Protein 2OGJ (pdb70)

Radius of gyration: 41.17 Å; Cα contacts (8 Å, |Δi|>4): 5694; chains: 6; bounding box: 114×124×120 Å

B-factor: mean 61.17, std 14.53, range [20.55, 104.92]

Solvent-accessible surface area: 72533 Å² total

Foldseek 3Di:
DFKEKEFEEAEAQADPPDHRDGWMWIFHPQQFTADIGRDDDDDPGHYHYDPYYKYFQFEFQAEAALPPLADWADHCVQFDFLARHQEYEYEQQAALQCVVVCCVPHQPVDPGHYAYAHEQFHSTHRPNLPAARQQDCVRGDLVSRVVSCVVPVVHHQYYYEQACSRNNAPAQPSLLVRLVSRVVSVHEYEDDHARNAPQNNLVNHAALHEYELQDFDDPRHHCVDPVSVVSSVVSPRYAYENQFALGRHDLVSLLVCVVVVHDGLAYHHNYINPSLAQDQHSQVSLSNVVSDDPSRHSNNGPVRSCVSSVNDHPCNPGRHRRWMWGWDKDADFAWHAGSVRDIDTRGITTFTAWTRGRRDIHGHGTGDSPD/DEKEAQEQEAAFHDGGWIWDADPQQFTADIGHPDDDDPDYYDYDNFYKYFQFEFQAEAALPQQADWHDACVQFDFQARHAEYEYEFQAALQPVPSCCVPHCVPDLHHYAYAHEQFHSTHNPHLVAARPADCVRGDLVSRVVSCVVQVVHHQHYYEDACSRHPQDECVSVLVRLVSCVVVVHEYEDDHQSHAPQVSLVNHDALHEYELQCFDDPNHHCVDPVSVVSVQVSPRYFYEYAFALTRHDLVRLLVCVVVVHHGLAYHHNDTNRSVAADFYSQVSLSNVQSPDDSSHRCNGPVRSCVSSVNDHPCSDGRHRDWMWTKDKDADWDWHGTSVRDIDTNGITIFTQWTRGRSDIHGHGTD/DDQEAEADPPFLPDDDHYYKYFQFAFQEEFQLPPQAPKHDHPPLADFLARHQHYEYEFQAALQCVVVCCVVHQVVDRGHYAYAHEQFHSTRNPPLVAARAADPVRGDLVSRLVSCVVPVVHHQHYYEQACSRHNQDGCVSLLVRLVSRVVVVHEYEDDHQNNAPLNNLVNDFALHEYELQCFPDPNHHCVDPVSLCSVVVSPGYFYEYAAAPTRHDLVSQQVNVVVPDHGLAYHYHDINPRVPPQQHSFQSLSSPVRHDPNRHVCRGPVSSCVSSVHDCWMWGWDQDPCGTIFTAWTDNGPDIHGHGTGD/DAKEAFEFEAEADPPGDTFIFDADLQQWTDGSDDDHYYDFYKYQAFEFLEAAQLPPQAPKFDHVVQFDFQARHQEYEYEAQAALACVVVSCVPHCPVDLGHYAYAHELHSTHNPNLPAAQQADCVSHDLVSRLVSCVVPVVRYQYYYEFACSHHNQPAQPVLLVSLVSRVVVVHEYEDDHQNNHLQNSLVRHAALHEYELQCFDDPNRHCVDPVSVVSSVVSVNRYAYEHLQAQGRHDLVSLLVCVVVPHHHLAYHHNDIRVSVAQGFYRQVSLSSVLSPDPSRSSNNGHVRSCVSSVHDHPCVDTPRRDWMWGKHWDADWDWHAGSVGDIDTNGITIFTQWTRGRNDIGGYGTGD/DAKEKEEEADEAEADDDGTWIWIADQQQFTPDIGHDDDDDPHHYHYDPYYKYFQFEFQAAAALPPLADWHDHCCQFDFQARHQEYEYEFQAALQCVVSCCVPHQVPDLGHYAYAHEQFHSTHNPHLPDASAADCVGGDLVSRLVSCVVVVVRYQYYYAQACSHNNQPAQPSVLVRLVSRVVSVHEYEWDHQRNAPQVNLVNHAALHEYELQCFDDPNTHCVDPVSVVSVQVSHRYAYEYLQALTRHDLVSLLVCVVVVHHGLAYHHNDIRPCVAAGQHSFVSLSNVQRDDPSRHSCNRPVRSCVSSPNDHPCRDGGHRGWMWGWDWDADFCWHAGNVRDIDTRGITIFTAWTRGGSDIHGYGTD/DPKEFFEWEAQFPDTDTAIWGAPLQQFTARQSVYYYDYYKYFFFAFQEAFALPPQAPWHDHCVQFDFQAGHQEYEYEFQAALQCVVSCCVPPQVPDLGHYAYAHEQFHSTRRPNLVAARQADCVRGDLVSRVVSCVVPVVRHQHYYEQACSHHVAPACPVVLVRLVSRVVVVHEYEDDHQSRAPQVSLVRHDALHEYELQCFPDPNHHCVDVVSVVSSVVSPRYFYEHLQALTRHDLVSLLVCVVVVHHGQAYHPNDIDVSVAQDFYRFVSLSNVQSPDPNSHSNRRPVRSCVSSVNHHDCSPSHWMWGWDKDQDWDWHAGNVRDIDTNRITTWTAWTDRGSDINGHTTGD

InterPro domains:
  IPR006680 Amidohydrolase-related [PF01979] (66-374)
  IPR011059 Metal-dependent hydrolase, composite domain superfamily [G3DSA:2.30.40.10] (15-388)
  IPR011059 Metal-dependent hydrolase, composite domain superfamily [SSF51338] (17-381)
  IPR020043 Deacetylase Atu3266-like [NF006689] (14-387)
  IPR020043 Deacetylase Atu3266-like [PIRSF039004] (12-390)
  IPR020043 Deacetylase Atu3266-like [PTHR42717] (15-388)
  IPR032466 Metal-dependent hydrolase [SSF51556] (70-334)

CATH classification: 2.30.40.10 (+1 more: 3.20.20.140)

Structure (mmCIF, N/CA/C/O backbone):
data_2OGJ
#
_entry.id   2OGJ
#
_cell.length_a   90.650
_cell.length_b   139.200
_cell.length_c   206.130
_cell.angle_alpha   90.00
_cell.angle_beta   90.00
_cell.angle_gamma   90.00
#
_symmetry.space_group_name_H-M   'P 21 21 21'
#
loop_
_entity.id
_entity.type
_entity.pdbx_description
1 polymer Dihydroorotase
2 non-polymer 'ZINC ION'
3 non-polymer IMIDAZOLE
4 water water
#
loop_
_atom_site.group_PDB
_atom_site.id
_atom_site.type_symbol
_atom_site.label_atom_id
_atom_site.label_alt_id
_atom_site.label_comp_id
_atom_site.label_asym_id
_atom_site.label_entity_id
_atom_site.label_seq_id
_atom_site.pdbx_PDB_ins_code
_atom_site.Cartn_x
_atom_site.Cartn_y
_atom_site.Cartn_z
_atom_site.occupancy
_atom_site.B_iso_or_equiv
_atom_site.auth_seq_id
_atom_site.auth_comp_id
_atom_site.auth_asym_id
_atom_site.auth_atom_id
_atom_site.pdbx_PDB_model_num
ATOM 1 N N . GLN A 1 14 ? 35.853 23.069 16.813 1.00 80.81 14 GLN A N 1
ATOM 2 C CA . GLN A 1 14 ? 36.650 24.290 16.478 1.00 80.14 14 GLN A CA 1
ATOM 3 C C . GLN A 1 14 ? 38.131 23.948 16.285 1.00 78.84 14 GLN A C 1
ATOM 4 O O . GLN A 1 14 ? 38.806 23.517 17.217 1.00 80.13 14 GLN A O 1
ATOM 10 N N . ALA A 1 15 ? 38.631 24.141 15.070 1.00 76.78 15 ALA A N 1
ATOM 11 C CA . ALA A 1 15 ? 40.031 23.851 14.764 1.00 74.51 15 ALA A CA 1
ATOM 12 C C . ALA A 1 15 ? 40.998 24.820 15.453 1.00 72.36 15 ALA A C 1
ATOM 13 O O . ALA A 1 15 ? 40.656 25.980 15.707 1.00 72.17 15 ALA A O 1
ATOM 15 N N . PRO A 1 16 ? 42.217 24.349 15.773 1.00 70.06 16 PRO A N 1
ATOM 16 C CA . PRO A 1 16 ? 43.226 25.191 16.424 1.00 67.95 16 PRO A CA 1
ATOM 17 C C . PRO A 1 16 ? 43.854 26.190 15.443 1.00 66.00 16 PRO A C 1
ATOM 18 O O . PRO A 1 16 ? 43.740 26.049 14.225 1.00 65.01 16 PRO A O 1
ATOM 22 N N . ILE A 1 17 ? 44.509 27.211 15.974 1.00 64.04 17 ILE A N 1
ATOM 23 C CA . ILE A 1 17 ? 45.121 28.208 15.120 1.00 61.68 17 ILE A CA 1
ATOM 24 C C . ILE A 1 17 ? 46.545 28.429 15.542 1.00 61.16 17 ILE A C 1
ATOM 25 O O . ILE A 1 17 ? 46.887 28.327 16.717 1.00 60.70 17 ILE A O 1
ATOM 30 N N . LEU A 1 18 ? 47.376 28.750 14.566 1.00 60.48 18 LEU A N 1
ATOM 31 C CA . LEU A 1 18 ? 48.758 29.030 14.840 1.00 59.37 18 LEU A CA 1
ATOM 32 C C . LEU A 1 18 ? 49.085 30.386 14.240 1.00 58.36 18 LEU A C 1
ATOM 33 O O . LEU A 1 18 ? 49.123 30.550 13.026 1.00 56.70 18 LEU A O 1
ATOM 38 N N . LEU A 1 19 ? 49.266 31.370 15.108 1.00 59.24 19 LEU A N 1
ATOM 39 C CA . LEU A 1 19 ? 49.630 32.707 14.672 1.00 59.04 19 LEU A CA 1
ATOM 40 C C . LEU A 1 19 ? 51.144 32.705 14.705 1.00 58.10 19 LEU A C 1
ATOM 41 O O . LEU A 1 19 ? 51.742 32.487 15.753 1.00 56.61 19 LEU A O 1
ATOM 46 N N . THR A 1 20 ? 51.767 32.921 13.559 1.00 58.80 20 THR A N 1
ATOM 47 C CA . THR A 1 20 ? 53.214 32.947 13.525 1.00 58.93 20 THR A CA 1
ATOM 48 C C . THR A 1 20 ? 53.701 34.367 13.272 1.00 58.38 20 THR A C 1
ATOM 49 O O . THR A 1 20 ? 52.971 35.213 12.766 1.00 56.79 20 THR A O 1
ATOM 53 N N . ASN A 1 21 ? 54.915 34.671 13.689 1.00 59.44 21 ASN A N 1
ATOM 54 C CA . ASN A 1 21 ? 55.626 35.910 13.460 1.00 60.74 21 ASN A CA 1
ATOM 55 C C . ASN A 1 21 ? 54.837 37.087 13.995 1.00 59.92 21 ASN A C 1
ATOM 56 O O . ASN A 1 21 ? 54.623 38.116 13.246 1.00 59.32 21 ASN A O 1
ATOM 61 N N . VAL A 1 22 ? 54.521 37.132 15.286 1.00 58.26 22 VAL A N 1
ATOM 62 C CA . VAL A 1 22 ? 53.845 38.245 15.950 1.00 57.69 22 VAL A CA 1
ATOM 63 C C . VAL A 1 22 ? 54.787 38.869 16.979 1.00 57.92 22 VAL A C 1
ATOM 64 O O . VAL A 1 22 ? 55.646 38.185 17.535 1.00 57.55 22 VAL A O 1
ATOM 68 N N . LYS A 1 23 ? 54.622 40.164 17.225 1.00 57.77 23 LYS A N 1
ATOM 69 C CA . LYS A 1 23 ? 55.444 40.872 18.193 1.00 58.79 23 LYS A CA 1
ATOM 70 C C . LYS A 1 23 ? 54.572 41.357 19.357 1.00 57.76 23 LYS A C 1
ATOM 71 O O . LYS A 1 23 ? 53.914 42.393 19.272 1.00 57.10 23 LYS A O 1
ATOM 77 N N . PRO A 1 24 ? 54.574 40.600 20.471 1.00 57.02 24 PRO A N 1
ATOM 78 C CA . PRO A 1 24 ? 53.804 40.877 21.690 1.00 57.07 24 PRO A CA 1
ATOM 79 C C . PRO A 1 24 ? 54.022 42.253 22.289 1.00 57.34 24 PRO A C 1
ATOM 80 O O . PRO A 1 24 ? 55.142 42.605 22.628 1.00 58.59 24 PRO A O 1
ATOM 84 N N . VAL A 1 25 ? 52.949 43.025 22.428 1.00 56.82 25 VAL A N 1
ATOM 85 C CA . VAL A 1 25 ? 53.040 44.361 23.003 1.00 57.16 25 VAL A CA 1
ATOM 86 C C . VAL A 1 25 ? 51.802 44.594 23.856 1.00 57.48 25 VAL A C 1
ATOM 87 O O . VAL A 1 25 ? 50.747 44.021 23.591 1.00 57.18 25 VAL A O 1
ATOM 91 N N . GLY A 1 26 ? 51.930 45.421 24.886 1.00 58.05 26 GLY A N 1
ATOM 92 C CA . GLY A 1 26 ? 50.786 45.704 25.733 1.00 59.76 26 GLY A CA 1
ATOM 93 C C . GLY A 1 26 ? 50.422 44.677 26.792 1.00 60.30 26 GLY A C 1
ATOM 94 O O . GLY A 1 26 ? 49.365 44.786 27.408 1.00 60.51 26 GLY A O 1
ATOM 95 N N . PHE A 1 27 ? 51.278 43.684 27.013 1.00 61.60 27 PHE A N 1
ATOM 96 C CA . PHE A 1 27 ? 51.003 42.667 28.018 1.00 63.39 27 PHE A CA 1
ATOM 97 C C . PHE A 1 27 ? 51.713 43.073 29.305 1.00 66.35 27 PHE A C 1
ATOM 98 O O . PHE A 1 27 ? 51.814 44.260 29.604 1.00 66.18 27 PHE A O 1
ATOM 106 N N . GLY A 1 28 ? 52.201 42.105 30.073 1.00 70.05 28 GLY A N 1
ATOM 107 C CA . GLY A 1 28 ? 52.908 42.421 31.318 1.00 73.73 28 GLY A CA 1
ATOM 108 C C . GLY A 1 28 ? 54.155 43.274 31.063 1.00 75.21 28 GLY A C 1
ATOM 109 O O . GLY A 1 28 ? 54.617 43.398 29.927 1.00 75.14 28 GLY A O 1
ATOM 110 N N . LYS A 1 29 ? 54.694 43.864 32.126 1.00 77.72 29 LYS A N 1
ATOM 111 C CA . LYS A 1 29 ? 55.887 44.676 31.983 1.00 79.81 29 LYS A CA 1
ATOM 112 C C . LYS A 1 29 ? 57.074 43.780 31.686 1.00 81.40 29 LYS A C 1
ATOM 113 O O . LYS A 1 29 ? 58.135 44.245 31.264 1.00 81.24 29 LYS A O 1
ATOM 119 N N . GLY A 1 30 ? 56.885 42.479 31.886 1.00 82.32 30 GLY A N 1
ATOM 120 C CA . GLY A 1 30 ? 57.950 41.514 31.656 1.00 83.37 30 GLY A CA 1
ATOM 121 C C . GLY A 1 30 ? 57.748 40.635 30.422 1.00 83.35 30 GLY A C 1
ATOM 122 O O . GLY A 1 30 ? 58.449 39.633 30.256 1.00 83.59 30 GLY A O 1
ATOM 123 N N . ALA A 1 31 ? 56.805 41.002 29.558 1.00 82.74 31 ALA A N 1
ATOM 124 C CA . ALA A 1 31 ? 56.541 40.219 28.351 1.00 81.63 31 ALA A CA 1
ATOM 125 C C . ALA A 1 31 ? 57.587 40.493 27.262 1.00 81.35 31 ALA A C 1
ATOM 126 O O . ALA A 1 31 ? 57.901 41.647 26.959 1.00 80.80 31 ALA A O 1
ATOM 128 N N . SER A 1 32 ? 58.124 39.424 26.676 1.00 80.56 32 SER A N 1
ATOM 129 C CA . SER A 1 32 ? 59.132 39.556 25.632 1.00 79.42 32 SER A CA 1
ATOM 130 C C . SER A 1 32 ? 58.565 40.325 24.448 1.00 79.17 32 SER A C 1
ATOM 131 O O . SER A 1 32 ? 57.470 40.024 23.980 1.00 79.37 32 SER A O 1
ATOM 134 N N . GLN A 1 33 ? 59.312 41.322 23.980 1.00 78.38 33 GLN A N 1
ATOM 135 C CA . GLN A 1 33 ? 58.904 42.143 22.842 1.00 77.13 33 GLN A CA 1
ATOM 136 C C . GLN A 1 33 ? 59.301 41.479 21.522 1.00 75.18 33 GLN A C 1
ATOM 137 O O . GLN A 1 33 ? 58.811 41.846 20.455 1.00 74.08 33 GLN A O 1
ATOM 143 N N . SER A 1 34 ? 60.193 40.499 21.604 1.00 74.05 34 SER A N 1
ATOM 144 C CA . SER A 1 34 ? 60.685 39.802 20.420 1.00 72.48 34 SER A CA 1
ATOM 145 C C . SER A 1 34 ? 59.647 38.904 19.776 1.00 70.36 34 SER A C 1
ATOM 146 O O . SER A 1 34 ? 58.809 38.319 20.459 1.00 70.55 34 SER A O 1
ATOM 149 N N . SER A 1 35 ? 59.734 38.789 18.455 1.00 68.63 35 SER A N 1
ATOM 150 C CA . SER A 1 35 ? 58.829 37.963 17.667 1.00 66.47 35 SER A CA 1
ATOM 151 C C . SER A 1 35 ? 58.617 36.561 18.227 1.00 64.87 35 SER A C 1
ATOM 152 O O . SER A 1 35 ? 59.538 35.940 18.757 1.00 63.88 35 SER A O 1
ATOM 155 N N . THR A 1 36 ? 57.391 36.065 18.089 1.00 64.50 36 THR A N 1
ATOM 156 C CA . THR A 1 36 ? 57.031 34.740 18.577 1.00 64.42 36 THR A CA 1
ATOM 157 C C . THR A 1 36 ? 55.897 34.156 17.752 1.00 63.18 36 THR A C 1
ATOM 158 O O . THR A 1 36 ? 55.424 34.766 16.799 1.00 62.90 36 THR A O 1
ATOM 162 N N . ASP A 1 37 ? 55.476 32.957 18.127 1.00 63.10 37 ASP A N 1
ATOM 163 C CA . ASP A 1 37 ? 54.374 32.275 17.468 1.00 63.49 37 ASP A CA 1
ATOM 164 C C . ASP A 1 37 ? 53.437 31.856 18.606 1.00 61.72 37 ASP A C 1
ATOM 165 O O . ASP A 1 37 ? 53.899 31.531 19.702 1.00 63.31 37 ASP A O 1
ATOM 170 N N . ILE A 1 38 ? 52.130 31.888 18.364 1.00 59.26 38 ILE A N 1
ATOM 171 C CA . ILE A 1 38 ? 51.168 31.502 19.389 1.00 56.77 38 ILE A CA 1
ATOM 172 C C . ILE A 1 38 ? 50.242 30.429 18.834 1.00 56.26 38 ILE A C 1
ATOM 173 O O . ILE A 1 38 ? 49.755 30.534 17.707 1.00 54.20 38 ILE A O 1
ATOM 178 N N . LEU A 1 39 ? 50.026 29.385 19.625 1.00 56.82 39 LEU A N 1
ATOM 179 C CA . LEU A 1 39 ? 49.150 28.293 19.228 1.00 57.57 39 LEU A CA 1
ATOM 180 C C . LEU A 1 39 ? 47.846 28.308 20.037 1.00 57.62 39 LEU A C 1
ATOM 181 O O . LEU A 1 39 ? 47.864 28.205 21.269 1.00 57.01 39 LEU A O 1
ATOM 186 N N . ILE A 1 40 ? 46.719 28.443 19.344 1.00 57.80 40 ILE A N 1
ATOM 187 C CA . ILE A 1 40 ? 45.420 28.453 20.006 1.00 58.42 40 ILE A CA 1
ATOM 188 C C . ILE A 1 40 ? 44.748 27.090 19.847 1.00 59.88 40 ILE A C 1
ATOM 189 O O . ILE A 1 40 ? 44.651 26.564 18.732 1.00 59.51 40 ILE A O 1
ATOM 194 N N . GLY A 1 41 ? 44.289 26.522 20.963 1.00 60.94 41 GLY A N 1
ATOM 195 C CA . GLY A 1 41 ? 43.615 25.234 20.922 1.00 61.75 41 GLY A CA 1
ATOM 196 C C . GLY A 1 41 ? 42.175 25.364 20.457 1.00 62.70 41 GLY A C 1
ATOM 197 O O . GLY A 1 41 ? 41.593 26.446 20.535 1.00 63.41 41 GLY A O 1
ATOM 198 N N . GLY A 1 42 ? 41.608 24.271 19.950 1.00 64.09 42 GLY A N 1
ATOM 199 C CA . GLY A 1 42 ? 40.230 24.276 19.479 1.00 63.80 42 GLY A CA 1
ATOM 200 C C . GLY A 1 42 ? 39.249 24.790 20.523 1.00 64.45 42 GLY A C 1
ATOM 201 O O . GLY A 1 42 ? 38.107 25.147 20.200 1.00 64.75 42 GLY A O 1
ATOM 202 N N . ASP A 1 43 ? 39.693 24.813 21.779 1.00 63.72 43 ASP A N 1
ATOM 203 C CA . ASP A 1 43 ? 38.884 25.315 22.888 1.00 63.74 43 ASP A CA 1
ATOM 204 C C . ASP A 1 43 ? 39.156 26.821 23.081 1.00 62.96 43 ASP A C 1
ATOM 205 O O . ASP A 1 43 ? 38.750 27.428 24.073 1.00 61.70 43 ASP A O 1
ATOM 210 N N . GLY A 1 44 ? 39.845 27.412 22.110 1.00 62.33 44 GLY A N 1
ATOM 211 C CA . GLY A 1 44 ? 40.168 28.823 22.157 1.00 60.88 44 GLY A CA 1
ATOM 212 C C . GLY A 1 44 ? 41.140 29.196 23.255 1.00 60.06 44 GLY A C 1
ATOM 213 O O . GLY A 1 44 ? 41.122 30.322 23.745 1.00 60.49 44 GLY A O 1
ATOM 214 N N . LYS A 1 45 ? 41.988 28.258 23.657 1.00 59.60 45 LYS A N 1
ATOM 215 C CA . LYS A 1 45 ? 42.959 28.545 24.706 1.00 59.41 45 LYS A CA 1
ATOM 216 C C . LYS A 1 45 ? 44.389 28.371 24.218 1.00 59.21 45 LYS A C 1
ATOM 217 O O . LYS A 1 45 ? 44.697 27.460 23.446 1.00 59.37 45 LYS A O 1
ATOM 223 N N . ILE A 1 46 ? 45.253 29.271 24.674 1.00 59.35 46 ILE A N 1
ATOM 224 C CA . ILE A 1 46 ? 46.664 29.267 24.304 1.00 59.85 46 ILE A CA 1
ATOM 225 C C . ILE A 1 46 ? 47.344 27.950 24.692 1.00 59.95 46 ILE A C 1
ATOM 226 O O . ILE A 1 46 ? 47.586 27.682 25.869 1.00 59.38 46 ILE A O 1
ATOM 231 N N . ALA A 1 47 ? 47.645 27.136 23.684 1.00 60.12 47 ALA A N 1
ATOM 232 C CA . ALA A 1 47 ? 48.292 25.842 23.890 1.00 60.40 47 ALA A CA 1
ATOM 233 C C . ALA A 1 47 ? 49.787 26.031 24.078 1.00 60.16 47 ALA A C 1
ATOM 234 O O . ALA A 1 47 ? 50.402 25.398 24.943 1.00 60.22 47 ALA A O 1
ATOM 236 N N . ALA A 1 48 ? 50.369 26.916 23.276 1.00 58.92 48 ALA A N 1
ATOM 237 C CA . ALA A 1 48 ? 51.795 27.168 23.378 1.00 58.14 48 ALA A CA 1
ATOM 238 C C . ALA A 1 48 ? 52.229 28.523 22.828 1.00 57.47 48 ALA A C 1
ATOM 239 O O . ALA A 1 48 ? 51.532 29.146 22.028 1.00 57.22 48 ALA A O 1
ATOM 241 N N . VAL A 1 49 ? 53.394 28.973 23.271 1.00 57.36 49 VAL A N 1
ATOM 242 C CA . VAL A 1 49 ? 53.965 30.231 22.817 1.00 58.34 49 VAL A CA 1
ATOM 243 C C . VAL A 1 49 ? 55.482 30.058 22.742 1.00 60.58 49 VAL A C 1
ATOM 244 O O . VAL A 1 49 ? 56.144 29.798 23.754 1.00 59.15 49 VAL A O 1
ATOM 248 N N . GLY A 1 50 ? 56.033 30.200 21.540 1.00 62.92 50 GLY A N 1
ATOM 249 C CA . GLY A 1 50 ? 57.462 30.037 21.388 1.00 65.38 50 GLY A CA 1
ATOM 250 C C . GLY A 1 50 ? 58.007 30.455 20.040 1.00 67.23 50 GLY A C 1
ATOM 251 O O . GLY A 1 50 ? 57.257 30.692 19.095 1.00 65.95 50 GLY A O 1
ATOM 252 N N . SER A 1 51 ? 59.335 30.516 19.970 1.00 70.15 51 SER A N 1
ATOM 253 C CA . SER A 1 51 ? 60.083 30.919 18.783 1.00 72.03 51 SER A CA 1
ATOM 254 C C . SER A 1 51 ? 59.705 30.208 17.471 1.00 72.74 51 SER A C 1
ATOM 255 O O . SER A 1 51 ? 59.935 30.747 16.384 1.00 73.47 51 SER A O 1
ATOM 258 N N . ALA A 1 52 ? 59.127 29.014 17.564 1.00 72.59 52 ALA A N 1
ATOM 259 C CA . ALA A 1 52 ? 58.724 28.287 16.361 1.00 73.78 52 ALA A CA 1
ATOM 260 C C . ALA A 1 52 ? 58.081 26.958 16.716 1.00 74.69 52 ALA A C 1
ATOM 261 O O . ALA A 1 52 ? 58.728 25.914 16.679 1.00 75.61 52 ALA A O 1
ATOM 263 N N . LEU A 1 53 ? 56.795 27.004 17.043 1.00 75.17 53 LEU A N 1
ATOM 264 C CA . LEU A 1 53 ? 56.054 25.814 17.439 1.00 75.82 53 LEU A CA 1
ATOM 265 C C . LEU A 1 53 ? 55.640 24.949 16.257 1.00 76.65 53 LEU A C 1
ATOM 266 O O . LEU A 1 53 ? 55.723 25.373 15.106 1.00 77.39 53 LEU A O 1
ATOM 271 N N . GLN A 1 54 ? 55.194 23.732 16.549 1.00 77.82 54 GLN A N 1
ATOM 272 C CA . GLN A 1 54 ? 54.738 22.820 15.512 1.00 79.73 54 GLN A CA 1
ATOM 273 C C . GLN A 1 54 ? 53.255 22.576 15.760 1.00 81.29 54 GLN A C 1
ATOM 274 O O . GLN A 1 54 ? 52.812 22.617 16.905 1.00 81.90 54 GLN A O 1
ATOM 280 N N . ALA A 1 55 ? 52.485 22.326 14.704 1.00 83.08 55 ALA A N 1
ATOM 281 C CA . ALA A 1 55 ? 51.050 22.093 14.869 1.00 85.27 55 ALA A CA 1
ATOM 282 C C . ALA A 1 55 ? 50.490 20.975 13.978 1.00 86.71 55 ALA A C 1
ATOM 283 O O . ALA A 1 55 ? 51.129 20.558 13.009 1.00 87.11 55 ALA A O 1
ATOM 285 N N . PRO A 1 56 ? 49.286 20.470 14.311 1.00 87.93 56 PRO A N 1
ATOM 286 C CA . PRO A 1 56 ? 48.592 19.398 13.578 1.00 88.41 56 PRO A CA 1
ATOM 287 C C . PRO A 1 56 ? 48.142 19.819 12.173 1.00 88.82 56 PRO A C 1
ATOM 288 O O . PRO A 1 56 ? 48.960 20.129 11.301 1.00 88.50 56 PRO A O 1
ATOM 292 N N . ALA A 1 57 ? 46.827 19.790 11.967 1.00 89.22 57 ALA A N 1
ATOM 293 C CA . ALA A 1 57 ? 46.209 20.202 10.707 1.00 89.23 57 ALA A CA 1
ATOM 294 C C . ALA A 1 57 ? 45.361 21.405 11.124 1.00 89.07 57 ALA A C 1
ATOM 295 O O . ALA A 1 57 ? 44.206 21.255 11.537 1.00 88.99 57 ALA A O 1
ATOM 297 N N . ASP A 1 58 ? 45.947 22.597 11.029 1.00 88.75 58 ASP A N 1
ATOM 298 C CA . ASP A 1 58 ? 45.267 23.814 11.459 1.00 87.64 58 ASP A CA 1
ATOM 299 C C . ASP A 1 58 ? 45.631 25.099 10.714 1.00 86.26 58 ASP A C 1
ATOM 300 O O . ASP A 1 58 ? 46.736 25.238 10.189 1.00 86.24 58 ASP A O 1
ATOM 305 N N . THR A 1 59 ? 44.691 26.045 10.699 1.00 84.74 59 THR A N 1
ATOM 306 C CA . THR A 1 59 ? 44.878 27.335 10.030 1.00 82.79 59 THR A CA 1
ATOM 307 C C . THR A 1 59 ? 46.166 27.987 10.496 1.00 80.51 59 THR A C 1
ATOM 308 O O . THR A 1 59 ? 46.341 28.260 11.686 1.00 80.29 59 THR A O 1
ATOM 312 N N . GLN A 1 60 ? 47.076 28.221 9.562 1.00 77.78 60 GLN A N 1
ATOM 313 C CA . GLN A 1 60 ? 48.319 28.883 9.911 1.00 75.57 60 GLN A CA 1
ATOM 314 C C . GLN A 1 60 ? 48.250 30.279 9.294 1.00 72.59 60 GLN A C 1
ATOM 315 O O . GLN A 1 60 ? 47.925 30.430 8.116 1.00 71.16 60 GLN A O 1
ATOM 321 N N . ARG A 1 61 ? 48.508 31.297 10.109 1.00 70.42 61 ARG A N 1
ATOM 322 C CA . ARG A 1 61 ? 48.481 32.680 9.650 1.00 69.30 61 ARG A CA 1
ATOM 323 C C . ARG A 1 61 ? 49.784 33.352 10.021 1.00 67.66 61 ARG A C 1
ATOM 324 O O . ARG A 1 61 ? 50.242 33.248 11.156 1.00 66.33 61 ARG A O 1
ATOM 332 N N . ILE A 1 62 ? 50.376 34.046 9.058 1.00 67.11 62 ILE A N 1
ATOM 333 C CA . ILE A 1 62 ? 51.640 34.742 9.280 1.00 66.48 62 ILE A CA 1
ATOM 334 C C . ILE A 1 62 ? 51.427 36.242 9.102 1.00 65.71 62 ILE A C 1
ATOM 335 O O . ILE A 1 62 ? 50.382 36.670 8.612 1.00 65.67 62 ILE A O 1
ATOM 340 N N . ASP A 1 63 ? 52.409 37.040 9.509 1.00 64.32 63 ASP A N 1
ATOM 341 C CA . ASP A 1 63 ? 52.309 38.480 9.352 1.00 63.10 63 ASP A CA 1
ATOM 342 C C . ASP A 1 63 ? 53.668 39.022 8.936 1.00 61.89 63 ASP A C 1
ATOM 343 O O . ASP A 1 63 ? 54.107 38.842 7.796 1.00 61.17 63 ASP A O 1
ATOM 348 N N . ALA A 1 64 ? 54.329 39.686 9.872 1.00 59.04 64 ALA A N 1
ATOM 349 C CA . ALA A 1 64 ? 55.632 40.255 9.624 1.00 57.38 64 ALA A CA 1
ATOM 350 C C . ALA A 1 64 ? 55.969 40.997 10.896 1.00 58.59 64 ALA A C 1
ATOM 351 O O . ALA A 1 64 ? 55.428 40.668 11.955 1.00 59.53 64 ALA A O 1
ATOM 353 N N . ALA A 1 67 ? 52.377 42.443 12.338 1.00 43.97 67 ALA A N 1
ATOM 354 C CA . ALA A 1 67 ? 53.511 42.128 13.199 1.00 43.74 67 ALA A CA 1
ATOM 355 C C . ALA A 1 67 ? 53.077 42.179 14.660 1.00 43.79 67 ALA A C 1
ATOM 356 O O . ALA A 1 67 ? 53.076 41.148 15.337 1.00 43.25 67 ALA A O 1
ATOM 358 N N . PHE A 1 68 ? 52.697 43.372 15.125 1.00 42.56 68 PHE A N 1
ATOM 359 C CA . PHE A 1 68 ? 52.277 43.573 16.514 1.00 44.33 68 PHE A CA 1
ATOM 360 C C . PHE A 1 68 ? 51.022 42.796 16.889 1.00 44.31 68 PHE A C 1
ATOM 361 O O . PHE A 1 68 ? 50.083 42.676 16.097 1.00 43.58 68 PHE A O 1
ATOM 369 N N . ILE A 1 69 ? 51.022 42.279 18.116 1.00 43.36 69 ILE A N 1
ATOM 370 C CA . ILE A 1 69 ? 49.887 41.554 18.665 1.00 43.22 69 ILE A CA 1
ATOM 371 C C . ILE A 1 69 ? 49.776 41.985 20.124 1.00 44.03 69 ILE A C 1
ATOM 372 O O . ILE A 1 69 ? 50.776 42.028 20.857 1.00 44.55 69 ILE A O 1
ATOM 377 N N . SER A 1 70 ? 48.559 42.330 20.536 1.00 44.61 70 SER A N 1
ATOM 378 C CA . SER A 1 70 ? 48.314 42.777 21.905 1.00 44.56 70 SER A CA 1
ATOM 379 C C . SER A 1 70 ? 46.990 42.214 22.370 1.00 43.84 70 SER A C 1
ATOM 380 O O . SER A 1 70 ? 46.244 41.619 21.584 1.00 43.49 70 SER A O 1
ATOM 383 N N . PRO A 1 71 ? 46.694 42.348 23.665 1.00 43.04 71 PRO A N 1
ATOM 384 C CA . PRO A 1 71 ? 45.398 41.812 24.077 1.00 43.11 71 PRO A CA 1
ATOM 385 C C . PRO A 1 71 ? 44.341 42.590 23.281 1.00 42.10 71 PRO A C 1
ATOM 386 O O . PRO A 1 71 ? 44.595 43.724 22.879 1.00 43.26 71 PRO A O 1
ATOM 390 N N . GLY A 1 72 ? 43.193 41.975 23.017 1.00 39.95 72 GLY A N 1
ATOM 391 C CA . GLY A 1 72 ? 42.152 42.634 22.253 1.00 39.73 72 GLY A CA 1
ATOM 392 C C . GLY A 1 72 ? 41.862 44.060 22.679 1.00 41.04 72 GLY A C 1
ATOM 393 O O . GLY A 1 72 ? 41.700 44.343 23.865 1.00 42.64 72 GLY A O 1
ATOM 394 N N . TRP A 1 73 ? 41.804 44.968 21.707 1.00 40.59 73 TRP A N 1
ATOM 395 C CA . TRP A 1 73 ? 41.529 46.371 21.975 1.00 38.55 73 TRP A CA 1
ATOM 396 C C . TRP A 1 73 ? 40.182 46.540 22.658 1.00 39.82 73 TRP A C 1
ATOM 397 O O . TRP A 1 73 ? 39.219 45.837 22.330 1.00 37.75 73 TRP A O 1
ATOM 408 N N . VAL A 1 74 ? 40.138 47.485 23.604 1.00 40.37 74 VAL A N 1
ATOM 409 C CA . VAL A 1 74 ? 38.941 47.811 24.375 1.00 39.83 74 VAL A CA 1
ATOM 410 C C . VAL A 1 74 ? 38.491 49.251 24.086 1.00 39.80 74 VAL A C 1
ATOM 411 O O . VAL A 1 74 ? 39.199 50.199 24.429 1.00 42.49 74 VAL A O 1
ATOM 415 N N . ASP A 1 75 ? 37.341 49.430 23.440 1.00 39.74 75 ASP A N 1
ATOM 416 C CA . ASP A 1 75 ? 36.841 50.785 23.177 1.00 39.16 75 ASP A CA 1
ATOM 417 C C . ASP A 1 75 ? 35.802 51.028 24.263 1.00 38.28 75 ASP A C 1
ATOM 418 O O . ASP A 1 75 ? 34.692 50.495 24.223 1.00 36.96 75 ASP A O 1
ATOM 423 N N . LEU A 1 76 ? 36.207 51.819 25.247 1.00 37.28 76 LEU A N 1
ATOM 424 C CA . LEU A 1 76 ? 35.406 52.158 26.414 1.00 36.02 76 LEU A CA 1
ATOM 425 C C . LEU A 1 76 ? 34.204 53.057 26.142 1.00 35.15 76 LEU A C 1
ATOM 426 O O . LEU A 1 76 ? 33.387 53.304 27.044 1.00 33.15 76 LEU A O 1
ATOM 431 N N . HIS A 1 77 ? 34.060 53.540 24.915 1.00 33.67 77 HIS A N 1
ATOM 432 C CA . HIS A 1 77 ? 32.952 54.445 24.663 1.00 34.34 77 HIS A CA 1
ATOM 433 C C . HIS A 1 77 ? 32.332 54.325 23.275 1.00 33.26 77 HIS A C 1
ATOM 434 O O . HIS A 1 77 ? 32.836 54.899 22.331 1.00 33.59 77 HIS A O 1
ATOM 441 N N . VAL A 1 78 ? 31.225 53.594 23.167 1.00 33.20 78 VAL A N 1
ATOM 442 C CA . VAL A 1 78 ? 30.521 53.414 21.893 1.00 34.30 78 VAL A CA 1
ATOM 443 C C . VAL A 1 78 ? 29.016 53.371 22.129 1.00 34.20 78 VAL A C 1
ATOM 444 O O . VAL A 1 78 ? 28.555 53.264 23.265 1.00 33.53 78 VAL A O 1
ATOM 448 N N . HIS A 1 79 ? 28.249 53.433 21.051 1.00 33.45 79 HIS A N 1
ATOM 449 C CA . HIS A 1 79 ? 26.804 53.375 21.182 1.00 34.14 79 HIS A CA 1
ATOM 450 C C . HIS A 1 79 ? 26.320 52.294 20.240 1.00 34.02 79 HIS A C 1
ATOM 451 O O . HIS A 1 79 ? 26.133 52.517 19.042 1.00 34.12 79 HIS A O 1
ATOM 458 N N . ILE A 1 80 ? 26.126 51.116 20.819 1.00 33.26 80 ILE A N 1
ATOM 459 C CA . ILE A 1 80 ? 25.724 49.945 20.085 1.00 32.82 80 ILE A CA 1
ATOM 460 C C . ILE A 1 80 ? 24.340 49.398 20.449 1.00 34.14 80 ILE A C 1
ATOM 461 O O . ILE A 1 80 ? 24.079 48.193 20.315 1.00 34.00 80 ILE A O 1
ATOM 466 N N . TRP A 1 81 ? 23.451 50.282 20.898 1.00 34.71 81 TRP A N 1
ATOM 467 C CA . TRP A 1 81 ? 22.092 49.871 21.229 1.00 35.80 81 TRP A CA 1
ATOM 468 C C . TRP A 1 81 ? 21.312 50.023 19.919 1.00 35.77 81 TRP A C 1
ATOM 469 O O . TRP A 1 81 ? 20.334 50.772 19.855 1.00 33.33 81 TRP A O 1
ATOM 480 N N . HIS A 1 82 ? 21.789 49.330 18.878 1.00 36.46 82 HIS A N 1
ATOM 481 C CA . HIS A 1 82 ? 21.204 49.344 17.536 1.00 35.23 82 HIS A CA 1
ATOM 482 C C . HIS A 1 82 ? 19.729 48.943 17.576 1.00 34.98 82 HIS A C 1
ATOM 483 O O . HIS A 1 82 ? 19.348 47.970 18.223 1.00 33.95 82 HIS A O 1
ATOM 490 N N . GLY A 1 83 ? 18.901 49.699 16.872 1.00 33.27 83 GLY A N 1
ATOM 491 C CA . GLY A 1 83 ? 17.480 49.421 16.875 1.00 36.43 83 GLY A CA 1
ATOM 492 C C . GLY A 1 83 ? 16.778 49.961 18.116 1.00 38.58 83 GLY A C 1
ATOM 493 O O . GLY A 1 83 ? 15.740 50.606 17.994 1.00 39.67 83 GLY A O 1
ATOM 494 N N . GLY A 1 84 ? 17.331 49.698 19.304 1.00 39.29 84 GLY A N 1
ATOM 495 C CA . GLY A 1 84 ? 16.728 50.175 20.546 1.00 39.98 84 GLY A CA 1
ATOM 496 C C . GLY A 1 84 ? 16.717 51.688 20.660 1.00 39.26 84 GLY A C 1
ATOM 497 O O . GLY A 1 84 ? 15.779 52.297 21.172 1.00 39.75 84 GLY A O 1
ATOM 498 N N . THR A 1 85 ? 17.783 52.298 20.176 1.00 39.43 85 THR A N 1
ATOM 499 C CA . THR A 1 85 ? 17.906 53.742 20.176 1.00 37.98 85 THR A CA 1
ATOM 500 C C . THR A 1 85 ? 18.062 54.130 18.721 1.00 38.49 85 THR A C 1
ATOM 501 O O . THR A 1 85 ? 18.277 53.274 17.872 1.00 40.23 85 THR A O 1
ATOM 505 N N . ASP A 1 86 ? 17.979 55.418 18.434 1.00 37.98 86 ASP A N 1
ATOM 506 C CA . ASP A 1 86 ? 18.099 55.905 17.072 1.00 38.83 86 ASP A CA 1
ATOM 507 C C . ASP A 1 86 ? 19.532 56.176 16.609 1.00 39.34 86 ASP A C 1
ATOM 508 O O . ASP A 1 86 ? 19.879 55.968 15.442 1.00 39.28 86 ASP A O 1
ATOM 513 N N . ILE A 1 87 ? 20.354 56.636 17.546 1.00 39.66 87 ILE A N 1
ATOM 514 C CA . ILE A 1 87 ? 21.734 57.041 17.292 1.00 38.43 87 ILE A CA 1
ATOM 515 C C . ILE A 1 87 ? 22.814 55.961 17.221 1.00 36.02 87 ILE A C 1
ATOM 516 O O . ILE A 1 87 ? 23.877 56.195 16.661 1.00 32.38 87 ILE A O 1
ATOM 521 N N . SER A 1 88 ? 22.528 54.789 17.780 1.00 35.33 88 SER A N 1
ATOM 522 C CA . SER A 1 88 ? 23.467 53.665 17.831 1.00 35.52 88 SER A CA 1
ATOM 523 C C . SER A 1 88 ? 23.763 52.970 16.520 1.00 37.58 88 SER A C 1
ATOM 524 O O . SER A 1 88 ? 22.963 52.992 15.594 1.00 39.19 88 SER A O 1
ATOM 527 N N . ILE A 1 89 ? 24.930 52.330 16.472 1.00 38.04 89 ILE A N 1
ATOM 528 C CA . ILE A 1 89 ? 25.379 51.566 15.315 1.00 36.50 89 ILE A CA 1
ATOM 529 C C . ILE A 1 89 ? 25.399 50.115 15.772 1.00 36.70 89 ILE A C 1
ATOM 530 O O . ILE A 1 89 ? 24.995 49.811 16.890 1.00 36.89 89 ILE A O 1
ATOM 535 N N . ARG A 1 90 ? 25.856 49.209 14.923 1.00 37.32 90 ARG A N 1
ATOM 536 C CA . ARG A 1 90 ? 25.895 47.792 15.301 1.00 38.67 90 ARG A CA 1
ATOM 537 C C . ARG A 1 90 ? 27.262 47.443 15.879 1.00 37.22 90 ARG A C 1
ATOM 538 O O . ARG A 1 90 ? 28.244 48.115 15.589 1.00 38.09 90 ARG A O 1
ATOM 546 N N . PRO A 1 91 ? 27.343 46.415 16.741 1.00 36.66 91 PRO A N 1
ATOM 547 C CA . PRO A 1 91 ? 28.681 46.117 17.247 1.00 37.69 91 PRO A CA 1
ATOM 548 C C . PRO A 1 91 ? 29.590 45.590 16.134 1.00 39.35 91 PRO A C 1
ATOM 549 O O . PRO A 1 91 ? 30.806 45.753 16.188 1.00 40.33 91 PRO A O 1
ATOM 553 N N . SER A 1 92 ? 29.008 44.975 15.109 1.00 39.97 92 SER A N 1
ATOM 554 C CA . SER A 1 92 ? 29.818 44.483 14.000 1.00 39.17 92 SER A CA 1
ATOM 555 C C . SER A 1 92 ? 30.468 45.654 13.240 1.00 38.19 92 SER A C 1
ATOM 556 O O . SER A 1 92 ? 31.409 45.449 12.488 1.00 36.37 92 SER A O 1
ATOM 559 N N . GLU A 1 93 ? 29.989 46.894 13.445 1.00 37.25 93 GLU A N 1
ATOM 560 C CA . GLU A 1 93 ? 30.494 48.063 12.737 1.00 36.09 93 GLU A CA 1
ATOM 561 C C . GLU A 1 93 ? 31.634 48.723 13.506 1.00 34.29 93 GLU A C 1
ATOM 562 O O . GLU A 1 93 ? 32.325 49.607 12.957 1.00 32.71 93 GLU A O 1
ATOM 568 N N . CYS A 1 94 ? 31.863 48.345 14.740 1.00 34.46 94 CYS A N 1
ATOM 569 C CA . CYS A 1 94 ? 32.930 48.961 15.525 1.00 34.89 94 CYS A CA 1
ATOM 570 C C . CYS A 1 94 ? 33.655 47.935 16.386 1.00 33.64 94 CYS A C 1
ATOM 571 O O . CYS A 1 94 ? 34.441 48.300 17.251 1.00 34.23 94 CYS A O 1
ATOM 574 N N . GLY A 1 95 ? 33.371 46.660 16.149 1.00 33.25 95 GLY A N 1
ATOM 575 C CA . GLY A 1 95 ? 33.988 45.590 16.917 1.00 34.95 95 GLY A CA 1
ATOM 576 C C . GLY A 1 95 ? 35.157 44.833 16.296 1.00 35.63 95 GLY A C 1
ATOM 577 O O . GLY A 1 95 ? 36.131 45.434 15.845 1.00 33.99 95 GLY A O 1
ATOM 578 N N . ALA A 1 96 ? 35.040 43.503 16.290 1.00 38.74 96 ALA A N 1
ATOM 579 C CA . ALA A 1 96 ? 36.050 42.572 15.771 1.00 39.82 96 ALA A CA 1
ATOM 580 C C . ALA A 1 96 ? 36.575 42.867 14.378 1.00 41.00 96 ALA A C 1
ATOM 581 O O . ALA A 1 96 ? 37.786 42.868 14.169 1.00 39.96 96 ALA A O 1
ATOM 583 N N . GLU A 1 97 ? 35.666 43.079 13.421 1.00 43.69 97 GLU A N 1
ATOM 584 C CA . GLU A 1 97 ? 36.078 43.409 12.063 1.00 44.24 97 GLU A CA 1
ATOM 585 C C . GLU A 1 97 ? 36.971 44.645 12.044 1.00 42.56 97 GLU A C 1
ATOM 586 O O . GLU A 1 97 ? 37.577 44.977 11.042 1.00 41.89 97 GLU A O 1
ATOM 592 N N . ARG A 1 98 ? 37.064 45.315 13.204 1.00 42.25 98 ARG A N 1
ATOM 593 C CA . ARG A 1 98 ? 37.871 46.538 13.351 1.00 41.55 98 ARG A CA 1
ATOM 594 C C . ARG A 1 98 ? 39.064 46.357 14.287 1.00 41.72 98 ARG A C 1
ATOM 595 O O . ARG A 1 98 ? 39.860 47.277 14.483 1.00 40.85 98 ARG A O 1
ATOM 603 N N . GLY A 1 99 ? 39.179 45.170 14.870 1.00 41.53 99 GLY A N 1
ATOM 604 C CA . GLY A 1 99 ? 40.272 44.898 15.778 1.00 40.64 99 GLY A CA 1
ATOM 605 C C . GLY A 1 99 ? 39.929 45.183 17.219 1.00 40.77 99 GLY A C 1
ATOM 606 O O . GLY A 1 99 ? 40.811 45.153 18.068 1.00 41.13 99 GLY A O 1
ATOM 607 N N . VAL A 1 100 ? 38.651 45.445 17.487 1.00 41.85 100 VAL A N 1
ATOM 608 C CA . VAL A 1 100 ? 38.168 45.749 18.839 1.00 42.92 100 VAL A CA 1
ATOM 609 C C . VAL A 1 100 ? 37.414 44.557 19.437 1.00 43.60 100 VAL A C 1
ATOM 610 O O . VAL A 1 100 ? 36.379 44.138 18.917 1.00 44.64 100 VAL A O 1
ATOM 614 N N . THR A 1 101 ? 37.940 44.035 20.541 1.00 43.31 101 THR A N 1
ATOM 615 C CA . THR A 1 101 ? 37.388 42.863 21.214 1.00 43.48 101 THR A CA 1
ATOM 616 C C . THR A 1 101 ? 36.356 43.119 22.278 1.00 41.98 101 THR A C 1
ATOM 617 O O . THR A 1 101 ? 35.468 42.308 22.499 1.00 42.02 101 THR A O 1
ATOM 621 N N . THR A 1 102 ? 36.501 44.227 22.980 1.00 42.05 102 THR A N 1
ATOM 622 C CA . THR A 1 102 ? 35.545 44.567 24.019 1.00 41.98 102 THR A CA 1
ATOM 623 C C . THR A 1 102 ? 34.944 45.915 23.701 1.00 41.64 102 THR A C 1
ATOM 624 O O . THR A 1 102 ? 35.662 46.878 23.430 1.00 40.89 102 THR A O 1
ATOM 628 N N . LEU A 1 103 ? 33.619 45.965 23.705 1.00 40.95 103 LEU A N 1
ATOM 629 C CA . LEU A 1 103 ? 32.895 47.196 23.438 1.00 39.18 103 LEU A CA 1
ATOM 630 C C . LEU A 1 103 ? 32.112 47.536 24.701 1.00 38.51 103 LEU A C 1
ATOM 631 O O . LEU A 1 103 ? 31.532 46.647 25.328 1.00 40.14 103 LEU A O 1
ATOM 636 N N . VAL A 1 104 ? 32.117 48.808 25.083 1.00 37.98 104 VAL A N 1
ATOM 637 C CA . VAL A 1 104 ? 31.404 49.266 26.276 1.00 36.89 104 VAL A CA 1
ATOM 638 C C . VAL A 1 104 ? 30.383 50.316 25.842 1.00 36.73 104 VAL A C 1
ATOM 639 O O . VAL A 1 104 ? 30.747 51.437 25.465 1.00 34.78 104 VAL A O 1
ATOM 643 N N . ASP A 1 105 ? 29.105 49.957 25.863 1.00 37.06 105 ASP A N 1
ATOM 644 C CA . ASP A 1 105 ? 28.097 50.923 25.460 1.00 36.46 105 ASP A CA 1
ATOM 645 C C . ASP A 1 105 ? 28.035 51.972 26.560 1.00 35.46 105 ASP A C 1
ATOM 646 O O . ASP A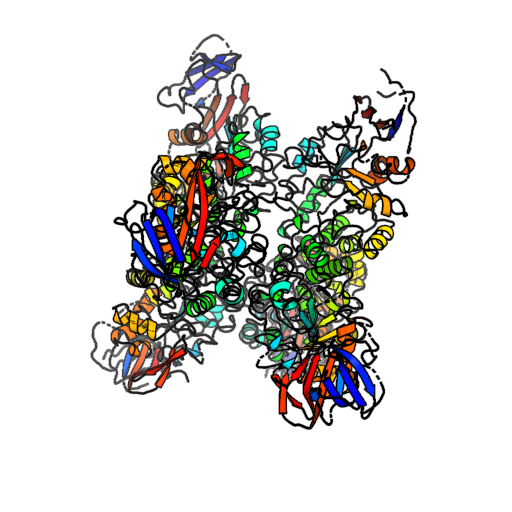 1 105 ? 27.994 51.647 27.755 1.00 33.59 105 ASP A O 1
ATOM 651 N N . ALA A 1 106 ? 28.035 53.232 26.144 1.00 33.82 106 ALA A N 1
ATOM 652 C CA . ALA A 1 106 ? 28.051 54.339 27.071 1.00 32.66 106 ALA A CA 1
ATOM 653 C C . ALA A 1 106 ? 26.716 55.031 27.325 1.00 31.97 106 ALA A C 1
ATOM 654 O O . ALA A 1 106 ? 26.500 56.166 26.902 1.00 30.07 106 ALA A O 1
ATOM 656 N N . GLY A 1 107 ? 25.835 54.347 28.045 1.00 32.76 107 GLY A N 1
ATOM 657 C CA . GLY A 1 107 ? 24.549 54.919 28.396 1.00 34.90 107 GLY A CA 1
ATOM 658 C C . GLY A 1 107 ? 23.550 55.072 27.277 1.00 35.16 107 GLY A C 1
ATOM 659 O O . GLY A 1 107 ? 22.811 56.058 27.257 1.00 35.49 107 GLY A O 1
ATOM 660 N N . SER A 1 108 ? 23.525 54.122 26.341 1.00 34.71 108 SER A N 1
ATOM 661 C CA . SER A 1 108 ? 22.568 54.187 25.245 1.00 34.07 108 SER A CA 1
ATOM 662 C C . SER A 1 108 ? 21.241 53.687 25.810 1.00 34.43 108 SER A C 1
ATOM 663 O O . SER A 1 108 ? 20.160 54.105 25.391 1.00 34.01 108 SER A O 1
ATOM 666 N N . ALA A 1 109 ? 21.344 52.817 26.807 1.00 33.63 109 ALA A N 1
ATOM 667 C CA . ALA A 1 109 ? 20.160 52.295 27.463 1.00 35.64 109 ALA A CA 1
ATOM 668 C C . ALA A 1 109 ? 20.101 52.732 28.930 1.00 36.48 109 ALA A C 1
ATOM 669 O O . ALA A 1 109 ? 21.139 52.952 29.555 1.00 34.77 109 ALA A O 1
ATOM 671 N N . GLY A 1 110 ? 18.878 52.866 29.450 1.00 36.25 110 GLY A N 1
ATOM 672 C CA . GLY A 1 110 ? 18.670 53.231 30.842 1.00 38.34 110 GLY A CA 1
ATOM 673 C C . GLY A 1 110 ? 18.086 52.009 31.531 1.00 40.02 110 GLY A C 1
ATOM 674 O O . GLY A 1 110 ? 18.239 50.899 31.036 1.00 41.73 110 GLY A O 1
ATOM 675 N N . GLU A 1 111 ? 17.424 52.162 32.665 1.00 40.35 111 GLU A N 1
ATOM 676 C CA . GLU A 1 111 ? 16.858 50.973 33.276 1.00 41.23 111 GLU A CA 1
ATOM 677 C C . GLU A 1 111 ? 15.641 50.491 32.484 1.00 39.95 111 GLU A C 1
ATOM 678 O O . GLU A 1 111 ? 15.328 49.310 32.484 1.00 39.29 111 GLU A O 1
ATOM 684 N N . ALA A 1 112 ? 14.977 51.402 31.783 1.00 40.92 112 ALA A N 1
ATOM 685 C CA . ALA A 1 112 ? 13.793 51.056 31.002 1.00 42.62 112 ALA A CA 1
ATOM 686 C C . ALA A 1 112 ? 14.000 49.918 29.980 1.00 42.15 112 ALA A C 1
ATOM 687 O O . ALA A 1 112 ? 13.275 48.917 30.011 1.00 42.62 112 ALA A O 1
ATOM 689 N N . ASN A 1 113 ? 14.960 50.059 29.069 1.00 40.59 113 ASN A N 1
ATOM 690 C CA . ASN A 1 113 ? 15.165 48.996 28.092 1.00 38.20 113 ASN A CA 1
ATOM 691 C C . ASN A 1 113 ? 16.526 48.329 28.078 1.00 37.19 113 ASN A C 1
ATOM 692 O O . ASN A 1 113 ? 16.998 47.941 27.019 1.00 36.33 113 ASN A O 1
ATOM 697 N N . PHE A 1 114 ? 17.152 48.160 29.240 1.00 36.48 114 PHE A N 1
ATOM 698 C CA . PHE A 1 114 ? 18.447 47.502 29.260 1.00 35.40 114 PHE A CA 1
ATOM 699 C C . PHE A 1 114 ? 18.300 46.011 28.956 1.00 34.61 114 PHE A C 1
ATOM 700 O O . PHE A 1 114 ? 19.182 45.411 28.340 1.00 33.59 114 PHE A O 1
ATOM 708 N N . HIS A 1 115 ? 17.201 45.404 29.398 1.00 35.80 115 HIS A N 1
ATOM 709 C CA . HIS A 1 115 ? 16.995 43.984 29.131 1.00 36.14 115 HIS A CA 1
ATOM 710 C C . HIS A 1 115 ? 16.975 43.793 27.606 1.00 36.38 115 HIS A C 1
ATOM 711 O O . HIS A 1 115 ? 17.401 42.766 27.095 1.00 36.86 115 HIS A O 1
ATOM 718 N N . GLY A 1 116 ? 16.512 44.812 26.887 1.00 35.74 116 GLY A N 1
ATOM 719 C CA . GLY A 1 116 ? 16.489 44.747 25.442 1.00 36.70 116 GLY A CA 1
ATOM 720 C C . GLY A 1 116 ? 17.912 44.769 24.921 1.00 38.15 116 GLY A C 1
ATOM 721 O O . GLY A 1 116 ? 18.255 44.035 23.998 1.00 41.41 116 GLY A O 1
ATOM 722 N N . PHE A 1 117 ? 18.754 45.602 25.513 1.00 37.22 117 PHE A N 1
ATOM 723 C CA . PHE A 1 117 ? 20.136 45.688 25.097 1.00 36.86 117 PHE A CA 1
ATOM 724 C C . PHE A 1 117 ? 20.818 44.344 25.327 1.00 37.19 117 PHE A C 1
ATOM 725 O O . PHE A 1 117 ? 21.527 43.848 24.462 1.00 37.45 117 PHE A O 1
ATOM 733 N N . ARG A 1 118 ? 20.588 43.744 26.486 1.00 37.34 118 ARG A N 1
ATOM 734 C CA . ARG A 1 118 ? 21.207 42.463 26.816 1.00 37.65 118 ARG A CA 1
ATOM 735 C C . ARG A 1 118 ? 20.864 41.350 25.829 1.00 37.19 118 ARG A C 1
ATOM 736 O O . ARG A 1 118 ? 21.738 40.619 25.363 1.00 32.70 118 ARG A O 1
ATOM 744 N N . GLU A 1 119 ? 19.578 41.238 25.515 1.00 39.16 119 GLU A N 1
ATOM 745 C CA . GLU A 1 119 ? 19.104 40.196 24.626 1.00 40.45 119 GLU A CA 1
ATOM 746 C C . GLU A 1 119 ? 19.453 40.386 23.166 1.00 39.84 119 GLU A C 1
ATOM 747 O O . GLU A 1 119 ? 19.832 39.426 22.511 1.00 40.20 119 GLU A O 1
ATOM 753 N N . TYR A 1 120 ? 19.319 41.606 22.646 1.00 39.87 120 TYR A N 1
ATOM 754 C CA . TYR A 1 120 ? 19.626 41.859 21.232 1.00 39.64 120 TYR A CA 1
ATOM 755 C C . TYR A 1 120 ? 21.069 42.183 20.932 1.00 37.96 120 TYR A C 1
ATOM 756 O O . TYR A 1 120 ? 21.564 41.816 19.874 1.00 39.46 120 TYR A O 1
ATOM 765 N N . ILE A 1 121 ? 21.749 42.879 21.835 1.00 37.45 121 ILE A N 1
ATOM 766 C CA . ILE A 1 121 ? 23.137 43.248 21.566 1.00 38.63 121 ILE A CA 1
ATOM 767 C C . ILE A 1 121 ? 24.213 42.431 22.277 1.00 39.09 121 ILE A C 1
ATOM 768 O O . ILE A 1 121 ? 25.122 41.917 21.634 1.00 39.20 121 ILE A O 1
ATOM 773 N N . ILE A 1 122 ? 24.114 42.309 23.595 1.00 39.43 122 ILE A N 1
ATOM 774 C CA . ILE A 1 122 ? 25.119 41.575 24.352 1.00 39.63 122 ILE A CA 1
ATOM 775 C C . ILE A 1 122 ? 25.205 40.088 24.075 1.00 39.53 122 ILE A C 1
ATOM 776 O O . ILE A 1 122 ? 26.202 39.626 23.542 1.00 41.27 122 ILE A O 1
ATOM 781 N N . GLU A 1 123 ? 24.170 39.342 24.435 1.00 40.77 123 GLU A N 1
ATOM 782 C CA . GLU A 1 123 ? 24.173 37.884 24.279 1.00 42.26 123 GLU A CA 1
ATOM 783 C C . GLU A 1 123 ? 24.547 37.314 22.909 1.00 41.43 123 GLU A C 1
ATOM 784 O O . GLU A 1 123 ? 25.350 36.382 22.823 1.00 41.10 123 GLU A O 1
ATOM 790 N N . PRO A 1 124 ? 23.988 37.869 21.822 1.00 41.38 124 PRO A N 1
ATOM 791 C CA . PRO A 1 124 ? 24.330 37.344 20.500 1.00 41.47 124 PRO A CA 1
ATOM 792 C C . PRO A 1 124 ? 25.667 37.791 19.899 1.00 42.22 124 PRO A C 1
ATOM 793 O O . PRO A 1 124 ? 26.081 37.248 18.878 1.00 43.26 124 PRO A O 1
ATOM 797 N N . SER A 1 125 ? 26.348 38.756 20.512 1.00 42.23 125 SER A N 1
ATOM 798 C CA . SER A 1 125 ? 27.615 39.251 19.961 1.00 44.18 125 SER A CA 1
ATOM 799 C C . SER A 1 125 ? 28.835 38.381 20.246 1.00 46.22 125 SER A C 1
ATOM 800 O O . SER A 1 125 ? 28.913 37.743 21.305 1.00 46.76 125 SER A O 1
ATOM 803 N N . ARG A 1 126 ? 29.797 38.364 19.318 1.00 47.01 126 ARG A N 1
ATOM 804 C CA . ARG A 1 126 ? 30.999 37.573 19.559 1.00 47.87 126 ARG A CA 1
ATOM 805 C C . ARG A 1 126 ? 32.004 38.312 20.428 1.00 46.32 126 ARG A C 1
ATOM 806 O O . ARG A 1 126 ? 32.879 37.687 21.021 1.00 47.18 126 ARG A O 1
ATOM 814 N N . GLU A 1 127 ? 31.861 39.633 20.527 1.00 44.58 127 GLU A N 1
ATOM 815 C CA . GLU A 1 127 ? 32.759 40.437 21.350 1.00 42.64 127 GLU A CA 1
ATOM 816 C C . GLU A 1 127 ? 32.271 40.507 22.788 1.00 41.86 127 GLU A C 1
ATOM 817 O O . GLU A 1 127 ? 31.162 40.082 23.097 1.00 41.97 127 GLU A O 1
ATOM 823 N N . ARG A 1 128 ? 33.112 41.033 23.669 1.00 41.50 128 ARG A N 1
ATOM 824 C CA . ARG A 1 128 ? 32.730 41.180 25.059 1.00 41.95 128 ARG A CA 1
ATOM 825 C C . ARG A 1 128 ? 32.017 42.518 25.071 1.00 42.16 128 ARG A C 1
ATOM 826 O O . ARG A 1 128 ? 32.575 43.537 24.644 1.00 41.84 128 ARG A O 1
ATOM 834 N N . ILE A 1 129 ? 30.780 42.521 25.540 1.00 41.37 129 ILE A N 1
ATOM 835 C CA . ILE A 1 129 ? 30.024 43.749 25.579 1.00 40.89 129 ILE A CA 1
ATOM 836 C C . ILE A 1 129 ? 29.505 44.075 26.977 1.00 40.42 129 ILE A C 1
ATOM 837 O O . ILE A 1 129 ? 28.728 43.327 27.591 1.00 38.42 129 ILE A O 1
ATOM 842 N N . LYS A 1 130 ? 30.013 45.192 27.485 1.00 40.14 130 LYS A N 1
ATOM 843 C CA . LYS A 1 130 ? 29.653 45.694 28.796 1.00 39.59 130 LYS A CA 1
ATOM 844 C C . LYS A 1 130 ? 28.951 47.016 28.525 1.00 37.84 130 LYS A C 1
ATOM 845 O O . LYS A 1 130 ? 28.992 47.530 27.412 1.00 35.40 130 LYS A O 1
ATOM 851 N N . ALA A 1 131 ? 28.329 47.578 29.547 1.00 38.32 131 ALA A N 1
ATOM 852 C CA . ALA A 1 131 ? 27.624 48.827 29.378 1.00 37.63 131 ALA A CA 1
ATOM 853 C C . ALA A 1 131 ? 27.576 49.696 30.622 1.00 37.94 131 ALA A C 1
ATOM 854 O O . ALA A 1 131 ? 27.560 49.209 31.756 1.00 37.08 131 ALA A O 1
ATOM 856 N N . PHE A 1 132 ? 27.569 50.998 30.387 1.00 38.82 132 PHE A N 1
ATOM 857 C CA . PHE A 1 132 ? 27.426 51.969 31.453 1.00 39.39 132 PHE A CA 1
ATOM 858 C C . PHE A 1 132 ? 25.922 52.221 31.406 1.00 37.26 132 PHE A C 1
ATOM 859 O O . PHE A 1 132 ? 25.373 52.475 30.335 1.00 36.14 132 PHE A O 1
ATOM 867 N N . LEU A 1 133 ? 25.245 52.107 32.541 1.00 37.43 133 LEU A N 1
ATOM 868 C CA . LEU A 1 133 ? 23.814 52.355 32.570 1.00 38.13 133 LEU A CA 1
ATOM 869 C C . LEU A 1 133 ? 23.601 53.862 32.692 1.00 39.51 133 LEU A C 1
ATOM 870 O O . LEU A 1 133 ? 24.207 54.532 33.526 1.00 39.80 133 LEU A O 1
ATOM 875 N N . ASN A 1 134 ? 22.743 54.400 31.839 1.00 40.08 134 ASN A N 1
ATOM 876 C CA . ASN A 1 134 ? 22.455 55.821 31.872 1.00 39.69 134 ASN A CA 1
ATOM 877 C C . ASN A 1 134 ? 21.649 56.132 33.131 1.00 39.80 134 ASN A C 1
ATOM 878 O O . ASN A 1 134 ? 20.808 55.339 33.541 1.00 38.46 134 ASN A O 1
ATOM 883 N N . LEU A 1 135 ? 21.936 57.283 33.741 1.00 41.25 135 LEU A N 1
ATOM 884 C CA . LEU A 1 135 ? 21.258 57.735 34.953 1.00 41.00 135 LEU A CA 1
ATOM 885 C C . LEU A 1 135 ? 19.799 57.972 34.576 1.00 41.16 135 LEU A C 1
ATOM 886 O O . LEU A 1 135 ? 18.890 57.751 35.384 1.00 42.40 135 LEU A O 1
ATOM 891 N N . GLY A 1 136 ? 19.596 58.423 33.342 1.00 40.22 136 GLY A N 1
ATOM 892 C CA . GLY A 1 136 ? 18.257 58.669 32.837 1.00 42.73 136 GLY A CA 1
ATOM 893 C C . GLY A 1 136 ? 17.595 57.363 32.411 1.00 43.74 136 GLY A C 1
ATOM 894 O O . GLY A 1 136 ? 18.260 56.473 31.901 1.00 45.76 136 GLY A O 1
ATOM 895 N N . SER A 1 137 ? 16.288 57.243 32.615 1.00 43.77 137 SER A N 1
ATOM 896 C CA . SER A 1 137 ? 15.558 56.026 32.286 1.00 41.66 137 SER A CA 1
ATOM 897 C C . SER A 1 137 ? 15.455 55.676 30.795 1.00 40.00 137 SER A C 1
ATOM 898 O O . SER A 1 137 ? 15.709 54.541 30.395 1.00 38.87 137 SER A O 1
ATOM 901 N N . ILE A 1 138 ? 15.070 56.646 29.980 1.00 39.16 138 ILE A N 1
ATOM 902 C CA . ILE A 1 138 ? 14.902 56.398 28.555 1.00 39.34 138 ILE A CA 1
ATOM 903 C C . ILE A 1 138 ? 16.191 56.301 27.719 1.00 39.65 138 ILE A C 1
ATOM 904 O O . ILE A 1 138 ? 16.134 56.165 26.500 1.00 39.78 138 ILE A O 1
ATOM 909 N N . GLY A 1 139 ? 17.350 56.349 28.367 1.00 40.51 139 GLY A N 1
ATOM 910 C CA . GLY A 1 139 ? 18.596 56.254 27.628 1.00 40.38 139 GLY A CA 1
ATOM 911 C C . GLY A 1 139 ? 18.619 57.205 26.439 1.00 41.24 139 GLY A C 1
ATOM 912 O O . GLY A 1 139 ? 18.063 58.326 26.511 1.00 39.89 139 GLY A O 1
ATOM 913 N N . LEU A 1 140 ? 19.226 56.749 25.336 1.00 39.96 140 LEU A N 1
ATOM 914 C CA . LEU A 1 140 ? 19.363 57.571 24.132 1.00 39.31 140 LEU A CA 1
ATOM 915 C C . LEU A 1 140 ? 18.448 57.208 22.961 1.00 38.47 140 LEU A C 1
ATOM 916 O O . LEU A 1 140 ? 18.876 57.257 21.812 1.00 37.87 140 LEU A O 1
ATOM 921 N N . VAL A 1 141 ? 17.192 56.867 23.246 1.00 38.35 141 VAL A N 1
ATOM 922 C CA . VAL A 1 141 ? 16.256 56.511 22.187 1.00 39.07 141 VAL A CA 1
ATOM 923 C C . VAL A 1 141 ? 16.214 57.577 21.116 1.00 38.83 141 VAL A C 1
ATOM 924 O O . VAL A 1 141 ? 16.394 57.275 19.943 1.00 40.26 141 VAL A O 1
ATOM 928 N N . ALA A 1 142 ? 15.959 58.818 21.524 1.00 38.79 142 ALA A N 1
ATOM 929 C CA . ALA A 1 142 ? 15.887 59.956 20.603 1.00 38.40 142 ALA A CA 1
ATOM 930 C C . ALA A 1 142 ? 17.004 60.914 20.998 1.00 40.16 142 ALA A C 1
ATOM 931 O O . ALA A 1 142 ? 16.774 62.088 21.256 1.00 38.58 142 ALA A O 1
ATOM 933 N N . CYS A 1 143 ? 18.219 60.376 21.044 1.00 41.87 143 CYS A N 1
ATOM 934 C CA . CYS A 1 143 ? 19.413 61.098 21.448 1.00 42.48 143 CYS A CA 1
ATOM 935 C C . CYS A 1 143 ? 19.441 62.582 21.101 1.00 43.94 143 CYS A C 1
ATOM 936 O O . CYS A 1 143 ? 19.283 62.962 19.939 1.00 44.32 143 CYS A O 1
ATOM 939 N N . ASN A 1 144 ? 19.637 63.411 22.130 1.00 43.93 144 ASN A N 1
ATOM 940 C CA . ASN A 1 144 ? 19.689 64.864 21.996 1.00 44.94 144 ASN A CA 1
ATOM 941 C C . ASN A 1 144 ? 18.393 65.541 21.520 1.00 45.05 144 ASN A C 1
ATOM 942 O O . ASN A 1 144 ? 18.261 66.757 21.615 1.00 47.50 144 ASN A O 1
ATOM 947 N N . ARG A 1 145 ? 17.442 64.774 21.002 1.00 44.36 145 ARG A N 1
ATOM 948 C CA . ARG A 1 145 ? 16.186 65.351 20.540 1.00 42.02 145 ARG A CA 1
ATOM 949 C C . ARG A 1 145 ? 15.169 65.382 21.680 1.00 41.07 145 ARG A C 1
ATOM 950 O O . ARG A 1 145 ? 14.361 66.296 21.778 1.00 38.84 145 ARG A O 1
ATOM 958 N N . VAL A 1 146 ? 15.210 64.358 22.524 1.00 41.18 146 VAL A N 1
ATOM 959 C CA . VAL A 1 146 ? 14.350 64.262 23.688 1.00 40.57 146 VAL A CA 1
ATOM 960 C C . VAL A 1 146 ? 15.281 63.868 24.814 1.00 41.48 146 VAL A C 1
ATOM 961 O O . VAL A 1 146 ? 15.400 62.704 25.148 1.00 43.68 146 VAL A O 1
ATOM 965 N N . PRO A 1 147 ? 15.966 64.845 25.404 1.00 42.72 147 PRO A N 1
ATOM 966 C CA . PRO A 1 147 ? 16.918 64.662 26.506 1.00 42.10 147 PRO A CA 1
ATOM 967 C C . PRO A 1 147 ? 16.490 63.609 27.542 1.00 40.92 147 PRO A C 1
ATOM 968 O O . PRO A 1 147 ? 15.327 63.522 27.915 1.00 40.39 147 PRO A O 1
ATOM 972 N N . GLU A 1 148 ? 17.440 62.827 28.029 1.00 40.01 148 GLU A N 1
ATOM 973 C CA . GLU A 1 148 ? 17.100 61.799 28.993 1.00 41.06 148 GLU A CA 1
ATOM 974 C C . GLU A 1 148 ? 17.169 62.225 30.460 1.00 43.55 148 GLU A C 1
ATOM 975 O O . GLU A 1 148 ? 16.686 61.504 31.335 1.00 43.41 148 GLU A O 1
ATOM 981 N N . LEU A 1 149 ? 17.766 63.387 30.728 1.00 46.53 149 LEU A N 1
ATOM 982 C CA . LEU A 1 149 ? 17.866 63.913 32.097 1.00 49.19 149 LEU A CA 1
ATOM 983 C C . LEU A 1 149 ? 17.256 65.298 32.180 1.00 51.00 149 LEU A C 1
ATOM 984 O O . LEU A 1 149 ? 17.928 66.252 32.559 1.00 49.60 149 LEU A O 1
ATOM 989 N N . ARG A 1 150 ? 15.974 65.381 31.829 1.00 54.16 150 ARG A N 1
ATOM 990 C CA . ARG A 1 150 ? 15.218 66.629 31.837 1.00 57.85 150 ARG A CA 1
ATOM 991 C C . ARG A 1 150 ? 14.780 67.064 33.232 1.00 57.92 150 ARG A C 1
ATOM 992 O O . ARG A 1 150 ? 14.478 68.244 33.440 1.00 60.40 150 ARG A O 1
ATOM 1000 N N . ASP A 1 151 ? 14.743 66.120 34.173 1.00 56.16 151 ASP A N 1
ATOM 1001 C CA . ASP A 1 151 ? 14.346 66.387 35.553 1.00 54.48 151 ASP A CA 1
ATOM 1002 C C . ASP A 1 151 ? 14.359 65.086 36.363 1.00 53.01 151 ASP A C 1
ATOM 1003 O O . ASP A 1 151 ? 14.719 64.048 35.829 1.00 52.91 151 ASP A O 1
ATOM 1008 N N . ILE A 1 152 ? 13.972 65.124 37.637 1.00 51.87 152 ILE A N 1
ATOM 1009 C CA . ILE A 1 152 ? 14.008 63.905 38.445 1.00 51.27 152 ILE A CA 1
ATOM 1010 C C . ILE A 1 152 ? 13.017 62.820 38.108 1.00 50.95 152 ILE A C 1
ATOM 1011 O O . ILE A 1 152 ? 13.117 61.734 38.656 1.00 49.02 152 ILE A O 1
ATOM 1016 N N . LYS A 1 153 ? 12.039 63.092 37.253 1.00 52.49 153 LYS A N 1
ATOM 1017 C CA . LYS A 1 153 ? 11.118 62.020 36.911 1.00 55.45 153 LYS A CA 1
ATOM 1018 C C . LYS A 1 153 ? 11.880 61.069 35.970 1.00 55.26 153 LYS A C 1
ATOM 1019 O O . LYS A 1 153 ? 11.522 59.901 35.814 1.00 55.68 153 LYS A O 1
ATOM 1025 N N . ASP A 1 154 ? 12.952 61.578 35.369 1.00 54.72 154 ASP A N 1
ATOM 1026 C CA . ASP A 1 154 ? 13.781 60.790 34.468 1.00 54.14 154 ASP A CA 1
ATOM 1027 C C . ASP A 1 154 ? 14.710 59.849 35.237 1.00 53.98 154 ASP A C 1
ATOM 1028 O O . ASP A 1 154 ? 15.274 58.930 34.652 1.00 54.12 154 ASP A O 1
ATOM 1033 N N . ILE A 1 155 ? 14.875 60.074 36.541 1.00 53.06 155 ILE A N 1
ATOM 1034 C CA . ILE A 1 155 ? 15.762 59.232 37.356 1.00 51.79 155 ILE A CA 1
ATOM 1035 C C . ILE A 1 155 ? 14.981 58.334 38.314 1.00 52.21 155 ILE A C 1
ATOM 1036 O O . ILE A 1 155 ? 14.236 58.827 39.142 1.00 54.01 155 ILE A O 1
ATOM 1041 N N . ASP A 1 156 ? 15.160 57.019 38.208 1.00 53.26 156 ASP A N 1
ATOM 1042 C CA . ASP A 1 156 ? 14.462 56.079 39.078 1.00 53.24 156 ASP A CA 1
ATOM 1043 C C . ASP A 1 156 ? 15.481 55.222 39.809 1.00 53.87 156 ASP A C 1
ATOM 1044 O O . ASP A 1 156 ? 15.858 54.146 39.341 1.00 54.91 156 ASP A O 1
ATOM 1049 N N . LEU A 1 157 ? 15.909 55.712 40.968 1.00 54.82 157 LEU A N 1
ATOM 1050 C CA . LEU A 1 157 ? 16.914 55.050 41.797 1.00 54.75 157 LEU A CA 1
ATOM 1051 C C . LEU A 1 157 ? 16.617 53.593 42.107 1.00 55.10 157 LEU A C 1
ATOM 1052 O O . LEU A 1 157 ? 17.487 52.735 41.965 1.00 54.15 157 LEU A O 1
ATOM 1057 N N . ASP A 1 158 ? 15.390 53.309 42.527 1.00 56.48 158 ASP A N 1
ATOM 1058 C CA . ASP A 1 158 ? 15.012 51.938 42.854 1.00 56.87 158 ASP A CA 1
ATOM 1059 C C . ASP A 1 158 ? 15.117 51.025 41.630 1.00 55.25 158 ASP A C 1
ATOM 1060 O O . ASP A 1 158 ? 15.667 49.923 41.713 1.00 55.09 158 ASP A O 1
ATOM 1065 N N . ARG A 1 159 ? 14.609 51.480 40.488 1.00 52.19 159 ARG A N 1
ATOM 1066 C CA . ARG A 1 159 ? 14.700 50.665 39.291 1.00 48.61 159 ARG A CA 1
ATOM 1067 C C . ARG A 1 159 ? 16.157 50.516 38.817 1.00 45.93 159 ARG A C 1
ATOM 1068 O O . ARG A 1 159 ? 16.532 49.477 38.267 1.00 43.73 159 ARG A O 1
ATOM 1076 N N . ILE A 1 160 ? 16.980 51.538 39.045 1.00 41.79 160 ILE A N 1
ATOM 1077 C CA . ILE A 1 160 ? 18.380 51.441 38.671 1.00 39.65 160 ILE A CA 1
ATOM 1078 C C . ILE A 1 160 ? 19.014 50.372 39.564 1.00 38.78 160 ILE A C 1
ATOM 1079 O O . ILE A 1 160 ? 19.777 49.526 39.104 1.00 35.87 160 ILE A O 1
ATOM 1084 N N . LEU A 1 161 ? 18.691 50.400 40.850 1.00 40.65 161 LEU A N 1
ATOM 1085 C CA . LEU A 1 161 ? 19.250 49.397 41.753 1.00 43.35 161 LEU A CA 1
ATOM 1086 C C . LEU A 1 161 ? 18.757 48.013 41.352 1.00 42.79 161 LEU A C 1
ATOM 1087 O O . LEU A 1 161 ? 19.516 47.046 41.381 1.00 42.47 161 LEU A O 1
ATOM 1092 N N . GLU A 1 162 ? 17.483 47.924 40.986 1.00 43.84 162 GLU A N 1
ATOM 1093 C CA . GLU A 1 162 ? 16.912 46.649 40.582 1.00 46.48 162 GLU A CA 1
ATOM 1094 C C . GLU A 1 162 ? 17.618 46.177 39.295 1.00 46.21 162 GLU A C 1
ATOM 1095 O O . GLU A 1 162 ? 18.108 45.051 39.222 1.00 45.43 162 GLU A O 1
ATOM 1101 N N . CYS A 1 163 ? 17.700 47.062 38.300 1.00 46.43 163 CYS A N 1
ATOM 1102 C CA . CYS A 1 163 ? 18.355 46.748 37.025 1.00 47.29 163 CYS A CA 1
ATOM 1103 C C . CYS A 1 163 ? 19.803 46.261 37.167 1.00 47.27 163 CYS A C 1
ATOM 1104 O O . CYS A 1 163 ? 20.210 45.305 36.518 1.00 47.60 163 CYS A O 1
ATOM 1107 N N . TYR A 1 164 ? 20.573 46.920 38.018 1.00 47.13 164 TYR A N 1
ATOM 1108 C CA . TYR A 1 164 ? 21.967 46.558 38.228 1.00 47.35 164 TYR A CA 1
ATOM 1109 C C . TYR A 1 164 ? 22.150 45.201 38.890 1.00 49.52 164 TYR A C 1
ATOM 1110 O O . TYR A 1 164 ? 23.071 44.463 38.534 1.00 49.73 164 TYR A O 1
ATOM 1119 N N . ALA A 1 165 ? 21.290 44.889 39.863 1.00 51.18 165 ALA A N 1
ATOM 1120 C CA . ALA A 1 165 ? 21.342 43.619 40.598 1.00 50.97 165 ALA A CA 1
ATOM 1121 C C . ALA A 1 165 ? 21.158 42.438 39.656 1.00 51.51 165 ALA A C 1
ATOM 1122 O O . ALA A 1 165 ? 21.808 41.401 39.805 1.00 51.54 165 ALA A O 1
ATOM 1124 N N . GLU A 1 166 ? 20.277 42.609 38.673 1.00 52.26 166 GLU A N 1
ATOM 1125 C CA . GLU A 1 166 ? 19.978 41.575 37.691 1.00 53.43 166 GLU A CA 1
ATOM 1126 C C . GLU A 1 166 ? 20.997 41.583 36.556 1.00 52.24 166 GLU A C 1
ATOM 1127 O O . GLU A 1 166 ? 20.953 40.669 35.718 1.00 53.26 166 GLU A O 1
ATOM 1133 N N . ASN A 1 167 ? 21.874 42.571 36.476 1.00 49.60 167 ASN A N 1
ATOM 1134 C CA . ASN A 1 167 ? 22.838 42.606 35.379 1.00 48.42 167 ASN A CA 1
ATOM 1135 C C . ASN A 1 167 ? 24.236 43.050 35.761 1.00 48.67 167 ASN A C 1
ATOM 1136 O O . ASN A 1 167 ? 24.928 43.679 34.959 1.00 47.56 167 ASN A O 1
ATOM 1141 N N . SER A 1 168 ? 24.659 42.721 36.974 1.00 49.92 168 SER A N 1
ATOM 1142 C CA . SER A 1 168 ? 25.990 43.101 37.432 1.00 51.15 168 SER A CA 1
ATOM 1143 C C . SER A 1 168 ? 27.096 42.532 36.542 1.00 50.14 168 SER A C 1
ATOM 1144 O O . SER A 1 168 ? 28.216 43.046 36.520 1.00 50.06 168 SER A O 1
ATOM 1147 N N . GLU A 1 169 ? 26.776 41.475 35.802 1.00 49.02 169 GLU A N 1
ATOM 1148 C CA . GLU A 1 169 ? 27.740 40.847 34.892 1.00 48.78 169 GLU A CA 1
ATOM 1149 C C . GLU A 1 169 ? 27.861 41.672 33.604 1.00 46.82 169 GLU A C 1
ATOM 1150 O O . GLU A 1 169 ? 28.805 41.501 32.823 1.00 45.81 169 GLU A O 1
ATOM 1156 N N . HIS A 1 170 ? 26.910 42.577 33.391 1.00 43.79 170 HIS A N 1
ATOM 1157 C CA . HIS A 1 170 ? 26.901 43.370 32.176 1.00 42.56 170 HIS A CA 1
ATOM 1158 C C . HIS A 1 170 ? 27.091 44.866 32.357 1.00 42.09 170 HIS A C 1
ATOM 1159 O O . HIS A 1 170 ? 27.677 45.538 31.497 1.00 40.16 170 HIS A O 1
ATOM 1166 N N . ILE A 1 171 ? 26.571 45.390 33.462 1.00 40.58 171 ILE A N 1
ATOM 1167 C CA . ILE A 1 171 ? 26.653 46.818 33.751 1.00 39.08 171 ILE A CA 1
ATOM 1168 C C . ILE A 1 171 ? 27.899 47.124 34.583 1.00 39.41 171 ILE A C 1
ATOM 1169 O O . ILE A 1 171 ? 28.072 46.586 35.676 1.00 38.81 171 ILE A O 1
ATOM 1174 N N . VAL A 1 172 ? 28.763 47.982 34.043 1.00 38.71 172 VAL A N 1
ATOM 1175 C CA . VAL A 1 172 ? 30.009 48.364 34.691 1.00 38.01 172 VAL A CA 1
ATOM 1176 C C . VAL A 1 172 ? 30.009 49.747 35.358 1.00 38.14 172 VAL A C 1
ATOM 1177 O O . VAL A 1 172 ? 31.042 50.174 35.882 1.00 38.83 172 VAL A O 1
ATOM 1181 N N . GLY A 1 173 ? 28.878 50.451 35.331 1.00 37.76 173 GLY A N 1
ATOM 1182 C CA . GLY A 1 173 ? 28.822 51.760 35.966 1.00 38.33 173 GLY A CA 1
ATOM 1183 C C . GLY A 1 173 ? 27.720 52.639 35.410 1.00 37.43 173 GLY A C 1
ATOM 1184 O O . GLY A 1 173 ? 27.021 52.224 34.506 1.00 38.21 173 GLY A O 1
ATOM 1185 N N . LEU A 1 174 ? 27.546 53.842 35.955 1.00 37.85 174 LEU A N 1
ATOM 1186 C CA . LEU A 1 174 ? 26.516 54.750 35.452 1.00 39.01 174 LEU A CA 1
ATOM 1187 C C . LEU A 1 174 ? 27.110 55.863 34.589 1.00 39.24 174 LEU A C 1
ATOM 1188 O O . LEU A 1 174 ? 28.279 56.233 34.744 1.00 37.98 174 LEU A O 1
ATOM 1205 N N . VAL A 1 176 ? 26.413 59.853 32.916 1.00 40.72 176 VAL A N 1
ATOM 1206 C CA . VAL A 1 176 ? 25.600 61.037 32.949 1.00 42.24 176 VAL A CA 1
ATOM 1207 C C . VAL A 1 176 ? 26.162 62.016 31.924 1.00 43.11 176 VAL A C 1
ATOM 1208 O O . VAL A 1 176 ? 27.367 62.220 31.845 1.00 43.22 176 VAL A O 1
ATOM 1212 N N . ARG A 1 177 ? 25.287 62.594 31.115 1.00 43.82 177 ARG A N 1
ATOM 1213 C CA . ARG A 1 177 ? 25.720 63.563 30.134 1.00 44.62 177 ARG A CA 1
ATOM 1214 C C . ARG A 1 177 ? 25.392 64.953 30.719 1.00 46.36 177 ARG A C 1
ATOM 1215 O O . ARG A 1 177 ? 24.291 65.502 30.548 1.00 45.49 177 ARG A O 1
ATOM 1223 N N . ALA A 1 178 ? 26.368 65.495 31.445 1.00 48.14 178 ALA A N 1
ATOM 1224 C CA . ALA A 1 178 ? 26.253 66.799 32.085 1.00 48.84 178 ALA A CA 1
ATOM 1225 C C . ALA A 1 178 ? 26.525 67.910 31.068 1.00 49.61 178 ALA A C 1
ATOM 1226 O O . ALA A 1 178 ? 27.651 68.392 30.946 1.00 50.94 178 ALA A O 1
ATOM 1228 N N . SER A 1 179 ? 25.491 68.293 30.326 1.00 50.29 179 SER A N 1
ATOM 1229 C CA . SER A 1 179 ? 25.590 69.348 29.315 1.00 51.80 179 SER A CA 1
ATOM 1230 C C . SER A 1 179 ? 24.194 69.908 29.116 1.00 51.01 179 SER A C 1
ATOM 1231 O O . SER A 1 179 ? 23.228 69.156 29.093 1.00 50.36 179 SER A O 1
ATOM 1234 N N . HIS A 1 180 ? 24.080 71.221 28.943 1.00 51.38 180 HIS A N 1
ATOM 1235 C CA . HIS A 1 180 ? 22.754 71.811 28.832 1.00 50.98 180 HIS A CA 1
ATOM 1236 C C . HIS A 1 180 ? 21.869 71.287 27.705 1.00 51.26 180 HIS A C 1
ATOM 1237 O O . HIS A 1 180 ? 20.634 71.422 27.753 1.00 50.32 180 HIS A O 1
ATOM 1244 N N . VAL A 1 181 ? 22.487 70.646 26.722 1.00 51.36 181 VAL A N 1
ATOM 1245 C CA . VAL A 1 181 ? 21.721 70.075 25.631 1.00 51.49 181 VAL A CA 1
ATOM 1246 C C . VAL A 1 181 ? 20.898 68.926 26.194 1.00 52.32 181 VAL A C 1
ATOM 1247 O O . VAL A 1 181 ? 19.784 68.670 25.728 1.00 52.92 181 VAL A O 1
ATOM 1251 N N . ILE A 1 182 ? 21.442 68.251 27.208 1.00 51.85 182 ILE A N 1
ATOM 1252 C CA . ILE A 1 182 ? 20.754 67.129 27.833 1.00 52.48 182 ILE A CA 1
ATOM 1253 C C . ILE A 1 182 ? 20.047 67.576 29.111 1.00 54.22 182 ILE A C 1
ATOM 1254 O O . ILE A 1 182 ? 18.817 67.525 29.207 1.00 54.78 182 ILE A O 1
ATOM 1259 N N . THR A 1 183 ? 20.836 68.011 30.093 1.00 54.45 183 THR A N 1
ATOM 1260 C CA . THR A 1 183 ? 20.292 68.424 31.370 1.00 53.40 183 THR A CA 1
ATOM 1261 C C . THR A 1 183 ? 19.689 69.813 31.389 1.00 52.28 183 THR A C 1
ATOM 1262 O O . THR A 1 183 ? 19.167 70.242 32.411 1.00 51.20 183 THR A O 1
ATOM 1266 N N . GLY A 1 184 ? 19.749 70.519 30.266 1.00 52.02 184 GLY A N 1
ATOM 1267 C CA . GLY A 1 184 ? 19.154 71.844 30.221 1.00 53.56 184 GLY A CA 1
ATOM 1268 C C . GLY A 1 184 ? 19.615 72.876 31.243 1.00 54.54 184 GLY A C 1
ATOM 1269 O O . GLY A 1 184 ? 20.754 73.352 31.185 1.00 54.40 184 GLY A O 1
ATOM 1270 N N . SER A 1 185 ? 18.738 73.230 32.182 1.00 54.43 185 SER A N 1
ATOM 1271 C CA . SER A 1 185 ? 19.081 74.243 33.172 1.00 53.90 185 SER A CA 1
ATOM 1272 C C . SER A 1 185 ? 19.456 73.808 34.580 1.00 54.19 185 SER A C 1
ATOM 1273 O O . SER A 1 185 ? 19.949 74.644 35.333 1.00 55.01 185 SER A O 1
ATOM 1276 N N . TRP A 1 186 ? 19.263 72.545 34.969 1.00 55.00 186 TRP A N 1
ATOM 1277 C CA . TRP A 1 186 ? 19.614 72.205 36.356 1.00 57.39 186 TRP A CA 1
ATOM 1278 C C . TRP A 1 186 ? 21.010 71.689 36.676 1.00 56.91 186 TRP A C 1
ATOM 1279 O O . TRP A 1 186 ? 21.233 71.116 37.750 1.00 58.75 186 TRP A O 1
ATOM 1290 N N . GLY A 1 187 ? 21.941 71.929 35.755 1.00 55.87 187 GLY A N 1
ATOM 1291 C CA . GLY A 1 187 ? 23.337 71.554 35.910 1.00 55.22 187 GLY A CA 1
ATOM 1292 C C . GLY A 1 187 ? 23.849 70.347 36.688 1.00 54.79 187 GLY A C 1
ATOM 1293 O O . GLY A 1 187 ? 23.602 69.205 36.310 1.00 55.81 187 GLY A O 1
ATOM 1294 N N . VAL A 1 188 ? 24.585 70.612 37.769 1.00 53.76 188 VAL A N 1
ATOM 1295 C CA . VAL A 1 188 ? 25.212 69.572 38.595 1.00 53.03 188 VAL A CA 1
ATOM 1296 C C . VAL A 1 188 ? 24.364 68.629 39.444 1.00 52.11 188 VAL A C 1
ATOM 1297 O O . VAL A 1 188 ? 24.837 67.544 39.815 1.00 52.81 188 VAL A O 1
ATOM 1301 N N . THR A 1 189 ? 23.141 69.027 39.781 1.00 50.43 189 THR A N 1
ATOM 1302 C CA . THR A 1 189 ? 22.311 68.174 40.612 1.00 49.10 189 THR A CA 1
ATOM 1303 C C . THR A 1 189 ? 22.362 66.718 40.135 1.00 46.76 189 THR A C 1
ATOM 1304 O O . THR A 1 189 ? 22.787 65.832 40.884 1.00 45.31 189 THR A O 1
ATOM 1308 N N . PRO A 1 190 ? 21.975 66.455 38.872 1.00 46.16 190 PRO A N 1
ATOM 1309 C CA . PRO A 1 190 ? 22.012 65.070 38.391 1.00 45.73 190 PRO A CA 1
ATOM 1310 C C . PRO A 1 190 ? 23.357 64.365 38.553 1.00 45.35 190 PRO A C 1
ATOM 1311 O O . PRO A 1 190 ? 23.397 63.150 38.754 1.00 46.56 190 PRO A O 1
ATOM 1315 N N . VAL A 1 191 ? 24.454 65.119 38.473 1.00 44.98 191 VAL A N 1
ATOM 1316 C CA . VAL A 1 191 ? 25.791 64.543 38.630 1.00 42.62 191 VAL A CA 1
ATOM 1317 C C . VAL A 1 191 ? 25.977 64.127 40.093 1.00 45.57 191 VAL A C 1
ATOM 1318 O O . VAL A 1 191 ? 26.544 63.060 40.380 1.00 46.61 191 VAL A O 1
ATOM 1322 N N . LYS A 1 192 ? 25.517 64.966 41.023 1.00 45.19 192 LYS A N 1
ATOM 1323 C CA . LYS A 1 192 ? 25.665 64.618 42.428 1.00 45.04 192 LYS A CA 1
ATOM 1324 C C . LYS A 1 192 ? 24.824 63.380 42.685 1.00 43.94 192 LYS A C 1
ATOM 1325 O O . LYS A 1 192 ? 25.289 62.419 43.297 1.00 41.02 192 LYS A O 1
ATOM 1331 N N . LEU A 1 193 ? 23.593 63.392 42.187 1.00 44.05 193 LEU A N 1
ATOM 1332 C CA . LEU A 1 193 ? 22.696 62.252 42.335 1.00 45.23 193 LEU A CA 1
ATOM 1333 C C . LEU A 1 193 ? 23.360 61.021 41.751 1.00 44.44 193 LEU A C 1
ATOM 1334 O O . LEU A 1 193 ? 23.325 59.926 42.337 1.00 42.48 193 LEU A O 1
ATOM 1339 N N . GLY A 1 194 ? 23.952 61.215 40.573 1.00 42.94 194 GLY A N 1
ATOM 1340 C CA . GLY A 1 194 ? 24.639 60.129 39.910 1.00 43.08 194 GLY A CA 1
ATOM 1341 C C . GLY A 1 194 ? 25.682 59.542 40.834 1.00 42.58 194 GLY A C 1
ATOM 1342 O O . GLY A 1 194 ? 25.736 58.326 41.033 1.00 43.23 194 GLY A O 1
ATOM 1343 N N . LYS A 1 195 ? 26.508 60.409 41.413 1.00 41.94 195 LYS A N 1
ATOM 1344 C CA . LYS A 1 195 ? 27.564 59.974 42.314 1.00 41.83 195 LYS A CA 1
ATOM 1345 C C . LYS A 1 195 ? 27.014 59.195 43.517 1.00 41.97 195 LYS A C 1
ATOM 1346 O O . LYS A 1 195 ? 27.611 58.215 43.975 1.00 39.14 195 LYS A O 1
ATOM 1352 N N . LYS A 1 196 ? 25.863 59.633 44.015 1.00 43.81 196 LYS A N 1
ATOM 1353 C CA . LYS A 1 196 ? 25.228 58.984 45.155 1.00 45.04 196 LYS A CA 1
ATOM 1354 C C . LYS A 1 196 ? 24.883 57.529 44.829 1.00 44.83 196 LYS A C 1
ATOM 1355 O O . LYS A 1 196 ? 25.268 56.609 45.578 1.00 42.98 196 LYS A O 1
ATOM 1361 N N . ILE A 1 197 ? 24.170 57.329 43.714 1.00 44.55 197 ILE A N 1
ATOM 1362 C CA . ILE A 1 197 ? 23.756 55.993 43.265 1.00 44.55 197 ILE A CA 1
ATOM 1363 C C . ILE A 1 197 ? 24.964 55.125 42.927 1.00 44.89 197 ILE A C 1
ATOM 1364 O O . ILE A 1 197 ? 25.010 53.953 43.301 1.00 44.47 197 ILE A O 1
ATOM 1369 N N . ALA A 1 198 ? 25.948 55.708 42.241 1.00 46.39 198 ALA A N 1
ATOM 1370 C CA . ALA A 1 198 ? 27.177 54.991 41.893 1.00 47.54 198 ALA A CA 1
ATOM 1371 C C . ALA A 1 198 ? 27.863 54.487 43.174 1.00 48.72 198 ALA A C 1
ATOM 1372 O O . ALA A 1 198 ? 28.303 53.340 43.241 1.00 48.68 198 ALA A O 1
ATOM 1374 N N . LYS A 1 199 ? 27.938 55.350 44.188 1.00 51.23 199 LYS A N 1
ATOM 1375 C CA . LYS A 1 199 ? 28.532 54.986 45.474 1.00 52.81 199 LYS A CA 1
ATOM 1376 C C . LYS A 1 199 ? 27.743 53.843 46.115 1.00 52.19 199 LYS A C 1
ATOM 1377 O O . LYS A 1 199 ? 28.325 52.927 46.689 1.00 52.75 199 LYS A O 1
ATOM 1383 N N . ILE A 1 200 ? 26.417 53.892 46.006 1.00 51.30 200 ILE A N 1
ATOM 1384 C CA . ILE A 1 200 ? 25.569 52.838 46.566 1.00 50.48 200 ILE A CA 1
ATOM 1385 C C . ILE A 1 200 ? 25.815 51.516 45.854 1.00 50.06 200 ILE A C 1
ATOM 1386 O O . ILE A 1 200 ? 25.924 50.475 46.500 1.00 49.28 200 ILE A O 1
ATOM 1391 N N . LEU A 1 201 ? 25.900 51.569 44.521 1.00 49.12 201 LEU A N 1
ATOM 1392 C CA . LEU A 1 201 ? 26.122 50.375 43.700 1.00 48.85 201 LEU A CA 1
ATOM 1393 C C . LEU A 1 201 ? 27.554 49.911 43.796 1.00 47.42 201 LEU A C 1
ATOM 1394 O O . LEU A 1 201 ? 27.869 48.771 43.454 1.00 44.52 201 LEU A O 1
ATOM 1399 N N . LYS A 1 202 ? 28.411 50.798 44.286 1.00 48.57 202 LYS A N 1
ATOM 1400 C CA . LYS A 1 202 ? 29.834 50.505 44.421 1.00 49.84 202 LYS A CA 1
ATOM 1401 C C . LYS A 1 202 ? 30.394 50.307 43.019 1.00 47.60 202 LYS A C 1
ATOM 1402 O O . LYS A 1 202 ? 31.105 49.338 42.746 1.00 46.64 202 LYS A O 1
ATOM 1408 N N . VAL A 1 203 ? 30.092 51.263 42.146 1.00 45.20 203 VAL A N 1
ATOM 1409 C CA . VAL A 1 203 ? 30.508 51.193 40.757 1.00 44.57 203 VAL A CA 1
ATOM 1410 C C . VAL A 1 203 ? 31.041 52.547 40.244 1.00 43.21 203 VAL A C 1
ATOM 1411 O O . VAL A 1 203 ? 30.698 53.608 40.774 1.00 43.74 203 VAL A O 1
ATOM 1415 N N . PRO A 1 204 ? 31.902 52.530 39.215 1.00 41.70 204 PRO A N 1
ATOM 1416 C CA . PRO A 1 204 ? 32.435 53.791 38.698 1.00 42.36 204 PRO A CA 1
ATOM 1417 C C . PRO A 1 204 ? 31.429 54.608 37.906 1.00 42.04 204 PRO A C 1
ATOM 1418 O O . PRO A 1 204 ? 30.427 54.086 37.442 1.00 39.53 204 PRO A O 1
ATOM 1438 N N . VAL A 1 207 ? 31.401 60.436 33.221 1.00 43.76 207 VAL A N 1
ATOM 1439 C CA . VAL A 1 207 ? 30.672 61.668 32.974 1.00 43.14 207 VAL A CA 1
ATOM 1440 C C . VAL A 1 207 ? 31.146 62.455 31.761 1.00 44.02 207 VAL A C 1
ATOM 1441 O O . VAL A 1 207 ? 32.323 62.764 31.608 1.00 44.47 207 VAL A O 1
ATOM 1445 N N . HIS A 1 208 ? 30.189 62.777 30.903 1.00 45.50 208 HIS A N 1
ATOM 1446 C CA . HIS A 1 208 ? 30.418 63.534 29.682 1.00 47.28 208 HIS A CA 1
ATOM 1447 C C . HIS A 1 208 ? 30.327 65.018 30.019 1.00 48.20 208 HIS A C 1
ATOM 1448 O O . HIS A 1 208 ? 29.498 65.439 30.834 1.00 48.63 208 HIS A O 1
ATOM 1455 N N . VAL A 1 209 ? 31.216 65.799 29.421 1.00 48.44 209 VAL A N 1
ATOM 1456 C CA . VAL A 1 209 ? 31.238 67.230 29.649 1.00 49.32 209 VAL A CA 1
ATOM 1457 C C . VAL A 1 209 ? 31.088 67.962 28.311 1.00 50.25 209 VAL A C 1
ATOM 1458 O O . VAL A 1 209 ? 31.638 67.535 27.301 1.00 50.50 209 VAL A O 1
ATOM 1462 N N . GLY A 1 210 ? 30.328 69.054 28.308 1.00 51.34 210 GLY A N 1
ATOM 1463 C CA . GLY A 1 210 ? 30.128 69.816 27.086 1.00 52.69 210 GLY A CA 1
ATOM 1464 C C . GLY A 1 210 ? 29.718 71.239 27.392 1.00 53.24 210 GLY A C 1
ATOM 1465 O O . GLY A 1 210 ? 30.262 71.854 28.305 1.00 54.65 210 GLY A O 1
ATOM 1466 N N . GLU A 1 211 ? 28.752 71.752 26.638 1.00 54.17 211 GLU A N 1
ATOM 1467 C CA . GLU A 1 211 ? 28.256 73.109 26.826 1.00 55.65 211 GLU A CA 1
ATOM 1468 C C . GLU A 1 211 ? 28.087 73.347 28.328 1.00 56.71 211 GLU A C 1
ATOM 1469 O O . GLU A 1 211 ? 27.200 72.770 28.960 1.00 53.76 211 GLU A O 1
ATOM 1475 N N . PRO A 1 212 ? 28.936 74.228 28.903 1.00 58.57 212 PRO A N 1
ATOM 1476 C CA . PRO A 1 212 ? 29.033 74.645 30.303 1.00 60.00 212 PRO A CA 1
ATOM 1477 C C . PRO A 1 212 ? 27.954 74.290 31.331 1.00 61.03 212 PRO A C 1
ATOM 1478 O O . PRO A 1 212 ? 28.212 73.446 32.192 1.00 63.61 212 PRO A O 1
ATOM 1482 N N . PRO A 1 213 ? 26.739 74.881 31.251 1.00 60.52 213 PRO A N 1
ATOM 1483 C CA . PRO A 1 213 ? 25.680 74.567 32.245 1.00 59.92 213 PRO A CA 1
ATOM 1484 C C . PRO A 1 213 ? 25.680 73.101 32.708 1.00 59.65 213 PRO A C 1
ATOM 1485 O O . PRO A 1 213 ? 24.958 72.245 32.180 1.00 57.54 213 PRO A O 1
ATOM 1489 N N . ALA A 1 214 ? 26.513 72.877 33.728 1.00 59.92 214 ALA A N 1
ATOM 1490 C CA . ALA A 1 214 ? 26.827 71.600 34.372 1.00 58.16 214 ALA A CA 1
ATOM 1491 C C . ALA A 1 214 ? 28.320 71.599 34.070 1.00 57.35 214 ALA A C 1
ATOM 1492 O O . ALA A 1 214 ? 28.830 70.717 33.394 1.00 58.90 214 ALA A O 1
ATOM 1494 N N . LEU A 1 215 ? 28.989 72.640 34.560 1.00 55.60 215 LEU A N 1
ATOM 1495 C CA . LEU A 1 215 ? 30.411 72.898 34.345 1.00 54.38 215 LEU A CA 1
ATOM 1496 C C . LEU A 1 215 ? 31.425 71.794 34.539 1.00 53.67 215 LEU A C 1
ATOM 1497 O O . LEU A 1 215 ? 31.338 71.000 35.473 1.00 53.93 215 LEU A O 1
ATOM 1502 N N . TYR A 1 216 ? 32.406 71.788 33.639 1.00 52.48 216 TYR A N 1
ATOM 1503 C CA . TYR A 1 216 ? 33.503 70.820 33.616 1.00 52.27 216 TYR A CA 1
ATOM 1504 C C . TYR A 1 216 ? 34.202 70.827 34.965 1.00 52.12 216 TYR A C 1
ATOM 1505 O O . TYR A 1 216 ? 34.541 69.788 35.521 1.00 50.39 216 TYR A O 1
ATOM 1514 N N . ASP A 1 217 ? 34.411 72.029 35.477 1.00 53.77 217 ASP A N 1
ATOM 1515 C CA . ASP A 1 217 ? 35.087 72.241 36.743 1.00 54.69 217 ASP A CA 1
ATOM 1516 C C . ASP A 1 217 ? 34.315 71.608 37.904 1.00 57.06 217 ASP A C 1
ATOM 1517 O O . ASP A 1 217 ? 34.899 71.006 38.817 1.00 57.93 217 ASP A O 1
ATOM 1522 N N . GLU A 1 218 ? 32.993 71.749 37.857 1.00 57.78 218 GLU A N 1
ATOM 1523 C CA . GLU A 1 218 ? 32.120 71.228 38.895 1.00 57.81 218 GLU A CA 1
ATOM 1524 C C . GLU A 1 218 ? 32.127 69.712 38.933 1.00 56.09 218 GLU A C 1
ATOM 1525 O O . GLU A 1 218 ? 32.142 69.118 40.006 1.00 55.12 218 GLU A O 1
ATOM 1531 N N . VAL A 1 219 ? 32.116 69.094 37.757 1.00 55.80 219 VAL A N 1
ATOM 1532 C CA . VAL A 1 219 ? 32.112 67.642 37.655 1.00 55.73 219 VAL A CA 1
ATOM 1533 C C . VAL A 1 219 ? 33.382 67.032 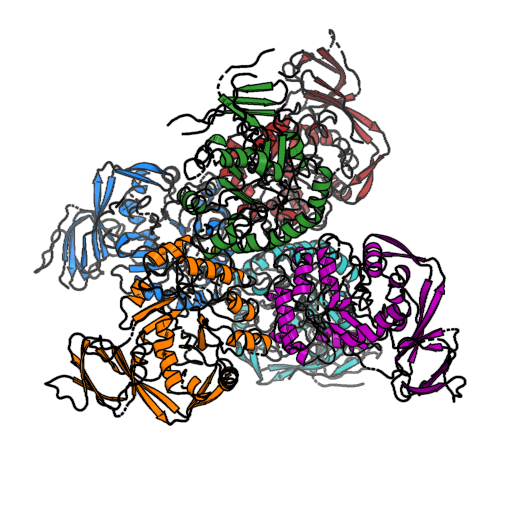38.241 1.00 56.31 219 VAL A C 1
ATOM 1534 O O . VAL A 1 219 ? 33.312 66.081 39.016 1.00 56.67 219 VAL A O 1
ATOM 1538 N N . LEU A 1 220 ? 34.542 67.555 37.855 1.00 56.51 220 LEU A N 1
ATOM 1539 C CA . LEU A 1 220 ? 35.815 67.072 38.392 1.00 57.91 220 LEU A CA 1
ATOM 1540 C C . LEU A 1 220 ? 35.840 67.140 39.938 1.00 58.84 220 LEU A C 1
ATOM 1541 O O . LEU A 1 220 ? 36.473 66.314 40.609 1.00 57.98 220 LEU A O 1
ATOM 1546 N N . GLU A 1 221 ? 35.150 68.138 40.491 1.00 60.05 221 GLU A N 1
ATOM 1547 C CA . GLU A 1 221 ? 35.073 68.325 41.944 1.00 60.25 221 GLU A CA 1
ATOM 1548 C C . GLU A 1 221 ? 34.321 67.165 42.604 1.00 58.72 221 GLU A C 1
ATOM 1549 O O . GLU A 1 221 ? 34.801 66.582 43.570 1.00 57.63 221 GLU A O 1
ATOM 1555 N N . ILE A 1 222 ? 33.140 66.838 42.082 1.00 56.93 222 ILE A N 1
ATOM 1556 C CA . ILE A 1 222 ? 32.326 65.756 42.631 1.00 56.72 222 ILE A CA 1
ATOM 1557 C C . ILE A 1 222 ? 32.846 64.337 42.341 1.00 55.87 222 ILE A C 1
ATOM 1558 O O . ILE A 1 222 ? 32.564 63.405 43.090 1.00 57.17 222 ILE A O 1
ATOM 1563 N N . LEU A 1 223 ? 33.619 64.166 41.278 1.00 54.55 223 LEU A N 1
ATOM 1564 C CA . LEU A 1 223 ? 34.155 62.850 40.943 1.00 53.79 223 LEU A CA 1
ATOM 1565 C C . LEU A 1 223 ? 35.228 62.383 41.922 1.00 53.11 223 LEU A C 1
ATOM 1566 O O . LEU A 1 223 ? 35.690 63.146 42.763 1.00 53.27 223 LEU A O 1
ATOM 1571 N N . GLY A 1 224 ? 35.636 61.127 41.791 1.00 53.50 224 GLY A N 1
ATOM 1572 C CA . GLY A 1 224 ? 36.641 60.551 42.674 1.00 54.58 224 GLY A CA 1
ATOM 1573 C C . GLY A 1 224 ? 37.357 59.389 41.991 1.00 54.94 224 GLY A C 1
ATOM 1574 O O . GLY A 1 224 ? 37.058 59.069 40.845 1.00 55.51 224 GLY A O 1
ATOM 1575 N N . PRO A 1 225 ? 38.313 58.747 42.686 1.00 54.52 225 PRO A N 1
ATOM 1576 C CA . PRO A 1 225 ? 39.079 57.621 42.151 1.00 53.58 225 PRO A CA 1
ATOM 1577 C C . PRO A 1 225 ? 38.270 56.588 41.373 1.00 53.93 225 PRO A C 1
ATOM 1578 O O . PRO A 1 225 ? 37.245 56.087 41.864 1.00 52.69 225 PRO A O 1
ATOM 1582 N N . GLY A 1 226 ? 38.743 56.266 40.164 1.00 53.25 226 GLY A N 1
ATOM 1583 C CA . GLY A 1 226 ? 38.070 55.281 39.329 1.00 51.66 226 GLY A CA 1
ATOM 1584 C C . GLY A 1 226 ? 37.034 55.870 38.386 1.00 50.60 226 GLY A C 1
ATOM 1585 O O . GLY A 1 226 ? 36.730 55.290 37.337 1.00 50.46 226 GLY A O 1
ATOM 1586 N N . ASP A 1 227 ? 36.480 57.019 38.761 1.00 48.86 227 ASP A N 1
ATOM 1587 C CA . ASP A 1 227 ? 35.492 57.685 37.924 1.00 47.29 227 ASP A CA 1
ATOM 1588 C C . ASP A 1 227 ? 36.146 58.081 36.608 1.00 45.97 227 ASP A C 1
ATOM 1589 O O . ASP A 1 227 ? 37.370 58.230 36.514 1.00 45.89 227 ASP A O 1
ATOM 1594 N N . VAL A 1 228 ? 35.320 58.293 35.599 1.00 43.32 228 VAL A N 1
ATOM 1595 C CA . VAL A 1 228 ? 35.834 58.625 34.287 1.00 41.17 228 VAL A CA 1
ATOM 1596 C C . VAL A 1 228 ? 35.185 59.878 33.708 1.00 39.68 228 VAL A C 1
ATOM 1597 O O . VAL A 1 228 ? 33.978 60.071 33.829 1.00 38.15 228 VAL A O 1
ATOM 1601 N N . VAL A 1 229 ? 35.992 60.733 33.086 1.00 39.52 229 VAL A N 1
ATOM 1602 C CA . VAL A 1 229 ? 35.477 61.933 32.439 1.00 40.26 229 VAL A CA 1
ATOM 1603 C C . VAL A 1 229 ? 35.746 61.700 30.957 1.00 41.49 229 VAL A C 1
ATOM 1604 O O . VAL A 1 229 ? 36.897 61.636 30.517 1.00 43.23 229 VAL A O 1
ATOM 1608 N N . THR A 1 230 ? 34.681 61.548 30.181 1.00 41.53 230 THR A N 1
ATOM 1609 C CA . THR A 1 230 ? 34.835 61.341 28.755 1.00 40.72 230 THR A CA 1
ATOM 1610 C C . THR A 1 230 ? 34.715 62.715 28.093 1.00 39.73 230 THR A C 1
ATOM 1611 O O . THR A 1 230 ? 34.020 63.594 28.602 1.00 37.02 230 THR A O 1
ATOM 1615 N N . HIS A 1 231 ? 35.409 62.875 26.965 1.00 39.73 231 HIS A N 1
ATOM 1616 C CA . HIS A 1 231 ? 35.478 64.119 26.203 1.00 39.87 231 HIS A CA 1
ATOM 1617 C C . HIS A 1 231 ? 36.542 65.004 26.859 1.00 41.00 231 HIS A C 1
ATOM 1618 O O . HIS A 1 231 ? 36.550 66.218 26.695 1.00 41.55 231 HIS A O 1
ATOM 1625 N N . CYS A 1 232 ? 37.452 64.370 27.590 1.00 42.31 232 CYS A N 1
ATOM 1626 C CA . CYS A 1 232 ? 38.510 65.065 28.330 1.00 44.56 232 CYS A CA 1
ATOM 1627 C C . CYS A 1 232 ? 39.246 66.156 27.564 1.00 46.06 232 CYS A C 1
ATOM 1628 O O . CYS A 1 232 ? 39.626 67.177 28.146 1.00 45.84 232 CYS A O 1
ATOM 1631 N N . PHE A 1 233 ? 39.449 65.942 26.263 1.00 47.71 233 PHE A N 1
ATOM 1632 C CA . PHE A 1 233 ? 40.179 66.903 25.436 1.00 47.83 233 PHE A CA 1
ATOM 1633 C C . PHE A 1 233 ? 39.369 67.605 24.369 1.00 47.70 233 PHE A C 1
ATOM 1634 O O . PHE A 1 233 ? 39.870 67.858 23.266 1.00 49.23 233 PHE A O 1
ATOM 1642 N N . ASN A 1 234 ? 38.123 67.929 24.690 1.00 46.62 234 ASN A N 1
ATOM 1643 C CA . ASN A 1 234 ? 37.288 68.616 23.728 1.00 46.77 234 ASN A CA 1
ATOM 1644 C C . ASN A 1 234 ? 37.831 70.022 23.627 1.00 46.53 234 ASN A C 1
ATOM 1645 O O . ASN A 1 234 ? 38.391 70.554 24.582 1.00 45.62 234 ASN A O 1
ATOM 1650 N N . GLY A 1 235 ? 37.669 70.614 22.454 1.00 47.55 235 GLY A N 1
ATOM 1651 C CA . GLY A 1 235 ? 38.140 71.966 22.222 1.00 48.17 235 GLY A CA 1
ATOM 1652 C C . GLY A 1 235 ? 36.987 72.925 21.986 1.00 49.57 235 GLY A C 1
ATOM 1653 O O . GLY A 1 235 ? 37.022 73.752 21.072 1.00 49.90 235 GLY A O 1
ATOM 1654 N N . LYS A 1 236 ? 35.948 72.800 22.804 1.00 50.70 236 LYS A N 1
ATOM 1655 C CA . LYS A 1 236 ? 34.794 73.676 22.687 1.00 52.07 236 LYS A CA 1
ATOM 1656 C C . LYS A 1 236 ? 34.783 74.753 23.788 1.00 52.64 236 LYS A C 1
ATOM 1657 O O . LYS A 1 236 ? 35.131 74.481 24.947 1.00 52.02 236 LYS A O 1
ATOM 1663 N N . SER A 1 237 ? 34.379 75.969 23.411 1.00 52.44 237 SER A N 1
ATOM 1664 C CA . SER A 1 237 ? 34.302 77.098 24.335 1.00 52.82 237 SER A CA 1
ATOM 1665 C C . SER A 1 237 ? 33.413 76.781 25.541 1.00 52.25 237 SER A C 1
ATOM 1666 O O . SER A 1 237 ? 32.250 76.414 25.384 1.00 51.99 237 SER A O 1
ATOM 1669 N N . GLY A 1 238 ? 33.961 76.932 26.740 1.00 51.57 238 GLY A N 1
ATOM 1670 C CA . GLY A 1 238 ? 33.188 76.658 27.933 1.00 51.87 238 GLY A CA 1
ATOM 1671 C C . GLY A 1 238 ? 33.397 75.257 28.477 1.00 53.24 238 GLY A C 1
ATOM 1672 O O . GLY A 1 238 ? 32.835 74.886 29.516 1.00 53.95 238 GLY A O 1
ATOM 1673 N N . SER A 1 239 ? 34.216 74.466 27.787 1.00 53.89 239 SER A N 1
ATOM 1674 C CA . SER A 1 239 ? 34.470 73.094 28.228 1.00 52.98 239 SER A CA 1
ATOM 1675 C C . SER A 1 239 ? 35.908 72.653 28.002 1.00 51.43 239 SER A C 1
ATOM 1676 O O . SER A 1 239 ? 36.339 71.645 28.537 1.00 50.16 239 SER A O 1
ATOM 1679 N N . SER A 1 240 ? 36.650 73.426 27.221 1.00 52.21 240 SER A N 1
ATOM 1680 C CA . SER A 1 240 ? 38.043 73.110 26.909 1.00 54.08 240 SER A CA 1
ATOM 1681 C C . SER A 1 240 ? 38.990 73.346 28.081 1.00 55.82 240 SER A C 1
ATOM 1682 O O . SER A 1 240 ? 38.947 74.394 28.716 1.00 56.77 240 SER A O 1
ATOM 1685 N N . ILE A 1 241 ? 39.853 72.378 28.366 1.00 57.36 241 ILE A N 1
ATOM 1686 C CA . ILE A 1 241 ? 40.796 72.534 29.463 1.00 60.61 241 ILE A CA 1
ATOM 1687 C C . ILE A 1 241 ? 41.946 73.465 29.096 1.00 63.52 241 ILE A C 1
ATOM 1688 O O . ILE A 1 241 ? 42.814 73.731 29.922 1.00 64.72 241 ILE A O 1
ATOM 1701 N N . GLU A 1 243 ? 41.386 76.633 27.616 1.00 68.56 243 GLU A N 1
ATOM 1702 C CA . GLU A 1 243 ? 40.913 78.018 27.673 1.00 68.74 243 GLU A CA 1
ATOM 1703 C C . GLU A 1 243 ? 40.880 78.560 29.113 1.00 68.75 243 GLU A C 1
ATOM 1704 O O . GLU A 1 243 ? 40.762 79.765 29.340 1.00 69.12 243 GLU A O 1
ATOM 1710 N N . ASP A 1 244 ? 40.989 77.657 30.080 1.00 69.52 244 ASP A N 1
ATOM 1711 C CA . ASP A 1 244 ? 40.951 78.021 31.493 1.00 69.58 244 ASP A CA 1
ATOM 1712 C C . ASP A 1 244 ? 42.071 77.325 32.258 1.00 69.66 244 ASP A C 1
ATOM 1713 O O . ASP A 1 244 ? 41.977 76.132 32.553 1.00 69.94 244 ASP A O 1
ATOM 1718 N N . GLU A 1 245 ? 43.124 78.070 32.584 1.00 69.69 245 GLU A N 1
ATOM 1719 C CA . GLU A 1 245 ? 44.251 77.502 33.323 1.00 70.30 245 GLU A CA 1
ATOM 1720 C C . GLU A 1 245 ? 43.826 76.906 34.659 1.00 68.59 245 GLU A C 1
ATOM 1721 O O . GLU A 1 245 ? 44.469 75.991 35.162 1.00 68.24 245 GLU A O 1
ATOM 1727 N N . ASP A 1 246 ? 42.753 77.436 35.241 1.00 67.49 246 ASP A N 1
ATOM 1728 C CA . ASP A 1 246 ? 42.249 76.926 36.517 1.00 66.47 246 ASP A CA 1
ATOM 1729 C C . ASP A 1 246 ? 41.707 75.529 36.282 1.00 65.04 246 ASP A C 1
ATOM 1730 O O . ASP A 1 246 ? 41.947 74.618 37.088 1.00 64.81 246 ASP A O 1
ATOM 1735 N N . LEU A 1 247 ? 40.976 75.375 35.173 1.00 61.97 247 LEU A N 1
ATOM 1736 C CA . LEU A 1 247 ? 40.397 74.094 34.797 1.00 60.00 247 LEU A CA 1
ATOM 1737 C C . LEU A 1 247 ? 41.519 73.109 34.506 1.00 60.31 247 LEU A C 1
ATOM 1738 O O . LEU A 1 247 ? 41.500 71.967 34.982 1.00 58.86 247 LEU A O 1
ATOM 1743 N N . PHE A 1 248 ? 42.497 73.557 33.717 1.00 60.14 248 PHE A N 1
ATOM 1744 C CA . PHE A 1 248 ? 43.615 72.697 33.365 1.00 61.45 248 PHE A CA 1
ATOM 1745 C C . PHE A 1 248 ? 44.317 72.206 34.609 1.00 61.51 248 PHE A C 1
ATOM 1746 O O . PHE A 1 248 ? 44.643 71.028 34.716 1.00 62.60 248 PHE A O 1
ATOM 1754 N N . ASN A 1 249 ? 44.552 73.103 35.561 1.00 61.43 249 ASN A N 1
ATOM 1755 C CA . ASN A 1 249 ? 45.230 72.749 36.788 1.00 60.45 249 ASN A CA 1
ATOM 1756 C C . ASN A 1 249 ? 44.415 71.749 37.582 1.00 56.78 249 ASN A C 1
ATOM 1757 O O . ASN A 1 249 ? 44.969 70.858 38.241 1.00 55.65 249 ASN A O 1
ATOM 1762 N N . LEU A 1 250 ? 43.098 71.873 37.530 1.00 53.26 250 LEU A N 1
ATOM 1763 C CA . LEU A 1 250 ? 42.252 70.952 38.267 1.00 50.71 250 LEU A CA 1
ATOM 1764 C C . LEU A 1 250 ? 42.233 69.575 37.589 1.00 48.57 250 LEU A C 1
ATOM 1765 O O . LEU A 1 250 ? 42.313 68.555 38.258 1.00 47.02 250 LEU A O 1
ATOM 1770 N N . ALA A 1 251 ? 42.145 69.551 36.263 1.00 49.03 251 ALA A N 1
ATOM 1771 C CA . ALA A 1 251 ? 42.124 68.290 35.520 1.00 50.04 251 ALA A CA 1
ATOM 1772 C C . ALA A 1 251 ? 43.406 67.503 35.780 1.00 50.60 251 ALA A C 1
ATOM 1773 O O . ALA A 1 251 ? 43.381 66.286 35.992 1.00 50.22 251 ALA A O 1
ATOM 1775 N N . GLU A 1 252 ? 44.528 68.214 35.757 1.00 52.09 252 GLU A N 1
ATOM 1776 C CA . GLU A 1 252 ? 45.835 67.617 35.998 1.00 53.93 252 GLU A CA 1
ATOM 1777 C C . GLU A 1 252 ? 45.952 67.096 37.439 1.00 53.75 252 GLU A C 1
ATOM 1778 O O . GLU A 1 252 ? 46.584 66.077 37.692 1.00 51.96 252 GLU A O 1
ATOM 1784 N N . ARG A 1 253 ? 45.332 67.797 38.376 1.00 55.47 253 ARG A N 1
ATOM 1785 C CA . ARG A 1 253 ? 45.374 67.400 39.770 1.00 58.45 253 ARG A CA 1
ATOM 1786 C C . ARG A 1 253 ? 44.481 66.183 39.976 1.00 59.12 253 ARG A C 1
ATOM 1787 O O . ARG A 1 253 ? 44.920 65.168 40.522 1.00 59.02 253 ARG A O 1
ATOM 1795 N N . CYS A 1 254 ? 43.231 66.294 39.532 1.00 59.38 254 CYS A N 1
ATOM 1796 C CA . CYS A 1 254 ? 42.273 65.209 39.656 1.00 59.73 254 CYS A CA 1
ATOM 1797 C C . CYS A 1 254 ? 42.813 63.950 38.994 1.00 60.47 254 CYS A C 1
ATOM 1798 O O . CYS A 1 254 ? 42.351 62.847 39.291 1.00 59.58 254 CYS A O 1
ATOM 1801 N N . GLU A 1 257 ? 44.668 62.428 39.805 1.00 65.92 257 GLU A N 1
ATOM 1802 C CA . GLU A 1 257 ? 45.005 61.679 41.028 1.00 64.89 257 GLU A CA 1
ATOM 1803 C C . GLU A 1 257 ? 43.920 60.625 41.294 1.00 63.55 257 GLU A C 1
ATOM 1804 O O . GLU A 1 257 ? 43.366 60.565 42.390 1.00 63.27 257 GLU A O 1
ATOM 1810 N N . GLY A 1 258 ? 43.609 59.808 40.295 1.00 61.50 258 GLY A N 1
ATOM 1811 C CA . GLY A 1 258 ? 42.586 58.799 40.470 1.00 59.66 258 GLY A CA 1
ATOM 1812 C C . GLY A 1 258 ? 41.502 58.884 39.405 1.00 59.26 258 GLY A C 1
ATOM 1813 O O . GLY A 1 258 ? 41.055 57.853 38.906 1.00 58.40 258 GLY A O 1
ATOM 1814 N N . ILE A 1 259 ? 41.072 60.103 39.068 1.00 58.21 259 ILE A N 1
ATOM 1815 C CA . ILE A 1 259 ? 40.038 60.316 38.058 1.00 57.16 259 ILE A CA 1
ATOM 1816 C C . ILE A 1 259 ? 40.568 60.000 36.661 1.00 56.08 259 ILE A C 1
ATOM 1817 O O . ILE A 1 259 ? 41.548 60.595 36.211 1.00 56.29 259 ILE A O 1
ATOM 1822 N N . ARG A 1 260 ? 39.902 59.075 35.975 1.00 54.06 260 ARG A N 1
ATOM 1823 C CA . ARG A 1 260 ? 40.310 58.667 34.643 1.00 52.15 260 ARG A CA 1
ATOM 1824 C C . ARG A 1 260 ? 39.838 59.607 33.546 1.00 51.62 260 ARG A C 1
ATOM 1825 O O . ARG A 1 260 ? 38.645 59.928 33.449 1.00 51.34 260 ARG A O 1
ATOM 1833 N N . LEU A 1 261 ? 40.783 60.060 32.726 1.00 51.24 261 LEU A N 1
ATOM 1834 C CA . LEU A 1 261 ? 40.443 60.941 31.613 1.00 50.55 261 LEU A CA 1
ATOM 1835 C C . LEU A 1 261 ? 40.300 60.079 30.351 1.00 50.72 261 LEU A C 1
ATOM 1836 O O . LEU A 1 261 ? 41.195 59.298 30.019 1.00 51.22 261 LEU A O 1
ATOM 1841 N N . ASP A 1 262 ? 39.158 60.203 29.673 1.00 50.48 262 ASP A N 1
ATOM 1842 C CA . ASP A 1 262 ? 38.858 59.436 28.463 1.00 49.16 262 ASP A CA 1
ATOM 1843 C C . ASP A 1 262 ? 38.626 60.360 27.260 1.00 47.75 262 ASP A C 1
ATOM 1844 O O . ASP A 1 262 ? 37.888 61.337 27.360 1.00 46.03 262 ASP A O 1
ATOM 1849 N N . ILE A 1 263 ? 39.241 60.044 26.122 1.00 46.43 263 ILE A N 1
ATOM 1850 C CA . ILE A 1 263 ? 39.084 60.883 24.938 1.00 46.25 263 ILE A CA 1
ATOM 1851 C C . ILE A 1 263 ? 37.641 60.932 24.471 1.00 45.89 263 ILE A C 1
ATOM 1852 O O . ILE A 1 263 ? 37.090 62.015 24.278 1.00 46.93 263 ILE A O 1
ATOM 1857 N N . GLY A 1 264 ? 37.030 59.762 24.294 1.00 45.16 264 GLY A N 1
ATOM 1858 C CA . GLY A 1 264 ? 35.652 59.709 23.833 1.00 42.87 264 GLY A CA 1
ATOM 1859 C C . GLY A 1 264 ? 35.435 60.629 22.645 1.00 43.03 264 GLY A C 1
ATOM 1860 O O . GLY A 1 264 ? 34.507 61.444 22.634 1.00 42.67 264 GLY A O 1
ATOM 1861 N N . HIS A 1 265 ? 36.306 60.513 21.645 1.00 42.64 265 HIS A N 1
ATOM 1862 C CA . HIS A 1 265 ? 36.217 61.321 20.421 1.00 44.93 265 HIS A CA 1
ATOM 1863 C C . HIS A 1 265 ? 34.865 61.058 19.726 1.00 48.91 265 HIS A C 1
ATOM 1864 O O . HIS A 1 265 ? 34.512 59.888 19.430 1.00 49.75 265 HIS A O 1
ATOM 1871 N N . GLY A 1 266 ? 34.100 62.108 19.441 1.00 49.16 266 GLY A N 1
ATOM 1872 C CA . GLY A 1 266 ? 32.835 61.822 18.794 1.00 51.43 266 GLY A CA 1
ATOM 1873 C C . GLY A 1 266 ? 32.088 62.876 18.008 1.00 54.34 266 GLY A C 1
ATOM 1874 O O . GLY A 1 266 ? 30.871 63.011 18.166 1.00 57.57 266 GLY A O 1
ATOM 1875 N N . GLY A 1 267 ? 32.779 63.614 17.149 1.00 53.87 267 GLY A N 1
ATOM 1876 C CA . GLY A 1 267 ? 32.084 64.627 16.375 1.00 54.05 267 GLY A CA 1
ATOM 1877 C C . GLY A 1 267 ? 32.234 66.001 16.987 1.00 53.81 267 GLY A C 1
ATOM 1878 O O . GLY A 1 267 ? 32.444 66.980 16.271 1.00 55.01 267 GLY A O 1
ATOM 1879 N N . ALA A 1 268 ? 32.130 66.090 18.309 1.00 52.67 268 ALA A N 1
ATOM 1880 C CA . ALA A 1 268 ? 32.286 67.377 18.964 1.00 52.47 268 ALA A CA 1
ATOM 1881 C C . ALA A 1 268 ? 33.256 67.369 20.146 1.00 52.52 268 ALA A C 1
ATOM 1882 O O . ALA A 1 268 ? 33.596 68.427 20.662 1.00 52.80 268 ALA A O 1
ATOM 1884 N N . SER A 1 269 ? 33.734 66.194 20.556 1.00 52.54 269 SER A N 1
ATOM 1885 C CA . SER A 1 269 ? 34.601 66.119 21.737 1.00 52.40 269 SER A CA 1
ATOM 1886 C C . SER A 1 269 ? 36.127 65.930 21.649 1.00 51.84 269 SER A C 1
ATOM 1887 O O . SER A 1 269 ? 36.771 65.636 22.674 1.00 50.88 269 SER A O 1
ATOM 1890 N N . PHE A 1 270 ? 36.715 66.079 20.461 1.00 50.70 270 PHE A N 1
ATOM 1891 C CA . PHE A 1 270 ? 38.166 65.953 20.353 1.00 50.06 270 PHE A CA 1
ATOM 1892 C C . PHE A 1 270 ? 38.818 67.023 19.503 1.00 49.19 270 PHE A C 1
ATOM 1893 O O . PHE A 1 270 ? 38.395 67.285 18.381 1.00 47.14 270 PHE A O 1
ATOM 1901 N N . SER A 1 271 ? 39.864 67.624 20.065 1.00 50.01 271 SER A N 1
ATOM 1902 C CA . SER A 1 271 ? 40.636 68.666 19.403 1.00 49.18 271 SER A CA 1
ATOM 1903 C C . SER A 1 271 ? 42.129 68.331 19.425 1.00 47.94 271 SER A C 1
ATOM 1904 O O . SER A 1 271 ? 42.679 67.987 20.478 1.00 45.33 271 SER A O 1
ATOM 1907 N N . PHE A 1 272 ? 42.745 68.465 18.207 1.00 47.28 272 PHE A N 1
ATOM 1908 C CA . PHE A 1 272 ? 44.171 68.151 18.125 1.00 47.79 272 PHE A CA 1
ATOM 1909 C C . PHE A 1 272 ? 44.940 69.133 18.989 1.00 47.61 272 PHE A C 1
ATOM 1910 O O . PHE A 1 272 ? 45.865 68.753 19.713 1.00 46.22 272 PHE A O 1
ATOM 1918 N N . LYS A 1 273 ? 44.558 70.405 18.882 1.00 48.25 273 LYS A N 1
ATOM 1919 C CA . LYS A 1 273 ? 45.189 71.481 19.625 1.00 48.96 273 LYS A CA 1
ATOM 1920 C C . LYS A 1 273 ? 45.109 71.276 21.132 1.00 49.50 273 LYS A C 1
ATOM 1921 O O . LYS A 1 273 ? 46.122 71.390 21.820 1.00 50.95 273 LYS A O 1
ATOM 1927 N N . VAL A 1 274 ? 43.930 70.956 21.654 1.00 49.50 274 VAL A N 1
ATOM 1928 C CA . VAL A 1 274 ? 43.801 70.732 23.090 1.00 49.88 274 VAL A CA 1
ATOM 1929 C C . VAL A 1 274 ? 44.708 69.586 23.513 1.00 50.27 274 VAL A C 1
ATOM 1930 O O . VAL A 1 274 ? 45.471 69.714 24.468 1.00 49.72 274 VAL A O 1
ATOM 1934 N N . ALA A 1 275 ? 44.636 68.473 22.790 1.00 52.49 275 ALA A N 1
ATOM 1935 C CA . ALA A 1 275 ? 45.442 67.291 23.092 1.00 53.68 275 ALA A CA 1
ATOM 1936 C C . ALA A 1 275 ? 46.942 67.533 22.996 1.00 54.43 275 ALA A C 1
ATOM 1937 O O . ALA A 1 275 ? 47.713 67.004 23.796 1.00 52.99 275 ALA A O 1
ATOM 1939 N N . GLU A 1 276 ? 47.352 68.320 22.010 1.00 58.24 276 GLU A N 1
ATOM 1940 C CA . GLU A 1 276 ? 48.767 68.607 21.818 1.00 60.23 276 GLU A CA 1
ATOM 1941 C C . GLU A 1 276 ? 49.272 69.312 23.054 1.00 61.14 276 GLU A C 1
ATOM 1942 O O . GLU A 1 276 ? 50.199 68.858 23.722 1.00 61.70 276 GLU A O 1
ATOM 1948 N N . ALA A 1 277 ? 48.635 70.426 23.362 1.00 61.23 277 ALA A N 1
ATOM 1949 C CA . ALA A 1 277 ? 49.006 71.202 24.527 1.00 57.70 277 ALA A CA 1
ATOM 1950 C C . ALA A 1 277 ? 48.984 70.363 25.809 1.00 56.98 277 ALA A C 1
ATOM 1951 O O . ALA A 1 277 ? 49.851 70.497 26.673 1.00 54.64 277 ALA A O 1
ATOM 1953 N N . ALA A 1 278 ? 47.993 69.491 25.934 1.00 61.23 278 ALA A N 1
ATOM 1954 C CA . ALA A 1 278 ? 47.881 68.658 27.113 1.00 57.70 278 ALA A CA 1
ATOM 1955 C C . ALA A 1 278 ? 49.070 67.718 27.249 1.00 56.98 278 ALA A C 1
ATOM 1956 O O . ALA A 1 278 ? 49.704 67.642 28.306 1.00 54.64 278 ALA A O 1
ATOM 1958 N N . ILE A 1 279 ? 49.372 67.004 26.168 1.00 57.10 279 ILE A N 1
ATOM 1959 C CA . ILE A 1 279 ? 50.470 66.044 26.172 1.00 56.65 279 ILE A CA 1
ATOM 1960 C C . ILE A 1 279 ? 51.844 66.695 26.341 1.00 55.62 279 ILE A C 1
ATOM 1961 O O . ILE A 1 279 ? 52.733 66.123 26.981 1.00 54.37 279 ILE A O 1
ATOM 1966 N N . ALA A 1 280 ? 52.019 67.888 25.786 1.00 54.44 280 ALA A N 1
ATOM 1967 C CA . ALA A 1 280 ? 53.296 68.589 25.938 1.00 54.30 280 ALA A CA 1
ATOM 1968 C C . ALA A 1 280 ? 53.531 68.976 27.408 1.00 54.16 280 ALA A C 1
ATOM 1969 O O . ALA A 1 280 ? 54.669 69.143 27.842 1.00 53.67 280 ALA A O 1
ATOM 1971 N N . ARG A 1 281 ? 52.445 69.120 28.166 1.00 54.68 281 ARG A N 1
ATOM 1972 C CA . ARG A 1 281 ? 52.541 69.471 29.581 1.00 54.73 281 ARG A CA 1
ATOM 1973 C C . ARG A 1 281 ? 52.480 68.229 30.460 1.00 54.33 281 ARG A C 1
ATOM 1974 O O . ARG A 1 281 ? 52.281 68.336 31.677 1.00 54.94 281 ARG A O 1
ATOM 1982 N N . GLY A 1 282 ? 52.635 67.061 29.842 1.00 53.18 282 GLY A N 1
ATOM 1983 C CA . GLY A 1 282 ? 52.615 65.815 30.586 1.00 52.53 282 GLY A CA 1
ATOM 1984 C C . GLY A 1 282 ? 51.244 65.228 30.889 1.00 53.69 282 GLY A C 1
ATOM 1985 O O . GLY A 1 282 ? 51.163 64.193 31.558 1.00 53.51 282 GLY A O 1
ATOM 1986 N N . LEU A 1 283 ? 50.105 65.923 30.459 1.00 54.29 283 LEU A N 1
ATOM 1987 C CA . LEU A 1 283 ? 48.792 65.336 30.731 1.00 54.11 283 LEU A CA 1
ATOM 1988 C C . LEU A 1 283 ? 48.333 64.427 29.600 1.00 54.60 283 LEU A C 1
ATOM 1989 O O . LEU A 1 283 ? 47.969 64.880 28.505 1.00 55.07 283 LEU A O 1
ATOM 1994 N N . LEU A 1 284 ? 48.372 63.130 29.874 1.00 53.65 284 LEU A N 1
ATOM 1995 C CA . LEU A 1 284 ? 47.954 62.128 28.908 1.00 51.82 284 LEU A CA 1
ATOM 1996 C C . LEU A 1 284 ? 46.553 61.619 29.210 1.00 50.00 284 LEU A C 1
ATOM 1997 O O . LEU A 1 284 ? 46.079 61.677 30.356 1.00 50.75 284 LEU A O 1
ATOM 2002 N N . PRO A 1 285 ? 45.852 61.143 28.180 1.00 46.77 285 PRO A N 1
ATOM 2003 C CA . PRO A 1 285 ? 44.519 60.641 28.491 1.00 45.59 285 PRO A CA 1
ATOM 2004 C C . PRO A 1 285 ? 44.711 59.235 29.068 1.00 43.44 285 PRO A C 1
ATOM 2005 O O . PRO A 1 285 ? 45.640 58.522 28.687 1.00 42.91 285 PRO A O 1
ATOM 2009 N N . PHE A 1 286 ? 43.863 58.857 30.014 1.00 42.24 286 PHE A N 1
ATOM 2010 C CA . PHE A 1 286 ? 43.951 57.536 30.633 1.00 43.21 286 PHE A CA 1
ATOM 2011 C C . PHE A 1 286 ? 43.563 56.443 29.634 1.00 41.56 286 PHE A C 1
ATOM 2012 O O . PHE A 1 286 ? 44.159 55.365 29.603 1.00 41.46 286 PHE A O 1
ATOM 2020 N N . SER A 1 287 ? 42.550 56.732 28.829 1.00 40.07 287 SER A N 1
ATOM 2021 C CA . SER A 1 287 ? 42.076 55.792 27.832 1.00 39.82 287 SER A CA 1
ATOM 2022 C C . SER A 1 287 ? 41.699 56.563 26.586 1.00 39.03 287 SER A C 1
ATOM 2023 O O . SER A 1 287 ? 41.328 57.738 26.661 1.00 39.41 287 SER A O 1
ATOM 2026 N N . ILE A 1 288 ? 41.831 55.893 25.446 1.00 38.36 288 ILE A N 1
ATOM 2027 C CA . ILE A 1 288 ? 41.486 56.452 24.154 1.00 40.38 288 ILE A CA 1
ATOM 2028 C C . ILE A 1 288 ? 40.215 55.746 23.684 1.00 40.01 288 ILE A C 1
ATOM 2029 O O . ILE A 1 288 ? 40.177 54.517 23.606 1.00 41.10 288 ILE A O 1
ATOM 2034 N N . SER A 1 289 ? 39.167 56.505 23.395 1.00 39.54 289 SER A N 1
ATOM 2035 C CA . SER A 1 289 ? 37.935 55.887 22.927 1.00 40.53 289 SER A CA 1
ATOM 2036 C C . SER A 1 289 ? 37.294 56.677 21.802 1.00 40.21 289 SER A C 1
ATOM 2037 O O . SER A 1 289 ? 37.582 57.842 21.599 1.00 40.62 289 SER A O 1
ATOM 2040 N N . THR A 1 290 ? 36.418 56.020 21.065 1.00 42.29 290 THR A N 1
ATOM 2041 C CA . THR A 1 290 ? 35.735 56.645 19.952 1.00 43.91 290 THR A CA 1
ATOM 2042 C C . THR A 1 290 ? 34.282 56.772 20.330 1.00 47.17 290 THR A C 1
ATOM 2043 O O . THR A 1 290 ? 33.579 55.770 20.353 1.00 53.33 290 THR A O 1
ATOM 2047 N N . ASP A 1 291 ? 33.807 57.962 20.649 1.00 45.94 291 ASP A N 1
ATOM 2048 C CA . ASP A 1 291 ? 32.388 58.090 20.971 1.00 46.19 291 ASP A CA 1
ATOM 2049 C C . ASP A 1 291 ? 31.665 57.816 19.639 1.00 45.34 291 ASP A C 1
ATOM 2050 O O . ASP A 1 291 ? 30.987 58.676 19.067 1.00 47.80 291 ASP A O 1
ATOM 2055 N N . LEU A 1 292 ? 31.837 56.590 19.163 1.00 42.17 292 LEU A N 1
ATOM 2056 C CA . LEU A 1 292 ? 31.306 56.112 17.899 1.00 40.12 292 LEU A CA 1
ATOM 2057 C C . LEU A 1 292 ? 29.802 55.862 17.895 1.00 38.00 292 LEU A C 1
ATOM 2058 O O . LEU A 1 292 ? 29.256 55.158 18.743 1.00 36.51 292 LEU A O 1
ATOM 2063 N N . HIS A 1 293 ? 29.128 56.469 16.937 1.00 36.90 293 HIS A N 1
ATOM 2064 C CA . HIS A 1 293 ? 27.696 56.267 16.789 1.00 38.74 293 HIS A CA 1
ATOM 2065 C C . HIS A 1 293 ? 27.285 56.647 15.379 1.00 38.52 293 HIS A C 1
ATOM 2066 O O . HIS A 1 293 ? 28.131 56.986 14.561 1.00 38.43 293 HIS A O 1
ATOM 2073 N N . GLY A 1 294 ? 25.992 56.573 15.092 1.00 39.56 294 GLY A N 1
ATOM 2074 C CA . GLY A 1 294 ? 25.502 56.886 13.758 1.00 40.89 294 GLY A CA 1
ATOM 2075 C C . GLY A 1 294 ? 25.845 58.239 13.158 1.00 42.41 294 GLY A C 1
ATOM 2076 O O . GLY A 1 294 ? 25.612 58.463 11.976 1.00 41.86 294 GLY A O 1
ATOM 2077 N N . HIS A 1 295 ? 26.403 59.148 13.947 1.00 46.14 295 HIS A N 1
ATOM 2078 C CA . HIS A 1 295 ? 26.731 60.458 13.412 1.00 49.15 295 HIS A CA 1
ATOM 2079 C C . HIS A 1 295 ? 28.187 60.850 13.516 1.00 49.43 295 HIS A C 1
ATOM 2080 O O . HIS A 1 295 ? 28.568 61.933 13.075 1.00 51.16 295 HIS A O 1
ATOM 2087 N N . SER A 1 296 ? 29.004 59.989 14.109 1.00 48.36 296 SER A N 1
ATOM 2088 C CA . SER A 1 296 ? 30.420 60.288 14.220 1.00 47.57 296 SER A CA 1
ATOM 2089 C C . SER A 1 296 ? 31.256 59.263 13.464 1.00 46.79 296 SER A C 1
ATOM 2090 O O . SER A 1 296 ? 32.403 59.532 13.127 1.00 45.41 296 SER A O 1
ATOM 2101 N N . ASN A 1 298 ? 30.928 57.834 10.230 1.00 50.79 298 ASN A N 1
ATOM 2102 C CA . ASN A 1 298 ? 31.346 58.104 8.869 1.00 54.27 298 ASN A CA 1
ATOM 2103 C C . ASN A 1 298 ? 32.319 59.264 8.735 1.00 55.73 298 ASN A C 1
ATOM 2104 O O . ASN A 1 298 ? 33.350 59.134 8.076 1.00 55.91 298 ASN A O 1
ATOM 2109 N N . PHE A 1 299 ? 32.025 60.394 9.360 1.00 57.03 299 PHE A N 1
ATOM 2110 C CA . PHE A 1 299 ? 32.936 61.494 9.191 1.00 58.83 299 PHE A CA 1
ATOM 2111 C C . PHE A 1 299 ? 34.011 61.738 10.233 1.00 60.68 299 PHE A C 1
ATOM 2112 O O . PHE A 1 299 ? 35.149 61.306 10.053 1.00 65.54 299 PHE A O 1
ATOM 2120 N N . PRO A 1 300 ? 33.678 62.409 11.343 1.00 58.31 300 PRO A N 1
ATOM 2121 C CA . PRO A 1 300 ? 34.765 62.643 12.307 1.00 56.55 300 PRO A CA 1
ATOM 2122 C C . PRO A 1 300 ? 35.617 61.401 12.620 1.00 55.03 300 PRO A C 1
ATOM 2123 O O . PRO A 1 300 ? 36.706 61.203 12.086 1.00 51.50 300 PRO A O 1
ATOM 2127 N N . VAL A 1 301 ? 35.076 60.575 13.503 1.00 54.92 301 VAL A N 1
ATOM 2128 C CA . VAL A 1 301 ? 35.699 59.349 13.979 1.00 54.17 301 VAL A CA 1
ATOM 2129 C C . VAL A 1 301 ? 35.506 58.234 12.981 1.00 54.47 301 VAL A C 1
ATOM 2130 O O . VAL A 1 301 ? 34.379 57.940 12.596 1.00 57.92 301 VAL A O 1
ATOM 2134 N N . TRP A 1 302 ? 36.567 57.592 12.536 1.00 51.40 302 TRP A N 1
ATOM 2135 C CA . TRP A 1 302 ? 36.299 56.500 11.618 1.00 48.65 302 TRP A CA 1
ATOM 2136 C C . TRP A 1 302 ? 36.258 55.213 12.442 1.00 48.35 302 TRP A C 1
ATOM 2137 O O . TRP A 1 302 ? 35.320 54.427 12.357 1.00 48.63 302 TRP A O 1
ATOM 2148 N N . ASP A 1 303 ? 37.267 55.035 13.282 1.00 46.52 303 ASP A N 1
ATOM 2149 C CA . ASP A 1 303 ? 37.358 53.856 14.105 1.00 43.96 303 ASP A CA 1
ATOM 2150 C C . ASP A 1 303 ? 38.410 54.084 15.176 1.00 42.79 303 ASP A C 1
ATOM 2151 O O . ASP A 1 303 ? 39.100 55.095 15.162 1.00 39.95 303 ASP A O 1
ATOM 2156 N N . LEU A 1 304 ? 38.517 53.143 16.106 1.00 42.64 304 LEU A N 1
ATOM 2157 C CA . LEU A 1 304 ? 39.478 53.240 17.193 1.00 43.35 304 LEU A CA 1
ATOM 2158 C C . LEU A 1 304 ? 40.916 53.409 16.690 1.00 44.24 304 LEU A C 1
ATOM 2159 O O . LEU A 1 304 ? 41.689 54.205 17.243 1.00 44.19 304 LEU A O 1
ATOM 2164 N N . ALA A 1 305 ? 41.272 52.660 15.645 1.00 43.81 305 ALA A N 1
ATOM 2165 C CA . ALA A 1 305 ? 42.621 52.727 15.089 1.00 43.87 305 ALA A CA 1
ATOM 2166 C C . ALA A 1 305 ? 42.970 54.155 14.650 1.00 44.74 305 ALA A C 1
ATOM 2167 O O . ALA A 1 305 ? 44.056 54.654 14.943 1.00 44.71 305 ALA A O 1
ATOM 2169 N N . THR A 1 306 ? 42.050 54.820 13.956 1.00 44.19 306 THR A N 1
ATOM 2170 C CA . THR A 1 306 ? 42.301 56.187 13.520 1.00 44.24 306 THR A CA 1
ATOM 2171 C C . THR A 1 306 ? 42.453 57.108 14.740 1.00 44.05 306 THR A C 1
ATOM 2172 O O . THR A 1 306 ? 43.275 58.027 14.741 1.00 43.52 306 THR A O 1
ATOM 2176 N N . THR A 1 307 ? 41.654 56.848 15.772 1.00 43.56 307 THR A N 1
ATOM 2177 C CA . THR A 1 307 ? 41.678 57.647 16.987 1.00 43.63 307 THR A CA 1
ATOM 2178 C C . THR A 1 307 ? 43.013 57.429 17.688 1.00 44.44 307 THR A C 1
ATOM 2179 O O . THR A 1 307 ? 43.582 58.375 18.260 1.00 44.63 307 THR A O 1
ATOM 2191 N N . SER A 1 309 ? 45.697 56.749 16.175 1.00 44.58 309 SER A N 1
ATOM 2192 C CA . SER A 1 309 ? 46.647 57.426 15.295 1.00 47.21 309 SER A CA 1
ATOM 2193 C C . SER A 1 309 ? 46.729 58.937 15.520 1.00 48.74 309 SER A C 1
ATOM 2194 O O . SER A 1 309 ? 47.790 59.529 15.313 1.00 50.44 309 SER A O 1
ATOM 2197 N N . LYS A 1 310 ? 45.618 59.558 15.924 1.00 48.98 310 LYS A N 1
ATOM 2198 C CA . LYS A 1 310 ? 45.586 61.004 16.184 1.00 47.97 310 LYS A CA 1
ATOM 2199 C C . LYS A 1 310 ? 46.345 61.327 17.472 1.00 48.24 310 LYS A C 1
ATOM 2200 O O . LYS A 1 310 ? 47.052 62.339 17.553 1.00 48.02 310 LYS A O 1
ATOM 2206 N N . LEU A 1 311 ? 46.202 60.463 18.476 1.00 47.87 311 LEU A N 1
ATOM 2207 C CA . LEU A 1 311 ? 46.892 60.664 19.741 1.00 46.59 311 LEU A CA 1
ATOM 2208 C C . LEU A 1 311 ? 48.379 60.450 19.535 1.00 45.80 311 LEU A C 1
ATOM 2209 O O . LEU A 1 311 ? 49.201 61.184 20.070 1.00 44.17 311 LEU A O 1
ATOM 2214 N N . LEU A 1 312 ? 48.722 59.440 18.749 1.00 46.34 312 LEU A N 1
ATOM 2215 C CA . LEU A 1 312 ? 50.120 59.149 18.452 1.00 47.13 312 LEU A CA 1
ATOM 2216 C C . LEU A 1 312 ? 50.739 60.318 17.698 1.00 47.82 312 LEU A C 1
ATOM 2217 O O . LEU A 1 312 ? 51.928 60.574 17.824 1.00 48.77 312 LEU A O 1
ATOM 2222 N N . SER A 1 313 ? 49.922 61.011 16.908 1.00 48.63 313 SER A N 1
ATOM 2223 C CA . SER A 1 313 ? 50.382 62.139 16.112 1.00 49.94 313 SER A CA 1
ATOM 2224 C C . SER A 1 313 ? 50.632 63.388 16.942 1.00 50.81 313 SER A C 1
ATOM 2225 O O . SER A 1 313 ? 51.381 64.262 16.523 1.00 52.61 313 SER A O 1
ATOM 2228 N N . VAL A 1 314 ? 49.994 63.501 18.101 1.00 51.44 314 VAL A N 1
ATOM 2229 C CA . VAL A 1 314 ? 50.230 64.673 18.937 1.00 51.87 314 VAL A CA 1
ATOM 2230 C C . VAL A 1 314 ? 51.129 64.310 20.104 1.00 52.48 314 VAL A C 1
ATOM 2231 O O . VAL A 1 314 ? 50.989 64.814 21.218 1.00 51.45 314 VAL A O 1
ATOM 2235 N N . ASP A 1 315 ? 52.044 63.395 19.811 1.00 53.65 315 ASP A N 1
ATOM 2236 C CA . ASP A 1 315 ? 53.063 62.953 20.736 1.00 54.96 315 ASP A CA 1
ATOM 2237 C C . ASP A 1 315 ? 52.726 62.112 21.950 1.00 53.92 315 ASP A C 1
ATOM 2238 O O . ASP A 1 315 ? 53.229 62.368 23.040 1.00 55.57 315 ASP A O 1
ATOM 2251 N N . PRO A 1 317 ? 53.477 58.753 23.371 1.00 49.47 317 PRO A N 1
ATOM 2252 C CA . PRO A 1 317 ? 54.331 57.611 23.039 1.00 49.08 317 PRO A CA 1
ATOM 2253 C C . PRO A 1 317 ? 53.534 56.352 22.669 1.00 50.22 317 PRO A C 1
ATOM 2254 O O . PRO A 1 317 ? 52.486 56.065 23.251 1.00 50.62 317 PRO A O 1
ATOM 2258 N N . PHE A 1 318 ? 54.033 55.611 21.687 1.00 50.93 318 PHE A N 1
ATOM 2259 C CA . PHE A 1 318 ? 53.395 54.377 21.222 1.00 50.22 318 PHE A CA 1
ATOM 2260 C C . PHE A 1 318 ? 52.887 53.468 22.349 1.00 51.50 318 PHE A C 1
ATOM 2261 O O . PHE A 1 318 ? 51.707 53.145 22.424 1.00 50.90 318 PHE A O 1
ATOM 2269 N N . GLU A 1 319 ? 53.795 53.042 23.214 1.00 53.82 319 GLU A N 1
ATOM 2270 C CA . GLU A 1 319 ? 53.437 52.155 24.311 1.00 55.85 319 GLU A CA 1
ATOM 2271 C C . GLU A 1 319 ? 52.270 52.643 25.156 1.00 55.14 319 GLU A C 1
ATOM 2272 O O . GLU A 1 319 ? 51.526 51.839 25.711 1.00 55.08 319 GLU A O 1
ATOM 2278 N N . ASN A 1 320 ? 52.087 53.956 25.246 1.00 54.91 320 ASN A N 1
ATOM 2279 C CA . ASN A 1 320 ? 51.024 54.499 26.063 1.00 54.34 320 ASN A CA 1
ATOM 2280 C C . ASN A 1 320 ? 49.707 54.473 25.316 1.00 52.60 320 ASN A C 1
ATOM 2281 O O . ASN A 1 320 ? 48.659 54.329 25.947 1.00 51.45 320 ASN A O 1
ATOM 2286 N N . VAL A 1 321 ? 49.717 54.606 24.004 1.00 52.35 321 VAL A N 1
ATOM 2287 C CA . VAL A 1 321 ? 48.476 54.580 23.234 1.00 51.67 321 VAL A CA 1
ATOM 2288 C C . VAL A 1 321 ? 47.886 53.166 23.287 1.00 52.00 321 VAL A C 1
ATOM 2289 O O . VAL A 1 321 ? 46.673 52.999 23.447 1.00 53.24 321 VAL A O 1
ATOM 2293 N N . VAL A 1 322 ? 48.746 52.158 23.157 1.00 50.90 322 VAL A N 1
ATOM 2294 C CA . VAL A 1 322 ? 48.326 50.753 23.194 1.00 49.53 322 VAL A CA 1
ATOM 2295 C C . VAL A 1 322 ? 47.731 50.455 24.565 1.00 49.48 322 VAL A C 1
ATOM 2296 O O . VAL A 1 322 ? 46.747 49.734 24.697 1.00 50.33 322 VAL A O 1
ATOM 2300 N N . GLU A 1 323 ? 48.342 51.021 25.589 1.00 49.75 323 GLU A N 1
ATOM 2301 C CA . GLU A 1 323 ? 47.884 50.815 26.950 1.00 49.92 323 GLU A CA 1
ATOM 2302 C C . GLU A 1 323 ? 46.554 51.523 27.220 1.00 49.02 323 GLU A C 1
ATOM 2303 O O . GLU A 1 323 ? 45.718 51.023 27.976 1.00 46.08 323 GLU A O 1
ATOM 2309 N N . ALA A 1 324 ? 46.369 52.687 26.598 1.00 48.56 324 ALA A N 1
ATOM 2310 C CA . ALA A 1 324 ? 45.151 53.480 26.754 1.00 47.92 324 ALA A CA 1
ATOM 2311 C C . ALA A 1 324 ? 44.042 52.907 25.876 1.00 47.50 324 ALA A C 1
ATOM 2312 O O . ALA A 1 324 ? 43.062 53.576 25.557 1.00 47.50 324 ALA A O 1
ATOM 2314 N N . VAL A 1 325 ? 44.202 51.647 25.497 1.00 47.11 325 VAL A N 1
ATOM 2315 C CA . VAL A 1 325 ? 43.242 51.004 24.626 1.00 45.62 325 VAL A CA 1
ATOM 2316 C C . VAL A 1 325 ? 43.140 49.528 25.010 1.00 44.35 325 VAL A C 1
ATOM 2317 O O . VAL A 1 325 ? 42.415 48.753 24.400 1.00 43.83 325 VAL A O 1
ATOM 2321 N N . THR A 1 326 ? 43.850 49.161 26.066 1.00 44.62 326 THR A N 1
ATOM 2322 C CA . THR A 1 326 ? 43.819 47.792 26.565 1.00 45.16 326 THR A CA 1
ATOM 2323 C C . THR A 1 326 ? 43.772 47.717 28.105 1.00 45.25 326 THR A C 1
ATOM 2324 O O . THR A 1 326 ? 42.698 47.620 28.703 1.00 45.19 326 THR A O 1
ATOM 2328 N N . ARG A 1 327 ? 44.937 47.770 28.739 1.00 46.55 327 ARG A N 1
ATOM 2329 C CA . ARG A 1 327 ? 45.041 47.677 30.191 1.00 48.40 327 ARG A CA 1
ATOM 2330 C C . ARG A 1 327 ? 44.270 48.741 30.980 1.00 48.16 327 ARG A C 1
ATOM 2331 O O . ARG A 1 327 ? 43.629 48.431 31.993 1.00 46.66 327 ARG A O 1
ATOM 2339 N N . ASN A 1 328 ? 44.325 49.985 30.517 1.00 48.12 328 ASN A N 1
ATOM 2340 C CA . ASN A 1 328 ? 43.651 51.075 31.217 1.00 48.14 328 ASN A CA 1
ATOM 2341 C C . ASN A 1 328 ? 42.130 51.064 31.179 1.00 47.76 328 ASN A C 1
ATOM 2342 O O . ASN A 1 328 ? 41.500 51.173 32.229 1.00 47.26 328 ASN A O 1
ATOM 2347 N N . PRO A 1 329 ? 41.517 50.955 29.982 1.00 46.87 329 PRO A N 1
ATOM 2348 C CA . PRO A 1 329 ? 40.055 50.935 29.932 1.00 45.77 329 PRO A CA 1
ATOM 2349 C C . PRO A 1 329 ? 39.545 49.641 30.564 1.00 45.71 329 PRO A C 1
ATOM 2350 O O . PRO A 1 329 ? 38.424 49.577 31.076 1.00 47.36 329 PRO A O 1
ATOM 2354 N N . ALA A 1 330 ? 40.384 48.613 30.544 1.00 44.55 330 ALA A N 1
ATOM 2355 C CA . ALA A 1 330 ? 39.996 47.336 31.120 1.00 44.54 330 ALA A CA 1
ATOM 2356 C C . ALA A 1 330 ? 39.911 47.443 32.637 1.00 43.91 330 ALA A C 1
ATOM 2357 O O . ALA A 1 330 ? 39.059 46.818 33.267 1.00 42.89 330 ALA A O 1
ATOM 2359 N N . SER A 1 331 ? 40.809 48.219 33.230 1.00 43.71 331 SER A N 1
ATOM 2360 C CA . SER A 1 331 ? 40.786 48.384 34.675 1.00 44.00 331 SER A CA 1
ATOM 2361 C C . SER A 1 331 ? 39.471 49.030 35.108 1.00 43.24 331 SER A C 1
ATOM 2362 O O . SER A 1 331 ? 38.914 48.669 36.144 1.00 42.68 331 SER A O 1
ATOM 2365 N N . VAL A 1 332 ? 38.980 49.977 34.311 1.00 41.02 332 VAL A N 1
ATOM 2366 C CA . VAL A 1 332 ? 37.736 50.653 34.636 1.00 40.31 332 VAL A CA 1
ATOM 2367 C C . VAL A 1 332 ? 36.580 49.664 34.675 1.00 40.16 332 VAL A C 1
ATOM 2368 O O . VAL A 1 332 ? 35.714 49.745 35.548 1.00 39.42 332 VAL A O 1
ATOM 2372 N N . ILE A 1 333 ? 36.562 48.728 33.732 1.00 39.88 333 ILE A N 1
ATOM 2373 C CA . ILE A 1 333 ? 35.465 47.777 33.699 1.00 41.23 333 ILE A CA 1
ATOM 2374 C C . ILE A 1 333 ? 35.754 46.497 34.457 1.00 42.57 333 ILE A C 1
ATOM 2375 O O . ILE A 1 333 ? 34.971 45.547 34.426 1.00 43.35 333 ILE A O 1
ATOM 2380 N N . ARG A 1 334 ? 36.873 46.490 35.166 1.00 45.41 334 ARG A N 1
ATOM 2381 C CA . ARG A 1 334 ? 37.272 45.342 35.955 1.00 47.36 334 ARG A CA 1
ATOM 2382 C C . ARG A 1 334 ? 37.476 44.111 35.087 1.00 47.74 334 ARG A C 1
ATOM 2383 O O . ARG A 1 334 ? 37.080 43.004 35.454 1.00 47.74 334 ARG A O 1
ATOM 2391 N N . LEU A 1 335 ? 38.089 44.316 33.928 1.00 48.24 335 LEU A N 1
ATOM 2392 C CA . LEU A 1 335 ? 38.391 43.222 33.013 1.00 49.97 335 LEU A CA 1
ATOM 2393 C C . LEU A 1 335 ? 39.812 42.785 33.318 1.00 52.10 335 LEU A C 1
ATOM 2394 O O . LEU A 1 335 ? 40.748 43.583 33.193 1.00 52.96 335 LEU A O 1
ATOM 2399 N N . ASP A 1 336 ? 39.986 41.530 33.722 1.00 54.88 336 ASP A N 1
ATOM 2400 C CA . ASP A 1 336 ? 41.324 41.052 34.048 1.00 56.26 336 ASP A CA 1
ATOM 2401 C C . ASP A 1 336 ? 42.180 40.959 32.809 1.00 56.12 336 ASP A C 1
ATOM 2402 O O . ASP A 1 336 ? 41.791 40.313 31.840 1.00 55.73 336 ASP A O 1
ATOM 2415 N N . GLU A 1 338 ? 45.813 40.302 33.027 1.00 61.72 338 GLU A N 1
ATOM 2416 C CA . GLU A 1 338 ? 47.124 39.847 33.448 1.00 62.86 338 GLU A CA 1
ATOM 2417 C C . GLU A 1 338 ? 47.424 38.473 32.881 1.00 61.77 338 GLU A C 1
ATOM 2418 O O . GLU A 1 338 ? 46.517 37.752 32.465 1.00 60.73 338 GLU A O 1
ATOM 2424 N N . ASN A 1 339 ? 48.708 38.133 32.860 1.00 60.73 339 ASN A N 1
ATOM 2425 C CA . ASN A 1 339 ? 49.179 36.843 32.376 1.00 61.38 339 ASN A CA 1
ATOM 2426 C C . ASN A 1 339 ? 48.442 36.365 31.141 1.00 59.76 339 ASN A C 1
ATOM 2427 O O . ASN A 1 339 ? 48.299 35.167 30.945 1.00 61.39 339 ASN A O 1
ATOM 2432 N N . ARG A 1 340 ? 47.988 37.285 30.302 1.00 57.86 340 ARG A N 1
ATOM 2433 C CA . ARG A 1 340 ? 47.226 36.912 29.116 1.00 56.89 340 ARG A CA 1
ATOM 2434 C C . ARG A 1 340 ? 47.913 35.993 28.116 1.00 56.59 340 ARG A C 1
ATOM 2435 O O . ARG A 1 340 ? 47.239 35.329 27.336 1.00 55.77 340 ARG A O 1
ATOM 2443 N N . LEU A 1 341 ? 49.245 35.949 28.137 1.00 57.39 341 LEU A N 1
ATOM 2444 C CA . LEU A 1 341 ? 49.996 35.088 27.218 1.00 56.51 341 LEU A CA 1
ATOM 2445 C C . LEU A 1 341 ? 50.217 33.680 27.788 1.00 56.67 341 LEU A C 1
ATOM 2446 O O . LEU A 1 341 ? 50.641 32.779 27.069 1.00 55.91 341 LEU A O 1
ATOM 2451 N N . ASP A 1 342 ? 49.902 33.503 29.073 1.00 56.70 342 ASP A N 1
ATOM 2452 C CA . ASP A 1 342 ? 50.036 32.223 29.774 1.00 57.64 342 ASP A CA 1
ATOM 2453 C C . ASP A 1 342 ? 49.347 31.096 29.021 1.00 57.94 342 ASP A C 1
ATOM 2454 O O . ASP A 1 342 ? 48.428 31.338 28.246 1.00 59.71 342 ASP A O 1
ATOM 2459 N N . VAL A 1 343 ? 49.783 29.862 29.252 1.00 56.86 343 VAL A N 1
ATOM 2460 C CA . VAL A 1 343 ? 49.151 28.732 28.592 1.00 57.14 343 VAL A CA 1
ATOM 2461 C C . VAL A 1 343 ? 47.824 28.502 29.291 1.00 57.81 343 VAL A C 1
ATOM 2462 O O . VAL A 1 343 ? 47.714 28.692 30.498 1.00 57.37 343 VAL A O 1
ATOM 2466 N N . GLY A 1 344 ? 46.810 28.110 28.530 1.00 58.58 344 GLY A N 1
ATOM 2467 C CA . GLY A 1 344 ? 45.509 27.875 29.122 1.00 58.58 344 GLY A CA 1
ATOM 2468 C C . GLY A 1 344 ? 44.616 29.106 29.112 1.00 58.93 344 GLY A C 1
ATOM 2469 O O . GLY A 1 344 ? 43.389 28.987 29.173 1.00 59.08 344 GLY A O 1
ATOM 2470 N N . GLN A 1 345 ? 45.230 30.290 29.045 1.00 58.23 345 GLN A N 1
ATOM 2471 C CA . GLN A 1 345 ? 44.461 31.526 28.990 1.00 56.92 345 GLN A CA 1
ATOM 2472 C C . GLN A 1 345 ? 43.665 31.624 27.695 1.00 54.80 345 GLN A C 1
ATOM 2473 O O . GLN A 1 345 ? 44.197 31.284 26.644 1.00 53.96 345 GLN A O 1
ATOM 2479 N N . ARG A 1 346 ? 42.422 32.048 27.771 1.00 54.80 346 ARG A N 1
ATOM 2480 C CA . ARG A 1 346 ? 41.610 32.147 26.557 1.00 54.88 346 ARG A CA 1
ATOM 2481 C C . ARG A 1 346 ? 42.218 33.180 25.619 1.00 54.00 346 ARG A C 1
ATOM 2482 O O . ARG A 1 346 ? 42.482 34.305 26.026 1.00 53.77 346 ARG A O 1
ATOM 2490 N N . ALA A 1 347 ? 42.447 32.796 24.366 1.00 53.43 347 ALA A N 1
ATOM 2491 C CA . ALA A 1 347 ? 43.044 33.704 23.392 1.00 52.50 347 ALA A CA 1
ATOM 2492 C C . ALA A 1 347 ? 42.115 34.880 23.154 1.00 53.39 347 ALA A C 1
ATOM 2493 O O . ALA A 1 347 ? 40.926 34.703 22.871 1.00 55.50 347 ALA A O 1
ATOM 2495 N N . ASP A 1 348 ? 42.654 36.084 23.284 1.00 52.50 348 ASP A N 1
ATOM 2496 C CA . ASP A 1 348 ? 41.864 37.291 23.088 1.00 51.41 348 ASP A CA 1
ATOM 2497 C C . ASP A 1 348 ? 42.820 38.392 22.638 1.00 50.33 348 ASP A C 1
ATOM 2498 O O . ASP A 1 348 ? 43.171 39.289 23.412 1.00 49.88 348 ASP A O 1
ATOM 2503 N N . PHE A 1 349 ? 43.244 38.313 21.378 1.00 48.51 349 PHE A N 1
ATOM 2504 C CA . PHE A 1 349 ? 44.203 39.279 20.834 1.00 46.07 349 PHE A CA 1
ATOM 2505 C C . PHE A 1 349 ? 43.672 40.218 19.752 1.00 44.15 349 PHE A C 1
ATOM 2506 O O . PHE A 1 349 ? 42.508 40.201 19.386 1.00 43.08 349 PHE A O 1
ATOM 2514 N N . THR A 1 350 ? 44.563 41.059 19.260 1.00 43.67 350 THR A N 1
ATOM 2515 C CA . THR A 1 350 ? 44.261 41.992 18.194 1.00 44.17 350 THR A CA 1
ATOM 2516 C C . THR A 1 350 ? 45.604 42.214 17.513 1.00 43.53 350 THR A C 1
ATOM 2517 O O . THR A 1 350 ? 46.542 42.779 18.081 1.00 43.34 350 THR A O 1
ATOM 2521 N N . VAL A 1 351 ? 45.692 41.706 16.295 1.00 42.64 351 VAL A N 1
ATOM 2522 C CA . VAL A 1 351 ? 46.889 41.800 15.495 1.00 40.75 351 VAL A CA 1
ATOM 2523 C C . VAL A 1 351 ? 46.813 43.068 14.646 1.00 41.14 351 VAL A C 1
ATOM 2524 O O . VAL A 1 351 ? 45.844 43.269 13.912 1.00 39.78 351 VAL A O 1
ATOM 2528 N N . PHE A 1 352 ? 47.838 43.916 14.753 1.00 41.38 352 PHE A N 1
ATOM 2529 C CA . PHE A 1 352 ? 47.870 45.182 14.026 1.00 42.36 352 PHE A CA 1
ATOM 2530 C C . PHE A 1 352 ? 49.274 45.605 13.681 1.00 43.87 352 PHE A C 1
ATOM 2531 O O . PHE A 1 352 ? 50.240 45.198 14.329 1.00 44.37 352 PHE A O 1
ATOM 2539 N N . ASP A 1 353 ? 49.364 46.447 12.659 1.00 45.69 353 ASP A N 1
ATOM 2540 C CA . ASP A 1 353 ? 50.630 46.986 12.222 1.00 48.34 353 ASP A CA 1
ATOM 2541 C C . ASP A 1 353 ? 50.630 48.488 12.462 1.00 49.59 353 ASP A C 1
ATOM 2542 O O . ASP A 1 353 ? 49.587 49.089 12.708 1.00 48.63 353 ASP A O 1
ATOM 2547 N N . LEU A 1 354 ? 51.808 49.087 12.412 1.00 51.68 354 LEU A N 1
ATOM 2548 C CA . LEU A 1 354 ? 51.939 50.523 12.585 1.00 54.04 354 LEU A CA 1
ATOM 2549 C C . LEU A 1 354 ? 52.759 50.942 11.372 1.00 54.87 354 LEU A C 1
ATOM 2550 O O . LEU A 1 354 ? 53.989 50.927 11.422 1.00 55.65 354 LEU A O 1
ATOM 2555 N N . VAL A 1 355 ? 52.072 51.305 10.292 1.00 55.79 355 VAL A N 1
ATOM 2556 C CA . VAL A 1 355 ? 52.716 51.679 9.030 1.00 58.55 355 VAL A CA 1
ATOM 2557 C C . VAL A 1 355 ? 52.845 53.169 8.698 1.00 60.13 355 VAL A C 1
ATOM 2558 O O . VAL A 1 355 ? 52.125 54.018 9.236 1.00 59.95 355 VAL A O 1
ATOM 2562 N N . ASP A 1 356 ? 53.771 53.475 7.793 1.00 61.87 356 ASP A N 1
ATOM 2563 C CA . ASP A 1 356 ? 53.978 54.851 7.368 1.00 63.50 356 ASP A CA 1
ATOM 2564 C C . ASP A 1 356 ? 52.872 55.252 6.415 1.00 63.39 356 ASP A C 1
ATOM 2565 O O . ASP A 1 356 ? 52.445 54.459 5.569 1.00 62.56 356 ASP A O 1
ATOM 2570 N N . ALA A 1 357 ? 52.396 56.481 6.559 1.00 62.81 357 ALA A N 1
ATOM 2571 C CA . ALA A 1 357 ? 51.341 56.959 5.691 1.00 64.02 357 ALA A CA 1
ATOM 2572 C C . ALA A 1 357 ? 51.340 58.472 5.617 1.00 65.17 357 ALA A C 1
ATOM 2573 O O . ALA A 1 357 ? 52.186 59.145 6.217 1.00 64.93 357 ALA A O 1
ATOM 2575 N N . ASP A 1 358 ? 50.389 58.991 4.851 1.00 65.29 358 ASP A N 1
ATOM 2576 C CA . ASP A 1 358 ? 50.212 60.424 4.690 1.00 66.84 358 ASP A CA 1
ATOM 2577 C C . ASP A 1 358 ? 48.703 60.581 4.546 1.00 67.16 358 ASP A C 1
ATOM 2578 O O . ASP A 1 358 ? 48.180 60.788 3.449 1.00 67.48 358 ASP A O 1
ATOM 2583 N N . LEU A 1 359 ? 48.004 60.450 5.668 1.00 66.22 359 LEU A N 1
ATOM 2584 C CA . LEU A 1 359 ? 46.554 60.534 5.673 1.00 65.25 359 LEU A CA 1
ATOM 2585 C C . LEU A 1 359 ? 46.074 61.720 6.465 1.00 66.00 359 LEU A C 1
ATOM 2586 O O . LEU A 1 359 ? 46.623 62.046 7.518 1.00 65.77 359 LEU A O 1
ATOM 2591 N N . GLU A 1 360 ? 45.038 62.365 5.952 1.00 67.15 360 GLU A N 1
ATOM 2592 C CA . GLU A 1 360 ? 44.465 63.500 6.637 1.00 67.88 360 GLU A CA 1
ATOM 2593 C C . GLU A 1 360 ? 43.228 63.046 7.362 1.00 66.26 360 GLU A C 1
ATOM 2594 O O . GLU A 1 360 ? 42.337 62.438 6.776 1.00 66.03 360 GLU A O 1
ATOM 2600 N N . ALA A 1 361 ? 43.203 63.319 8.654 1.00 65.56 361 ALA A N 1
ATOM 2601 C CA . ALA A 1 361 ? 42.059 63.002 9.486 1.00 64.47 361 ALA A CA 1
ATOM 2602 C C . ALA A 1 361 ? 41.651 64.352 10.060 1.00 63.00 361 ALA A C 1
ATOM 2603 O O . ALA A 1 361 ? 42.475 65.258 10.174 1.00 63.21 361 ALA A O 1
ATOM 2605 N N . THR A 1 362 ? 40.386 64.515 10.398 1.00 60.96 362 THR A N 1
ATOM 2606 C CA . THR A 1 362 ? 39.966 65.783 10.956 1.00 59.23 362 THR A CA 1
ATOM 2607 C C . THR A 1 362 ? 39.285 65.524 12.282 1.00 57.94 362 THR A C 1
ATOM 2608 O O . THR A 1 362 ? 38.557 64.547 12.427 1.00 56.89 362 THR A O 1
ATOM 2612 N N . ASP A 1 363 ? 39.546 66.398 13.252 1.00 57.49 363 ASP A N 1
ATOM 2613 C CA . ASP A 1 363 ? 38.978 66.282 14.600 1.00 56.44 363 ASP A CA 1
ATOM 2614 C C . ASP A 1 363 ? 37.573 66.867 14.710 1.00 56.29 363 ASP A C 1
ATOM 2615 O O . ASP A 1 363 ? 36.954 67.256 13.711 1.00 56.64 363 ASP A O 1
ATOM 2620 N N . SER A 1 364 ? 37.083 66.941 15.940 1.00 56.28 364 SER A N 1
ATOM 2621 C CA . SER A 1 364 ? 35.757 67.470 16.211 1.00 56.45 364 SER A CA 1
ATOM 2622 C C . SER A 1 364 ? 35.695 68.984 16.038 1.00 56.52 364 SER A C 1
ATOM 2623 O O . SER A 1 364 ? 34.647 69.602 16.249 1.00 54.78 364 SER A O 1
ATOM 2626 N N . ASN A 1 365 ? 36.825 69.578 15.662 1.00 57.44 365 ASN A N 1
ATOM 2627 C CA . ASN A 1 365 ? 36.891 71.023 15.441 1.00 58.27 365 ASN A CA 1
ATOM 2628 C C . ASN A 1 365 ? 37.144 71.409 13.995 1.00 58.03 365 ASN A C 1
ATOM 2629 O O . ASN A 1 365 ? 37.488 72.554 13.697 1.00 57.88 365 ASN A O 1
ATOM 2634 N N . GLY A 1 366 ? 36.968 70.453 13.094 1.00 58.56 366 GLY A N 1
ATOM 2635 C CA . GLY A 1 366 ? 37.182 70.739 11.689 1.00 60.17 366 GLY A CA 1
ATOM 2636 C C . GLY A 1 366 ? 38.652 70.866 11.343 1.00 61.22 366 GLY A C 1
ATOM 2637 O O . GLY A 1 366 ? 39.005 70.897 10.166 1.00 60.93 366 GLY A O 1
ATOM 2638 N N . ASP A 1 367 ? 39.507 70.953 12.360 1.00 62.61 367 ASP A N 1
ATOM 2639 C CA . ASP A 1 367 ? 40.950 71.051 12.149 1.00 63.48 367 ASP A CA 1
ATOM 2640 C C . ASP A 1 367 ? 41.450 69.773 11.502 1.00 62.77 367 ASP A C 1
ATOM 2641 O O . ASP A 1 367 ? 41.154 68.674 11.967 1.00 61.75 367 ASP A O 1
ATOM 2646 N N . VAL A 1 368 ? 42.210 69.918 10.426 1.00 62.82 368 VAL A N 1
ATOM 2647 C CA . VAL A 1 368 ? 42.733 68.760 9.728 1.00 63.29 368 VAL A CA 1
ATOM 2648 C C . VAL A 1 368 ? 44.219 68.562 9.966 1.00 63.78 368 VAL A C 1
ATOM 2649 O O . VAL A 1 368 ? 44.994 69.510 9.902 1.00 65.68 368 VAL A O 1
ATOM 2653 N N . SER A 1 369 ? 44.602 67.328 10.268 1.00 62.90 369 SER A N 1
ATOM 2654 C CA . SER A 1 369 ? 45.998 66.980 10.471 1.00 63.57 369 SER A CA 1
ATOM 2655 C C . SER A 1 369 ? 46.268 65.746 9.611 1.00 64.29 369 SER A C 1
ATOM 2656 O O . SER A 1 369 ? 45.363 64.948 9.364 1.00 64.56 369 SER A O 1
ATOM 2659 N N . ARG A 1 370 ? 47.498 65.591 9.132 1.00 65.59 370 ARG A N 1
ATOM 2660 C CA . ARG A 1 370 ? 47.828 64.429 8.305 1.00 64.75 370 ARG A CA 1
ATOM 2661 C C . ARG A 1 370 ? 48.765 63.482 9.024 1.00 63.38 370 ARG A C 1
ATOM 2662 O O . ARG A 1 370 ? 49.961 63.744 9.140 1.00 62.15 370 ARG A O 1
ATOM 2670 N N . LEU A 1 371 ? 48.193 62.381 9.503 1.00 62.89 371 LEU A N 1
ATOM 2671 C CA . LEU A 1 371 ? 48.919 61.350 10.240 1.00 62.56 371 LEU A CA 1
ATOM 2672 C C . LEU A 1 371 ? 50.002 60.671 9.386 1.00 61.75 371 LEU A C 1
ATOM 2673 O O . LEU A 1 371 ? 49.756 60.241 8.258 1.00 59.77 371 LEU A O 1
ATOM 2678 N N . LYS A 1 372 ? 51.203 60.588 9.948 1.00 61.94 372 LYS A N 1
ATOM 2679 C CA . LYS A 1 372 ? 52.354 59.993 9.277 1.00 62.79 372 LYS A CA 1
ATOM 2680 C C . LYS A 1 372 ? 52.538 58.509 9.615 1.00 62.80 372 LYS A C 1
ATOM 2681 O O . LYS A 1 372 ? 53.323 57.808 8.974 1.00 64.73 372 LYS A O 1
ATOM 2687 N N . ARG A 1 373 ? 51.819 58.041 10.630 1.00 61.04 373 ARG A N 1
ATOM 2688 C CA . ARG A 1 373 ? 51.874 56.646 11.050 1.00 58.76 373 ARG A CA 1
ATOM 2689 C C . ARG A 1 373 ? 50.458 56.203 11.379 1.00 56.51 373 ARG A C 1
ATOM 2690 O O . ARG A 1 373 ? 49.696 56.943 11.991 1.00 55.65 373 ARG A O 1
ATOM 2698 N N . LEU A 1 374 ? 50.106 54.993 10.966 1.00 54.46 374 LEU A N 1
ATOM 2699 C CA . LEU A 1 374 ? 48.764 54.499 11.196 1.00 51.83 374 LEU A CA 1
ATOM 2700 C C . LEU A 1 374 ? 48.605 53.130 11.820 1.00 51.39 374 LEU A C 1
ATOM 2701 O O . LEU A 1 374 ? 49.154 52.135 11.339 1.00 50.93 374 LEU A O 1
ATOM 2706 N N . PHE A 1 375 ? 47.844 53.082 12.904 1.00 50.50 375 PHE A N 1
ATOM 2707 C CA . PHE A 1 375 ? 47.566 51.806 13.508 1.00 49.52 375 PHE A CA 1
ATOM 2708 C C . PHE A 1 375 ? 46.629 51.184 12.490 1.00 49.50 375 PHE A C 1
ATOM 2709 O O . PHE A 1 375 ? 45.675 51.822 12.033 1.00 47.66 375 PHE A O 1
ATOM 2717 N N . GLU A 1 376 ? 46.936 49.954 12.099 1.00 50.66 376 GLU A N 1
ATOM 2718 C CA . GLU A 1 376 ? 46.118 49.258 11.122 1.00 51.11 376 GLU A CA 1
ATOM 2719 C C . GLU A 1 376 ? 45.844 47.819 11.571 1.00 49.43 376 GLU A C 1
ATOM 2720 O O . GLU A 1 376 ? 46.704 46.945 11.463 1.00 48.90 376 GLU A O 1
ATOM 2726 N N . PRO A 1 377 ? 44.636 47.567 12.108 1.00 48.86 377 PRO A N 1
ATOM 2727 C CA . PRO A 1 377 ? 44.279 46.224 12.569 1.00 46.99 377 PRO A CA 1
ATOM 2728 C C . PRO A 1 377 ? 44.222 45.209 11.438 1.00 45.46 377 PRO A C 1
ATOM 2729 O O . PRO A 1 377 ? 43.764 45.515 10.343 1.00 45.41 377 PRO A O 1
ATOM 2733 N N . ARG A 1 378 ? 44.710 44.004 11.727 1.00 46.78 378 ARG A N 1
ATOM 2734 C CA . ARG A 1 378 ? 44.763 42.874 10.783 1.00 44.35 378 ARG A CA 1
ATOM 2735 C C . ARG A 1 378 ? 43.822 41.754 11.191 1.00 43.18 378 ARG A C 1
ATOM 2736 O O . ARG A 1 378 ? 42.965 41.328 10.408 1.00 44.39 378 ARG A O 1
ATOM 2744 N N . TYR A 1 379 ? 43.958 41.298 12.403 1.00 44.23 379 TYR A N 1
ATOM 2745 C CA . TYR A 1 379 ? 43.080 40.248 12.872 1.00 44.82 379 TYR A CA 1
ATOM 2746 C C . TYR A 1 379 ? 42.721 40.429 14.284 1.00 44.14 379 TYR A C 1
ATOM 2747 O O . TYR A 1 379 ? 43.543 40.836 15.112 1.00 42.22 379 TYR A O 1
ATOM 2756 N N . ALA A 1 380 ? 41.469 40.101 14.507 1.00 44.88 380 ALA A N 1
ATOM 2757 C CA . ALA A 1 380 ? 40.960 40.058 15.834 1.00 46.35 380 ALA A CA 1
ATOM 2758 C C . ALA A 1 380 ? 40.603 38.622 16.050 1.00 46.17 380 ALA A C 1
ATOM 2759 O O . ALA A 1 380 ? 39.725 38.073 15.387 1.00 48.63 380 ALA A O 1
ATOM 2761 N N . VAL A 1 381 ? 41.285 38.000 17.010 1.00 43.49 381 VAL A N 1
ATOM 2762 C CA . VAL A 1 381 ? 41.172 36.605 17.354 1.00 43.43 381 VAL A CA 1
ATOM 2763 C C . VAL A 1 381 ? 40.560 36.423 18.710 1.00 43.03 381 VAL A C 1
ATOM 2764 O O . VAL A 1 381 ? 41.187 36.693 19.730 1.00 41.36 381 VAL A O 1
ATOM 2768 N N . ILE A 1 382 ? 39.351 35.953 18.732 1.00 43.06 382 ILE A N 1
ATOM 2769 C CA . ILE A 1 382 ? 38.634 35.698 19.964 1.00 44.49 382 ILE A CA 1
ATOM 2770 C C . ILE A 1 382 ? 38.500 34.196 20.143 1.00 45.20 382 ILE A C 1
ATOM 2771 O O . ILE A 1 382 ? 37.689 33.550 19.475 1.00 44.95 382 ILE A O 1
ATOM 2776 N N . GLY A 1 383 ? 39.303 33.647 21.047 1.00 45.72 383 GLY A N 1
ATOM 2777 C CA . GLY A 1 383 ? 39.301 32.217 21.239 1.00 46.09 383 GLY A CA 1
ATOM 2778 C C . GLY A 1 383 ? 39.853 31.619 19.958 1.00 47.98 383 GLY A C 1
ATOM 2779 O O . GLY A 1 383 ? 40.873 32.083 19.433 1.00 47.21 383 GLY A O 1
ATOM 2780 N N . ALA A 1 384 ? 39.163 30.616 19.424 1.00 49.80 384 ALA A N 1
ATOM 2781 C CA . ALA A 1 384 ? 39.606 29.948 18.203 1.00 51.89 384 ALA A CA 1
ATOM 2782 C C . ALA A 1 384 ? 39.250 30.684 16.920 1.00 53.91 384 ALA A C 1
ATOM 2783 O O . ALA A 1 384 ? 39.811 30.386 15.862 1.00 54.07 384 ALA A O 1
ATOM 2785 N N . GLU A 1 385 ? 38.319 31.631 16.991 1.00 55.47 385 GLU A N 1
ATOM 2786 C CA . GLU A 1 385 ? 37.923 32.370 15.794 1.00 55.55 385 GLU A CA 1
ATOM 2787 C C . GLU A 1 385 ? 38.966 33.445 15.514 1.00 54.14 385 GLU A C 1
ATOM 2788 O O . GLU A 1 385 ? 39.498 34.060 16.432 1.00 54.38 385 GLU A O 1
ATOM 2794 N N . ALA A 1 386 ? 39.278 33.651 14.246 1.00 52.09 386 ALA A N 1
ATOM 2795 C CA . ALA A 1 386 ? 40.235 34.670 13.862 1.00 51.10 386 ALA A CA 1
ATOM 2796 C C . ALA A 1 386 ? 39.512 35.521 12.838 1.00 51.13 386 ALA A C 1
ATOM 2797 O O . ALA A 1 386 ? 39.255 35.073 11.722 1.00 52.20 386 ALA A O 1
ATOM 2799 N N . ILE A 1 387 ? 39.160 36.745 13.214 1.00 49.90 387 ILE A N 1
ATOM 2800 C CA . ILE A 1 387 ? 38.452 37.613 12.286 1.00 47.92 387 ILE A CA 1
ATOM 2801 C C . ILE A 1 387 ? 39.348 38.599 11.549 1.00 45.33 387 ILE A C 1
ATOM 2802 O O . ILE A 1 387 ? 40.176 39.272 12.148 1.00 45.11 387 ILE A O 1
ATOM 2807 N N . ALA A 1 388 ? 39.185 38.672 10.238 1.00 44.18 388 ALA A N 1
ATOM 2808 C CA . ALA A 1 388 ? 39.962 39.609 9.430 1.00 43.43 388 ALA A CA 1
ATOM 2809 C C . ALA A 1 388 ? 39.496 41.016 9.758 1.00 42.34 388 ALA A C 1
ATOM 2810 O O . ALA A 1 388 ? 38.320 41.353 9.567 1.00 42.13 388 ALA A O 1
ATOM 2812 N N . ALA A 1 389 ? 40.423 41.824 10.263 1.00 40.78 389 ALA A N 1
ATOM 2813 C CA . ALA A 1 389 ? 40.135 43.203 10.632 1.00 40.82 389 ALA A CA 1
ATOM 2814 C C . ALA A 1 389 ? 40.687 44.154 9.589 1.00 41.96 389 ALA A C 1
ATOM 2815 O O . ALA A 1 389 ? 41.573 43.799 8.808 1.00 40.49 389 ALA A O 1
ATOM 2817 N N . SER A 1 390 ? 40.148 45.369 9.595 1.00 44.60 390 SER A N 1
ATOM 2818 C CA . SER A 1 390 ? 40.539 46.423 8.666 1.00 45.49 390 SER A CA 1
ATOM 2819 C C . SER A 1 390 ? 39.945 47.771 9.090 1.00 46.25 390 SER A C 1
ATOM 2820 O O . SER A 1 390 ? 38.877 47.828 9.719 1.00 45.50 390 SER A O 1
ATOM 2823 N N . ARG A 1 391 ? 40.647 48.855 8.765 1.00 46.47 391 ARG A N 1
ATOM 2824 C CA . ARG A 1 391 ? 40.175 50.191 9.099 1.00 45.88 391 ARG A CA 1
ATOM 2825 C C . ARG A 1 391 ? 38.912 50.479 8.312 1.00 44.82 391 ARG A C 1
ATOM 2826 O O . ARG A 1 391 ? 38.703 49.898 7.248 1.00 44.06 391 ARG A O 1
ATOM 2834 N N . TYR A 1 392 ? 38.080 51.364 8.868 1.00 45.18 392 TYR A N 1
ATOM 2835 C CA . TYR A 1 392 ? 36.810 51.793 8.290 1.00 44.48 392 TYR A CA 1
ATOM 2836 C C . TYR A 1 392 ? 37.058 52.675 7.080 1.00 44.31 392 TYR A C 1
ATOM 2837 O O . TYR A 1 392 ? 37.876 53.597 7.110 1.00 42.77 392 TYR A O 1
ATOM 2846 N N . ILE A 1 393 ? 36.354 52.383 6.004 1.00 45.77 393 ILE A N 1
ATOM 2847 C CA . ILE A 1 393 ? 36.505 53.168 4.804 1.00 49.50 393 ILE A CA 1
ATOM 2848 C C . ILE A 1 393 ? 35.261 54.030 4.699 1.00 52.48 393 ILE A C 1
ATOM 2849 O O . ILE A 1 393 ? 34.144 53.516 4.553 1.00 52.16 393 ILE A O 1
ATOM 2854 N N . PRO A 1 394 ? 35.437 55.357 4.792 1.00 55.61 394 PRO A N 1
ATOM 2855 C CA . PRO A 1 394 ? 34.316 56.292 4.712 1.00 58.61 394 PRO A CA 1
ATOM 2856 C C . PRO A 1 394 ? 33.539 56.210 3.414 1.00 61.23 394 PRO A C 1
ATOM 2857 O O . PRO A 1 394 ? 34.039 56.577 2.354 1.00 61.05 394 PRO A O 1
ATOM 2861 N N . ARG A 1 395 ? 32.320 55.686 3.508 1.00 65.99 395 ARG A N 1
ATOM 2862 C CA . ARG A 1 395 ? 31.432 55.573 2.359 1.00 70.06 395 ARG A CA 1
ATOM 2863 C C . ARG A 1 395 ? 30.764 56.919 2.182 1.00 72.82 395 ARG A C 1
ATOM 2864 O O . ARG A 1 395 ? 29.537 57.031 2.247 1.00 74.30 395 ARG A O 1
ATOM 2872 N N . ALA A 1 396 ? 31.591 57.939 1.976 1.00 75.62 396 ALA A N 1
ATOM 2873 C CA . ALA A 1 396 ? 31.125 59.305 1.787 1.00 78.58 396 ALA A CA 1
ATOM 2874 C C . ALA A 1 396 ? 32.338 60.210 1.617 1.00 79.96 396 ALA A C 1
ATOM 2875 O O . ALA A 1 396 ? 32.352 60.999 0.645 1.00 81.67 396 ALA A O 1
ATOM 2877 N N . PRO B 1 16 ? 1.982 19.668 3.592 1.00 57.90 16 PRO B N 1
ATOM 2878 C CA . PRO B 1 16 ? 0.515 19.564 3.357 1.00 58.48 16 PRO B CA 1
ATOM 2879 C C . PRO B 1 16 ? -0.251 19.266 4.631 1.00 57.98 16 PRO B C 1
ATOM 2880 O O . PRO B 1 16 ? 0.135 18.386 5.391 1.00 57.71 16 PRO B O 1
ATOM 2884 N N . ILE B 1 17 ? -1.333 20.005 4.859 1.00 58.91 17 ILE B N 1
ATOM 2885 C CA . ILE B 1 17 ? -2.172 19.811 6.038 1.00 59.98 17 ILE B CA 1
ATOM 2886 C C . ILE B 1 17 ? -3.613 19.674 5.570 1.00 60.91 17 ILE B C 1
ATOM 2887 O O . ILE B 1 17 ? -4.033 20.340 4.622 1.00 60.82 17 ILE B O 1
ATOM 2892 N N . LEU B 1 18 ? -4.376 18.818 6.240 1.00 62.47 18 LEU B N 1
ATOM 2893 C CA . LEU B 1 18 ? -5.773 18.616 5.874 1.00 63.19 18 LEU B CA 1
ATOM 2894 C C . LEU B 1 18 ? -6.685 18.821 7.077 1.00 63.30 18 LEU B C 1
ATOM 2895 O O . LEU B 1 18 ? -6.892 17.901 7.871 1.00 63.39 18 LEU B O 1
ATOM 2900 N N . LEU B 1 19 ? -7.219 20.032 7.215 1.00 62.93 19 LEU B N 1
ATOM 2901 C CA . LEU B 1 19 ? -8.112 20.340 8.319 1.00 62.76 19 LEU B CA 1
ATOM 2902 C C . LEU B 1 19 ? -9.423 19.677 7.966 1.00 62.57 19 LEU B C 1
ATOM 2903 O O . LEU B 1 19 ? -9.972 19.917 6.893 1.00 61.70 19 LEU B O 1
ATOM 2908 N N . THR B 1 20 ? -9.921 18.844 8.872 1.00 63.20 20 THR B N 1
ATOM 2909 C CA . THR B 1 20 ? -11.166 18.122 8.654 1.00 62.73 20 THR B CA 1
ATOM 2910 C C . THR B 1 20 ? -12.188 18.478 9.719 1.00 62.84 20 THR B C 1
ATOM 2911 O O . THR B 1 20 ? -11.836 18.684 10.874 1.00 62.82 20 THR B O 1
ATOM 2915 N N . ASN B 1 21 ? -13.459 18.587 9.336 1.00 64.19 21 ASN B N 1
ATOM 2916 C CA . ASN B 1 21 ? -14.570 18.848 10.224 1.00 65.46 21 ASN B CA 1
ATOM 2917 C C . ASN B 1 21 ? -14.477 20.246 10.801 1.00 64.87 21 ASN B C 1
ATOM 2918 O O . ASN B 1 21 ? -14.562 20.412 12.045 1.00 63.97 21 ASN B O 1
ATOM 2923 N N . VAL B 1 22 ? -14.388 21.300 10.003 1.00 64.68 22 VAL B N 1
ATOM 2924 C CA . VAL B 1 22 ? -14.372 22.657 10.542 1.00 64.81 22 VAL B CA 1
ATOM 2925 C C . VAL B 1 22 ? -15.606 23.424 10.088 1.00 64.02 22 VAL B C 1
ATOM 2926 O O . VAL B 1 22 ? -16.061 23.270 8.959 1.00 63.46 22 VAL B O 1
ATOM 2930 N N . LYS B 1 23 ? -16.152 24.248 10.975 1.00 63.66 23 LYS B N 1
ATOM 2931 C CA . LYS B 1 23 ? -17.340 25.022 10.654 1.00 64.18 23 LYS B CA 1
ATOM 2932 C C . LYS B 1 23 ? -17.010 26.520 10.445 1.00 63.09 23 LYS B C 1
ATOM 2933 O O . LYS B 1 23 ? -16.987 27.300 11.393 1.00 62.58 23 LYS B O 1
ATOM 2939 N N . PRO B 1 24 ? -16.784 26.933 9.182 1.00 62.34 24 PRO B N 1
ATOM 2940 C CA . PRO B 1 24 ? -16.450 28.297 8.751 1.00 61.65 24 PRO B CA 1
ATOM 2941 C C . PRO B 1 24 ? -17.344 29.426 9.258 1.00 60.58 24 PRO B C 1
ATOM 2942 O O . PRO B 1 24 ? -18.566 29.292 9.289 1.00 61.88 24 PRO B O 1
ATOM 2946 N N . VAL B 1 25 ? -16.707 30.534 9.644 1.00 58.84 25 VAL B N 1
ATOM 2947 C CA . VAL B 1 25 ? -17.375 31.751 10.116 1.00 57.55 25 VAL B CA 1
ATOM 2948 C C . VAL B 1 25 ? -16.466 32.936 9.791 1.00 56.27 25 VAL B C 1
ATOM 2949 O O . VAL B 1 25 ? -15.245 32.794 9.723 1.00 56.30 25 VAL B O 1
ATOM 2953 N N . GLY B 1 26 ? -17.060 34.098 9.555 1.00 55.63 26 GLY B N 1
ATOM 2954 C CA . GLY B 1 26 ? -16.260 35.270 9.249 1.00 55.11 26 GLY B CA 1
ATOM 2955 C C . GLY B 1 26 ? -15.745 35.387 7.824 1.00 54.69 26 GLY B C 1
ATOM 2956 O O . GLY B 1 26 ? -14.946 36.285 7.527 1.00 55.32 26 GLY B O 1
ATOM 2957 N N . PHE B 1 27 ? -16.194 34.504 6.932 1.00 53.70 27 PHE B N 1
ATOM 2958 C CA . PHE B 1 27 ? -15.745 34.569 5.540 1.00 52.05 27 PHE B CA 1
ATOM 2959 C C . PHE B 1 27 ? -16.710 35.331 4.631 1.00 52.02 27 PHE B C 1
ATOM 2960 O O . PHE B 1 27 ? -17.481 36.187 5.084 1.00 52.66 27 PHE B O 1
ATOM 2968 N N . SER B 1 32 ? -20.866 31.061 2.535 1.00 77.44 32 SER B N 1
ATOM 2969 C CA . SER B 1 32 ? -21.004 30.742 3.953 1.00 78.76 32 SER B CA 1
ATOM 2970 C C . SER B 1 32 ? -20.650 29.279 4.225 1.00 79.38 32 SER B C 1
ATOM 2971 O O . SER B 1 32 ? -19.661 28.976 4.901 1.00 80.16 32 SER B O 1
ATOM 2974 N N . GLN B 1 33 ? -21.469 28.376 3.700 1.00 79.38 33 GLN B N 1
ATOM 2975 C CA . GLN B 1 33 ? -21.253 26.943 3.866 1.00 79.28 33 GLN B CA 1
ATOM 2976 C C . GLN B 1 33 ? -21.341 26.465 5.317 1.00 78.75 33 GLN B C 1
ATOM 2977 O O . GLN B 1 33 ? -21.565 27.255 6.245 1.00 77.74 33 GLN B O 1
ATOM 2983 N N . SER B 1 34 ? -21.148 25.156 5.480 1.00 77.51 34 SER B N 1
ATOM 2984 C CA . SER B 1 34 ? -21.207 24.473 6.768 1.00 74.50 34 SER B CA 1
ATOM 2985 C C . SER B 1 34 ? -20.028 23.518 6.921 1.00 72.17 34 SER B C 1
ATOM 2986 O O . SER B 1 34 ? -19.103 23.534 6.112 1.00 72.43 34 SER B O 1
ATOM 2989 N N . SER B 1 35 ? -20.082 22.677 7.949 1.00 68.83 35 SER B N 1
ATOM 2990 C CA . SER B 1 35 ? -19.016 21.728 8.234 1.00 66.27 35 SER B CA 1
ATOM 2991 C C . SER B 1 35 ? -18.360 21.176 6.983 1.00 65.33 35 SER B C 1
ATOM 2992 O O . SER B 1 35 ? -18.959 20.388 6.259 1.00 65.24 35 SER B O 1
ATOM 2995 N N . THR B 1 36 ? -17.113 21.583 6.753 1.00 64.41 36 THR B N 1
ATOM 2996 C CA . THR B 1 36 ? -16.363 21.181 5.570 1.00 61.46 36 THR B CA 1
ATOM 2997 C C . THR B 1 36 ? -14.941 20.745 5.909 1.00 59.36 36 THR B C 1
ATOM 2998 O O . THR B 1 36 ? -14.622 20.514 7.068 1.00 57.57 36 THR B O 1
ATOM 3002 N N . ASP B 1 37 ? -14.096 20.644 4.882 1.00 58.50 37 ASP B N 1
ATOM 3003 C CA . ASP B 1 37 ? -12.693 20.241 5.018 1.00 57.44 37 ASP B CA 1
ATOM 3004 C C . ASP B 1 37 ? -11.794 21.139 4.184 1.00 55.97 37 ASP B C 1
ATOM 3005 O O . ASP B 1 37 ? -12.187 21.599 3.114 1.00 56.65 37 ASP B O 1
ATOM 3010 N N . ILE B 1 38 ? -10.574 21.371 4.662 1.00 54.54 38 ILE B N 1
ATOM 3011 C CA . ILE B 1 38 ? -9.629 22.218 3.942 1.00 51.63 38 ILE B CA 1
ATOM 3012 C C . ILE B 1 38 ? -8.281 21.521 3.775 1.00 51.40 38 ILE B C 1
ATOM 3013 O O . ILE B 1 38 ? -7.686 21.072 4.762 1.00 51.02 38 ILE B O 1
ATOM 3018 N N . LEU B 1 39 ? -7.811 21.411 2.530 1.00 50.33 39 LEU B N 1
ATOM 3019 C CA . LEU B 1 39 ? -6.500 20.812 2.275 1.00 50.49 39 LEU B CA 1
ATOM 3020 C C . LEU B 1 39 ? -5.526 21.940 1.921 1.00 50.02 39 LEU B C 1
ATOM 3021 O O . LEU B 1 39 ? -5.785 22.745 1.016 1.00 49.83 39 LEU B O 1
ATOM 3026 N N . ILE B 1 40 ? -4.411 21.991 2.642 1.00 49.26 40 ILE B N 1
ATOM 3027 C CA . ILE B 1 40 ? -3.408 23.025 2.441 1.00 48.63 40 ILE B CA 1
ATOM 3028 C C . ILE B 1 40 ? -2.143 22.391 1.903 1.00 48.15 40 ILE B C 1
ATOM 3029 O O . ILE B 1 40 ? -1.545 21.518 2.533 1.00 47.36 40 ILE B O 1
ATOM 3034 N N . GLY B 1 41 ? -1.739 22.830 0.722 1.00 47.64 41 GLY B N 1
ATOM 3035 C CA . GLY B 1 41 ? -0.538 22.282 0.134 1.00 46.51 41 GLY B CA 1
ATOM 3036 C C . GLY B 1 41 ? 0.719 22.791 0.798 1.00 45.10 41 GLY B C 1
ATOM 3037 O O . GLY B 1 41 ? 0.686 23.677 1.636 1.00 45.91 41 GLY B O 1
ATOM 3038 N N . GLY B 1 42 ? 1.843 22.222 0.390 1.00 45.98 42 GLY B N 1
ATOM 3039 C CA . GLY B 1 42 ? 3.136 22.589 0.938 1.00 45.66 42 GLY B CA 1
ATOM 3040 C C . GLY B 1 42 ? 3.498 24.055 0.827 1.00 45.19 42 GLY B C 1
ATOM 3041 O O . GLY B 1 42 ? 4.166 24.590 1.712 1.00 45.87 42 GLY B O 1
ATOM 3042 N N . ASP B 1 43 ? 3.089 24.703 -0.261 1.00 44.54 43 ASP B N 1
ATOM 3043 C CA . ASP B 1 43 ? 3.384 26.119 -0.455 1.00 43.40 43 ASP B CA 1
ATOM 3044 C C . ASP B 1 43 ? 2.510 26.997 0.450 1.00 41.82 43 ASP B C 1
ATOM 3045 O O . ASP B 1 43 ? 2.483 28.213 0.306 1.00 39.51 43 ASP B O 1
ATOM 3050 N N . GLY B 1 44 ? 1.791 26.359 1.372 1.00 40.52 44 GLY B N 1
ATOM 3051 C CA . GLY B 1 44 ? 0.953 27.085 2.307 1.00 40.59 44 GLY B CA 1
ATOM 3052 C C . GLY B 1 44 ? -0.334 27.670 1.758 1.00 41.09 44 GLY B C 1
ATOM 3053 O O . GLY B 1 44 ? -1.002 28.458 2.442 1.00 39.16 44 GLY B O 1
ATOM 3054 N N . LYS B 1 45 ? -0.689 27.299 0.532 1.00 42.71 45 LYS B N 1
ATOM 3055 C CA . LYS B 1 45 ? -1.920 27.813 -0.075 1.00 44.71 45 LYS B CA 1
ATOM 3056 C C . LYS B 1 45 ? -3.022 26.768 -0.045 1.00 44.52 45 LYS B C 1
ATOM 3057 O O . LYS B 1 45 ? -2.757 25.570 -0.083 1.00 45.42 45 LYS B O 1
ATOM 3063 N N . ILE B 1 46 ? -4.260 27.231 0.016 1.00 44.59 46 ILE B N 1
ATOM 3064 C CA . ILE B 1 46 ? -5.388 26.327 0.008 1.00 46.84 46 ILE B CA 1
ATOM 3065 C C . ILE B 1 46 ? -5.415 25.571 -1.336 1.00 47.46 46 ILE B C 1
ATOM 3066 O O . ILE B 1 46 ? -5.373 26.182 -2.409 1.00 46.96 46 ILE B O 1
ATOM 3071 N N . ALA B 1 47 ? -5.472 24.242 -1.273 1.00 47.81 47 ALA B N 1
ATOM 3072 C CA . ALA B 1 47 ? -5.502 23.417 -2.483 1.00 47.43 47 ALA B CA 1
ATOM 3073 C C . ALA B 1 47 ? -6.913 22.944 -2.773 1.00 47.59 47 ALA B C 1
ATOM 3074 O O . ALA B 1 47 ? -7.254 22.650 -3.920 1.00 48.96 47 ALA B O 1
ATOM 3076 N N . ALA B 1 48 ? -7.732 22.875 -1.731 1.00 47.95 48 ALA B N 1
ATOM 3077 C CA . ALA B 1 48 ? -9.099 22.420 -1.887 1.00 47.78 48 ALA B CA 1
ATOM 3078 C C . ALA B 1 48 ? -9.919 22.588 -0.624 1.00 48.86 48 ALA B C 1
ATOM 3079 O O . ALA B 1 48 ? -9.406 22.512 0.491 1.00 49.38 48 ALA B O 1
ATOM 3081 N N . VAL B 1 49 ? -11.206 22.826 -0.807 1.00 50.55 49 VAL B N 1
ATOM 3082 C CA . VAL B 1 49 ? -12.110 22.950 0.316 1.00 53.56 49 VAL B CA 1
ATOM 3083 C C . VAL B 1 49 ? -13.393 22.247 -0.089 1.00 54.56 49 VAL B C 1
ATOM 3084 O O . VAL B 1 49 ? -14.069 22.640 -1.043 1.00 55.10 49 VAL B O 1
ATOM 3088 N N . GLY B 1 50 ? -13.701 21.177 0.630 1.00 55.29 50 GLY B N 1
ATOM 3089 C CA . GLY B 1 50 ? -14.898 20.412 0.351 1.00 57.83 50 GLY B CA 1
ATOM 3090 C C . GLY B 1 50 ? -15.073 19.334 1.397 1.00 59.26 50 GLY B C 1
ATOM 3091 O O . GLY B 1 50 ? -14.132 18.998 2.107 1.00 58.57 50 GLY B O 1
ATOM 3092 N N . SER B 1 51 ? -16.276 18.787 1.507 1.00 60.51 51 SER B N 1
ATOM 3093 C CA . SER B 1 51 ? -16.521 17.748 2.496 1.00 61.91 51 SER B CA 1
ATOM 3094 C C . SER B 1 51 ? -15.838 16.422 2.155 1.00 62.22 51 SER B C 1
ATOM 3095 O O . SER B 1 51 ? -15.825 15.980 1.003 1.00 62.54 51 SER B O 1
ATOM 3098 N N . ALA B 1 52 ? -15.247 15.805 3.172 1.00 62.19 52 ALA B N 1
ATOM 3099 C CA . ALA B 1 52 ? -14.568 14.529 3.011 1.00 62.99 52 ALA B CA 1
ATOM 3100 C C . ALA B 1 52 ? -13.557 14.492 1.873 1.00 63.34 52 ALA B C 1
ATOM 3101 O O . ALA B 1 52 ? -13.778 13.845 0.859 1.00 62.96 52 ALA B O 1
ATOM 3103 N N . LEU B 1 53 ? -12.446 15.188 2.044 1.00 63.93 53 LEU B N 1
ATOM 3104 C CA . LEU B 1 53 ? -11.421 15.201 1.020 1.00 65.01 53 LEU B CA 1
ATOM 3105 C C . LEU B 1 53 ? -10.487 14.046 1.340 1.00 65.70 53 LEU B C 1
ATOM 3106 O O . LEU B 1 53 ? -10.363 13.664 2.499 1.00 65.33 53 LEU B O 1
ATOM 3111 N N . GLN B 1 54 ? -9.842 13.490 0.320 1.00 66.81 54 GLN B N 1
ATOM 3112 C CA . GLN B 1 54 ? -8.912 12.388 0.502 1.00 67.36 54 GLN B CA 1
ATOM 3113 C C . GLN B 1 54 ? -7.473 12.837 0.287 1.00 68.13 54 GLN B C 1
ATOM 3114 O O . GLN B 1 54 ? -7.161 13.418 -0.750 1.00 68.82 54 GLN B O 1
ATOM 3120 N N . ALA B 1 55 ? -6.611 12.587 1.253 1.00 70.31 55 ALA B N 1
ATOM 3121 C CA . ALA B 1 55 ? -5.222 13.013 1.130 1.00 72.90 55 ALA B CA 1
ATOM 3122 C C . ALA B 1 55 ? -4.235 11.850 1.130 1.00 74.87 55 ALA B C 1
ATOM 3123 O O . ALA B 1 55 ? -4.547 10.760 1.603 1.00 76.34 55 ALA B O 1
ATOM 3125 N N . PRO B 1 56 ? -3.025 12.070 0.595 1.00 76.27 56 PRO B N 1
ATOM 3126 C CA . PRO B 1 56 ? -1.987 11.036 0.527 1.00 78.31 56 PRO B CA 1
ATOM 3127 C C . PRO B 1 56 ? -0.703 11.264 1.354 1.00 80.19 56 PRO B C 1
ATOM 3128 O O . PRO B 1 56 ? 0.128 12.107 1.003 1.00 81.01 56 PRO B O 1
ATOM 3132 N N . ALA B 1 57 ? -0.525 10.496 2.426 1.00 81.50 57 ALA B N 1
ATOM 3133 C CA . ALA B 1 57 ? 0.670 10.618 3.280 1.00 81.72 57 ALA B CA 1
ATOM 3134 C C . ALA B 1 57 ? 1.064 12.078 3.574 1.00 81.67 57 ALA B C 1
ATOM 3135 O O . ALA B 1 57 ? 2.056 12.603 3.055 1.00 81.30 57 ALA B O 1
ATOM 3137 N N . ASP B 1 58 ? 0.267 12.721 4.416 1.00 81.26 58 ASP B N 1
ATOM 3138 C CA . ASP B 1 58 ? 0.487 14.106 4.810 1.00 79.95 58 ASP B CA 1
ATOM 3139 C C . ASP B 1 58 ? -0.240 14.286 6.128 1.00 79.80 58 ASP B C 1
ATOM 3140 O O . ASP B 1 58 ? -1.181 13.548 6.417 1.00 79.87 58 ASP B O 1
ATOM 3145 N N . THR B 1 59 ? 0.185 15.266 6.921 1.00 79.65 59 THR B N 1
ATOM 3146 C CA . THR B 1 59 ? -0.425 15.497 8.223 1.00 79.75 59 THR B CA 1
ATOM 3147 C C . THR B 1 59 ? -1.894 15.882 8.159 1.00 80.17 59 THR B C 1
ATOM 3148 O O . THR B 1 59 ? -2.328 16.587 7.245 1.00 80.44 59 THR B O 1
ATOM 3152 N N . GLN B 1 60 ? -2.651 15.399 9.144 1.00 80.45 60 GLN B N 1
ATOM 3153 C CA . GLN B 1 60 ? -4.080 15.671 9.251 1.00 79.46 60 GLN B CA 1
ATOM 3154 C C . GLN B 1 60 ? -4.419 16.156 10.662 1.00 77.50 60 GLN B C 1
ATOM 3155 O O . GLN B 1 60 ? -3.954 15.595 11.644 1.00 76.14 60 GLN B O 1
ATOM 3161 N N . ARG B 1 61 ? -5.214 17.217 10.749 1.00 78.14 61 ARG B N 1
ATOM 3162 C CA . ARG B 1 61 ? -5.650 17.772 12.030 1.00 78.47 61 ARG B CA 1
ATOM 3163 C C . ARG B 1 61 ? -7.176 17.694 11.998 1.00 77.62 61 ARG B C 1
ATOM 3164 O O . ARG B 1 61 ? -7.811 18.298 11.130 1.00 77.93 61 ARG B O 1
ATOM 3172 N N . ILE B 1 62 ? -7.765 16.951 12.927 1.00 76.49 62 ILE B N 1
ATOM 3173 C CA . ILE B 1 62 ? -9.221 16.819 12.989 1.00 76.02 62 ILE B CA 1
ATOM 3174 C C . ILE B 1 62 ? -9.756 17.597 14.196 1.00 76.10 62 ILE B C 1
ATOM 3175 O O . ILE B 1 62 ? -8.985 18.196 14.933 1.00 76.28 62 ILE B O 1
ATOM 3180 N N . ASP B 1 63 ? -11.071 17.595 14.393 1.00 76.40 63 ASP B N 1
ATOM 3181 C CA . ASP B 1 63 ? -11.665 18.285 15.539 1.00 75.89 63 ASP B CA 1
ATOM 3182 C C . ASP B 1 63 ? -13.102 17.880 15.812 1.00 74.51 63 ASP B C 1
ATOM 3183 O O . ASP B 1 63 ? -13.373 16.749 16.207 1.00 73.65 63 ASP B O 1
ATOM 3188 N N . ALA B 1 64 ? -14.019 18.815 15.613 1.00 73.33 64 ALA B N 1
ATOM 3189 C CA . ALA B 1 64 ? -15.420 18.540 15.849 1.00 72.13 64 ALA B CA 1
ATOM 3190 C C . ALA B 1 64 ? -16.286 19.522 15.078 1.00 71.81 64 ALA B C 1
ATOM 3191 O O . ALA B 1 64 ? -15.796 20.248 14.219 1.00 70.73 64 ALA B O 1
ATOM 3193 N N . ALA B 1 67 ? -15.902 22.191 15.391 1.00 42.33 67 ALA B N 1
ATOM 3194 C CA . ALA B 1 67 ? -14.877 23.167 15.752 1.00 44.92 67 ALA B CA 1
ATOM 3195 C C . ALA B 1 67 ? -14.884 24.304 14.728 1.00 46.26 67 ALA B C 1
ATOM 3196 O O . ALA B 1 67 ? -14.566 24.094 13.564 1.00 47.03 67 ALA B O 1
ATOM 3198 N N . PHE B 1 68 ? -15.266 25.500 15.158 1.00 47.08 68 PHE B N 1
ATOM 3199 C CA . PHE B 1 68 ? -15.305 26.642 14.263 1.00 48.14 68 PHE B CA 1
ATOM 3200 C C . PHE B 1 68 ? -13.958 26.947 13.625 1.00 47.54 68 PHE B C 1
ATOM 3201 O O . PHE B 1 68 ? -12.898 26.537 14.131 1.00 46.02 68 PHE B O 1
ATOM 3209 N N . ILE B 1 69 ? -14.024 27.666 12.504 1.00 46.02 69 ILE B N 1
ATOM 3210 C CA . ILE B 1 69 ? -12.840 28.108 11.787 1.00 47.66 69 ILE B CA 1
ATOM 3211 C C . ILE B 1 69 ? -13.178 29.441 11.141 1.00 47.16 69 ILE B C 1
ATOM 3212 O O . ILE B 1 69 ? -14.318 29.680 10.749 1.00 46.97 69 ILE B O 1
ATOM 3217 N N . SER B 1 70 ? -12.191 30.322 11.064 1.00 47.87 70 SER B N 1
ATOM 3218 C CA . SER B 1 70 ? -12.398 31.636 10.473 1.00 47.03 70 SER B CA 1
ATOM 3219 C C . SER B 1 70 ? -11.049 32.189 10.094 1.00 45.90 70 SER B C 1
ATOM 3220 O O . SER B 1 70 ? -10.031 31.536 10.304 1.00 44.75 70 SER B O 1
ATOM 3223 N N . PRO B 1 71 ? -11.024 33.387 9.486 1.00 46.27 71 PRO B N 1
ATOM 3224 C CA . PRO B 1 71 ? -9.725 33.965 9.128 1.00 45.50 71 PRO B CA 1
ATOM 3225 C C . PRO B 1 71 ? -8.923 34.125 10.449 1.00 44.80 71 PRO B C 1
ATOM 3226 O O . PRO B 1 71 ? -9.516 34.195 11.535 1.00 42.81 71 PRO B O 1
ATOM 3230 N N . GLY B 1 72 ? -7.592 34.163 10.361 1.00 43.26 72 GLY B N 1
ATOM 3231 C CA . GLY B 1 72 ? -6.780 34.312 11.559 1.00 41.36 72 GLY B CA 1
ATOM 3232 C C . GLY B 1 72 ? -7.138 35.580 12.314 1.00 40.42 72 GLY B C 1
ATOM 3233 O O . GLY B 1 72 ? -7.137 36.666 11.729 1.00 38.80 72 GLY B O 1
ATOM 3234 N N . TRP B 1 73 ? -7.450 35.436 13.604 1.00 41.30 73 TRP B N 1
ATOM 3235 C CA . TRP B 1 73 ? -7.827 36.552 14.477 1.00 41.14 73 TRP B CA 1
ATOM 3236 C C . TRP B 1 73 ? -6.806 37.673 14.448 1.00 41.72 73 TRP B C 1
ATOM 3237 O O . TRP B 1 73 ? -5.596 37.442 14.290 1.00 39.07 73 TRP B O 1
ATOM 3248 N N . VAL B 1 74 ? -7.318 38.890 14.615 1.00 42.55 74 VAL B N 1
ATOM 3249 C CA . VAL B 1 74 ? -6.515 40.108 14.598 1.00 42.58 74 VAL B CA 1
ATOM 3250 C C . VAL B 1 74 ? -6.641 40.914 15.891 1.00 44.12 74 VAL B C 1
ATOM 3251 O O . VAL B 1 74 ? -7.747 41.270 16.321 1.00 46.01 74 VAL B O 1
ATOM 3255 N N . ASP B 1 75 ? -5.510 41.218 16.512 1.00 45.83 75 ASP B N 1
ATOM 3256 C CA . ASP B 1 75 ? -5.529 42.019 17.736 1.00 46.43 75 ASP B CA 1
ATOM 3257 C C . ASP B 1 75 ? -5.104 43.443 17.373 1.00 45.87 75 ASP B C 1
ATOM 3258 O O . ASP B 1 75 ? -3.912 43.715 17.228 1.00 44.16 75 ASP B O 1
ATOM 3263 N N . LEU B 1 76 ? -6.078 44.335 17.211 1.00 45.51 76 LEU B N 1
ATOM 3264 C CA . LEU B 1 76 ? -5.816 45.725 16.829 1.00 45.80 76 LEU B CA 1
ATOM 3265 C C . LEU B 1 76 ? -5.014 46.541 17.836 1.00 46.39 76 LEU B C 1
ATOM 3266 O O . LEU B 1 76 ? -4.463 47.587 17.489 1.00 46.91 76 LEU B O 1
ATOM 3271 N N . HIS B 1 77 ? -4.948 46.080 19.080 1.00 45.24 77 HIS B N 1
ATOM 3272 C CA . HIS B 1 77 ? -4.247 46.839 20.106 1.00 43.99 77 HIS B CA 1
ATOM 3273 C C . HIS B 1 77 ? -3.436 45.933 21.002 1.00 42.55 77 HIS B C 1
ATOM 3274 O O . HIS B 1 77 ? -3.979 45.244 21.857 1.00 43.73 77 HIS B O 1
ATOM 3281 N N . VAL B 1 78 ? -2.125 45.944 20.812 1.00 42.44 78 VAL B N 1
ATOM 3282 C CA . VAL B 1 78 ? -1.225 45.104 21.595 1.00 41.93 78 VAL B CA 1
ATOM 3283 C C . VAL B 1 78 ? 0.108 45.835 21.788 1.00 40.73 78 VAL B C 1
ATOM 3284 O O . VAL B 1 78 ? 0.390 46.824 21.101 1.00 37.49 78 VAL B O 1
ATOM 3288 N N . HIS B 1 79 ? 0.931 45.354 22.713 1.00 41.33 79 HIS B N 1
ATOM 3289 C CA . HIS B 1 79 ? 2.235 45.984 22.946 1.00 42.52 79 HIS B CA 1
ATOM 3290 C C . HIS B 1 79 ? 3.418 45.039 22.895 1.00 43.62 79 HIS B C 1
ATOM 3291 O O . HIS B 1 79 ? 3.759 44.378 23.874 1.00 42.51 79 HIS B O 1
ATOM 3298 N N . ILE B 1 80 ? 4.026 44.971 21.721 1.00 44.89 80 ILE B N 1
ATOM 3299 C CA . ILE B 1 80 ? 5.195 44.145 21.517 1.00 47.51 80 ILE B CA 1
ATOM 3300 C C . ILE B 1 80 ? 6.348 45.133 21.545 1.00 46.98 80 ILE B C 1
ATOM 3301 O O . ILE B 1 80 ? 6.219 46.187 22.147 1.00 49.63 80 ILE B O 1
ATOM 3306 N N . TRP B 1 81 ? 7.440 44.858 20.856 1.00 43.77 81 TRP B N 1
ATOM 3307 C CA . TRP B 1 81 ? 8.604 45.754 20.936 1.00 43.88 81 TRP B CA 1
ATOM 3308 C C . TRP B 1 81 ? 9.154 45.357 22.298 1.00 43.21 81 TRP B C 1
ATOM 3309 O O . TRP B 1 81 ? 9.368 46.169 23.194 1.00 40.85 81 TRP B O 1
ATOM 3320 N N . HIS B 1 82 ? 9.338 44.048 22.402 1.00 44.75 82 HIS B N 1
ATOM 3321 C CA . HIS B 1 82 ? 9.816 43.359 23.576 1.00 45.77 82 HIS B CA 1
ATOM 3322 C C . HIS B 1 82 ? 10.956 43.979 24.370 1.00 47.79 82 HIS B C 1
ATOM 3323 O O . HIS B 1 82 ? 10.823 44.184 25.582 1.00 51.79 82 HIS B O 1
ATOM 3330 N N . GLY B 1 83 ? 12.072 44.277 23.724 1.00 45.80 83 GLY B N 1
ATOM 3331 C CA . GLY B 1 83 ? 13.173 44.828 24.497 1.00 44.58 83 GLY B CA 1
ATOM 3332 C C . GLY B 1 83 ? 13.397 46.310 24.317 1.00 43.10 83 GLY B C 1
ATOM 3333 O O . GLY B 1 83 ? 14.121 46.931 25.085 1.00 44.48 83 GLY B O 1
ATOM 3334 N N . GLY B 1 84 ? 12.772 46.881 23.296 1.00 42.40 84 GLY B N 1
ATOM 3335 C CA . GLY B 1 84 ? 12.932 48.298 23.040 1.00 39.43 84 GLY B CA 1
ATOM 3336 C C . GLY B 1 84 ? 12.156 49.142 24.022 1.00 38.50 84 GLY B C 1
ATOM 3337 O O . GLY B 1 84 ? 12.429 50.326 24.181 1.00 38.50 84 GLY B O 1
ATOM 3338 N N . THR B 1 85 ? 11.173 48.531 24.674 1.00 37.57 85 THR B N 1
ATOM 3339 C CA . THR B 1 85 ? 10.359 49.241 25.647 1.00 36.11 85 THR B CA 1
ATOM 3340 C C . THR B 1 85 ? 10.275 48.367 26.886 1.00 37.66 85 THR B C 1
ATOM 3341 O O . THR B 1 85 ? 10.664 47.212 26.838 1.00 39.00 85 THR B O 1
ATOM 3345 N N . ASP B 1 86 ? 9.765 48.907 27.991 1.00 39.57 86 ASP B N 1
ATOM 3346 C CA . ASP B 1 86 ? 9.677 48.138 29.237 1.00 41.62 86 ASP B CA 1
ATOM 3347 C C . ASP B 1 86 ? 8.378 47.370 29.503 1.00 42.26 86 ASP B C 1
ATOM 3348 O O . ASP B 1 86 ? 8.416 46.320 30.157 1.00 39.61 86 ASP B O 1
ATOM 3353 N N . ILE B 1 87 ? 7.252 47.891 29.003 1.00 43.48 87 ILE B N 1
ATOM 3354 C CA . ILE B 1 87 ? 5.925 47.286 29.193 1.00 45.95 87 ILE B CA 1
ATOM 3355 C C . ILE B 1 87 ? 5.574 46.187 28.202 1.00 45.07 87 ILE B C 1
ATOM 3356 O O . ILE B 1 87 ? 4.780 45.307 28.507 1.00 46.00 87 ILE B O 1
ATOM 3361 N N . SER B 1 88 ? 6.144 46.269 27.010 1.00 43.96 88 SER B N 1
ATOM 3362 C CA . SER B 1 88 ? 5.852 45.316 25.957 1.00 42.45 88 SER B CA 1
ATOM 3363 C C . SER B 1 88 ? 6.109 43.865 26.269 1.00 43.57 88 SER B C 1
ATOM 3364 O O . SER B 1 88 ? 6.968 43.532 27.077 1.00 45.28 88 SER B O 1
ATOM 3367 N N . ILE B 1 89 ? 5.329 43.000 25.632 1.00 44.03 89 ILE B N 1
ATOM 3368 C CA . ILE B 1 89 ? 5.484 41.565 25.795 1.00 44.59 89 ILE B CA 1
ATOM 3369 C C . ILE B 1 89 ? 5.962 40.991 24.457 1.00 44.89 89 ILE B C 1
ATOM 3370 O O . ILE B 1 89 ? 6.012 41.700 23.446 1.00 43.44 89 ILE B O 1
ATOM 3375 N N . ARG B 1 90 ? 6.331 39.716 24.444 1.00 46.44 90 ARG B N 1
ATOM 3376 C CA . ARG B 1 90 ? 6.778 39.097 23.196 1.00 47.83 90 ARG B CA 1
ATOM 3377 C C . ARG B 1 90 ? 5.567 38.749 22.324 1.00 47.15 90 ARG B C 1
ATOM 3378 O O . ARG B 1 90 ? 4.490 38.452 22.849 1.00 46.70 90 ARG B O 1
ATOM 3386 N N . PRO B 1 91 ? 5.712 38.816 20.983 1.00 47.76 91 PRO B N 1
ATOM 3387 C CA . PRO B 1 91 ? 4.565 38.477 20.129 1.00 48.48 91 PRO B CA 1
ATOM 3388 C C . PRO B 1 91 ? 4.125 36.998 20.251 1.00 49.05 91 PRO B C 1
ATOM 3389 O O . PRO B 1 91 ? 3.002 36.644 19.917 1.00 49.81 91 PRO B O 1
ATOM 3393 N N . SER B 1 92 ? 5.002 36.150 20.777 1.00 50.36 92 SER B N 1
ATOM 3394 C CA . SER B 1 92 ? 4.706 34.731 20.977 1.00 50.17 92 SER B CA 1
ATOM 3395 C C . SER B 1 92 ? 3.872 34.495 22.238 1.00 50.51 92 SER B C 1
ATOM 3396 O O . SER B 1 92 ? 3.573 33.353 22.581 1.00 52.20 92 SER B O 1
ATOM 3399 N N . GLU B 1 93 ? 3.508 35.555 22.943 1.00 50.77 93 GLU B N 1
ATOM 3400 C CA . GLU B 1 93 ? 2.728 35.385 24.161 1.00 51.29 93 GLU B CA 1
ATOM 3401 C C . GLU B 1 93 ? 1.300 35.887 23.976 1.00 50.58 93 GLU B C 1
ATOM 3402 O O . GLU B 1 93 ? 0.457 35.748 24.856 1.00 52.12 93 GLU B O 1
ATOM 3408 N N . CYS B 1 94 ? 1.065 36.456 22.801 1.00 49.51 94 CYS B N 1
ATOM 3409 C CA . CYS B 1 94 ? -0.242 36.990 22.470 1.00 48.77 94 CYS B CA 1
ATOM 3410 C C . CYS B 1 94 ? -0.524 36.769 20.990 1.00 48.44 94 CYS B C 1
ATOM 3411 O O . CYS B 1 94 ? -1.356 37.469 20.398 1.00 47.24 94 CYS B O 1
ATOM 3414 N N . GLY B 1 95 ? 0.177 35.796 20.405 1.00 48.69 95 GLY B N 1
ATOM 3415 C CA . GLY B 1 95 ? 0.028 35.501 18.990 1.00 49.41 95 GLY B CA 1
ATOM 3416 C C . GLY B 1 95 ? -0.489 34.126 18.600 1.00 48.55 95 GLY B C 1
ATOM 3417 O O . GLY B 1 95 ? -1.473 33.644 19.146 1.00 50.03 95 GLY B O 1
ATOM 3418 N N . ALA B 1 96 ? 0.180 33.507 17.634 1.00 48.23 96 ALA B N 1
ATOM 3419 C CA . ALA B 1 96 ? -0.195 32.202 17.111 1.00 46.76 96 ALA B CA 1
ATOM 3420 C C . ALA B 1 96 ? -0.623 31.201 18.183 1.00 47.90 96 ALA B C 1
ATOM 3421 O O . ALA B 1 96 ? -1.703 30.614 18.088 1.00 46.40 96 ALA B O 1
ATOM 3423 N N . GLU B 1 97 ? 0.197 30.999 19.213 1.00 48.83 97 GLU B N 1
ATOM 3424 C CA . GLU B 1 97 ? -0.121 30.052 20.274 1.00 49.82 97 GLU B CA 1
ATOM 3425 C C . GLU B 1 97 ? -1.387 30.463 21.018 1.00 48.22 97 GLU B C 1
ATOM 3426 O O . GLU B 1 97 ? -1.958 29.642 21.772 1.00 47.24 97 GLU B O 1
ATOM 3432 N N . ARG B 1 98 ? -1.848 31.695 20.863 1.00 46.53 98 ARG B N 1
ATOM 3433 C CA . ARG B 1 98 ? -3.072 32.173 21.490 1.00 45.66 98 ARG B CA 1
ATOM 3434 C C . ARG B 1 98 ? -4.169 32.201 20.435 1.00 45.54 98 ARG B C 1
ATOM 3435 O O . ARG B 1 98 ? -5.276 32.683 20.697 1.00 45.06 98 ARG B O 1
ATOM 3443 N N . GLY B 1 99 ? -3.840 31.707 19.238 1.00 44.79 99 GLY B N 1
ATOM 3444 C CA . GLY B 1 99 ? -4.778 31.689 18.126 1.00 42.13 99 GLY B CA 1
ATOM 3445 C C . GLY B 1 99 ? -4.885 33.011 17.384 1.00 40.26 99 GLY B C 1
ATOM 3446 O O . GLY B 1 99 ? -5.889 33.284 16.734 1.00 39.85 99 GLY B O 1
ATOM 3447 N N . VAL B 1 100 ? -3.847 33.834 17.475 1.00 39.98 100 VAL B N 1
ATOM 3448 C CA . VAL B 1 100 ? -3.852 35.135 16.817 1.00 41.16 100 VAL B CA 1
ATOM 3449 C C . VAL B 1 100 ? -2.737 35.185 15.780 1.00 42.92 100 VAL B C 1
ATOM 3450 O O . VAL B 1 100 ? -1.581 34.884 16.086 1.00 43.35 100 VAL B O 1
ATOM 3454 N N . THR B 1 101 ? -3.108 35.560 14.555 1.00 44.35 101 THR B N 1
ATOM 3455 C CA . THR B 1 101 ? -2.193 35.616 13.420 1.00 45.68 101 THR B CA 1
ATOM 3456 C C . THR B 1 101 ? -1.776 37.005 12.956 1.00 42.26 101 THR B C 1
ATOM 3457 O O . THR B 1 101 ? -0.790 37.148 12.238 1.00 42.50 101 THR B O 1
ATOM 3461 N N . THR B 1 102 ? -2.521 38.029 13.345 1.00 39.55 102 THR B N 1
ATOM 3462 C CA . THR B 1 102 ? -2.165 39.385 12.954 1.00 39.40 102 THR B CA 1
ATOM 3463 C C . THR B 1 102 ? -2.140 40.278 14.196 1.00 39.93 102 THR B C 1
ATOM 3464 O O . THR B 1 102 ? -3.186 40.533 14.798 1.00 39.79 102 THR B O 1
ATOM 3468 N N . LEU B 1 103 ? -0.946 40.750 14.570 1.00 39.37 103 LEU B N 1
ATOM 3469 C CA . LEU B 1 103 ? -0.758 41.612 15.750 1.00 38.48 103 LEU B CA 1
ATOM 3470 C C . LEU B 1 103 ? -0.474 43.043 15.319 1.00 37.60 103 LEU B C 1
ATOM 3471 O O . LEU B 1 103 ? 0.283 43.280 14.382 1.00 37.41 103 LEU B O 1
ATOM 3476 N N . VAL B 1 104 ? -1.093 43.993 16.005 1.00 38.94 104 VAL B N 1
ATOM 3477 C CA . VAL B 1 104 ? -0.924 45.396 15.675 1.00 39.29 104 VAL B CA 1
ATOM 3478 C C . VAL B 1 104 ? -0.422 46.143 16.894 1.00 39.52 104 VAL B C 1
ATOM 3479 O O . VAL B 1 104 ? -1.218 46.513 17.762 1.00 37.66 104 VAL B O 1
ATOM 3483 N N . ASP B 1 105 ? 0.891 46.353 16.970 1.00 40.34 105 ASP B N 1
ATOM 3484 C CA . ASP B 1 105 ? 1.460 47.080 18.096 1.00 40.02 105 ASP B CA 1
ATOM 3485 C C . ASP B 1 105 ? 0.804 48.460 18.109 1.00 39.83 105 ASP B C 1
ATOM 3486 O O . ASP B 1 105 ? 0.745 49.137 17.076 1.00 38.96 105 ASP B O 1
ATOM 3491 N N . ALA B 1 106 ? 0.311 48.877 19.273 1.00 39.95 106 ALA B N 1
ATOM 3492 C CA . ALA B 1 106 ? -0.372 50.171 19.397 1.00 39.34 106 ALA B CA 1
ATOM 3493 C C . ALA B 1 106 ? 0.487 51.322 19.905 1.00 36.87 106 ALA B C 1
ATOM 3494 O O . ALA B 1 106 ? 0.314 51.771 21.028 1.00 38.58 106 ALA B O 1
ATOM 3496 N N . GLY B 1 107 ? 1.411 51.793 19.082 1.00 36.47 107 GLY B N 1
ATOM 3497 C CA . GLY B 1 107 ? 2.237 52.919 19.462 1.00 34.74 107 GLY B CA 1
ATOM 3498 C C . GLY B 1 107 ? 3.433 52.706 20.361 1.00 34.15 107 GLY B C 1
ATOM 3499 O O . GLY B 1 107 ? 3.954 53.679 20.901 1.00 35.56 107 GLY B O 1
ATOM 3500 N N . SER B 1 108 ? 3.881 51.466 20.536 1.00 33.94 108 SER B N 1
ATOM 3501 C CA . SER B 1 108 ? 5.050 51.197 21.383 1.00 33.12 108 SER B CA 1
ATOM 3502 C C . SER B 1 108 ? 6.277 51.917 20.867 1.00 33.26 108 SER B C 1
ATOM 3503 O O . SER B 1 108 ? 7.205 52.198 21.615 1.00 35.26 108 SER B O 1
ATOM 3506 N N . ALA B 1 109 ? 6.282 52.214 19.575 1.00 32.01 109 ALA B N 1
ATOM 3507 C CA . ALA B 1 109 ? 7.390 52.930 18.983 1.00 31.09 109 ALA B CA 1
ATOM 3508 C C . ALA B 1 109 ? 6.954 54.201 18.298 1.00 31.69 109 ALA B C 1
ATOM 3509 O O . ALA B 1 109 ? 5.839 54.292 17.786 1.00 31.59 109 ALA B O 1
ATOM 3511 N N . GLY B 1 110 ? 7.849 55.186 18.325 1.00 31.26 110 GLY B N 1
ATOM 3512 C CA . GLY B 1 110 ? 7.626 56.463 17.678 1.00 31.87 110 GLY B CA 1
ATOM 3513 C C . GLY B 1 110 ? 8.686 56.447 16.595 1.00 33.27 110 GLY B C 1
ATOM 3514 O O . GLY B 1 110 ? 9.381 55.434 16.463 1.00 34.71 110 GLY B O 1
ATOM 3515 N N . GLU B 1 111 ? 8.840 57.519 15.826 1.00 32.76 111 GLU B N 1
ATOM 3516 C CA . GLU B 1 111 ? 9.846 57.496 14.783 1.00 33.49 111 GLU B CA 1
ATOM 3517 C C . GLU B 1 111 ? 11.236 57.144 15.306 1.00 34.45 111 GLU B C 1
ATOM 3518 O O . GLU B 1 111 ? 12.002 56.461 14.636 1.00 35.42 111 GLU B O 1
ATOM 3524 N N . ALA B 1 112 ? 11.551 57.575 16.517 1.00 34.94 112 ALA B N 1
ATOM 3525 C CA . ALA B 1 112 ? 12.878 57.352 17.071 1.00 35.56 112 ALA B CA 1
ATOM 3526 C C . ALA B 1 112 ? 13.444 55.950 16.933 1.00 35.91 112 ALA B C 1
ATOM 3527 O O . ALA B 1 112 ? 14.569 55.775 16.467 1.00 37.09 112 ALA B O 1
ATOM 3529 N N . ASN B 1 113 ? 12.689 54.945 17.353 1.00 35.03 113 ASN B N 1
ATOM 3530 C CA . ASN B 1 113 ? 13.194 53.588 17.255 1.00 33.85 113 ASN B CA 1
ATOM 3531 C C . ASN B 1 113 ? 12.259 52.601 16.551 1.00 33.14 113 ASN B C 1
ATOM 3532 O O . ASN B 1 113 ? 12.179 51.446 16.947 1.00 32.14 113 ASN B O 1
ATOM 3537 N N . PHE B 1 114 ? 11.581 53.033 15.491 1.00 33.37 114 PHE B N 1
ATOM 3538 C CA . PHE B 1 114 ? 10.679 52.132 14.790 1.00 34.71 114 PHE B CA 1
ATOM 3539 C C . PHE B 1 114 ? 11.455 51.014 14.139 1.00 34.12 114 PHE B C 1
ATOM 3540 O O . PHE B 1 114 ? 11.068 49.846 14.246 1.00 33.92 114 PHE B O 1
ATOM 3548 N N . HIS B 1 115 ? 12.533 51.372 13.440 1.00 33.32 115 HIS B N 1
ATOM 3549 C CA . HIS B 1 115 ? 13.405 50.373 12.840 1.00 33.71 115 HIS B CA 1
ATOM 3550 C C . HIS B 1 115 ? 13.765 49.664 14.129 1.00 33.47 115 HIS B C 1
ATOM 3551 O O . HIS B 1 115 ? 13.531 50.193 15.201 1.00 37.66 115 HIS B O 1
ATOM 3558 N N . GLY B 1 116 ? 14.331 48.490 14.108 1.00 33.86 116 GLY B N 1
ATOM 3559 C CA . GLY B 1 116 ? 14.576 47.918 15.426 1.00 35.51 116 GLY B CA 1
ATOM 3560 C C . GLY B 1 116 ? 13.308 47.198 15.857 1.00 34.03 116 GLY B C 1
ATOM 3561 O O . GLY B 1 116 ? 13.365 46.030 16.199 1.00 34.99 116 GLY B O 1
ATOM 3562 N N . PHE B 1 117 ? 12.165 47.878 15.863 1.00 33.37 117 PHE B N 1
ATOM 3563 C CA . PHE B 1 117 ? 10.920 47.190 16.185 1.00 35.08 117 PHE B CA 1
ATOM 3564 C C . PHE B 1 117 ? 10.706 46.266 14.978 1.00 36.56 117 PHE B C 1
ATOM 3565 O O . PHE B 1 117 ? 10.315 45.103 15.120 1.00 36.41 117 PHE B O 1
ATOM 3573 N N . ARG B 1 118 ? 10.977 46.817 13.797 1.00 36.10 118 ARG B N 1
ATOM 3574 C CA . ARG B 1 118 ? 10.858 46.127 12.522 1.00 37.43 118 ARG B CA 1
ATOM 3575 C C . ARG B 1 118 ? 11.888 45.013 12.385 1.00 39.16 118 ARG B C 1
ATOM 3576 O O . ARG B 1 118 ? 11.562 43.922 11.917 1.00 38.58 118 ARG B O 1
ATOM 3584 N N . GLU B 1 119 ? 13.131 45.287 12.781 1.00 39.28 119 GLU B N 1
ATOM 3585 C CA . GLU B 1 119 ? 14.176 44.286 12.670 1.00 40.05 119 GLU B CA 1
ATOM 3586 C C . GLU B 1 119 ? 14.060 43.175 13.717 1.00 38.28 119 GLU B C 1
ATOM 3587 O O . GLU B 1 119 ? 14.222 42.006 13.401 1.00 37.06 119 GLU B O 1
ATOM 3593 N N . TYR B 1 120 ? 13.770 43.540 14.959 1.00 37.93 120 TYR B N 1
ATOM 3594 C CA . TYR B 1 120 ? 13.681 42.557 16.034 1.00 38.32 120 TYR B CA 1
ATOM 3595 C C . TYR B 1 120 ? 12.313 41.909 16.203 1.00 38.11 120 TYR B C 1
ATOM 3596 O O . TYR B 1 120 ? 12.233 40.744 16.634 1.00 37.45 120 TYR B O 1
ATOM 3605 N N . ILE B 1 121 ? 11.244 42.644 15.881 1.00 36.32 121 ILE B N 1
ATOM 3606 C CA . ILE B 1 121 ? 9.889 42.117 16.075 1.00 36.29 121 ILE B CA 1
ATOM 3607 C C . ILE B 1 121 ? 9.131 41.714 14.800 1.00 36.01 121 ILE B C 1
ATOM 3608 O O . ILE B 1 121 ? 8.658 40.581 14.670 1.00 34.39 121 ILE B O 1
ATOM 3613 N N . ILE B 1 122 ? 9.007 42.642 13.862 1.00 35.96 122 ILE B N 1
ATOM 3614 C CA . ILE B 1 122 ? 8.280 42.354 12.640 1.00 37.56 122 ILE B CA 1
ATOM 3615 C C . ILE B 1 122 ? 8.874 41.244 11.771 1.00 39.76 122 ILE B C 1
ATOM 3616 O O . ILE B 1 122 ? 8.225 40.220 11.519 1.00 39.32 122 ILE B O 1
ATOM 3621 N N . GLU B 1 123 ? 10.113 41.441 11.337 1.00 41.37 123 GLU B N 1
ATOM 3622 C CA . GLU B 1 123 ? 10.778 40.487 10.466 1.00 42.46 123 GLU B CA 1
ATOM 3623 C C . GLU B 1 123 ? 10.869 39.042 10.933 1.00 42.87 123 GLU B C 1
ATOM 3624 O O . GLU B 1 123 ? 10.552 38.130 10.177 1.00 42.71 123 GLU B O 1
ATOM 3630 N N . PRO B 1 124 ? 11.283 38.803 12.182 1.00 42.81 124 PRO B N 1
ATOM 3631 C CA . PRO B 1 124 ? 11.366 37.393 12.587 1.00 40.92 124 PRO B CA 1
ATOM 3632 C C . PRO B 1 124 ? 10.108 36.696 13.061 1.00 39.93 124 PRO B C 1
ATOM 3633 O O . PRO B 1 124 ? 10.169 35.533 13.393 1.00 40.16 124 PRO B O 1
ATOM 3637 N N . SER B 1 125 ? 8.972 37.375 13.085 1.00 41.79 125 SER B N 1
ATOM 3638 C CA . SER B 1 125 ? 7.745 36.748 13.585 1.00 44.76 125 SER B CA 1
ATOM 3639 C C . SER B 1 125 ? 6.943 35.925 12.592 1.00 46.17 125 SER B C 1
ATOM 3640 O O . SER B 1 125 ? 6.927 36.228 11.401 1.00 46.40 125 SER B O 1
ATOM 3643 N N . ARG B 1 126 ? 6.254 34.894 13.079 1.00 47.19 126 ARG B N 1
ATOM 3644 C CA . ARG B 1 126 ? 5.425 34.074 12.192 1.00 47.60 126 ARG B CA 1
ATOM 3645 C C . ARG B 1 126 ? 4.206 34.882 11.732 1.00 47.14 126 ARG B C 1
ATOM 3646 O O . ARG B 1 126 ? 3.812 34.861 10.553 1.00 46.59 126 ARG B O 1
ATOM 3654 N N . GLU B 1 127 ? 3.598 35.579 12.686 1.00 45.42 127 GLU B N 1
ATOM 3655 C CA . GLU B 1 127 ? 2.396 36.339 12.408 1.00 43.47 127 GLU B CA 1
ATOM 3656 C C . GLU B 1 127 ? 2.596 37.665 11.692 1.00 40.70 127 GLU B C 1
ATOM 3657 O O . GLU B 1 127 ? 3.709 38.202 11.657 1.00 39.22 127 GLU B O 1
ATOM 3663 N N . ARG B 1 128 ? 1.523 38.154 11.066 1.00 39.26 128 ARG B N 1
ATOM 3664 C CA . ARG B 1 128 ? 1.582 39.429 10.351 1.00 38.76 128 ARG B CA 1
ATOM 3665 C C . ARG B 1 128 ? 1.677 40.413 11.517 1.00 38.58 128 ARG B C 1
ATOM 3666 O O . ARG B 1 128 ? 0.878 40.362 12.456 1.00 37.84 128 ARG B O 1
ATOM 3674 N N . ILE B 1 129 ? 2.696 41.258 11.497 1.00 36.58 129 ILE B N 1
ATOM 3675 C CA . ILE B 1 129 ? 2.873 42.212 12.567 1.00 37.00 129 ILE B CA 1
ATOM 3676 C C . ILE B 1 129 ? 2.773 43.590 11.947 1.00 37.64 129 ILE B C 1
ATOM 3677 O O . ILE B 1 129 ? 3.580 43.939 11.093 1.00 36.72 129 ILE B O 1
ATOM 3682 N N . LYS B 1 130 ? 1.766 44.356 12.357 1.00 38.59 130 LYS B N 1
ATOM 3683 C CA . LYS B 1 130 ? 1.572 45.724 11.876 1.00 39.44 130 LYS B CA 1
ATOM 3684 C C . LYS B 1 130 ? 1.737 46.667 13.071 1.00 38.73 130 LYS B C 1
ATOM 3685 O O . LYS B 1 130 ? 1.772 46.226 14.229 1.00 38.56 130 LYS B O 1
ATOM 3691 N N . ALA B 1 131 ? 1.842 47.965 12.815 1.00 37.76 131 ALA B N 1
ATOM 3692 C CA . ALA B 1 131 ? 2.002 48.896 13.926 1.00 35.58 131 ALA B CA 1
ATOM 3693 C C . ALA B 1 131 ? 1.467 50.283 13.690 1.00 35.06 131 ALA B C 1
ATOM 3694 O O . ALA B 1 131 ? 1.520 50.795 12.571 1.00 34.58 131 ALA B O 1
ATOM 3696 N N . PHE B 1 132 ? 0.941 50.874 14.761 1.00 34.76 132 PHE B N 1
ATOM 3697 C CA . PHE B 1 132 ? 0.465 52.247 14.747 1.00 33.83 132 PHE B CA 1
ATOM 3698 C C . PHE B 1 132 ? 1.715 53.023 15.195 1.00 32.93 132 PHE B C 1
ATOM 3699 O O . PHE B 1 132 ? 2.273 52.720 16.254 1.00 29.98 132 PHE B O 1
ATOM 3707 N N . LEU B 1 133 ? 2.180 53.985 14.395 1.00 31.52 133 LEU B N 1
ATOM 3708 C CA . LEU B 1 133 ? 3.355 54.744 14.800 1.00 32.30 133 LEU B CA 1
ATOM 3709 C C . LEU B 1 133 ? 2.894 55.742 15.846 1.00 32.81 133 LEU B C 1
ATOM 3710 O O . LEU B 1 133 ? 1.821 56.316 15.708 1.00 33.57 133 LEU B O 1
ATOM 3715 N N . ASN B 1 134 ? 3.695 55.948 16.887 1.00 33.11 134 ASN B N 1
ATOM 3716 C CA . ASN B 1 134 ? 3.337 56.895 17.930 1.00 32.29 134 ASN B CA 1
ATOM 3717 C C . ASN B 1 134 ? 3.718 58.306 17.493 1.00 34.90 134 ASN B C 1
ATOM 3718 O O . ASN B 1 134 ? 4.786 58.532 16.901 1.00 35.78 134 ASN B O 1
ATOM 3723 N N . LEU B 1 135 ? 2.836 59.259 17.784 1.00 36.53 135 LEU B N 1
ATOM 3724 C CA . LEU B 1 135 ? 3.073 60.657 17.416 1.00 37.43 135 LEU B CA 1
ATOM 3725 C C . LEU B 1 135 ? 4.318 61.169 18.147 1.00 37.33 135 LEU B C 1
ATOM 3726 O O . LEU B 1 135 ? 5.034 62.032 17.644 1.00 35.03 135 LEU B O 1
ATOM 3731 N N . GLY B 1 136 ? 4.562 60.568 19.330 1.00 38.55 136 GLY B N 1
ATOM 3732 C CA . GLY B 1 136 ? 5.676 60.962 20.177 1.00 39.48 136 GLY B CA 1
ATOM 3733 C C . GLY B 1 136 ? 6.905 60.104 19.909 1.00 39.37 136 GLY B C 1
ATOM 3734 O O . GLY B 1 136 ? 6.955 58.897 20.143 1.00 37.76 136 GLY B O 1
ATOM 3735 N N . SER B 1 137 ? 8.012 60.773 19.561 1.00 40.18 137 SER B N 1
ATOM 3736 C CA . SER B 1 137 ? 9.258 60.131 19.219 1.00 41.12 137 SER B CA 1
ATOM 3737 C C . SER B 1 137 ? 9.762 58.981 20.073 1.00 42.46 137 SER B C 1
ATOM 3738 O O . SER B 1 137 ? 10.112 57.938 19.523 1.00 43.51 137 SER B O 1
ATOM 3741 N N . ILE B 1 138 ? 9.797 59.141 21.394 1.00 43.05 138 ILE B N 1
ATOM 3742 C CA . ILE B 1 138 ? 10.319 58.078 22.246 1.00 44.27 138 ILE B CA 1
ATOM 3743 C C . ILE B 1 138 ? 9.329 56.958 22.505 1.00 44.38 138 ILE B C 1
ATOM 3744 O O . ILE B 1 138 ? 9.677 55.944 23.121 1.00 43.71 138 ILE B O 1
ATOM 3749 N N . GLY B 1 139 ? 8.096 57.130 22.039 1.00 43.93 139 GLY B N 1
ATOM 3750 C CA . GLY B 1 139 ? 7.103 56.090 22.247 1.00 43.55 139 GLY B CA 1
ATOM 3751 C C . GLY B 1 139 ? 6.977 55.650 23.699 1.00 42.73 139 GLY B C 1
ATOM 3752 O O . GLY B 1 139 ? 7.048 56.478 24.614 1.00 43.45 139 GLY B O 1
ATOM 3753 N N . LEU B 1 140 ? 6.810 54.344 23.913 1.00 41.19 140 LEU B N 1
ATOM 3754 C CA . LEU B 1 140 ? 6.638 53.815 25.259 1.00 40.10 140 LEU B CA 1
ATOM 3755 C C . LEU B 1 140 ? 7.835 53.126 25.872 1.00 39.11 140 LEU B C 1
ATOM 3756 O O . LEU B 1 140 ? 7.661 52.157 26.611 1.00 36.13 140 LEU B O 1
ATOM 3761 N N . VAL B 1 141 ? 9.037 53.621 25.581 1.00 41.08 141 VAL B N 1
ATOM 3762 C CA . VAL B 1 141 ? 10.260 53.035 26.141 1.00 41.89 141 VAL B CA 1
ATOM 3763 C C . VAL B 1 141 ? 9.997 52.824 27.627 1.00 42.21 141 VAL B C 1
ATOM 3764 O O . VAL B 1 141 ? 10.040 51.707 28.106 1.00 41.77 141 VAL B O 1
ATOM 3768 N N . ALA B 1 142 ? 9.698 53.903 28.342 1.00 44.26 142 ALA B N 1
ATOM 3769 C CA . ALA B 1 142 ? 9.417 53.840 29.779 1.00 47.42 142 ALA B CA 1
ATOM 3770 C C . ALA B 1 142 ? 7.952 54.228 29.987 1.00 48.29 142 ALA B C 1
ATOM 3771 O O . ALA B 1 142 ? 7.646 55.222 30.642 1.00 47.75 142 ALA B O 1
ATOM 3773 N N . CYS B 1 143 ? 7.058 53.424 29.417 1.00 50.22 143 CYS B N 1
ATOM 3774 C CA . CYS B 1 143 ? 5.615 53.665 29.463 1.00 50.34 143 CYS B CA 1
ATOM 3775 C C . CYS B 1 143 ? 5.037 54.341 30.710 1.00 50.31 143 CYS B C 1
ATOM 3776 O O . CYS B 1 143 ? 5.148 53.836 31.832 1.00 50.23 143 CYS B O 1
ATOM 3779 N N . ASN B 1 144 ? 4.393 55.481 30.472 1.00 49.52 144 ASN B N 1
ATOM 3780 C CA . ASN B 1 144 ? 3.758 56.299 31.508 1.00 49.31 144 ASN B CA 1
ATOM 3781 C C . ASN B 1 144 ? 4.711 56.986 32.447 1.00 48.49 144 ASN B C 1
ATOM 3782 O O . ASN B 1 144 ? 4.494 58.135 32.814 1.00 49.91 144 ASN B O 1
ATOM 3787 N N . ARG B 1 145 ? 5.772 56.299 32.832 1.00 48.59 145 ARG B N 1
ATOM 3788 C CA . ARG B 1 145 ? 6.754 56.893 33.718 1.00 48.70 145 ARG B CA 1
ATOM 3789 C C . ARG B 1 145 ? 7.406 58.146 33.079 1.00 49.92 145 ARG B C 1
ATOM 3790 O O . ARG B 1 145 ? 7.516 59.197 33.721 1.00 49.35 145 ARG B O 1
ATOM 3798 N N . VAL B 1 146 ? 7.822 58.044 31.818 1.00 50.54 146 VAL B N 1
ATOM 3799 C CA . VAL B 1 146 ? 8.405 59.188 31.116 1.00 49.98 146 VAL B CA 1
ATOM 3800 C C . VAL B 1 146 ? 7.500 59.452 29.929 1.00 49.90 146 VAL B C 1
ATOM 3801 O O . VAL B 1 146 ? 7.746 58.965 28.840 1.00 48.93 146 VAL B O 1
ATOM 3805 N N . PRO B 1 147 ? 6.432 60.234 30.133 1.00 50.84 147 PRO B N 1
ATOM 3806 C CA . PRO B 1 147 ? 5.458 60.582 29.092 1.00 51.05 147 PRO B CA 1
ATOM 3807 C C . PRO B 1 147 ? 6.067 60.789 27.712 1.00 50.92 147 PRO B C 1
ATOM 3808 O O . PRO B 1 147 ? 7.102 61.433 27.574 1.00 52.07 147 PRO B O 1
ATOM 3812 N N . GLU B 1 148 ? 5.419 60.245 26.686 1.00 50.23 148 GLU B N 1
ATOM 3813 C CA . GLU B 1 148 ? 5.948 60.384 25.337 1.00 50.10 148 GLU B CA 1
ATOM 3814 C C . GLU B 1 148 ? 5.477 61.645 24.625 1.00 49.35 148 GLU B C 1
ATOM 3815 O O . GLU B 1 148 ? 6.130 62.100 23.697 1.00 50.25 148 GLU B O 1
ATOM 3821 N N . LEU B 1 149 ? 4.351 62.209 25.048 1.00 48.93 149 LEU B N 1
ATOM 3822 C CA . LEU B 1 149 ? 3.852 63.436 24.434 1.00 50.19 149 LEU B CA 1
ATOM 3823 C C . LEU B 1 149 ? 3.814 64.579 25.441 1.00 51.03 149 LEU B C 1
ATOM 3824 O O . LEU B 1 149 ? 2.758 65.137 25.720 1.00 52.17 149 LEU B O 1
ATOM 3829 N N . ARG B 1 150 ? 4.982 64.915 25.977 1.00 52.44 150 ARG B N 1
ATOM 3830 C CA . ARG B 1 150 ? 5.121 65.984 26.959 1.00 54.27 150 ARG B CA 1
ATOM 3831 C C . ARG B 1 150 ? 4.796 67.338 26.348 1.00 54.95 150 ARG B C 1
ATOM 3832 O O . ARG B 1 150 ? 3.828 67.988 26.725 1.00 55.08 150 ARG B O 1
ATOM 3840 N N . ASP B 1 151 ? 5.615 67.748 25.389 1.00 55.37 151 ASP B N 1
ATOM 3841 C CA . ASP B 1 151 ? 5.452 69.028 24.721 1.00 53.85 151 ASP B CA 1
ATOM 3842 C C . ASP B 1 151 ? 5.609 68.866 23.218 1.00 53.20 151 ASP B C 1
ATOM 3843 O O . ASP B 1 151 ? 5.722 67.752 22.726 1.00 52.81 151 ASP B O 1
ATOM 3848 N N . ILE B 1 152 ? 5.628 69.977 22.490 1.00 52.62 152 ILE B N 1
ATOM 3849 C CA . ILE B 1 152 ? 5.777 69.911 21.050 1.00 51.89 152 ILE B CA 1
ATOM 3850 C C . ILE B 1 152 ? 7.134 69.350 20.622 1.00 52.85 152 ILE B C 1
ATOM 3851 O O . ILE B 1 152 ? 7.293 68.857 19.503 1.00 53.11 152 ILE B O 1
ATOM 3856 N N . LYS B 1 153 ? 8.116 69.421 21.509 1.00 54.31 153 LYS B N 1
ATOM 3857 C CA . LYS B 1 153 ? 9.444 68.905 21.191 1.00 57.11 153 LYS B CA 1
ATOM 3858 C C . LYS B 1 153 ? 9.444 67.376 21.019 1.00 57.41 153 LYS B C 1
ATOM 3859 O O . LYS B 1 153 ? 10.455 66.794 20.625 1.00 58.92 153 LYS B O 1
ATOM 3865 N N . ASP B 1 154 ? 8.315 66.734 21.320 1.00 56.19 154 ASP B N 1
ATOM 3866 C CA . ASP B 1 154 ? 8.185 65.281 21.189 1.00 54.46 154 ASP B CA 1
ATOM 3867 C C . ASP B 1 154 ? 7.574 64.855 19.847 1.00 53.00 154 ASP B C 1
ATOM 3868 O O . ASP B 1 154 ? 7.466 63.661 19.554 1.00 51.20 154 ASP B O 1
ATOM 3873 N N . ILE B 1 155 ? 7.162 65.833 19.043 1.00 51.55 155 ILE B N 1
ATOM 3874 C CA . ILE B 1 155 ? 6.611 65.544 17.723 1.00 51.64 155 ILE B CA 1
ATOM 3875 C C . ILE B 1 155 ? 7.524 66.097 16.646 1.00 52.52 155 ILE B C 1
ATOM 3876 O O . ILE B 1 155 ? 7.731 67.301 16.566 1.00 54.23 155 ILE B O 1
ATOM 3881 N N . ASP B 1 156 ? 8.069 65.210 15.822 1.00 51.97 156 ASP B N 1
ATOM 3882 C CA . ASP B 1 156 ? 8.946 65.605 14.738 1.00 50.63 156 ASP B CA 1
ATOM 3883 C C . ASP B 1 156 ? 8.193 65.282 13.454 1.00 52.29 156 ASP B C 1
ATOM 3884 O O . ASP B 1 156 ? 8.358 64.206 12.877 1.00 54.00 156 ASP B O 1
ATOM 3889 N N . LEU B 1 157 ? 7.343 66.209 13.024 1.00 54.22 157 LEU B N 1
ATOM 3890 C CA . LEU B 1 157 ? 6.539 66.032 11.816 1.00 54.99 157 LEU B CA 1
ATOM 3891 C C . LEU B 1 157 ? 7.393 65.380 10.743 1.00 54.68 157 LEU B C 1
ATOM 3892 O O . LEU B 1 157 ? 7.054 64.315 10.240 1.00 54.69 157 LEU B O 1
ATOM 3897 N N . ASP B 1 158 ? 8.507 66.025 10.411 1.00 54.78 158 ASP B N 1
ATOM 3898 C CA . ASP B 1 158 ? 9.421 65.534 9.385 1.00 55.30 158 ASP B CA 1
ATOM 3899 C C . ASP B 1 158 ? 9.830 64.065 9.551 1.00 54.34 158 ASP B C 1
ATOM 3900 O O . ASP B 1 158 ? 9.582 63.255 8.657 1.00 55.47 158 ASP B O 1
ATOM 3905 N N . ARG B 1 159 ? 10.451 63.713 10.676 1.00 52.06 159 ARG B N 1
ATOM 3906 C CA . ARG B 1 159 ? 10.870 62.329 10.899 1.00 49.49 159 ARG B CA 1
ATOM 3907 C C . ARG B 1 159 ? 9.723 61.327 10.803 1.00 48.04 159 ARG B C 1
ATOM 3908 O O . ARG B 1 159 ? 9.935 60.167 10.443 1.00 46.53 159 ARG B O 1
ATOM 3916 N N . ILE B 1 160 ? 8.512 61.761 11.138 1.00 46.31 160 ILE B N 1
ATOM 3917 C CA . ILE B 1 160 ? 7.369 60.871 11.034 1.00 45.07 160 ILE B CA 1
ATOM 3918 C C . ILE B 1 160 ? 7.070 60.582 9.568 1.00 45.63 160 ILE B C 1
ATOM 3919 O O . ILE B 1 160 ? 6.752 59.446 9.214 1.00 45.86 160 ILE B O 1
ATOM 3924 N N . LEU B 1 161 ? 7.190 61.594 8.711 1.00 45.69 161 LEU B N 1
ATOM 3925 C CA . LEU B 1 161 ? 6.908 61.389 7.300 1.00 46.24 161 LEU B CA 1
ATOM 3926 C C . LEU B 1 161 ? 7.989 60.523 6.703 1.00 47.84 161 LEU B C 1
ATOM 3927 O O . LEU B 1 161 ? 7.707 59.615 5.935 1.00 49.41 161 LEU B O 1
ATOM 3932 N N . GLU B 1 162 ? 9.232 60.801 7.071 1.00 50.28 162 GLU B N 1
ATOM 3933 C CA . GLU B 1 162 ? 10.373 60.046 6.567 1.00 51.93 162 GLU B CA 1
ATOM 3934 C C . GLU B 1 162 ? 10.229 58.559 6.927 1.00 50.88 162 GLU B C 1
ATOM 3935 O O . GLU B 1 162 ? 10.265 57.680 6.053 1.00 50.20 162 GLU B O 1
ATOM 3941 N N . CYS B 1 163 ? 10.056 58.300 8.221 1.00 49.45 163 CYS B N 1
ATOM 3942 C CA . CYS B 1 163 ? 9.910 56.951 8.751 1.00 47.55 163 CYS B CA 1
ATOM 3943 C C . CYS B 1 163 ? 8.812 56.188 8.043 1.00 49.28 163 CYS B C 1
ATOM 3944 O O . CYS B 1 163 ? 9.010 55.032 7.651 1.00 48.88 163 CYS B O 1
ATOM 3947 N N . TYR B 1 164 ? 7.651 56.826 7.903 1.00 49.63 164 TYR B N 1
ATOM 3948 C CA . TYR B 1 164 ? 6.509 56.212 7.230 1.00 49.78 164 TYR B CA 1
ATOM 3949 C C . TYR B 1 164 ? 6.820 55.936 5.756 1.00 50.16 164 TYR B C 1
ATOM 3950 O O . TYR B 1 164 ? 6.492 54.872 5.229 1.00 49.83 164 TYR B O 1
ATOM 3959 N N . ALA B 1 165 ? 7.442 56.907 5.095 1.00 49.87 165 ALA B N 1
ATOM 3960 C CA . ALA B 1 165 ? 7.777 56.754 3.694 1.00 50.17 165 ALA B CA 1
ATOM 3961 C C . ALA B 1 165 ? 8.538 55.455 3.500 1.00 50.97 165 ALA B C 1
ATOM 3962 O O . ALA B 1 165 ? 8.382 54.800 2.471 1.00 52.48 165 ALA B O 1
ATOM 3964 N N . GLU B 1 166 ? 9.334 55.021 4.503 1.00 51.68 166 GLU B N 1
ATOM 3965 C CA . GLU B 1 166 ? 10.125 53.815 4.292 1.00 53.36 166 GLU B CA 1
ATOM 3966 C C . GLU B 1 166 ? 9.624 52.669 5.164 1.00 51.26 166 GLU B C 1
ATOM 3967 O O . GLU B 1 166 ? 10.404 51.680 5.332 1.00 51.35 166 GLU B O 1
ATOM 3973 N N . ASN B 1 167 ? 8.428 52.679 5.685 1.00 49.43 167 ASN B N 1
ATOM 3974 C CA . ASN B 1 167 ? 7.897 51.563 6.456 1.00 47.98 167 ASN B CA 1
ATOM 3975 C C . ASN B 1 167 ? 6.390 51.444 6.255 1.00 47.31 167 ASN B C 1
ATOM 3976 O O . ASN B 1 167 ? 5.699 50.786 7.027 1.00 45.41 167 ASN B O 1
ATOM 3981 N N . SER B 1 168 ? 5.895 52.087 5.201 1.00 47.69 168 SER B N 1
ATOM 3982 C CA . SER B 1 168 ? 4.481 52.088 4.874 1.00 48.69 168 SER B CA 1
ATOM 3983 C C . SER B 1 168 ? 3.857 50.698 4.833 1.00 49.03 168 SER B C 1
ATOM 3984 O O . SER B 1 168 ? 2.663 50.543 5.081 1.00 49.33 168 SER B O 1
ATOM 3987 N N . GLU B 1 169 ? 4.661 49.688 4.520 1.00 49.84 169 GLU B N 1
ATOM 3988 C CA . GLU B 1 169 ? 4.162 48.317 4.453 1.00 49.46 169 GLU B CA 1
ATOM 3989 C C . GLU B 1 169 ? 3.999 47.744 5.853 1.00 47.52 169 GLU B C 1
ATOM 3990 O O . GLU B 1 169 ? 3.402 46.686 6.043 1.00 48.03 169 GLU B O 1
ATOM 3996 N N . HIS B 1 170 ? 4.503 48.471 6.839 1.00 46.39 170 HIS B N 1
ATOM 3997 C CA . HIS B 1 170 ? 4.420 48.042 8.234 1.00 44.68 170 HIS B CA 1
ATOM 3998 C C . HIS B 1 170 ? 3.528 48.939 9.109 1.00 43.32 170 HIS B C 1
ATOM 3999 O O . HIS B 1 170 ? 2.803 48.461 9.981 1.00 40.24 170 HIS B O 1
ATOM 4006 N N . ILE B 1 171 ? 3.611 50.247 8.883 1.00 43.30 171 ILE B N 1
ATOM 4007 C CA . ILE B 1 171 ? 2.843 51.210 9.665 1.00 42.23 171 ILE B CA 1
ATOM 4008 C C . ILE B 1 171 ? 1.443 51.432 9.098 1.00 42.19 171 ILE B C 1
ATOM 4009 O O . ILE B 1 171 ? 1.287 51.818 7.944 1.00 42.60 171 ILE B O 1
ATOM 4014 N N . VAL B 1 172 ? 0.433 51.195 9.930 1.00 42.46 172 VAL B N 1
ATOM 4015 C CA . VAL B 1 172 ? -0.950 51.338 9.510 1.00 43.25 172 VAL B CA 1
ATOM 4016 C C . VAL B 1 172 ? -1.679 52.549 10.118 1.00 44.56 172 VAL B C 1
ATOM 4017 O O . VAL B 1 172 ? -2.872 52.730 9.908 1.00 45.29 172 VAL B O 1
ATOM 4021 N N . GLY B 1 173 ? -0.973 53.374 10.878 1.00 45.39 173 GLY B N 1
ATOM 4022 C CA . GLY B 1 173 ? -1.623 54.537 11.446 1.00 46.19 173 GLY B CA 1
ATOM 4023 C C . GLY B 1 173 ? -0.830 55.213 12.532 1.00 46.19 173 GLY B C 1
ATOM 4024 O O . GLY B 1 173 ? 0.279 54.796 12.843 1.00 46.36 173 GLY B O 1
ATOM 4025 N N . LEU B 1 174 ? -1.237 56.507 12.852 1.00 46.63 174 LEU B N 1
ATOM 4026 C CA . LEU B 1 174 ? -0.585 57.233 13.932 1.00 47.51 174 LEU B CA 1
ATOM 4027 C C . LEU B 1 174 ? -1.337 57.048 15.237 1.00 47.67 174 LEU B C 1
ATOM 4028 O O . LEU B 1 174 ? -2.552 57.171 15.259 1.00 47.60 174 LEU B O 1
ATOM 4045 N N . VAL B 1 176 ? -2.163 58.534 19.401 1.00 51.66 176 VAL B N 1
ATOM 4046 C CA . VAL B 1 176 ? -1.925 59.668 20.269 1.00 52.28 176 VAL B CA 1
ATOM 4047 C C . VAL B 1 176 ? -2.773 59.422 21.511 1.00 51.94 176 VAL B C 1
ATOM 4048 O O . VAL B 1 176 ? -3.998 59.348 21.432 1.00 53.32 176 VAL B O 1
ATOM 4052 N N . ARG B 1 177 ? -1.937 58.837 22.578 1.00 51.47 177 ARG B N 1
ATOM 4053 C CA . ARG B 1 177 ? -2.620 58.586 23.846 1.00 52.30 177 ARG B CA 1
ATOM 4054 C C . ARG B 1 177 ? -2.958 59.908 24.522 1.00 53.27 177 ARG B C 1
ATOM 4055 O O . ARG B 1 177 ? -2.120 60.493 25.197 1.00 52.19 177 ARG B O 1
ATOM 4063 N N . ALA B 1 178 ? -4.194 60.348 24.446 1.00 54.40 178 ALA B N 1
ATOM 4064 C CA . ALA B 1 178 ? -4.665 61.611 24.992 1.00 55.56 178 ALA B CA 1
ATOM 4065 C C . ALA B 1 178 ? -5.345 61.531 26.362 1.00 55.75 178 ALA B C 1
ATOM 4066 O O . ALA B 1 178 ? -6.569 61.462 26.459 1.00 56.66 178 ALA B O 1
ATOM 4068 N N . SER B 1 179 ? -4.535 61.530 27.414 1.00 56.19 179 SER B N 1
ATOM 4069 C CA . SER B 1 179 ? -5.023 61.524 28.789 1.00 57.60 179 SER B CA 1
ATOM 4070 C C . SER B 1 179 ? -3.909 62.246 29.558 1.00 57.69 179 SER B C 1
ATOM 4071 O O . SER B 1 179 ? -2.759 62.263 29.111 1.00 56.55 179 SER B O 1
ATOM 4074 N N . HIS B 1 180 ? -4.237 62.861 30.691 1.00 58.52 180 HIS B N 1
ATOM 4075 C CA . HIS B 1 180 ? -3.229 63.620 31.420 1.00 58.88 180 HIS B CA 1
ATOM 4076 C C . HIS B 1 180 ? -2.022 62.834 31.930 1.00 58.72 180 HIS B C 1
ATOM 4077 O O . HIS B 1 180 ? -0.918 63.386 31.978 1.00 58.59 180 HIS B O 1
ATOM 4084 N N . VAL B 1 181 ? -2.207 61.562 32.288 1.00 58.30 181 VAL B N 1
ATOM 4085 C CA . VAL B 1 181 ? -1.091 60.757 32.787 1.00 58.83 181 VAL B CA 1
ATOM 4086 C C . VAL B 1 181 ? 0.069 60.859 31.798 1.00 60.28 181 VAL B C 1
ATOM 4087 O O . VAL B 1 181 ? 1.249 60.813 32.179 1.00 59.62 181 VAL B O 1
ATOM 4091 N N . ILE B 1 182 ? -0.287 61.021 30.525 1.00 61.72 182 ILE B N 1
ATOM 4092 C CA . ILE B 1 182 ? 0.681 61.143 29.446 1.00 62.08 182 ILE B CA 1
ATOM 4093 C C . ILE B 1 182 ? 0.826 62.589 28.996 1.00 62.98 182 ILE B C 1
ATOM 4094 O O . ILE B 1 182 ? 1.901 63.172 29.130 1.00 65.61 182 ILE B O 1
ATOM 4099 N N . THR B 1 183 ? -0.252 63.171 28.480 1.00 62.38 183 THR B N 1
ATOM 4100 C CA . THR B 1 183 ? -0.200 64.542 27.977 1.00 61.99 183 THR B CA 1
ATOM 4101 C C . THR B 1 183 ? -0.268 65.666 29.010 1.00 62.18 183 THR B C 1
ATOM 4102 O O . THR B 1 183 ? -0.352 66.848 28.651 1.00 62.03 183 THR B O 1
ATOM 4106 N N . GLY B 1 184 ? -0.221 65.305 30.289 1.00 62.28 184 GLY B N 1
ATOM 4107 C CA . GLY B 1 184 ? -0.260 66.310 31.335 1.00 62.63 184 GLY B CA 1
ATOM 4108 C C . GLY B 1 184 ? -1.349 67.355 31.175 1.00 62.72 184 GLY B C 1
ATOM 4109 O O . GLY B 1 184 ? -2.529 67.020 31.105 1.00 63.60 184 GLY B O 1
ATOM 4110 N N . SER B 1 185 ? -0.955 68.622 31.100 1.00 61.86 185 SER B N 1
ATOM 4111 C CA . SER B 1 185 ? -1.916 69.715 30.987 1.00 61.92 185 SER B CA 1
ATOM 4112 C C . SER B 1 185 ? -2.155 70.165 29.566 1.00 62.46 185 SER B C 1
ATOM 4113 O O . SER B 1 185 ? -2.828 71.172 29.326 1.00 62.10 185 SER B O 1
ATOM 4116 N N . TRP B 1 186 ? -1.592 69.426 28.620 1.00 62.99 186 TRP B N 1
ATOM 4117 C CA . TRP B 1 186 ? -1.759 69.757 27.211 1.00 63.93 186 TRP B CA 1
ATOM 4118 C C . TRP B 1 186 ? -3.174 69.288 26.818 1.00 64.95 186 TRP B C 1
ATOM 4119 O O . TRP B 1 186 ? -3.625 68.201 27.219 1.00 64.76 186 TRP B O 1
ATOM 4130 N N . GLY B 1 187 ? -3.882 70.111 26.054 1.00 64.52 187 GLY B N 1
ATOM 4131 C CA . GLY B 1 187 ? -5.239 69.747 25.688 1.00 65.52 187 GLY B CA 1
ATOM 4132 C C . GLY B 1 187 ? -5.373 68.676 24.623 1.00 64.94 187 GLY B C 1
ATOM 4133 O O . GLY B 1 187 ? -4.754 67.612 24.690 1.00 63.85 187 GLY B O 1
ATOM 4134 N N . VAL B 1 188 ? -6.223 68.960 23.645 1.00 64.39 188 VAL B N 1
ATOM 4135 C CA . VAL B 1 188 ? -6.433 68.050 22.544 1.00 63.33 188 VAL B CA 1
ATOM 4136 C C . VAL B 1 188 ? -5.457 68.496 21.481 1.00 62.35 188 VAL B C 1
ATOM 4137 O O . VAL B 1 188 ? -5.420 67.927 20.395 1.00 62.94 188 VAL B O 1
ATOM 4141 N N . THR B 1 189 ? -4.679 69.532 21.802 1.00 61.71 189 THR B N 1
ATOM 4142 C CA . THR B 1 189 ? -3.670 70.078 20.882 1.00 61.29 189 THR B CA 1
ATOM 4143 C C . THR B 1 189 ? -2.925 68.923 20.197 1.00 59.88 189 THR B C 1
ATOM 4144 O O . THR B 1 189 ? -2.908 68.819 18.965 1.00 58.96 189 THR B O 1
ATOM 4148 N N . PRO B 1 190 ? -2.310 68.033 20.992 1.00 58.47 190 PRO B N 1
ATOM 4149 C CA . PRO B 1 190 ? -1.591 66.899 20.412 1.00 57.85 190 PRO B CA 1
ATOM 4150 C C . PRO B 1 190 ? -2.507 66.123 19.465 1.00 55.63 190 PRO B C 1
ATOM 4151 O O . PRO B 1 190 ? -2.094 65.723 18.382 1.00 55.97 190 PRO B O 1
ATOM 4155 N N . VAL B 1 191 ? -3.750 65.908 19.884 1.00 53.86 191 VAL B N 1
ATOM 4156 C CA . VAL B 1 191 ? -4.718 65.179 19.070 1.00 51.96 191 VAL B CA 1
ATOM 4157 C C . VAL B 1 191 ? -4.980 65.898 17.751 1.00 51.64 191 VAL B C 1
ATOM 4158 O O . VAL B 1 191 ? -5.171 65.261 16.725 1.00 50.43 191 VAL B O 1
ATOM 4162 N N . LYS B 1 192 ? -4.988 67.227 17.790 1.00 53.60 192 LYS B N 1
ATOM 4163 C CA . LYS B 1 192 ? -5.208 68.047 16.599 1.00 55.52 192 LYS B CA 1
ATOM 4164 C C . LYS B 1 192 ? -4.019 67.892 15.651 1.00 55.31 192 LYS B C 1
ATOM 4165 O O . LYS B 1 192 ? -4.189 67.770 14.445 1.00 54.64 192 LYS B O 1
ATOM 4171 N N . LEU B 1 193 ? -2.812 67.919 16.208 1.00 56.44 193 LEU B N 1
ATOM 4172 C CA . LEU B 1 193 ? -1.592 67.758 15.418 1.00 57.20 193 LEU B CA 1
ATOM 4173 C C . LEU B 1 193 ? -1.599 66.361 14.814 1.00 55.75 193 LEU B C 1
ATOM 4174 O O . LEU B 1 193 ? -1.423 66.181 13.615 1.00 55.12 193 LEU B O 1
ATOM 4179 N N . GLY B 1 194 ? -1.805 65.371 15.670 1.00 54.91 194 GLY B N 1
ATOM 4180 C CA . GLY B 1 194 ? -1.834 64.004 15.210 1.00 55.26 194 GLY B CA 1
ATOM 4181 C C . GLY B 1 194 ? -2.756 63.834 14.020 1.00 55.85 194 GLY B C 1
ATOM 4182 O O . GLY B 1 194 ? -2.421 63.128 13.067 1.00 56.23 194 GLY B O 1
ATOM 4183 N N . LYS B 1 195 ? -3.915 64.490 14.075 1.00 55.63 195 LYS B N 1
ATOM 4184 C CA . LYS B 1 195 ? -4.908 64.414 13.008 1.00 54.53 195 LYS B CA 1
ATOM 4185 C C . LYS B 1 195 ? -4.382 65.037 11.719 1.00 54.75 195 LYS B C 1
ATOM 4186 O O . LYS B 1 195 ? -4.541 64.475 10.635 1.00 53.17 195 LYS B O 1
ATOM 4192 N N . LYS B 1 196 ? -3.756 66.204 11.844 1.00 55.80 196 LYS B N 1
ATOM 4193 C CA . LYS B 1 196 ? -3.212 66.905 10.689 1.00 56.10 196 LYS B CA 1
ATOM 4194 C C . LYS B 1 196 ? -2.185 66.033 9.967 1.00 55.70 196 LYS B C 1
ATOM 4195 O O . LYS B 1 196 ? -2.169 65.987 8.742 1.00 54.08 196 LYS B O 1
ATOM 4201 N N . ILE B 1 197 ? -1.336 65.342 10.726 1.00 56.41 197 ILE B N 1
ATOM 4202 C CA . ILE B 1 197 ? -0.315 64.479 10.138 1.00 57.33 197 ILE B CA 1
ATOM 4203 C C . ILE B 1 197 ? -0.901 63.228 9.496 1.00 57.85 197 ILE B C 1
ATOM 4204 O O . ILE B 1 197 ? -0.504 62.855 8.391 1.00 58.06 197 ILE B O 1
ATOM 4209 N N . ALA B 1 198 ? -1.839 62.579 10.187 1.00 57.51 198 ALA B N 1
ATOM 4210 C CA . ALA B 1 198 ? -2.492 61.383 9.653 1.00 56.86 198 ALA B CA 1
ATOM 4211 C C . ALA B 1 198 ? -3.069 61.684 8.268 1.00 57.04 198 ALA B C 1
ATOM 4212 O O . ALA B 1 198 ? -3.019 60.840 7.368 1.00 56.89 198 ALA B O 1
ATOM 4214 N N . LYS B 1 199 ? -3.616 62.889 8.108 1.00 58.10 199 LYS B N 1
ATOM 4215 C CA . LYS B 1 199 ? -4.185 63.319 6.830 1.00 59.38 199 LYS B CA 1
ATOM 4216 C C . LYS B 1 199 ? -3.097 63.369 5.769 1.00 58.28 199 LYS B C 1
ATOM 4217 O O . LYS B 1 199 ? -3.288 62.873 4.661 1.00 57.53 199 LYS B O 1
ATOM 4223 N N . ILE B 1 200 ? -1.965 63.980 6.120 1.00 57.40 200 ILE B N 1
ATOM 4224 C CA . ILE B 1 200 ? -0.832 64.090 5.213 1.00 57.08 200 ILE B CA 1
ATOM 4225 C C . ILE B 1 200 ? -0.366 62.692 4.797 1.00 57.67 200 ILE B C 1
ATOM 4226 O O . ILE B 1 200 ? -0.076 62.457 3.625 1.00 57.14 200 ILE B O 1
ATOM 4231 N N . LEU B 1 201 ? -0.308 61.769 5.760 1.00 56.85 201 LEU B N 1
ATOM 4232 C CA . LEU B 1 201 ? 0.108 60.391 5.494 1.00 56.36 201 LEU B CA 1
ATOM 4233 C C . LEU B 1 201 ? -1.023 59.569 4.884 1.00 56.56 201 LEU B C 1
ATOM 4234 O O . LEU B 1 201 ? -0.812 58.434 4.450 1.00 57.41 201 LEU B O 1
ATOM 4239 N N . LYS B 1 202 ? -2.221 60.142 4.856 1.00 56.29 202 LYS B N 1
ATOM 4240 C CA . LYS B 1 202 ? -3.395 59.467 4.303 1.00 55.89 202 LYS B CA 1
ATOM 4241 C C . LYS B 1 202 ? -3.661 58.141 4.997 1.00 53.51 202 LYS B C 1
ATOM 4242 O O . LYS B 1 202 ? -4.008 57.154 4.356 1.00 53.55 202 LYS B O 1
ATOM 4248 N N . VAL B 1 203 ? -3.533 58.146 6.321 1.00 51.68 203 VAL B N 1
ATOM 4249 C CA . VAL B 1 203 ? -3.725 56.952 7.135 1.00 50.51 203 VAL B CA 1
ATOM 4250 C C . VAL B 1 203 ? -4.617 57.273 8.345 1.00 47.05 203 VAL B C 1
ATOM 4251 O O . VAL B 1 203 ? -4.771 58.430 8.719 1.00 47.66 203 VAL B O 1
ATOM 4255 N N . PRO B 1 204 ? -5.232 56.252 8.962 1.00 44.95 204 PRO B N 1
ATOM 4256 C CA . PRO B 1 204 ? -6.088 56.531 10.113 1.00 44.64 204 PRO B CA 1
ATOM 4257 C C . PRO B 1 204 ? -5.333 56.774 11.407 1.00 44.48 204 PRO B C 1
ATOM 4258 O O . PRO B 1 204 ? -4.158 56.427 11.533 1.00 43.76 204 PRO B O 1
ATOM 4278 N N . VAL B 1 207 ? -6.827 56.786 18.652 1.00 47.35 207 VAL B N 1
ATOM 4279 C CA . VAL B 1 207 ? -6.660 57.631 19.824 1.00 49.33 207 VAL B CA 1
ATOM 4280 C C . VAL B 1 207 ? -7.150 56.942 21.086 1.00 50.21 207 VAL B C 1
ATOM 4281 O O . VAL B 1 207 ? -8.167 56.249 21.084 1.00 49.10 207 VAL B O 1
ATOM 4285 N N . HIS B 1 208 ? -6.396 57.130 22.161 1.00 53.13 208 HIS B N 1
ATOM 4286 C CA . HIS B 1 208 ? -6.726 56.566 23.460 1.00 55.13 208 HIS B CA 1
ATOM 4287 C C . HIS B 1 208 ? -7.372 57.673 24.301 1.00 55.72 208 HIS B C 1
ATOM 4288 O O . HIS B 1 208 ? -6.935 58.832 24.280 1.00 53.45 208 HIS B O 1
ATOM 4295 N N . VAL B 1 209 ? -8.433 57.315 25.018 1.00 57.07 209 VAL B N 1
ATOM 4296 C CA . VAL B 1 209 ? -9.126 58.266 25.873 1.00 57.60 209 VAL B CA 1
ATOM 4297 C C . VAL B 1 209 ? -8.984 57.821 27.312 1.00 58.24 209 VAL B C 1
ATOM 4298 O O . VAL B 1 209 ? -9.048 56.628 27.611 1.00 58.71 209 VAL B O 1
ATOM 4302 N N . GLY B 1 210 ? -8.778 58.781 28.203 1.00 59.70 210 GLY B N 1
ATOM 4303 C CA . GLY B 1 210 ? -8.621 58.455 29.604 1.00 61.65 210 GLY B CA 1
ATOM 4304 C C . GLY B 1 210 ? -8.936 59.647 30.465 1.00 62.17 210 GLY B C 1
ATOM 4305 O O . GLY B 1 210 ? -9.798 60.448 30.107 1.00 61.01 210 GLY B O 1
ATOM 4306 N N . GLU B 1 211 ? -8.224 59.754 31.587 1.00 64.73 211 GLU B N 1
ATOM 4307 C CA . GLU B 1 211 ? -8.401 60.842 32.546 1.00 67.35 211 GLU B CA 1
ATOM 4308 C C . GLU B 1 211 ? -8.766 62.128 31.804 1.00 69.20 211 GLU B C 1
ATOM 4309 O O . GLU B 1 211 ? -7.958 62.671 31.045 1.00 67.38 211 GLU B O 1
ATOM 4315 N N . PRO B 1 212 ? -9.996 62.635 32.036 1.00 71.16 212 PRO B N 1
ATOM 4316 C CA . PRO B 1 212 ? -10.649 63.829 31.478 1.00 71.35 212 PRO B CA 1
ATOM 4317 C C . PRO B 1 212 ? -9.838 65.038 31.004 1.00 71.79 212 PRO B C 1
ATOM 4318 O O . PRO B 1 212 ? -10.300 65.773 30.135 1.00 73.48 212 PRO B O 1
ATOM 4322 N N . PRO B 1 213 ? -8.643 65.282 31.570 1.00 71.58 213 PRO B N 1
ATOM 4323 C CA . PRO B 1 213 ? -7.845 66.434 31.128 1.00 70.66 213 PRO B CA 1
ATOM 4324 C C . PRO B 1 213 ? -7.737 66.666 29.621 1.00 69.83 213 PRO B C 1
ATOM 4325 O O . PRO B 1 213 ? -7.299 67.728 29.184 1.00 68.99 213 PRO B O 1
ATOM 4329 N N . ALA B 1 214 ? -8.123 65.648 28.851 1.00 69.81 214 ALA B N 1
ATOM 4330 C CA . ALA B 1 214 ? -8.195 65.679 27.383 1.00 67.99 214 ALA B CA 1
ATOM 4331 C C . ALA B 1 214 ? -9.552 64.979 27.133 1.00 66.13 214 ALA B C 1
ATOM 4332 O O . ALA B 1 214 ? -9.618 63.752 27.032 1.00 64.81 214 ALA B O 1
ATOM 4334 N N . LEU B 1 215 ? -10.624 65.778 27.068 1.00 64.27 215 LEU B N 1
ATOM 4335 C CA . LEU B 1 215 ? -11.996 65.278 26.904 1.00 62.23 215 LEU B CA 1
ATOM 4336 C C . LEU B 1 215 ? -12.386 64.351 25.757 1.00 61.06 215 LEU B C 1
ATOM 4337 O O . LEU B 1 215 ? -12.222 64.667 24.581 1.00 59.96 215 LEU B O 1
ATOM 4342 N N . TYR B 1 216 ? -12.944 63.210 26.138 1.00 60.74 216 TYR B N 1
ATOM 4343 C CA . TYR B 1 216 ? -13.418 62.191 25.208 1.00 60.82 216 TYR B CA 1
ATOM 4344 C C . TYR B 1 216 ? -14.291 62.906 24.190 1.00 61.75 216 TYR B C 1
ATOM 4345 O O . TYR B 1 216 ? -14.158 62.706 22.988 1.00 63.16 216 TYR B O 1
ATOM 4354 N N . ASP B 1 217 ? -15.181 63.751 24.701 1.00 62.94 217 ASP B N 1
ATOM 4355 C CA . ASP B 1 217 ? -16.123 64.512 23.887 1.00 63.12 217 ASP B CA 1
ATOM 4356 C C . ASP B 1 217 ? -15.405 65.322 22.806 1.00 62.03 217 ASP B C 1
ATOM 4357 O O . ASP B 1 217 ? -15.964 65.593 21.744 1.00 61.00 217 ASP B O 1
ATOM 4362 N N . GLU B 1 218 ? -14.166 65.713 23.090 1.00 60.88 218 GLU B N 1
ATOM 4363 C CA . GLU B 1 218 ? -13.368 66.515 22.163 1.00 60.26 218 GLU B CA 1
ATOM 4364 C C . GLU B 1 218 ? -12.625 65.687 21.129 1.00 57.90 218 GLU B C 1
ATOM 4365 O O . GLU B 1 218 ? -12.368 66.161 20.019 1.00 56.41 218 GLU B O 1
ATOM 4371 N N . VAL B 1 219 ? -12.234 64.478 21.526 1.00 55.54 219 VAL B N 1
ATOM 4372 C CA . VAL B 1 219 ? -11.505 63.575 20.653 1.00 53.65 219 VAL B CA 1
ATOM 4373 C C . VAL B 1 219 ? -12.415 63.225 19.489 1.00 53.66 219 VAL B C 1
ATOM 4374 O O . VAL B 1 219 ? -12.048 63.407 18.327 1.00 53.28 219 VAL B O 1
ATOM 4378 N N . LEU B 1 220 ? -13.608 62.738 19.820 1.00 54.12 220 LEU B N 1
ATOM 4379 C CA . LEU B 1 220 ? -14.615 62.360 18.834 1.00 56.56 220 LEU B CA 1
ATOM 4380 C C . LEU B 1 220 ? -14.857 63.470 17.809 1.00 57.24 220 LEU B C 1
ATOM 4381 O O . LEU B 1 220 ? -15.041 63.215 16.609 1.00 55.96 220 LEU B O 1
ATOM 4386 N N . GLU B 1 221 ? -14.861 64.704 18.294 1.00 58.26 221 GLU B N 1
ATOM 4387 C CA . GLU B 1 221 ? -15.079 65.847 17.440 1.00 60.26 221 GLU B CA 1
ATOM 4388 C C . GLU B 1 221 ? -13.937 66.093 16.460 1.00 59.30 221 GLU B C 1
ATOM 4389 O O . GLU B 1 221 ? -14.173 66.617 15.385 1.00 60.27 221 GLU B O 1
ATOM 4395 N N . ILE B 1 222 ? -12.711 65.712 16.811 1.00 58.15 222 ILE B N 1
ATOM 4396 C CA . ILE B 1 222 ? -11.573 65.906 15.906 1.00 57.49 222 ILE B CA 1
ATOM 4397 C C . ILE B 1 222 ? -11.497 64.752 14.895 1.00 57.57 222 ILE B C 1
ATOM 4398 O O . ILE B 1 222 ? -11.257 64.952 13.702 1.00 56.47 222 ILE B O 1
ATOM 4403 N N . LEU B 1 223 ? -11.690 63.539 15.402 1.00 57.47 223 LEU B N 1
ATOM 4404 C CA . LEU B 1 223 ? -11.648 62.325 14.604 1.00 56.63 223 LEU B CA 1
ATOM 4405 C C . LEU B 1 223 ? -12.623 62.303 13.427 1.00 57.65 223 LEU B C 1
ATOM 4406 O O . LEU B 1 223 ? -13.598 63.062 13.383 1.00 58.94 223 LEU B O 1
ATOM 4411 N N . GLY B 1 224 ? -12.336 61.427 12.471 1.00 57.25 224 GLY B N 1
ATOM 4412 C CA . GLY B 1 224 ? -13.154 61.272 11.278 1.00 57.32 224 GLY B CA 1
ATOM 4413 C C . GLY B 1 224 ? -13.388 59.786 10.996 1.00 56.29 224 GLY B C 1
ATOM 4414 O O . GLY B 1 224 ? -12.986 58.924 11.781 1.00 55.88 224 GLY B O 1
ATOM 4415 N N . PRO B 1 225 ? -14.066 59.466 9.883 1.00 55.51 225 PRO B N 1
ATOM 4416 C CA . PRO B 1 225 ? -14.296 58.051 9.587 1.00 54.74 225 PRO B CA 1
ATOM 4417 C C . PRO B 1 225 ? -12.986 57.309 9.287 1.00 53.87 225 PRO B C 1
ATOM 4418 O O . PRO B 1 225 ? -12.083 57.838 8.637 1.00 52.73 225 PRO B O 1
ATOM 4422 N N . GLY B 1 226 ? -12.887 56.087 9.795 1.00 52.93 226 GLY B N 1
ATOM 4423 C CA . GLY B 1 226 ? -11.690 55.298 9.591 1.00 52.16 226 GLY B CA 1
ATOM 4424 C C . GLY B 1 226 ? -10.876 55.322 10.860 1.00 50.83 226 GLY B C 1
ATOM 4425 O O . GLY B 1 226 ? -10.257 54.323 11.236 1.00 51.18 226 GLY B O 1
ATOM 4426 N N . ASP B 1 227 ? -10.884 56.478 11.514 1.00 49.64 227 ASP B N 1
ATOM 4427 C CA . ASP B 1 227 ? -10.168 56.655 12.758 1.00 48.90 227 ASP B CA 1
ATOM 4428 C C . ASP B 1 227 ? -10.713 55.701 13.798 1.00 49.17 227 ASP B C 1
ATOM 4429 O O . ASP B 1 227 ? -11.866 55.276 13.719 1.00 50.88 227 ASP B O 1
ATOM 4434 N N . VAL B 1 228 ? -9.875 55.348 14.765 1.00 48.07 228 VAL B N 1
ATOM 4435 C CA . VAL B 1 228 ? -10.294 54.439 15.818 1.00 48.23 228 VAL B CA 1
ATOM 4436 C C . VAL B 1 228 ? -10.180 55.104 17.196 1.00 49.31 228 VAL B C 1
ATOM 4437 O O . VAL B 1 228 ? -9.384 56.022 17.399 1.00 50.62 228 VAL B O 1
ATOM 4441 N N . VAL B 1 229 ? -11.004 54.652 18.131 1.00 48.46 229 VAL B N 1
ATOM 4442 C CA . VAL B 1 229 ? -10.970 55.152 19.491 1.00 47.66 229 VAL B CA 1
ATOM 4443 C C . VAL B 1 229 ? -10.874 53.899 20.349 1.00 48.88 229 VAL B C 1
ATOM 4444 O O . VAL B 1 229 ? -11.764 53.049 20.295 1.00 48.47 229 VAL B O 1
ATOM 4448 N N . THR B 1 230 ? -9.790 53.763 21.113 1.00 50.21 230 THR B N 1
ATOM 4449 C CA . THR B 1 230 ? -9.627 52.601 21.987 1.00 51.95 230 THR B CA 1
ATOM 4450 C C . THR B 1 230 ? -10.066 53.032 23.378 1.00 52.34 230 THR B C 1
ATOM 4451 O O . THR B 1 230 ? -10.156 54.231 23.660 1.00 51.09 230 THR B O 1
ATOM 4455 N N . HIS B 1 231 ? -10.320 52.047 24.237 1.00 53.93 231 HIS B N 1
ATOM 4456 C CA . HIS B 1 231 ? -10.756 52.274 25.614 1.00 55.94 231 HIS B CA 1
ATOM 4457 C C . HIS B 1 231 ? -12.154 52.889 25.567 1.00 57.26 231 HIS B C 1
ATOM 4458 O O . HIS B 1 231 ? -12.577 53.595 26.487 1.00 58.14 231 HIS B O 1
ATOM 4465 N N . CYS B 1 232 ? -12.862 52.598 24.478 1.00 58.25 232 CYS B N 1
ATOM 4466 C CA . CYS B 1 232 ? -14.212 53.107 24.226 1.00 58.12 232 CYS B CA 1
ATOM 4467 C C . CYS B 1 232 ? -15.276 52.723 25.252 1.00 57.85 232 CYS B C 1
ATOM 4468 O O . CYS B 1 232 ? -16.329 53.352 25.309 1.00 58.01 232 CYS B O 1
ATOM 4471 N N . PHE B 1 233 ? -15.016 51.685 26.039 1.00 57.87 233 PHE B N 1
ATOM 4472 C CA . PHE B 1 233 ? -15.968 51.233 27.050 1.00 58.31 233 PHE B CA 1
ATOM 4473 C C . PHE B 1 233 ? -15.365 51.216 28.461 1.00 58.84 233 PHE B C 1
ATOM 4474 O O . PHE B 1 233 ? -15.645 50.296 29.244 1.00 58.81 233 PHE B O 1
ATOM 4482 N N . ASN B 1 234 ? -14.549 52.219 28.790 1.00 58.79 234 ASN B N 1
ATOM 4483 C CA . ASN B 1 234 ? -13.923 52.268 30.108 1.00 59.42 234 ASN B CA 1
ATOM 4484 C C . ASN B 1 234 ? -14.932 52.680 31.162 1.00 60.08 234 ASN B C 1
ATOM 4485 O O . ASN B 1 234 ? -15.963 53.273 30.848 1.00 59.67 234 ASN B O 1
ATOM 4490 N N . GLY B 1 235 ? -14.618 52.369 32.415 1.00 60.61 235 GLY B N 1
ATOM 4491 C CA . GLY B 1 235 ? -15.499 52.705 33.518 1.00 62.97 235 GLY B CA 1
ATOM 4492 C C . GLY B 1 235 ? -14.872 53.673 34.504 1.00 63.71 235 GLY B C 1
ATOM 4493 O O . GLY B 1 235 ? -15.160 53.635 35.709 1.00 64.68 235 GLY B O 1
ATOM 4494 N N . LYS B 1 236 ? -14.013 54.548 33.991 1.00 64.20 236 LYS B N 1
ATOM 4495 C CA . LYS B 1 236 ? -13.334 55.532 34.823 1.00 64.58 236 LYS B CA 1
ATOM 4496 C C . LYS B 1 236 ? -14.018 56.907 34.760 1.00 65.16 236 LYS B C 1
ATOM 4497 O O . LYS B 1 236 ? -14.399 57.375 33.684 1.00 64.00 236 LYS B O 1
ATOM 4503 N N . SER B 1 237 ? -14.174 57.545 35.920 1.00 66.79 237 SER B N 1
ATOM 4504 C CA . SER B 1 237 ? -14.802 58.861 36.001 1.00 67.23 237 SER B CA 1
ATOM 4505 C C . SER B 1 237 ? -14.024 59.893 35.189 1.00 67.15 237 SER B C 1
ATOM 4506 O O . SER B 1 237 ? -12.802 59.997 35.295 1.00 66.48 237 SER B O 1
ATOM 4509 N N . GLY B 1 238 ? -14.742 60.646 34.365 1.00 67.00 238 GLY B N 1
ATOM 4510 C CA . GLY B 1 238 ? -14.097 61.658 33.555 1.00 67.43 238 GLY B CA 1
ATOM 4511 C C . GLY B 1 238 ? -14.006 61.258 32.102 1.00 67.47 238 GLY B C 1
ATOM 4512 O O . GLY B 1 238 ? -13.945 62.117 31.219 1.00 67.59 238 GLY B O 1
ATOM 4513 N N . SER B 1 239 ? -14.004 59.952 31.852 1.00 68.03 239 SER B N 1
ATOM 4514 C CA . SER B 1 239 ? -13.916 59.438 30.487 1.00 68.95 239 SER B CA 1
ATOM 4515 C C . SER B 1 239 ? -14.913 58.331 30.129 1.00 69.76 239 SER B C 1
ATOM 4516 O O . SER B 1 239 ? -14.868 57.796 29.030 1.00 70.16 239 SER B O 1
ATOM 4519 N N . SER B 1 240 ? -15.806 57.981 31.047 1.00 71.41 240 SER B N 1
ATOM 4520 C CA . SER B 1 240 ? -16.797 56.951 30.768 1.00 73.25 240 SER B CA 1
ATOM 4521 C C . SER B 1 240 ? -17.914 57.515 29.877 1.00 75.06 240 SER B C 1
ATOM 4522 O O . SER B 1 240 ? -18.184 58.719 29.901 1.00 75.33 240 SER B O 1
ATOM 4525 N N . ILE B 1 241 ? -18.558 56.655 29.088 1.00 76.58 241 ILE B N 1
ATOM 4526 C CA . ILE B 1 241 ? -19.634 57.109 28.204 1.00 78.40 241 ILE B CA 1
ATOM 4527 C C . ILE B 1 241 ? -21.008 56.997 28.853 1.00 78.88 241 ILE B C 1
ATOM 4528 O O . ILE B 1 241 ? -21.984 57.542 28.343 1.00 78.49 241 ILE B O 1
ATOM 4541 N N . GLU B 1 243 ? -21.715 57.809 32.266 1.00 85.05 243 GLU B N 1
ATOM 4542 C CA . GLU B 1 243 ? -21.947 58.857 33.257 1.00 84.79 243 GLU B CA 1
ATOM 4543 C C . GLU B 1 243 ? -22.361 60.197 32.675 1.00 83.72 243 GLU B C 1
ATOM 4544 O O . GLU B 1 243 ? -22.892 61.043 33.388 1.00 83.12 243 GLU B O 1
ATOM 4550 N N . ASP B 1 244 ? -22.127 60.378 31.381 1.00 83.54 244 ASP B N 1
ATOM 4551 C CA . ASP B 1 244 ? -22.449 61.630 30.693 1.00 83.94 244 ASP B CA 1
ATOM 4552 C C . ASP B 1 244 ? -23.330 61.327 29.482 1.00 84.15 244 ASP B C 1
ATOM 4553 O O . ASP B 1 244 ? -22.840 60.881 28.444 1.00 84.94 244 ASP B O 1
ATOM 4558 N N . GLU B 1 245 ? -24.627 61.578 29.615 1.00 84.40 245 GLU B N 1
ATOM 4559 C CA . GLU B 1 245 ? -25.581 61.311 28.541 1.00 84.51 245 GLU B CA 1
ATOM 4560 C C . GLU B 1 245 ? -25.338 62.098 27.252 1.00 83.27 245 GLU B C 1
ATOM 4561 O O . GLU B 1 245 ? -25.797 61.710 26.179 1.00 82.47 245 GLU B O 1
ATOM 4567 N N . ASP B 1 246 ? -24.609 63.200 27.357 1.00 83.03 246 ASP B N 1
ATOM 4568 C CA . ASP B 1 246 ? -24.308 64.020 26.191 1.00 82.11 246 ASP B CA 1
ATOM 4569 C C . ASP B 1 246 ? -23.167 63.388 25.421 1.00 81.15 246 ASP B C 1
ATOM 4570 O O . ASP B 1 246 ? -23.103 63.487 24.198 1.00 80.70 246 ASP B O 1
ATOM 4575 N N . LEU B 1 247 ? -22.265 62.739 26.151 1.00 80.32 247 LEU B N 1
ATOM 4576 C CA . LEU B 1 247 ? -21.134 62.056 25.543 1.00 78.96 247 LEU B CA 1
ATOM 4577 C C . LEU B 1 247 ? -21.620 60.780 24.859 1.00 79.51 247 LEU B C 1
ATOM 4578 O O . LEU B 1 247 ? -21.317 60.533 23.690 1.00 79.42 247 LEU B O 1
ATOM 4583 N N . PHE B 1 248 ? -22.383 59.970 25.589 1.00 79.07 248 PHE B N 1
ATOM 4584 C CA . PHE B 1 248 ? -22.874 58.727 25.022 1.00 78.58 248 PHE B CA 1
ATOM 4585 C C . PHE B 1 248 ? -23.512 58.969 23.666 1.00 78.00 248 PHE B C 1
ATOM 4586 O O . PHE B 1 248 ? -23.208 58.276 22.699 1.00 79.26 248 PHE B O 1
ATOM 4594 N N . ASN B 1 249 ? -24.397 59.956 23.585 1.00 77.86 249 ASN B N 1
ATOM 4595 C CA . ASN B 1 249 ? -25.086 60.274 22.353 1.00 77.38 249 ASN B CA 1
ATOM 4596 C C . ASN B 1 249 ? -24.096 60.607 21.256 1.00 74.53 249 ASN B C 1
ATOM 4597 O O . ASN B 1 249 ? -24.257 60.167 20.106 1.00 74.55 249 ASN B O 1
ATOM 4602 N N . LEU B 1 250 ? -23.066 61.385 21.577 1.00 72.43 250 LEU B N 1
ATOM 4603 C CA . LEU B 1 250 ? -22.042 61.787 20.621 1.00 69.92 250 LEU B CA 1
ATOM 4604 C C . LEU B 1 250 ? -21.232 60.586 20.155 1.00 68.65 250 LEU B C 1
ATOM 4605 O O . LEU B 1 250 ? -20.738 60.566 19.034 1.00 68.30 250 LEU B O 1
ATOM 4610 N N . ALA B 1 251 ? -21.092 59.588 21.021 1.00 67.53 251 ALA B N 1
ATOM 4611 C CA . ALA B 1 251 ? -20.351 58.380 20.686 1.00 66.92 251 ALA B CA 1
ATOM 4612 C C . ALA B 1 251 ? -21.077 57.573 19.608 1.00 67.34 251 ALA B C 1
ATOM 4613 O O . ALA B 1 251 ? -20.459 57.081 18.660 1.00 67.21 251 ALA B O 1
ATOM 4615 N N . GLU B 1 252 ? -22.391 57.431 19.743 1.00 67.95 252 GLU B N 1
ATOM 4616 C CA . GLU B 1 252 ? -23.131 56.668 18.754 1.00 68.73 252 GLU B CA 1
ATOM 4617 C C . GLU B 1 252 ? -23.302 57.459 17.464 1.00 68.06 252 GLU B C 1
ATOM 4618 O O . GLU B 1 252 ? -23.318 56.881 16.372 1.00 67.69 252 GLU B O 1
ATOM 4624 N N . ARG B 1 253 ? -23.417 58.779 17.583 1.00 67.66 253 ARG B N 1
ATOM 4625 C CA . ARG B 1 253 ? -23.549 59.615 16.397 1.00 67.14 253 ARG B CA 1
ATOM 4626 C C . ARG B 1 253 ? -22.261 59.395 15.617 1.00 66.58 253 ARG B C 1
ATOM 4627 O O . ARG B 1 253 ? -22.294 59.120 14.424 1.00 67.27 253 ARG B O 1
ATOM 4635 N N . CYS B 1 254 ? -21.129 59.477 16.312 1.00 66.11 254 CYS B N 1
ATOM 4636 C CA . CYS B 1 254 ? -19.825 59.284 15.688 1.00 66.25 254 CYS B CA 1
ATOM 4637 C C . CYS B 1 254 ? -19.593 57.867 15.182 1.00 66.34 254 CYS B C 1
ATOM 4638 O O . CYS B 1 254 ? -18.696 57.635 14.374 1.00 65.69 254 CYS B O 1
ATOM 4641 N N . GLU B 1 257 ? -20.790 56.782 13.145 1.00 70.99 257 GLU B N 1
ATOM 4642 C CA . GLU B 1 257 ? -20.985 57.053 11.713 1.00 70.99 257 GLU B CA 1
ATOM 4643 C C . GLU B 1 257 ? -19.620 57.189 11.003 1.00 70.51 257 GLU B C 1
ATOM 4644 O O . GLU B 1 257 ? -19.316 58.232 10.405 1.00 69.62 257 GLU B O 1
ATOM 4650 N N . GLY B 1 258 ? -18.792 56.152 11.076 1.00 69.23 258 GLY B N 1
ATOM 4651 C CA . GLY B 1 258 ? -17.494 56.224 10.429 1.00 67.50 258 GLY B CA 1
ATOM 4652 C C . GLY B 1 258 ? -16.322 56.078 11.379 1.00 65.74 258 GLY B C 1
ATOM 4653 O O . GLY B 1 258 ? -15.260 55.590 10.995 1.00 64.54 258 GLY B O 1
ATOM 4654 N N . ILE B 1 259 ? -16.515 56.505 12.622 1.00 64.65 259 ILE B N 1
ATOM 4655 C CA . ILE B 1 259 ? -15.473 56.429 13.637 1.00 63.53 259 ILE B CA 1
ATOM 4656 C C . ILE B 1 259 ? -15.549 55.078 14.332 1.00 62.20 259 ILE B C 1
ATOM 4657 O O . ILE B 1 259 ? -16.569 54.720 14.906 1.00 61.91 259 ILE B O 1
ATOM 4662 N N . ARG B 1 260 ? -14.462 54.324 14.272 1.00 61.47 260 ARG B N 1
ATOM 4663 C CA . ARG B 1 260 ? -14.434 52.999 14.870 1.00 62.16 260 ARG B CA 1
ATOM 4664 C C . ARG B 1 260 ? -14.145 52.996 16.372 1.00 61.57 260 ARG B C 1
ATOM 4665 O O . ARG B 1 260 ? -13.192 53.621 16.841 1.00 60.23 260 ARG B O 1
ATOM 4673 N N . LEU B 1 261 ? -14.989 52.293 17.120 1.00 61.39 261 LEU B N 1
ATOM 4674 C CA . LEU B 1 261 ? -14.824 52.175 18.562 1.00 60.60 261 LEU B CA 1
ATOM 4675 C C . LEU B 1 261 ? -14.152 50.834 18.817 1.00 59.58 261 LEU B C 1
ATOM 4676 O O . LEU B 1 261 ? -14.674 49.801 18.418 1.00 60.82 261 LEU B O 1
ATOM 4681 N N . ASP B 1 262 ? -12.985 50.851 19.454 1.00 58.96 262 ASP B N 1
ATOM 4682 C CA . ASP B 1 262 ? -12.253 49.619 19.737 1.00 59.74 262 ASP B CA 1
ATOM 4683 C C . ASP B 1 262 ? -12.045 49.444 21.228 1.00 59.84 262 ASP B C 1
ATOM 4684 O O . ASP B 1 262 ? -11.555 50.350 21.890 1.00 60.07 262 ASP B O 1
ATOM 4689 N N . ILE B 1 263 ? -12.414 48.289 21.768 1.00 61.15 263 ILE B N 1
ATOM 4690 C CA . ILE B 1 263 ? -12.208 48.071 23.193 1.00 63.85 263 ILE B CA 1
ATOM 4691 C C . ILE B 1 263 ? -10.715 47.880 23.466 1.00 65.05 263 ILE B C 1
ATOM 4692 O O . ILE B 1 263 ? -10.048 47.024 22.874 1.00 66.81 263 ILE B O 1
ATOM 4697 N N . GLY B 1 264 ? -10.169 48.703 24.344 1.00 64.53 264 GLY B N 1
ATOM 4698 C CA . GLY B 1 264 ? -8.765 48.548 24.647 1.00 65.00 264 GLY B CA 1
ATOM 4699 C C . GLY B 1 264 ? -8.664 47.933 26.017 1.00 64.78 264 GLY B C 1
ATOM 4700 O O . GLY B 1 264 ? -7.993 48.467 26.899 1.00 65.02 264 GLY B O 1
ATOM 4701 N N . HIS B 1 265 ? -9.354 46.814 26.214 1.00 64.43 265 HIS B N 1
ATOM 4702 C CA . HIS B 1 265 ? -9.320 46.183 27.519 1.00 63.12 265 HIS B CA 1
ATOM 4703 C C . HIS B 1 265 ? -7.855 46.043 27.861 1.00 63.27 265 HIS B C 1
ATOM 4704 O O . HIS B 1 265 ? -7.088 45.368 27.150 1.00 65.48 265 HIS B O 1
ATOM 4711 N N . GLY B 1 266 ? -7.456 46.725 28.922 1.00 60.23 266 GLY B N 1
ATOM 4712 C CA . GLY B 1 266 ? -6.077 46.659 29.348 1.00 57.40 266 GLY B CA 1
ATOM 4713 C C . GLY B 1 266 ? -6.148 46.430 30.830 1.00 55.82 266 GLY B C 1
ATOM 4714 O O . GLY B 1 266 ? -6.668 45.405 31.277 1.00 56.60 266 GLY B O 1
ATOM 4715 N N . GLY B 1 267 ? -5.635 47.381 31.597 1.00 54.02 267 GLY B N 1
ATOM 4716 C CA . GLY B 1 267 ? -5.690 47.257 33.038 1.00 51.30 267 GLY B CA 1
ATOM 4717 C C . GLY B 1 267 ? -6.616 48.319 33.595 1.00 49.75 267 GLY B C 1
ATOM 4718 O O . GLY B 1 267 ? -6.885 48.334 34.785 1.00 50.01 267 GLY B O 1
ATOM 4719 N N . ALA B 1 268 ? -7.132 49.189 32.733 1.00 48.93 268 ALA B N 1
ATOM 4720 C CA . ALA B 1 268 ? -7.989 50.261 33.193 1.00 48.90 268 ALA B CA 1
ATOM 4721 C C . ALA B 1 268 ? -9.024 50.770 32.185 1.00 50.08 268 ALA B C 1
ATOM 4722 O O . ALA B 1 268 ? -9.718 51.755 32.465 1.00 50.34 268 ALA B O 1
ATOM 4724 N N . SER B 1 269 ? -9.158 50.104 31.040 1.00 51.15 269 SER B N 1
ATOM 4725 C CA . SER B 1 269 ? -10.061 50.601 30.006 1.00 51.30 269 SER B CA 1
ATOM 4726 C C . SER B 1 269 ? -11.334 49.836 29.649 1.00 50.88 269 SER B C 1
ATOM 4727 O O . SER B 1 269 ? -11.999 50.196 28.671 1.00 49.97 269 SER B O 1
ATOM 4730 N N . PHE B 1 270 ? -11.689 48.803 30.407 1.00 50.73 270 PHE B N 1
ATOM 4731 C CA . PHE B 1 270 ? -12.912 48.062 30.099 1.00 51.18 270 PHE B CA 1
ATOM 4732 C C . PHE B 1 270 ? -13.785 47.849 31.326 1.00 51.66 270 PHE B C 1
ATOM 4733 O O . PHE B 1 270 ? -13.289 47.687 32.442 1.00 52.06 270 PHE B O 1
ATOM 4741 N N . SER B 1 271 ? -15.094 47.858 31.106 1.00 52.33 271 SER B N 1
ATOM 4742 C CA . SER B 1 271 ? -16.064 47.647 32.173 1.00 52.48 271 SER B CA 1
ATOM 4743 C C . SER B 1 271 ? -17.283 46.901 31.650 1.00 52.29 271 SER B C 1
ATOM 4744 O O . SER B 1 271 ? -17.949 47.366 30.718 1.00 52.22 271 SER B O 1
ATOM 4747 N N . PHE B 1 272 ? -17.589 45.670 32.226 1.00 50.82 272 PHE B N 1
ATOM 4748 C CA . PHE B 1 272 ? -18.771 44.950 31.775 1.00 51.03 272 PHE B CA 1
ATOM 4749 C C . PHE B 1 272 ? -19.914 45.952 31.830 1.00 52.83 272 PHE B C 1
ATOM 4750 O O . PHE B 1 272 ? -20.609 46.198 30.845 1.00 51.48 272 PHE B O 1
ATOM 4758 N N . LYS B 1 273 ? -20.079 46.538 33.008 1.00 56.29 273 LYS B N 1
ATOM 4759 C CA . LYS B 1 273 ? -21.103 47.532 33.276 1.00 59.62 273 LYS B CA 1
ATOM 4760 C C . LYS B 1 273 ? -21.346 48.493 32.115 1.00 60.54 273 LYS B C 1
ATOM 4761 O O . LYS B 1 273 ? -22.491 48.697 31.698 1.00 61.85 273 LYS B O 1
ATOM 4767 N N . VAL B 1 274 ? -20.280 49.094 31.595 1.00 60.07 274 VAL B N 1
ATOM 4768 C CA . VAL B 1 274 ? -20.419 50.045 30.494 1.00 61.85 274 VAL B CA 1
ATOM 4769 C C . VAL B 1 274 ? -20.826 49.378 29.190 1.00 62.96 274 VAL B C 1
ATOM 4770 O O . VAL B 1 274 ? -21.697 49.872 28.481 1.00 62.22 274 VAL B O 1
ATOM 4774 N N . ALA B 1 275 ? -20.184 48.255 28.879 1.00 65.03 275 ALA B N 1
ATOM 4775 C CA . ALA B 1 275 ? -20.459 47.507 27.655 1.00 67.07 275 ALA B CA 1
ATOM 4776 C C . ALA B 1 275 ? -21.899 47.016 27.634 1.00 69.27 275 ALA B C 1
ATOM 4777 O O . ALA B 1 275 ? -22.638 47.263 26.683 1.00 67.91 275 ALA B O 1
ATOM 4779 N N . GLU B 1 276 ? -22.282 46.312 28.693 1.00 72.56 276 GLU B N 1
ATOM 4780 C CA . GLU B 1 276 ? -23.629 45.785 28.820 1.00 75.05 276 GLU B CA 1
ATOM 4781 C C . GLU B 1 276 ? -24.627 46.924 28.609 1.00 76.31 276 GLU B C 1
ATOM 4782 O O . GLU B 1 276 ? -25.653 46.758 27.956 1.00 76.57 276 GLU B O 1
ATOM 4788 N N . ALA B 1 277 ? -24.303 48.094 29.148 1.00 78.24 277 ALA B N 1
ATOM 4789 C CA . ALA B 1 277 ? -25.167 49.264 29.023 1.00 79.99 277 ALA B CA 1
ATOM 4790 C C . ALA B 1 277 ? -25.195 49.808 27.609 1.00 81.33 277 ALA B C 1
ATOM 4791 O O . ALA B 1 277 ? -26.247 50.152 27.088 1.00 81.40 277 ALA B O 1
ATOM 4793 N N . ALA B 1 278 ? -24.024 49.885 26.991 1.00 78.24 278 ALA B N 1
ATOM 4794 C CA . ALA B 1 278 ? -23.911 50.410 25.644 1.00 79.99 278 ALA B CA 1
ATOM 4795 C C . ALA B 1 278 ? -24.400 49.437 24.570 1.00 81.33 278 ALA B C 1
ATOM 4796 O O . ALA B 1 278 ? -24.841 49.861 23.505 1.00 81.40 278 ALA B O 1
ATOM 4798 N N . ILE B 1 279 ? -24.320 48.138 24.854 1.00 82.19 279 ILE B N 1
ATOM 4799 C CA . ILE B 1 279 ? -24.764 47.119 23.906 1.00 82.52 279 ILE B CA 1
ATOM 4800 C C . ILE B 1 279 ? -26.284 47.008 23.961 1.00 83.13 279 ILE B C 1
ATOM 4801 O O . ILE B 1 279 ? -26.937 46.773 22.943 1.00 82.74 279 ILE B O 1
ATOM 4806 N N . ALA B 1 280 ? -26.844 47.179 25.155 1.00 82.91 280 ALA B N 1
ATOM 4807 C CA . ALA B 1 280 ? -28.286 47.118 25.316 1.00 82.72 280 ALA B CA 1
ATOM 4808 C C . ALA B 1 280 ? -28.896 48.199 24.432 1.00 82.70 280 ALA B C 1
ATOM 4809 O O . ALA B 1 280 ? -29.910 47.971 23.765 1.00 83.91 280 ALA B O 1
ATOM 4811 N N . ARG B 1 281 ? -28.267 49.372 24.433 1.00 81.54 281 ARG B N 1
ATOM 4812 C CA . ARG B 1 281 ? -28.719 50.499 23.620 1.00 80.10 281 ARG B CA 1
ATOM 4813 C C . ARG B 1 281 ? -28.269 50.383 22.168 1.00 78.86 281 ARG B C 1
ATOM 4814 O O . ARG B 1 281 ? -28.182 51.391 21.469 1.00 79.40 281 ARG B O 1
ATOM 4822 N N . GLY B 1 282 ? -27.969 49.168 21.723 1.00 77.15 282 GLY B N 1
ATOM 4823 C CA . GLY B 1 282 ? -27.547 48.964 20.347 1.00 75.27 282 GLY B CA 1
ATOM 4824 C C . GLY B 1 282 ? -26.302 49.700 19.867 1.00 74.50 282 GLY B C 1
ATOM 4825 O O . GLY B 1 282 ? -26.277 50.214 18.747 1.00 74.56 282 GLY B O 1
ATOM 4826 N N . LEU B 1 283 ? -25.324 49.780 20.824 1.00 73.99 283 LEU B N 1
ATOM 4827 C CA . LEU B 1 283 ? -24.049 50.368 20.385 1.00 71.99 283 LEU B CA 1
ATOM 4828 C C . LEU B 1 283 ? -22.906 49.402 20.692 1.00 70.70 283 LEU B C 1
ATOM 4829 O O . LEU B 1 283 ? -22.370 49.408 21.800 1.00 70.20 283 LEU B O 1
ATOM 4834 N N . LEU B 1 284 ? -22.532 48.581 19.710 1.00 69.02 284 LEU B N 1
ATOM 4835 C CA . LEU B 1 284 ? -21.466 47.595 19.902 1.00 67.19 284 LEU B CA 1
ATOM 4836 C C . LEU B 1 284 ? -20.115 48.092 19.415 1.00 63.70 284 LEU B C 1
ATOM 4837 O O . LEU B 1 284 ? -20.037 48.966 18.561 1.00 62.86 284 LEU B O 1
ATOM 4842 N N . PRO B 1 285 ? -19.028 47.538 19.964 1.00 61.41 285 PRO B N 1
ATOM 4843 C CA . PRO B 1 285 ? -17.687 47.958 19.556 1.00 60.28 285 PRO B CA 1
ATOM 4844 C C . PRO B 1 285 ? -17.388 47.495 18.131 1.00 58.81 285 PRO B C 1
ATOM 4845 O O . PRO B 1 285 ? -17.826 46.423 17.728 1.00 58.50 285 PRO B O 1
ATOM 4849 N N . PHE B 1 286 ? -16.650 48.304 17.375 1.00 57.10 286 PHE B N 1
ATOM 4850 C CA . PHE B 1 286 ? -16.282 47.955 16.003 1.00 55.93 286 PHE B CA 1
ATOM 4851 C C . PHE B 1 286 ? -15.279 46.802 15.981 1.00 54.82 286 PHE B C 1
ATOM 4852 O O . PHE B 1 286 ? -15.373 45.894 15.152 1.00 54.29 286 PHE B O 1
ATOM 4860 N N . SER B 1 287 ? -14.307 46.863 16.885 1.00 53.00 287 SER B N 1
ATOM 4861 C CA . SER B 1 287 ? -13.289 45.831 16.986 1.00 50.90 287 SER B CA 1
ATOM 4862 C C . SER B 1 287 ? -13.087 45.451 18.445 1.00 49.31 287 SER B C 1
ATOM 4863 O O . SER B 1 287 ? -13.401 46.237 19.337 1.00 48.91 287 SER B O 1
ATOM 4866 N N . ILE B 1 288 ? -12.603 44.236 18.685 1.00 48.65 288 ILE B N 1
ATOM 4867 C CA . ILE B 1 288 ? -12.352 43.767 20.045 1.00 49.04 288 ILE B CA 1
ATOM 4868 C C . ILE B 1 288 ? -10.866 43.499 20.212 1.00 50.59 288 ILE B C 1
ATOM 4869 O O . ILE B 1 288 ? -10.379 42.435 19.807 1.00 49.59 288 ILE B O 1
ATOM 4874 N N . SER B 1 289 ? -10.152 44.457 20.807 1.00 52.54 289 SER B N 1
ATOM 4875 C CA . SER B 1 289 ? -8.712 44.318 21.042 1.00 54.14 289 SER B CA 1
ATOM 4876 C C . SER B 1 289 ? -8.368 44.188 22.518 1.00 54.44 289 SER B C 1
ATOM 4877 O O . SER B 1 289 ? -9.103 44.642 23.394 1.00 55.37 289 SER B O 1
ATOM 4880 N N . THR B 1 290 ? -7.226 43.567 22.777 1.00 55.32 290 THR B N 1
ATOM 4881 C CA . THR B 1 290 ? -6.734 43.353 24.133 1.00 55.97 290 THR B CA 1
ATOM 4882 C C . THR B 1 290 ? -5.471 44.178 24.331 1.00 57.20 290 THR B C 1
ATOM 4883 O O . THR B 1 290 ? -4.397 43.776 23.870 1.00 59.61 290 THR B O 1
ATOM 4887 N N . ASP B 1 291 ? -5.583 45.325 24.992 1.00 55.06 291 ASP B N 1
ATOM 4888 C CA . ASP B 1 291 ? -4.411 46.168 25.234 1.00 52.95 291 ASP B CA 1
ATOM 4889 C C . ASP B 1 291 ? -3.415 45.365 26.093 1.00 51.43 291 ASP B C 1
ATOM 4890 O O . ASP B 1 291 ? -3.178 45.682 27.258 1.00 51.65 291 ASP B O 1
ATOM 4895 N N . LEU B 1 292 ? -2.843 44.323 25.498 1.00 49.24 292 LEU B N 1
ATOM 4896 C CA . LEU B 1 292 ? -1.888 43.440 26.161 1.00 48.22 292 LEU B CA 1
ATOM 4897 C C . LEU B 1 292 ? -0.471 43.985 26.324 1.00 46.97 292 LEU B C 1
ATOM 4898 O O . LEU B 1 292 ? 0.114 44.515 25.379 1.00 46.89 292 LEU B O 1
ATOM 4903 N N . HIS B 1 293 ? 0.063 43.831 27.532 1.00 46.79 293 HIS B N 1
ATOM 4904 C CA . HIS B 1 293 ? 1.422 44.231 27.882 1.00 47.39 293 HIS B CA 1
ATOM 4905 C C . HIS B 1 293 ? 1.783 43.564 29.201 1.00 49.75 293 HIS B C 1
ATOM 4906 O O . HIS B 1 293 ? 0.964 42.858 29.792 1.00 50.60 293 HIS B O 1
ATOM 4913 N N . GLY B 1 294 ? 3.013 43.775 29.658 1.00 51.99 294 GLY B N 1
ATOM 4914 C CA . GLY B 1 294 ? 3.458 43.165 30.901 1.00 53.74 294 GLY B CA 1
ATOM 4915 C C . GLY B 1 294 ? 2.444 43.214 32.035 1.00 55.35 294 GLY B C 1
ATOM 4916 O O . GLY B 1 294 ? 2.060 42.174 32.586 1.00 55.93 294 GLY B O 1
ATOM 4917 N N . HIS B 1 295 ? 1.998 44.421 32.375 1.00 57.07 295 HIS B N 1
ATOM 4918 C CA . HIS B 1 295 ? 1.033 44.631 33.454 1.00 59.62 295 HIS B CA 1
ATOM 4919 C C . HIS B 1 295 ? -0.439 44.285 33.175 1.00 60.29 295 HIS B C 1
ATOM 4920 O O . HIS B 1 295 ? -1.275 44.392 34.072 1.00 60.97 295 HIS B O 1
ATOM 4927 N N . SER B 1 296 ? -0.772 43.873 31.955 1.00 59.50 296 SER B N 1
ATOM 4928 C CA . SER B 1 296 ? -2.165 43.535 31.667 1.00 58.79 296 SER B CA 1
ATOM 4929 C C . SER B 1 296 ? -2.393 42.078 31.258 1.00 59.57 296 SER B C 1
ATOM 4930 O O . SER B 1 296 ? -3.524 41.600 31.282 1.00 57.58 296 SER B O 1
ATOM 4941 N N . ASN B 1 298 ? -1.120 39.223 32.711 1.00 66.03 298 ASN B N 1
ATOM 4942 C CA . ASN B 1 298 ? -1.316 38.386 33.867 1.00 66.28 298 ASN B CA 1
ATOM 4943 C C . ASN B 1 298 ? -2.637 38.553 34.596 1.00 66.11 298 ASN B C 1
ATOM 4944 O O . ASN B 1 298 ? -3.273 37.549 34.910 1.00 66.03 298 ASN B O 1
ATOM 4949 N N . PHE B 1 299 ? -3.077 39.783 34.868 1.00 66.14 299 PHE B N 1
ATOM 4950 C CA . PHE B 1 299 ? -4.333 39.912 35.603 1.00 67.37 299 PHE B CA 1
ATOM 4951 C C . PHE B 1 299 ? -5.634 40.249 34.892 1.00 68.32 299 PHE B C 1
ATOM 4952 O O . PHE B 1 299 ? -6.416 39.345 34.583 1.00 72.47 299 PHE B O 1
ATOM 4960 N N . PRO B 1 300 ? -5.897 41.539 34.622 1.00 65.87 300 PRO B N 1
ATOM 4961 C CA . PRO B 1 300 ? -7.169 41.855 33.955 1.00 64.83 300 PRO B CA 1
ATOM 4962 C C . PRO B 1 300 ? -7.470 41.009 32.705 1.00 64.69 300 PRO B C 1
ATOM 4963 O O . PRO B 1 300 ? -8.186 40.012 32.778 1.00 64.11 300 PRO B O 1
ATOM 4967 N N . VAL B 1 301 ? -6.922 41.410 31.565 1.00 63.92 301 VAL B N 1
ATOM 4968 C CA . VAL B 1 301 ? -7.124 40.694 30.311 1.00 63.42 301 VAL B CA 1
ATOM 4969 C C . VAL B 1 301 ? -6.129 39.541 30.274 1.00 62.91 301 VAL B C 1
ATOM 4970 O O . VAL B 1 301 ? -5.034 39.668 30.820 1.00 66.03 301 VAL B O 1
ATOM 4974 N N . TRP B 1 302 ? -6.475 38.413 29.662 1.00 59.33 302 TRP B N 1
ATOM 4975 C CA . TRP B 1 302 ? -5.502 37.327 29.632 1.00 58.11 302 TRP B CA 1
ATOM 4976 C C . TRP B 1 302 ? -4.968 37.086 28.232 1.00 57.10 302 TRP B C 1
ATOM 4977 O O . TRP B 1 302 ? -3.750 37.031 28.008 1.00 56.79 302 TRP B O 1
ATOM 4988 N N . ASP B 1 303 ? -5.898 36.950 27.296 1.00 55.96 303 ASP B N 1
ATOM 4989 C CA . ASP B 1 303 ? -5.583 36.727 25.899 1.00 55.09 303 ASP B CA 1
ATOM 4990 C C . ASP B 1 303 ? -6.788 37.286 25.158 1.00 54.84 303 ASP B C 1
ATOM 4991 O O . ASP B 1 303 ? -7.804 37.612 25.793 1.00 54.52 303 ASP B O 1
ATOM 4996 N N . LEU B 1 304 ? -6.688 37.416 23.836 1.00 54.10 304 LEU B N 1
ATOM 4997 C CA . LEU B 1 304 ? -7.795 37.968 23.066 1.00 52.56 304 LEU B CA 1
ATOM 4998 C C . LEU B 1 304 ? -9.052 37.108 23.199 1.00 52.85 304 LEU B C 1
ATOM 4999 O O . LEU B 1 304 ? -10.163 37.641 23.261 1.00 52.77 304 LEU B O 1
ATOM 5004 N N . ALA B 1 305 ? -8.876 35.789 23.276 1.00 53.07 305 ALA B N 1
ATOM 5005 C CA . ALA B 1 305 ? -10.001 34.863 23.408 1.00 54.00 305 ALA B CA 1
ATOM 5006 C C . ALA B 1 305 ? -10.943 35.257 24.554 1.00 55.13 305 ALA B C 1
ATOM 5007 O O . ALA B 1 305 ? -12.158 35.396 24.357 1.00 56.77 305 ALA B O 1
ATOM 5009 N N . THR B 1 306 ? -10.379 35.433 25.747 1.00 55.39 306 THR B N 1
ATOM 5010 C CA . THR B 1 306 ? -11.157 35.785 26.927 1.00 53.52 306 THR B CA 1
ATOM 5011 C C . THR B 1 306 ? -11.911 37.101 26.767 1.00 50.75 306 THR B C 1
ATOM 5012 O O . THR B 1 306 ? -13.052 37.238 27.200 1.00 48.54 306 THR B O 1
ATOM 5016 N N . THR B 1 307 ? -11.265 38.074 26.152 1.00 50.17 307 THR B N 1
ATOM 5017 C CA . THR B 1 307 ? -11.885 39.366 25.936 1.00 49.60 307 THR B CA 1
ATOM 5018 C C . THR B 1 307 ? -13.084 39.193 24.991 1.00 51.07 307 THR B C 1
ATOM 5019 O O . THR B 1 307 ? -14.096 39.908 25.107 1.00 49.45 307 THR B O 1
ATOM 5031 N N . SER B 1 309 ? -14.918 36.456 24.806 1.00 52.02 309 SER B N 1
ATOM 5032 C CA . SER B 1 309 ? -15.928 35.850 25.675 1.00 52.70 309 SER B CA 1
ATOM 5033 C C . SER B 1 309 ? -16.555 36.914 26.572 1.00 54.10 309 SER B C 1
ATOM 5034 O O . SER B 1 309 ? -17.711 36.794 26.977 1.00 54.53 309 SER B O 1
ATOM 5037 N N . LYS B 1 310 ? -15.784 37.950 26.893 1.00 55.10 310 LYS B N 1
ATOM 5038 C CA . LYS B 1 310 ? -16.285 39.018 27.741 1.00 55.50 310 LYS B CA 1
ATOM 5039 C C . LYS B 1 310 ? -17.373 39.810 27.043 1.00 56.62 310 LYS B C 1
ATOM 5040 O O . LYS B 1 310 ? -18.388 40.139 27.663 1.00 58.53 310 LYS B O 1
ATOM 5046 N N . LEU B 1 311 ? -17.170 40.118 25.762 1.00 56.01 311 LEU B N 1
ATOM 5047 C CA . LEU B 1 311 ? -18.150 40.892 25.008 1.00 54.63 311 LEU B CA 1
ATOM 5048 C C . LEU B 1 311 ? -19.362 40.056 24.631 1.00 55.28 311 LEU B C 1
ATOM 5049 O O . LEU B 1 311 ? -20.462 40.586 24.471 1.00 55.33 311 LEU B O 1
ATOM 5054 N N . LEU B 1 312 ? -19.163 38.752 24.491 1.00 56.22 312 LEU B N 1
ATOM 5055 C CA . LEU B 1 312 ? -20.261 37.847 24.166 1.00 58.44 312 LEU B CA 1
ATOM 5056 C C . LEU B 1 312 ? -21.146 37.783 25.419 1.00 60.44 312 LEU B C 1
ATOM 5057 O O . LEU B 1 312 ? -22.379 37.677 25.343 1.00 61.03 312 LEU B O 1
ATOM 5062 N N . SER B 1 313 ? -20.481 37.864 26.569 1.00 61.56 313 SER B N 1
ATOM 5063 C CA . SER B 1 313 ? -21.117 37.816 27.875 1.00 62.21 313 SER B CA 1
ATOM 5064 C C . SER B 1 313 ? -22.067 38.985 28.126 1.00 62.33 313 SER B C 1
ATOM 5065 O O . SER B 1 313 ? -23.025 38.847 28.879 1.00 63.19 313 SER B O 1
ATOM 5068 N N . VAL B 1 314 ? -21.812 40.130 27.502 1.00 62.39 314 VAL B N 1
ATOM 5069 C CA . VAL B 1 314 ? -22.672 41.290 27.703 1.00 62.97 314 VAL B CA 1
ATOM 5070 C C . VAL B 1 314 ? -23.677 41.514 26.571 1.00 63.31 314 VAL B C 1
ATOM 5071 O O . VAL B 1 314 ? -24.127 42.641 26.325 1.00 62.85 314 VAL B O 1
ATOM 5075 N N . ASP B 1 315 ? -24.005 40.420 25.885 1.00 64.39 315 ASP B N 1
ATOM 5076 C CA . ASP B 1 315 ? -24.992 40.380 24.801 1.00 65.24 315 ASP B CA 1
ATOM 5077 C C . ASP B 1 315 ? -24.586 40.700 23.364 1.00 64.20 315 ASP B C 1
ATOM 5078 O O . ASP B 1 315 ? -25.446 40.762 22.482 1.00 65.16 315 ASP B O 1
ATOM 5091 N N . PRO B 1 317 ? -23.741 39.577 20.014 1.00 59.61 317 PRO B N 1
ATOM 5092 C CA . PRO B 1 317 ? -23.903 38.295 19.305 1.00 59.58 317 PRO B CA 1
ATOM 5093 C C . PRO B 1 317 ? -22.608 37.638 18.804 1.00 60.60 317 PRO B C 1
ATOM 5094 O O . PRO B 1 317 ? -21.659 38.318 18.393 1.00 61.45 317 PRO B O 1
ATOM 5098 N N . PHE B 1 318 ? -22.596 36.308 18.822 1.00 60.83 318 PHE B N 1
ATOM 5099 C CA . PHE B 1 318 ? -21.450 35.522 18.378 1.00 60.84 318 PHE B CA 1
ATOM 5100 C C . PHE B 1 318 ? -20.895 35.932 17.012 1.00 61.27 318 PHE B C 1
ATOM 5101 O O . PHE B 1 318 ? -19.705 36.232 16.897 1.00 62.79 318 PHE B O 1
ATOM 5109 N N . GLU B 1 319 ? -21.733 35.947 15.975 1.00 60.36 319 GLU B N 1
ATOM 5110 C CA . GLU B 1 319 ? -21.230 36.307 14.652 1.00 60.61 319 GLU B CA 1
ATOM 5111 C C . GLU B 1 319 ? -20.609 37.689 14.732 1.00 59.16 319 GLU B C 1
ATOM 5112 O O . GLU B 1 319 ? -19.565 37.944 14.142 1.00 57.55 319 GLU B O 1
ATOM 5118 N N . ASN B 1 320 ? -21.263 38.569 15.485 1.00 58.75 320 ASN B N 1
ATOM 5119 C CA . ASN B 1 320 ? -20.803 39.940 15.704 1.00 56.84 320 ASN B CA 1
ATOM 5120 C C . ASN B 1 320 ? -19.424 39.993 16.393 1.00 56.02 320 ASN B C 1
ATOM 5121 O O . ASN B 1 320 ? -18.582 40.828 16.049 1.00 54.53 320 ASN B O 1
ATOM 5126 N N . VAL B 1 321 ? -19.201 39.109 17.366 1.00 54.86 321 VAL B N 1
ATOM 5127 C CA . VAL B 1 321 ? -17.933 39.045 18.089 1.00 53.62 321 VAL B CA 1
ATOM 5128 C C . VAL B 1 321 ? -16.806 38.589 17.168 1.00 54.42 321 VAL B C 1
ATOM 5129 O O . VAL B 1 321 ? -15.704 39.153 17.188 1.00 54.37 321 VAL B O 1
ATOM 5133 N N . VAL B 1 322 ? -17.081 37.561 16.368 1.00 54.77 322 VAL B N 1
ATOM 5134 C CA . VAL B 1 322 ? -16.097 37.046 15.416 1.00 53.76 322 VAL B CA 1
ATOM 5135 C C . VAL B 1 322 ? -15.723 38.100 14.375 1.00 53.71 322 VAL B C 1
ATOM 5136 O O . VAL B 1 322 ? -14.581 38.148 13.912 1.00 53.42 322 VAL B O 1
ATOM 5140 N N . GLU B 1 323 ? -16.682 38.943 14.012 1.00 52.89 323 GLU B N 1
ATOM 5141 C CA . GLU B 1 323 ? -16.424 39.985 13.036 1.00 53.37 323 GLU B CA 1
ATOM 5142 C C . GLU B 1 323 ? -15.551 41.073 13.650 1.00 53.51 323 GLU B C 1
ATOM 5143 O O . GLU B 1 323 ? -14.720 41.651 12.956 1.00 53.13 323 GLU B O 1
ATOM 5149 N N . ALA B 1 324 ? -15.739 41.347 14.947 1.00 52.61 324 ALA B N 1
ATOM 5150 C CA . ALA B 1 324 ? -14.966 42.382 15.656 1.00 51.13 324 ALA B CA 1
ATOM 5151 C C . ALA B 1 324 ? -13.502 41.964 15.883 1.00 49.85 324 ALA B C 1
ATOM 5152 O O . ALA B 1 324 ? -12.695 42.730 16.401 1.00 48.23 324 ALA B O 1
ATOM 5154 N N . VAL B 1 325 ? -13.170 40.751 15.465 1.00 49.65 325 VAL B N 1
ATOM 5155 C CA . VAL B 1 325 ? -11.839 40.191 15.631 1.00 48.79 325 VAL B CA 1
ATOM 5156 C C . VAL B 1 325 ? -11.241 39.763 14.290 1.00 47.73 325 VAL B C 1
ATOM 5157 O O . VAL B 1 325 ? -10.173 39.142 14.246 1.00 47.57 325 VAL B O 1
ATOM 5161 N N . THR B 1 326 ? -11.917 40.109 13.195 1.00 46.69 326 THR B N 1
ATOM 5162 C CA . THR B 1 326 ? -11.456 39.709 11.868 1.00 45.23 326 THR B CA 1
ATOM 5163 C C . THR B 1 326 ? -11.644 40.761 10.779 1.00 45.55 326 THR B C 1
ATOM 5164 O O . THR B 1 326 ? -10.702 41.443 10.402 1.00 44.03 326 THR B O 1
ATOM 5168 N N . ARG B 1 327 ? -12.859 40.881 10.263 1.00 47.19 327 ARG B N 1
ATOM 5169 C CA . ARG B 1 327 ? -13.116 41.830 9.187 1.00 50.34 327 ARG B CA 1
ATOM 5170 C C . ARG B 1 327 ? -13.032 43.290 9.634 1.00 49.92 327 ARG B C 1
ATOM 5171 O O . ARG B 1 327 ? -12.473 44.138 8.925 1.00 50.03 327 ARG B O 1
ATOM 5179 N N . ASN B 1 328 ? -13.575 43.590 10.808 1.00 48.89 328 ASN B N 1
ATOM 5180 C CA . ASN B 1 328 ? -13.540 44.964 11.294 1.00 48.70 328 ASN B CA 1
ATOM 5181 C C . ASN B 1 328 ? -12.103 45.447 11.553 1.00 46.05 328 ASN B C 1
ATOM 5182 O O . ASN B 1 328 ? -11.666 46.427 10.966 1.00 43.48 328 ASN B O 1
ATOM 5187 N N . PRO B 1 329 ? -11.342 44.759 12.419 1.00 44.38 329 PRO B N 1
ATOM 5188 C CA . PRO B 1 329 ? -9.980 45.249 12.633 1.00 43.88 329 PRO B CA 1
ATOM 5189 C C . PRO B 1 329 ? -9.169 45.268 11.339 1.00 43.46 329 PRO B C 1
ATOM 5190 O O . PRO B 1 329 ? -8.416 46.210 11.076 1.00 43.03 329 PRO B O 1
ATOM 5194 N N . ALA B 1 330 ? -9.341 44.230 10.525 1.00 43.93 330 ALA B N 1
ATOM 5195 C CA . ALA B 1 330 ? -8.640 44.122 9.250 1.00 43.34 330 ALA B CA 1
ATOM 5196 C C . ALA B 1 330 ? -8.956 45.288 8.320 1.00 43.89 330 ALA B C 1
ATOM 5197 O O . ALA B 1 330 ? -8.089 45.742 7.558 1.00 45.85 330 ALA B O 1
ATOM 5199 N N . SER B 1 331 ? -10.191 45.775 8.362 1.00 42.42 331 SER B N 1
ATOM 5200 C CA . SER B 1 331 ? -10.546 46.892 7.501 1.00 43.36 331 SER B CA 1
ATOM 5201 C C . SER B 1 331 ? -9.767 48.145 7.931 1.00 44.96 331 SER B C 1
ATOM 5202 O O . SER B 1 331 ? -9.502 49.032 7.115 1.00 46.62 331 SER B O 1
ATOM 5205 N N . VAL B 1 332 ? -9.382 48.209 9.205 1.00 44.49 332 VAL B N 1
ATOM 5206 C CA . VAL B 1 332 ? -8.649 49.357 9.704 1.00 44.55 332 VAL B CA 1
ATOM 5207 C C . VAL B 1 332 ? -7.209 49.315 9.230 1.00 45.28 332 VAL B C 1
ATOM 5208 O O . VAL B 1 332 ? -6.666 50.328 8.787 1.00 47.11 332 VAL B O 1
ATOM 5212 N N . ILE B 1 333 ? -6.587 48.145 9.319 1.00 44.60 333 ILE B N 1
ATOM 5213 C CA . ILE B 1 333 ? -5.201 48.005 8.894 1.00 44.19 333 ILE B CA 1
ATOM 5214 C C . ILE B 1 333 ? -5.076 47.661 7.413 1.00 44.86 333 ILE B C 1
ATOM 5215 O O . ILE B 1 333 ? -4.018 47.229 6.958 1.00 45.41 333 ILE B O 1
ATOM 5220 N N . ARG B 1 334 ? -6.157 47.866 6.666 1.00 45.70 334 ARG B N 1
ATOM 5221 C CA . ARG B 1 334 ? -6.180 47.585 5.234 1.00 46.69 334 ARG B CA 1
ATOM 5222 C C . ARG B 1 334 ? -5.690 46.188 4.872 1.00 46.07 334 ARG B C 1
ATOM 5223 O O . ARG B 1 334 ? -5.040 46.000 3.857 1.00 45.32 334 ARG B O 1
ATOM 5231 N N . LEU B 1 335 ? -6.006 45.210 5.712 1.00 47.03 335 LEU B N 1
ATOM 5232 C CA . LEU B 1 335 ? -5.637 43.825 5.450 1.00 47.56 335 LEU B CA 1
ATOM 5233 C C . LEU B 1 335 ? -6.781 43.164 4.688 1.00 49.55 335 LEU B C 1
ATOM 5234 O O . LEU B 1 335 ? -7.850 42.929 5.254 1.00 49.52 335 LEU B O 1
ATOM 5239 N N . ASP B 1 336 ? -6.554 42.875 3.405 1.00 51.87 336 ASP B N 1
ATOM 5240 C CA . ASP B 1 336 ? -7.563 42.226 2.565 1.00 53.70 336 ASP B CA 1
ATOM 5241 C C . ASP B 1 336 ? -7.966 40.882 3.142 1.00 54.04 336 ASP B C 1
ATOM 5242 O O . ASP B 1 336 ? -7.114 40.050 3.462 1.00 54.91 336 ASP B O 1
ATOM 5255 N N . GLU B 1 338 ? -10.921 39.105 1.666 1.00 56.70 338 GLU B N 1
ATOM 5256 C CA . GLU B 1 338 ? -11.938 38.585 0.753 1.00 58.41 338 GLU B CA 1
ATOM 5257 C C . GLU B 1 338 ? -11.572 37.235 0.143 1.00 57.29 338 GLU B C 1
ATOM 5258 O O . GLU B 1 338 ? -10.401 36.951 -0.134 1.00 55.83 338 GLU B O 1
ATOM 5264 N N . ASN B 1 339 ? -12.587 36.405 -0.063 1.00 55.64 339 ASN B N 1
ATOM 5265 C CA . ASN B 1 339 ? -12.387 35.102 -0.688 1.00 55.33 339 ASN B CA 1
ATOM 5266 C C . ASN B 1 339 ? -11.315 34.237 -0.044 1.00 53.38 339 ASN B C 1
ATOM 5267 O O . ASN B 1 339 ? -10.678 33.443 -0.729 1.00 53.98 339 ASN B O 1
ATOM 5272 N N . ARG B 1 340 ? -11.130 34.373 1.263 1.00 50.97 340 ARG B N 1
ATOM 5273 C CA . ARG B 1 340 ? -10.121 33.602 1.983 1.00 50.00 340 ARG B CA 1
ATOM 5274 C C . ARG B 1 340 ? -10.127 32.085 1.806 1.00 49.82 340 ARG B C 1
ATOM 5275 O O . ARG B 1 340 ? -9.090 31.455 1.940 1.00 49.80 340 ARG B O 1
ATOM 5283 N N . LEU B 1 341 ? -11.276 31.489 1.518 1.00 51.06 341 LEU B N 1
ATOM 5284 C CA . LEU B 1 341 ? -11.333 30.040 1.349 1.00 50.79 341 LEU B CA 1
ATOM 5285 C C . LEU B 1 341 ? -11.074 29.571 -0.075 1.00 50.35 341 LEU B C 1
ATOM 5286 O O . LEU B 1 341 ? -11.074 28.376 -0.338 1.00 51.35 341 LEU B O 1
ATOM 5291 N N . ASP B 1 342 ? -10.862 30.504 -0.993 1.00 49.88 342 ASP B N 1
ATOM 5292 C CA . ASP B 1 342 ? -10.590 30.139 -2.380 1.00 50.29 342 ASP B CA 1
ATOM 5293 C C . ASP B 1 342 ? -9.324 29.303 -2.515 1.00 49.76 342 ASP B C 1
ATOM 5294 O O . ASP B 1 342 ? -8.498 29.246 -1.606 1.00 50.54 342 ASP B O 1
ATOM 5299 N N . VAL B 1 343 ? -9.182 28.644 -3.661 1.00 49.30 343 VAL B N 1
ATOM 5300 C CA . VAL B 1 343 ? -7.995 27.842 -3.945 1.00 47.67 343 VAL B CA 1
ATOM 5301 C C . VAL B 1 343 ? -6.963 28.885 -4.342 1.00 47.63 343 VAL B C 1
ATOM 5302 O O . VAL B 1 343 ? -7.296 29.849 -5.031 1.00 47.41 343 VAL B O 1
ATOM 5306 N N . GLY B 1 344 ? -5.723 28.702 -3.898 1.00 47.68 344 GLY B N 1
ATOM 5307 C CA . GLY B 1 344 ? -4.665 29.641 -4.225 1.00 47.57 344 GLY B CA 1
ATOM 5308 C C . GLY B 1 344 ? -4.437 30.675 -3.148 1.00 47.84 344 GLY B C 1
ATOM 5309 O O . GLY B 1 344 ? -3.397 31.317 -3.117 1.00 48.50 344 GLY B O 1
ATOM 5310 N N . GLN B 1 345 ? -5.405 30.852 -2.261 1.00 48.04 345 GLN B N 1
ATOM 5311 C CA . GLN B 1 345 ? -5.232 31.828 -1.193 1.00 48.25 345 GLN B CA 1
ATOM 5312 C C . GLN B 1 345 ? -4.356 31.275 -0.076 1.00 47.83 345 GLN B C 1
ATOM 5313 O O . GLN B 1 345 ? -4.461 30.096 0.286 1.00 48.46 345 GLN B O 1
ATOM 5319 N N . ARG B 1 346 ? -3.482 32.115 0.452 1.00 46.73 346 ARG B N 1
ATOM 5320 C CA . ARG B 1 346 ? -2.593 31.672 1.513 1.00 45.45 346 ARG B CA 1
ATOM 5321 C C . ARG B 1 346 ? -3.415 31.221 2.719 1.00 43.53 346 ARG B C 1
ATOM 5322 O O . ARG B 1 346 ? -4.289 31.947 3.171 1.00 43.70 346 ARG B O 1
ATOM 5330 N N . ALA B 1 347 ? -3.157 30.022 3.225 1.00 40.99 347 ALA B N 1
ATOM 5331 C CA . ALA B 1 347 ? -3.898 29.545 4.382 1.00 42.39 347 ALA B CA 1
ATOM 5332 C C . ALA B 1 347 ? -3.619 30.461 5.586 1.00 42.98 347 ALA B C 1
ATOM 5333 O O . ALA B 1 347 ? -2.467 30.731 5.935 1.00 43.46 347 ALA B O 1
ATOM 5335 N N . ASP B 1 348 ? -4.672 30.945 6.222 1.00 42.48 348 ASP B N 1
ATOM 5336 C CA . ASP B 1 348 ? -4.504 31.825 7.369 1.00 43.77 348 ASP B CA 1
ATOM 5337 C C . ASP B 1 348 ? -5.790 31.775 8.157 1.00 42.96 348 ASP B C 1
ATOM 5338 O O . ASP B 1 348 ? -6.712 32.538 7.879 1.00 43.17 348 ASP B O 1
ATOM 5343 N N . PHE B 1 349 ? -5.871 30.862 9.120 1.00 43.87 349 PHE B N 1
ATOM 5344 C CA . PHE B 1 349 ? -7.086 30.727 9.922 1.00 45.59 349 PHE B CA 1
ATOM 5345 C C . PHE B 1 349 ? -6.852 30.487 11.412 1.00 47.15 349 PHE B C 1
ATOM 5346 O O . PHE B 1 349 ? -5.730 30.206 11.863 1.00 47.43 349 PHE B O 1
ATOM 5354 N N . THR B 1 350 ? -7.949 30.586 12.162 1.00 48.50 350 THR B N 1
ATOM 5355 C CA . THR B 1 350 ? -7.968 30.338 13.597 1.00 49.98 350 THR B CA 1
ATOM 5356 C C . THR B 1 350 ? -9.030 29.261 13.819 1.00 50.22 350 THR B C 1
ATOM 5357 O O . THR B 1 350 ? -10.230 29.489 13.600 1.00 49.83 350 THR B O 1
ATOM 5361 N N . VAL B 1 351 ? -8.575 28.076 14.208 1.00 50.86 351 VAL B N 1
ATOM 5362 C CA . VAL B 1 351 ? -9.470 26.971 14.490 1.00 51.96 351 VAL B CA 1
ATOM 5363 C C . VAL B 1 351 ? -9.776 27.067 15.981 1.00 52.57 351 VAL B C 1
ATOM 5364 O O . VAL B 1 351 ? -8.898 26.866 16.820 1.00 52.96 351 VAL B O 1
ATOM 5368 N N . PHE B 1 352 ? -11.028 27.384 16.293 1.00 53.42 352 PHE B N 1
ATOM 5369 C CA . PHE B 1 352 ? -11.469 27.536 17.667 1.00 54.34 352 PHE B CA 1
ATOM 5370 C C . PHE B 1 352 ? -12.811 26.876 17.968 1.00 56.73 352 PHE B C 1
ATOM 5371 O O . PHE B 1 352 ? -13.614 26.621 17.074 1.00 59.18 352 PHE B O 1
ATOM 5379 N N . ASP B 1 353 ? -13.044 26.610 19.248 1.00 58.73 353 ASP B N 1
ATOM 5380 C CA . ASP B 1 353 ? -14.292 26.023 19.707 1.00 60.77 353 ASP B CA 1
ATOM 5381 C C . ASP B 1 353 ? -14.996 27.072 20.554 1.00 61.64 353 ASP B C 1
ATOM 5382 O O . ASP B 1 353 ? -14.418 28.107 20.887 1.00 61.34 353 ASP B O 1
ATOM 5387 N N . LEU B 1 354 ? -16.252 26.808 20.878 1.00 63.34 354 LEU B N 1
ATOM 5388 C CA . LEU B 1 354 ? -17.048 27.704 21.700 1.00 65.29 354 LEU B CA 1
ATOM 5389 C C . LEU B 1 354 ? -17.642 26.761 22.721 1.00 67.51 354 LEU B C 1
ATOM 5390 O O . LEU B 1 354 ? -18.704 26.192 22.486 1.00 69.68 354 LEU B O 1
ATOM 5395 N N . VAL B 1 355 ? -16.948 26.585 23.842 1.00 69.76 355 VAL B N 1
ATOM 5396 C CA . VAL B 1 355 ? -17.382 25.670 24.897 1.00 72.61 355 VAL B CA 1
ATOM 5397 C C . VAL B 1 355 ? -18.207 26.310 26.013 1.00 74.08 355 VAL B C 1
ATOM 5398 O O . VAL B 1 355 ? -18.131 27.514 26.247 1.00 74.31 355 VAL B O 1
ATOM 5402 N N . ASP B 1 356 ? -18.999 25.485 26.692 1.00 76.59 356 ASP B N 1
ATOM 5403 C CA . ASP B 1 356 ? -19.829 25.936 27.809 1.00 79.19 356 ASP B CA 1
ATOM 5404 C C . ASP B 1 356 ? -18.997 25.869 29.091 1.00 80.22 356 ASP B C 1
ATOM 5405 O O . ASP B 1 356 ? -18.341 24.860 29.356 1.00 81.18 356 ASP B O 1
ATOM 5410 N N . ALA B 1 357 ? -19.030 26.931 29.891 1.00 80.98 357 ALA B N 1
ATOM 5411 C CA . ALA B 1 357 ? -18.251 26.954 31.121 1.00 82.26 357 ALA B CA 1
ATOM 5412 C C . ALA B 1 357 ? -18.812 27.890 32.182 1.00 82.74 357 ALA B C 1
ATOM 5413 O O . ALA B 1 357 ? -19.906 28.433 32.037 1.00 81.75 357 ALA B O 1
ATOM 5415 N N . ASP B 1 358 ? -18.043 28.071 33.251 1.00 84.29 358 ASP B N 1
ATOM 5416 C CA . ASP B 1 358 ? -18.445 28.938 34.350 1.00 85.86 358 ASP B CA 1
ATOM 5417 C C . ASP B 1 358 ? -17.239 29.443 35.130 1.00 86.35 358 ASP B C 1
ATOM 5418 O O . ASP B 1 358 ? -17.181 29.268 36.350 1.00 86.92 358 ASP B O 1
ATOM 5423 N N . LEU B 1 359 ? -16.281 30.060 34.439 1.00 86.51 359 LEU B N 1
ATOM 5424 C CA . LEU B 1 359 ? -15.095 30.582 35.116 1.00 86.98 359 LEU B CA 1
ATOM 5425 C C . LEU B 1 359 ? -15.175 32.092 35.349 1.00 86.82 359 LEU B C 1
ATOM 5426 O O . LEU B 1 359 ? -15.674 32.848 34.504 1.00 86.31 359 LEU B O 1
ATOM 5431 N N . GLU B 1 360 ? -14.691 32.519 36.514 1.00 86.52 360 GLU B N 1
ATOM 5432 C CA . GLU B 1 360 ? -14.705 33.928 36.890 1.00 85.66 360 GLU B CA 1
ATOM 5433 C C . GLU B 1 360 ? -13.595 34.699 36.210 1.00 83.34 360 GLU B C 1
ATOM 5434 O O . GLU B 1 360 ? -12.454 34.245 36.129 1.00 82.30 360 GLU B O 1
ATOM 5440 N N . ALA B 1 361 ? -13.957 35.873 35.719 1.00 81.56 361 ALA B N 1
ATOM 5441 C CA . ALA B 1 361 ? -13.034 36.765 35.047 1.00 80.01 361 ALA B CA 1
ATOM 5442 C C . ALA B 1 361 ? -13.499 38.161 35.423 1.00 78.72 361 ALA B C 1
ATOM 5443 O O . ALA B 1 361 ? -14.671 38.359 35.748 1.00 77.56 361 ALA B O 1
ATOM 5445 N N . THR B 1 362 ? -12.598 39.134 35.384 1.00 77.30 362 THR B N 1
ATOM 5446 C CA . THR B 1 362 ? -12.998 40.485 35.743 1.00 75.19 362 THR B CA 1
ATOM 5447 C C . THR B 1 362 ? -12.441 41.563 34.827 1.00 72.47 362 THR B C 1
ATOM 5448 O O . THR B 1 362 ? -11.436 41.369 34.151 1.00 70.53 362 THR B O 1
ATOM 5452 N N . ASP B 1 363 ? -13.113 42.706 34.816 1.00 71.61 363 ASP B N 1
ATOM 5453 C CA . ASP B 1 363 ? -12.695 43.818 33.979 1.00 71.77 363 ASP B CA 1
ATOM 5454 C C . ASP B 1 363 ? -11.660 44.743 34.635 1.00 71.58 363 ASP B C 1
ATOM 5455 O O . ASP B 1 363 ? -11.072 44.408 35.669 1.00 71.46 363 ASP B O 1
ATOM 5460 N N . SER B 1 364 ? -11.429 45.898 34.025 1.00 71.57 364 SER B N 1
ATOM 5461 C CA . SER B 1 364 ? -10.449 46.824 34.552 1.00 73.01 364 SER B CA 1
ATOM 5462 C C . SER B 1 364 ? -11.004 47.710 35.660 1.00 73.39 364 SER B C 1
ATOM 5463 O O . SER B 1 364 ? -10.392 48.715 36.031 1.00 74.03 364 SER B O 1
ATOM 5466 N N . ASN B 1 365 ? -12.167 47.338 36.187 1.00 74.37 365 ASN B N 1
ATOM 5467 C CA . ASN B 1 365 ? -12.791 48.076 37.288 1.00 75.06 365 ASN B CA 1
ATOM 5468 C C . ASN B 1 365 ? -13.080 47.114 38.447 1.00 74.64 365 ASN B C 1
ATOM 5469 O O . ASN B 1 365 ? -13.874 47.420 39.340 1.00 74.31 365 ASN B O 1
ATOM 5474 N N . GLY B 1 366 ? -12.422 45.955 38.425 1.00 73.43 366 GLY B N 1
ATOM 5475 C CA . GLY B 1 366 ? -12.616 44.963 39.466 1.00 72.82 366 GLY B CA 1
ATOM 5476 C C . GLY B 1 366 ? -13.922 44.198 39.330 1.00 72.85 366 GLY B C 1
ATOM 5477 O O . GLY B 1 366 ? -14.018 43.045 39.763 1.00 72.62 366 GLY B O 1
ATOM 5478 N N . ASP B 1 367 ? -14.929 44.832 38.730 1.00 72.17 367 ASP B N 1
ATOM 5479 C CA . ASP B 1 367 ? -16.233 44.202 38.545 1.00 71.24 367 ASP B CA 1
ATOM 5480 C C . ASP B 1 367 ? -16.109 42.824 37.892 1.00 70.93 367 ASP B C 1
ATOM 5481 O O . ASP B 1 367 ? -15.738 42.698 36.726 1.00 71.17 367 ASP B O 1
ATOM 5486 N N . VAL B 1 368 ? -16.418 41.794 38.670 1.00 71.10 368 VAL B N 1
ATOM 5487 C CA . VAL B 1 368 ? -16.350 40.413 38.220 1.00 70.82 368 VAL B CA 1
ATOM 5488 C C . VAL B 1 368 ? -17.608 40.027 37.441 1.00 71.65 368 VAL B C 1
ATOM 5489 O O . VAL B 1 368 ? -18.623 40.730 37.490 1.00 72.00 368 VAL B O 1
ATOM 5493 N N . SER B 1 369 ? -17.518 38.915 36.713 1.00 71.90 369 SER B N 1
ATOM 5494 C CA . SER B 1 369 ? -18.621 38.388 35.908 1.00 71.40 369 SER B CA 1
ATOM 5495 C C . SER B 1 369 ? -18.403 36.896 35.717 1.00 71.07 369 SER B C 1
ATOM 5496 O O . SER B 1 369 ? -17.290 36.400 35.870 1.00 71.41 369 SER B O 1
ATOM 5499 N N . ARG B 1 370 ? -19.468 36.180 35.381 1.00 71.35 370 ARG B N 1
ATOM 5500 C CA . ARG B 1 370 ? -19.371 34.741 35.174 1.00 71.35 370 ARG B CA 1
ATOM 5501 C C . ARG B 1 370 ? -19.629 34.404 33.705 1.00 70.58 370 ARG B C 1
ATOM 5502 O O . ARG B 1 370 ? -20.725 34.623 33.188 1.00 70.58 370 ARG B O 1
ATOM 5510 N N . LEU B 1 371 ? -18.601 33.883 33.039 1.00 70.12 371 LEU B N 1
ATOM 5511 C CA . LEU B 1 371 ? -18.680 33.529 31.621 1.00 69.19 371 LEU B CA 1
ATOM 5512 C C . LEU B 1 371 ? -19.205 32.114 31.440 1.00 68.14 371 LEU B C 1
ATOM 5513 O O . LEU B 1 371 ? -18.551 31.151 31.842 1.00 68.48 371 LEU B O 1
ATOM 5518 N N . LYS B 1 372 ? -20.379 31.996 30.822 1.00 66.81 372 LYS B N 1
ATOM 5519 C CA . LYS B 1 372 ? -21.009 30.696 30.612 1.00 66.23 372 LYS B CA 1
ATOM 5520 C C . LYS B 1 372 ? -20.601 30.040 29.290 1.00 65.66 372 LYS B C 1
ATOM 5521 O O . LYS B 1 372 ? -20.905 28.873 29.038 1.00 65.62 372 LYS B O 1
ATOM 5527 N N . ARG B 1 373 ? -19.897 30.794 28.455 1.00 65.42 373 ARG B N 1
ATOM 5528 C CA . ARG B 1 373 ? -19.413 30.290 27.173 1.00 64.79 373 ARG B CA 1
ATOM 5529 C C . ARG B 1 373 ? -18.002 30.835 26.958 1.00 63.69 373 ARG B C 1
ATOM 5530 O O . ARG B 1 373 ? -17.738 32.005 27.247 1.00 63.12 373 ARG B O 1
ATOM 5538 N N . LEU B 1 374 ? -17.101 29.992 26.460 1.00 62.95 374 LEU B N 1
ATOM 5539 C CA . LEU B 1 374 ? -15.724 30.419 26.221 1.00 62.36 374 LEU B CA 1
ATOM 5540 C C . LEU B 1 374 ? -15.131 30.003 24.869 1.00 61.00 374 LEU B C 1
ATOM 5541 O O . LEU B 1 374 ? -15.221 28.847 24.454 1.00 58.51 374 LEU B O 1
ATOM 5546 N N . PHE B 1 375 ? -14.517 30.968 24.191 1.00 61.01 375 PHE B N 1
ATOM 5547 C CA . PHE B 1 375 ? -13.867 30.698 22.922 1.00 60.66 375 PHE B CA 1
ATOM 5548 C C . PHE B 1 375 ? -12.594 29.930 23.257 1.00 62.51 375 PHE B C 1
ATOM 5549 O O . PHE B 1 375 ? -11.844 30.322 24.145 1.00 63.29 375 PHE B O 1
ATOM 5557 N N . GLU B 1 376 ? -12.343 28.840 22.548 1.00 64.06 376 GLU B N 1
ATOM 5558 C CA . GLU B 1 376 ? -11.164 28.052 22.827 1.00 65.26 376 GLU B CA 1
ATOM 5559 C C . GLU B 1 376 ? -10.244 27.789 21.651 1.00 64.21 376 GLU B C 1
ATOM 5560 O O . GLU B 1 376 ? -10.435 26.833 20.904 1.00 64.53 376 GLU B O 1
ATOM 5566 N N . PRO B 1 377 ? -9.219 28.634 21.476 1.00 62.15 377 PRO B N 1
ATOM 5567 C CA . PRO B 1 377 ? -8.276 28.452 20.372 1.00 59.46 377 PRO B CA 1
ATOM 5568 C C . PRO B 1 377 ? -7.733 27.029 20.386 1.00 57.13 377 PRO B C 1
ATOM 5569 O O . PRO B 1 377 ? -7.364 26.510 21.438 1.00 56.51 377 PRO B O 1
ATOM 5573 N N . ARG B 1 378 ? -7.695 26.405 19.216 1.00 55.44 378 ARG B N 1
ATOM 5574 C CA . ARG B 1 378 ? -7.189 25.050 19.084 1.00 52.83 378 ARG B CA 1
ATOM 5575 C C . ARG B 1 378 ? -5.935 25.091 18.255 1.00 52.09 378 ARG B C 1
ATOM 5576 O O . ARG B 1 378 ? -4.909 24.543 18.653 1.00 51.32 378 ARG B O 1
ATOM 5584 N N . TYR B 1 379 ? -6.030 25.739 17.095 1.00 50.78 379 TYR B N 1
ATOM 5585 C CA . TYR B 1 379 ? -4.893 25.882 16.197 1.00 50.04 379 TYR B CA 1
ATOM 5586 C C . TYR B 1 379 ? -4.955 27.214 15.483 1.00 49.16 379 TYR B C 1
ATOM 5587 O O . TYR B 1 379 ? -6.034 27.781 15.277 1.00 48.62 379 TYR B O 1
ATOM 5596 N N . ALA B 1 380 ? -3.780 27.703 15.105 1.00 47.52 380 ALA B N 1
ATOM 5597 C CA . ALA B 1 380 ? -3.653 28.935 14.337 1.00 45.56 380 ALA B CA 1
ATOM 5598 C C . ALA B 1 380 ? -2.935 28.431 13.082 1.00 43.50 380 ALA B C 1
ATOM 5599 O O . ALA B 1 380 ? -1.856 27.841 13.179 1.00 41.77 380 ALA B O 1
ATOM 5601 N N . VAL B 1 381 ? -3.529 28.620 11.911 1.00 42.07 381 VAL B N 1
ATOM 5602 C CA . VAL B 1 381 ? -2.881 28.118 10.706 1.00 43.16 381 VAL B CA 1
ATOM 5603 C C . VAL B 1 381 ? -2.367 29.289 9.914 1.00 43.44 381 VAL B C 1
ATOM 5604 O O . VAL B 1 381 ? -3.139 30.127 9.458 1.00 45.50 381 VAL B O 1
ATOM 5608 N N . ILE B 1 382 ? -1.053 29.363 9.767 1.00 43.59 382 ILE B N 1
ATOM 5609 C CA . ILE B 1 382 ? -0.460 30.447 9.008 1.00 43.88 382 ILE B CA 1
ATOM 5610 C C . ILE B 1 382 ? 0.305 29.782 7.877 1.00 43.97 382 ILE B C 1
ATOM 5611 O O . ILE B 1 382 ? 1.290 29.099 8.107 1.00 43.61 382 ILE B O 1
ATOM 5616 N N . GLY B 1 383 ? -0.173 29.969 6.653 1.00 45.20 383 GLY B N 1
ATOM 5617 C CA . GLY B 1 383 ? 0.466 29.348 5.514 1.00 47.65 383 GLY B CA 1
ATOM 5618 C C . GLY B 1 383 ? 0.506 27.839 5.698 1.00 49.10 383 GLY B C 1
ATOM 5619 O O . GLY B 1 383 ? -0.505 27.217 6.055 1.00 48.20 383 GLY B O 1
ATOM 5620 N N . ALA B 1 384 ? 1.678 27.252 5.474 1.00 50.03 384 ALA B N 1
ATOM 5621 C CA . ALA B 1 384 ? 1.858 25.810 5.607 1.00 53.40 384 ALA B CA 1
ATOM 5622 C C . ALA B 1 384 ? 2.113 25.366 7.044 1.00 54.37 384 ALA B C 1
ATOM 5623 O O . ALA B 1 384 ? 2.342 24.186 7.294 1.00 55.28 384 ALA B O 1
ATOM 5625 N N . GLU B 1 385 ? 2.062 26.307 7.982 1.00 55.67 385 GLU B N 1
ATOM 5626 C CA . GLU B 1 385 ? 2.327 26.026 9.392 1.00 57.39 385 GLU B CA 1
ATOM 5627 C C . GLU B 1 385 ? 1.080 26.089 10.304 1.00 56.90 385 GLU B C 1
ATOM 5628 O O . GLU B 1 385 ? 0.375 27.104 10.372 1.00 56.63 385 GLU B O 1
ATOM 5634 N N . ALA B 1 386 ? 0.802 24.991 10.998 1.00 55.57 386 ALA B N 1
ATOM 5635 C CA . ALA B 1 386 ? -0.338 24.946 11.916 1.00 55.16 386 ALA B CA 1
ATOM 5636 C C . ALA B 1 386 ? 0.199 24.773 13.339 1.00 54.11 386 ALA B C 1
ATOM 5637 O O . ALA B 1 386 ? 0.701 23.709 13.706 1.00 51.29 386 ALA B O 1
ATOM 5639 N N . ILE B 1 387 ? 0.099 25.836 14.130 1.00 54.32 387 ILE B N 1
ATOM 5640 C CA . ILE B 1 387 ? 0.589 25.824 15.501 1.00 53.33 387 ILE B CA 1
ATOM 5641 C C . ILE B 1 387 ? -0.537 25.521 16.470 1.00 51.51 387 ILE B C 1
ATOM 5642 O O . ILE B 1 387 ? -1.637 26.058 16.348 1.00 49.38 387 ILE B O 1
ATOM 5647 N N . ALA B 1 388 ? -0.254 24.658 17.433 1.00 50.83 388 ALA B N 1
ATOM 5648 C CA . ALA B 1 388 ? -1.248 24.320 18.437 1.00 52.11 388 ALA B CA 1
ATOM 5649 C C . ALA B 1 388 ? -1.464 25.577 19.274 1.00 52.73 388 ALA B C 1
ATOM 5650 O O . ALA B 1 388 ? -0.508 26.298 19.578 1.00 51.96 388 ALA B O 1
ATOM 5652 N N . ALA B 1 389 ? -2.713 25.842 19.635 1.00 53.39 389 ALA B N 1
ATOM 5653 C CA . ALA B 1 389 ? -3.026 27.020 20.430 1.00 55.20 389 ALA B CA 1
ATOM 5654 C C . ALA B 1 389 ? -3.880 26.681 21.646 1.00 56.74 389 ALA B C 1
ATOM 5655 O O . ALA B 1 389 ? -4.380 25.558 21.772 1.00 56.70 389 ALA B O 1
ATOM 5657 N N . SER B 1 390 ? -4.032 27.660 22.540 1.00 58.94 390 SER B N 1
ATOM 5658 C CA . SER B 1 390 ? -4.829 27.510 23.761 1.00 59.87 390 SER B CA 1
ATOM 5659 C C . SER B 1 390 ? -5.019 28.840 24.495 1.00 60.69 390 SER B C 1
ATOM 5660 O O . SER B 1 390 ? -4.373 29.834 24.183 1.00 59.48 390 SER B O 1
ATOM 5663 N N . ARG B 1 391 ? -5.902 28.846 25.484 1.00 62.86 391 ARG B N 1
ATOM 5664 C CA . ARG B 1 391 ? -6.151 30.050 26.259 1.00 64.94 391 ARG B CA 1
ATOM 5665 C C . ARG B 1 391 ? -5.037 30.213 27.305 1.00 65.21 391 ARG B C 1
ATOM 5666 O O . ARG B 1 391 ? -4.456 29.223 27.768 1.00 65.13 391 ARG B O 1
ATOM 5674 N N . TYR B 1 392 ? -4.735 31.462 27.659 1.00 65.41 392 TYR B N 1
ATOM 5675 C CA . TYR B 1 392 ? -3.674 31.777 28.614 1.00 65.59 392 TYR B CA 1
ATOM 5676 C C . TYR B 1 392 ? -3.864 31.100 29.973 1.00 64.62 392 TYR B C 1
ATOM 5677 O O . TYR B 1 392 ? -5.022 31.016 30.427 1.00 63.34 392 TYR B O 1
ATOM 5686 N N . LEU C 1 19 ? 8.172 114.658 -14.900 1.00 97.39 19 LEU C N 1
ATOM 5687 C CA . LEU C 1 19 ? 8.479 113.274 -15.361 1.00 97.66 19 LEU C CA 1
ATOM 5688 C C . LEU C 1 19 ? 7.934 113.035 -16.754 1.00 98.09 19 LEU C C 1
ATOM 5689 O O . LEU C 1 19 ? 6.844 113.509 -17.092 1.00 97.88 19 LEU C O 1
ATOM 5694 N N . THR C 1 20 ? 8.689 112.280 -17.549 1.00 98.61 20 THR C N 1
ATOM 5695 C CA . THR C 1 20 ? 8.297 111.975 -18.918 1.00 99.47 20 THR C CA 1
ATOM 5696 C C . THR C 1 20 ? 8.607 110.537 -19.326 1.00 99.97 20 THR C C 1
ATOM 5697 O O . THR C 1 20 ? 9.463 109.883 -18.730 1.00 100.09 20 THR C O 1
ATOM 5701 N N . ASN C 1 21 ? 7.902 110.032 -20.341 1.00 100.67 21 ASN C N 1
ATOM 5702 C CA . ASN C 1 21 ? 8.085 108.706 -20.889 1.00 101.35 21 ASN C CA 1
ATOM 5703 C C . ASN C 1 21 ? 7.793 107.649 -19.844 1.00 100.61 21 ASN C C 1
ATOM 5704 O O . ASN C 1 21 ? 8.440 106.568 -19.833 1.00 99.59 21 ASN C O 1
ATOM 5709 N N . VAL C 1 22 ? 6.805 107.894 -18.998 1.00 100.07 22 VAL C N 1
ATOM 5710 C CA . VAL C 1 22 ? 6.394 106.978 -17.942 1.00 98.76 22 VAL C CA 1
ATOM 5711 C C . VAL C 1 22 ? 4.988 106.423 -18.187 1.00 98.02 22 VAL C C 1
ATOM 5712 O O . VAL C 1 22 ? 4.040 107.179 -18.406 1.00 97.07 22 VAL C O 1
ATOM 5716 N N . LYS C 1 23 ? 4.864 105.099 -18.146 1.00 97.66 23 LYS C N 1
ATOM 5717 C CA . LYS C 1 23 ? 3.581 104.433 -18.365 1.00 97.15 23 LYS C CA 1
ATOM 5718 C C . LYS C 1 23 ? 2.856 104.132 -17.055 1.00 96.44 23 LYS C C 1
ATOM 5719 O O . LYS C 1 23 ? 3.149 103.137 -16.387 1.00 96.43 23 LYS C O 1
ATOM 5725 N N . PRO C 1 24 ? 1.887 104.984 -16.675 1.00 96.00 24 PRO C N 1
ATOM 5726 C CA . PRO C 1 24 ? 1.133 104.778 -15.432 1.00 95.44 24 PRO C CA 1
ATOM 5727 C C . PRO C 1 24 ? 0.396 103.437 -15.375 1.00 94.66 24 PRO C C 1
ATOM 5728 O O . PRO C 1 24 ? -0.167 102.979 -16.372 1.00 93.51 24 PRO C O 1
ATOM 5732 N N . VAL C 1 25 ? 0.421 102.817 -14.197 1.00 94.35 25 VAL C N 1
ATOM 5733 C CA . VAL C 1 25 ? -0.228 101.529 -13.969 1.00 93.74 25 VAL C CA 1
ATOM 5734 C C . VAL C 1 25 ? -0.806 101.409 -12.558 1.00 93.43 25 VAL C C 1
ATOM 5735 O O . VAL C 1 25 ? -0.195 101.840 -11.577 1.00 92.85 25 VAL C O 1
ATOM 5739 N N . GLY C 1 26 ? -1.995 100.825 -12.467 1.00 93.27 26 GLY C N 1
ATOM 5740 C CA . GLY C 1 26 ? -2.621 100.634 -11.171 1.00 92.29 26 GLY C CA 1
ATOM 5741 C C . GLY C 1 26 ? -3.351 101.817 -10.563 1.00 91.06 26 GLY C C 1
ATOM 5742 O O . GLY C 1 26 ? -3.984 101.665 -9.518 1.00 91.07 26 GLY C O 1
ATOM 5743 N N . PHE C 1 27 ? -3.275 102.990 -11.189 1.00 89.36 27 PHE C N 1
ATOM 5744 C CA . PHE C 1 27 ? -3.961 104.161 -10.648 1.00 87.10 27 PHE C CA 1
ATOM 5745 C C . PHE C 1 27 ? -5.472 104.010 -10.799 1.00 86.66 27 PHE C C 1
ATOM 5746 O O . PHE C 1 27 ? -6.239 104.849 -10.330 1.00 86.27 27 PHE C O 1
ATOM 5754 N N . LEU C 1 39 ? 8.065 117.337 -11.929 1.00 95.67 39 LEU C N 1
ATOM 5755 C CA . LEU C 1 39 ? 7.010 118.338 -11.998 1.00 96.02 39 LEU C CA 1
ATOM 5756 C C . LEU C 1 39 ? 6.389 118.639 -10.629 1.00 96.20 39 LEU C C 1
ATOM 5757 O O . LEU C 1 39 ? 5.169 118.613 -10.477 1.00 96.46 39 LEU C O 1
ATOM 5762 N N . ILE C 1 40 ? 7.235 118.923 -9.638 1.00 96.03 40 ILE C N 1
ATOM 5763 C CA . ILE C 1 40 ? 6.771 119.251 -8.289 1.00 96.10 40 ILE C CA 1
ATOM 5764 C C . ILE C 1 40 ? 7.806 120.217 -7.695 1.00 95.55 40 ILE C C 1
ATOM 5765 O O . ILE C 1 40 ? 8.854 120.460 -8.299 1.00 95.13 40 ILE C O 1
ATOM 5770 N N . GLY C 1 41 ? 7.515 120.765 -6.518 1.00 94.88 41 GLY C N 1
ATOM 5771 C CA . GLY C 1 41 ? 8.438 121.689 -5.885 1.00 93.59 41 GLY C CA 1
ATOM 5772 C C . GLY C 1 41 ? 8.097 121.925 -4.429 1.00 93.04 41 GLY C C 1
ATOM 5773 O O . GLY C 1 41 ? 8.936 121.725 -3.553 1.00 92.37 41 GLY C O 1
ATOM 5774 N N . ASP C 1 58 ? 14.363 122.712 -12.685 1.00 98.64 58 ASP C N 1
ATOM 5775 C CA . ASP C 1 58 ? 14.517 121.324 -12.257 1.00 99.33 58 ASP C CA 1
ATOM 5776 C C . ASP C 1 58 ? 14.554 120.402 -13.476 1.00 99.10 58 ASP C C 1
ATOM 5777 O O . ASP C 1 58 ? 14.659 120.876 -14.608 1.00 98.69 58 ASP C O 1
ATOM 5782 N N . THR C 1 59 ? 14.467 119.093 -13.244 1.00 98.77 59 THR C N 1
ATOM 5783 C CA . THR C 1 59 ? 14.495 118.126 -14.339 1.00 98.18 59 THR C CA 1
ATOM 5784 C C . THR C 1 59 ? 13.476 116.993 -14.204 1.00 98.06 59 THR C C 1
ATOM 5785 O O . THR C 1 59 ? 12.651 116.969 -13.287 1.00 98.44 59 THR C O 1
ATOM 5789 N N . GLN C 1 60 ? 13.549 116.063 -15.149 1.00 98.09 60 GLN C N 1
ATOM 5790 C CA . GLN C 1 60 ? 12.681 114.887 -15.205 1.00 98.03 60 GLN C CA 1
ATOM 5791 C C . GLN C 1 60 ? 13.324 113.993 -16.264 1.00 97.91 60 GLN C C 1
ATOM 5792 O O . GLN C 1 60 ? 13.582 114.445 -17.382 1.00 98.51 60 GLN C O 1
ATOM 5798 N N . ARG C 1 61 ? 13.593 112.737 -15.914 1.00 97.65 61 ARG C N 1
ATOM 5799 C CA . ARG C 1 61 ? 14.246 111.807 -16.836 1.00 97.53 61 ARG C CA 1
ATOM 5800 C C . ARG C 1 61 ? 13.317 111.097 -17.819 1.00 97.62 61 ARG C C 1
ATOM 5801 O O . ARG C 1 61 ? 12.089 111.158 -17.697 1.00 97.53 61 ARG C O 1
ATOM 5809 N N . ILE C 1 62 ? 13.922 110.422 -18.794 1.00 97.41 62 ILE C N 1
ATOM 5810 C CA . ILE C 1 62 ? 13.178 109.693 -19.817 1.00 97.42 62 ILE C CA 1
ATOM 5811 C C . ILE C 1 62 ? 13.242 108.187 -19.580 1.00 97.08 62 ILE C C 1
ATOM 5812 O O . ILE C 1 62 ? 14.101 107.703 -18.844 1.00 97.02 62 ILE C O 1
ATOM 5817 N N . ALA C 1 67 ? 10.058 101.839 -18.254 1.00 97.23 67 ALA C N 1
ATOM 5818 C CA . ALA C 1 67 ? 9.345 103.077 -18.553 1.00 97.34 67 ALA C CA 1
ATOM 5819 C C . ALA C 1 67 ? 8.005 103.188 -17.815 1.00 97.34 67 ALA C C 1
ATOM 5820 O O . ALA C 1 67 ? 7.287 104.172 -17.992 1.00 97.65 67 ALA C O 1
ATOM 5822 N N . PHE C 1 68 ? 7.666 102.187 -17.000 1.00 96.88 68 PHE C N 1
ATOM 5823 C CA . PHE C 1 68 ? 6.411 102.215 -16.240 1.00 96.31 68 PHE C CA 1
ATOM 5824 C C . PHE C 1 68 ? 6.507 103.196 -15.073 1.00 95.94 68 PHE C C 1
ATOM 5825 O O . PHE C 1 68 ? 7.564 103.774 -14.805 1.00 96.67 68 PHE C O 1
ATOM 5833 N N . ILE C 1 69 ? 5.386 103.361 -14.377 1.00 94.77 69 ILE C N 1
ATOM 5834 C CA . ILE C 1 69 ? 5.297 104.215 -13.197 1.00 93.15 69 ILE C CA 1
ATOM 5835 C C . ILE C 1 69 ? 4.015 103.902 -12.442 1.00 92.41 69 ILE C C 1
ATOM 5836 O O . ILE C 1 69 ? 2.938 103.789 -13.031 1.00 91.22 69 ILE C O 1
ATOM 5841 N N . SER C 1 70 ? 4.134 103.766 -11.133 1.00 96.38 70 SER C N 1
ATOM 5842 C CA . SER C 1 70 ? 2.996 103.465 -10.277 1.00 95.46 70 SER C CA 1
ATOM 5843 C C . SER C 1 70 ? 3.220 104.107 -8.912 1.00 94.61 70 SER C C 1
ATOM 5844 O O . SER C 1 70 ? 4.268 104.700 -8.664 1.00 94.22 70 SER C O 1
ATOM 5847 N N . PRO C 1 71 ? 2.228 104.015 -8.012 1.00 94.24 71 PRO C N 1
ATOM 5848 C CA . PRO C 1 71 ? 2.416 104.619 -6.690 1.00 93.91 71 PRO C CA 1
ATOM 5849 C C . PRO C 1 71 ? 3.512 103.880 -5.918 1.00 93.40 71 PRO C C 1
ATOM 5850 O O . PRO C 1 71 ? 3.565 102.645 -5.938 1.00 93.36 71 PRO C O 1
ATOM 5854 N N . GLY C 1 72 ? 4.381 104.639 -5.250 1.00 92.42 72 GLY C N 1
ATOM 5855 C CA . GLY C 1 72 ? 5.466 104.049 -4.480 1.00 90.38 72 GLY C CA 1
ATOM 5856 C C . GLY C 1 72 ? 5.117 102.713 -3.854 1.00 88.95 72 GLY C C 1
ATOM 5857 O O . GLY C 1 72 ? 4.233 102.642 -2.995 1.00 89.59 72 GLY C O 1
ATOM 5858 N N . TRP C 1 73 ? 5.810 101.657 -4.283 1.00 86.92 73 TRP C N 1
ATOM 5859 C CA . TRP C 1 73 ? 5.570 100.304 -3.774 1.00 84.16 73 TRP C CA 1
ATOM 5860 C C . TRP C 1 73 ? 5.535 100.246 -2.247 1.00 83.42 73 TRP C C 1
ATOM 5861 O O . TRP C 1 73 ? 6.130 101.090 -1.567 1.00 83.94 73 TRP C O 1
ATOM 5872 N N . VAL C 1 74 ? 4.837 99.249 -1.712 1.00 81.56 74 VAL C N 1
ATOM 5873 C CA . VAL C 1 74 ? 4.745 99.080 -0.268 1.00 80.02 74 VAL C CA 1
ATOM 5874 C C . VAL C 1 74 ? 4.980 97.626 0.157 1.00 78.25 74 VAL C C 1
ATOM 5875 O O . VAL C 1 74 ? 4.291 96.705 -0.299 1.00 78.47 74 VAL C O 1
ATOM 5879 N N . ASP C 1 75 ? 5.971 97.429 1.023 1.00 75.23 75 ASP C N 1
ATOM 5880 C CA . ASP C 1 75 ? 6.299 96.098 1.530 1.00 72.10 75 ASP C CA 1
ATOM 5881 C C . ASP C 1 75 ? 5.563 95.964 2.864 1.00 71.19 75 ASP C C 1
ATOM 5882 O O . ASP C 1 75 ? 5.913 96.626 3.846 1.00 71.09 75 ASP C O 1
ATOM 5887 N N . LEU C 1 76 ? 4.535 95.120 2.887 1.00 69.73 76 LEU C N 1
ATOM 5888 C CA . LEU C 1 76 ? 3.733 94.926 4.087 1.00 68.74 76 LEU C CA 1
ATOM 5889 C C . LEU C 1 76 ? 4.420 94.100 5.172 1.00 68.46 76 LEU C C 1
ATOM 5890 O O . LEU C 1 76 ? 3.989 94.121 6.328 1.00 69.10 76 LEU C O 1
ATOM 5895 N N . HIS C 1 77 ? 5.488 93.387 4.817 1.00 67.24 77 HIS C N 1
ATOM 5896 C CA . HIS C 1 77 ? 6.189 92.551 5.789 1.00 65.52 77 HIS C CA 1
ATOM 5897 C C . HIS C 1 77 ? 7.714 92.657 5.698 1.00 65.02 77 HIS C C 1
ATOM 5898 O O . HIS C 1 77 ? 8.351 91.931 4.942 1.00 64.54 77 HIS C O 1
ATOM 5905 N N . VAL C 1 78 ? 8.294 93.553 6.492 1.00 65.17 78 VAL C N 1
ATOM 5906 C CA . VAL C 1 78 ? 9.744 93.752 6.504 1.00 65.36 78 VAL C CA 1
ATOM 5907 C C . VAL C 1 78 ? 10.252 93.930 7.946 1.00 64.34 78 VAL C C 1
ATOM 5908 O O . VAL C 1 78 ? 9.466 94.166 8.862 1.00 64.12 78 VAL C O 1
ATOM 5912 N N . HIS C 1 79 ? 11.559 93.811 8.150 1.00 63.00 79 HIS C N 1
ATOM 5913 C CA . HIS C 1 79 ? 12.130 93.972 9.488 1.00 62.41 79 HIS C CA 1
ATOM 5914 C C . HIS C 1 79 ? 13.228 95.026 9.471 1.00 61.96 79 HIS C C 1
ATOM 5915 O O . HIS C 1 79 ? 14.377 94.767 9.118 1.00 61.17 79 HIS C O 1
ATOM 5922 N N . ILE C 1 80 ? 12.844 96.231 9.869 1.00 62.03 80 ILE C N 1
ATOM 5923 C CA . ILE C 1 80 ? 13.753 97.361 9.854 1.00 62.17 80 ILE C CA 1
ATOM 5924 C C . ILE C 1 80 ? 14.010 98.003 11.220 1.00 61.25 80 ILE C C 1
ATOM 5925 O O . ILE C 1 80 ? 14.299 99.204 11.306 1.00 60.72 80 ILE C O 1
ATOM 5930 N N . TRP C 1 81 ? 13.896 97.206 12.283 1.00 59.70 81 TRP C N 1
ATOM 5931 C CA . TRP C 1 81 ? 14.159 97.701 13.630 1.00 57.37 81 TRP C CA 1
ATOM 5932 C C . TRP C 1 81 ? 15.664 97.535 13.814 1.00 56.86 81 TRP C C 1
ATOM 5933 O O . TRP C 1 81 ? 16.118 96.860 14.744 1.00 57.13 81 TRP C O 1
ATOM 5944 N N . HIS C 1 82 ? 16.430 98.141 12.905 1.00 55.69 82 HIS C N 1
ATOM 5945 C CA . HIS C 1 82 ? 17.892 98.063 12.947 1.00 54.95 82 HIS C CA 1
ATOM 5946 C C . HIS C 1 82 ? 18.453 98.489 14.299 1.00 55.19 82 HIS C C 1
ATOM 5947 O O . HIS C 1 82 ? 17.984 99.467 14.905 1.00 54.98 82 HIS C O 1
ATOM 5954 N N . GLY C 1 83 ? 19.454 97.751 14.770 1.00 55.19 83 GLY C N 1
ATOM 5955 C CA . GLY C 1 83 ? 20.058 98.073 16.053 1.00 55.47 83 GLY C CA 1
ATOM 5956 C C . GLY C 1 83 ? 19.283 97.568 17.257 1.00 53.95 83 GLY C C 1
ATOM 5957 O O . GLY C 1 83 ? 19.863 96.974 18.159 1.00 53.26 83 GLY C O 1
ATOM 5958 N N . GLY C 1 84 ? 17.975 97.797 17.268 1.00 53.29 84 GLY C N 1
ATOM 5959 C CA . GLY C 1 84 ? 17.158 97.351 18.381 1.00 54.70 84 GLY C CA 1
ATOM 5960 C C . GLY C 1 84 ? 16.947 95.846 18.443 1.00 55.31 84 GLY C C 1
ATOM 5961 O O . GLY C 1 84 ? 16.662 95.290 19.508 1.00 53.68 84 GLY C O 1
ATOM 5962 N N . THR C 1 85 ? 17.063 95.187 17.294 1.00 56.95 85 THR C N 1
ATOM 5963 C CA . THR C 1 85 ? 16.905 93.739 17.210 1.00 56.93 85 THR C CA 1
ATOM 5964 C C . THR C 1 85 ? 18.119 93.167 16.477 1.00 56.76 85 THR C C 1
ATOM 5965 O O . THR C 1 85 ? 18.775 93.869 15.700 1.00 57.64 85 THR C O 1
ATOM 5969 N N . ASP C 1 86 ? 18.414 91.897 16.724 1.00 55.56 86 ASP C N 1
ATOM 5970 C CA . ASP C 1 86 ? 19.552 91.243 16.091 1.00 55.56 86 ASP C CA 1
ATOM 5971 C C . ASP C 1 86 ? 19.305 90.852 14.634 1.00 55.02 86 ASP C C 1
ATOM 5972 O O . ASP C 1 86 ? 20.229 90.817 13.831 1.00 53.36 86 ASP C O 1
ATOM 5977 N N . ILE C 1 87 ? 18.050 90.591 14.298 1.00 55.45 87 ILE C N 1
ATOM 5978 C CA . ILE C 1 87 ? 17.683 90.151 12.964 1.00 56.25 87 ILE C CA 1
ATOM 5979 C C . ILE C 1 87 ? 17.314 91.241 11.938 1.00 56.36 87 ILE C C 1
ATOM 5980 O O . ILE C 1 87 ? 17.394 91.004 10.733 1.00 56.66 87 ILE C O 1
ATOM 5985 N N . SER C 1 88 ? 16.918 92.425 12.396 1.00 56.20 88 SER C N 1
ATOM 5986 C CA . SER C 1 88 ? 16.535 93.502 11.474 1.00 56.16 88 SER C CA 1
ATOM 5987 C C . SER C 1 88 ? 17.642 94.101 10.603 1.00 56.95 88 SER C C 1
ATOM 5988 O O . SER C 1 88 ? 18.821 94.090 10.955 1.00 57.34 88 SER C O 1
ATOM 5991 N N . ILE C 1 89 ? 17.232 94.637 9.457 1.00 58.22 89 ILE C N 1
ATOM 5992 C CA . ILE C 1 89 ? 18.148 95.272 8.516 1.00 59.56 89 ILE C CA 1
ATOM 5993 C C . ILE C 1 89 ? 17.903 96.769 8.531 1.00 61.40 89 ILE C C 1
ATOM 5994 O O . ILE C 1 89 ? 16.889 97.231 9.045 1.00 63.14 89 ILE C O 1
ATOM 5999 N N . ARG C 1 90 ? 18.830 97.530 7.961 1.00 63.58 90 ARG C N 1
ATOM 6000 C CA . ARG C 1 90 ? 18.685 98.979 7.919 1.00 66.40 90 ARG C CA 1
ATOM 6001 C C . ARG C 1 90 ? 17.500 99.333 7.032 1.00 68.44 90 ARG C C 1
ATOM 6002 O O . ARG C 1 90 ? 17.171 98.596 6.108 1.00 67.56 90 ARG C O 1
ATOM 6010 N N . PRO C 1 91 ? 16.831 100.463 7.312 1.00 70.91 91 PRO C N 1
ATOM 6011 C CA . PRO C 1 91 ? 15.681 100.864 6.496 1.00 72.94 91 PRO C CA 1
ATOM 6012 C C . PRO C 1 91 ? 16.057 101.277 5.064 1.00 74.20 91 PRO C C 1
ATOM 6013 O O . PRO C 1 91 ? 15.185 101.545 4.242 1.00 74.62 91 PRO C O 1
ATOM 6017 N N . SER C 1 92 ? 17.353 101.312 4.765 1.00 74.89 92 SER C N 1
ATOM 6018 C CA . SER C 1 92 ? 17.809 101.689 3.432 1.00 74.86 92 SER C CA 1
ATOM 6019 C C . SER C 1 92 ? 18.462 100.541 2.660 1.00 75.79 92 SER C C 1
ATOM 6020 O O . SER C 1 92 ? 19.290 100.779 1.777 1.00 76.69 92 SER C O 1
ATOM 6023 N N . GLU C 1 93 ? 18.148 99.322 3.028 1.00 76.17 93 GLU C N 1
ATOM 6024 C CA . GLU C 1 93 ? 18.617 98.144 2.311 1.00 76.12 93 GLU C CA 1
ATOM 6025 C C . GLU C 1 93 ? 17.476 97.463 1.564 1.00 76.19 93 GLU C C 1
ATOM 6026 O O . GLU C 1 93 ? 17.595 96.522 0.846 1.00 77.60 93 GLU C O 1
ATOM 6032 N N . CYS C 1 94 ? 16.320 98.100 1.853 1.00 75.40 94 CYS C N 1
ATOM 6033 C CA . CYS C 1 94 ? 15.041 97.737 1.276 1.00 75.40 94 CYS C CA 1
ATOM 6034 C C . CYS C 1 94 ? 14.355 99.085 1.338 1.00 76.57 94 CYS C C 1
ATOM 6035 O O . CYS C 1 94 ? 14.476 99.792 2.338 1.00 77.67 94 CYS C O 1
ATOM 6038 N N . GLY C 1 95 ? 13.679 99.480 0.273 1.00 77.02 95 GLY C N 1
ATOM 6039 C CA . GLY C 1 95 ? 13.031 100.774 0.314 1.00 77.31 95 GLY C CA 1
ATOM 6040 C C . GLY C 1 95 ? 13.323 101.691 -0.855 1.00 76.51 95 GLY C C 1
ATOM 6041 O O . GLY C 1 95 ? 13.551 101.235 -1.974 1.00 76.89 95 GLY C O 1
ATOM 6042 N N . ALA C 1 96 ? 13.314 102.992 -0.583 1.00 75.78 96 ALA C N 1
ATOM 6043 C CA . ALA C 1 96 ? 13.542 104.007 -1.604 1.00 74.83 96 ALA C CA 1
ATOM 6044 C C . ALA C 1 96 ? 14.498 103.591 -2.717 1.00 74.47 96 ALA C C 1
ATOM 6045 O O . ALA C 1 96 ? 14.100 103.526 -3.884 1.00 73.40 96 ALA C O 1
ATOM 6047 N N . GLU C 1 97 ? 15.748 103.287 -2.364 1.00 74.31 97 GLU C N 1
ATOM 6048 C CA . GLU C 1 97 ? 16.785 102.928 -3.323 1.00 75.03 97 GLU C CA 1
ATOM 6049 C C . GLU C 1 97 ? 16.511 101.563 -3.944 1.00 74.95 97 GLU C C 1
ATOM 6050 O O . GLU C 1 97 ? 17.346 101.054 -4.726 1.00 75.13 97 GLU C O 1
ATOM 6056 N N . ARG C 1 98 ? 15.376 100.966 -3.631 1.00 74.26 98 ARG C N 1
ATOM 6057 C CA . ARG C 1 98 ? 14.973 99.672 -4.172 1.00 73.43 98 ARG C CA 1
ATOM 6058 C C . ARG C 1 98 ? 13.584 99.848 -4.773 1.00 73.19 98 ARG C C 1
ATOM 6059 O O . ARG C 1 98 ? 12.959 98.881 -5.213 1.00 73.74 98 ARG C O 1
ATOM 6067 N N . GLY C 1 99 ? 13.104 101.092 -4.762 1.00 73.27 99 GLY C N 1
ATOM 6068 C CA . GLY C 1 99 ? 11.800 101.412 -5.318 1.00 72.70 99 GLY C CA 1
ATOM 6069 C C . GLY C 1 99 ? 10.634 101.197 -4.378 1.00 72.53 99 GLY C C 1
ATOM 6070 O O . GLY C 1 99 ? 9.498 101.051 -4.830 1.00 71.69 99 GLY C O 1
ATOM 6071 N N . VAL C 1 100 ? 10.908 101.177 -3.076 1.00 72.47 100 VAL C N 1
ATOM 6072 C CA . VAL C 1 100 ? 9.863 100.978 -2.073 1.00 72.61 100 VAL C CA 1
ATOM 6073 C C . VAL C 1 100 ? 9.759 102.201 -1.160 1.00 72.87 100 VAL C C 1
ATOM 6074 O O . VAL C 1 100 ? 10.639 102.445 -0.341 1.00 73.49 100 VAL C O 1
ATOM 6078 N N . THR C 1 101 ? 8.679 102.965 -1.292 1.00 73.56 101 THR C N 1
ATOM 6079 C CA . THR C 1 101 ? 8.509 104.172 -0.486 1.00 74.10 101 THR C CA 1
ATOM 6080 C C . THR C 1 101 ? 7.655 103.977 0.759 1.00 73.40 101 THR C C 1
ATOM 6081 O O . THR C 1 101 ? 7.428 104.922 1.519 1.00 72.99 101 THR C O 1
ATOM 6085 N N . THR C 1 102 ? 7.167 102.758 0.956 1.00 72.49 102 THR C N 1
ATOM 6086 C CA . THR C 1 102 ? 6.352 102.458 2.126 1.00 71.91 102 THR C CA 1
ATOM 6087 C C . THR C 1 102 ? 6.767 101.134 2.771 1.00 69.74 102 THR C C 1
ATOM 6088 O O . THR C 1 102 ? 6.450 100.057 2.259 1.00 69.41 102 THR C O 1
ATOM 6092 N N . LEU C 1 103 ? 7.493 101.220 3.885 1.00 67.15 103 LEU C N 1
ATOM 6093 C CA . LEU C 1 103 ? 7.931 100.029 4.608 1.00 64.83 103 LEU C CA 1
ATOM 6094 C C . LEU C 1 103 ? 7.051 99.746 5.828 1.00 63.50 103 LEU C C 1
ATOM 6095 O O . LEU C 1 103 ? 6.640 100.657 6.554 1.00 61.40 103 LEU C O 1
ATOM 6100 N N . VAL C 1 104 ? 6.756 98.471 6.044 1.00 63.08 104 VAL C N 1
ATOM 6101 C CA . VAL C 1 104 ? 5.947 98.074 7.186 1.00 63.09 104 VAL C CA 1
ATOM 6102 C C . VAL C 1 104 ? 6.646 96.958 7.979 1.00 62.50 104 VAL C C 1
ATOM 6103 O O . VAL C 1 104 ? 6.772 95.822 7.506 1.00 60.37 104 VAL C O 1
ATOM 6107 N N . ASP C 1 105 ? 7.112 97.303 9.178 1.00 61.55 105 ASP C N 1
ATOM 6108 C CA . ASP C 1 105 ? 7.797 96.358 10.051 1.00 60.31 105 ASP C CA 1
ATOM 6109 C C . ASP C 1 105 ? 6.804 95.357 10.634 1.00 59.33 105 ASP C C 1
ATOM 6110 O O . ASP C 1 105 ? 5.819 95.742 11.258 1.00 58.49 105 ASP C O 1
ATOM 6115 N N . ALA C 1 106 ? 7.079 94.070 10.431 1.00 58.95 106 ALA C N 1
ATOM 6116 C CA . ALA C 1 106 ? 6.206 92.999 10.898 1.00 58.57 106 ALA C CA 1
ATOM 6117 C C . ALA C 1 106 ? 6.469 92.481 12.310 1.00 57.90 106 ALA C C 1
ATOM 6118 O O . ALA C 1 106 ? 6.841 91.316 12.490 1.00 58.15 106 ALA C O 1
ATOM 6120 N N . GLY C 1 107 ? 6.283 93.344 13.307 1.00 56.01 107 GLY C N 1
ATOM 6121 C CA . GLY C 1 107 ? 6.455 92.931 14.686 1.00 53.39 107 GLY C CA 1
ATOM 6122 C C . GLY C 1 107 ? 7.852 92.873 15.260 1.00 51.78 107 GLY C C 1
ATOM 6123 O O . GLY C 1 107 ? 8.080 92.186 16.259 1.00 50.93 107 GLY C O 1
ATOM 6124 N N . SER C 1 108 ? 8.797 93.572 14.649 1.00 50.96 108 SER C N 1
ATOM 6125 C CA . SER C 1 108 ? 10.148 93.572 15.186 1.00 51.76 108 SER C CA 1
ATOM 6126 C C . SER C 1 108 ? 10.078 94.150 16.581 1.00 51.32 108 SER C C 1
ATOM 6127 O O . SER C 1 108 ? 10.804 93.736 17.488 1.00 51.81 108 SER C O 1
ATOM 6130 N N . ALA C 1 109 ? 9.172 95.100 16.750 1.00 51.12 109 ALA C N 1
ATOM 6131 C CA . ALA C 1 109 ? 8.985 95.734 18.038 1.00 52.00 109 ALA C CA 1
ATOM 6132 C C . ALA C 1 109 ? 7.666 95.400 18.732 1.00 52.89 109 ALA C C 1
ATOM 6133 O O . ALA C 1 109 ? 6.621 95.219 18.096 1.00 52.62 109 ALA C O 1
ATOM 6135 N N . GLY C 1 110 ? 7.748 95.302 20.054 1.00 53.68 110 GLY C N 1
ATOM 6136 C CA . GLY C 1 110 ? 6.576 95.082 20.870 1.00 53.37 110 GLY C CA 1
ATOM 6137 C C . GLY C 1 110 ? 6.439 96.393 21.643 1.00 53.64 110 GLY C C 1
ATOM 6138 O O . GLY C 1 110 ? 7.163 97.361 21.380 1.00 54.14 110 GLY C O 1
ATOM 6139 N N . GLU C 1 111 ? 5.540 96.445 22.612 1.00 52.87 111 GLU C N 1
ATOM 6140 C CA . GLU C 1 111 ? 5.363 97.672 23.375 1.00 51.57 111 GLU C CA 1
ATOM 6141 C C . GLU C 1 111 ? 6.621 98.123 24.136 1.00 50.81 111 GLU C C 1
ATOM 6142 O O . GLU C 1 111 ? 6.877 99.319 24.276 1.00 49.93 111 GLU C O 1
ATOM 6148 N N . ALA C 1 112 ? 7.418 97.157 24.586 1.00 50.38 112 ALA C N 1
ATOM 6149 C CA . ALA C 1 112 ? 8.619 97.430 25.369 1.00 49.09 112 ALA C CA 1
ATOM 6150 C C . ALA C 1 112 ? 9.584 98.395 24.739 1.00 49.20 112 ALA C C 1
ATOM 6151 O O . ALA C 1 112 ? 10.255 99.139 25.444 1.00 49.91 112 ALA C O 1
ATOM 6153 N N . ASN C 1 113 ? 9.682 98.393 23.417 1.00 49.16 113 ASN C N 1
ATOM 6154 C CA . ASN C 1 113 ? 10.621 99.300 22.776 1.00 47.70 113 ASN C CA 1
ATOM 6155 C C . ASN C 1 113 ? 10.147 99.854 21.448 1.00 47.97 113 ASN C C 1
ATOM 6156 O O . ASN C 1 113 ? 10.955 100.109 20.556 1.00 47.76 113 ASN C O 1
ATOM 6161 N N . PHE C 1 114 ? 8.839 100.046 21.306 1.00 49.70 114 PHE C N 1
ATOM 6162 C CA . PHE C 1 114 ? 8.341 100.619 20.063 1.00 50.74 114 PHE C CA 1
ATOM 6163 C C . PHE C 1 114 ? 8.836 102.061 19.971 1.00 50.82 114 PHE C C 1
ATOM 6164 O O . PHE C 1 114 ? 9.177 102.526 18.885 1.00 50.14 114 PHE C O 1
ATOM 6172 N N . HIS C 1 115 ? 8.879 102.766 21.104 1.00 51.89 115 HIS C N 1
ATOM 6173 C CA . HIS C 1 115 ? 9.337 104.147 21.075 1.00 53.51 115 HIS C CA 1
ATOM 6174 C C . HIS C 1 115 ? 10.716 104.216 20.432 1.00 54.43 115 HIS C C 1
ATOM 6175 O O . HIS C 1 115 ? 10.976 105.110 19.628 1.00 54.99 115 HIS C O 1
ATOM 6182 N N . GLY C 1 116 ? 11.585 103.262 20.767 1.00 55.32 116 GLY C N 1
ATOM 6183 C CA . GLY C 1 116 ? 12.915 103.227 20.178 1.00 55.86 116 GLY C CA 1
ATOM 6184 C C . GLY C 1 116 ? 12.840 103.050 18.668 1.00 57.27 116 GLY C C 1
ATOM 6185 O O . GLY C 1 116 ? 13.624 103.650 17.924 1.00 56.62 116 GLY C O 1
ATOM 6186 N N . PHE C 1 117 ? 11.896 102.227 18.213 1.00 58.01 117 PHE C N 1
ATOM 6187 C CA . PHE C 1 117 ? 11.700 101.997 16.782 1.00 59.46 117 PHE C CA 1
ATOM 6188 C C . PHE C 1 117 ? 11.247 103.302 16.141 1.00 60.70 117 PHE C C 1
ATOM 6189 O O . PHE C 1 117 ? 11.709 103.691 15.068 1.00 60.23 117 PHE C O 1
ATOM 6197 N N . ARG C 1 118 ? 10.336 103.974 16.829 1.00 61.67 118 ARG C N 1
ATOM 6198 C CA . ARG C 1 118 ? 9.776 105.231 16.364 1.00 63.47 118 ARG C CA 1
ATOM 6199 C C . ARG C 1 118 ? 10.796 106.347 16.094 1.00 63.69 118 ARG C C 1
ATOM 6200 O O . ARG C 1 118 ? 10.776 106.957 15.027 1.00 64.61 118 ARG C O 1
ATOM 6208 N N . GLU C 1 119 ? 11.689 106.617 17.041 1.00 64.13 119 GLU C N 1
ATOM 6209 C CA . GLU C 1 119 ? 12.657 107.693 16.845 1.00 64.90 119 GLU C CA 1
ATOM 6210 C C . GLU C 1 119 ? 13.955 107.315 16.130 1.00 64.15 119 GLU C C 1
ATOM 6211 O O . GLU C 1 119 ? 14.609 108.169 15.538 1.00 63.54 119 GLU C O 1
ATOM 6217 N N . TYR C 1 120 ? 14.341 106.048 16.199 1.00 64.26 120 TYR C N 1
ATOM 6218 C CA . TYR C 1 120 ? 15.561 105.616 15.535 1.00 64.34 120 TYR C CA 1
ATOM 6219 C C . TYR C 1 120 ? 15.304 105.191 14.096 1.00 64.40 120 TYR C C 1
ATOM 6220 O O . TYR C 1 120 ? 16.191 105.296 13.255 1.00 63.84 120 TYR C O 1
ATOM 6229 N N . ILE C 1 121 ? 14.093 104.720 13.806 1.00 65.08 121 ILE C N 1
ATOM 6230 C CA . ILE C 1 121 ? 13.782 104.243 12.459 1.00 65.34 121 ILE C CA 1
ATOM 6231 C C . ILE C 1 121 ? 12.742 105.048 11.680 1.00 65.09 121 ILE C C 1
ATOM 6232 O O . ILE C 1 121 ? 13.039 105.579 10.614 1.00 65.13 121 ILE C O 1
ATOM 6237 N N . ILE C 1 122 ? 11.526 105.126 12.210 1.00 65.31 122 ILE C N 1
ATOM 6238 C CA . ILE C 1 122 ? 10.436 105.834 11.548 1.00 65.22 122 ILE C CA 1
ATOM 6239 C C . ILE C 1 122 ? 10.688 107.300 11.206 1.00 66.54 122 ILE C C 1
ATOM 6240 O O . ILE C 1 122 ? 10.713 107.672 10.027 1.00 66.90 122 ILE C O 1
ATOM 6245 N N . GLU C 1 123 ? 10.882 108.124 12.233 1.00 67.12 123 GLU C N 1
ATOM 6246 C CA . GLU C 1 123 ? 11.083 109.558 12.052 1.00 68.39 123 GLU C CA 1
ATOM 6247 C C . GLU C 1 123 ? 12.250 110.023 11.178 1.00 70.26 123 GLU C C 1
ATOM 6248 O O . GLU C 1 123 ? 12.081 110.891 10.326 1.00 69.65 123 GLU C O 1
ATOM 6254 N N . PRO C 1 124 ? 13.446 109.463 11.376 1.00 72.17 124 PRO C N 1
ATOM 6255 C CA . PRO C 1 124 ? 14.596 109.874 10.570 1.00 73.64 124 PRO C CA 1
ATOM 6256 C C . PRO C 1 124 ? 14.652 109.259 9.183 1.00 75.04 124 PRO C C 1
ATOM 6257 O O . PRO C 1 124 ? 15.545 109.577 8.409 1.00 75.76 124 PRO C O 1
ATOM 6261 N N . SER C 1 125 ? 13.712 108.374 8.873 1.00 76.83 125 SER C N 1
ATOM 6262 C CA . SER C 1 125 ? 13.696 107.708 7.573 1.00 79.21 125 SER C CA 1
ATOM 6263 C C . SER C 1 125 ? 12.901 108.472 6.508 1.00 80.18 125 SER C C 1
ATOM 6264 O O . SER C 1 125 ? 11.965 109.210 6.827 1.00 80.36 125 SER C O 1
ATOM 6267 N N . ARG C 1 126 ? 13.276 108.290 5.242 1.00 80.89 126 ARG C N 1
ATOM 6268 C CA . ARG C 1 126 ? 12.597 108.974 4.143 1.00 81.60 126 ARG C CA 1
ATOM 6269 C C . ARG C 1 126 ? 11.266 108.322 3.775 1.00 81.40 126 ARG C C 1
ATOM 6270 O O . ARG C 1 126 ? 10.262 109.009 3.571 1.00 81.92 126 ARG C O 1
ATOM 6278 N N . GLU C 1 127 ? 11.258 106.996 3.688 1.00 80.76 127 GLU C N 1
ATOM 6279 C CA . GLU C 1 127 ? 10.048 106.278 3.316 1.00 80.22 127 GLU C CA 1
ATOM 6280 C C . GLU C 1 127 ? 8.972 106.408 4.390 1.00 79.19 127 GLU C C 1
ATOM 6281 O O . GLU C 1 127 ? 9.246 106.879 5.489 1.00 78.56 127 GLU C O 1
ATOM 6287 N N . ARG C 1 128 ? 7.746 106.012 4.054 1.00 78.70 128 ARG C N 1
ATOM 6288 C CA . ARG C 1 128 ? 6.640 106.058 5.007 1.00 78.13 128 ARG C CA 1
ATOM 6289 C C . ARG C 1 128 ? 6.728 104.745 5.777 1.00 77.65 128 ARG C C 1
ATOM 6290 O O . ARG C 1 128 ? 6.386 103.685 5.249 1.00 78.57 128 ARG C O 1
ATOM 6298 N N . ILE C 1 129 ? 7.210 104.811 7.015 1.00 75.56 129 ILE C N 1
ATOM 6299 C CA . ILE C 1 129 ? 7.336 103.613 7.829 1.00 72.49 129 ILE C CA 1
ATOM 6300 C C . ILE C 1 129 ? 6.207 103.444 8.828 1.00 70.05 129 ILE C C 1
ATOM 6301 O O . ILE C 1 129 ? 6.005 104.279 9.705 1.00 69.38 129 ILE C O 1
ATOM 6306 N N . LYS C 1 130 ? 5.465 102.356 8.661 1.00 68.44 130 LYS C N 1
ATOM 6307 C CA . LYS C 1 130 ? 4.366 101.995 9.543 1.00 66.44 130 LYS C CA 1
ATOM 6308 C C . LYS C 1 130 ? 4.787 100.679 10.186 1.00 64.68 130 LYS C C 1
ATOM 6309 O O . LYS C 1 130 ? 5.834 100.127 9.853 1.00 64.09 130 LYS C O 1
ATOM 6315 N N . ALA C 1 131 ? 3.992 100.163 11.107 1.00 63.55 131 ALA C N 1
ATOM 6316 C CA . ALA C 1 131 ? 4.391 98.927 11.747 1.00 62.59 131 ALA C CA 1
ATOM 6317 C C . ALA C 1 131 ? 3.299 98.184 12.491 1.00 61.60 131 ALA C C 1
ATOM 6318 O O . ALA C 1 131 ? 2.361 98.779 13.027 1.00 61.47 131 ALA C O 1
ATOM 6320 N N . PHE C 1 132 ? 3.426 96.864 12.491 1.00 60.50 132 PHE C N 1
ATOM 6321 C CA . PHE C 1 132 ? 2.505 96.010 13.211 1.00 60.05 132 PHE C CA 1
ATOM 6322 C C . PHE C 1 132 ? 3.191 95.863 14.558 1.00 58.06 132 PHE C C 1
ATOM 6323 O O . PHE C 1 132 ? 4.396 95.598 14.612 1.00 58.22 132 PHE C O 1
ATOM 6331 N N . LEU C 1 133 ? 2.453 96.075 15.640 1.00 55.60 133 LEU C N 1
ATOM 6332 C CA . LEU C 1 133 ? 3.046 95.937 16.957 1.00 53.29 133 LEU C CA 1
ATOM 6333 C C . LEU C 1 133 ? 2.909 94.471 17.357 1.00 52.38 133 LEU C C 1
ATOM 6334 O O . LEU C 1 133 ? 1.838 93.870 17.191 1.00 50.82 133 LEU C O 1
ATOM 6339 N N . ASN C 1 134 ? 3.993 93.895 17.868 1.00 51.16 134 ASN C N 1
ATOM 6340 C CA . ASN C 1 134 ? 3.990 92.497 18.275 1.00 50.02 134 ASN C CA 1
ATOM 6341 C C . ASN C 1 134 ? 3.181 92.333 19.556 1.00 50.03 134 ASN C C 1
ATOM 6342 O O . ASN C 1 134 ? 3.299 93.146 20.476 1.00 50.49 134 ASN C O 1
ATOM 6347 N N . LEU C 1 135 ? 2.361 91.285 19.609 1.00 49.05 135 LEU C N 1
ATOM 6348 C CA . LEU C 1 135 ? 1.548 90.997 20.786 1.00 47.99 135 LEU C CA 1
ATOM 6349 C C . LEU C 1 135 ? 2.493 90.730 21.944 1.00 48.11 135 LEU C C 1
ATOM 6350 O O . LEU C 1 135 ? 2.146 90.877 23.110 1.00 47.07 135 LEU C O 1
ATOM 6355 N N . GLY C 1 136 ? 3.714 90.332 21.599 1.00 50.03 136 GLY C N 1
ATOM 6356 C CA . GLY C 1 136 ? 4.735 90.012 22.583 1.00 53.33 136 GLY C CA 1
ATOM 6357 C C . GLY C 1 136 ? 5.682 91.167 22.898 1.00 52.89 136 GLY C C 1
ATOM 6358 O O . GLY C 1 136 ? 6.386 91.677 22.026 1.00 51.90 136 GLY C O 1
ATOM 6359 N N . SER C 1 137 ? 5.703 91.557 24.163 1.00 52.79 137 SER C N 1
ATOM 6360 C CA . SER C 1 137 ? 6.521 92.650 24.648 1.00 51.38 137 SER C CA 1
ATOM 6361 C C . SER C 1 137 ? 7.902 92.815 24.034 1.00 51.53 137 SER C C 1
ATOM 6362 O O . SER C 1 137 ? 8.162 93.800 23.344 1.00 51.84 137 SER C O 1
ATOM 6365 N N . ILE C 1 138 ? 8.787 91.853 24.281 1.00 51.08 138 ILE C N 1
ATOM 6366 C CA . ILE C 1 138 ? 10.166 91.935 23.799 1.00 49.23 138 ILE C CA 1
ATOM 6367 C C . ILE C 1 138 ? 10.382 91.969 22.304 1.00 48.08 138 ILE C C 1
ATOM 6368 O O . ILE C 1 138 ? 11.454 92.361 21.853 1.00 47.58 138 ILE C O 1
ATOM 6373 N N . GLY C 1 139 ? 9.385 91.557 21.530 1.00 47.79 139 GLY C N 1
ATOM 6374 C CA . GLY C 1 139 ? 9.553 91.556 20.086 1.00 48.56 139 GLY C CA 1
ATOM 6375 C C . GLY C 1 139 ? 10.624 90.594 19.577 1.00 48.91 139 GLY C C 1
ATOM 6376 O O . GLY C 1 139 ? 10.949 89.593 20.224 1.00 49.32 139 GLY C O 1
ATOM 6377 N N . LEU C 1 140 ? 11.193 90.890 18.417 1.00 49.09 140 LEU C N 1
ATOM 6378 C CA . LEU C 1 140 ? 12.206 90.004 17.863 1.00 50.56 140 LEU C CA 1
ATOM 6379 C C . LEU C 1 140 ? 13.626 90.445 18.212 1.00 50.32 140 LEU C C 1
ATOM 6380 O O . LEU C 1 140 ? 14.516 90.395 17.374 1.00 49.04 140 LEU C O 1
ATOM 6385 N N . VAL C 1 141 ? 13.844 90.863 19.454 1.00 50.06 141 VAL C N 1
ATOM 6386 C CA . VAL C 1 141 ? 15.175 91.303 19.850 1.00 49.92 141 VAL C CA 1
ATOM 6387 C C . VAL C 1 141 ? 16.213 90.206 19.623 1.00 48.51 141 VAL C C 1
ATOM 6388 O O . VAL C 1 141 ? 17.353 90.484 19.254 1.00 47.99 141 VAL C O 1
ATOM 6392 N N . ALA C 1 142 ? 15.798 88.963 19.847 1.00 48.10 142 ALA C N 1
ATOM 6393 C CA . ALA C 1 142 ? 16.656 87.796 19.673 1.00 47.81 142 ALA C CA 1
ATOM 6394 C C . ALA C 1 142 ? 15.813 86.774 18.917 1.00 48.24 142 ALA C C 1
ATOM 6395 O O . ALA C 1 142 ? 15.489 85.711 19.449 1.00 48.28 142 ALA C O 1
ATOM 6397 N N . CYS C 1 143 ? 15.477 87.106 17.669 1.00 48.21 143 CYS C N 1
ATOM 6398 C CA . CYS C 1 143 ? 14.620 86.278 16.820 1.00 49.15 143 CYS C CA 1
ATOM 6399 C C . CYS C 1 143 ? 14.787 84.760 16.859 1.00 48.39 143 CYS C C 1
ATOM 6400 O O . CYS C 1 143 ? 15.831 84.202 16.535 1.00 46.61 143 CYS C O 1
ATOM 6403 N N . ASN C 1 144 ? 13.706 84.105 17.242 1.00 48.84 144 ASN C N 1
ATOM 6404 C CA . ASN C 1 144 ? 13.648 82.665 17.346 1.00 51.03 144 ASN C CA 1
ATOM 6405 C C . ASN C 1 144 ? 14.480 82.146 18.499 1.00 50.86 144 ASN C C 1
ATOM 6406 O O . ASN C 1 144 ? 14.074 81.202 19.176 1.00 50.47 144 ASN C O 1
ATOM 6411 N N . ARG C 1 145 ? 15.631 82.768 18.740 1.00 50.98 145 ARG C N 1
ATOM 6412 C CA . ARG C 1 145 ? 16.501 82.340 19.832 1.00 51.56 145 ARG C CA 1
ATOM 6413 C C . ARG C 1 145 ? 15.769 82.527 21.149 1.00 53.06 145 ARG C C 1
ATOM 6414 O O . ARG C 1 145 ? 15.701 81.610 21.961 1.00 54.23 145 ARG C O 1
ATOM 6422 N N . VAL C 1 146 ? 15.217 83.711 21.372 1.00 53.86 146 VAL C N 1
ATOM 6423 C CA . VAL C 1 146 ? 14.461 83.944 22.592 1.00 54.34 146 VAL C CA 1
ATOM 6424 C C . VAL C 1 146 ? 13.053 84.330 22.183 1.00 54.99 146 VAL C C 1
ATOM 6425 O O . VAL C 1 146 ? 12.762 85.501 21.951 1.00 56.38 146 VAL C O 1
ATOM 6429 N N . PRO C 1 147 ? 12.156 83.340 22.097 1.00 55.04 147 PRO C N 1
ATOM 6430 C CA . PRO C 1 147 ? 10.743 83.487 21.711 1.00 55.60 147 PRO C CA 1
ATOM 6431 C C . PRO C 1 147 ? 9.984 84.622 22.407 1.00 55.55 147 PRO C C 1
ATOM 6432 O O . PRO C 1 147 ? 10.116 84.811 23.611 1.00 55.29 147 PRO C O 1
ATOM 6436 N N . GLU C 1 148 ? 9.170 85.356 21.646 1.00 57.04 148 GLU C N 1
ATOM 6437 C CA . GLU C 1 148 ? 8.398 86.480 22.192 1.00 57.18 148 GLU C CA 1
ATOM 6438 C C . GLU C 1 148 ? 7.065 86.084 22.825 1.00 57.79 148 GLU C C 1
ATOM 6439 O O . GLU C 1 148 ? 6.565 86.780 23.709 1.00 58.43 148 GLU C O 1
ATOM 6445 N N . LEU C 1 149 ? 6.475 84.987 22.359 1.00 58.50 149 LEU C N 1
ATOM 6446 C CA . LEU C 1 149 ? 5.209 84.524 22.911 1.00 58.10 149 LEU C CA 1
ATOM 6447 C C . LEU C 1 149 ? 5.377 83.166 23.570 1.00 57.20 149 LEU C C 1
ATOM 6448 O O . LEU C 1 149 ? 4.840 82.175 23.101 1.00 57.57 149 LEU C O 1
ATOM 6453 N N . ARG C 1 150 ? 6.122 83.126 24.664 1.00 57.58 150 ARG C N 1
ATOM 6454 C CA . ARG C 1 150 ? 6.366 81.883 25.380 1.00 59.96 150 ARG C CA 1
ATOM 6455 C C . ARG C 1 150 ? 5.189 81.559 26.290 1.00 60.59 150 ARG C C 1
ATOM 6456 O O . ARG C 1 150 ? 4.693 80.427 26.323 1.00 60.15 150 ARG C O 1
ATOM 6464 N N . ASP C 1 151 ? 4.741 82.571 27.022 1.00 61.15 151 ASP C N 1
ATOM 6465 C CA . ASP C 1 151 ? 3.664 82.407 27.977 1.00 61.42 151 ASP C CA 1
ATOM 6466 C C . ASP C 1 151 ? 2.868 83.694 28.086 1.00 61.39 151 ASP C C 1
ATOM 6467 O O . ASP C 1 151 ? 3.251 84.711 27.520 1.00 60.29 151 ASP C O 1
ATOM 6472 N N . ILE C 1 152 ? 1.767 83.640 28.826 1.00 61.46 152 ILE C N 1
ATOM 6473 C CA . ILE C 1 152 ? 0.911 84.794 28.991 1.00 61.26 152 ILE C CA 1
ATOM 6474 C C . ILE C 1 152 ? 1.657 85.982 29.582 1.00 61.15 152 ILE C C 1
ATOM 6475 O O . ILE C 1 152 ? 1.282 87.133 29.353 1.00 60.57 152 ILE C O 1
ATOM 6480 N N . LYS C 1 153 ? 2.723 85.706 30.327 1.00 60.27 153 LYS C N 1
ATOM 6481 C CA . LYS C 1 153 ? 3.504 86.770 30.936 1.00 59.95 153 LYS C CA 1
ATOM 6482 C C . LYS C 1 153 ? 4.122 87.666 29.868 1.00 60.77 153 LYS C C 1
ATOM 6483 O O . LYS C 1 153 ? 4.596 88.765 30.169 1.00 61.70 153 LYS C O 1
ATOM 6489 N N . ASP C 1 154 ? 4.106 87.206 28.618 1.00 61.20 154 ASP C N 1
ATOM 6490 C CA . ASP C 1 154 ? 4.669 87.985 27.516 1.00 61.35 154 ASP C CA 1
ATOM 6491 C C . ASP C 1 154 ? 3.716 89.020 26.922 1.00 60.54 154 ASP C C 1
ATOM 6492 O O . ASP C 1 154 ? 4.142 89.918 26.202 1.00 59.40 154 ASP C O 1
ATOM 6497 N N . ILE C 1 155 ? 2.428 88.890 27.205 1.00 61.27 155 ILE C N 1
ATOM 6498 C CA . ILE C 1 155 ? 1.456 89.838 26.682 1.00 62.26 155 ILE C CA 1
ATOM 6499 C C . ILE C 1 155 ? 1.043 90.816 27.770 1.00 62.93 155 ILE C C 1
ATOM 6500 O O . ILE C 1 155 ? 0.776 90.418 28.900 1.00 64.02 155 ILE C O 1
ATOM 6505 N N . ASP C 1 156 ? 1.016 92.102 27.434 1.00 63.73 156 ASP C N 1
ATOM 6506 C CA . ASP C 1 156 ? 0.620 93.132 28.391 1.00 63.86 156 ASP C CA 1
ATOM 6507 C C . ASP C 1 156 ? -0.475 93.945 27.718 1.00 65.25 156 ASP C C 1
ATOM 6508 O O . ASP C 1 156 ? -0.202 94.943 27.049 1.00 66.85 156 ASP C O 1
ATOM 6513 N N . LEU C 1 157 ? -1.714 93.495 27.885 1.00 65.97 157 LEU C N 1
ATOM 6514 C CA . LEU C 1 157 ? -2.869 94.158 27.293 1.00 66.12 157 LEU C CA 1
ATOM 6515 C C . LEU C 1 157 ? -2.891 95.659 27.582 1.00 66.26 157 LEU C C 1
ATOM 6516 O O . LEU C 1 157 ? -3.126 96.465 26.680 1.00 66.93 157 LEU C O 1
ATOM 6521 N N . ASP C 1 158 ? -2.646 96.029 28.838 1.00 65.39 158 ASP C N 1
ATOM 6522 C CA . ASP C 1 158 ? -2.645 97.435 29.234 1.00 64.35 158 ASP C CA 1
ATOM 6523 C C . ASP C 1 158 ? -1.556 98.243 28.526 1.00 63.30 158 ASP C C 1
ATOM 6524 O O . ASP C 1 158 ? -1.795 99.378 28.107 1.00 63.29 158 ASP C O 1
ATOM 6529 N N . ARG C 1 159 ? -0.364 97.670 28.381 1.00 60.98 159 ARG C N 1
ATOM 6530 C CA . ARG C 1 159 ? 0.708 98.383 27.697 1.00 58.56 159 ARG C CA 1
ATOM 6531 C C . ARG C 1 159 ? 0.524 98.358 26.180 1.00 58.00 159 ARG C C 1
ATOM 6532 O O . ARG C 1 159 ? 0.986 99.258 25.486 1.00 57.94 159 ARG C O 1
ATOM 6540 N N . ILE C 1 160 ? -0.142 97.336 25.656 1.00 56.90 160 ILE C N 1
ATOM 6541 C CA . ILE C 1 160 ? -0.381 97.291 24.222 1.00 56.59 160 ILE C CA 1
ATOM 6542 C C . ILE C 1 160 ? -1.351 98.423 23.920 1.00 57.38 160 ILE C C 1
ATOM 6543 O O . ILE C 1 160 ? -1.170 99.180 22.964 1.00 57.70 160 ILE C O 1
ATOM 6548 N N . LEU C 1 161 ? -2.385 98.542 24.747 1.00 58.70 161 LEU C N 1
ATOM 6549 C CA . LEU C 1 161 ? -3.375 99.599 24.578 1.00 59.31 161 LEU C CA 1
ATOM 6550 C C . LEU C 1 161 ? -2.683 100.953 24.699 1.00 59.93 161 LEU C C 1
ATOM 6551 O O . LEU C 1 161 ? -2.826 101.816 23.833 1.00 59.92 161 LEU C O 1
ATOM 6556 N N . GLU C 1 162 ? -1.925 101.124 25.777 1.00 61.08 162 GLU C N 1
ATOM 6557 C CA . GLU C 1 162 ? -1.197 102.361 26.019 1.00 63.41 162 GLU C CA 1
ATOM 6558 C C . GLU C 1 162 ? -0.346 102.728 24.825 1.00 63.65 162 GLU C C 1
ATOM 6559 O O . GLU C 1 162 ? -0.358 103.873 24.369 1.00 63.89 162 GLU C O 1
ATOM 6565 N N . CYS C 1 163 ? 0.409 101.745 24.341 1.00 63.98 163 CYS C N 1
ATOM 6566 C CA . CYS C 1 163 ? 1.294 101.933 23.208 1.00 64.27 163 CYS C CA 1
ATOM 6567 C C . CYS C 1 163 ? 0.553 102.397 21.961 1.00 66.15 163 CYS C C 1
ATOM 6568 O O . CYS C 1 163 ? 1.011 103.330 21.283 1.00 67.09 163 CYS C O 1
ATOM 6571 N N . TYR C 1 164 ? -0.574 101.756 21.640 1.00 66.40 164 TYR C N 1
ATOM 6572 C CA . TYR C 1 164 ? -1.329 102.166 20.460 1.00 66.85 164 TYR C CA 1
ATOM 6573 C C . TYR C 1 164 ? -1.758 103.609 20.653 1.00 66.72 164 TYR C C 1
ATOM 6574 O O . TYR C 1 164 ? -1.383 104.481 19.873 1.00 66.62 164 TYR C O 1
ATOM 6583 N N . ALA C 1 165 ? -2.537 103.851 21.704 1.00 66.87 165 ALA C N 1
ATOM 6584 C CA . ALA C 1 165 ? -3.025 105.192 22.023 1.00 67.93 165 ALA C CA 1
ATOM 6585 C C . ALA C 1 165 ? -1.992 106.264 21.711 1.00 68.04 165 ALA C C 1
ATOM 6586 O O . ALA C 1 165 ? -2.299 107.305 21.129 1.00 67.20 165 ALA C O 1
ATOM 6588 N N . GLU C 1 166 ? -0.745 105.969 22.060 1.00 69.35 166 GLU C N 1
ATOM 6589 C CA . GLU C 1 166 ? 0.372 106.895 21.928 1.00 71.34 166 GLU C CA 1
ATOM 6590 C C . GLU C 1 166 ? 0.944 106.871 20.515 1.00 71.42 166 GLU C C 1
ATOM 6591 O O . GLU C 1 166 ? 1.630 107.859 20.133 1.00 70.23 166 GLU C O 1
ATOM 6597 N N . ASN C 1 167 ? 0.757 105.833 19.725 1.00 71.80 167 ASN C N 1
ATOM 6598 C CA . ASN C 1 167 ? 1.339 105.797 18.382 1.00 72.48 167 ASN C CA 1
ATOM 6599 C C . ASN C 1 167 ? 0.373 105.356 17.276 1.00 72.81 167 ASN C C 1
ATOM 6600 O O . ASN C 1 167 ? 0.800 104.850 16.238 1.00 71.77 167 ASN C O 1
ATOM 6605 N N . SER C 1 168 ? -0.922 105.569 17.493 1.00 74.17 168 SER C N 1
ATOM 6606 C CA . SER C 1 168 ? -1.949 105.191 16.524 1.00 74.73 168 SER C CA 1
ATOM 6607 C C . SER C 1 168 ? -1.673 105.653 15.092 1.00 74.90 168 SER C C 1
ATOM 6608 O O . SER C 1 168 ? -2.219 105.084 14.143 1.00 75.40 168 SER C O 1
ATOM 6611 N N . GLU C 1 169 ? -0.832 106.673 14.928 1.00 74.87 169 GLU C N 1
ATOM 6612 C CA . GLU C 1 169 ? -0.513 107.173 13.590 1.00 74.06 169 GLU C CA 1
ATOM 6613 C C . GLU C 1 169 ? 0.725 106.479 13.042 1.00 72.77 169 GLU C C 1
ATOM 6614 O O . GLU C 1 169 ? 1.227 106.837 11.978 1.00 72.79 169 GLU C O 1
ATOM 6620 N N . HIS C 1 170 ? 1.214 105.490 13.784 1.00 71.09 170 HIS C N 1
ATOM 6621 C CA . HIS C 1 170 ? 2.388 104.729 13.385 1.00 69.75 170 HIS C CA 1
ATOM 6622 C C . HIS C 1 170 ? 2.051 103.250 13.253 1.00 68.18 170 HIS C C 1
ATOM 6623 O O . HIS C 1 170 ? 2.356 102.616 12.249 1.00 67.31 170 HIS C O 1
ATOM 6630 N N . ILE C 1 171 ? 1.423 102.713 14.290 1.00 67.04 171 ILE C N 1
ATOM 6631 C CA . ILE C 1 171 ? 1.055 101.311 14.342 1.00 65.74 171 ILE C CA 1
ATOM 6632 C C . ILE C 1 171 ? -0.190 101.029 13.510 1.00 65.25 171 ILE C C 1
ATOM 6633 O O . ILE C 1 171 ? -1.214 101.695 13.644 1.00 65.52 171 ILE C O 1
ATOM 6638 N N . VAL C 1 172 ? -0.082 100.030 12.647 1.00 64.36 172 VAL C N 1
ATOM 6639 C CA . VAL C 1 172 ? -1.158 99.658 11.751 1.00 63.50 172 VAL C CA 1
ATOM 6640 C C . VAL C 1 172 ? -1.870 98.374 12.141 1.00 62.63 172 VAL C C 1
ATOM 6641 O O . VAL C 1 172 ? -2.875 98.008 11.541 1.00 62.92 172 VAL C O 1
ATOM 6645 N N . GLY C 1 173 ? -1.342 97.685 13.142 1.00 62.83 173 GLY C N 1
ATOM 6646 C CA . GLY C 1 173 ? -1.956 96.446 13.577 1.00 61.22 173 GLY C CA 1
ATOM 6647 C C . GLY C 1 173 ? -1.107 95.667 14.563 1.00 60.60 173 GLY C C 1
ATOM 6648 O O . GLY C 1 173 ? -0.102 96.171 15.070 1.00 57.01 173 GLY C O 1
ATOM 6649 N N . LEU C 1 174 ? -1.618 94.531 15.013 1.00 61.70 174 LEU C N 1
ATOM 6650 C CA . LEU C 1 174 ? -0.935 93.622 15.933 1.00 62.05 174 LEU C CA 1
ATOM 6651 C C . LEU C 1 174 ? -0.487 92.357 15.202 1.00 62.50 174 LEU C C 1
ATOM 6652 O O . LEU C 1 174 ? -1.298 91.708 14.538 1.00 61.90 174 LEU C O 1
ATOM 6669 N N . VAL C 1 176 ? 1.200 88.291 15.211 1.00 60.32 176 VAL C N 1
ATOM 6670 C CA . VAL C 1 176 ? 1.323 87.151 16.102 1.00 57.73 176 VAL C CA 1
ATOM 6671 C C . VAL C 1 176 ? 2.018 86.056 15.318 1.00 57.93 176 VAL C C 1
ATOM 6672 O O . VAL C 1 176 ? 1.626 85.749 14.193 1.00 57.27 176 VAL C O 1
ATOM 6676 N N . ARG C 1 177 ? 3.127 85.555 15.850 1.00 57.80 177 ARG C N 1
ATOM 6677 C CA . ARG C 1 177 ? 3.882 84.490 15.201 1.00 56.67 177 ARG C CA 1
ATOM 6678 C C . ARG C 1 177 ? 3.452 83.143 15.767 1.00 56.58 177 ARG C C 1
ATOM 6679 O O . ARG C 1 177 ? 4.154 82.562 16.587 1.00 55.34 177 ARG C O 1
ATOM 6687 N N . ALA C 1 178 ? 2.296 82.655 15.312 1.00 57.43 178 ALA C N 1
ATOM 6688 C CA . ALA C 1 178 ? 1.727 81.384 15.769 1.00 58.49 178 ALA C CA 1
ATOM 6689 C C . ALA C 1 178 ? 2.378 80.124 15.185 1.00 59.20 178 ALA C C 1
ATOM 6690 O O . ALA C 1 178 ? 1.864 79.541 14.232 1.00 58.72 178 ALA C O 1
ATOM 6692 N N . SER C 1 179 ? 3.503 79.712 15.771 1.00 60.90 179 SER C N 1
ATOM 6693 C CA . SER C 1 179 ? 4.247 78.512 15.359 1.00 62.89 179 SER C CA 1
ATOM 6694 C C . SER C 1 179 ? 4.938 77.968 16.615 1.00 63.11 179 SER C C 1
ATOM 6695 O O . SER C 1 179 ? 5.171 78.731 17.557 1.00 63.11 179 SER C O 1
ATOM 6698 N N . HIS C 1 180 ? 5.281 76.677 16.642 1.00 62.90 180 HIS C N 1
ATOM 6699 C CA . HIS C 1 180 ? 5.927 76.131 17.833 1.00 62.31 180 HIS C CA 1
ATOM 6700 C C . HIS C 1 180 ? 7.314 76.680 18.115 1.00 62.48 180 HIS C C 1
ATOM 6701 O O . HIS C 1 180 ? 7.799 76.601 19.241 1.00 63.03 180 HIS C O 1
ATOM 6708 N N . VAL C 1 181 ? 7.960 77.246 17.106 1.00 62.83 181 VAL C N 1
ATOM 6709 C CA . VAL C 1 181 ? 9.279 77.825 17.328 1.00 63.65 181 VAL C CA 1
ATOM 6710 C C . VAL C 1 181 ? 9.150 79.047 18.243 1.00 63.98 181 VAL C C 1
ATOM 6711 O O . VAL C 1 181 ? 10.081 79.399 18.965 1.00 64.21 181 VAL C O 1
ATOM 6715 N N . ILE C 1 182 ? 7.977 79.674 18.226 1.00 64.27 182 ILE C N 1
ATOM 6716 C CA . ILE C 1 182 ? 7.732 80.849 19.046 1.00 64.30 182 ILE C CA 1
ATOM 6717 C C . ILE C 1 182 ? 6.760 80.575 20.194 1.00 63.94 182 ILE C C 1
ATOM 6718 O O . ILE C 1 182 ? 7.018 80.954 21.338 1.00 64.08 182 ILE C O 1
ATOM 6723 N N . THR C 1 183 ? 5.649 79.911 19.897 1.00 62.80 183 THR C N 1
ATOM 6724 C CA . THR C 1 183 ? 4.654 79.644 20.923 1.00 62.43 183 THR C CA 1
ATOM 6725 C C . THR C 1 183 ? 4.745 78.272 21.568 1.00 62.01 183 THR C C 1
ATOM 6726 O O . THR C 1 183 ? 3.860 77.870 22.323 1.00 61.75 183 THR C O 1
ATOM 6730 N N . GLY C 1 184 ? 5.824 77.559 21.279 1.00 62.57 184 GLY C N 1
ATOM 6731 C CA . GLY C 1 184 ? 6.016 76.249 21.869 1.00 62.92 184 GLY C CA 1
ATOM 6732 C C . GLY C 1 184 ? 4.803 75.341 21.839 1.00 64.39 184 GLY C C 1
ATOM 6733 O O . GLY C 1 184 ? 4.331 74.947 20.768 1.00 64.06 184 GLY C O 1
ATOM 6734 N N . SER C 1 185 ? 4.269 75.028 23.014 1.00 65.07 185 SER C N 1
ATOM 6735 C CA . SER C 1 185 ? 3.139 74.118 23.086 1.00 66.53 185 SER C CA 1
ATOM 6736 C C . SER C 1 185 ? 1.746 74.723 23.174 1.00 67.83 185 SER C C 1
ATOM 6737 O O . SER C 1 185 ? 0.762 73.996 23.071 1.00 68.57 185 SER C O 1
ATOM 6740 N N . TRP C 1 186 ? 1.631 76.031 23.386 1.00 69.63 186 TRP C N 1
ATOM 6741 C CA . TRP C 1 186 ? 0.287 76.616 23.415 1.00 71.75 186 TRP C CA 1
ATOM 6742 C C . TRP C 1 186 ? 0.048 77.208 22.025 1.00 71.84 186 TRP C C 1
ATOM 6743 O O . TRP C 1 186 ? 0.637 78.216 21.648 1.00 72.28 186 TRP C O 1
ATOM 6754 N N . GLY C 1 187 ? -0.804 76.532 21.256 1.00 71.95 187 GLY C N 1
ATOM 6755 C CA . GLY C 1 187 ? -1.076 76.917 19.876 1.00 71.62 187 GLY C CA 1
ATOM 6756 C C . GLY C 1 187 ? -1.902 78.129 19.490 1.00 71.23 187 GLY C C 1
ATOM 6757 O O . GLY C 1 187 ? -1.346 79.123 19.034 1.00 72.43 187 GLY C O 1
ATOM 6758 N N . VAL C 1 188 ? -3.220 78.053 19.652 1.00 70.01 188 VAL C N 1
ATOM 6759 C CA . VAL C 1 188 ? -4.100 79.154 19.270 1.00 68.78 188 VAL C CA 1
ATOM 6760 C C . VAL C 1 188 ? -4.350 80.201 20.350 1.00 68.58 188 VAL C C 1
ATOM 6761 O O . VAL C 1 188 ? -4.721 81.328 20.035 1.00 68.91 188 VAL C O 1
ATOM 6765 N N . THR C 1 189 ? -4.156 79.838 21.614 1.00 68.29 189 THR C N 1
ATOM 6766 C CA . THR C 1 189 ? -4.392 80.762 22.727 1.00 67.26 189 THR C CA 1
ATOM 6767 C C . THR C 1 189 ? -3.851 82.182 22.519 1.00 66.79 189 THR C C 1
ATOM 6768 O O . THR C 1 189 ? -4.535 83.154 22.829 1.00 67.61 189 THR C O 1
ATOM 6772 N N . PRO C 1 190 ? -2.613 82.323 22.017 1.00 65.64 190 PRO C N 1
ATOM 6773 C CA . PRO C 1 190 ? -2.126 83.687 21.824 1.00 65.26 190 PRO C CA 1
ATOM 6774 C C . PRO C 1 190 ? -2.709 84.327 20.569 1.00 65.09 190 PRO C C 1
ATOM 6775 O O . PRO C 1 190 ? -2.583 85.531 20.357 1.00 65.42 190 PRO C O 1
ATOM 6779 N N . VAL C 1 191 ? -3.365 83.527 19.741 1.00 65.16 191 VAL C N 1
ATOM 6780 C CA . VAL C 1 191 ? -3.968 84.059 18.526 1.00 66.20 191 VAL C CA 1
ATOM 6781 C C . VAL C 1 191 ? -5.372 84.542 18.869 1.00 65.88 191 VAL C C 1
ATOM 6782 O O . VAL C 1 191 ? -5.783 85.611 18.435 1.00 66.60 191 VAL C O 1
ATOM 6786 N N . LYS C 1 192 ? -6.109 83.747 19.645 1.00 65.24 192 LYS C N 1
ATOM 6787 C CA . LYS C 1 192 ? -7.463 84.110 20.060 1.00 64.03 192 LYS C CA 1
ATOM 6788 C C . LYS C 1 192 ? -7.385 85.367 20.918 1.00 63.73 192 LYS C C 1
ATOM 6789 O O . LYS C 1 192 ? -8.254 86.242 20.857 1.00 62.96 192 LYS C O 1
ATOM 6795 N N . LEU C 1 193 ? -6.329 85.436 21.723 1.00 63.62 193 LEU C N 1
ATOM 6796 C CA . LEU C 1 193 ? -6.094 86.554 22.624 1.00 64.25 193 LEU C CA 1
ATOM 6797 C C . LEU C 1 193 ? -5.698 87.772 21.804 1.00 64.68 193 LEU C C 1
ATOM 6798 O O . LEU C 1 193 ? -6.092 88.902 22.111 1.00 64.20 193 LEU C O 1
ATOM 6803 N N . GLY C 1 194 ? -4.912 87.527 20.759 1.00 65.00 194 GLY C N 1
ATOM 6804 C CA . GLY C 1 194 ? -4.476 88.601 19.890 1.00 64.67 194 GLY C CA 1
ATOM 6805 C C . GLY C 1 194 ? -5.659 89.232 19.192 1.00 64.10 194 GLY C C 1
ATOM 6806 O O . GLY C 1 194 ? -5.768 90.454 19.136 1.00 64.78 194 GLY C O 1
ATOM 6807 N N . LYS C 1 195 ? -6.546 88.398 18.659 1.00 64.35 195 LYS C N 1
ATOM 6808 C CA . LYS C 1 195 ? -7.734 88.882 17.972 1.00 65.12 195 LYS C CA 1
ATOM 6809 C C . LYS C 1 195 ? -8.518 89.774 18.923 1.00 64.64 195 LYS C C 1
ATOM 6810 O O . LYS C 1 195 ? -8.858 90.901 18.582 1.00 64.70 195 LYS C O 1
ATOM 6816 N N . LYS C 1 196 ? -8.797 89.249 20.114 1.00 64.12 196 LYS C N 1
ATOM 6817 C CA . LYS C 1 196 ? -9.526 89.961 21.165 1.00 64.66 196 LYS C CA 1
ATOM 6818 C C . LYS C 1 196 ? -8.984 91.374 21.384 1.00 64.82 196 LYS C C 1
ATOM 6819 O O . LYS C 1 196 ? -9.744 92.346 21.418 1.00 63.96 196 LYS C O 1
ATOM 6825 N N . ILE C 1 197 ? -7.668 91.483 21.545 1.00 65.60 197 ILE C N 1
ATOM 6826 C CA . ILE C 1 197 ? -7.042 92.778 21.766 1.00 66.11 197 ILE C CA 1
ATOM 6827 C C . ILE C 1 197 ? -7.151 93.670 20.534 1.00 67.36 197 ILE C C 1
ATOM 6828 O O . ILE C 1 197 ? -7.596 94.816 20.637 1.00 66.96 197 ILE C O 1
ATOM 6833 N N . ALA C 1 198 ? -6.747 93.145 19.375 1.00 68.53 198 ALA C N 1
ATOM 6834 C CA . ALA C 1 198 ? -6.814 93.897 18.119 1.00 69.49 198 ALA C CA 1
ATOM 6835 C C . ALA C 1 198 ? -8.247 94.374 17.871 1.00 70.89 198 ALA C C 1
ATOM 6836 O O . ALA C 1 198 ? -8.481 95.493 17.403 1.00 70.71 198 ALA C O 1
ATOM 6838 N N . LYS C 1 199 ? -9.199 93.503 18.189 1.00 72.82 199 LYS C N 1
ATOM 6839 C CA . LYS C 1 199 ? -10.616 93.804 18.045 1.00 75.17 199 LYS C CA 1
ATOM 6840 C C . LYS C 1 199 ? -10.911 95.059 18.866 1.00 76.39 199 LYS C C 1
ATOM 6841 O O . LYS C 1 199 ? -11.244 96.113 18.309 1.00 76.39 199 LYS C O 1
ATOM 6847 N N . ILE C 1 200 ? -10.766 94.943 20.190 1.00 76.80 200 ILE C N 1
ATOM 6848 C CA . ILE C 1 200 ? -10.999 96.063 21.101 1.00 76.17 200 ILE C CA 1
ATOM 6849 C C . ILE C 1 200 ? -9.927 97.137 20.900 1.00 75.75 200 ILE C C 1
ATOM 6850 O O . ILE C 1 200 ? -9.660 97.940 21.792 1.00 75.17 200 ILE C O 1
ATOM 6855 N N . LEU C 1 201 ? -9.310 97.129 19.722 1.00 75.53 201 LEU C N 1
ATOM 6856 C CA . LEU C 1 201 ? -8.287 98.098 19.368 1.00 75.52 201 LEU C CA 1
ATOM 6857 C C . LEU C 1 201 ? -8.663 98.699 18.021 1.00 76.24 201 LEU C C 1
ATOM 6858 O O . LEU C 1 201 ? -8.141 99.743 17.623 1.00 76.97 201 LEU C O 1
ATOM 6863 N N . LYS C 1 202 ? -9.572 98.025 17.319 1.00 76.21 202 LYS C N 1
ATOM 6864 C CA . LYS C 1 202 ? -10.040 98.475 16.009 1.00 75.57 202 LYS C CA 1
ATOM 6865 C C . LYS C 1 202 ? -8.898 98.596 15.005 1.00 75.15 202 LYS C C 1
ATOM 6866 O O . LYS C 1 202 ? -8.757 99.605 14.312 1.00 75.74 202 LYS C O 1
ATOM 6872 N N . VAL C 1 203 ? -8.081 97.556 14.923 1.00 73.94 203 VAL C N 1
ATOM 6873 C CA . VAL C 1 203 ? -6.963 97.564 14.000 1.00 72.43 203 VAL C CA 1
ATOM 6874 C C . VAL C 1 203 ? -6.842 96.161 13.392 1.00 70.69 203 VAL C C 1
ATOM 6875 O O . VAL C 1 203 ? -7.386 95.192 13.925 1.00 70.62 203 VAL C O 1
ATOM 6879 N N . PRO C 1 204 ? -6.149 96.034 12.252 1.00 69.13 204 PRO C N 1
ATOM 6880 C CA . PRO C 1 204 ? -6.037 94.690 11.683 1.00 67.84 204 PRO C CA 1
ATOM 6881 C C . PRO C 1 204 ? -5.000 93.845 12.417 1.00 66.21 204 PRO C C 1
ATOM 6882 O O . PRO C 1 204 ? -4.229 94.357 13.233 1.00 66.33 204 PRO C O 1
ATOM 6902 N N . VAL C 1 207 ? -1.139 87.604 11.080 1.00 59.83 207 VAL C N 1
ATOM 6903 C CA . VAL C 1 207 ? -0.794 86.319 11.692 1.00 61.19 207 VAL C CA 1
ATOM 6904 C C . VAL C 1 207 ? 0.051 85.429 10.782 1.00 61.61 207 VAL C C 1
ATOM 6905 O O . VAL C 1 207 ? -0.354 85.075 9.674 1.00 61.90 207 VAL C O 1
ATOM 6909 N N . HIS C 1 208 ? 1.227 85.063 11.274 1.00 61.63 208 HIS C N 1
ATOM 6910 C CA . HIS C 1 208 ? 2.149 84.223 10.535 1.00 61.13 208 HIS C CA 1
ATOM 6911 C C . HIS C 1 208 ? 1.919 82.759 10.906 1.00 61.92 208 HIS C C 1
ATOM 6912 O O . HIS C 1 208 ? 1.757 82.416 12.081 1.00 61.91 208 HIS C O 1
ATOM 6919 N N . VAL C 1 209 ? 1.848 81.898 9.898 1.00 62.81 209 VAL C N 1
ATOM 6920 C CA . VAL C 1 209 ? 1.649 80.474 10.152 1.00 63.91 209 VAL C CA 1
ATOM 6921 C C . VAL C 1 209 ? 2.962 79.767 9.850 1.00 64.02 209 VAL C C 1
ATOM 6922 O O . VAL C 1 209 ? 3.802 80.307 9.134 1.00 64.14 209 VAL C O 1
ATOM 6926 N N . GLY C 1 210 ? 3.148 78.573 10.399 1.00 64.19 210 GLY C N 1
ATOM 6927 C CA . GLY C 1 210 ? 4.376 77.843 10.149 1.00 64.84 210 GLY C CA 1
ATOM 6928 C C . GLY C 1 210 ? 4.256 76.442 10.690 1.00 66.14 210 GLY C C 1
ATOM 6929 O O . GLY C 1 210 ? 3.226 75.798 10.500 1.00 64.55 210 GLY C O 1
ATOM 6930 N N . GLU C 1 211 ? 5.302 75.977 11.371 1.00 69.08 211 GLU C N 1
ATOM 6931 C CA . GLU C 1 211 ? 5.318 74.642 11.971 1.00 71.98 211 GLU C CA 1
ATOM 6932 C C . GLU C 1 211 ? 3.969 74.317 12.627 1.00 72.77 211 GLU C C 1
ATOM 6933 O O . GLU C 1 211 ? 3.525 75.026 13.529 1.00 71.97 211 GLU C O 1
ATOM 6939 N N . PRO C 1 212 ? 3.335 73.206 12.202 1.00 74.06 212 PRO C N 1
ATOM 6940 C CA . PRO C 1 212 ? 2.043 72.646 12.620 1.00 74.86 212 PRO C CA 1
ATOM 6941 C C . PRO C 1 212 ? 1.431 72.941 13.993 1.00 75.43 212 PRO C C 1
ATOM 6942 O O . PRO C 1 212 ? 0.246 73.267 14.063 1.00 76.86 212 PRO C O 1
ATOM 6946 N N . PRO C 1 213 ? 2.203 72.829 15.094 1.00 75.44 213 PRO C N 1
ATOM 6947 C CA . PRO C 1 213 ? 1.688 73.094 16.452 1.00 74.73 213 PRO C CA 1
ATOM 6948 C C . PRO C 1 213 ? 0.483 74.018 16.487 1.00 73.75 213 PRO C C 1
ATOM 6949 O O . PRO C 1 213 ? -0.582 73.615 16.940 1.00 74.24 213 PRO C O 1
ATOM 6953 N N . ALA C 1 214 ? 0.650 75.252 16.021 1.00 72.82 214 ALA C N 1
ATOM 6954 C CA . ALA C 1 214 ? -0.479 76.173 15.920 1.00 71.21 214 ALA C CA 1
ATOM 6955 C C . ALA C 1 214 ? -0.896 75.998 14.456 1.00 69.49 214 ALA C C 1
ATOM 6956 O O . ALA C 1 214 ? -0.245 76.517 13.545 1.00 68.12 214 ALA C O 1
ATOM 6958 N N . LEU C 1 215 ? -1.966 75.228 14.258 1.00 68.55 215 LEU C N 1
ATOM 6959 C CA . LEU C 1 215 ? -2.516 74.893 12.942 1.00 67.02 215 LEU C CA 1
ATOM 6960 C C . LEU C 1 215 ? -3.005 76.018 12.039 1.00 66.07 215 LEU C C 1
ATOM 6961 O O . LEU C 1 215 ? -3.880 76.797 12.402 1.00 65.01 215 LEU C O 1
ATOM 6966 N N . TYR C 1 216 ? -2.432 76.069 10.843 1.00 66.90 216 TYR C N 1
ATOM 6967 C CA . TYR C 1 216 ? -2.795 77.043 9.812 1.00 67.93 216 TYR C CA 1
ATOM 6968 C C . TYR C 1 216 ? -4.327 77.084 9.855 1.00 68.46 216 TYR C C 1
ATOM 6969 O O . TYR C 1 216 ? -4.941 78.128 10.075 1.00 66.78 216 TYR C O 1
ATOM 6978 N N . ASP C 1 217 ? -4.918 75.907 9.664 1.00 70.17 217 ASP C N 1
ATOM 6979 C CA . ASP C 1 217 ? -6.362 75.708 9.684 1.00 71.06 217 ASP C CA 1
ATOM 6980 C C . ASP C 1 217 ? -6.990 76.480 10.844 1.00 70.77 217 ASP C C 1
ATOM 6981 O O . ASP C 1 217 ? -7.832 77.360 10.641 1.00 70.48 217 ASP C O 1
ATOM 6986 N N . GLU C 1 218 ? -6.570 76.121 12.058 1.00 71.18 218 GLU C N 1
ATOM 6987 C CA . GLU C 1 218 ? -7.054 76.725 13.299 1.00 71.27 218 GLU C CA 1
ATOM 6988 C C . GLU C 1 218 ? -6.922 78.251 13.343 1.00 71.07 218 GLU C C 1
ATOM 6989 O O . GLU C 1 218 ? -7.737 78.920 13.980 1.00 71.19 218 GLU C O 1
ATOM 6995 N N . VAL C 1 219 ? -5.897 78.799 12.689 1.00 70.44 219 VAL C N 1
ATOM 6996 C CA . VAL C 1 219 ? -5.703 80.250 12.670 1.00 70.13 219 VAL C CA 1
ATOM 6997 C C . VAL C 1 219 ? -6.764 80.924 11.801 1.00 71.41 219 VAL C C 1
ATOM 6998 O O . VAL C 1 219 ? -7.371 81.913 12.214 1.00 72.96 219 VAL C O 1
ATOM 7002 N N . LEU C 1 220 ? -6.984 80.388 10.602 1.00 71.60 220 LEU C N 1
ATOM 7003 C CA . LEU C 1 220 ? -7.976 80.934 9.672 1.00 70.89 220 LEU C CA 1
ATOM 7004 C C . LEU C 1 220 ? -9.373 81.044 10.285 1.00 70.96 220 LEU C C 1
ATOM 7005 O O . LEU C 1 220 ? -10.139 81.948 9.951 1.00 70.41 220 LEU C O 1
ATOM 7010 N N . GLU C 1 221 ? -9.702 80.124 11.184 1.00 71.53 221 GLU C N 1
ATOM 7011 C CA . GLU C 1 221 ? -11.005 80.125 11.836 1.00 72.67 221 GLU C CA 1
ATOM 7012 C C . GLU C 1 221 ? -11.169 81.315 12.791 1.00 74.22 221 GLU C C 1
ATOM 7013 O O . GLU C 1 221 ? -12.278 81.827 12.972 1.00 74.76 221 GLU C O 1
ATOM 7019 N N . ILE C 1 222 ? -10.064 81.763 13.385 1.00 74.21 222 ILE C N 1
ATOM 7020 C CA . ILE C 1 222 ? -10.085 82.888 14.323 1.00 74.24 222 ILE C CA 1
ATOM 7021 C C . ILE C 1 222 ? -10.188 84.243 13.621 1.00 74.66 222 ILE C C 1
ATOM 7022 O O . ILE C 1 222 ? -10.939 85.118 14.040 1.00 74.74 222 ILE C O 1
ATOM 7027 N N . LEU C 1 223 ? -9.415 84.404 12.556 1.00 75.24 223 LEU C N 1
ATOM 7028 C CA . LEU C 1 223 ? -9.375 85.647 11.797 1.00 76.54 223 LEU C CA 1
ATOM 7029 C C . LEU C 1 223 ? -10.698 86.159 11.210 1.00 77.76 223 LEU C C 1
ATOM 7030 O O . LEU C 1 223 ? -11.673 85.416 11.073 1.00 78.40 223 LEU C O 1
ATOM 7035 N N . GLY C 1 224 ? -10.708 87.444 10.860 1.00 78.94 224 GLY C N 1
ATOM 7036 C CA . GLY C 1 224 ? -11.882 88.099 10.291 1.00 79.75 224 GLY C CA 1
ATOM 7037 C C . GLY C 1 224 ? -11.460 88.944 9.087 1.00 80.04 224 GLY C C 1
ATOM 7038 O O . GLY C 1 224 ? -10.276 89.023 8.760 1.00 80.01 224 GLY C O 1
ATOM 7039 N N . PRO C 1 225 ? -12.423 89.587 8.407 1.00 80.10 225 PRO C N 1
ATOM 7040 C CA . PRO C 1 225 ? -12.065 90.412 7.248 1.00 79.20 225 PRO C CA 1
ATOM 7041 C C . PRO C 1 225 ? -11.058 91.489 7.643 1.00 78.50 225 PRO C C 1
ATOM 7042 O O . PRO C 1 225 ? -11.135 92.046 8.735 1.00 77.96 225 PRO C O 1
ATOM 7046 N N . GLY C 1 226 ? -10.113 91.782 6.761 1.00 78.31 226 GLY C N 1
ATOM 7047 C CA . GLY C 1 226 ? -9.134 92.806 7.072 1.00 77.54 226 GLY C CA 1
ATOM 7048 C C . GLY C 1 226 ? -7.880 92.241 7.701 1.00 77.03 226 GLY C C 1
ATOM 7049 O O . GLY C 1 226 ? -6.817 92.862 7.629 1.00 78.20 226 GLY C O 1
ATOM 7050 N N . ASP C 1 227 ? -8.004 91.074 8.330 1.00 75.43 227 ASP C N 1
ATOM 7051 C CA . ASP C 1 227 ? -6.865 90.409 8.954 1.00 73.50 227 ASP C CA 1
ATOM 7052 C C . ASP C 1 227 ? -5.951 89.844 7.857 1.00 73.30 227 ASP C C 1
ATOM 7053 O O . ASP C 1 227 ? -6.409 89.475 6.773 1.00 72.76 227 ASP C O 1
ATOM 7058 N N . VAL C 1 228 ? -4.658 89.772 8.145 1.00 72.61 228 VAL C N 1
ATOM 7059 C CA . VAL C 1 228 ? -3.692 89.285 7.174 1.00 71.87 228 VAL C CA 1
ATOM 7060 C C . VAL C 1 228 ? -2.867 88.081 7.616 1.00 71.70 228 VAL C C 1
ATOM 7061 O O . VAL C 1 228 ? -2.254 88.080 8.686 1.00 71.86 228 VAL C O 1
ATOM 7065 N N . VAL C 1 229 ? -2.858 87.055 6.771 1.00 70.85 229 VAL C N 1
ATOM 7066 C CA . VAL C 1 229 ? -2.091 85.841 7.018 1.00 69.25 229 VAL C CA 1
ATOM 7067 C C . VAL C 1 229 ? -0.810 85.933 6.195 1.00 67.94 229 VAL C C 1
ATOM 7068 O O . VAL C 1 229 ? -0.871 86.029 4.972 1.00 68.64 229 VAL C O 1
ATOM 7072 N N . THR C 1 230 ? 0.347 85.923 6.844 1.00 66.14 230 THR C N 1
ATOM 7073 C CA . THR C 1 230 ? 1.577 86.002 6.078 1.00 65.15 230 THR C CA 1
ATOM 7074 C C . THR C 1 230 ? 2.196 84.609 5.965 1.00 65.05 230 THR C C 1
ATOM 7075 O O . THR C 1 230 ? 1.951 83.744 6.819 1.00 63.61 230 THR C O 1
ATOM 7079 N N . HIS C 1 231 ? 2.980 84.409 4.902 1.00 64.31 231 HIS C N 1
ATOM 7080 C CA . HIS C 1 231 ? 3.622 83.131 4.581 1.00 64.53 231 HIS C CA 1
ATOM 7081 C C . HIS C 1 231 ? 2.589 82.217 3.916 1.00 65.12 231 HIS C C 1
ATOM 7082 O O . HIS C 1 231 ? 2.794 81.009 3.820 1.00 65.69 231 HIS C O 1
ATOM 7089 N N . CYS C 1 232 ? 1.487 82.802 3.455 1.00 64.77 232 CYS C N 1
ATOM 7090 C CA . CYS C 1 232 ? 0.400 82.053 2.833 1.00 64.79 232 CYS C CA 1
ATOM 7091 C C . CYS C 1 232 ? 0.802 80.900 1.896 1.00 64.95 232 CYS C C 1
ATOM 7092 O O . CYS C 1 232 ? 0.240 79.802 1.975 1.00 64.38 232 CYS C O 1
ATOM 7095 N N . PHE C 1 233 ? 1.770 81.126 1.015 1.00 64.66 233 PHE C N 1
ATOM 7096 C CA . PHE C 1 233 ? 2.159 80.066 0.099 1.00 64.89 233 PHE C CA 1
ATOM 7097 C C . PHE C 1 233 ? 3.445 79.336 0.480 1.00 64.87 233 PHE C C 1
ATOM 7098 O O . PHE C 1 233 ? 4.293 79.075 -0.370 1.00 65.13 233 PHE C O 1
ATOM 7106 N N . ASN C 1 234 ? 3.586 78.992 1.758 1.00 65.15 234 ASN C N 1
ATOM 7107 C CA . ASN C 1 234 ? 4.771 78.278 2.215 1.00 64.98 234 ASN C CA 1
ATOM 7108 C C . ASN C 1 234 ? 4.655 76.822 1.790 1.00 65.33 234 ASN C C 1
ATOM 7109 O O . ASN C 1 234 ? 3.563 76.247 1.810 1.00 64.05 234 ASN C O 1
ATOM 7114 N N . GLY C 1 235 ? 5.786 76.238 1.401 1.00 66.59 235 GLY C N 1
ATOM 7115 C CA . GLY C 1 235 ? 5.806 74.852 0.971 1.00 68.11 235 GLY C CA 1
ATOM 7116 C C . GLY C 1 235 ? 6.512 73.946 1.961 1.00 69.41 235 GLY C C 1
ATOM 7117 O O . GLY C 1 235 ? 7.246 73.038 1.575 1.00 71.82 235 GLY C O 1
ATOM 7118 N N . LYS C 1 236 ? 6.296 74.196 3.246 1.00 69.29 236 LYS C N 1
ATOM 7119 C CA . LYS C 1 236 ? 6.910 73.395 4.295 1.00 69.55 236 LYS C CA 1
ATOM 7120 C C . LYS C 1 236 ? 5.878 72.399 4.811 1.00 70.88 236 LYS C C 1
ATOM 7121 O O . LYS C 1 236 ? 4.681 72.672 4.767 1.00 71.00 236 LYS C O 1
ATOM 7127 N N . SER C 1 237 ? 6.340 71.254 5.305 1.00 72.37 237 SER C N 1
ATOM 7128 C CA . SER C 1 237 ? 5.445 70.220 5.820 1.00 74.40 237 SER C CA 1
ATOM 7129 C C . SER C 1 237 ? 4.570 70.710 6.974 1.00 75.29 237 SER C C 1
ATOM 7130 O O . SER C 1 237 ? 4.930 71.642 7.698 1.00 76.59 237 SER C O 1
ATOM 7133 N N . GLY C 1 238 ? 3.415 70.075 7.140 1.00 76.22 238 GLY C N 1
ATOM 7134 C CA . GLY C 1 238 ? 2.514 70.436 8.221 1.00 76.38 238 GLY C CA 1
ATOM 7135 C C . GLY C 1 238 ? 1.855 71.802 8.142 1.00 75.99 238 GLY C C 1
ATOM 7136 O O . GLY C 1 238 ? 0.839 72.034 8.806 1.00 74.80 238 GLY C O 1
ATOM 7137 N N . SER C 1 239 ? 2.409 72.702 7.334 1.00 76.04 239 SER C N 1
ATOM 7138 C CA . SER C 1 239 ? 1.848 74.042 7.215 1.00 76.59 239 SER C CA 1
ATOM 7139 C C . SER C 1 239 ? 1.487 74.467 5.795 1.00 77.51 239 SER C C 1
ATOM 7140 O O . SER C 1 239 ? 0.974 75.571 5.591 1.00 77.60 239 SER C O 1
ATOM 7143 N N . SER C 1 240 ? 1.747 73.605 4.817 1.00 78.45 240 SER C N 1
ATOM 7144 C CA . SER C 1 240 ? 1.453 73.930 3.416 1.00 79.79 240 SER C CA 1
ATOM 7145 C C . SER C 1 240 ? -0.024 73.755 3.033 1.00 81.03 240 SER C C 1
ATOM 7146 O O . SER C 1 240 ? -0.661 72.763 3.402 1.00 81.18 240 SER C O 1
ATOM 7149 N N . ILE C 1 241 ? -0.553 74.722 2.282 1.00 82.09 241 ILE C N 1
ATOM 7150 C CA . ILE C 1 241 ? -1.952 74.692 1.854 1.00 83.22 241 ILE C CA 1
ATOM 7151 C C . ILE C 1 241 ? -2.211 73.743 0.673 1.00 84.08 241 ILE C C 1
ATOM 7152 O O . ILE C 1 241 ? -3.355 73.593 0.231 1.00 84.03 241 ILE C O 1
ATOM 7165 N N . GLU C 1 243 ? -1.113 70.391 0.761 1.00 84.98 243 GLU C N 1
ATOM 7166 C CA . GLU C 1 243 ? -0.913 69.024 1.256 1.00 85.13 243 GLU C CA 1
ATOM 7167 C C . GLU C 1 243 ? -2.134 68.614 2.084 1.00 84.60 243 GLU C C 1
ATOM 7168 O O . GLU C 1 243 ? -2.113 67.622 2.818 1.00 83.15 243 GLU C O 1
ATOM 7174 N N . ASP C 1 244 ? -3.199 69.392 1.945 1.00 85.17 244 ASP C N 1
ATOM 7175 C CA . ASP C 1 244 ? -4.438 69.165 2.676 1.00 86.20 244 ASP C CA 1
ATOM 7176 C C . ASP C 1 244 ? -5.563 69.911 1.954 1.00 85.83 244 ASP C C 1
ATOM 7177 O O . ASP C 1 244 ? -5.747 71.116 2.145 1.00 85.01 244 ASP C O 1
ATOM 7182 N N . GLU C 1 245 ? -6.307 69.187 1.121 1.00 85.45 245 GLU C N 1
ATOM 7183 C CA . GLU C 1 245 ? -7.402 69.774 0.365 1.00 85.33 245 GLU C CA 1
ATOM 7184 C C . GLU C 1 245 ? -8.247 70.666 1.266 1.00 85.79 245 GLU C C 1
ATOM 7185 O O . GLU C 1 245 ? -8.680 71.745 0.856 1.00 86.21 245 GLU C O 1
ATOM 7191 N N . ASP C 1 246 ? -8.463 70.216 2.498 1.00 85.72 246 ASP C N 1
ATOM 7192 C CA . ASP C 1 246 ? -9.257 70.959 3.474 1.00 85.06 246 ASP C CA 1
ATOM 7193 C C . ASP C 1 246 ? -8.741 72.380 3.714 1.00 84.43 246 ASP C C 1
ATOM 7194 O O . ASP C 1 246 ? -9.526 73.328 3.792 1.00 84.68 246 ASP C O 1
ATOM 7199 N N . LEU C 1 247 ? -7.422 72.518 3.833 1.00 83.23 247 LEU C N 1
ATOM 7200 C CA . LEU C 1 247 ? -6.799 73.815 4.082 1.00 82.62 247 LEU C CA 1
ATOM 7201 C C . LEU C 1 247 ? -6.992 74.768 2.905 1.00 82.37 247 LEU C C 1
ATOM 7202 O O . LEU C 1 247 ? -7.475 75.885 3.080 1.00 82.99 247 LEU C O 1
ATOM 7207 N N . PHE C 1 248 ? -6.611 74.329 1.707 1.00 81.93 248 PHE C N 1
ATOM 7208 C CA . PHE C 1 248 ? -6.761 75.152 0.507 1.00 80.85 248 PHE C CA 1
ATOM 7209 C C . PHE C 1 248 ? -8.212 75.619 0.337 1.00 79.40 248 PHE C C 1
ATOM 7210 O O . PHE C 1 248 ? -8.475 76.739 -0.116 1.00 78.71 248 PHE C O 1
ATOM 7218 N N . ASN C 1 249 ? -9.150 74.742 0.682 1.00 77.73 249 ASN C N 1
ATOM 7219 C CA . ASN C 1 249 ? -10.566 75.071 0.581 1.00 76.14 249 ASN C CA 1
ATOM 7220 C C . ASN C 1 249 ? -10.836 76.181 1.581 1.00 74.65 249 ASN C C 1
ATOM 7221 O O . ASN C 1 249 ? -11.427 77.208 1.238 1.00 74.77 249 ASN C O 1
ATOM 7226 N N . LEU C 1 250 ? -10.394 75.970 2.819 1.00 72.38 250 LEU C N 1
ATOM 7227 C CA . LEU C 1 250 ? -10.570 76.970 3.863 1.00 70.33 250 LEU C CA 1
ATOM 7228 C C . LEU C 1 250 ? -9.831 78.251 3.457 1.00 69.68 250 LEU C C 1
ATOM 7229 O O . LEU C 1 250 ? -10.298 79.363 3.712 1.00 69.20 250 LEU C O 1
ATOM 7234 N N . ALA C 1 251 ? -8.678 78.081 2.816 1.00 69.31 251 ALA C N 1
ATOM 7235 C CA . ALA C 1 251 ? -7.872 79.204 2.362 1.00 69.48 251 ALA C CA 1
ATOM 7236 C C . ALA C 1 251 ? -8.663 80.065 1.384 1.00 70.15 251 ALA C C 1
ATOM 7237 O O . ALA C 1 251 ? -8.812 81.271 1.594 1.00 70.84 251 ALA C O 1
ATOM 7239 N N . GLU C 1 252 ? -9.159 79.446 0.313 1.00 70.60 252 GLU C N 1
ATOM 7240 C CA . GLU C 1 252 ? -9.943 80.162 -0.692 1.00 69.96 252 GLU C CA 1
ATOM 7241 C C . GLU C 1 252 ? -11.216 80.696 -0.038 1.00 70.15 252 GLU C C 1
ATOM 7242 O O . GLU C 1 252 ? -11.540 81.882 -0.161 1.00 69.59 252 GLU C O 1
ATOM 7248 N N . ARG C 1 253 ? -11.920 79.812 0.674 1.00 70.26 253 ARG C N 1
ATOM 7249 C CA . ARG C 1 253 ? -13.165 80.162 1.361 1.00 70.70 253 ARG C CA 1
ATOM 7250 C C . ARG C 1 253 ? -13.002 81.368 2.295 1.00 71.18 253 ARG C C 1
ATOM 7251 O O . ARG C 1 253 ? -13.981 82.024 2.642 1.00 71.47 253 ARG C O 1
ATOM 7259 N N . CYS C 1 254 ? -11.771 81.661 2.699 1.00 72.19 254 CYS C N 1
ATOM 7260 C CA . CYS C 1 254 ? -11.512 82.799 3.571 1.00 73.07 254 CYS C CA 1
ATOM 7261 C C . CYS C 1 254 ? -10.987 83.970 2.747 1.00 74.52 254 CYS C C 1
ATOM 7262 O O . CYS C 1 254 ? -11.017 85.117 3.185 1.00 74.09 254 CYS C O 1
ATOM 7265 N N . GLU C 1 257 ? -12.248 85.598 1.081 1.00 82.60 257 GLU C N 1
ATOM 7266 C CA . GLU C 1 257 ? -13.369 86.546 1.031 1.00 83.71 257 GLU C CA 1
ATOM 7267 C C . GLU C 1 257 ? -13.373 87.499 2.239 1.00 83.91 257 GLU C C 1
ATOM 7268 O O . GLU C 1 257 ? -14.414 87.764 2.848 1.00 84.66 257 GLU C O 1
ATOM 7274 N N . GLY C 1 258 ? -12.198 88.018 2.569 1.00 82.76 258 GLY C N 1
ATOM 7275 C CA . GLY C 1 258 ? -12.065 88.920 3.691 1.00 80.69 258 GLY C CA 1
ATOM 7276 C C . GLY C 1 258 ? -10.626 88.802 4.126 1.00 79.96 258 GLY C C 1
ATOM 7277 O O . GLY C 1 258 ? -9.816 89.708 3.899 1.00 80.04 258 GLY C O 1
ATOM 7278 N N . ILE C 1 259 ? -10.309 87.661 4.733 1.00 78.59 259 ILE C N 1
ATOM 7279 C CA . ILE C 1 259 ? -8.959 87.371 5.198 1.00 76.23 259 ILE C CA 1
ATOM 7280 C C . ILE C 1 259 ? -7.992 87.538 4.024 1.00 76.08 259 ILE C C 1
ATOM 7281 O O . ILE C 1 259 ? -8.180 86.940 2.960 1.00 76.20 259 ILE C O 1
ATOM 7286 N N . ARG C 1 260 ? -6.965 88.360 4.229 1.00 75.06 260 ARG C N 1
ATOM 7287 C CA . ARG C 1 260 ? -5.966 88.620 3.203 1.00 74.25 260 ARG C CA 1
ATOM 7288 C C . ARG C 1 260 ? -4.824 87.623 3.275 1.00 74.10 260 ARG C C 1
ATOM 7289 O O . ARG C 1 260 ? -4.368 87.264 4.355 1.00 74.28 260 ARG C O 1
ATOM 7297 N N . LEU C 1 261 ? -4.360 87.184 2.113 1.00 74.06 261 LEU C N 1
ATOM 7298 C CA . LEU C 1 261 ? -3.240 86.257 2.036 1.00 74.08 261 LEU C CA 1
ATOM 7299 C C . LEU C 1 261 ? -2.033 87.078 1.619 1.00 74.18 261 LEU C C 1
ATOM 7300 O O . LEU C 1 261 ? -2.084 87.784 0.617 1.00 75.15 261 LEU C O 1
ATOM 7305 N N . ASP C 1 262 ? -0.959 87.005 2.395 1.00 74.11 262 ASP C N 1
ATOM 7306 C CA . ASP C 1 262 ? 0.246 87.756 2.079 1.00 74.43 262 ASP C CA 1
ATOM 7307 C C . ASP C 1 262 ? 1.382 86.776 1.828 1.00 74.83 262 ASP C C 1
ATOM 7308 O O . ASP C 1 262 ? 1.430 85.709 2.436 1.00 74.11 262 ASP C O 1
ATOM 7313 N N . ILE C 1 263 ? 2.282 87.128 0.918 1.00 76.25 263 ILE C N 1
ATOM 7314 C CA . ILE C 1 263 ? 3.416 86.268 0.610 1.00 78.54 263 ILE C CA 1
ATOM 7315 C C . ILE C 1 263 ? 4.592 86.608 1.514 1.00 80.02 263 ILE C C 1
ATOM 7316 O O . ILE C 1 263 ? 5.411 87.473 1.197 1.00 81.64 263 ILE C O 1
ATOM 7321 N N . GLY C 1 264 ? 4.675 85.939 2.651 1.00 80.79 264 GLY C N 1
ATOM 7322 C CA . GLY C 1 264 ? 5.787 86.218 3.532 1.00 82.64 264 GLY C CA 1
ATOM 7323 C C . GLY C 1 264 ? 7.010 85.467 3.043 1.00 83.29 264 GLY C C 1
ATOM 7324 O O . GLY C 1 264 ? 7.467 84.534 3.709 1.00 84.80 264 GLY C O 1
ATOM 7325 N N . HIS C 1 265 ? 7.541 85.844 1.880 1.00 83.13 265 HIS C N 1
ATOM 7326 C CA . HIS C 1 265 ? 8.716 85.150 1.368 1.00 82.24 265 HIS C CA 1
ATOM 7327 C C . HIS C 1 265 ? 9.890 85.444 2.274 1.00 82.25 265 HIS C C 1
ATOM 7328 O O . HIS C 1 265 ? 10.505 86.515 2.196 1.00 83.24 265 HIS C O 1
ATOM 7335 N N . GLY C 1 266 ? 10.196 84.493 3.145 1.00 81.32 266 GLY C N 1
ATOM 7336 C CA . GLY C 1 266 ? 11.295 84.690 4.063 1.00 80.48 266 GLY C CA 1
ATOM 7337 C C . GLY C 1 266 ? 12.365 83.667 3.803 1.00 79.46 266 GLY C C 1
ATOM 7338 O O . GLY C 1 266 ? 12.633 83.332 2.654 1.00 79.56 266 GLY C O 1
ATOM 7339 N N . GLY C 1 267 ? 12.978 83.171 4.869 1.00 78.80 267 GLY C N 1
ATOM 7340 C CA . GLY C 1 267 ? 14.008 82.172 4.709 1.00 78.67 267 GLY C CA 1
ATOM 7341 C C . GLY C 1 267 ? 13.403 80.802 4.486 1.00 77.80 267 GLY C C 1
ATOM 7342 O O . GLY C 1 267 ? 14.125 79.850 4.211 1.00 77.76 267 GLY C O 1
ATOM 7343 N N . ALA C 1 268 ? 12.083 80.690 4.592 1.00 77.48 268 ALA C N 1
ATOM 7344 C CA . ALA C 1 268 ? 11.446 79.394 4.397 1.00 77.88 268 ALA C CA 1
ATOM 7345 C C . ALA C 1 268 ? 9.928 79.438 4.274 1.00 77.78 268 ALA C C 1
ATOM 7346 O O . ALA C 1 268 ? 9.254 78.497 4.692 1.00 77.39 268 ALA C O 1
ATOM 7348 N N . SER C 1 269 ? 9.383 80.499 3.685 1.00 77.60 269 SER C N 1
ATOM 7349 C CA . SER C 1 269 ? 7.933 80.604 3.580 1.00 76.97 269 SER C CA 1
ATOM 7350 C C . SER C 1 269 ? 7.296 80.731 2.190 1.00 76.45 269 SER C C 1
ATOM 7351 O O . SER C 1 269 ? 6.068 80.757 2.089 1.00 76.61 269 SER C O 1
ATOM 7354 N N . PHE C 1 270 ? 8.098 80.820 1.126 1.00 75.51 270 PHE C N 1
ATOM 7355 C CA . PHE C 1 270 ? 7.530 80.895 -0.225 1.00 73.70 270 PHE C CA 1
ATOM 7356 C C . PHE C 1 270 ? 7.956 79.701 -1.067 1.00 72.58 270 PHE C C 1
ATOM 7357 O O . PHE C 1 270 ? 9.133 79.361 -1.118 1.00 71.15 270 PHE C O 1
ATOM 7365 N N . SER C 1 271 ? 6.988 79.088 -1.741 1.00 72.10 271 SER C N 1
ATOM 7366 C CA . SER C 1 271 ? 7.243 77.935 -2.593 1.00 72.07 271 SER C CA 1
ATOM 7367 C C . SER C 1 271 ? 6.667 78.115 -3.995 1.00 72.25 271 SER C C 1
ATOM 7368 O O . SER C 1 271 ? 5.476 78.378 -4.151 1.00 72.39 271 SER C O 1
ATOM 7371 N N . PHE C 1 272 ? 7.552 77.882 -5.005 1.00 71.63 272 PHE C N 1
ATOM 7372 C CA . PHE C 1 272 ? 7.141 78.012 -6.403 1.00 71.05 272 PHE C CA 1
ATOM 7373 C C . PHE C 1 272 ? 6.056 76.982 -6.725 1.00 72.12 272 PHE C C 1
ATOM 7374 O O . PHE C 1 272 ? 5.025 77.318 -7.311 1.00 73.59 272 PHE C O 1
ATOM 7382 N N . LYS C 1 273 ? 6.297 75.730 -6.339 1.00 71.37 273 LYS C N 1
ATOM 7383 C CA . LYS C 1 273 ? 5.347 74.661 -6.585 1.00 71.23 273 LYS C CA 1
ATOM 7384 C C . LYS C 1 273 ? 4.007 75.000 -5.961 1.00 71.47 273 LYS C C 1
ATOM 7385 O O . LYS C 1 273 ? 2.972 74.966 -6.627 1.00 70.16 273 LYS C O 1
ATOM 7387 N N . VAL C 1 274 ? 4.031 75.332 -4.677 1.00 73.28 274 VAL C N 1
ATOM 7388 C CA . VAL C 1 274 ? 2.813 75.677 -3.948 1.00 75.24 274 VAL C CA 1
ATOM 7389 C C . VAL C 1 274 ? 2.156 76.898 -4.561 1.00 76.92 274 VAL C C 1
ATOM 7390 O O . VAL C 1 274 ? 0.932 76.975 -4.669 1.00 76.11 274 VAL C O 1
ATOM 7394 N N . ALA C 1 275 ? 2.989 77.854 -4.958 1.00 79.08 275 ALA C N 1
ATOM 7395 C CA . ALA C 1 275 ? 2.502 79.069 -5.574 1.00 81.15 275 ALA C CA 1
ATOM 7396 C C . ALA C 1 275 ? 1.713 78.705 -6.828 1.00 82.56 275 ALA C C 1
ATOM 7397 O O . ALA C 1 275 ? 0.531 79.029 -6.920 1.00 83.81 275 ALA C O 1
ATOM 7399 N N . GLU C 1 276 ? 2.360 78.027 -7.778 1.00 84.18 276 GLU C N 1
ATOM 7400 C CA . GLU C 1 276 ? 1.715 77.607 -9.030 1.00 85.70 276 GLU C CA 1
ATOM 7401 C C . GLU C 1 276 ? 0.331 77.025 -8.748 1.00 86.07 276 GLU C C 1
ATOM 7402 O O . GLU C 1 276 ? -0.705 77.616 -9.064 1.00 86.12 276 GLU C O 1
ATOM 7408 N N . ALA C 1 277 ? 0.348 75.830 -8.167 1.00 86.33 277 ALA C N 1
ATOM 7409 C CA . ALA C 1 277 ? -0.854 75.083 -7.836 1.00 86.16 277 ALA C CA 1
ATOM 7410 C C . ALA C 1 277 ? -2.011 75.940 -7.331 1.00 86.19 277 ALA C C 1
ATOM 7411 O O . ALA C 1 277 ? -3.162 75.734 -7.734 1.00 86.40 277 ALA C O 1
ATOM 7413 N N . ALA C 1 278 ? -1.712 76.897 -6.454 1.00 86.33 278 ALA C N 1
ATOM 7414 C CA . ALA C 1 278 ? -2.752 77.756 -5.900 1.00 86.16 278 ALA C CA 1
ATOM 7415 C C . ALA C 1 278 ? -3.147 78.865 -6.858 1.00 86.19 278 ALA C C 1
ATOM 7416 O O . ALA C 1 278 ? -4.297 78.934 -7.297 1.00 86.40 278 ALA C O 1
ATOM 7418 N N . ILE C 1 279 ? -2.197 79.733 -7.167 1.00 86.01 279 ILE C N 1
ATOM 7419 C CA . ILE C 1 279 ? -2.453 80.836 -8.070 1.00 85.60 279 ILE C CA 1
ATOM 7420 C C . ILE C 1 279 ? -2.998 80.358 -9.411 1.00 86.11 279 ILE C C 1
ATOM 7421 O O . ILE C 1 279 ? -3.724 81.079 -10.089 1.00 86.46 279 ILE C O 1
ATOM 7426 N N . ALA C 1 280 ? -2.658 79.134 -9.788 1.00 85.90 280 ALA C N 1
ATOM 7427 C CA . ALA C 1 280 ? -3.125 78.550 -11.048 1.00 85.72 280 ALA C CA 1
ATOM 7428 C C . ALA C 1 280 ? -4.350 77.681 -10.779 1.00 85.12 280 ALA C C 1
ATOM 7429 O O . ALA C 1 280 ? -4.479 76.579 -11.299 1.00 85.36 280 ALA C O 1
ATOM 7431 N N . ARG C 1 281 ? -5.251 78.199 -9.961 1.00 84.27 281 ARG C N 1
ATOM 7432 C CA . ARG C 1 281 ? -6.446 77.472 -9.583 1.00 83.74 281 ARG C CA 1
ATOM 7433 C C . ARG C 1 281 ? -7.418 78.463 -8.958 1.00 83.59 281 ARG C C 1
ATOM 7434 O O . ARG C 1 281 ? -8.486 78.089 -8.471 1.00 82.98 281 ARG C O 1
ATOM 7442 N N . GLY C 1 282 ? -7.031 79.736 -8.978 1.00 84.07 282 GLY C N 1
ATOM 7443 C CA . GLY C 1 282 ? -7.868 80.790 -8.429 1.00 84.41 282 GLY C CA 1
ATOM 7444 C C . GLY C 1 282 ? -7.247 81.619 -7.311 1.00 83.99 282 GLY C C 1
ATOM 7445 O O . GLY C 1 282 ? -7.067 82.830 -7.457 1.00 84.62 282 GLY C O 1
ATOM 7446 N N . LEU C 1 283 ? -6.990 80.951 -6.095 1.00 84.01 283 LEU C N 1
ATOM 7447 C CA . LEU C 1 283 ? -6.389 81.720 -5.012 1.00 82.53 283 LEU C CA 1
ATOM 7448 C C . LEU C 1 283 ? -5.035 82.332 -5.341 1.00 81.58 283 LEU C C 1
ATOM 7449 O O . LEU C 1 283 ? -4.050 81.616 -5.523 1.00 81.13 283 LEU C O 1
ATOM 7454 N N . LEU C 1 284 ? -4.997 83.661 -5.433 1.00 80.97 284 LEU C N 1
ATOM 7455 C CA . LEU C 1 284 ? -3.746 84.372 -5.677 1.00 81.20 284 LEU C CA 1
ATOM 7456 C C . LEU C 1 284 ? -3.521 85.278 -4.466 1.00 80.75 284 LEU C C 1
ATOM 7457 O O . LEU C 1 284 ? -4.471 85.620 -3.763 1.00 80.24 284 LEU C O 1
ATOM 7462 N N . PRO C 1 285 ? -2.259 85.662 -4.195 1.00 80.68 285 PRO C N 1
ATOM 7463 C CA . PRO C 1 285 ? -1.935 86.523 -3.051 1.00 80.34 285 PRO C CA 1
ATOM 7464 C C . PRO C 1 285 ? -2.576 87.917 -3.048 1.00 80.33 285 PRO C C 1
ATOM 7465 O O . PRO C 1 285 ? -2.535 88.643 -4.043 1.00 80.07 285 PRO C O 1
ATOM 7469 N N . PHE C 1 286 ? -3.175 88.276 -1.916 1.00 80.34 286 PHE C N 1
ATOM 7470 C CA . PHE C 1 286 ? -3.806 89.576 -1.762 1.00 79.62 286 PHE C CA 1
ATOM 7471 C C . PHE C 1 286 ? -2.719 90.626 -1.819 1.00 79.13 286 PHE C C 1
ATOM 7472 O O . PHE C 1 286 ? -2.985 91.765 -2.169 1.00 79.85 286 PHE C O 1
ATOM 7480 N N . SER C 1 287 ? -1.496 90.242 -1.461 1.00 79.02 287 SER C N 1
ATOM 7481 C CA . SER C 1 287 ? -0.360 91.166 -1.484 1.00 78.85 287 SER C CA 1
ATOM 7482 C C . SER C 1 287 ? 0.964 90.418 -1.527 1.00 78.32 287 SER C C 1
ATOM 7483 O O . SER C 1 287 ? 1.090 89.337 -0.957 1.00 77.81 287 SER C O 1
ATOM 7486 N N . ILE C 1 288 ? 1.945 90.998 -2.215 1.00 79.47 288 ILE C N 1
ATOM 7487 C CA . ILE C 1 288 ? 3.267 90.393 -2.326 1.00 80.92 288 ILE C CA 1
ATOM 7488 C C . ILE C 1 288 ? 4.211 91.070 -1.345 1.00 82.01 288 ILE C C 1
ATOM 7489 O O . ILE C 1 288 ? 4.396 92.293 -1.380 1.00 81.99 288 ILE C O 1
ATOM 7494 N N . SER C 1 289 ? 4.818 90.262 -0.480 1.00 83.26 289 SER C N 1
ATOM 7495 C CA . SER C 1 289 ? 5.719 90.772 0.544 1.00 83.82 289 SER C CA 1
ATOM 7496 C C . SER C 1 289 ? 7.041 90.015 0.575 1.00 83.40 289 SER C C 1
ATOM 7497 O O . SER C 1 289 ? 7.175 88.957 -0.029 1.00 83.28 289 SER C O 1
ATOM 7500 N N . THR C 1 290 ? 8.012 90.557 1.297 1.00 83.50 290 THR C N 1
ATOM 7501 C CA . THR C 1 290 ? 9.325 89.936 1.397 1.00 84.13 290 THR C CA 1
ATOM 7502 C C . THR C 1 290 ? 9.810 89.974 2.838 1.00 84.00 290 THR C C 1
ATOM 7503 O O . THR C 1 290 ? 10.336 90.993 3.278 1.00 86.23 290 THR C O 1
ATOM 7507 N N . ASP C 1 291 ? 9.622 88.888 3.580 1.00 82.30 291 ASP C N 1
ATOM 7508 C CA . ASP C 1 291 ? 10.072 88.847 4.971 1.00 80.71 291 ASP C CA 1
ATOM 7509 C C . ASP C 1 291 ? 11.585 89.060 4.946 1.00 80.28 291 ASP C C 1
ATOM 7510 O O . ASP C 1 291 ? 12.368 88.139 5.181 1.00 80.15 291 ASP C O 1
ATOM 7515 N N . LEU C 1 292 ? 11.978 90.297 4.652 1.00 79.24 292 LEU C N 1
ATOM 7516 C CA . LEU C 1 292 ? 13.374 90.688 4.546 1.00 78.17 292 LEU C CA 1
ATOM 7517 C C . LEU C 1 292 ? 14.050 90.938 5.890 1.00 77.49 292 LEU C C 1
ATOM 7518 O O . LEU C 1 292 ? 13.816 91.957 6.533 1.00 77.65 292 LEU C O 1
ATOM 7523 N N . HIS C 1 293 ? 14.883 89.996 6.316 1.00 76.85 293 HIS C N 1
ATOM 7524 C CA . HIS C 1 293 ? 15.615 90.149 7.560 1.00 77.00 293 HIS C CA 1
ATOM 7525 C C . HIS C 1 293 ? 17.085 89.831 7.318 1.00 76.26 293 HIS C C 1
ATOM 7526 O O . HIS C 1 293 ? 17.451 89.354 6.250 1.00 76.38 293 HIS C O 1
ATOM 7533 N N . GLY C 1 294 ? 17.925 90.113 8.307 1.00 75.64 294 GLY C N 1
ATOM 7534 C CA . GLY C 1 294 ? 19.352 89.865 8.179 1.00 74.95 294 GLY C CA 1
ATOM 7535 C C . GLY C 1 294 ? 19.793 88.519 7.613 1.00 74.34 294 GLY C C 1
ATOM 7536 O O . GLY C 1 294 ? 20.968 88.355 7.290 1.00 73.70 294 GLY C O 1
ATOM 7537 N N . HIS C 1 295 ? 18.873 87.563 7.488 1.00 74.37 295 HIS C N 1
ATOM 7538 C CA . HIS C 1 295 ? 19.200 86.236 6.962 1.00 73.70 295 HIS C CA 1
ATOM 7539 C C . HIS C 1 295 ? 18.409 85.803 5.725 1.00 73.70 295 HIS C C 1
ATOM 7540 O O . HIS C 1 295 ? 18.532 84.667 5.268 1.00 74.37 295 HIS C O 1
ATOM 7547 N N . SER C 1 296 ? 17.600 86.698 5.181 1.00 73.60 296 SER C N 1
ATOM 7548 C CA . SER C 1 296 ? 16.820 86.362 4.003 1.00 74.06 296 SER C CA 1
ATOM 7549 C C . SER C 1 296 ? 17.140 87.280 2.824 1.00 75.17 296 SER C C 1
ATOM 7550 O O . SER C 1 296 ? 17.082 86.856 1.668 1.00 75.78 296 SER C O 1
ATOM 7561 N N . ASN C 1 298 ? 20.046 88.637 1.774 1.00 82.57 298 ASN C N 1
ATOM 7562 C CA . ASN C 1 298 ? 21.210 88.188 1.019 1.00 84.24 298 ASN C CA 1
ATOM 7563 C C . ASN C 1 298 ? 21.118 86.869 0.247 1.00 85.31 298 ASN C C 1
ATOM 7564 O O . ASN C 1 298 ? 21.978 86.595 -0.591 1.00 86.13 298 ASN C O 1
ATOM 7569 N N . PHE C 1 299 ? 20.106 86.042 0.489 1.00 86.10 299 PHE C N 1
ATOM 7570 C CA . PHE C 1 299 ? 20.074 84.807 -0.280 1.00 87.29 299 PHE C CA 1
ATOM 7571 C C . PHE C 1 299 ? 18.838 84.396 -1.078 1.00 87.65 299 PHE C C 1
ATOM 7572 O O . PHE C 1 299 ? 18.860 84.448 -2.309 1.00 89.19 299 PHE C O 1
ATOM 7580 N N . PRO C 1 300 ? 17.750 83.978 -0.406 1.00 86.22 300 PRO C N 1
ATOM 7581 C CA . PRO C 1 300 ? 16.554 83.559 -1.147 1.00 84.97 300 PRO C CA 1
ATOM 7582 C C . PRO C 1 300 ? 15.653 84.649 -1.729 1.00 84.53 300 PRO C C 1
ATOM 7583 O O . PRO C 1 300 ? 15.233 84.569 -2.891 1.00 85.41 300 PRO C O 1
ATOM 7587 N N . VAL C 1 301 ? 15.347 85.655 -0.918 1.00 83.17 301 VAL C N 1
ATOM 7588 C CA . VAL C 1 301 ? 14.477 86.747 -1.337 1.00 81.17 301 VAL C CA 1
ATOM 7589 C C . VAL C 1 301 ? 15.291 88.031 -1.331 1.00 80.14 301 VAL C C 1
ATOM 7590 O O . VAL C 1 301 ? 15.260 88.792 -0.362 1.00 81.11 301 VAL C O 1
ATOM 7594 N N . TRP C 1 302 ? 16.025 88.274 -2.410 1.00 78.17 302 TRP C N 1
ATOM 7595 C CA . TRP C 1 302 ? 16.868 89.462 -2.482 1.00 76.51 302 TRP C CA 1
ATOM 7596 C C . TRP C 1 302 ? 16.163 90.815 -2.327 1.00 75.67 302 TRP C C 1
ATOM 7597 O O . TRP C 1 302 ? 16.534 91.631 -1.472 1.00 74.27 302 TRP C O 1
ATOM 7608 N N . ASP C 1 303 ? 15.141 91.059 -3.136 1.00 75.58 303 ASP C N 1
ATOM 7609 C CA . ASP C 1 303 ? 14.456 92.342 -3.061 1.00 75.88 303 ASP C CA 1
ATOM 7610 C C . ASP C 1 303 ? 12.977 92.208 -3.391 1.00 75.35 303 ASP C C 1
ATOM 7611 O O . ASP C 1 303 ? 12.552 91.214 -3.980 1.00 75.73 303 ASP C O 1
ATOM 7616 N N . LEU C 1 304 ? 12.194 93.211 -3.010 1.00 75.03 304 LEU C N 1
ATOM 7617 C CA . LEU C 1 304 ? 10.762 93.185 -3.258 1.00 74.50 304 LEU C CA 1
ATOM 7618 C C . LEU C 1 304 ? 10.474 92.880 -4.712 1.00 74.45 304 LEU C C 1
ATOM 7619 O O . LEU C 1 304 ? 9.561 92.114 -5.019 1.00 75.59 304 LEU C O 1
ATOM 7624 N N . ALA C 1 305 ? 11.266 93.468 -5.604 1.00 74.25 305 ALA C N 1
ATOM 7625 C CA . ALA C 1 305 ? 11.083 93.273 -7.036 1.00 73.89 305 ALA C CA 1
ATOM 7626 C C . ALA C 1 305 ? 11.180 91.807 -7.429 1.00 73.28 305 ALA C C 1
ATOM 7627 O O . ALA C 1 305 ? 10.264 91.264 -8.049 1.00 72.15 305 ALA C O 1
ATOM 7629 N N . THR C 1 306 ? 12.295 91.179 -7.072 1.00 72.76 306 THR C N 1
ATOM 7630 C CA . THR C 1 306 ? 12.523 89.781 -7.387 1.00 72.94 306 THR C CA 1
ATOM 7631 C C . THR C 1 306 ? 11.321 88.921 -7.030 1.00 74.39 306 THR C C 1
ATOM 7632 O O . THR C 1 306 ? 10.924 88.044 -7.804 1.00 74.25 306 THR C O 1
ATOM 7636 N N . THR C 1 307 ? 10.745 89.180 -5.858 1.00 75.22 307 THR C N 1
ATOM 7637 C CA . THR C 1 307 ? 9.583 88.432 -5.387 1.00 75.24 307 THR C CA 1
ATOM 7638 C C . THR C 1 307 ? 8.384 88.726 -6.280 1.00 75.94 307 THR C C 1
ATOM 7639 O O . THR C 1 307 ? 7.582 87.835 -6.565 1.00 76.58 307 THR C O 1
ATOM 7651 N N . SER C 1 309 ? 8.506 89.491 -9.382 1.00 79.31 309 SER C N 1
ATOM 7652 C CA . SER C 1 309 ? 8.812 88.742 -10.593 1.00 81.29 309 SER C CA 1
ATOM 7653 C C . SER C 1 309 ? 8.554 87.240 -10.426 1.00 81.62 309 SER C C 1
ATOM 7654 O O . SER C 1 309 ? 8.157 86.563 -11.375 1.00 80.91 309 SER C O 1
ATOM 7657 N N . LYS C 1 310 ? 8.789 86.723 -9.222 1.00 82.67 310 LYS C N 1
ATOM 7658 C CA . LYS C 1 310 ? 8.570 85.307 -8.935 1.00 83.66 310 LYS C CA 1
ATOM 7659 C C . LYS C 1 310 ? 7.082 84.988 -8.991 1.00 84.95 310 LYS C C 1
ATOM 7660 O O . LYS C 1 310 ? 6.671 83.926 -9.466 1.00 84.26 310 LYS C O 1
ATOM 7666 N N . LEU C 1 311 ? 6.277 85.918 -8.490 1.00 87.06 311 LEU C N 1
ATOM 7667 C CA . LEU C 1 311 ? 4.831 85.758 -8.487 1.00 88.94 311 LEU C CA 1
ATOM 7668 C C . LEU C 1 311 ? 4.233 86.196 -9.828 1.00 89.71 311 LEU C C 1
ATOM 7669 O O . LEU C 1 311 ? 3.024 86.395 -9.950 1.00 90.99 311 LEU C O 1
ATOM 7674 N N . LEU C 1 312 ? 5.095 86.354 -10.827 1.00 88.98 312 LEU C N 1
ATOM 7675 C CA . LEU C 1 312 ? 4.668 86.721 -12.167 1.00 88.71 312 LEU C CA 1
ATOM 7676 C C . LEU C 1 312 ? 5.127 85.574 -13.058 1.00 88.81 312 LEU C C 1
ATOM 7677 O O . LEU C 1 312 ? 4.545 85.311 -14.113 1.00 88.75 312 LEU C O 1
ATOM 7682 N N . SER C 1 313 ? 6.171 84.884 -12.601 1.00 88.85 313 SER C N 1
ATOM 7683 C CA . SER C 1 313 ? 6.746 83.754 -13.321 1.00 89.04 313 SER C CA 1
ATOM 7684 C C . SER C 1 313 ? 5.910 82.504 -13.121 1.00 89.68 313 SER C C 1
ATOM 7685 O O . SER C 1 313 ? 6.263 81.429 -13.604 1.00 89.55 313 SER C O 1
ATOM 7688 N N . VAL C 1 314 ? 4.812 82.632 -12.387 1.00 90.16 314 VAL C N 1
ATOM 7689 C CA . VAL C 1 314 ? 3.961 81.484 -12.141 1.00 90.56 314 VAL C CA 1
ATOM 7690 C C . VAL C 1 314 ? 2.638 81.578 -12.895 1.00 90.85 314 VAL C C 1
ATOM 7691 O O . VAL C 1 314 ? 2.390 80.779 -13.802 1.00 91.76 314 VAL C O 1
ATOM 7695 N N . ASP C 1 315 ? 1.799 82.553 -12.549 1.00 90.84 315 ASP C N 1
ATOM 7696 C CA . ASP C 1 315 ? 0.506 82.690 -13.219 1.00 90.47 315 ASP C CA 1
ATOM 7697 C C . ASP C 1 315 ? -0.271 83.937 -12.816 1.00 89.73 315 ASP C C 1
ATOM 7698 O O . ASP C 1 315 ? -1.429 84.093 -13.194 1.00 89.74 315 ASP C O 1
ATOM 7711 N N . PRO C 1 317 ? -1.135 87.684 -13.249 1.00 86.60 317 PRO C N 1
ATOM 7712 C CA . PRO C 1 317 ? -1.055 88.731 -14.275 1.00 86.58 317 PRO C CA 1
ATOM 7713 C C . PRO C 1 317 ? -0.501 90.076 -13.793 1.00 86.20 317 PRO C C 1
ATOM 7714 O O . PRO C 1 317 ? -0.817 90.533 -12.692 1.00 86.39 317 PRO C O 1
ATOM 7718 N N . PHE C 1 318 ? 0.322 90.700 -14.631 1.00 85.45 318 PHE C N 1
ATOM 7719 C CA . PHE C 1 318 ? 0.935 91.997 -14.330 1.00 85.38 318 PHE C CA 1
ATOM 7720 C C . PHE C 1 318 ? -0.012 92.863 -13.511 1.00 84.54 318 PHE C C 1
ATOM 7721 O O . PHE C 1 318 ? 0.359 93.381 -12.463 1.00 83.92 318 PHE C O 1
ATOM 7729 N N . GLU C 1 319 ? -1.237 93.006 -14.009 1.00 84.36 319 GLU C N 1
ATOM 7730 C CA . GLU C 1 319 ? -2.265 93.809 -13.357 1.00 84.46 319 GLU C CA 1
ATOM 7731 C C . GLU C 1 319 ? -2.427 93.489 -11.876 1.00 84.37 319 GLU C C 1
ATOM 7732 O O . GLU C 1 319 ? -2.582 94.392 -11.050 1.00 83.53 319 GLU C O 1
ATOM 7738 N N . ASN C 1 320 ? -2.387 92.202 -11.543 1.00 85.00 320 ASN C N 1
ATOM 7739 C CA . ASN C 1 320 ? -2.543 91.773 -10.155 1.00 85.88 320 ASN C CA 1
ATOM 7740 C C . ASN C 1 320 ? -1.260 91.824 -9.324 1.00 85.32 320 ASN C C 1
ATOM 7741 O O . ASN C 1 320 ? -1.305 92.092 -8.123 1.00 85.68 320 ASN C O 1
ATOM 7746 N N . VAL C 1 321 ? -0.118 91.570 -9.951 1.00 84.68 321 VAL C N 1
ATOM 7747 C CA . VAL C 1 321 ? 1.148 91.637 -9.236 1.00 83.71 321 VAL C CA 1
ATOM 7748 C C . VAL C 1 321 ? 1.370 93.080 -8.772 1.00 84.24 321 VAL C C 1
ATOM 7749 O O . VAL C 1 321 ? 1.533 93.335 -7.576 1.00 84.24 321 VAL C O 1
ATOM 7753 N N . VAL C 1 322 ? 1.355 94.020 -9.720 1.00 83.78 322 VAL C N 1
ATOM 7754 C CA . VAL C 1 322 ? 1.560 95.432 -9.413 1.00 83.01 322 VAL C CA 1
ATOM 7755 C C . VAL C 1 322 ? 0.505 95.968 -8.453 1.00 82.74 322 VAL C C 1
ATOM 7756 O O . VAL C 1 322 ? 0.766 96.920 -7.713 1.00 83.18 322 VAL C O 1
ATOM 7760 N N . GLU C 1 323 ? -0.683 95.368 -8.455 1.00 81.84 323 GLU C N 1
ATOM 7761 C CA . GLU C 1 323 ? -1.735 95.825 -7.552 1.00 81.31 323 GLU C CA 1
ATOM 7762 C C . GLU C 1 323 ? -1.501 95.286 -6.134 1.00 80.44 323 GLU C C 1
ATOM 7763 O O . GLU C 1 323 ? -1.800 95.955 -5.141 1.00 79.14 323 GLU C O 1
ATOM 7769 N N . ALA C 1 324 ? -0.950 94.079 -6.050 1.00 79.81 324 ALA C N 1
ATOM 7770 C CA . ALA C 1 324 ? -0.661 93.457 -4.762 1.00 79.27 324 ALA C CA 1
ATOM 7771 C C . ALA C 1 324 ? 0.678 93.954 -4.208 1.00 78.85 324 ALA C C 1
ATOM 7772 O O . ALA C 1 324 ? 1.342 93.251 -3.442 1.00 79.72 324 ALA C O 1
ATOM 7774 N N . VAL C 1 325 ? 1.069 95.164 -4.599 1.00 77.56 325 VAL C N 1
ATOM 7775 C CA . VAL C 1 325 ? 2.313 95.772 -4.138 1.00 76.76 325 VAL C CA 1
ATOM 7776 C C . VAL C 1 325 ? 2.041 97.256 -3.916 1.00 76.90 325 VAL C C 1
ATOM 7777 O O . VAL C 1 325 ? 2.896 97.993 -3.428 1.00 76.07 325 VAL C O 1
ATOM 7781 N N . THR C 1 326 ? 0.831 97.679 -4.269 1.00 77.67 326 THR C N 1
ATOM 7782 C CA . THR C 1 326 ? 0.427 99.073 -4.116 1.00 78.83 326 THR C CA 1
ATOM 7783 C C . THR C 1 326 ? -0.934 99.225 -3.448 1.00 79.41 326 THR C C 1
ATOM 7784 O O . THR C 1 326 ? -1.010 99.474 -2.247 1.00 81.51 326 THR C O 1
ATOM 7788 N N . ARG C 1 327 ? -2.008 99.075 -4.216 1.00 78.91 327 ARG C N 1
ATOM 7789 C CA . ARG C 1 327 ? -3.358 99.212 -3.672 1.00 78.10 327 ARG C CA 1
ATOM 7790 C C . ARG C 1 327 ? -3.665 98.261 -2.501 1.00 77.56 327 ARG C C 1
ATOM 7791 O O . ARG C 1 327 ? -3.789 98.697 -1.354 1.00 77.52 327 ARG C O 1
ATOM 7799 N N . ASN C 1 328 ? -3.779 96.967 -2.799 1.00 77.65 328 ASN C N 1
ATOM 7800 C CA . ASN C 1 328 ? -4.106 95.945 -1.799 1.00 77.12 328 ASN C CA 1
ATOM 7801 C C . ASN C 1 328 ? -3.376 96.066 -0.463 1.00 76.18 328 ASN C C 1
ATOM 7802 O O . ASN C 1 328 ? -4.014 96.089 0.592 1.00 75.58 328 ASN C O 1
ATOM 7807 N N . PRO C 1 329 ? -2.034 96.123 -0.481 1.00 75.47 329 PRO C N 1
ATOM 7808 C CA . PRO C 1 329 ? -1.313 96.247 0.794 1.00 74.81 329 PRO C CA 1
ATOM 7809 C C . PRO C 1 329 ? -1.594 97.597 1.462 1.00 73.99 329 PRO C C 1
ATOM 7810 O O . PRO C 1 329 ? -1.644 97.707 2.693 1.00 72.57 329 PRO C O 1
ATOM 7814 N N . ALA C 1 330 ? -1.797 98.616 0.633 1.00 73.26 330 ALA C N 1
ATOM 7815 C CA . ALA C 1 330 ? -2.091 99.955 1.116 1.00 72.71 330 ALA C CA 1
ATOM 7816 C C . ALA C 1 330 ? -3.416 99.947 1.862 1.00 73.31 330 ALA C C 1
ATOM 7817 O O . ALA C 1 330 ? -3.599 100.703 2.817 1.00 73.49 330 ALA C O 1
ATOM 7819 N N . SER C 1 331 ? -4.339 99.089 1.433 1.00 73.71 331 SER C N 1
ATOM 7820 C CA . SER C 1 331 ? -5.640 99.021 2.090 1.00 74.57 331 SER C CA 1
ATOM 7821 C C . SER C 1 331 ? -5.539 98.337 3.449 1.00 74.46 331 SER C C 1
ATOM 7822 O O . SER C 1 331 ? -6.453 98.442 4.265 1.00 74.10 331 SER C O 1
ATOM 7825 N N . VAL C 1 332 ? -4.418 97.659 3.696 1.00 74.66 332 VAL C N 1
ATOM 7826 C CA . VAL C 1 332 ? -4.214 96.957 4.958 1.00 74.35 332 VAL C CA 1
ATOM 7827 C C . VAL C 1 332 ? -3.698 97.930 6.012 1.00 74.69 332 VAL C C 1
ATOM 7828 O O . VAL C 1 332 ? -4.114 97.875 7.169 1.00 74.77 332 VAL C O 1
ATOM 7832 N N . ILE C 1 333 ? -2.791 98.818 5.608 1.00 75.35 333 ILE C N 1
ATOM 7833 C CA . ILE C 1 333 ? -2.237 99.814 6.525 1.00 75.87 333 ILE C CA 1
ATOM 7834 C C . ILE C 1 333 ? -3.038 101.114 6.404 1.00 76.83 333 ILE C C 1
ATOM 7835 O O . ILE C 1 333 ? -2.652 102.156 6.940 1.00 76.20 333 ILE C O 1
ATOM 7840 N N . ARG C 1 334 ? -4.157 101.027 5.688 1.00 77.71 334 ARG C N 1
ATOM 7841 C CA . ARG C 1 334 ? -5.054 102.155 5.467 1.00 77.92 334 ARG C CA 1
ATOM 7842 C C . ARG C 1 334 ? -4.332 103.344 4.851 1.00 77.98 334 ARG C C 1
ATOM 7843 O O . ARG C 1 334 ? -4.262 104.411 5.446 1.00 77.99 334 ARG C O 1
ATOM 7851 N N . LEU C 1 335 ? -3.799 103.146 3.652 1.00 78.39 335 LEU C N 1
ATOM 7852 C CA . LEU C 1 335 ? -3.084 104.191 2.926 1.00 80.07 335 LEU C CA 1
ATOM 7853 C C . LEU C 1 335 ? -3.840 104.511 1.622 1.00 82.33 335 LEU C C 1
ATOM 7854 O O . LEU C 1 335 ? -4.792 103.808 1.267 1.00 83.61 335 LEU C O 1
ATOM 7859 N N . ASP C 1 336 ? -3.427 105.563 0.914 1.00 84.23 336 ASP C N 1
ATOM 7860 C CA . ASP C 1 336 ? -4.076 105.942 -0.350 1.00 85.40 336 ASP C CA 1
ATOM 7861 C C . ASP C 1 336 ? -3.124 105.835 -1.544 1.00 85.11 336 ASP C C 1
ATOM 7862 O O . ASP C 1 336 ? -2.445 106.803 -1.901 1.00 84.51 336 ASP C O 1
ATOM 7867 N N . ALA C 1 347 ? 4.171 113.277 -6.032 1.00 87.91 347 ALA C N 1
ATOM 7868 C CA . ALA C 1 347 ? 4.449 113.325 -4.608 1.00 88.41 347 ALA C CA 1
ATOM 7869 C C . ALA C 1 347 ? 5.107 112.014 -4.172 1.00 89.36 347 ALA C C 1
ATOM 7870 O O . ALA C 1 347 ? 6.056 112.024 -3.386 1.00 89.14 347 ALA C O 1
ATOM 7872 N N . ASP C 1 348 ? 4.614 110.893 -4.703 1.00 90.49 348 ASP C N 1
ATOM 7873 C CA . ASP C 1 348 ? 5.137 109.566 -4.357 1.00 91.32 348 ASP C CA 1
ATOM 7874 C C . ASP C 1 348 ? 5.051 108.598 -5.549 1.00 91.76 348 ASP C C 1
ATOM 7875 O O . ASP C 1 348 ? 3.965 108.126 -5.896 1.00 92.22 348 ASP C O 1
ATOM 7880 N N . PHE C 1 349 ? 6.192 108.293 -6.166 1.00 92.08 349 PHE C N 1
ATOM 7881 C CA . PHE C 1 349 ? 6.202 107.392 -7.315 1.00 92.73 349 PHE C CA 1
ATOM 7882 C C . PHE C 1 349 ? 7.249 106.280 -7.285 1.00 93.51 349 PHE C C 1
ATOM 7883 O O . PHE C 1 349 ? 8.193 106.304 -6.490 1.00 92.99 349 PHE C O 1
ATOM 7891 N N . THR C 1 350 ? 7.054 105.315 -8.184 1.00 94.56 350 THR C N 1
ATOM 7892 C CA . THR C 1 350 ? 7.934 104.158 -8.366 1.00 95.26 350 THR C CA 1
ATOM 7893 C C . THR C 1 350 ? 7.891 103.737 -9.844 1.00 95.10 350 THR C C 1
ATOM 7894 O O . THR C 1 350 ? 6.915 103.125 -10.300 1.00 94.61 350 THR C O 1
ATOM 7898 N N . VAL C 1 351 ? 8.950 104.069 -10.582 1.00 94.66 351 VAL C N 1
ATOM 7899 C CA . VAL C 1 351 ? 9.048 103.746 -12.007 1.00 93.94 351 VAL C CA 1
ATOM 7900 C C . VAL C 1 351 ? 9.887 102.487 -12.263 1.00 93.60 351 VAL C C 1
ATOM 7901 O O . VAL C 1 351 ? 11.024 102.378 -11.799 1.00 94.06 351 VAL C O 1
ATOM 7905 N N . PHE C 1 352 ? 9.324 101.543 -13.015 1.00 93.01 352 PHE C N 1
ATOM 7906 C CA . PHE C 1 352 ? 10.002 100.278 -13.311 1.00 92.45 352 PHE C CA 1
ATOM 7907 C C . PHE C 1 352 ? 9.813 99.825 -14.764 1.00 93.63 352 PHE C C 1
ATOM 7908 O O . PHE C 1 352 ? 8.984 100.372 -15.495 1.00 93.46 352 PHE C O 1
ATOM 7916 N N . ASP C 1 353 ? 10.573 98.813 -15.177 1.00 94.59 353 ASP C N 1
ATOM 7917 C CA . ASP C 1 353 ? 10.477 98.316 -16.546 1.00 96.05 353 ASP C CA 1
ATOM 7918 C C . ASP C 1 353 ? 10.782 96.829 -16.678 1.00 96.60 353 ASP C C 1
ATOM 7919 O O . ASP C 1 353 ? 11.948 96.429 -16.701 1.00 96.54 353 ASP C O 1
ATOM 7924 N N . LEU C 1 354 ? 9.732 96.016 -16.783 1.00 96.98 354 LEU C N 1
ATOM 7925 C CA . LEU C 1 354 ? 9.895 94.572 -16.927 1.00 97.33 354 LEU C CA 1
ATOM 7926 C C . LEU C 1 354 ? 10.774 94.293 -18.149 1.00 97.69 354 LEU C C 1
ATOM 7927 O O . LEU C 1 354 ? 10.470 94.748 -19.255 1.00 98.16 354 LEU C O 1
ATOM 7932 N N . VAL C 1 355 ? 11.863 93.553 -17.938 1.00 97.61 355 VAL C N 1
ATOM 7933 C CA . VAL C 1 355 ? 12.800 93.221 -19.009 1.00 97.21 355 VAL C CA 1
ATOM 7934 C C . VAL C 1 355 ? 12.825 91.724 -19.317 1.00 97.26 355 VAL C C 1
ATOM 7935 O O . VAL C 1 355 ? 11.874 91.004 -19.014 1.00 97.80 355 VAL C O 1
ATOM 7939 N N . ASP C 1 356 ? 13.921 91.263 -19.916 1.00 97.04 356 ASP C N 1
ATOM 7940 C CA . ASP C 1 356 ? 14.073 89.857 -20.282 1.00 96.89 356 ASP C CA 1
ATOM 7941 C C . ASP C 1 356 ? 15.191 89.155 -19.526 1.00 96.32 356 ASP C C 1
ATOM 7942 O O . ASP C 1 356 ? 16.105 89.798 -19.013 1.00 96.86 356 ASP C O 1
ATOM 7947 N N . ALA C 1 357 ? 15.105 87.828 -19.479 1.00 95.08 357 ALA C N 1
ATOM 7948 C CA . ALA C 1 357 ? 16.088 86.981 -18.814 1.00 94.09 357 ALA C CA 1
ATOM 7949 C C . ALA C 1 357 ? 15.431 85.639 -18.559 1.00 93.88 357 ALA C C 1
ATOM 7950 O O . ALA C 1 357 ? 14.202 85.544 -18.574 1.00 94.38 357 ALA C O 1
ATOM 7952 N N . ARG C 1 373 ? 11.514 87.089 -17.589 1.00 82.68 373 ARG C N 1
ATOM 7953 C CA . ARG C 1 373 ? 11.090 88.466 -17.332 1.00 84.18 373 ARG C CA 1
ATOM 7954 C C . ARG C 1 373 ? 11.099 88.807 -15.838 1.00 84.71 373 ARG C C 1
ATOM 7955 O O . ARG C 1 373 ? 10.640 88.018 -15.011 1.00 84.76 373 ARG C O 1
ATOM 7963 N N . LEU C 1 374 ? 11.621 89.987 -15.498 1.00 85.10 374 LEU C N 1
ATOM 7964 C CA . LEU C 1 374 ? 11.681 90.442 -14.105 1.00 84.68 374 LEU C CA 1
ATOM 7965 C C . LEU C 1 374 ? 11.567 91.967 -13.965 1.00 84.71 374 LEU C C 1
ATOM 7966 O O . LEU C 1 374 ? 11.925 92.717 -14.876 1.00 84.05 374 LEU C O 1
ATOM 7971 N N . PHE C 1 375 ? 11.064 92.418 -12.816 1.00 85.04 375 PHE C N 1
ATOM 7972 C CA . PHE C 1 375 ? 10.900 93.846 -12.558 1.00 84.90 375 PHE C CA 1
ATOM 7973 C C . PHE C 1 375 ? 12.234 94.533 -12.291 1.00 85.77 375 PHE C C 1
ATOM 7974 O O . PHE C 1 375 ? 13.180 93.913 -11.801 1.00 85.69 375 PHE C O 1
ATOM 7982 N N . GLU C 1 376 ? 12.299 95.821 -12.607 1.00 86.24 376 GLU C N 1
ATOM 7983 C CA . GLU C 1 376 ? 13.520 96.585 -12.411 1.00 87.40 376 GLU C CA 1
ATOM 7984 C C . GLU C 1 376 ? 13.209 97.960 -11.865 1.00 87.78 376 GLU C C 1
ATOM 7985 O O . GLU C 1 376 ? 12.753 98.833 -12.603 1.00 88.72 376 GLU C O 1
ATOM 7991 N N . PRO C 1 377 ? 13.444 98.177 -10.563 1.00 87.50 377 PRO C N 1
ATOM 7992 C CA . PRO C 1 377 ? 13.159 99.503 -10.015 1.00 87.11 377 PRO C CA 1
ATOM 7993 C C . PRO C 1 377 ? 14.091 100.528 -10.677 1.00 86.90 377 PRO C C 1
ATOM 7994 O O . PRO C 1 377 ? 15.287 100.275 -10.858 1.00 86.56 377 PRO C O 1
ATOM 7998 N N . ARG C 1 378 ? 13.540 101.674 -11.058 1.00 87.25 378 ARG C N 1
ATOM 7999 C CA . ARG C 1 378 ? 14.331 102.715 -11.709 1.00 88.31 378 ARG C CA 1
ATOM 8000 C C . ARG C 1 378 ? 14.513 103.932 -10.820 1.00 88.49 378 ARG C C 1
ATOM 8001 O O . ARG C 1 378 ? 15.639 104.332 -10.526 1.00 87.23 378 ARG C O 1
ATOM 8009 N N . TYR C 1 379 ? 13.397 104.520 -10.403 1.00 90.10 379 TYR C N 1
ATOM 8010 C CA . TYR C 1 379 ? 13.433 105.690 -9.544 1.00 91.86 379 TYR C CA 1
ATOM 8011 C C . TYR C 1 379 ? 12.378 105.659 -8.457 1.00 92.23 379 TYR C C 1
ATOM 8012 O O . TYR C 1 379 ? 11.333 105.019 -8.582 1.00 91.72 379 TYR C O 1
ATOM 8021 N N . ALA C 1 380 ? 12.681 106.377 -7.387 1.00 92.90 380 ALA C N 1
ATOM 8022 C CA . ALA C 1 380 ? 11.793 106.521 -6.253 1.00 93.81 380 ALA C CA 1
ATOM 8023 C C . ALA C 1 380 ? 11.684 108.027 -6.126 1.00 94.01 380 ALA C C 1
ATOM 8024 O O . ALA C 1 380 ? 12.697 108.720 -6.106 1.00 93.77 380 ALA C O 1
ATOM 8026 N N . VAL C 1 381 ? 10.464 108.541 -6.074 1.00 94.72 381 VAL C N 1
ATOM 8027 C CA . VAL C 1 381 ? 10.284 109.979 -5.966 1.00 96.08 381 VAL C CA 1
ATOM 8028 C C . VAL C 1 381 ? 9.420 110.352 -4.776 1.00 96.89 381 VAL C C 1
ATOM 8029 O O . VAL C 1 381 ? 8.204 110.160 -4.793 1.00 97.09 381 VAL C O 1
ATOM 8033 N N . ILE C 1 382 ? 10.065 110.883 -3.743 1.00 97.89 382 ILE C N 1
ATOM 8034 C CA . ILE C 1 382 ? 9.372 111.302 -2.533 1.00 99.02 382 ILE C CA 1
ATOM 8035 C C . ILE C 1 382 ? 9.431 112.823 -2.427 1.00 99.65 382 ILE C C 1
ATOM 8036 O O . ILE C 1 382 ? 10.315 113.375 -1.763 1.00 99.26 382 ILE C O 1
ATOM 8041 N N . GLY C 1 383 ? 8.491 113.503 -3.098 1.00 96.84 383 GLY C N 1
ATOM 8042 C CA . GLY C 1 383 ? 8.437 114.955 -3.082 1.00 96.64 383 GLY C CA 1
ATOM 8043 C C . GLY C 1 383 ? 9.748 115.608 -3.473 1.00 96.37 383 GLY C C 1
ATOM 8044 O O . GLY C 1 383 ? 10.634 115.803 -2.641 1.00 96.48 383 GLY C O 1
ATOM 8045 N N . ALA C 1 384 ? 9.879 115.946 -4.747 1.00 96.30 384 ALA C N 1
ATOM 8046 C CA . ALA C 1 384 ? 11.091 116.584 -5.231 1.00 96.45 384 ALA C CA 1
ATOM 8047 C C . ALA C 1 384 ? 12.351 115.817 -4.833 1.00 96.73 384 ALA C C 1
ATOM 8048 O O . ALA C 1 384 ? 13.423 116.408 -4.674 1.00 97.34 384 ALA C O 1
ATOM 8050 N N . GLU C 1 385 ? 12.227 114.506 -4.655 1.00 96.15 385 GLU C N 1
ATOM 8051 C CA . GLU C 1 385 ? 13.393 113.704 -4.315 1.00 95.43 385 GLU C CA 1
ATOM 8052 C C . GLU C 1 385 ? 13.359 112.389 -5.072 1.00 94.09 385 GLU C C 1
ATOM 8053 O O . GLU C 1 385 ? 12.596 111.486 -4.734 1.00 94.20 385 GLU C O 1
ATOM 8059 N N . ALA C 1 386 ? 14.186 112.304 -6.116 1.00 97.79 386 ALA C N 1
ATOM 8060 C CA . ALA C 1 386 ? 14.263 111.102 -6.928 1.00 96.33 386 ALA C CA 1
ATOM 8061 C C . ALA C 1 386 ? 15.546 110.368 -6.576 1.00 95.51 386 ALA C C 1
ATOM 8062 O O . ALA C 1 386 ? 16.633 110.941 -6.638 1.00 95.21 386 ALA C O 1
ATOM 8064 N N . ILE C 1 387 ? 15.418 109.102 -6.198 1.00 95.05 387 ILE C N 1
ATOM 8065 C CA . ILE C 1 387 ? 16.580 108.299 -5.837 1.00 94.38 387 ILE C CA 1
ATOM 8066 C C . ILE C 1 387 ? 16.803 107.204 -6.869 1.00 93.50 387 ILE C C 1
ATOM 8067 O O . ILE C 1 387 ? 15.849 106.606 -7.360 1.00 93.91 387 ILE C O 1
ATOM 8072 N N . ALA C 1 388 ? 18.066 106.947 -7.193 1.00 92.46 388 ALA C N 1
ATOM 8073 C CA . ALA C 1 388 ? 18.414 105.931 -8.175 1.00 91.67 388 ALA C CA 1
ATOM 8074 C C . ALA C 1 388 ? 18.184 104.520 -7.651 1.00 91.12 388 ALA C C 1
ATOM 8075 O O . ALA C 1 388 ? 19.098 103.891 -7.112 1.00 91.06 388 ALA C O 1
ATOM 8077 N N . ALA C 1 389 ? 16.961 104.026 -7.818 1.00 90.72 389 ALA C N 1
ATOM 8078 C CA . ALA C 1 389 ? 16.605 102.683 -7.380 1.00 90.03 389 ALA C CA 1
ATOM 8079 C C . ALA C 1 389 ? 17.362 101.644 -8.202 1.00 89.81 389 ALA C C 1
ATOM 8080 O O . ALA C 1 389 ? 17.687 101.875 -9.368 1.00 89.81 389 ALA C O 1
ATOM 8082 N N . SER C 1 390 ? 17.626 100.495 -7.591 1.00 89.62 390 SER C N 1
ATOM 8083 C CA . SER C 1 390 ? 18.370 99.424 -8.242 1.00 89.19 390 SER C CA 1
ATOM 8084 C C . SER C 1 390 ? 18.305 98.161 -7.395 1.00 90.18 390 SER C C 1
ATOM 8085 O O . SER C 1 390 ? 18.646 98.196 -6.217 1.00 91.87 390 SER C O 1
ATOM 8088 N N . ARG C 1 391 ? 17.884 97.046 -7.985 1.00 90.27 391 ARG C N 1
ATOM 8089 C CA . ARG C 1 391 ? 17.772 95.800 -7.232 1.00 90.18 391 ARG C CA 1
ATOM 8090 C C . ARG C 1 391 ? 19.061 95.351 -6.550 1.00 90.69 391 ARG C C 1
ATOM 8091 O O . ARG C 1 391 ? 20.157 95.813 -6.888 1.00 91.09 391 ARG C O 1
ATOM 8099 N N . TYR C 1 392 ? 18.900 94.452 -5.579 1.00 91.06 392 TYR C N 1
ATOM 8100 C CA . TYR C 1 392 ? 19.992 93.895 -4.780 1.00 90.92 392 TYR C CA 1
ATOM 8101 C C . TYR C 1 392 ? 20.971 93.019 -5.575 1.00 90.78 392 TYR C C 1
ATOM 8102 O O . TYR C 1 392 ? 20.625 92.476 -6.632 1.00 90.56 392 TYR C O 1
ATOM 8111 N N . ILE C 1 393 ? 22.189 92.882 -5.043 1.00 90.11 393 ILE C N 1
ATOM 8112 C CA . ILE C 1 393 ? 23.245 92.083 -5.666 1.00 89.73 393 ILE C CA 1
ATOM 8113 C C . ILE C 1 393 ? 23.757 90.904 -4.822 1.00 89.52 393 ILE C C 1
ATOM 8114 O O . ILE C 1 393 ? 23.544 89.740 -5.229 1.00 89.23 393 ILE C O 1
ATOM 8119 N N . PRO D 1 16 ? 41.557 127.871 23.860 1.00 99.04 16 PRO D N 1
ATOM 8120 C CA . PRO D 1 16 ? 40.188 128.432 23.878 1.00 99.29 16 PRO D CA 1
ATOM 8121 C C . PRO D 1 16 ? 39.598 128.556 25.288 1.00 99.52 16 PRO D C 1
ATOM 8122 O O . PRO D 1 16 ? 38.845 129.494 25.569 1.00 99.66 16 PRO D O 1
ATOM 8126 N N . ILE D 1 17 ? 39.937 127.617 26.170 1.00 99.29 17 ILE D N 1
ATOM 8127 C CA . ILE D 1 17 ? 39.413 127.643 27.537 1.00 99.15 17 ILE D CA 1
ATOM 8128 C C . ILE D 1 17 ? 40.495 127.585 28.623 1.00 98.69 17 ILE D C 1
ATOM 8129 O O . ILE D 1 17 ? 41.410 126.759 28.570 1.00 99.03 17 ILE D O 1
ATOM 8134 N N . LEU D 1 18 ? 40.367 128.476 29.603 1.00 97.83 18 LEU D N 1
ATOM 8135 C CA . LEU D 1 18 ? 41.295 128.575 30.725 1.00 96.17 18 LEU D CA 1
ATOM 8136 C C . LEU D 1 18 ? 40.525 128.562 32.034 1.00 95.51 18 LEU D C 1
ATOM 8137 O O . LEU D 1 18 ? 39.734 129.464 32.293 1.00 95.58 18 LEU D O 1
ATOM 8142 N N . LEU D 1 19 ? 40.757 127.551 32.863 1.00 95.06 19 LEU D N 1
ATOM 8143 C CA . LEU D 1 19 ? 40.066 127.467 34.145 1.00 95.26 19 LEU D CA 1
ATOM 8144 C C . LEU D 1 19 ? 40.859 128.216 35.208 1.00 94.81 19 LEU D C 1
ATOM 8145 O O . LEU D 1 19 ? 42.085 128.103 35.259 1.00 95.45 19 LEU D O 1
ATOM 8150 N N . THR D 1 20 ? 40.162 128.980 36.051 1.00 94.14 20 THR D N 1
ATOM 8151 C CA . THR D 1 20 ? 40.812 129.754 37.105 1.00 93.22 20 THR D CA 1
ATOM 8152 C C . THR D 1 20 ? 40.201 129.516 38.484 1.00 92.09 20 THR D C 1
ATOM 8153 O O . THR D 1 20 ? 39.008 129.253 38.607 1.00 91.09 20 THR D O 1
ATOM 8157 N N . ASN D 1 21 ? 41.036 129.622 39.514 1.00 91.92 21 ASN D N 1
ATOM 8158 C CA . ASN D 1 21 ? 40.611 129.447 40.900 1.00 92.07 21 ASN D CA 1
ATOM 8159 C C . ASN D 1 21 ? 39.857 128.135 41.170 1.00 91.70 21 ASN D C 1
ATOM 8160 O O . ASN D 1 21 ? 38.637 128.126 41.375 1.00 91.05 21 ASN D O 1
ATOM 8165 N N . VAL D 1 22 ? 40.605 127.033 41.180 1.00 91.37 22 VAL D N 1
ATOM 8166 C CA . VAL D 1 22 ? 40.040 125.709 41.425 1.00 91.02 22 VAL D CA 1
ATOM 8167 C C . VAL D 1 22 ? 41.032 124.822 42.190 1.00 90.34 22 VAL D C 1
ATOM 8168 O O . VAL D 1 22 ? 42.210 124.775 41.848 1.00 90.44 22 VAL D O 1
ATOM 8172 N N . LYS D 1 23 ? 40.553 124.122 43.217 1.00 89.77 23 LYS D N 1
ATOM 8173 C CA . LYS D 1 23 ? 41.408 123.261 44.038 1.00 89.43 23 LYS D CA 1
ATOM 8174 C C . LYS D 1 23 ? 41.419 121.784 43.609 1.00 89.52 23 LYS D C 1
ATOM 8175 O O . LYS D 1 23 ? 40.397 121.094 43.674 1.00 89.79 23 LYS D O 1
ATOM 8181 N N . PRO D 1 24 ? 42.591 121.278 43.180 1.00 89.19 24 PRO D N 1
ATOM 8182 C CA . PRO D 1 24 ? 42.800 119.899 42.727 1.00 88.60 24 PRO D CA 1
ATOM 8183 C C . PRO D 1 24 ? 42.444 118.820 43.740 1.00 88.09 24 PRO D C 1
ATOM 8184 O O . PRO D 1 24 ? 42.834 118.890 44.899 1.00 88.06 24 PRO D O 1
ATOM 8188 N N . VAL D 1 25 ? 41.703 117.817 43.282 1.00 87.81 25 VAL D N 1
ATOM 8189 C CA . VAL D 1 25 ? 41.306 116.693 44.124 1.00 87.26 25 VAL D CA 1
ATOM 8190 C C . VAL D 1 25 ? 41.123 115.430 43.287 1.00 85.91 25 VAL D C 1
ATOM 8191 O O . VAL D 1 25 ? 40.620 115.480 42.160 1.00 85.36 25 VAL D O 1
ATOM 8195 N N . GLY D 1 26 ? 41.554 114.301 43.836 1.00 84.48 26 GLY D N 1
ATOM 8196 C CA . GLY D 1 26 ? 41.397 113.044 43.136 1.00 83.44 26 GLY D CA 1
ATOM 8197 C C . GLY D 1 26 ? 42.585 112.545 42.346 1.00 82.94 26 GLY D C 1
ATOM 8198 O O . GLY D 1 26 ? 42.404 111.869 41.333 1.00 83.44 26 GLY D O 1
ATOM 8199 N N . PHE D 1 27 ? 43.796 112.863 42.793 1.00 82.25 27 PHE D N 1
ATOM 8200 C CA . PHE D 1 27 ? 45.005 112.409 42.106 1.00 81.22 27 PHE D CA 1
ATOM 8201 C C . PHE D 1 27 ? 45.980 111.817 43.137 1.00 83.33 27 PHE D C 1
ATOM 8202 O O . PHE D 1 27 ? 45.921 112.161 44.319 1.00 84.14 27 PHE D O 1
ATOM 8210 N N . GLY D 1 28 ? 46.868 110.928 42.693 1.00 85.00 28 GLY D N 1
ATOM 8211 C CA . GLY D 1 28 ? 47.838 110.277 43.584 1.00 86.75 28 GLY D CA 1
ATOM 8212 C C . GLY D 1 28 ? 48.442 111.216 44.625 1.00 87.61 28 GLY D C 1
ATOM 8213 O O . GLY D 1 28 ? 47.904 111.353 45.723 1.00 88.49 28 GLY D O 1
ATOM 8214 N N . LYS D 1 29 ? 49.562 111.851 44.289 1.00 87.99 29 LYS D N 1
ATOM 8215 C CA . LYS D 1 29 ? 50.213 112.775 45.217 1.00 88.63 29 LYS D CA 1
ATOM 8216 C C . LYS D 1 29 ? 50.790 113.992 44.490 1.00 89.01 29 LYS D C 1
ATOM 8217 O O . LYS D 1 29 ? 51.951 114.357 44.693 1.00 89.03 29 LYS D O 1
ATOM 8223 N N . GLY D 1 30 ? 49.971 114.613 43.646 1.00 89.01 30 GLY D N 1
ATOM 8224 C CA . GLY D 1 30 ? 50.410 115.777 42.897 1.00 89.17 30 GLY D CA 1
ATOM 8225 C C . GLY D 1 30 ? 49.934 117.083 43.508 1.00 89.56 30 GLY D C 1
ATOM 8226 O O . GLY D 1 30 ? 48.807 117.175 44.007 1.00 89.62 30 GLY D O 1
ATOM 8227 N N . GLN D 1 33 ? 47.106 120.164 46.880 1.00 94.98 33 GLN D N 1
ATOM 8228 C CA . GLN D 1 33 ? 45.676 120.446 46.857 1.00 95.39 33 GLN D CA 1
ATOM 8229 C C . GLN D 1 33 ? 45.370 121.941 46.805 1.00 95.04 33 GLN D C 1
ATOM 8230 O O . GLN D 1 33 ? 44.223 122.333 46.596 1.00 94.47 33 GLN D O 1
ATOM 8236 N N . SER D 1 34 ? 46.390 122.775 46.994 1.00 95.01 34 SER D N 1
ATOM 8237 C CA . SER D 1 34 ? 46.191 124.220 46.968 1.00 94.87 34 SER D CA 1
ATOM 8238 C C . SER D 1 34 ? 45.589 124.670 45.652 1.00 94.20 34 SER D C 1
ATOM 8239 O O . SER D 1 34 ? 45.881 124.104 44.599 1.00 94.63 34 SER D O 1
ATOM 8242 N N . SER D 1 35 ? 44.756 125.703 45.716 1.00 93.01 35 SER D N 1
ATOM 8243 C CA . SER D 1 35 ? 44.102 126.231 44.531 1.00 92.00 35 SER D CA 1
ATOM 8244 C C . SER D 1 35 ? 45.107 126.571 43.448 1.00 91.39 35 SER D C 1
ATOM 8245 O O . SER D 1 35 ? 46.265 126.866 43.734 1.00 91.75 35 SER D O 1
ATOM 8248 N N . THR D 1 36 ? 44.648 126.508 42.202 1.00 90.82 36 THR D N 1
ATOM 8249 C CA . THR D 1 36 ? 45.461 126.810 41.033 1.00 90.27 36 THR D CA 1
ATOM 8250 C C . THR D 1 36 ? 44.499 127.109 39.897 1.00 89.94 36 THR D C 1
ATOM 8251 O O . THR D 1 36 ? 43.367 127.553 40.110 1.00 89.65 36 THR D O 1
ATOM 8255 N N . ASP D 1 37 ? 44.960 126.852 38.686 1.00 90.02 37 ASP D N 1
ATOM 8256 C CA . ASP D 1 37 ? 44.172 127.064 37.487 1.00 89.84 37 ASP D CA 1
ATOM 8257 C C . ASP D 1 37 ? 44.937 126.443 36.331 1.00 88.34 37 ASP D C 1
ATOM 8258 O O . ASP D 1 37 ? 46.164 126.356 36.365 1.00 87.72 37 ASP D O 1
ATOM 8263 N N . ILE D 1 38 ? 44.213 125.995 35.317 1.00 87.48 38 ILE D N 1
ATOM 8264 C CA . ILE D 1 38 ? 44.857 125.374 34.178 1.00 86.85 38 ILE D CA 1
ATOM 8265 C C . ILE D 1 38 ? 44.290 125.826 32.844 1.00 86.12 38 ILE D C 1
ATOM 8266 O O . ILE D 1 38 ? 43.123 126.203 32.742 1.00 84.66 38 ILE D O 1
ATOM 8271 N N . LEU D 1 39 ? 45.148 125.799 31.828 1.00 86.53 39 LEU D N 1
ATOM 8272 C CA . LEU D 1 39 ? 44.781 126.196 30.472 1.00 86.23 39 LEU D CA 1
ATOM 8273 C C . LEU D 1 39 ? 44.837 124.985 29.542 1.00 86.52 39 LEU D C 1
ATOM 8274 O O . LEU D 1 39 ? 45.760 124.168 29.614 1.00 86.35 39 LEU D O 1
ATOM 8279 N N . ILE D 1 40 ? 43.846 124.875 28.667 1.00 86.52 40 ILE D N 1
ATOM 8280 C CA . ILE D 1 40 ? 43.780 123.767 27.725 1.00 86.46 40 ILE D CA 1
ATOM 8281 C C . ILE D 1 40 ? 43.815 124.314 26.308 1.00 86.05 40 ILE D C 1
ATOM 8282 O O . ILE D 1 40 ? 43.146 125.309 26.007 1.00 86.28 40 ILE D O 1
ATOM 8287 N N . GLY D 1 41 ? 44.595 123.662 25.446 1.00 85.21 41 GLY D N 1
ATOM 8288 C CA . GLY D 1 41 ? 44.698 124.087 24.061 1.00 84.30 41 GLY D CA 1
ATOM 8289 C C . GLY D 1 41 ? 43.409 123.871 23.291 1.00 83.51 41 GLY D C 1
ATOM 8290 O O . GLY D 1 41 ? 42.404 123.448 23.854 1.00 83.57 41 GLY D O 1
ATOM 8291 N N . GLY D 1 42 ? 43.425 124.174 22.000 1.00 83.42 42 GLY D N 1
ATOM 8292 C CA . GLY D 1 42 ? 42.229 123.984 21.201 1.00 83.39 42 GLY D CA 1
ATOM 8293 C C . GLY D 1 42 ? 41.997 122.506 20.965 1.00 83.38 42 GLY D C 1
ATOM 8294 O O . GLY D 1 42 ? 40.876 122.074 20.708 1.00 82.64 42 GLY D O 1
ATOM 8295 N N . ASP D 1 43 ? 43.073 121.730 21.054 1.00 83.92 43 ASP D N 1
ATOM 8296 C CA . ASP D 1 43 ? 43.011 120.290 20.858 1.00 85.30 43 ASP D CA 1
ATOM 8297 C C . ASP D 1 43 ? 42.442 119.575 22.082 1.00 86.04 43 ASP D C 1
ATOM 8298 O O . ASP D 1 43 ? 42.413 118.344 22.133 1.00 86.57 43 ASP D O 1
ATOM 8303 N N . GLY D 1 44 ? 42.011 120.355 23.071 1.00 86.23 44 GLY D N 1
ATOM 8304 C CA . GLY D 1 44 ? 41.426 119.786 24.274 1.00 86.21 44 GLY D CA 1
ATOM 8305 C C . GLY D 1 44 ? 42.364 119.158 25.288 1.00 85.83 44 GLY D C 1
ATOM 8306 O O . GLY D 1 44 ? 41.916 118.421 26.169 1.00 85.54 44 GLY D O 1
ATOM 8307 N N . LYS D 1 45 ? 43.656 119.445 25.181 1.00 86.09 45 LYS D N 1
ATOM 8308 C CA . LYS D 1 45 ? 44.625 118.884 26.118 1.00 87.59 45 LYS D CA 1
ATOM 8309 C C . LYS D 1 45 ? 45.224 119.986 26.997 1.00 87.73 45 LYS D C 1
ATOM 8310 O O . LYS D 1 45 ? 45.240 121.158 26.612 1.00 87.85 45 LYS D O 1
ATOM 8316 N N . ILE D 1 46 ? 45.696 119.608 28.183 1.00 87.82 46 ILE D N 1
ATOM 8317 C CA . ILE D 1 46 ? 46.274 120.562 29.135 1.00 87.62 46 ILE D CA 1
ATOM 8318 C C . ILE D 1 46 ? 47.619 121.111 28.693 1.00 87.83 46 ILE D C 1
ATOM 8319 O O . ILE D 1 46 ? 48.577 120.358 28.535 1.00 87.88 46 ILE D O 1
ATOM 8324 N N . ALA D 1 47 ? 47.695 122.427 28.522 1.00 88.08 47 ALA D N 1
ATOM 8325 C CA . ALA D 1 47 ? 48.937 123.067 28.097 1.00 88.70 47 ALA D CA 1
ATOM 8326 C C . ALA D 1 47 ? 49.575 123.925 29.191 1.00 88.96 47 ALA D C 1
ATOM 8327 O O . ALA D 1 47 ? 50.784 124.146 29.185 1.00 88.85 47 ALA D O 1
ATOM 8329 N N . ALA D 1 48 ? 48.766 124.396 30.134 1.00 89.69 48 ALA D N 1
ATOM 8330 C CA . ALA D 1 48 ? 49.277 125.234 31.215 1.00 90.14 48 ALA D CA 1
ATOM 8331 C C . ALA D 1 48 ? 48.780 124.846 32.616 1.00 89.74 48 ALA D C 1
ATOM 8332 O O . ALA D 1 48 ? 47.740 124.211 32.769 1.00 89.01 48 ALA D O 1
ATOM 8334 N N . VAL D 1 49 ? 49.535 125.248 33.633 1.00 89.70 49 VAL D N 1
ATOM 8335 C CA . VAL D 1 49 ? 49.192 124.957 35.019 1.00 89.32 49 VAL D CA 1
ATOM 8336 C C . VAL D 1 49 ? 49.863 125.963 35.959 1.00 89.52 49 VAL D C 1
ATOM 8337 O O . VAL D 1 49 ? 49.354 126.268 37.043 1.00 89.28 49 VAL D O 1
ATOM 8341 N N . LEU D 1 53 ? 49.143 131.965 35.502 1.00 95.40 53 LEU D N 1
ATOM 8342 C CA . LEU D 1 53 ? 48.995 131.670 34.078 1.00 96.37 53 LEU D CA 1
ATOM 8343 C C . LEU D 1 53 ? 48.514 132.896 33.307 1.00 97.30 53 LEU D C 1
ATOM 8344 O O . LEU D 1 53 ? 47.728 133.692 33.826 1.00 98.01 53 LEU D O 1
ATOM 8349 N N . GLN D 1 54 ? 49.003 133.052 32.088 1.00 98.06 54 GLN D N 1
ATOM 8350 C CA . GLN D 1 54 ? 48.603 134.140 31.211 1.00 98.29 54 GLN D CA 1
ATOM 8351 C C . GLN D 1 54 ? 47.850 133.621 29.993 1.00 97.74 54 GLN D C 1
ATOM 8352 O O . GLN D 1 54 ? 47.414 132.459 30.036 1.00 97.32 54 GLN D O 1
ATOM 8358 N N . ALA D 1 55 ? 47.727 134.405 28.944 1.00 97.92 55 ALA D N 1
ATOM 8359 C CA . ALA D 1 55 ? 47.026 133.983 27.726 1.00 97.62 55 ALA D CA 1
ATOM 8360 C C . ALA D 1 55 ? 46.797 135.155 26.771 1.00 96.81 55 ALA D C 1
ATOM 8361 O O . ALA D 1 55 ? 45.746 135.261 26.134 1.00 95.76 55 ALA D O 1
ATOM 8363 N N . GLN D 1 60 ? 37.153 132.666 29.285 1.00 84.34 60 GLN D N 1
ATOM 8364 C CA . GLN D 1 60 ? 37.802 131.940 30.370 1.00 84.94 60 GLN D CA 1
ATOM 8365 C C . GLN D 1 60 ? 36.779 131.535 31.429 1.00 85.00 60 GLN D C 1
ATOM 8366 O O . GLN D 1 60 ? 35.647 132.012 31.413 1.00 85.03 60 GLN D O 1
ATOM 8372 N N . ARG D 1 61 ? 37.189 130.661 32.346 1.00 85.34 61 ARG D N 1
ATOM 8373 C CA . ARG D 1 61 ? 36.316 130.170 33.413 1.00 85.85 61 ARG D CA 1
ATOM 8374 C C . ARG D 1 61 ? 36.935 130.399 34.786 1.00 85.75 61 ARG D C 1
ATOM 8375 O O . ARG D 1 61 ? 38.145 130.558 34.911 1.00 85.83 61 ARG D O 1
ATOM 8383 N N . ILE D 1 62 ? 36.096 130.394 35.816 1.00 86.49 62 ILE D N 1
ATOM 8384 C CA . ILE D 1 62 ? 36.557 130.575 37.192 1.00 87.17 62 ILE D CA 1
ATOM 8385 C C . ILE D 1 62 ? 35.430 130.251 38.181 1.00 86.87 62 ILE D C 1
ATOM 8386 O O . ILE D 1 62 ? 34.269 130.589 37.934 1.00 87.03 62 ILE D O 1
ATOM 8391 N N . ASP D 1 63 ? 35.773 129.582 39.283 1.00 86.40 63 ASP D N 1
ATOM 8392 C CA . ASP D 1 63 ? 34.799 129.221 40.314 1.00 86.12 63 ASP D CA 1
ATOM 8393 C C . ASP D 1 63 ? 35.526 128.964 41.634 1.00 85.14 63 ASP D C 1
ATOM 8394 O O . ASP D 1 63 ? 35.734 129.875 42.437 1.00 83.65 63 ASP D O 1
ATOM 8399 N N . ALA D 1 67 ? 36.534 126.454 44.020 1.00 66.35 67 ALA D N 1
ATOM 8400 C CA . ALA D 1 67 ? 35.773 125.302 43.530 1.00 67.31 67 ALA D CA 1
ATOM 8401 C C . ALA D 1 67 ? 36.681 124.104 43.291 1.00 67.13 67 ALA D C 1
ATOM 8402 O O . ALA D 1 67 ? 37.857 124.259 42.972 1.00 66.09 67 ALA D O 1
ATOM 8404 N N . PHE D 1 68 ? 36.124 122.907 43.435 1.00 67.63 68 PHE D N 1
ATOM 8405 C CA . PHE D 1 68 ? 36.903 121.690 43.245 1.00 67.74 68 PHE D CA 1
ATOM 8406 C C . PHE D 1 68 ? 37.030 121.255 41.799 1.00 67.07 68 PHE D C 1
ATOM 8407 O O . PHE D 1 68 ? 36.237 121.638 40.936 1.00 66.67 68 PHE D O 1
ATOM 8415 N N . ILE D 1 69 ? 38.050 120.443 41.551 1.00 66.49 69 ILE D N 1
ATOM 8416 C CA . ILE D 1 69 ? 38.288 119.883 40.234 1.00 65.52 69 ILE D CA 1
ATOM 8417 C C . ILE D 1 69 ? 38.898 118.496 40.444 1.00 65.31 69 ILE D C 1
ATOM 8418 O O . ILE D 1 69 ? 39.822 118.307 41.254 1.00 63.70 69 ILE D O 1
ATOM 8423 N N . SER D 1 70 ? 38.341 117.514 39.741 1.00 64.99 70 SER D N 1
ATOM 8424 C CA . SER D 1 70 ? 38.816 116.135 39.832 1.00 63.31 70 SER D CA 1
ATOM 8425 C C . SER D 1 70 ? 38.837 115.512 38.440 1.00 62.00 70 SER D C 1
ATOM 8426 O O . SER D 1 70 ? 38.317 116.093 37.483 1.00 60.95 70 SER D O 1
ATOM 8429 N N . PRO D 1 71 ? 39.456 114.328 38.315 1.00 61.59 71 PRO D N 1
ATOM 8430 C CA . PRO D 1 71 ? 39.603 113.543 37.087 1.00 62.18 71 PRO D CA 1
ATOM 8431 C C . PRO D 1 71 ? 38.359 113.230 36.237 1.00 63.29 71 PRO D C 1
ATOM 8432 O O . PRO D 1 71 ? 38.406 112.311 35.417 1.00 67.26 71 PRO D O 1
ATOM 8436 N N . GLY D 1 72 ? 37.262 113.966 36.398 1.00 61.99 72 GLY D N 1
ATOM 8437 C CA . GLY D 1 72 ? 36.086 113.683 35.586 1.00 60.25 72 GLY D CA 1
ATOM 8438 C C . GLY D 1 72 ? 35.308 112.504 36.143 1.00 61.02 72 GLY D C 1
ATOM 8439 O O . GLY D 1 72 ? 35.786 111.363 36.135 1.00 60.54 72 GLY D O 1
ATOM 8440 N N . TRP D 1 73 ? 34.093 112.769 36.612 1.00 59.91 73 TRP D N 1
ATOM 8441 C CA . TRP D 1 73 ? 33.277 111.728 37.217 1.00 59.11 73 TRP D CA 1
ATOM 8442 C C . TRP D 1 73 ? 32.924 110.508 36.373 1.00 57.46 73 TRP D C 1
ATOM 8443 O O . TRP D 1 73 ? 32.728 110.598 35.158 1.00 55.87 73 TRP D O 1
ATOM 8454 N N . VAL D 1 74 ? 32.839 109.369 37.062 1.00 55.75 74 VAL D N 1
ATOM 8455 C CA . VAL D 1 74 ? 32.504 108.090 36.457 1.00 54.74 74 VAL D CA 1
ATOM 8456 C C . VAL D 1 74 ? 31.359 107.362 37.167 1.00 53.90 74 VAL D C 1
ATOM 8457 O O . VAL D 1 74 ? 31.496 106.953 38.322 1.00 53.63 74 VAL D O 1
ATOM 8461 N N . ASP D 1 75 ? 30.231 107.192 36.487 1.00 53.33 75 ASP D N 1
ATOM 8462 C CA . ASP D 1 75 ? 29.115 106.440 37.073 1.00 52.38 75 ASP D CA 1
ATOM 8463 C C . ASP D 1 75 ? 29.238 104.977 36.572 1.00 49.98 75 ASP D C 1
ATOM 8464 O O . ASP D 1 75 ? 29.018 104.692 35.396 1.00 47.37 75 ASP D O 1
ATOM 8469 N N . LEU D 1 76 ? 29.597 104.058 37.463 1.00 49.08 76 LEU D N 1
ATOM 8470 C CA . LEU D 1 76 ? 29.790 102.649 37.094 1.00 48.30 76 LEU D CA 1
ATOM 8471 C C . LEU D 1 76 ? 28.522 101.801 36.909 1.00 47.46 76 LEU D C 1
ATOM 8472 O O . LEU D 1 76 ? 28.619 100.595 36.676 1.00 47.68 76 LEU D O 1
ATOM 8477 N N . HIS D 1 77 ? 27.343 102.417 37.006 1.00 46.65 77 HIS D N 1
ATOM 8478 C CA . HIS D 1 77 ? 26.084 101.676 36.877 1.00 42.97 77 HIS D CA 1
ATOM 8479 C C . HIS D 1 77 ? 24.895 102.549 36.461 1.00 42.86 77 HIS D C 1
ATOM 8480 O O . HIS D 1 77 ? 24.219 103.132 37.304 1.00 41.83 77 HIS D O 1
ATOM 8487 N N . VAL D 1 78 ? 24.658 102.647 35.154 1.00 43.65 78 VAL D N 1
ATOM 8488 C CA . VAL D 1 78 ? 23.529 103.414 34.632 1.00 44.28 78 VAL D CA 1
ATOM 8489 C C . VAL D 1 78 ? 22.819 102.597 33.563 1.00 44.53 78 VAL D C 1
ATOM 8490 O O . VAL D 1 78 ? 23.269 101.516 33.196 1.00 43.12 78 VAL D O 1
ATOM 8494 N N . HIS D 1 79 ? 21.693 103.106 33.080 1.00 46.50 79 HIS D N 1
ATOM 8495 C CA . HIS D 1 79 ? 20.948 102.431 32.020 1.00 47.09 79 HIS D CA 1
ATOM 8496 C C . HIS D 1 79 ? 20.621 103.436 30.929 1.00 47.58 79 HIS D C 1
ATOM 8497 O O . HIS D 1 79 ? 19.559 104.046 30.927 1.00 47.67 79 HIS D O 1
ATOM 8504 N N . ILE D 1 80 ? 21.556 103.589 29.995 1.00 48.54 80 ILE D N 1
ATOM 8505 C CA . ILE D 1 80 ? 21.424 104.557 28.913 1.00 49.81 80 ILE D CA 1
ATOM 8506 C C . ILE D 1 80 ? 21.133 104.011 27.515 1.00 49.91 80 ILE D C 1
ATOM 8507 O O . ILE D 1 80 ? 21.374 104.703 26.521 1.00 48.55 80 ILE D O 1
ATOM 8512 N N . TRP D 1 81 ? 20.617 102.785 27.434 1.00 50.10 81 TRP D N 1
ATOM 8513 C CA . TRP D 1 81 ? 20.286 102.166 26.152 1.00 49.54 81 TRP D CA 1
ATOM 8514 C C . TRP D 1 81 ? 18.893 102.672 25.818 1.00 50.39 81 TRP D C 1
ATOM 8515 O O . TRP D 1 81 ? 17.950 101.889 25.683 1.00 51.59 81 TRP D O 1
ATOM 8526 N N . HIS D 1 82 ? 18.773 103.995 25.715 1.00 50.90 82 HIS D N 1
ATOM 8527 C CA . HIS D 1 82 ? 17.513 104.665 25.391 1.00 50.75 82 HIS D CA 1
ATOM 8528 C C . HIS D 1 82 ? 16.926 104.085 24.099 1.00 50.63 82 HIS D C 1
ATOM 8529 O O . HIS D 1 82 ? 17.670 103.767 23.168 1.00 51.30 82 HIS D O 1
ATOM 8536 N N . GLY D 1 83 ? 15.601 103.936 24.050 1.00 50.17 83 GLY D N 1
ATOM 8537 C CA . GLY D 1 83 ? 14.961 103.411 22.856 1.00 50.70 83 GLY D CA 1
ATOM 8538 C C . GLY D 1 83 ? 15.050 101.905 22.688 1.00 51.39 83 GLY D C 1
ATOM 8539 O O . GLY D 1 83 ? 14.037 101.250 22.457 1.00 51.84 83 GLY D O 1
ATOM 8540 N N . GLY D 1 84 ? 16.254 101.349 22.775 1.00 51.12 84 GLY D N 1
ATOM 8541 C CA . GLY D 1 84 ? 16.391 99.915 22.647 1.00 53.79 84 GLY D CA 1
ATOM 8542 C C . GLY D 1 84 ? 15.771 99.274 23.870 1.00 56.43 84 GLY D C 1
ATOM 8543 O O . GLY D 1 84 ? 15.281 98.138 23.837 1.00 55.75 84 GLY D O 1
ATOM 8544 N N . THR D 1 85 ? 15.769 100.030 24.962 1.00 58.75 85 THR D N 1
ATOM 8545 C CA . THR D 1 85 ? 15.237 99.546 26.225 1.00 60.23 85 THR D CA 1
ATOM 8546 C C . THR D 1 85 ? 14.118 100.406 26.805 1.00 60.24 85 THR D C 1
ATOM 8547 O O . THR D 1 85 ? 14.178 101.641 26.777 1.00 61.07 85 THR D O 1
ATOM 8551 N N . ASP D 1 86 ? 13.102 99.733 27.337 1.00 59.46 86 ASP D N 1
ATOM 8552 C CA . ASP D 1 86 ? 11.955 100.393 27.950 1.00 59.14 86 ASP D CA 1
ATOM 8553 C C . ASP D 1 86 ? 12.359 101.208 29.186 1.00 59.49 86 ASP D C 1
ATOM 8554 O O . ASP D 1 86 ? 11.927 102.348 29.357 1.00 59.59 86 ASP D O 1
ATOM 8559 N N . ILE D 1 87 ? 13.216 100.623 30.019 1.00 59.67 87 ILE D N 1
ATOM 8560 C CA . ILE D 1 87 ? 13.659 101.229 31.270 1.00 59.94 87 ILE D CA 1
ATOM 8561 C C . ILE D 1 87 ? 14.805 102.249 31.203 1.00 59.97 87 ILE D C 1
ATOM 8562 O O . ILE D 1 87 ? 15.015 103.003 32.141 1.00 59.37 87 ILE D O 1
ATOM 8567 N N . SER D 1 88 ? 15.542 102.300 30.106 1.00 61.19 88 SER D N 1
ATOM 8568 C CA . SER D 1 88 ? 16.663 103.239 30.035 1.00 61.56 88 SER D CA 1
ATOM 8569 C C . SER D 1 88 ? 16.292 104.701 29.797 1.00 61.15 88 SER D C 1
ATOM 8570 O O . SER D 1 88 ? 15.175 105.018 29.389 1.00 61.75 88 SER D O 1
ATOM 8573 N N . ILE D 1 89 ? 17.250 105.584 30.060 1.00 60.49 89 ILE D N 1
ATOM 8574 C CA . ILE D 1 89 ? 17.073 107.018 29.874 1.00 60.38 89 ILE D CA 1
ATOM 8575 C C . ILE D 1 89 ? 18.234 107.482 29.010 1.00 59.82 89 ILE D C 1
ATOM 8576 O O . ILE D 1 89 ? 19.235 106.781 28.896 1.00 59.33 89 ILE D O 1
ATOM 8581 N N . ARG D 1 90 ? 18.102 108.660 28.415 1.00 59.89 90 ARG D N 1
ATOM 8582 C CA . ARG D 1 90 ? 19.143 109.203 27.548 1.00 60.54 90 ARG D CA 1
ATOM 8583 C C . ARG D 1 90 ? 20.439 109.452 28.317 1.00 60.71 90 ARG D C 1
ATOM 8584 O O . ARG D 1 90 ? 20.406 109.831 29.483 1.00 60.27 90 ARG D O 1
ATOM 8592 N N . PRO D 1 91 ? 21.603 109.239 27.669 1.00 61.63 91 PRO D N 1
ATOM 8593 C CA . PRO D 1 91 ? 22.884 109.461 28.351 1.00 61.65 91 PRO D CA 1
ATOM 8594 C C . PRO D 1 91 ? 22.999 110.920 28.757 1.00 61.18 91 PRO D C 1
ATOM 8595 O O . PRO D 1 91 ? 23.605 111.249 29.778 1.00 61.00 91 PRO D O 1
ATOM 8599 N N . SER D 1 92 ? 22.391 111.787 27.952 1.00 61.46 92 SER D N 1
ATOM 8600 C CA . SER D 1 92 ? 22.412 113.223 28.198 1.00 61.23 92 SER D CA 1
ATOM 8601 C C . SER D 1 92 ? 21.782 113.591 29.536 1.00 59.95 92 SER D C 1
ATOM 8602 O O . SER D 1 92 ? 21.915 114.720 29.994 1.00 60.68 92 SER D O 1
ATOM 8605 N N . GLU D 1 93 ? 21.146 112.616 30.199 1.00 58.62 93 GLU D N 1
ATOM 8606 C CA . GLU D 1 93 ? 20.437 112.869 31.446 1.00 56.45 93 GLU D CA 1
ATOM 8607 C C . GLU D 1 93 ? 21.252 112.404 32.648 1.00 56.59 93 GLU D C 1
ATOM 8608 O O . GLU D 1 93 ? 20.807 112.629 33.799 1.00 56.43 93 GLU D O 1
ATOM 8614 N N . CYS D 1 94 ? 22.394 111.785 32.461 1.00 56.97 94 CYS D N 1
ATOM 8615 C CA . CYS D 1 94 ? 23.198 111.300 33.574 1.00 56.21 94 CYS D CA 1
ATOM 8616 C C . CYS D 1 94 ? 24.689 111.448 33.328 1.00 57.13 94 CYS D C 1
ATOM 8617 O O . CYS D 1 94 ? 25.492 110.704 33.880 1.00 57.79 94 CYS D O 1
ATOM 8620 N N . GLY D 1 95 ? 25.054 112.414 32.496 1.00 58.57 95 GLY D N 1
ATOM 8621 C CA . GLY D 1 95 ? 26.457 112.667 32.220 1.00 61.71 95 GLY D CA 1
ATOM 8622 C C . GLY D 1 95 ? 26.669 114.089 31.733 1.00 63.02 95 GLY D C 1
ATOM 8623 O O . GLY D 1 95 ? 25.704 114.768 31.414 1.00 65.52 95 GLY D O 1
ATOM 8624 N N . ALA D 1 96 ? 27.917 114.541 31.660 1.00 64.89 96 ALA D N 1
ATOM 8625 C CA . ALA D 1 96 ? 28.229 115.902 31.194 1.00 65.65 96 ALA D CA 1
ATOM 8626 C C . ALA D 1 96 ? 27.447 116.971 31.965 1.00 65.39 96 ALA D C 1
ATOM 8627 O O . ALA D 1 96 ? 27.939 117.529 32.943 1.00 64.86 96 ALA D O 1
ATOM 8629 N N . GLU D 1 97 ? 26.228 117.246 31.522 1.00 65.05 97 GLU D N 1
ATOM 8630 C CA . GLU D 1 97 ? 25.370 118.232 32.165 1.00 65.62 97 GLU D CA 1
ATOM 8631 C C . GLU D 1 97 ? 25.189 117.922 33.647 1.00 64.09 97 GLU D C 1
ATOM 8632 O O . GLU D 1 97 ? 24.741 118.780 34.421 1.00 64.26 97 GLU D O 1
ATOM 8638 N N . ARG D 1 98 ? 25.527 116.711 34.071 1.00 63.32 98 ARG D N 1
ATOM 8639 C CA . ARG D 1 98 ? 25.401 116.326 35.476 1.00 62.06 98 ARG D CA 1
ATOM 8640 C C . ARG D 1 98 ? 26.765 116.133 36.125 1.00 61.39 98 ARG D C 1
ATOM 8641 O O . ARG D 1 98 ? 26.861 115.631 37.243 1.00 59.79 98 ARG D O 1
ATOM 8649 N N . GLY D 1 99 ? 27.816 116.524 35.408 1.00 61.45 99 GLY D N 1
ATOM 8650 C CA . GLY D 1 99 ? 29.161 116.405 35.931 1.00 61.42 99 GLY D CA 1
ATOM 8651 C C . GLY D 1 99 ? 29.804 115.045 35.739 1.00 62.16 99 GLY D C 1
ATOM 8652 O O . GLY D 1 99 ? 30.872 114.772 36.301 1.00 62.44 99 GLY D O 1
ATOM 8653 N N . VAL D 1 100 ? 29.168 114.183 34.954 1.00 62.17 100 VAL D N 1
ATOM 8654 C CA . VAL D 1 100 ? 29.722 112.852 34.720 1.00 62.85 100 VAL D CA 1
ATOM 8655 C C . VAL D 1 100 ? 30.300 112.730 33.303 1.00 62.36 100 VAL D C 1
ATOM 8656 O O . VAL D 1 100 ? 29.603 112.956 32.317 1.00 62.10 100 VAL D O 1
ATOM 8660 N N . THR D 1 101 ? 31.581 112.382 33.209 1.00 62.30 101 THR D N 1
ATOM 8661 C CA . THR D 1 101 ? 32.243 112.264 31.909 1.00 62.57 101 THR D CA 1
ATOM 8662 C C . THR D 1 101 ? 32.348 110.831 31.378 1.00 61.74 101 THR D C 1
ATOM 8663 O O . THR D 1 101 ? 32.589 110.625 30.184 1.00 61.52 101 THR D O 1
ATOM 8667 N N . THR D 1 102 ? 32.180 109.852 32.266 1.00 59.90 102 THR D N 1
ATOM 8668 C CA . THR D 1 102 ? 32.242 108.447 31.876 1.00 58.52 102 THR D CA 1
ATOM 8669 C C . THR D 1 102 ? 30.971 107.748 32.345 1.00 56.54 102 THR D C 1
ATOM 8670 O O . THR D 1 102 ? 30.659 107.751 33.531 1.00 55.72 102 THR D O 1
ATOM 8674 N N . LEU D 1 103 ? 30.234 107.159 31.413 1.00 55.40 103 LEU D N 1
ATOM 8675 C CA . LEU D 1 103 ? 29.007 106.444 31.756 1.00 54.97 103 LEU D CA 1
ATOM 8676 C C . LEU D 1 103 ? 29.163 104.980 31.377 1.00 54.82 103 LEU D C 1
ATOM 8677 O O . LEU D 1 103 ? 29.539 104.667 30.246 1.00 54.58 103 LEU D O 1
ATOM 8682 N N . VAL D 1 104 ? 28.881 104.087 32.320 1.00 54.01 104 VAL D N 1
ATOM 8683 C CA . VAL D 1 104 ? 28.976 102.658 32.057 1.00 54.18 104 VAL D CA 1
ATOM 8684 C C . VAL D 1 104 ? 27.593 102.041 32.194 1.00 54.91 104 VAL D C 1
ATOM 8685 O O . VAL D 1 104 ? 26.997 102.060 33.280 1.00 54.32 104 VAL D O 1
ATOM 8689 N N . ASP D 1 105 ? 27.075 101.504 31.092 1.00 54.77 105 ASP D N 1
ATOM 8690 C CA . ASP D 1 105 ? 25.762 100.884 31.132 1.00 54.97 105 ASP D CA 1
ATOM 8691 C C . ASP D 1 105 ? 25.880 99.497 31.773 1.00 54.58 105 ASP D C 1
ATOM 8692 O O . ASP D 1 105 ? 26.760 98.716 31.423 1.00 55.36 105 ASP D O 1
ATOM 8697 N N . ALA D 1 106 ? 24.990 99.194 32.711 1.00 53.98 106 ALA D N 1
ATOM 8698 C CA . ALA D 1 106 ? 25.032 97.917 33.414 1.00 52.91 106 ALA D CA 1
ATOM 8699 C C . ALA D 1 106 ? 24.188 96.788 32.828 1.00 52.12 106 ALA D C 1
ATOM 8700 O O . ALA D 1 106 ? 23.215 96.339 33.453 1.00 52.16 106 ALA D O 1
ATOM 8702 N N . GLY D 1 107 ? 24.571 96.320 31.643 1.00 50.38 107 GLY D N 1
ATOM 8703 C CA . GLY D 1 107 ? 23.866 95.216 31.018 1.00 49.27 107 GLY D CA 1
ATOM 8704 C C . GLY D 1 107 ? 22.480 95.486 30.467 1.00 48.29 107 GLY D C 1
ATOM 8705 O O . GLY D 1 107 ? 21.628 94.607 30.500 1.00 45.91 107 GLY D O 1
ATOM 8706 N N . SER D 1 108 ? 22.242 96.688 29.960 1.00 49.22 108 SER D N 1
ATOM 8707 C CA . SER D 1 108 ? 20.946 96.996 29.389 1.00 50.60 108 SER D CA 1
ATOM 8708 C C . SER D 1 108 ? 20.848 96.242 28.078 1.00 50.55 108 SER D C 1
ATOM 8709 O O . SER D 1 108 ? 19.769 96.110 27.506 1.00 51.65 108 SER D O 1
ATOM 8712 N N . ALA D 1 109 ? 21.989 95.742 27.613 1.00 49.82 109 ALA D N 1
ATOM 8713 C CA . ALA D 1 109 ? 22.045 94.967 26.381 1.00 49.91 109 ALA D CA 1
ATOM 8714 C C . ALA D 1 109 ? 22.860 93.671 26.541 1.00 49.50 109 ALA D C 1
ATOM 8715 O O . ALA D 1 109 ? 23.784 93.585 27.364 1.00 47.09 109 ALA D O 1
ATOM 8717 N N . GLY D 1 110 ? 22.476 92.660 25.763 1.00 48.56 110 GLY D N 1
ATOM 8718 C CA . GLY D 1 110 ? 23.166 91.391 25.781 1.00 47.77 110 GLY D CA 1
ATOM 8719 C C . GLY D 1 110 ? 23.789 91.349 24.410 1.00 48.55 110 GLY D C 1
ATOM 8720 O O . GLY D 1 110 ? 23.989 92.409 23.806 1.00 47.60 110 GLY D O 1
ATOM 8721 N N . GLU D 1 111 ? 24.091 90.159 23.898 1.00 48.76 111 GLU D N 1
ATOM 8722 C CA . GLU D 1 111 ? 24.677 90.093 22.572 1.00 48.28 111 GLU D CA 1
ATOM 8723 C C . GLU D 1 111 ? 23.660 90.398 21.491 1.00 48.20 111 GLU D C 1
ATOM 8724 O O . GLU D 1 111 ? 24.018 90.923 20.444 1.00 48.25 111 GLU D O 1
ATOM 8730 N N . ALA D 1 112 ? 22.390 90.114 21.766 1.00 49.03 112 ALA D N 1
ATOM 8731 C CA . ALA D 1 112 ? 21.329 90.322 20.786 1.00 49.88 112 ALA D CA 1
ATOM 8732 C C . ALA D 1 112 ? 21.259 91.698 20.154 1.00 50.80 112 ALA D C 1
ATOM 8733 O O . ALA D 1 112 ? 20.983 91.800 18.959 1.00 52.07 112 ALA D O 1
ATOM 8735 N N . ASN D 1 113 ? 21.499 92.763 20.915 1.00 52.41 113 ASN D N 1
ATOM 8736 C CA . ASN D 1 113 ? 21.436 94.093 20.302 1.00 53.73 113 ASN D CA 1
ATOM 8737 C C . ASN D 1 113 ? 22.472 95.123 20.745 1.00 53.40 113 ASN D C 1
ATOM 8738 O O . ASN D 1 113 ? 22.215 96.326 20.667 1.00 52.33 113 ASN D O 1
ATOM 8743 N N . PHE D 1 114 ? 23.640 94.660 21.193 1.00 53.47 114 PHE D N 1
ATOM 8744 C CA . PHE D 1 114 ? 24.693 95.578 21.622 1.00 53.73 114 PHE D CA 1
ATOM 8745 C C . PHE D 1 114 ? 25.138 96.454 20.453 1.00 54.55 114 PHE D C 1
ATOM 8746 O O . PHE D 1 114 ? 25.460 97.627 20.640 1.00 54.19 114 PHE D O 1
ATOM 8754 N N . HIS D 1 115 ? 25.163 95.882 19.249 1.00 55.35 115 HIS D N 1
ATOM 8755 C CA . HIS D 1 115 ? 25.572 96.633 18.071 1.00 54.60 115 HIS D CA 1
ATOM 8756 C C . HIS D 1 115 ? 24.706 97.878 17.977 1.00 55.06 115 HIS D C 1
ATOM 8757 O O . HIS D 1 115 ? 25.181 98.941 17.581 1.00 56.21 115 HIS D O 1
ATOM 8764 N N . GLY D 1 116 ? 23.437 97.745 18.355 1.00 55.60 116 GLY D N 1
ATOM 8765 C CA . GLY D 1 116 ? 22.540 98.886 18.324 1.00 56.01 116 GLY D CA 1
ATOM 8766 C C . GLY D 1 116 ? 22.954 99.916 19.367 1.00 56.10 116 GLY D C 1
ATOM 8767 O O . GLY D 1 116 ? 22.990 101.117 19.089 1.00 55.92 116 GLY D O 1
ATOM 8768 N N . PHE D 1 117 ? 23.273 99.435 20.569 1.00 56.05 117 PHE D N 1
ATOM 8769 C CA . PHE D 1 117 ? 23.696 100.290 21.676 1.00 55.49 117 PHE D CA 1
ATOM 8770 C C . PHE D 1 117 ? 24.917 101.099 21.267 1.00 55.85 117 PHE D C 1
ATOM 8771 O O . PHE D 1 117 ? 24.979 102.304 21.504 1.00 55.77 117 PHE D O 1
ATOM 8779 N N . ARG D 1 118 ? 25.885 100.424 20.652 1.00 56.80 118 ARG D N 1
ATOM 8780 C CA . ARG D 1 118 ? 27.121 101.067 20.210 1.00 58.56 118 ARG D CA 1
ATOM 8781 C C . ARG D 1 118 ? 26.826 102.131 19.148 1.00 58.39 118 ARG D C 1
ATOM 8782 O O . ARG D 1 118 ? 27.404 103.213 19.176 1.00 57.06 118 ARG D O 1
ATOM 8790 N N . GLU D 1 119 ? 25.910 101.838 18.232 1.00 58.93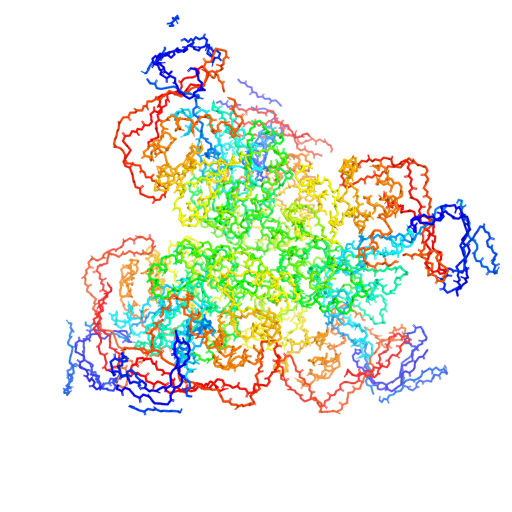 119 GLU D N 1
ATOM 8791 C CA . GLU D 1 119 ? 25.585 102.786 17.179 1.00 60.75 119 GLU D CA 1
ATOM 8792 C C . GLU D 1 119 ? 24.719 103.973 17.618 1.00 60.62 119 GLU D C 1
ATOM 8793 O O . GLU D 1 119 ? 24.904 105.097 17.132 1.00 60.50 119 GLU D O 1
ATOM 8799 N N . TYR D 1 120 ? 23.770 103.727 18.519 1.00 59.90 120 TYR D N 1
ATOM 8800 C CA . TYR D 1 120 ? 22.865 104.783 18.961 1.00 58.80 120 TYR D CA 1
ATOM 8801 C C . TYR D 1 120 ? 23.270 105.535 20.214 1.00 57.64 120 TYR D C 1
ATOM 8802 O O . TYR D 1 120 ? 22.903 106.694 20.384 1.00 56.26 120 TYR D O 1
ATOM 8811 N N . ILE D 1 121 ? 24.028 104.886 21.088 1.00 57.39 121 ILE D N 1
ATOM 8812 C CA . ILE D 1 121 ? 24.423 105.520 22.335 1.00 57.13 121 ILE D CA 1
ATOM 8813 C C . ILE D 1 121 ? 25.897 105.882 22.438 1.00 57.29 121 ILE D C 1
ATOM 8814 O O . ILE D 1 121 ? 26.230 107.032 22.709 1.00 58.00 121 ILE D O 1
ATOM 8819 N N . ILE D 1 122 ? 26.776 104.915 22.213 1.00 57.45 122 ILE D N 1
ATOM 8820 C CA . ILE D 1 122 ? 28.205 105.161 22.334 1.00 57.16 122 ILE D CA 1
ATOM 8821 C C . ILE D 1 122 ? 28.781 106.156 21.348 1.00 58.20 122 ILE D C 1
ATOM 8822 O O . ILE D 1 122 ? 29.261 107.224 21.729 1.00 57.58 122 ILE D O 1
ATOM 8827 N N . GLU D 1 123 ? 28.732 105.799 20.077 1.00 60.24 123 GLU D N 1
ATOM 8828 C CA . GLU D 1 123 ? 29.287 106.641 19.028 1.00 62.83 123 GLU D CA 1
ATOM 8829 C C . GLU D 1 123 ? 28.927 108.120 19.044 1.00 63.41 123 GLU D C 1
ATOM 8830 O O . GLU D 1 123 ? 29.820 108.971 18.999 1.00 61.81 123 GLU D O 1
ATOM 8836 N N . PRO D 1 124 ? 27.623 108.448 19.121 1.00 64.44 124 PRO D N 1
ATOM 8837 C CA . PRO D 1 124 ? 27.159 109.843 19.138 1.00 64.93 124 PRO D CA 1
ATOM 8838 C C . PRO D 1 124 ? 27.368 110.603 20.446 1.00 64.71 124 PRO D C 1
ATOM 8839 O O . PRO D 1 124 ? 27.035 111.778 20.531 1.00 63.82 124 PRO D O 1
ATOM 8843 N N . SER D 1 125 ? 27.924 109.942 21.455 1.00 66.08 125 SER D N 1
ATOM 8844 C CA . SER D 1 125 ? 28.134 110.573 22.761 1.00 67.24 125 SER D CA 1
ATOM 8845 C C . SER D 1 125 ? 29.472 111.271 22.936 1.00 67.23 125 SER D C 1
ATOM 8846 O O . SER D 1 125 ? 30.486 110.839 22.395 1.00 68.01 125 SER D O 1
ATOM 8849 N N . ARG D 1 126 ? 29.472 112.350 23.708 1.00 67.20 126 ARG D N 1
ATOM 8850 C CA . ARG D 1 126 ? 30.708 113.066 23.953 1.00 66.92 126 ARG D CA 1
ATOM 8851 C C . ARG D 1 126 ? 31.312 112.525 25.233 1.00 65.01 126 ARG D C 1
ATOM 8852 O O . ARG D 1 126 ? 32.461 112.819 25.557 1.00 65.93 126 ARG D O 1
ATOM 8860 N N . GLU D 1 127 ? 30.540 111.717 25.951 1.00 62.67 127 GLU D N 1
ATOM 8861 C CA . GLU D 1 127 ? 31.015 111.111 27.191 1.00 60.77 127 GLU D CA 1
ATOM 8862 C C . GLU D 1 127 ? 31.646 109.763 26.863 1.00 59.65 127 GLU D C 1
ATOM 8863 O O . GLU D 1 127 ? 31.233 109.106 25.912 1.00 60.88 127 GLU D O 1
ATOM 8869 N N . ARG D 1 128 ? 32.648 109.355 27.633 1.00 57.52 128 ARG D N 1
ATOM 8870 C CA . ARG D 1 128 ? 33.248 108.042 27.424 1.00 57.17 128 ARG D CA 1
ATOM 8871 C C . ARG D 1 128 ? 32.107 107.098 27.851 1.00 55.42 128 ARG D C 1
ATOM 8872 O O . ARG D 1 128 ? 31.604 107.189 28.971 1.00 55.17 128 ARG D O 1
ATOM 8880 N N . ILE D 1 129 ? 31.655 106.231 26.956 1.00 52.79 129 ILE D N 1
ATOM 8881 C CA . ILE D 1 129 ? 30.572 105.328 27.311 1.00 51.92 129 ILE D CA 1
ATOM 8882 C C . ILE D 1 129 ? 30.969 103.867 27.207 1.00 51.89 129 ILE D C 1
ATOM 8883 O O . ILE D 1 129 ? 31.102 103.316 26.114 1.00 52.56 129 ILE D O 1
ATOM 8888 N N . LYS D 1 130 ? 31.172 103.246 28.362 1.00 51.29 130 LYS D N 1
ATOM 8889 C CA . LYS D 1 130 ? 31.551 101.847 28.412 1.00 50.02 130 LYS D CA 1
ATOM 8890 C C . LYS D 1 130 ? 30.328 101.026 28.752 1.00 49.74 130 LYS D C 1
ATOM 8891 O O . LYS D 1 130 ? 29.227 101.569 28.887 1.00 49.09 130 LYS D O 1
ATOM 8897 N N . ALA D 1 131 ? 30.509 99.716 28.895 1.00 50.64 131 ALA D N 1
ATOM 8898 C CA . ALA D 1 131 ? 29.375 98.854 29.218 1.00 49.99 131 ALA D CA 1
ATOM 8899 C C . ALA D 1 131 ? 29.673 97.414 29.615 1.00 48.85 131 ALA D C 1
ATOM 8900 O O . ALA D 1 131 ? 30.656 96.811 29.192 1.00 49.19 131 ALA D O 1
ATOM 8902 N N . PHE D 1 132 ? 28.791 96.892 30.457 1.00 48.42 132 PHE D N 1
ATOM 8903 C CA . PHE D 1 132 ? 28.838 95.516 30.916 1.00 47.01 132 PHE D CA 1
ATOM 8904 C C . PHE D 1 132 ? 27.815 94.803 30.025 1.00 46.00 132 PHE D C 1
ATOM 8905 O O . PHE D 1 132 ? 26.692 95.279 29.835 1.00 45.59 132 PHE D O 1
ATOM 8913 N N . LEU D 1 133 ? 28.203 93.678 29.449 1.00 45.15 133 LEU D N 1
ATOM 8914 C CA . LEU D 1 133 ? 27.285 92.954 28.587 1.00 44.06 133 LEU D CA 1
ATOM 8915 C C . LEU D 1 133 ? 26.503 91.964 29.436 1.00 43.28 133 LEU D C 1
ATOM 8916 O O . LEU D 1 133 ? 27.086 91.204 30.194 1.00 43.62 133 LEU D O 1
ATOM 8921 N N . ASN D 1 134 ? 25.184 91.980 29.307 1.00 43.36 134 ASN D N 1
ATOM 8922 C CA . ASN D 1 134 ? 24.343 91.080 30.066 1.00 44.04 134 ASN D CA 1
ATOM 8923 C C . ASN D 1 134 ? 24.566 89.664 29.557 1.00 44.93 134 ASN D C 1
ATOM 8924 O O . ASN D 1 134 ? 24.709 89.463 28.355 1.00 45.21 134 ASN D O 1
ATOM 8929 N N . LEU D 1 135 ? 24.600 88.695 30.475 1.00 46.21 135 LEU D N 1
ATOM 8930 C CA . LEU D 1 135 ? 24.742 87.276 30.155 1.00 44.38 135 LEU D CA 1
ATOM 8931 C C . LEU D 1 135 ? 23.617 86.854 29.195 1.00 45.03 135 LEU D C 1
ATOM 8932 O O . LEU D 1 135 ? 22.444 87.267 29.342 1.00 42.59 135 LEU D O 1
ATOM 8937 N N . SER D 1 137 ? 20.938 88.035 27.457 1.00 37.54 137 SER D N 1
ATOM 8938 C CA . SER D 1 137 ? 20.895 87.985 25.987 1.00 42.77 137 SER D CA 1
ATOM 8939 C C . SER D 1 137 ? 19.961 89.050 25.409 1.00 43.36 137 SER D C 1
ATOM 8940 O O . SER D 1 137 ? 20.376 89.878 24.590 1.00 43.73 137 SER D O 1
ATOM 8943 N N . ILE D 1 138 ? 18.694 89.025 25.816 1.00 43.54 138 ILE D N 1
ATOM 8944 C CA . ILE D 1 138 ? 17.765 90.055 25.355 1.00 43.12 138 ILE D CA 1
ATOM 8945 C C . ILE D 1 138 ? 18.001 91.324 26.194 1.00 43.65 138 ILE D C 1
ATOM 8946 O O . ILE D 1 138 ? 17.334 92.347 26.003 1.00 45.17 138 ILE D O 1
ATOM 8951 N N . GLY D 1 139 ? 18.953 91.266 27.120 1.00 42.33 139 GLY D N 1
ATOM 8952 C CA . GLY D 1 139 ? 19.213 92.436 27.935 1.00 42.97 139 GLY D CA 1
ATOM 8953 C C . GLY D 1 139 ? 17.995 92.877 28.732 1.00 43.70 139 GLY D C 1
ATOM 8954 O O . GLY D 1 139 ? 17.285 92.052 29.313 1.00 45.98 139 GLY D O 1
ATOM 8955 N N . LEU D 1 140 ? 17.728 94.176 28.762 1.00 42.64 140 LEU D N 1
ATOM 8956 C CA . LEU D 1 140 ? 16.595 94.661 29.526 1.00 41.68 140 LEU D CA 1
ATOM 8957 C C . LEU D 1 140 ? 15.539 95.316 28.660 1.00 43.24 140 LEU D C 1
ATOM 8958 O O . LEU D 1 140 ? 15.009 96.364 29.018 1.00 43.53 140 LEU D O 1
ATOM 8963 N N . VAL D 1 141 ? 15.229 94.710 27.519 1.00 45.53 141 VAL D N 1
ATOM 8964 C CA . VAL D 1 141 ? 14.211 95.289 26.647 1.00 48.80 141 VAL D CA 1
ATOM 8965 C C . VAL D 1 141 ? 12.949 95.615 27.447 1.00 50.68 141 VAL D C 1
ATOM 8966 O O . VAL D 1 141 ? 12.353 96.683 27.278 1.00 52.42 141 VAL D O 1
ATOM 8970 N N . ALA D 1 142 ? 12.545 94.682 28.307 1.00 51.07 142 ALA D N 1
ATOM 8971 C CA . ALA D 1 142 ? 11.352 94.843 29.130 1.00 51.44 142 ALA D CA 1
ATOM 8972 C C . ALA D 1 142 ? 11.764 94.466 30.547 1.00 51.47 142 ALA D C 1
ATOM 8973 O O . ALA D 1 142 ? 11.395 93.404 31.071 1.00 49.75 142 ALA D O 1
ATOM 8975 N N . CYS D 1 143 ? 12.522 95.371 31.157 1.00 51.12 143 CYS D N 1
ATOM 8976 C CA . CYS D 1 143 ? 13.077 95.181 32.486 1.00 51.33 143 CYS D CA 1
ATOM 8977 C C . CYS D 1 143 ? 12.160 94.645 33.563 1.00 51.20 143 CYS D C 1
ATOM 8978 O O . CYS D 1 143 ? 11.115 95.236 33.865 1.00 49.49 143 CYS D O 1
ATOM 8981 N N . ASN D 1 144 ? 12.608 93.530 34.142 1.00 51.22 144 ASN D N 1
ATOM 8982 C CA . ASN D 1 144 ? 11.936 92.810 35.209 1.00 52.69 144 ASN D CA 1
ATOM 8983 C C . ASN D 1 144 ? 10.634 92.158 34.784 1.00 52.68 144 ASN D C 1
ATOM 8984 O O . ASN D 1 144 ? 10.245 91.133 35.336 1.00 54.78 144 ASN D O 1
ATOM 8989 N N . ARG D 1 145 ? 9.975 92.734 33.786 1.00 52.64 145 ARG D N 1
ATOM 8990 C CA . ARG D 1 145 ? 8.714 92.205 33.284 1.00 51.12 145 ARG D CA 1
ATOM 8991 C C . ARG D 1 145 ? 8.947 90.878 32.549 1.00 51.23 145 ARG D C 1
ATOM 8992 O O . ARG D 1 145 ? 8.261 89.885 32.807 1.00 51.51 145 ARG D O 1
ATOM 9000 N N . VAL D 1 146 ? 9.922 90.853 31.651 1.00 49.57 146 VAL D N 1
ATOM 9001 C CA . VAL D 1 146 ? 10.265 89.634 30.930 1.00 47.24 146 VAL D CA 1
ATOM 9002 C C . VAL D 1 146 ? 11.741 89.373 31.247 1.00 47.43 146 VAL D C 1
ATOM 9003 O O . VAL D 1 146 ? 12.621 89.834 30.536 1.00 46.29 146 VAL D O 1
ATOM 9007 N N . PRO D 1 147 ? 12.028 88.633 32.329 1.00 47.79 147 PRO D N 1
ATOM 9008 C CA . PRO D 1 147 ? 13.389 88.287 32.799 1.00 49.04 147 PRO D CA 1
ATOM 9009 C C . PRO D 1 147 ? 14.399 87.890 31.696 1.00 49.08 147 PRO D C 1
ATOM 9010 O O . PRO D 1 147 ? 14.040 87.226 30.711 1.00 48.75 147 PRO D O 1
ATOM 9014 N N . GLU D 1 148 ? 15.663 88.270 31.871 1.00 47.28 148 GLU D N 1
ATOM 9015 C CA . GLU D 1 148 ? 16.659 87.948 30.856 1.00 47.63 148 GLU D CA 1
ATOM 9016 C C . GLU D 1 148 ? 17.486 86.700 31.126 1.00 47.07 148 GLU D C 1
ATOM 9017 O O . GLU D 1 148 ? 18.184 86.220 30.231 1.00 46.31 148 GLU D O 1
ATOM 9023 N N . LEU D 1 149 ? 17.409 86.176 32.345 1.00 47.35 149 LEU D N 1
ATOM 9024 C CA . LEU D 1 149 ? 18.133 84.960 32.710 1.00 49.05 149 LEU D CA 1
ATOM 9025 C C . LEU D 1 149 ? 17.148 83.919 33.231 1.00 50.67 149 LEU D C 1
ATOM 9026 O O . LEU D 1 149 ? 17.237 83.469 34.378 1.00 50.07 149 LEU D O 1
ATOM 9031 N N . ARG D 1 150 ? 16.203 83.544 32.375 1.00 53.02 150 ARG D N 1
ATOM 9032 C CA . ARG D 1 150 ? 15.193 82.541 32.722 1.00 54.50 150 ARG D CA 1
ATOM 9033 C C . ARG D 1 150 ? 15.794 81.142 32.784 1.00 53.27 150 ARG D C 1
ATOM 9034 O O . ARG D 1 150 ? 15.679 80.449 33.790 1.00 53.64 150 ARG D O 1
ATOM 9042 N N . ASP D 1 151 ? 16.435 80.741 31.691 1.00 53.29 151 ASP D N 1
ATOM 9043 C CA . ASP D 1 151 ? 17.051 79.424 31.571 1.00 52.55 151 ASP D CA 1
ATOM 9044 C C . ASP D 1 151 ? 18.250 79.470 30.619 1.00 51.32 151 ASP D C 1
ATOM 9045 O O . ASP D 1 151 ? 18.578 80.543 30.117 1.00 51.11 151 ASP D O 1
ATOM 9050 N N . ILE D 1 152 ? 18.894 78.325 30.364 1.00 49.90 152 ILE D N 1
ATOM 9051 C CA . ILE D 1 152 ? 20.069 78.317 29.493 1.00 48.91 152 ILE D CA 1
ATOM 9052 C C . ILE D 1 152 ? 19.841 78.812 28.089 1.00 48.18 152 ILE D C 1
ATOM 9053 O O . ILE D 1 152 ? 20.764 79.333 27.467 1.00 45.17 152 ILE D O 1
ATOM 9058 N N . LYS D 1 153 ? 18.622 78.673 27.585 1.00 49.30 153 LYS D N 1
ATOM 9059 C CA . LYS D 1 153 ? 18.375 79.129 26.233 1.00 51.06 153 LYS D CA 1
ATOM 9060 C C . LYS D 1 153 ? 18.478 80.640 26.120 1.00 50.62 153 LYS D C 1
ATOM 9061 O O . LYS D 1 153 ? 18.213 81.203 25.062 1.00 53.32 153 LYS D O 1
ATOM 9067 N N . ASP D 1 154 ? 18.884 81.296 27.204 1.00 49.44 154 ASP D N 1
ATOM 9068 C CA . ASP D 1 154 ? 19.049 82.749 27.200 1.00 48.50 154 ASP D CA 1
ATOM 9069 C C . ASP D 1 154 ? 20.533 83.109 27.164 1.00 46.25 154 ASP D C 1
ATOM 9070 O O . ASP D 1 154 ? 20.898 84.242 26.879 1.00 42.46 154 ASP D O 1
ATOM 9075 N N . ILE D 1 155 ? 21.393 82.139 27.445 1.00 46.67 155 ILE D N 1
ATOM 9076 C CA . ILE D 1 155 ? 22.823 82.400 27.432 1.00 46.65 155 ILE D CA 1
ATOM 9077 C C . ILE D 1 155 ? 23.487 81.782 26.213 1.00 47.37 155 ILE D C 1
ATOM 9078 O O . ILE D 1 155 ? 23.644 80.562 26.141 1.00 49.09 155 ILE D O 1
ATOM 9083 N N . ASP D 1 156 ? 23.876 82.609 25.253 1.00 47.24 156 ASP D N 1
ATOM 9084 C CA . ASP D 1 156 ? 24.541 82.095 24.074 1.00 47.18 156 ASP D CA 1
ATOM 9085 C C . ASP D 1 156 ? 26.023 82.391 24.219 1.00 45.99 156 ASP D C 1
ATOM 9086 O O . ASP D 1 156 ? 26.485 83.455 23.831 1.00 45.22 156 ASP D O 1
ATOM 9091 N N . LEU D 1 157 ? 26.764 81.443 24.786 1.00 47.14 157 LEU D N 1
ATOM 9092 C CA . LEU D 1 157 ? 28.199 81.617 24.999 1.00 49.57 157 LEU D CA 1
ATOM 9093 C C . LEU D 1 157 ? 28.978 82.052 23.737 1.00 50.58 157 LEU D C 1
ATOM 9094 O O . LEU D 1 157 ? 29.643 83.090 23.740 1.00 50.56 157 LEU D O 1
ATOM 9099 N N . ASP D 1 158 ? 28.888 81.285 22.657 1.00 51.05 158 ASP D N 1
ATOM 9100 C CA . ASP D 1 158 ? 29.602 81.654 21.438 1.00 53.81 158 ASP D CA 1
ATOM 9101 C C . ASP D 1 158 ? 29.269 83.058 20.950 1.00 53.42 158 ASP D C 1
ATOM 9102 O O . ASP D 1 158 ? 30.159 83.790 20.511 1.00 53.82 158 ASP D O 1
ATOM 9107 N N . ARG D 1 159 ? 27.996 83.434 21.019 1.00 52.36 159 ARG D N 1
ATOM 9108 C CA . ARG D 1 159 ? 27.595 84.771 20.595 1.00 50.82 159 ARG D CA 1
ATOM 9109 C C . ARG D 1 159 ? 28.175 85.876 21.490 1.00 49.58 159 ARG D C 1
ATOM 9110 O O . ARG D 1 159 ? 28.421 86.999 21.026 1.00 48.50 159 ARG D O 1
ATOM 9118 N N . ILE D 1 160 ? 28.390 85.556 22.765 1.00 47.20 160 ILE D N 1
ATOM 9119 C CA . ILE D 1 160 ? 28.948 86.521 23.697 1.00 46.62 160 ILE D CA 1
ATOM 9120 C C . ILE D 1 160 ? 30.421 86.729 23.358 1.00 48.24 160 ILE D C 1
ATOM 9121 O O . ILE D 1 160 ? 30.869 87.873 23.222 1.00 47.48 160 ILE D O 1
ATOM 9126 N N . LEU D 1 161 ? 31.164 85.628 23.213 1.00 49.93 161 LEU D N 1
ATOM 9127 C CA . LEU D 1 161 ? 32.598 85.699 22.895 1.00 50.23 161 LEU D CA 1
ATOM 9128 C C . LEU D 1 161 ? 32.765 86.391 21.552 1.00 50.73 161 LEU D C 1
ATOM 9129 O O . LEU D 1 161 ? 33.735 87.126 21.325 1.00 50.51 161 LEU D O 1
ATOM 9134 N N . GLU D 1 162 ? 31.812 86.140 20.661 1.00 51.88 162 GLU D N 1
ATOM 9135 C CA . GLU D 1 162 ? 31.835 86.740 19.341 1.00 53.52 162 GLU D CA 1
ATOM 9136 C C . GLU D 1 162 ? 31.684 88.242 19.527 1.00 53.86 162 GLU D C 1
ATOM 9137 O O . GLU D 1 162 ? 32.485 89.025 19.026 1.00 53.76 162 GLU D O 1
ATOM 9143 N N . CYS D 1 163 ? 30.659 88.623 20.282 1.00 55.01 163 CYS D N 1
ATOM 9144 C CA . CYS D 1 163 ? 30.357 90.012 20.560 1.00 54.10 163 CYS D CA 1
ATOM 9145 C C . CYS D 1 163 ? 31.479 90.746 21.277 1.00 55.02 163 CYS D C 1
ATOM 9146 O O . CYS D 1 163 ? 31.785 91.886 20.937 1.00 54.82 163 CYS D O 1
ATOM 9149 N N . TYR D 1 164 ? 32.082 90.113 22.276 1.00 56.04 164 TYR D N 1
ATOM 9150 C CA . TYR D 1 164 ? 33.158 90.768 23.002 1.00 58.63 164 TYR D CA 1
ATOM 9151 C C . TYR D 1 164 ? 34.311 91.024 22.042 1.00 60.20 164 TYR D C 1
ATOM 9152 O O . TYR D 1 164 ? 35.022 92.024 22.160 1.00 61.26 164 TYR D O 1
ATOM 9161 N N . ALA D 1 165 ? 34.477 90.117 21.083 1.00 60.62 165 ALA D N 1
ATOM 9162 C CA . ALA D 1 165 ? 35.541 90.209 20.090 1.00 59.51 165 ALA D CA 1
ATOM 9163 C C . ALA D 1 165 ? 35.376 91.424 19.180 1.00 58.33 165 ALA D C 1
ATOM 9164 O O . ALA D 1 165 ? 36.348 92.115 18.891 1.00 58.70 165 ALA D O 1
ATOM 9166 N N . GLU D 1 166 ? 34.158 91.717 18.735 1.00 57.99 166 GLU D N 1
ATOM 9167 C CA . GLU D 1 166 ? 33.941 92.840 17.833 1.00 59.50 166 GLU D CA 1
ATOM 9168 C C . GLU D 1 166 ? 33.850 94.154 18.601 1.00 58.94 166 GLU D C 1
ATOM 9169 O O . GLU D 1 166 ? 33.992 95.214 17.956 1.00 59.76 166 GLU D O 1
ATOM 9175 N N . ASN D 1 167 ? 33.587 94.168 19.895 1.00 58.29 167 ASN D N 1
ATOM 9176 C CA . ASN D 1 167 ? 33.458 95.428 20.635 1.00 55.57 167 ASN D CA 1
ATOM 9177 C C . ASN D 1 167 ? 34.292 95.483 21.917 1.00 54.69 167 ASN D C 1
ATOM 9178 O O . ASN D 1 167 ? 33.938 96.178 22.869 1.00 51.96 167 ASN D O 1
ATOM 9183 N N . SER D 1 168 ? 35.411 94.767 21.930 1.00 55.79 168 SER D N 1
ATOM 9184 C CA . SER D 1 168 ? 36.285 94.733 23.105 1.00 57.14 168 SER D CA 1
ATOM 9185 C C . SER D 1 168 ? 36.706 96.124 23.576 1.00 57.01 168 SER D C 1
ATOM 9186 O O . SER D 1 168 ? 37.170 96.287 24.705 1.00 57.42 168 SER D O 1
ATOM 9189 N N . GLU D 1 169 ? 36.557 97.120 22.707 1.00 56.98 169 GLU D N 1
ATOM 9190 C CA . GLU D 1 169 ? 36.925 98.491 23.044 1.00 56.81 169 GLU D CA 1
ATOM 9191 C C . GLU D 1 169 ? 35.791 99.166 23.801 1.00 56.86 169 GLU D C 1
ATOM 9192 O O . GLU D 1 169 ? 36.014 100.142 24.524 1.00 57.00 169 GLU D O 1
ATOM 9198 N N . HIS D 1 170 ? 34.583 98.619 23.640 1.00 56.39 170 HIS D N 1
ATOM 9199 C CA . HIS D 1 170 ? 33.376 99.148 24.270 1.00 53.92 170 HIS D CA 1
ATOM 9200 C C . HIS D 1 170 ? 32.853 98.327 25.442 1.00 52.43 170 HIS D C 1
ATOM 9201 O O . HIS D 1 170 ? 32.083 98.838 26.266 1.00 51.88 170 HIS D O 1
ATOM 9208 N N . ILE D 1 171 ? 33.251 97.062 25.527 1.00 49.62 171 ILE D N 1
ATOM 9209 C CA . ILE D 1 171 ? 32.762 96.222 26.615 1.00 46.22 171 ILE D CA 1
ATOM 9210 C C . ILE D 1 171 ? 33.786 95.996 27.715 1.00 44.44 171 ILE D C 1
ATOM 9211 O O . ILE D 1 171 ? 34.858 95.458 27.461 1.00 45.54 171 ILE D O 1
ATOM 9216 N N . VAL D 1 172 ? 33.445 96.396 28.940 1.00 42.56 172 VAL D N 1
ATOM 9217 C CA . VAL D 1 172 ? 34.352 96.243 30.074 1.00 42.66 172 VAL D CA 1
ATOM 9218 C C . VAL D 1 172 ? 34.018 95.084 31.011 1.00 43.24 172 VAL D C 1
ATOM 9219 O O . VAL D 1 172 ? 34.576 94.999 32.116 1.00 42.90 172 VAL D O 1
ATOM 9223 N N . GLY D 1 173 ? 33.114 94.203 30.582 1.00 42.86 173 GLY D N 1
ATOM 9224 C CA . GLY D 1 173 ? 32.750 93.068 31.411 1.00 41.91 173 GLY D CA 1
ATOM 9225 C C . GLY D 1 173 ? 31.329 92.555 31.229 1.00 41.75 173 GLY D C 1
ATOM 9226 O O . GLY D 1 173 ? 30.574 93.028 30.371 1.00 38.74 173 GLY D O 1
ATOM 9227 N N . LEU D 1 174 ? 31.045 91.415 31.885 1.00 42.06 174 LEU D N 1
ATOM 9228 C CA . LEU D 1 174 ? 29.725 90.806 31.851 1.00 44.83 174 LEU D CA 1
ATOM 9229 C C . LEU D 1 174 ? 28.940 91.116 33.114 1.00 45.55 174 LEU D C 1
ATOM 9230 O O . LEU D 1 174 ? 29.514 91.223 34.194 1.00 44.34 174 LEU D O 1
ATOM 9247 N N . VAL D 1 176 ? 25.319 90.191 35.592 1.00 48.90 176 VAL D N 1
ATOM 9248 C CA . VAL D 1 176 ? 24.326 89.163 35.868 1.00 47.66 176 VAL D CA 1
ATOM 9249 C C . VAL D 1 176 ? 23.506 89.728 37.027 1.00 48.12 176 VAL D C 1
ATOM 9250 O O . VAL D 1 176 ? 24.079 90.178 38.025 1.00 47.88 176 VAL D O 1
ATOM 9254 N N . ARG D 1 177 ? 22.194 89.632 36.878 1.00 48.72 177 ARG D N 1
ATOM 9255 C CA . ARG D 1 177 ? 21.307 90.122 37.932 1.00 48.65 177 ARG D CA 1
ATOM 9256 C C . ARG D 1 177 ? 20.802 88.919 38.710 1.00 49.04 177 ARG D C 1
ATOM 9257 O O . ARG D 1 177 ? 19.749 88.366 38.403 1.00 48.55 177 ARG D O 1
ATOM 9265 N N . ALA D 1 178 ? 21.569 88.529 39.726 1.00 49.63 178 ALA D N 1
ATOM 9266 C CA . ALA D 1 178 ? 21.253 87.370 40.531 1.00 51.54 178 ALA D CA 1
ATOM 9267 C C . ALA D 1 178 ? 20.218 87.590 41.624 1.00 53.63 178 ALA D C 1
ATOM 9268 O O . ALA D 1 178 ? 20.551 87.926 42.761 1.00 55.63 178 ALA D O 1
ATOM 9270 N N . SER D 1 179 ? 18.954 87.398 41.269 1.00 55.75 179 SER D N 1
ATOM 9271 C CA . SER D 1 179 ? 17.843 87.540 42.210 1.00 58.30 179 SER D CA 1
ATOM 9272 C C . SER D 1 179 ? 16.613 86.892 41.560 1.00 58.98 179 SER D C 1
ATOM 9273 O O . SER D 1 179 ? 16.431 86.988 40.343 1.00 59.39 179 SER D O 1
ATOM 9276 N N . HIS D 1 180 ? 15.775 86.234 42.362 1.00 58.89 180 HIS D N 1
ATOM 9277 C CA . HIS D 1 180 ? 14.612 85.530 41.819 1.00 58.52 180 HIS D CA 1
ATOM 9278 C C . HIS D 1 180 ? 13.700 86.319 40.879 1.00 57.32 180 HIS D C 1
ATOM 9279 O O . HIS D 1 180 ? 12.976 85.733 40.077 1.00 58.13 180 HIS D O 1
ATOM 9286 N N . VAL D 1 181 ? 13.750 87.639 40.943 1.00 55.70 181 VAL D N 1
ATOM 9287 C CA . VAL D 1 181 ? 12.926 88.439 40.042 1.00 56.14 181 VAL D CA 1
ATOM 9288 C C . VAL D 1 181 ? 13.402 88.278 38.586 1.00 56.49 181 VAL D C 1
ATOM 9289 O O . VAL D 1 181 ? 12.629 88.444 37.635 1.00 56.00 181 VAL D O 1
ATOM 9293 N N . ILE D 1 182 ? 14.677 87.928 38.428 1.00 56.49 182 ILE D N 1
ATOM 9294 C CA . ILE D 1 182 ? 15.288 87.735 37.116 1.00 56.03 182 ILE D CA 1
ATOM 9295 C C . ILE D 1 182 ? 15.556 86.256 36.807 1.00 56.24 182 ILE D C 1
ATOM 9296 O O . ILE D 1 182 ? 15.121 85.728 35.784 1.00 56.75 182 ILE D O 1
ATOM 9301 N N . THR D 1 183 ? 16.281 85.602 37.703 1.00 55.58 183 THR D N 1
ATOM 9302 C CA . THR D 1 183 ? 16.649 84.212 37.520 1.00 55.24 183 THR D CA 1
ATOM 9303 C C . THR D 1 183 ? 15.626 83.237 38.105 1.00 55.13 183 THR D C 1
ATOM 9304 O O . THR D 1 183 ? 15.798 82.007 38.038 1.00 54.78 183 THR D O 1
ATOM 9308 N N . GLY D 1 184 ? 14.566 83.791 38.685 1.00 53.81 184 GLY D N 1
ATOM 9309 C CA . GLY D 1 184 ? 13.518 82.959 39.242 1.00 53.09 184 GLY D CA 1
ATOM 9310 C C . GLY D 1 184 ? 13.986 81.936 40.241 1.00 52.15 184 GLY D C 1
ATOM 9311 O O . GLY D 1 184 ? 14.444 82.296 41.313 1.00 53.96 184 GLY D O 1
ATOM 9312 N N . SER D 1 185 ? 13.905 80.661 39.885 1.00 52.52 185 SER D N 1
ATOM 9313 C CA . SER D 1 185 ? 14.300 79.606 40.807 1.00 52.43 185 SER D CA 1
ATOM 9314 C C . SER D 1 185 ? 15.659 78.929 40.652 1.00 53.59 185 SER D C 1
ATOM 9315 O O . SER D 1 185 ? 15.965 78.067 41.474 1.00 54.58 185 SER D O 1
ATOM 9318 N N . TRP D 1 186 ? 16.492 79.263 39.662 1.00 54.95 186 TRP D N 1
ATOM 9319 C CA . TRP D 1 186 ? 17.752 78.515 39.605 1.00 56.88 186 TRP D CA 1
ATOM 9320 C C . TRP D 1 186 ? 18.976 79.093 40.292 1.00 57.03 186 TRP D C 1
ATOM 9321 O O . TRP D 1 186 ? 20.066 78.537 40.192 1.00 58.81 186 TRP D O 1
ATOM 9332 N N . GLY D 1 187 ? 18.781 80.188 41.016 1.00 56.83 187 GLY D N 1
ATOM 9333 C CA . GLY D 1 187 ? 19.849 80.804 41.782 1.00 54.66 187 GLY D CA 1
ATOM 9334 C C . GLY D 1 187 ? 21.264 80.974 41.256 1.00 53.34 187 GLY D C 1
ATOM 9335 O O . GLY D 1 187 ? 21.472 81.637 40.254 1.00 53.78 187 GLY D O 1
ATOM 9336 N N . VAL D 1 188 ? 22.234 80.379 41.947 1.00 51.95 188 VAL D N 1
ATOM 9337 C CA . VAL D 1 188 ? 23.650 80.518 41.605 1.00 53.07 188 VAL D CA 1
ATOM 9338 C C . VAL D 1 188 ? 24.204 79.973 40.300 1.00 52.42 188 VAL D C 1
ATOM 9339 O O . VAL D 1 188 ? 25.243 80.454 39.847 1.00 49.79 188 VAL D O 1
ATOM 9343 N N . THR D 1 189 ? 23.555 78.984 39.693 1.00 52.45 189 THR D N 1
ATOM 9344 C CA . THR D 1 189 ? 24.118 78.442 38.465 1.00 53.08 189 THR D CA 1
ATOM 9345 C C . THR D 1 189 ? 24.381 79.503 37.397 1.00 50.77 189 THR D C 1
ATOM 9346 O O . THR D 1 189 ? 25.458 79.523 36.818 1.00 51.27 189 THR D O 1
ATOM 9350 N N . PRO D 1 190 ? 23.420 80.406 37.126 1.00 48.95 190 PRO D N 1
ATOM 9351 C CA . PRO D 1 190 ? 23.783 81.378 36.089 1.00 47.71 190 PRO D CA 1
ATOM 9352 C C . PRO D 1 190 ? 24.898 82.335 36.522 1.00 47.49 190 PRO D C 1
ATOM 9353 O O . PRO D 1 190 ? 25.467 83.045 35.703 1.00 46.42 190 PRO D O 1
ATOM 9357 N N . VAL D 1 191 ? 25.210 82.351 37.812 1.00 48.33 191 VAL D N 1
ATOM 9358 C CA . VAL D 1 191 ? 26.286 83.205 38.312 1.00 48.54 191 VAL D CA 1
ATOM 9359 C C . VAL D 1 191 ? 27.583 82.464 37.989 1.00 47.34 191 VAL D C 1
ATOM 9360 O O . VAL D 1 191 ? 28.455 82.993 37.317 1.00 46.44 191 VAL D O 1
ATOM 9364 N N . LYS D 1 192 ? 27.699 81.232 38.471 1.00 47.84 192 LYS D N 1
ATOM 9365 C CA . LYS D 1 192 ? 28.881 80.426 38.208 1.00 49.32 192 LYS D CA 1
ATOM 9366 C C . LYS D 1 192 ? 29.166 80.377 36.713 1.00 50.05 192 LYS D C 1
ATOM 9367 O O . LYS D 1 192 ? 30.327 80.359 36.282 1.00 48.60 192 LYS D O 1
ATOM 9373 N N . LEU D 1 193 ? 28.096 80.341 35.927 1.00 50.52 193 LEU D N 1
ATOM 9374 C CA . LEU D 1 193 ? 28.209 80.280 34.479 1.00 51.34 193 LEU D CA 1
ATOM 9375 C C . LEU D 1 193 ? 28.744 81.578 33.893 1.00 51.54 193 LEU D C 1
ATOM 9376 O O . LEU D 1 193 ? 29.609 81.554 33.021 1.00 51.21 193 LEU D O 1
ATOM 9381 N N . GLY D 1 194 ? 28.229 82.708 34.372 1.00 51.33 194 GLY D N 1
ATOM 9382 C CA . GLY D 1 194 ? 28.699 83.986 33.881 1.00 49.16 194 GLY D CA 1
ATOM 9383 C C . GLY D 1 194 ? 30.168 84.122 34.235 1.00 49.29 194 GLY D C 1
ATOM 9384 O O . GLY D 1 194 ? 30.971 84.628 33.441 1.00 48.63 194 GLY D O 1
ATOM 9385 N N . LYS D 1 195 ? 30.523 83.653 35.430 1.00 49.05 195 LYS D N 1
ATOM 9386 C CA . LYS D 1 195 ? 31.895 83.717 35.912 1.00 50.47 195 LYS D CA 1
ATOM 9387 C C . LYS D 1 195 ? 32.828 82.916 35.023 1.00 52.39 195 LYS D C 1
ATOM 9388 O O . LYS D 1 195 ? 33.982 83.307 34.800 1.00 51.88 195 LYS D O 1
ATOM 9394 N N . LYS D 1 196 ? 32.334 81.781 34.537 1.00 53.03 196 LYS D N 1
ATOM 9395 C CA . LYS D 1 196 ? 33.129 80.934 33.668 1.00 52.76 196 LYS D CA 1
ATOM 9396 C C . LYS D 1 196 ? 33.497 81.677 32.393 1.00 52.45 196 LYS D C 1
ATOM 9397 O O . LYS D 1 196 ? 34.670 81.762 32.049 1.00 51.40 196 LYS D O 1
ATOM 9403 N N . ILE D 1 197 ? 32.504 82.225 31.695 1.00 52.23 197 ILE D N 1
ATOM 9404 C CA . ILE D 1 197 ? 32.794 82.921 30.450 1.00 53.02 197 ILE D CA 1
ATOM 9405 C C . ILE D 1 197 ? 33.490 84.267 30.663 1.00 54.82 197 ILE D C 1
ATOM 9406 O O . ILE D 1 197 ? 34.113 84.799 29.741 1.00 55.55 197 ILE D O 1
ATOM 9411 N N . ALA D 1 198 ? 33.412 84.816 31.873 1.00 55.54 198 ALA D N 1
ATOM 9412 C CA . ALA D 1 198 ? 34.116 86.067 32.142 1.00 56.92 198 ALA D CA 1
ATOM 9413 C C . ALA D 1 198 ? 35.622 85.747 32.214 1.00 58.13 198 ALA D C 1
ATOM 9414 O O . ALA D 1 198 ? 36.452 86.550 31.787 1.00 59.24 198 ALA D O 1
ATOM 9416 N N . LYS D 1 199 ? 35.965 84.572 32.752 1.00 57.72 199 LYS D N 1
ATOM 9417 C CA . LYS D 1 199 ? 37.362 84.142 32.855 1.00 57.62 199 LYS D CA 1
ATOM 9418 C C . LYS D 1 199 ? 37.927 83.886 31.462 1.00 58.59 199 LYS D C 1
ATOM 9419 O O . LYS D 1 199 ? 39.119 84.082 31.214 1.00 60.25 199 LYS D O 1
ATOM 9425 N N . ILE D 1 200 ? 37.071 83.443 30.552 1.00 58.14 200 ILE D N 1
ATOM 9426 C CA . ILE D 1 200 ? 37.506 83.177 29.194 1.00 57.59 200 ILE D CA 1
ATOM 9427 C C . ILE D 1 200 ? 37.875 84.487 28.527 1.00 57.15 200 ILE D C 1
ATOM 9428 O O . ILE D 1 200 ? 38.964 84.624 27.994 1.00 59.45 200 ILE D O 1
ATOM 9433 N N . LEU D 1 201 ? 36.971 85.457 28.569 1.00 56.48 201 LEU D N 1
ATOM 9434 C CA . LEU D 1 201 ? 37.227 86.760 27.955 1.00 55.08 201 LEU D CA 1
ATOM 9435 C C . LEU D 1 201 ? 38.283 87.499 28.761 1.00 54.79 201 LEU D C 1
ATOM 9436 O O . LEU D 1 201 ? 38.837 88.485 28.293 1.00 55.61 201 LEU D O 1
ATOM 9441 N N . LYS D 1 202 ? 38.563 87.014 29.967 1.00 55.32 202 LYS D N 1
ATOM 9442 C CA . LYS D 1 202 ? 39.540 87.651 30.856 1.00 55.77 202 LYS D CA 1
ATOM 9443 C C . LYS D 1 202 ? 39.046 89.060 31.187 1.00 54.88 202 LYS D C 1
ATOM 9444 O O . LYS D 1 202 ? 39.774 90.050 31.066 1.00 54.47 202 LYS D O 1
ATOM 9450 N N . VAL D 1 203 ? 37.796 89.124 31.635 1.00 53.57 203 VAL D N 1
ATOM 9451 C CA . VAL D 1 203 ? 37.150 90.385 31.951 1.00 51.93 203 VAL D CA 1
ATOM 9452 C C . VAL D 1 203 ? 36.482 90.341 33.326 1.00 49.45 203 VAL D C 1
ATOM 9453 O O . VAL D 1 203 ? 36.254 89.269 33.875 1.00 49.80 203 VAL D O 1
ATOM 9457 N N . PRO D 1 204 ? 36.193 91.509 33.918 1.00 48.48 204 PRO D N 1
ATOM 9458 C CA . PRO D 1 204 ? 35.543 91.481 35.234 1.00 48.08 204 PRO D CA 1
ATOM 9459 C C . PRO D 1 204 ? 34.040 91.274 35.112 1.00 47.82 204 PRO D C 1
ATOM 9460 O O . PRO D 1 204 ? 33.443 91.603 34.082 1.00 48.15 204 PRO D O 1
ATOM 9480 N N . VAL D 1 207 ? 28.100 91.597 39.470 1.00 45.91 207 VAL D N 1
ATOM 9481 C CA . VAL D 1 207 ? 26.926 90.863 39.915 1.00 47.26 207 VAL D CA 1
ATOM 9482 C C . VAL D 1 207 ? 26.011 91.694 40.827 1.00 48.22 207 VAL D C 1
ATOM 9483 O O . VAL D 1 207 ? 26.444 92.223 41.850 1.00 47.52 207 VAL D O 1
ATOM 9487 N N . HIS D 1 208 ? 24.746 91.800 40.436 1.00 49.40 208 HIS D N 1
ATOM 9488 C CA . HIS D 1 208 ? 23.745 92.512 41.213 1.00 51.41 208 HIS D CA 1
ATOM 9489 C C . HIS D 1 208 ? 23.133 91.526 42.200 1.00 52.84 208 HIS D C 1
ATOM 9490 O O . HIS D 1 208 ? 22.852 90.374 41.855 1.00 52.04 208 HIS D O 1
ATOM 9497 N N . VAL D 1 209 ? 22.966 91.976 43.438 1.00 53.93 209 VAL D N 1
ATOM 9498 C CA . VAL D 1 209 ? 22.381 91.145 44.475 1.00 55.10 209 VAL D CA 1
ATOM 9499 C C . VAL D 1 209 ? 21.038 91.741 44.869 1.00 55.74 209 VAL D C 1
ATOM 9500 O O . VAL D 1 209 ? 20.837 92.961 44.781 1.00 54.42 209 VAL D O 1
ATOM 9504 N N . GLY D 1 210 ? 20.121 90.860 45.268 1.00 55.67 210 GLY D N 1
ATOM 9505 C CA . GLY D 1 210 ? 18.787 91.270 45.657 1.00 55.67 210 GLY D CA 1
ATOM 9506 C C . GLY D 1 210 ? 18.056 90.122 46.314 1.00 55.75 210 GLY D C 1
ATOM 9507 O O . GLY D 1 210 ? 18.693 89.311 46.978 1.00 54.55 210 GLY D O 1
ATOM 9508 N N . GLU D 1 211 ? 16.734 90.064 46.131 1.00 57.31 211 GLU D N 1
ATOM 9509 C CA . GLU D 1 211 ? 15.884 89.013 46.695 1.00 60.59 211 GLU D CA 1
ATOM 9510 C C . GLU D 1 211 ? 16.576 87.643 46.673 1.00 62.69 211 GLU D C 1
ATOM 9511 O O . GLU D 1 211 ? 16.705 87.018 45.618 1.00 60.76 211 GLU D O 1
ATOM 9517 N N . PRO D 1 212 ? 16.988 87.154 47.860 1.00 64.74 212 PRO D N 1
ATOM 9518 C CA . PRO D 1 212 ? 17.682 85.918 48.239 1.00 66.74 212 PRO D CA 1
ATOM 9519 C C . PRO D 1 212 ? 17.761 84.705 47.321 1.00 68.65 212 PRO D C 1
ATOM 9520 O O . PRO D 1 212 ? 18.724 83.945 47.408 1.00 71.45 212 PRO D O 1
ATOM 9524 N N . PRO D 1 213 ? 16.750 84.462 46.477 1.00 69.06 213 PRO D N 1
ATOM 9525 C CA . PRO D 1 213 ? 16.892 83.280 45.608 1.00 69.56 213 PRO D CA 1
ATOM 9526 C C . PRO D 1 213 ? 17.931 83.508 44.504 1.00 69.68 213 PRO D C 1
ATOM 9527 O O . PRO D 1 213 ? 17.619 83.741 43.336 1.00 69.89 213 PRO D O 1
ATOM 9531 N N . ALA D 1 214 ? 19.181 83.454 44.938 1.00 70.55 214 ALA D N 1
ATOM 9532 C CA . ALA D 1 214 ? 20.376 83.654 44.132 1.00 69.94 214 ALA D CA 1
ATOM 9533 C C . ALA D 1 214 ? 21.422 83.752 45.238 1.00 69.53 214 ALA D C 1
ATOM 9534 O O . ALA D 1 214 ? 22.541 83.273 45.077 1.00 71.95 214 ALA D O 1
ATOM 9536 N N . LEU D 1 215 ? 21.017 84.376 46.355 1.00 66.61 215 LEU D N 1
ATOM 9537 C CA . LEU D 1 215 ? 21.799 84.542 47.601 1.00 64.61 215 LEU D CA 1
ATOM 9538 C C . LEU D 1 215 ? 23.128 85.310 47.640 1.00 63.35 215 LEU D C 1
ATOM 9539 O O . LEU D 1 215 ? 24.157 84.841 47.159 1.00 62.59 215 LEU D O 1
ATOM 9544 N N . TYR D 1 216 ? 23.088 86.481 48.266 1.00 62.34 216 TYR D N 1
ATOM 9545 C CA . TYR D 1 216 ? 24.243 87.362 48.414 1.00 62.79 216 TYR D CA 1
ATOM 9546 C C . TYR D 1 216 ? 25.443 86.545 48.867 1.00 62.77 216 TYR D C 1
ATOM 9547 O O . TYR D 1 216 ? 26.517 86.612 48.272 1.00 62.20 216 TYR D O 1
ATOM 9556 N N . ASP D 1 217 ? 25.247 85.780 49.933 1.00 62.57 217 ASP D N 1
ATOM 9557 C CA . ASP D 1 217 ? 26.290 84.932 50.497 1.00 62.71 217 ASP D CA 1
ATOM 9558 C C . ASP D 1 217 ? 26.986 84.074 49.427 1.00 62.54 217 ASP D C 1
ATOM 9559 O O . ASP D 1 217 ? 28.214 83.925 49.430 1.00 62.27 217 ASP D O 1
ATOM 9564 N N . GLU D 1 218 ? 26.187 83.500 48.526 1.00 61.87 218 GLU D N 1
ATOM 9565 C CA . GLU D 1 218 ? 26.688 82.635 47.451 1.00 60.77 218 GLU D CA 1
ATOM 9566 C C . GLU D 1 218 ? 27.421 83.394 46.352 1.00 58.79 218 GLU D C 1
ATOM 9567 O O . GLU D 1 218 ? 28.456 82.957 45.856 1.00 57.54 218 GLU D O 1
ATOM 9573 N N . VAL D 1 219 ? 26.857 84.521 45.949 1.00 57.65 219 VAL D N 1
ATOM 9574 C CA . VAL D 1 219 ? 27.467 85.339 44.921 1.00 56.91 219 VAL D CA 1
ATOM 9575 C C . VAL D 1 219 ? 28.903 85.730 45.299 1.00 57.40 219 VAL D C 1
ATOM 9576 O O . VAL D 1 219 ? 29.780 85.801 44.436 1.00 57.77 219 VAL D O 1
ATOM 9580 N N . LEU D 1 220 ? 29.142 85.974 46.587 1.00 55.85 220 LEU D N 1
ATOM 9581 C CA . LEU D 1 220 ? 30.470 86.374 47.044 1.00 55.42 220 LEU D CA 1
ATOM 9582 C C . LEU D 1 220 ? 31.486 85.249 47.046 1.00 55.90 220 LEU D C 1
ATOM 9583 O O . LEU D 1 220 ? 32.677 85.497 46.868 1.00 56.89 220 LEU D O 1
ATOM 9588 N N . GLU D 1 221 ? 31.029 84.017 47.239 1.00 55.90 221 GLU D N 1
ATOM 9589 C CA . GLU D 1 221 ? 31.936 82.875 47.253 1.00 56.21 221 GLU D CA 1
ATOM 9590 C C . GLU D 1 221 ? 32.305 82.432 45.847 1.00 54.45 221 GLU D C 1
ATOM 9591 O O . GLU D 1 221 ? 33.072 81.485 45.663 1.00 54.29 221 GLU D O 1
ATOM 9597 N N . ILE D 1 222 ? 31.766 83.125 44.854 1.00 52.33 222 ILE D N 1
ATOM 9598 C CA . ILE D 1 222 ? 32.049 82.784 43.473 1.00 49.84 222 ILE D CA 1
ATOM 9599 C C . ILE D 1 222 ? 32.940 83.819 42.817 1.00 49.40 222 ILE D C 1
ATOM 9600 O O . ILE D 1 222 ? 33.733 83.491 41.953 1.00 50.90 222 ILE D O 1
ATOM 9605 N N . LEU D 1 223 ? 32.799 85.074 43.227 1.00 49.89 223 LEU D N 1
ATOM 9606 C CA . LEU D 1 223 ? 33.579 86.163 42.652 1.00 50.47 223 LEU D CA 1
ATOM 9607 C C . LEU D 1 223 ? 35.060 86.119 43.015 1.00 49.94 223 LEU D C 1
ATOM 9608 O O . LEU D 1 223 ? 35.479 85.363 43.877 1.00 49.75 223 LEU D O 1
ATOM 9613 N N . GLY D 1 224 ? 35.841 86.945 42.333 1.00 50.74 224 GLY D N 1
ATOM 9614 C CA . GLY D 1 224 ? 37.273 87.027 42.561 1.00 50.90 224 GLY D CA 1
ATOM 9615 C C . GLY D 1 224 ? 37.750 88.477 42.458 1.00 49.43 224 GLY D C 1
ATOM 9616 O O . GLY D 1 224 ? 36.986 89.362 42.094 1.00 48.05 224 GLY D O 1
ATOM 9617 N N . PRO D 1 225 ? 39.027 88.733 42.787 1.00 49.81 225 PRO D N 1
ATOM 9618 C CA . PRO D 1 225 ? 39.560 90.095 42.713 1.00 48.93 225 PRO D CA 1
ATOM 9619 C C . PRO D 1 225 ? 39.267 90.798 41.389 1.00 49.20 225 PRO D C 1
ATOM 9620 O O . PRO D 1 225 ? 39.529 90.258 40.306 1.00 49.37 225 PRO D O 1
ATOM 9624 N N . GLY D 1 226 ? 38.707 92.002 41.484 1.00 49.22 226 GLY D N 1
ATOM 9625 C CA . GLY D 1 226 ? 38.379 92.763 40.295 1.00 49.04 226 GLY D CA 1
ATOM 9626 C C . GLY D 1 226 ? 36.906 92.726 39.912 1.00 48.68 226 GLY D C 1
ATOM 9627 O O . GLY D 1 226 ? 36.445 93.596 39.154 1.00 46.95 226 GLY D O 1
ATOM 9628 N N . ASP D 1 227 ? 36.177 91.719 40.401 1.00 48.60 227 ASP D N 1
ATOM 9629 C CA . ASP D 1 227 ? 34.753 91.608 40.105 1.00 49.63 227 ASP D CA 1
ATOM 9630 C C . ASP D 1 227 ? 34.001 92.639 40.934 1.00 50.83 227 ASP D C 1
ATOM 9631 O O . ASP D 1 227 ? 34.505 93.127 41.955 1.00 50.59 227 ASP D O 1
ATOM 9636 N N . VAL D 1 228 ? 32.792 92.969 40.496 1.00 50.88 228 VAL D N 1
ATOM 9637 C CA . VAL D 1 228 ? 31.988 93.958 41.195 1.00 50.77 228 VAL D CA 1
ATOM 9638 C C . VAL D 1 228 ? 30.611 93.438 41.615 1.00 50.81 228 VAL D C 1
ATOM 9639 O O . VAL D 1 228 ? 29.978 92.633 40.924 1.00 49.90 228 VAL D O 1
ATOM 9643 N N . VAL D 1 229 ? 30.170 93.913 42.772 1.00 51.20 229 VAL D N 1
ATOM 9644 C CA . VAL D 1 229 ? 28.875 93.577 43.331 1.00 49.92 229 VAL D CA 1
ATOM 9645 C C . VAL D 1 229 ? 28.158 94.922 43.549 1.00 49.86 229 VAL D C 1
ATOM 9646 O O . VAL D 1 229 ? 28.596 95.742 44.366 1.00 47.74 229 VAL D O 1
ATOM 9650 N N . THR D 1 230 ? 27.100 95.170 42.779 1.00 50.30 230 THR D N 1
ATOM 9651 C CA . THR D 1 230 ? 26.318 96.399 42.947 1.00 52.26 230 THR D CA 1
ATOM 9652 C C . THR D 1 230 ? 25.173 96.134 43.932 1.00 49.96 230 THR D C 1
ATOM 9653 O O . THR D 1 230 ? 24.856 94.974 44.237 1.00 48.68 230 THR D O 1
ATOM 9657 N N . HIS D 1 231 ? 24.566 97.217 44.422 1.00 48.99 231 HIS D N 1
ATOM 9658 C CA . HIS D 1 231 ? 23.477 97.133 45.396 1.00 48.49 231 HIS D CA 1
ATOM 9659 C C . HIS D 1 231 ? 24.012 96.542 46.706 1.00 49.15 231 HIS D C 1
ATOM 9660 O O . HIS D 1 231 ? 23.269 95.928 47.472 1.00 46.89 231 HIS D O 1
ATOM 9667 N N . CYS D 1 232 ? 25.303 96.748 46.959 1.00 50.99 232 CYS D N 1
ATOM 9668 C CA . CYS D 1 232 ? 25.968 96.191 48.137 1.00 52.02 232 CYS D CA 1
ATOM 9669 C C . CYS D 1 232 ? 25.405 96.597 49.492 1.00 52.76 232 CYS D C 1
ATOM 9670 O O . CYS D 1 232 ? 25.387 95.792 50.429 1.00 53.90 232 CYS D O 1
ATOM 9673 N N . PHE D 1 233 ? 24.938 97.830 49.605 1.00 53.37 233 PHE D N 1
ATOM 9674 C CA . PHE D 1 233 ? 24.392 98.313 50.860 1.00 54.31 233 PHE D CA 1
ATOM 9675 C C . PHE D 1 233 ? 22.874 98.391 50.851 1.00 53.59 233 PHE D C 1
ATOM 9676 O O . PHE D 1 233 ? 22.307 99.250 51.527 1.00 53.85 233 PHE D O 1
ATOM 9684 N N . ASN D 1 234 ? 22.217 97.522 50.088 1.00 53.18 234 ASN D N 1
ATOM 9685 C CA . ASN D 1 234 ? 20.754 97.517 50.014 1.00 53.30 234 ASN D CA 1
ATOM 9686 C C . ASN D 1 234 ? 20.185 97.107 51.364 1.00 53.78 234 ASN D C 1
ATOM 9687 O O . ASN D 1 234 ? 20.848 96.411 52.141 1.00 52.59 234 ASN D O 1
ATOM 9692 N N . GLY D 1 235 ? 18.947 97.517 51.629 1.00 54.61 235 GLY D N 1
ATOM 9693 C CA . GLY D 1 235 ? 18.321 97.185 52.899 1.00 56.91 235 GLY D CA 1
ATOM 9694 C C . GLY D 1 235 ? 17.105 96.272 52.829 1.00 57.67 235 GLY D C 1
ATOM 9695 O O . GLY D 1 235 ? 16.253 96.305 53.721 1.00 57.21 235 GLY D O 1
ATOM 9696 N N . LYS D 1 236 ? 17.014 95.459 51.779 1.00 58.21 236 LYS D N 1
ATOM 9697 C CA . LYS D 1 236 ? 15.893 94.542 51.641 1.00 58.21 236 LYS D CA 1
ATOM 9698 C C . LYS D 1 236 ? 16.211 93.237 52.358 1.00 59.65 236 LYS D C 1
ATOM 9699 O O . LYS D 1 236 ? 17.319 92.707 52.234 1.00 59.00 236 LYS D O 1
ATOM 9705 N N . SER D 1 237 ? 15.236 92.723 53.108 1.00 60.67 237 SER D N 1
ATOM 9706 C CA . SER D 1 237 ? 15.414 91.479 53.856 1.00 61.64 237 SER D CA 1
ATOM 9707 C C . SER D 1 237 ? 15.684 90.271 52.951 1.00 60.61 237 SER D C 1
ATOM 9708 O O . SER D 1 237 ? 14.917 89.978 52.031 1.00 59.97 237 SER D O 1
ATOM 9711 N N . GLY D 1 238 ? 16.785 89.575 53.229 1.00 59.99 238 GLY D N 1
ATOM 9712 C CA . GLY D 1 238 ? 17.170 88.419 52.440 1.00 59.22 238 GLY D CA 1
ATOM 9713 C C . GLY D 1 238 ? 18.428 88.730 51.642 1.00 59.29 238 GLY D C 1
ATOM 9714 O O . GLY D 1 238 ? 18.984 87.856 50.970 1.00 59.08 238 GLY D O 1
ATOM 9715 N N . SER D 1 239 ? 18.893 89.975 51.732 1.00 59.36 239 SER D N 1
ATOM 9716 C CA . SER D 1 239 ? 20.082 90.401 51.002 1.00 59.05 239 SER D CA 1
ATOM 9717 C C . SER D 1 239 ? 20.777 91.619 51.619 1.00 59.09 239 SER D C 1
ATOM 9718 O O . SER D 1 239 ? 21.437 92.379 50.919 1.00 58.27 239 SER D O 1
ATOM 9721 N N . SER D 1 240 ? 20.621 91.799 52.928 1.00 60.36 240 SER D N 1
ATOM 9722 C CA . SER D 1 240 ? 21.230 92.918 53.656 1.00 61.08 240 SER D CA 1
ATOM 9723 C C . SER D 1 240 ? 22.472 92.422 54.388 1.00 62.25 240 SER D C 1
ATOM 9724 O O . SER D 1 240 ? 22.416 91.387 55.059 1.00 61.69 240 SER D O 1
ATOM 9727 N N . ILE D 1 241 ? 23.589 93.144 54.275 1.00 64.29 241 ILE D N 1
ATOM 9728 C CA . ILE D 1 241 ? 24.806 92.706 54.958 1.00 66.24 241 ILE D CA 1
ATOM 9729 C C . ILE D 1 241 ? 24.747 92.954 56.461 1.00 67.87 241 ILE D C 1
ATOM 9730 O O . ILE D 1 241 ? 25.596 92.457 57.196 1.00 68.43 241 ILE D O 1
ATOM 9743 N N . GLU D 1 243 ? 21.804 92.369 58.356 1.00 70.98 243 GLU D N 1
ATOM 9744 C CA . GLU D 1 243 ? 20.813 91.508 58.994 1.00 70.21 243 GLU D CA 1
ATOM 9745 C C . GLU D 1 243 ? 21.355 90.102 59.242 1.00 69.40 243 GLU D C 1
ATOM 9746 O O . GLU D 1 243 ? 20.702 89.283 59.887 1.00 67.94 243 GLU D O 1
ATOM 9752 N N . ASP D 1 244 ? 22.551 89.825 58.732 1.00 69.89 244 ASP D N 1
ATOM 9753 C CA . ASP D 1 244 ? 23.152 88.501 58.885 1.00 70.35 244 ASP D CA 1
ATOM 9754 C C . ASP D 1 244 ? 24.660 88.607 59.140 1.00 69.66 244 ASP D C 1
ATOM 9755 O O . ASP D 1 244 ? 25.456 88.623 58.208 1.00 69.66 244 ASP D O 1
ATOM 9760 N N . GLU D 1 245 ? 25.048 88.675 60.407 1.00 68.97 245 GLU D N 1
ATOM 9761 C CA . GLU D 1 245 ? 26.455 88.794 60.758 1.00 68.48 245 GLU D CA 1
ATOM 9762 C C . GLU D 1 245 ? 27.402 87.931 59.923 1.00 67.12 245 GLU D C 1
ATOM 9763 O O . GLU D 1 245 ? 28.544 88.316 59.673 1.00 65.20 245 GLU D O 1
ATOM 9769 N N . ASP D 1 246 ? 26.931 86.768 59.492 1.00 67.24 246 ASP D N 1
ATOM 9770 C CA . ASP D 1 246 ? 27.745 85.865 58.682 1.00 67.40 246 ASP D CA 1
ATOM 9771 C C . ASP D 1 246 ? 28.047 86.470 57.314 1.00 65.83 246 ASP D C 1
ATOM 9772 O O . ASP D 1 246 ? 29.192 86.465 56.861 1.00 65.03 246 ASP D O 1
ATOM 9777 N N . LEU D 1 247 ? 27.010 86.976 56.655 1.00 64.45 247 LEU D N 1
ATOM 9778 C CA . LEU D 1 247 ? 27.165 87.607 55.351 1.00 63.67 247 LEU D CA 1
ATOM 9779 C C . LEU D 1 247 ? 28.052 88.841 55.458 1.00 64.54 247 LEU D C 1
ATOM 9780 O O . LEU D 1 247 ? 28.772 89.176 54.518 1.00 65.40 247 LEU D O 1
ATOM 9785 N N . PHE D 1 248 ? 27.992 89.529 56.594 1.00 64.81 248 PHE D N 1
ATOM 9786 C CA . PHE D 1 248 ? 28.808 90.722 56.782 1.00 64.60 248 PHE D CA 1
ATOM 9787 C C . PHE D 1 248 ? 30.294 90.396 56.871 1.00 63.81 248 PHE D C 1
ATOM 9788 O O . PHE D 1 248 ? 31.106 90.987 56.163 1.00 64.11 248 PHE D O 1
ATOM 9796 N N . ASN D 1 249 ? 30.643 89.461 57.749 1.00 63.03 249 ASN D N 1
ATOM 9797 C CA . ASN D 1 249 ? 32.033 89.060 57.921 1.00 63.18 249 ASN D CA 1
ATOM 9798 C C . ASN D 1 249 ? 32.599 88.513 56.624 1.00 62.85 249 ASN D C 1
ATOM 9799 O O . ASN D 1 249 ? 33.819 88.407 56.476 1.00 62.92 249 ASN D O 1
ATOM 9804 N N . LEU D 1 250 ? 31.703 88.156 55.701 1.00 61.83 250 LEU D N 1
ATOM 9805 C CA . LEU D 1 250 ? 32.085 87.630 54.392 1.00 60.95 250 LEU D CA 1
ATOM 9806 C C . LEU D 1 250 ? 32.175 88.789 53.410 1.00 60.50 250 LEU D C 1
ATOM 9807 O O . LEU D 1 250 ? 33.051 88.823 52.547 1.00 59.92 250 LEU D O 1
ATOM 9812 N N . ALA D 1 251 ? 31.274 89.750 53.553 1.00 60.68 251 ALA D N 1
ATOM 9813 C CA . ALA D 1 251 ? 31.282 90.907 52.677 1.00 62.34 251 ALA D CA 1
ATOM 9814 C C . ALA D 1 251 ? 32.591 91.654 52.849 1.00 63.29 251 ALA D C 1
ATOM 9815 O O . ALA D 1 251 ? 33.157 92.157 51.881 1.00 63.86 251 ALA D O 1
ATOM 9817 N N . GLU D 1 252 ? 33.089 91.720 54.078 1.00 64.25 252 GLU D N 1
ATOM 9818 C CA . GLU D 1 252 ? 34.327 92.444 54.299 1.00 66.02 252 GLU D CA 1
ATOM 9819 C C . GLU D 1 252 ? 35.554 91.608 53.973 1.00 65.37 252 GLU D C 1
ATOM 9820 O O . GLU D 1 252 ? 36.536 92.139 53.455 1.00 65.65 252 GLU D O 1
ATOM 9826 N N . ARG D 1 253 ? 35.503 90.309 54.259 1.00 64.91 253 ARG D N 1
ATOM 9827 C CA . ARG D 1 253 ? 36.633 89.426 53.962 1.00 65.08 253 ARG D CA 1
ATOM 9828 C C . ARG D 1 253 ? 36.880 89.432 52.449 1.00 64.24 253 ARG D C 1
ATOM 9829 O O . ARG D 1 253 ? 38.027 89.559 52.004 1.00 63.98 253 ARG D O 1
ATOM 9837 N N . CYS D 1 254 ? 35.791 89.317 51.678 1.00 62.97 254 CYS D N 1
ATOM 9838 C CA . CYS D 1 254 ? 35.833 89.305 50.213 1.00 61.71 254 CYS D CA 1
ATOM 9839 C C . CYS D 1 254 ? 36.260 90.646 49.645 1.00 60.23 254 CYS D C 1
ATOM 9840 O O . CYS D 1 254 ? 36.936 90.707 48.618 1.00 60.69 254 CYS D O 1
ATOM 9843 N N . ALA D 1 255 ? 35.853 91.727 50.295 1.00 58.36 255 ALA D N 1
ATOM 9844 C CA . ALA D 1 255 ? 36.235 93.038 49.819 1.00 57.60 255 ALA D CA 1
ATOM 9845 C C . ALA D 1 255 ? 37.747 93.185 49.976 1.00 57.71 255 ALA D C 1
ATOM 9846 O O . ALA D 1 255 ? 38.414 93.825 49.158 1.00 56.65 255 ALA D O 1
ATOM 9848 N N . GLU D 1 257 ? 39.745 90.970 49.605 1.00 58.88 257 GLU D N 1
ATOM 9849 C CA . GLU D 1 257 ? 40.337 90.036 48.666 1.00 57.27 257 GLU D CA 1
ATOM 9850 C C . GLU D 1 257 ? 40.085 90.452 47.227 1.00 56.02 257 GLU D C 1
ATOM 9851 O O . GLU D 1 257 ? 40.025 89.611 46.333 1.00 58.18 257 GLU D O 1
ATOM 9857 N N . GLY D 1 258 ? 39.931 91.757 47.014 1.00 53.10 258 GLY D N 1
ATOM 9858 C CA . GLY D 1 258 ? 39.738 92.281 45.674 1.00 50.59 258 GLY D CA 1
ATOM 9859 C C . GLY D 1 258 ? 38.323 92.485 45.166 1.00 49.81 258 GLY D C 1
ATOM 9860 O O . GLY D 1 258 ? 38.138 93.192 44.166 1.00 48.49 258 GLY D O 1
ATOM 9861 N N . ILE D 1 259 ? 37.331 91.882 45.827 1.00 48.56 259 ILE D N 1
ATOM 9862 C CA . ILE D 1 259 ? 35.948 92.032 45.376 1.00 45.89 259 ILE D CA 1
ATOM 9863 C C . ILE D 1 259 ? 35.519 93.467 45.607 1.00 43.81 259 ILE D C 1
ATOM 9864 O O . ILE D 1 259 ? 35.658 93.992 46.711 1.00 42.61 259 ILE D O 1
ATOM 9869 N N . ARG D 1 260 ? 35.007 94.093 44.557 1.00 43.83 260 ARG D N 1
ATOM 9870 C CA . ARG D 1 260 ? 34.611 95.493 44.617 1.00 45.30 260 ARG D CA 1
ATOM 9871 C C . ARG D 1 260 ? 33.134 95.756 44.906 1.00 45.37 260 ARG D C 1
ATOM 9872 O O . ARG D 1 260 ? 32.256 95.357 44.135 1.00 44.55 260 ARG D O 1
ATOM 9880 N N . LEU D 1 261 ? 32.866 96.464 46.001 1.00 46.29 261 LEU D N 1
ATOM 9881 C CA . LEU D 1 261 ? 31.494 96.794 46.367 1.00 46.66 261 LEU D CA 1
ATOM 9882 C C . LEU D 1 261 ? 31.057 98.112 45.729 1.00 46.37 261 LEU D C 1
ATOM 9883 O O . LEU D 1 261 ? 31.667 99.152 45.936 1.00 44.14 261 LEU D O 1
ATOM 9888 N N . ASP D 1 262 ? 29.999 98.035 44.928 1.00 49.13 262 ASP D N 1
ATOM 9889 C CA . ASP D 1 262 ? 29.436 99.190 44.237 1.00 50.74 262 ASP D CA 1
ATOM 9890 C C . ASP D 1 262 ? 28.095 99.531 44.879 1.00 51.14 262 ASP D C 1
ATOM 9891 O O . ASP D 1 262 ? 27.393 98.652 45.378 1.00 51.80 262 ASP D O 1
ATOM 9896 N N . ILE D 1 263 ? 27.721 100.799 44.860 1.00 51.12 263 ILE D N 1
ATOM 9897 C CA . ILE D 1 263 ? 26.463 101.170 45.477 1.00 52.57 263 ILE D CA 1
ATOM 9898 C C . ILE D 1 263 ? 25.239 100.742 44.660 1.00 53.63 263 ILE D C 1
ATOM 9899 O O . ILE D 1 263 ? 24.376 99.995 45.144 1.00 52.69 263 ILE D O 1
ATOM 9904 N N . GLY D 1 264 ? 25.185 101.214 43.419 1.00 54.84 264 GLY D N 1
ATOM 9905 C CA . GLY D 1 264 ? 24.069 100.914 42.542 1.00 55.49 264 GLY D CA 1
ATOM 9906 C C . GLY D 1 264 ? 22.798 101.257 43.274 1.00 55.51 264 GLY D C 1
ATOM 9907 O O . GLY D 1 264 ? 21.941 100.399 43.449 1.00 55.35 264 GLY D O 1
ATOM 9908 N N . HIS D 1 265 ? 22.688 102.512 43.708 1.00 56.91 265 HIS D N 1
ATOM 9909 C CA . HIS D 1 265 ? 21.532 102.988 44.470 1.00 57.55 265 HIS D CA 1
ATOM 9910 C C . HIS D 1 265 ? 20.180 102.481 43.960 1.00 57.97 265 HIS D C 1
ATOM 9911 O O . HIS D 1 265 ? 19.467 101.761 44.663 1.00 57.20 265 HIS D O 1
ATOM 9918 N N . GLY D 1 266 ? 19.835 102.871 42.736 1.00 58.98 266 GLY D N 1
ATOM 9919 C CA . GLY D 1 266 ? 18.575 102.458 42.145 1.00 58.73 266 GLY D CA 1
ATOM 9920 C C . GLY D 1 266 ? 17.345 102.865 42.928 1.00 58.74 266 GLY D C 1
ATOM 9921 O O . GLY D 1 266 ? 17.319 103.907 43.584 1.00 59.03 266 GLY D O 1
ATOM 9922 N N . GLY D 1 267 ? 16.307 102.042 42.856 1.00 58.58 267 GLY D N 1
ATOM 9923 C CA . GLY D 1 267 ? 15.097 102.364 43.578 1.00 57.98 267 GLY D CA 1
ATOM 9924 C C . GLY D 1 267 ? 14.810 101.353 44.666 1.00 57.27 267 GLY D C 1
ATOM 9925 O O . GLY D 1 267 ? 13.794 101.456 45.354 1.00 56.56 267 GLY D O 1
ATOM 9926 N N . ALA D 1 268 ? 15.708 100.386 44.832 1.00 57.71 268 ALA D N 1
ATOM 9927 C CA . ALA D 1 268 ? 15.537 99.332 45.830 1.00 58.48 268 ALA D CA 1
ATOM 9928 C C . ALA D 1 268 ? 16.856 98.806 46.384 1.00 58.61 268 ALA D C 1
ATOM 9929 O O . ALA D 1 268 ? 16.860 97.812 47.114 1.00 58.68 268 ALA D O 1
ATOM 9931 N N . SER D 1 269 ? 17.966 99.469 46.068 1.00 58.08 269 SER D N 1
ATOM 9932 C CA . SER D 1 269 ? 19.249 98.956 46.504 1.00 58.36 269 SER D CA 1
ATOM 9933 C C . SER D 1 269 ? 20.136 99.746 47.469 1.00 59.28 269 SER D C 1
ATOM 9934 O O . SER D 1 269 ? 21.242 99.300 47.795 1.00 59.74 269 SER D O 1
ATOM 9937 N N . PHE D 1 270 ? 19.689 100.910 47.924 1.00 59.61 270 PHE D N 1
ATOM 9938 C CA . PHE D 1 270 ? 20.498 101.655 48.889 1.00 59.25 270 PHE D CA 1
ATOM 9939 C C . PHE D 1 270 ? 19.742 101.988 50.168 1.00 58.10 270 PHE D C 1
ATOM 9940 O O . PHE D 1 270 ? 18.577 102.392 50.135 1.00 56.57 270 PHE D O 1
ATOM 9948 N N . SER D 1 271 ? 20.430 101.820 51.290 1.00 58.11 271 SER D N 1
ATOM 9949 C CA . SER D 1 271 ? 19.877 102.092 52.611 1.00 57.79 271 SER D CA 1
ATOM 9950 C C . SER D 1 271 ? 20.830 102.924 53.472 1.00 57.69 271 SER D C 1
ATOM 9951 O O . SER D 1 271 ? 21.946 102.487 53.762 1.00 55.97 271 SER D O 1
ATOM 9954 N N . PHE D 1 272 ? 20.454 104.079 53.922 1.00 58.02 272 PHE D N 1
ATOM 9955 C CA . PHE D 1 272 ? 21.265 104.927 54.795 1.00 58.20 272 PHE D CA 1
ATOM 9956 C C . PHE D 1 272 ? 21.647 104.069 55.988 1.00 59.66 272 PHE D C 1
ATOM 9957 O O . PHE D 1 272 ? 22.802 104.055 56.418 1.00 59.25 272 PHE D O 1
ATOM 9965 N N . LYS D 1 273 ? 20.652 103.365 56.522 1.00 60.72 273 LYS D N 1
ATOM 9966 C CA . LYS D 1 273 ? 20.850 102.501 57.677 1.00 63.33 273 LYS D CA 1
ATOM 9967 C C . LYS D 1 273 ? 22.075 101.604 57.491 1.00 63.68 273 LYS D C 1
ATOM 9968 O O . LYS D 1 273 ? 23.059 101.717 58.220 1.00 65.12 273 LYS D O 1
ATOM 9974 N N . VAL D 1 274 ? 22.006 100.725 56.499 1.00 63.31 274 VAL D N 1
ATOM 9975 C CA . VAL D 1 274 ? 23.085 99.800 56.209 1.00 62.04 274 VAL D CA 1
ATOM 9976 C C . VAL D 1 274 ? 24.415 100.502 55.952 1.00 61.16 274 VAL D C 1
ATOM 9977 O O . VAL D 1 274 ? 25.433 100.139 56.532 1.00 60.88 274 VAL D O 1
ATOM 9981 N N . ALA D 1 275 ? 24.417 101.506 55.087 1.00 61.62 275 ALA D N 1
ATOM 9982 C CA . ALA D 1 275 ? 25.657 102.213 54.781 1.00 62.12 275 ALA D CA 1
ATOM 9983 C C . ALA D 1 275 ? 26.308 102.763 56.050 1.00 62.79 275 ALA D C 1
ATOM 9984 O O . ALA D 1 275 ? 27.517 102.611 56.265 1.00 61.81 275 ALA D O 1
ATOM 9986 N N . GLU D 1 276 ? 25.490 103.388 56.894 1.00 64.13 276 GLU D N 1
ATOM 9987 C CA . GLU D 1 276 ? 25.953 103.976 58.146 1.00 65.70 276 GLU D CA 1
ATOM 9988 C C . GLU D 1 276 ? 26.612 102.921 59.039 1.00 64.94 276 GLU D C 1
ATOM 9989 O O . GLU D 1 276 ? 27.753 103.092 59.479 1.00 65.49 276 GLU D O 1
ATOM 9995 N N . ALA D 1 277 ? 25.890 101.834 59.296 1.00 63.18 277 ALA D N 1
ATOM 9996 C CA . ALA D 1 277 ? 26.399 100.748 60.126 1.00 62.53 277 ALA D CA 1
ATOM 9997 C C . ALA D 1 277 ? 27.671 100.137 59.551 1.00 61.71 277 ALA D C 1
ATOM 9998 O O . ALA D 1 277 ? 28.604 99.818 60.288 1.00 61.21 277 ALA D O 1
ATOM 10000 N N . ALA D 1 278 ? 27.697 99.976 58.231 1.00 61.23 278 ALA D N 1
ATOM 10001 C CA . ALA D 1 278 ? 28.837 99.386 57.532 1.00 59.46 278 ALA D CA 1
ATOM 10002 C C . ALA D 1 278 ? 30.067 100.278 57.563 1.00 57.44 278 ALA D C 1
ATOM 10003 O O . ALA D 1 278 ? 31.151 99.834 57.929 1.00 54.30 278 ALA D O 1
ATOM 10005 N N . ILE D 1 279 ? 29.892 101.531 57.157 1.00 57.17 279 ILE D N 1
ATOM 10006 C CA . ILE D 1 279 ? 30.989 102.490 57.143 1.00 58.08 279 ILE D CA 1
ATOM 10007 C C . ILE D 1 279 ? 31.556 102.705 58.550 1.00 59.28 279 ILE D C 1
ATOM 10008 O O . ILE D 1 279 ? 32.757 102.934 58.728 1.00 58.30 279 ILE D O 1
ATOM 10013 N N . ALA D 1 280 ? 30.681 102.626 59.546 1.00 60.03 280 ALA D N 1
ATOM 10014 C CA . ALA D 1 280 ? 31.091 102.796 60.929 1.00 61.08 280 ALA D CA 1
ATOM 10015 C C . ALA D 1 280 ? 31.990 101.636 61.341 1.00 61.97 280 ALA D C 1
ATOM 10016 O O . ALA D 1 280 ? 32.891 101.811 62.163 1.00 62.82 280 ALA D O 1
ATOM 10018 N N . ARG D 1 281 ? 31.746 100.453 60.774 1.00 62.86 281 ARG D N 1
ATOM 10019 C CA . ARG D 1 281 ? 32.555 99.283 61.103 1.00 63.75 281 ARG D CA 1
ATOM 10020 C C . ARG D 1 281 ? 33.817 99.094 60.256 1.00 63.43 281 ARG D C 1
ATOM 10021 O O . ARG D 1 281 ? 34.537 98.112 60.437 1.00 64.27 281 ARG D O 1
ATOM 10029 N N . GLY D 1 282 ? 34.087 100.029 59.344 1.00 62.46 282 GLY D N 1
ATOM 10030 C CA . GLY D 1 282 ? 35.276 99.929 58.507 1.00 61.62 282 GLY D CA 1
ATOM 10031 C C . GLY D 1 282 ? 35.030 99.661 57.030 1.00 61.69 282 GLY D C 1
ATOM 10032 O O . GLY D 1 282 ? 35.778 100.137 56.172 1.00 62.42 282 GLY D O 1
ATOM 10033 N N . LEU D 1 283 ? 34.059 98.910 56.720 1.00 61.96 283 LEU D N 1
ATOM 10034 C CA . LEU D 1 283 ? 33.622 98.505 55.390 1.00 60.03 283 LEU D CA 1
ATOM 10035 C C . LEU D 1 283 ? 33.085 99.716 54.628 1.00 58.83 283 LEU D C 1
ATOM 10036 O O . LEU D 1 283 ? 32.038 100.265 54.967 1.00 58.78 283 LEU D O 1
ATOM 10041 N N . LEU D 1 284 ? 33.830 100.131 53.606 1.00 57.98 284 LEU D N 1
ATOM 10042 C CA . LEU D 1 284 ? 33.466 101.269 52.765 1.00 56.60 284 LEU D CA 1
ATOM 10043 C C . LEU D 1 284 ? 33.055 100.847 51.364 1.00 56.36 284 LEU D C 1
ATOM 10044 O O . LEU D 1 284 ? 33.448 99.788 50.873 1.00 56.50 284 LEU D O 1
ATOM 10049 N N . PRO D 1 285 ? 32.219 101.657 50.709 1.00 55.88 285 PRO D N 1
ATOM 10050 C CA . PRO D 1 285 ? 31.868 101.228 49.362 1.00 55.37 285 PRO D CA 1
ATOM 10051 C C . PRO D 1 285 ? 33.100 101.523 48.521 1.00 55.40 285 PRO D C 1
ATOM 10052 O O . PRO D 1 285 ? 33.727 102.564 48.702 1.00 56.16 285 PRO D O 1
ATOM 10056 N N . PHE D 1 286 ? 33.466 100.607 47.633 1.00 54.40 286 PHE D N 1
ATOM 10057 C CA . PHE D 1 286 ? 34.626 100.808 46.772 1.00 52.76 286 PHE D CA 1
ATOM 10058 C C . PHE D 1 286 ? 34.254 101.800 45.675 1.00 51.41 286 PHE D C 1
ATOM 10059 O O . PHE D 1 286 ? 35.025 102.679 45.332 1.00 50.76 286 PHE D O 1
ATOM 10067 N N . SER D 1 287 ? 33.045 101.653 45.155 1.00 51.51 287 SER D N 1
ATOM 10068 C CA . SER D 1 287 ? 32.546 102.482 44.073 1.00 52.55 287 SER D CA 1
ATOM 10069 C C . SER D 1 287 ? 31.158 103.045 44.402 1.00 51.27 287 SER D C 1
ATOM 10070 O O . SER D 1 287 ? 30.343 102.362 45.018 1.00 51.87 287 SER D O 1
ATOM 10073 N N . ILE D 1 288 ? 30.887 104.282 43.992 1.00 51.07 288 ILE D N 1
ATOM 10074 C CA . ILE D 1 288 ? 29.582 104.910 44.242 1.00 51.87 288 ILE D CA 1
ATOM 10075 C C . ILE D 1 288 ? 28.892 105.110 42.913 1.00 51.78 288 ILE D C 1
ATOM 10076 O O . ILE D 1 288 ? 29.424 105.821 42.055 1.00 53.44 288 ILE D O 1
ATOM 10081 N N . SER D 1 289 ? 27.717 104.506 42.738 1.00 51.84 289 SER D N 1
ATOM 10082 C CA . SER D 1 289 ? 26.975 104.629 41.477 1.00 52.35 289 SER D CA 1
ATOM 10083 C C . SER D 1 289 ? 25.472 104.825 41.675 1.00 52.70 289 SER D C 1
ATOM 10084 O O . SER D 1 289 ? 24.918 104.469 42.719 1.00 53.44 289 SER D O 1
ATOM 10087 N N . THR D 1 290 ? 24.810 105.370 40.659 1.00 52.35 290 THR D N 1
ATOM 10088 C CA . THR D 1 290 ? 23.383 105.648 40.760 1.00 53.03 290 THR D CA 1
ATOM 10089 C C . THR D 1 290 ? 22.387 104.545 40.399 1.00 54.62 290 THR D C 1
ATOM 10090 O O . THR D 1 290 ? 21.365 104.392 41.072 1.00 54.22 290 THR D O 1
ATOM 10094 N N . ASP D 1 291 ? 22.689 103.773 39.357 1.00 55.89 291 ASP D N 1
ATOM 10095 C CA . ASP D 1 291 ? 21.770 102.747 38.848 1.00 55.64 291 ASP D CA 1
ATOM 10096 C C . ASP D 1 291 ? 20.592 103.572 38.373 1.00 55.32 291 ASP D C 1
ATOM 10097 O O . ASP D 1 291 ? 19.430 103.200 38.513 1.00 55.53 291 ASP D O 1
ATOM 10102 N N . LEU D 1 292 ? 20.929 104.729 37.833 1.00 54.75 292 LEU D N 1
ATOM 10103 C CA . LEU D 1 292 ? 19.947 105.654 37.329 1.00 55.67 292 LEU D CA 1
ATOM 10104 C C . LEU D 1 292 ? 19.232 105.011 36.146 1.00 56.45 292 LEU D C 1
ATOM 10105 O O . LEU D 1 292 ? 19.857 104.353 35.312 1.00 56.76 292 LEU D O 1
ATOM 10110 N N . HIS D 1 293 ? 17.918 105.182 36.087 1.00 57.17 293 HIS D N 1
ATOM 10111 C CA . HIS D 1 293 ? 17.134 104.642 34.989 1.00 57.08 293 HIS D CA 1
ATOM 10112 C C . HIS D 1 293 ? 15.736 105.241 34.992 1.00 56.98 293 HIS D C 1
ATOM 10113 O O . HIS D 1 293 ? 15.450 106.148 35.759 1.00 57.18 293 HIS D O 1
ATOM 10120 N N . GLY D 1 294 ? 14.876 104.726 34.126 1.00 58.01 294 GLY D N 1
ATOM 10121 C CA . GLY D 1 294 ? 13.515 105.228 33.996 1.00 59.99 294 GLY D CA 1
ATOM 10122 C C . GLY D 1 294 ? 12.624 105.272 35.230 1.00 61.09 294 GLY D C 1
ATOM 10123 O O . GLY D 1 294 ? 11.662 106.042 35.274 1.00 61.67 294 GLY D O 1
ATOM 10124 N N . HIS D 1 295 ? 12.913 104.459 36.236 1.00 63.11 295 HIS D N 1
ATOM 10125 C CA . HIS D 1 295 ? 12.091 104.468 37.432 1.00 64.28 295 HIS D CA 1
ATOM 10126 C C . HIS D 1 295 ? 12.862 104.774 38.703 1.00 65.48 295 HIS D C 1
ATOM 10127 O O . HIS D 1 295 ? 12.372 104.509 39.804 1.00 66.81 295 HIS D O 1
ATOM 10134 N N . SER D 1 296 ? 14.058 105.333 38.556 1.00 65.98 296 SER D N 1
ATOM 10135 C CA . SER D 1 296 ? 14.875 105.661 39.708 1.00 66.66 296 SER D CA 1
ATOM 10136 C C . SER D 1 296 ? 15.382 107.104 39.656 1.00 67.08 296 SER D C 1
ATOM 10137 O O . SER D 1 296 ? 15.493 107.744 40.698 1.00 68.17 296 SER D O 1
ATOM 10148 N N . ASN D 1 298 ? 13.938 109.824 38.542 1.00 69.82 298 ASN D N 1
ATOM 10149 C CA . ASN D 1 298 ? 12.909 110.760 38.948 1.00 70.61 298 ASN D CA 1
ATOM 10150 C C . ASN D 1 298 ? 12.670 110.771 40.441 1.00 70.33 298 ASN D C 1
ATOM 10151 O O . ASN D 1 298 ? 12.307 111.804 40.989 1.00 69.77 298 ASN D O 1
ATOM 10156 N N . PHE D 1 299 ? 12.852 109.642 41.120 1.00 69.86 299 PHE D N 1
ATOM 10157 C CA . PHE D 1 299 ? 12.630 109.707 42.549 1.00 71.51 299 PHE D CA 1
ATOM 10158 C C . PHE D 1 299 ? 13.755 109.386 43.534 1.00 72.12 299 PHE D C 1
ATOM 10159 O O . PHE D 1 299 ? 14.551 110.272 43.860 1.00 75.95 299 PHE D O 1
ATOM 10167 N N . PRO D 1 300 ? 13.869 108.129 43.995 1.00 69.98 300 PRO D N 1
ATOM 10168 C CA . PRO D 1 300 ? 14.943 107.866 44.965 1.00 68.25 300 PRO D CA 1
ATOM 10169 C C . PRO D 1 300 ? 16.297 108.547 44.690 1.00 66.84 300 PRO D C 1
ATOM 10170 O O . PRO D 1 300 ? 16.743 109.408 45.451 1.00 65.37 300 PRO D O 1
ATOM 10174 N N . VAL D 1 301 ? 16.951 108.153 43.609 1.00 66.05 301 VAL D N 1
ATOM 10175 C CA . VAL D 1 301 ? 18.228 108.737 43.231 1.00 65.26 301 VAL D CA 1
ATOM 10176 C C . VAL D 1 301 ? 17.894 109.822 42.214 1.00 63.76 301 VAL D C 1
ATOM 10177 O O . VAL D 1 301 ? 16.841 109.765 41.584 1.00 65.27 301 VAL D O 1
ATOM 10181 N N . TRP D 1 302 ? 18.736 110.835 42.065 1.00 61.57 302 TRP D N 1
ATOM 10182 C CA . TRP D 1 302 ? 18.423 111.859 41.069 1.00 60.48 302 TRP D CA 1
ATOM 10183 C C . TRP D 1 302 ? 19.585 111.975 40.091 1.00 59.12 302 TRP D C 1
ATOM 10184 O O . TRP D 1 302 ? 19.409 112.066 38.866 1.00 55.93 302 TRP D O 1
ATOM 10195 N N . ASP D 1 303 ? 20.781 111.948 40.663 1.00 58.65 303 ASP D N 1
ATOM 10196 C CA . ASP D 1 303 ? 22.012 112.062 39.906 1.00 58.34 303 ASP D CA 1
ATOM 10197 C C . ASP D 1 303 ? 23.089 111.513 40.826 1.00 56.60 303 ASP D C 1
ATOM 10198 O O . ASP D 1 303 ? 22.798 111.089 41.946 1.00 54.33 303 ASP D O 1
ATOM 10203 N N . LEU D 1 304 ? 24.330 111.523 40.356 1.00 56.20 304 LEU D N 1
ATOM 10204 C CA . LEU D 1 304 ? 25.421 111.012 41.161 1.00 55.02 304 LEU D CA 1
ATOM 10205 C C . LEU D 1 304 ? 25.704 111.939 42.342 1.00 55.21 304 LEU D C 1
ATOM 10206 O O . LEU D 1 304 ? 25.797 111.484 43.481 1.00 55.78 304 LEU D O 1
ATOM 10211 N N . ALA D 1 305 ? 25.817 113.237 42.076 1.00 56.58 305 ALA D N 1
ATOM 10212 C CA . ALA D 1 305 ? 26.116 114.213 43.133 1.00 57.75 305 ALA D CA 1
ATOM 10213 C C . ALA D 1 305 ? 25.340 113.929 44.415 1.00 57.16 305 ALA D C 1
ATOM 10214 O O . ALA D 1 305 ? 25.918 113.900 45.507 1.00 57.76 305 ALA D O 1
ATOM 10216 N N . THR D 1 306 ? 24.037 113.704 44.275 1.00 56.35 306 THR D N 1
ATOM 10217 C CA . THR D 1 306 ? 23.186 113.430 45.422 1.00 55.37 306 THR D CA 1
ATOM 10218 C C . THR D 1 306 ? 23.592 112.118 46.086 1.00 54.58 306 THR D C 1
ATOM 10219 O O . THR D 1 306 ? 23.729 112.049 47.310 1.00 52.83 306 THR D O 1
ATOM 10223 N N . THR D 1 307 ? 23.785 111.084 45.266 1.00 54.30 307 THR D N 1
ATOM 10224 C CA . THR D 1 307 ? 24.196 109.774 45.755 1.00 53.39 307 THR D CA 1
ATOM 10225 C C . THR D 1 307 ? 25.537 109.941 46.448 1.00 52.73 307 THR D C 1
ATOM 10226 O O . THR D 1 307 ? 25.830 109.249 47.424 1.00 53.38 307 THR D O 1
ATOM 10238 N N . SER D 1 309 ? 26.594 112.841 47.916 1.00 53.25 309 SER D N 1
ATOM 10239 C CA . SER D 1 309 ? 26.220 113.565 49.135 1.00 54.77 309 SER D CA 1
ATOM 10240 C C . SER D 1 309 ? 25.715 112.575 50.187 1.00 54.95 309 SER D C 1
ATOM 10241 O O . SER D 1 309 ? 26.041 112.667 51.372 1.00 53.35 309 SER D O 1
ATOM 10244 N N . LYS D 1 310 ? 24.909 111.627 49.721 1.00 55.60 310 LYS D N 1
ATOM 10245 C CA . LYS D 1 310 ? 24.317 110.604 50.571 1.00 55.56 310 LYS D CA 1
ATOM 10246 C C . LYS D 1 310 ? 25.319 109.749 51.332 1.00 56.01 310 LYS D C 1
ATOM 10247 O O . LYS D 1 310 ? 25.058 109.358 52.459 1.00 56.61 310 LYS D O 1
ATOM 10253 N N . LEU D 1 311 ? 26.462 109.447 50.728 1.00 56.97 311 LEU D N 1
ATOM 10254 C CA . LEU D 1 311 ? 27.457 108.629 51.419 1.00 57.63 311 LEU D CA 1
ATOM 10255 C C . LEU D 1 311 ? 28.283 109.455 52.396 1.00 58.40 311 LEU D C 1
ATOM 10256 O O . LEU D 1 311 ? 28.842 108.914 53.352 1.00 57.45 311 LEU D O 1
ATOM 10261 N N . LEU D 1 312 ? 28.356 110.761 52.149 1.00 59.94 312 LEU D N 1
ATOM 10262 C CA . LEU D 1 312 ? 29.095 111.675 53.016 1.00 61.15 312 LEU D CA 1
ATOM 10263 C C . LEU D 1 312 ? 28.320 111.823 54.325 1.00 61.43 312 LEU D C 1
ATOM 10264 O O . LEU D 1 312 ? 28.899 111.859 55.408 1.00 60.71 312 LEU D O 1
ATOM 10269 N N . SER D 1 313 ? 27.000 111.896 54.217 1.00 61.52 313 SER D N 1
ATOM 10270 C CA . SER D 1 313 ? 26.156 112.044 55.392 1.00 62.56 313 SER D CA 1
ATOM 10271 C C . SER D 1 313 ? 26.256 110.820 56.285 1.00 64.53 313 SER D C 1
ATOM 10272 O O . SER D 1 313 ? 25.881 110.858 57.458 1.00 65.85 313 SER D O 1
ATOM 10275 N N . VAL D 1 314 ? 26.772 109.734 55.727 1.00 65.85 314 VAL D N 1
ATOM 10276 C CA . VAL D 1 314 ? 26.888 108.482 56.455 1.00 67.28 314 VAL D CA 1
ATOM 10277 C C . VAL D 1 314 ? 28.279 108.288 57.050 1.00 67.49 314 VAL D C 1
ATOM 10278 O O . VAL D 1 314 ? 28.560 107.253 57.658 1.00 67.54 314 VAL D O 1
ATOM 10282 N N . ASP D 1 315 ? 29.136 109.297 56.886 1.00 68.23 315 ASP D N 1
ATOM 10283 C CA . ASP D 1 315 ? 30.503 109.289 57.434 1.00 69.31 315 ASP D CA 1
ATOM 10284 C C . ASP D 1 315 ? 31.627 108.765 56.523 1.00 68.79 315 ASP D C 1
ATOM 10285 O O . ASP D 1 315 ? 32.630 108.238 57.006 1.00 68.63 315 ASP D O 1
ATOM 10298 N N . PRO D 1 317 ? 34.588 109.739 54.440 1.00 66.88 317 PRO D N 1
ATOM 10299 C CA . PRO D 1 317 ? 35.430 110.910 54.208 1.00 67.10 317 PRO D CA 1
ATOM 10300 C C . PRO D 1 317 ? 35.443 111.403 52.775 1.00 67.93 317 PRO D C 1
ATOM 10301 O O . PRO D 1 317 ? 35.457 110.623 51.825 1.00 69.11 317 PRO D O 1
ATOM 10305 N N . PHE D 1 318 ? 35.420 112.723 52.646 1.00 68.60 318 PHE D N 1
ATOM 10306 C CA . PHE D 1 318 ? 35.430 113.417 51.362 1.00 67.68 318 PHE D CA 1
ATOM 10307 C C . PHE D 1 318 ? 36.416 112.789 50.387 1.00 67.92 318 PHE D C 1
ATOM 10308 O O . PHE D 1 318 ? 36.046 112.408 49.281 1.00 66.45 318 PHE D O 1
ATOM 10316 N N . GLU D 1 319 ? 37.673 112.682 50.809 1.00 70.16 319 GLU D N 1
ATOM 10317 C CA . GLU D 1 319 ? 38.719 112.121 49.956 1.00 72.37 319 GLU D CA 1
ATOM 10318 C C . GLU D 1 319 ? 38.346 110.734 49.425 1.00 72.35 319 GLU D C 1
ATOM 10319 O O . GLU D 1 319 ? 38.672 110.389 48.289 1.00 72.39 319 GLU D O 1
ATOM 10325 N N . ASN D 1 320 ? 37.661 109.945 50.249 1.00 72.06 320 ASN D N 1
ATOM 10326 C CA . ASN D 1 320 ? 37.237 108.608 49.851 1.00 71.38 320 ASN D CA 1
ATOM 10327 C C . ASN D 1 320 ? 36.014 108.657 48.933 1.00 71.22 320 ASN D C 1
ATOM 10328 O O . ASN D 1 320 ? 35.879 107.825 48.030 1.00 72.64 320 ASN D O 1
ATOM 10333 N N . VAL D 1 321 ? 35.129 109.628 49.155 1.00 70.15 321 VAL D N 1
ATOM 10334 C CA . VAL D 1 321 ? 33.933 109.774 48.328 1.00 67.61 321 VAL D CA 1
ATOM 10335 C C . VAL D 1 321 ? 34.288 110.169 46.900 1.00 66.88 321 VAL D C 1
ATOM 10336 O O . VAL D 1 321 ? 33.722 109.633 45.947 1.00 67.33 321 VAL D O 1
ATOM 10340 N N . VAL D 1 322 ? 35.237 111.092 46.755 1.00 66.41 322 VAL D N 1
ATOM 10341 C CA . VAL D 1 322 ? 35.657 111.559 45.433 1.00 65.68 322 VAL D CA 1
ATOM 10342 C C . VAL D 1 322 ? 36.338 110.436 44.681 1.00 64.56 322 VAL D C 1
ATOM 10343 O O . VAL D 1 322 ? 36.129 110.254 43.487 1.00 63.29 322 VAL D O 1
ATOM 10347 N N . GLU D 1 323 ? 37.169 109.696 45.398 1.00 63.70 323 GLU D N 1
ATOM 10348 C CA . GLU D 1 323 ? 37.879 108.568 44.833 1.00 63.64 323 GLU D CA 1
ATOM 10349 C C . GLU D 1 323 ? 36.854 107.553 44.318 1.00 63.79 323 GLU D C 1
ATOM 10350 O O . GLU D 1 323 ? 36.940 107.079 43.178 1.00 62.93 323 GLU D O 1
ATOM 10356 N N . ALA D 1 324 ? 35.881 107.240 45.173 1.00 63.61 324 ALA D N 1
ATOM 10357 C CA . ALA D 1 324 ? 34.827 106.280 44.859 1.00 62.57 324 ALA D CA 1
ATOM 10358 C C . ALA D 1 324 ? 33.972 106.669 43.662 1.00 61.59 324 ALA D C 1
ATOM 10359 O O . ALA D 1 324 ? 32.995 105.994 43.367 1.00 61.30 324 ALA D O 1
ATOM 10361 N N . VAL D 1 325 ? 34.333 107.752 42.978 1.00 61.41 325 VAL D N 1
ATOM 10362 C CA . VAL D 1 325 ? 33.591 108.202 41.803 1.00 61.30 325 VAL D CA 1
ATOM 10363 C C . VAL D 1 325 ? 34.554 108.551 40.665 1.00 59.96 325 VAL D C 1
ATOM 10364 O O . VAL D 1 325 ? 34.161 109.094 39.633 1.00 59.99 325 VAL D O 1
ATOM 10368 N N . THR D 1 326 ? 35.831 108.241 40.859 1.00 59.73 326 THR D N 1
ATOM 10369 C CA . THR D 1 326 ? 36.826 108.483 39.823 1.00 60.26 326 THR D CA 1
ATOM 10370 C C . THR D 1 326 ? 37.836 107.343 39.741 1.00 61.09 326 THR D C 1
ATOM 10371 O O . THR D 1 326 ? 37.635 106.385 38.995 1.00 61.95 326 THR D O 1
ATOM 10375 N N . ARG D 1 327 ? 38.908 107.431 40.519 1.00 62.04 327 ARG D N 1
ATOM 10376 C CA . ARG D 1 327 ? 39.953 106.415 40.499 1.00 62.55 327 ARG D CA 1
ATOM 10377 C C . ARG D 1 327 ? 39.501 104.953 40.606 1.00 62.37 327 ARG D C 1
ATOM 10378 O O . ARG D 1 327 ? 39.938 104.117 39.819 1.00 62.57 327 ARG D O 1
ATOM 10386 N N . ASN D 1 328 ? 38.632 104.642 41.566 1.00 62.60 328 ASN D N 1
ATOM 10387 C CA . ASN D 1 328 ? 38.176 103.265 41.760 1.00 61.48 328 ASN D CA 1
ATOM 10388 C C . ASN D 1 328 ? 37.330 102.705 40.624 1.00 60.66 328 ASN D C 1
ATOM 10389 O O . ASN D 1 328 ? 37.708 101.718 40.001 1.00 60.59 328 ASN D O 1
ATOM 10394 N N . PRO D 1 329 ? 36.171 103.322 40.339 1.00 59.63 329 PRO D N 1
ATOM 10395 C CA . PRO D 1 329 ? 35.352 102.783 39.253 1.00 58.80 329 PRO D CA 1
ATOM 10396 C C . PRO D 1 329 ? 36.119 102.761 37.940 1.00 57.31 329 PRO D C 1
ATOM 10397 O O . PRO D 1 329 ? 35.822 101.965 37.052 1.00 55.99 329 PRO D O 1
ATOM 10401 N N . ALA D 1 330 ? 37.116 103.633 37.831 1.00 56.37 330 ALA D N 1
ATOM 10402 C CA . ALA D 1 330 ? 37.925 103.710 36.620 1.00 55.65 330 ALA D CA 1
ATOM 10403 C C . ALA D 1 330 ? 38.807 102.479 36.516 1.00 54.18 330 ALA D C 1
ATOM 10404 O O . ALA D 1 330 ? 39.088 102.000 35.420 1.00 53.09 330 ALA D O 1
ATOM 10406 N N . SER D 1 331 ? 39.235 101.967 37.663 1.00 53.47 331 SER D N 1
ATOM 10407 C CA . SER D 1 331 ? 40.093 100.801 37.679 1.00 54.36 331 SER D CA 1
ATOM 10408 C C . SER D 1 331 ? 39.364 99.553 37.176 1.00 54.32 331 SER D C 1
ATOM 10409 O O . SER D 1 331 ? 39.954 98.724 36.488 1.00 55.43 331 SER D O 1
ATOM 10412 N N . VAL D 1 332 ? 38.088 99.403 37.504 1.00 52.89 332 VAL D N 1
ATOM 10413 C CA . VAL D 1 332 ? 37.378 98.228 37.037 1.00 51.35 332 VAL D CA 1
ATOM 10414 C C . VAL D 1 332 ? 37.195 98.253 35.507 1.00 50.32 332 VAL D C 1
ATOM 10415 O O . VAL D 1 332 ? 37.265 97.212 34.852 1.00 51.05 332 VAL D O 1
ATOM 10419 N N . ILE D 1 333 ? 37.003 99.426 34.918 1.00 49.91 333 ILE D N 1
ATOM 10420 C CA . ILE D 1 333 ? 36.831 99.465 33.468 1.00 51.68 333 ILE D CA 1
ATOM 10421 C C . ILE D 1 333 ? 38.162 99.668 32.744 1.00 54.56 333 ILE D C 1
ATOM 10422 O O . ILE D 1 333 ? 38.195 100.005 31.551 1.00 52.10 333 ILE D O 1
ATOM 10427 N N . ARG D 1 334 ? 39.258 99.445 33.474 1.00 57.52 334 ARG D N 1
ATOM 10428 C CA . ARG D 1 334 ? 40.600 99.596 32.924 1.00 59.93 334 ARG D CA 1
ATOM 10429 C C . ARG D 1 334 ? 40.764 100.975 32.274 1.00 60.77 334 ARG D C 1
ATOM 10430 O O . ARG D 1 334 ? 41.214 101.092 31.129 1.00 61.01 334 ARG D O 1
ATOM 10438 N N . LEU D 1 335 ? 40.385 102.016 33.011 1.00 61.21 335 LEU D N 1
ATOM 10439 C CA . LEU D 1 335 ? 40.505 103.382 32.522 1.00 62.30 335 LEU D CA 1
ATOM 10440 C C . LEU D 1 335 ? 41.668 104.094 33.202 1.00 64.28 335 LEU D C 1
ATOM 10441 O O . LEU D 1 335 ? 41.629 104.383 34.402 1.00 64.15 335 LEU D O 1
ATOM 10446 N N . ASP D 1 336 ? 42.707 104.345 32.409 1.00 66.41 336 ASP D N 1
ATOM 10447 C CA . ASP D 1 336 ? 43.926 105.023 32.835 1.00 67.48 336 ASP D CA 1
ATOM 10448 C C . ASP D 1 336 ? 43.534 106.391 33.389 1.00 67.04 336 ASP D C 1
ATOM 10449 O O . ASP D 1 336 ? 42.852 107.174 32.717 1.00 65.20 336 ASP D O 1
ATOM 10462 N N . GLU D 1 338 ? 45.981 108.001 35.884 1.00 69.39 338 GLU D N 1
ATOM 10463 C CA . GLU D 1 338 ? 47.171 108.524 36.548 1.00 70.56 338 GLU D CA 1
ATOM 10464 C C . GLU D 1 338 ? 47.705 109.768 35.831 1.00 71.72 338 GLU D C 1
ATOM 10465 O O . GLU D 1 338 ? 47.620 109.874 34.599 1.00 71.50 338 GLU D O 1
ATOM 10471 N N . ASN D 1 339 ? 48.225 110.711 36.617 1.00 71.78 339 ASN D N 1
ATOM 10472 C CA . ASN D 1 339 ? 48.813 111.956 36.117 1.00 72.02 339 ASN D CA 1
ATOM 10473 C C . ASN D 1 339 ? 47.930 112.843 35.225 1.00 71.84 339 ASN D C 1
ATOM 10474 O O . ASN D 1 339 ? 48.435 113.625 34.419 1.00 70.96 339 ASN D O 1
ATOM 10479 N N . ARG D 1 340 ? 46.617 112.751 35.393 1.00 72.26 340 ARG D N 1
ATOM 10480 C CA . ARG D 1 340 ? 45.686 113.536 34.588 1.00 73.34 340 ARG D CA 1
ATOM 10481 C C . ARG D 1 340 ? 45.934 115.040 34.594 1.00 74.27 340 ARG D C 1
ATOM 10482 O O . ARG D 1 340 ? 45.379 115.769 33.760 1.00 74.18 340 ARG D O 1
ATOM 10490 N N . LEU D 1 341 ? 46.766 115.508 35.519 1.00 75.23 341 LEU D N 1
ATOM 10491 C CA . LEU D 1 341 ? 47.034 116.938 35.614 1.00 76.00 341 LEU D CA 1
ATOM 10492 C C . LEU D 1 341 ? 48.268 117.433 34.837 1.00 76.13 341 LEU D C 1
ATOM 10493 O O . LEU D 1 341 ? 48.565 118.629 34.839 1.00 76.06 341 LEU D O 1
ATOM 10498 N N . ASP D 1 342 ? 48.977 116.518 34.174 1.00 76.38 342 ASP D N 1
ATOM 10499 C CA . ASP D 1 342 ? 50.149 116.874 33.371 1.00 76.36 342 ASP D CA 1
ATOM 10500 C C . ASP D 1 342 ? 49.710 117.632 32.123 1.00 76.23 342 ASP D C 1
ATOM 10501 O O . ASP D 1 342 ? 48.516 117.837 31.898 1.00 76.60 342 ASP D O 1
ATOM 10506 N N . VAL D 1 343 ? 50.683 118.055 31.318 1.00 76.08 343 VAL D N 1
ATOM 10507 C CA . VAL D 1 343 ? 50.380 118.749 30.072 1.00 75.42 343 VAL D CA 1
ATOM 10508 C C . VAL D 1 343 ? 50.438 117.687 28.982 1.00 74.61 343 VAL D C 1
ATOM 10509 O O . VAL D 1 343 ? 51.101 116.660 29.140 1.00 74.79 343 VAL D O 1
ATOM 10513 N N . GLY D 1 344 ? 49.747 117.931 27.877 1.00 73.19 344 GLY D N 1
ATOM 10514 C CA . GLY D 1 344 ? 49.730 116.952 26.814 1.00 72.62 344 GLY D CA 1
ATOM 10515 C C . GLY D 1 344 ? 48.642 115.928 27.102 1.00 72.72 344 GLY D C 1
ATOM 10516 O O . GLY D 1 344 ? 48.117 115.286 26.184 1.00 73.37 344 GLY D O 1
ATOM 10517 N N . GLN D 1 345 ? 48.308 115.768 28.381 1.00 71.75 345 GLN D N 1
ATOM 10518 C CA . GLN D 1 345 ? 47.256 114.835 28.763 1.00 70.52 345 GLN D CA 1
ATOM 10519 C C . GLN D 1 345 ? 45.875 115.424 28.503 1.00 70.74 345 GLN D C 1
ATOM 10520 O O . GLN D 1 345 ? 45.565 116.500 29.013 1.00 70.86 345 GLN D O 1
ATOM 10526 N N . ARG D 1 346 ? 45.083 114.749 27.686 1.00 70.81 346 ARG D N 1
ATOM 10527 C CA . ARG D 1 346 ? 43.750 115.236 27.344 1.00 70.86 346 ARG D CA 1
ATOM 10528 C C . ARG D 1 346 ? 42.962 115.662 28.585 1.00 70.49 346 ARG D C 1
ATOM 10529 O O . ARG D 1 346 ? 42.889 114.926 29.571 1.00 69.23 346 ARG D O 1
ATOM 10537 N N . ALA D 1 347 ? 42.368 116.850 28.515 1.00 71.06 347 ALA D N 1
ATOM 10538 C CA . ALA D 1 347 ? 41.600 117.413 29.622 1.00 71.55 347 ALA D CA 1
ATOM 10539 C C . ALA D 1 347 ? 40.227 116.768 29.796 1.00 71.67 347 ALA D C 1
ATOM 10540 O O . ALA D 1 347 ? 39.391 116.797 28.892 1.00 71.47 347 ALA D O 1
ATOM 10542 N N . ASP D 1 348 ? 39.998 116.207 30.978 1.00 71.24 348 ASP D N 1
ATOM 10543 C CA . ASP D 1 348 ? 38.738 115.550 31.301 1.00 70.26 348 ASP D CA 1
ATOM 10544 C C . ASP D 1 348 ? 38.462 115.821 32.776 1.00 68.76 348 ASP D C 1
ATOM 10545 O O . ASP D 1 348 ? 38.882 115.039 33.632 1.00 69.07 348 ASP D O 1
ATOM 10550 N N . PHE D 1 349 ? 37.766 116.916 33.081 1.00 66.62 349 PHE D N 1
ATOM 10551 C CA . PHE D 1 349 ? 37.501 117.245 34.481 1.00 64.90 349 PHE D CA 1
ATOM 10552 C C . PHE D 1 349 ? 36.049 117.539 34.814 1.00 65.01 349 PHE D C 1
ATOM 10553 O O . PHE D 1 349 ? 35.224 117.797 33.936 1.00 63.91 349 PHE D O 1
ATOM 10561 N N . THR D 1 350 ? 35.778 117.547 36.115 1.00 65.03 350 THR D N 1
ATOM 10562 C CA . THR D 1 350 ? 34.467 117.859 36.659 1.00 66.17 350 THR D CA 1
ATOM 10563 C C . THR D 1 350 ? 34.725 118.898 37.751 1.00 66.82 350 THR D C 1
ATOM 10564 O O . THR D 1 350 ? 35.378 118.606 38.759 1.00 66.41 350 THR D O 1
ATOM 10568 N N . VAL D 1 351 ? 34.232 120.114 37.538 1.00 67.18 351 VAL D N 1
ATOM 10569 C CA . VAL D 1 351 ? 34.401 121.182 38.516 1.00 67.45 351 VAL D CA 1
ATOM 10570 C C . VAL D 1 351 ? 33.120 121.244 39.343 1.00 67.54 351 VAL D C 1
ATOM 10571 O O . VAL D 1 351 ? 32.024 121.397 38.798 1.00 66.77 351 VAL D O 1
ATOM 10575 N N . PHE D 1 352 ? 33.276 121.118 40.660 1.00 67.90 352 PHE D N 1
ATOM 10576 C CA . PHE D 1 352 ? 32.149 121.104 41.583 1.00 68.36 352 PHE D CA 1
ATOM 10577 C C . PHE D 1 352 ? 32.474 121.760 42.922 1.00 69.74 352 PHE D C 1
ATOM 10578 O O . PHE D 1 352 ? 33.638 121.903 43.296 1.00 69.80 352 PHE D O 1
ATOM 10586 N N . ASP D 1 353 ? 31.421 122.121 43.651 1.00 71.31 353 ASP D N 1
ATOM 10587 C CA . ASP D 1 353 ? 31.543 122.737 44.964 1.00 72.66 353 ASP D CA 1
ATOM 10588 C C . ASP D 1 353 ? 30.897 121.857 46.025 1.00 73.83 353 ASP D C 1
ATOM 10589 O O . ASP D 1 353 ? 30.082 120.984 45.715 1.00 74.16 353 ASP D O 1
ATOM 10594 N N . LEU D 1 354 ? 31.277 122.092 47.278 1.00 74.32 354 LEU D N 1
ATOM 10595 C CA . LEU D 1 354 ? 30.718 121.372 48.414 1.00 74.25 354 LEU D CA 1
ATOM 10596 C C . LEU D 1 354 ? 30.059 122.447 49.259 1.00 75.48 354 LEU D C 1
ATOM 10597 O O . LEU D 1 354 ? 30.681 123.050 50.139 1.00 75.26 354 LEU D O 1
ATOM 10602 N N . VAL D 1 355 ? 28.791 122.697 48.958 1.00 76.53 355 VAL D N 1
ATOM 10603 C CA . VAL D 1 355 ? 28.021 123.719 49.646 1.00 76.88 355 VAL D CA 1
ATOM 10604 C C . VAL D 1 355 ? 27.309 123.130 50.850 1.00 77.81 355 VAL D C 1
ATOM 10605 O O . VAL D 1 355 ? 27.218 121.909 50.988 1.00 77.81 355 VAL D O 1
ATOM 10609 N N . ASP D 1 356 ? 26.825 124.008 51.726 1.00 79.27 356 ASP D N 1
ATOM 10610 C CA . ASP D 1 356 ? 26.078 123.597 52.909 1.00 79.61 356 ASP D CA 1
ATOM 10611 C C . ASP D 1 356 ? 24.615 123.786 52.569 1.00 79.11 356 ASP D C 1
ATOM 10612 O O . ASP D 1 356 ? 24.253 124.672 51.797 1.00 78.53 356 ASP D O 1
ATOM 10617 N N . ALA D 1 357 ? 23.772 122.940 53.133 1.00 79.23 357 ALA D N 1
ATOM 10618 C CA . ALA D 1 357 ? 22.353 123.029 52.864 1.00 80.38 357 ALA D CA 1
ATOM 10619 C C . ALA D 1 357 ? 21.614 122.141 53.827 1.00 81.05 357 ALA D C 1
ATOM 10620 O O . ALA D 1 357 ? 22.213 121.496 54.691 1.00 80.95 357 ALA D O 1
ATOM 10622 N N . ASP D 1 358 ? 20.300 122.122 53.671 1.00 82.13 358 ASP D N 1
ATOM 10623 C CA . ASP D 1 358 ? 19.450 121.313 54.515 1.00 83.14 358 ASP D CA 1
ATOM 10624 C C . ASP D 1 358 ? 18.400 120.771 53.564 1.00 82.55 358 ASP D C 1
ATOM 10625 O O . ASP D 1 358 ? 17.366 121.412 53.330 1.00 82.13 358 ASP D O 1
ATOM 10630 N N . LEU D 1 359 ? 18.680 119.597 53.002 1.00 81.80 359 LEU D N 1
ATOM 10631 C CA . LEU D 1 359 ? 17.765 118.982 52.048 1.00 80.49 359 LEU D CA 1
ATOM 10632 C C . LEU D 1 359 ? 17.429 117.526 52.364 1.00 79.20 359 LEU D C 1
ATOM 10633 O O . LEU D 1 359 ? 18.296 116.744 52.770 1.00 77.42 359 LEU D O 1
ATOM 10638 N N . GLU D 1 360 ? 16.150 117.188 52.188 1.00 79.11 360 GLU D N 1
ATOM 10639 C CA . GLU D 1 360 ? 15.637 115.841 52.427 1.00 78.52 360 GLU D CA 1
ATOM 10640 C C . GLU D 1 360 ? 15.860 114.937 51.216 1.00 77.94 360 GLU D C 1
ATOM 10641 O O . GLU D 1 360 ? 15.456 115.248 50.086 1.00 77.42 360 GLU D O 1
ATOM 10647 N N . ALA D 1 361 ? 16.523 113.817 51.475 1.00 76.66 361 ALA D N 1
ATOM 10648 C CA . ALA D 1 361 ? 16.815 112.834 50.447 1.00 75.36 361 ALA D CA 1
ATOM 10649 C C . ALA D 1 361 ? 16.230 111.509 50.904 1.00 74.62 361 ALA D C 1
ATOM 10650 O O . ALA D 1 361 ? 16.299 111.163 52.084 1.00 74.44 361 ALA D O 1
ATOM 10652 N N . THR D 1 362 ? 15.638 110.772 49.975 1.00 73.25 362 THR D N 1
ATOM 10653 C CA . THR D 1 362 ? 15.060 109.489 50.328 1.00 70.94 362 THR D CA 1
ATOM 10654 C C . THR D 1 362 ? 15.887 108.362 49.738 1.00 69.63 362 THR D C 1
ATOM 10655 O O . THR D 1 362 ? 16.479 108.510 48.668 1.00 68.27 362 THR D O 1
ATOM 10659 N N . ASP D 1 363 ? 15.933 107.237 50.442 1.00 68.24 363 ASP D N 1
ATOM 10660 C CA . ASP D 1 363 ? 16.675 106.095 49.951 1.00 66.93 363 ASP D CA 1
ATOM 10661 C C . ASP D 1 363 ? 15.693 105.058 49.431 1.00 66.92 363 ASP D C 1
ATOM 10662 O O . ASP D 1 363 ? 14.479 105.254 49.482 1.00 66.62 363 ASP D O 1
ATOM 10667 N N . SER D 1 364 ? 16.231 103.961 48.921 1.00 68.00 364 SER D N 1
ATOM 10668 C CA . SER D 1 364 ? 15.430 102.884 48.358 1.00 68.95 364 SER D CA 1
ATOM 10669 C C . SER D 1 364 ? 14.477 102.290 49.381 1.00 69.42 364 SER D C 1
ATOM 10670 O O . SER D 1 364 ? 13.449 101.726 49.024 1.00 69.17 364 SER D O 1
ATOM 10673 N N . ASN D 1 365 ? 14.832 102.414 50.655 1.00 71.48 365 ASN D N 1
ATOM 10674 C CA . ASN D 1 365 ? 14.016 101.877 51.737 1.00 72.48 365 ASN D CA 1
ATOM 10675 C C . ASN D 1 365 ? 12.982 102.858 52.278 1.00 73.33 365 ASN D C 1
ATOM 10676 O O . ASN D 1 365 ? 12.345 102.586 53.295 1.00 75.02 365 ASN D O 1
ATOM 10681 N N . GLY D 1 366 ? 12.824 103.998 51.610 1.00 73.36 366 GLY D N 1
ATOM 10682 C CA . GLY D 1 366 ? 11.835 104.969 52.040 1.00 73.54 366 GLY D CA 1
ATOM 10683 C C . GLY D 1 366 ? 12.192 105.977 53.122 1.00 74.00 366 GLY D C 1
ATOM 10684 O O . GLY D 1 366 ? 11.618 107.073 53.133 1.00 73.28 366 GLY D O 1
ATOM 10685 N N . ASP D 1 367 ? 13.110 105.649 54.033 1.00 74.13 367 ASP D N 1
ATOM 10686 C CA . ASP D 1 367 ? 13.433 106.618 55.076 1.00 75.15 367 ASP D CA 1
ATOM 10687 C C . ASP D 1 367 ? 14.336 107.755 54.625 1.00 74.25 367 ASP D C 1
ATOM 10688 O O . ASP D 1 367 ? 15.295 107.568 53.881 1.00 73.75 367 ASP D O 1
ATOM 10693 N N . VAL D 1 368 ? 13.989 108.952 55.082 1.00 74.00 368 VAL D N 1
ATOM 10694 C CA . VAL D 1 368 ? 14.711 110.166 54.728 1.00 73.40 368 VAL D CA 1
ATOM 10695 C C . VAL D 1 368 ? 15.919 110.454 55.627 1.00 73.27 368 VAL D C 1
ATOM 10696 O O . VAL D 1 368 ? 16.163 109.770 56.627 1.00 73.06 368 VAL D O 1
ATOM 10700 N N . SER D 1 369 ? 16.674 111.479 55.245 1.00 72.79 369 SER D N 1
ATOM 10701 C CA . SER D 1 369 ? 17.860 111.898 55.968 1.00 72.62 369 SER D CA 1
ATOM 10702 C C . SER D 1 369 ? 18.178 113.287 55.446 1.00 72.79 369 SER D C 1
ATOM 10703 O O . SER D 1 369 ? 18.306 113.481 54.242 1.00 73.48 369 SER D O 1
ATOM 10706 N N . ARG D 1 370 ? 18.271 114.258 56.347 1.00 73.29 370 ARG D N 1
ATOM 10707 C CA . ARG D 1 370 ? 18.591 115.629 55.960 1.00 73.27 370 ARG D CA 1
ATOM 10708 C C . ARG D 1 370 ? 20.077 115.745 55.561 1.00 72.53 370 ARG D C 1
ATOM 10709 O O . ARG D 1 370 ? 20.980 115.446 56.356 1.00 71.83 370 ARG D O 1
ATOM 10717 N N . LEU D 1 371 ? 20.327 116.173 54.327 1.00 71.93 371 LEU D N 1
ATOM 10718 C CA . LEU D 1 371 ? 21.701 116.304 53.837 1.00 72.01 371 LEU D CA 1
ATOM 10719 C C . LEU D 1 371 ? 22.284 117.682 54.158 1.00 71.73 371 LEU D C 1
ATOM 10720 O O . LEU D 1 371 ? 21.925 118.672 53.516 1.00 71.23 371 LEU D O 1
ATOM 10725 N N . LYS D 1 372 ? 23.187 117.735 55.142 1.00 71.73 372 LYS D N 1
ATOM 10726 C CA . LYS D 1 372 ? 23.807 118.995 55.577 1.00 72.31 372 LYS D CA 1
ATOM 10727 C C . LYS D 1 372 ? 24.773 119.588 54.558 1.00 72.09 372 LYS D C 1
ATOM 10728 O O . LYS D 1 372 ? 24.890 120.813 54.433 1.00 73.07 372 LYS D O 1
ATOM 10734 N N . ARG D 1 373 ? 25.482 118.723 53.846 1.00 70.83 373 ARG D N 1
ATOM 10735 C CA . ARG D 1 373 ? 26.410 119.178 52.821 1.00 69.47 373 ARG D CA 1
ATOM 10736 C C . ARG D 1 373 ? 26.183 118.383 51.549 1.00 68.39 373 ARG D C 1
ATOM 10737 O O . ARG D 1 373 ? 25.976 117.169 51.602 1.00 67.10 373 ARG D O 1
ATOM 10745 N N . LEU D 1 374 ? 26.222 119.060 50.407 1.00 67.55 374 LEU D N 1
ATOM 10746 C CA . LEU D 1 374 ? 26.037 118.364 49.145 1.00 67.38 374 LEU D CA 1
ATOM 10747 C C . LEU D 1 374 ? 26.898 118.816 47.959 1.00 67.06 374 LEU D C 1
ATOM 10748 O O . LEU D 1 374 ? 27.171 120.005 47.781 1.00 66.67 374 LEU D O 1
ATOM 10753 N N . PHE D 1 375 ? 27.334 117.840 47.159 1.00 67.09 375 PHE D N 1
ATOM 10754 C CA . PHE D 1 375 ? 28.158 118.109 45.984 1.00 66.23 375 PHE D CA 1
ATOM 10755 C C . PHE D 1 375 ? 27.324 118.837 44.943 1.00 68.64 375 PHE D C 1
ATOM 10756 O O . PHE D 1 375 ? 26.163 118.481 44.697 1.00 68.93 375 PHE D O 1
ATOM 10764 N N . GLU D 1 376 ? 27.926 119.857 44.336 1.00 70.68 376 GLU D N 1
ATOM 10765 C CA . GLU D 1 376 ? 27.271 120.657 43.306 1.00 71.96 376 GLU D CA 1
ATOM 10766 C C . GLU D 1 376 ? 28.122 120.696 42.041 1.00 71.40 376 GLU D C 1
ATOM 10767 O O . GLU D 1 376 ? 29.115 121.417 41.980 1.00 70.81 376 GLU D O 1
ATOM 10773 N N . PRO D 1 377 ? 27.755 119.904 41.016 1.00 71.60 377 PRO D N 1
ATOM 10774 C CA . PRO D 1 377 ? 28.574 119.950 39.804 1.00 71.57 377 PRO D CA 1
ATOM 10775 C C . PRO D 1 377 ? 28.357 121.294 39.110 1.00 71.51 377 PRO D C 1
ATOM 10776 O O . PRO D 1 377 ? 27.218 121.728 38.922 1.00 70.06 377 PRO D O 1
ATOM 10780 N N . ARG D 1 378 ? 29.454 121.957 38.756 1.00 72.16 378 ARG D N 1
ATOM 10781 C CA . ARG D 1 378 ? 29.378 123.255 38.098 1.00 73.35 378 ARG D CA 1
ATOM 10782 C C . ARG D 1 378 ? 29.757 123.144 36.625 1.00 73.97 378 ARG D C 1
ATOM 10783 O O . ARG D 1 378 ? 29.110 123.748 35.762 1.00 73.61 378 ARG D O 1
ATOM 10791 N N . TYR D 1 379 ? 30.815 122.387 36.337 1.00 74.92 379 TYR D N 1
ATOM 10792 C CA . TYR D 1 379 ? 31.244 122.192 34.952 1.00 75.99 379 TYR D CA 1
ATOM 10793 C C . TYR D 1 379 ? 31.782 120.789 34.701 1.00 75.18 379 TYR D C 1
ATOM 10794 O O . TYR D 1 379 ? 32.288 120.117 35.607 1.00 74.73 379 TYR D O 1
ATOM 10803 N N . ALA D 1 380 ? 31.672 120.367 33.449 1.00 74.35 380 ALA D N 1
ATOM 10804 C CA . ALA D 1 380 ? 32.174 119.080 33.009 1.00 74.12 380 ALA D CA 1
ATOM 10805 C C . ALA D 1 380 ? 33.008 119.425 31.788 1.00 73.93 380 ALA D C 1
ATOM 10806 O O . ALA D 1 380 ? 32.468 119.883 30.782 1.00 74.21 380 ALA D O 1
ATOM 10808 N N . VAL D 1 381 ? 34.321 119.238 31.879 1.00 74.22 381 VAL D N 1
ATOM 10809 C CA . VAL D 1 381 ? 35.187 119.540 30.748 1.00 75.20 381 VAL D CA 1
ATOM 10810 C C . VAL D 1 381 ? 35.708 118.276 30.077 1.00 74.89 381 VAL D C 1
ATOM 10811 O O . VAL D 1 381 ? 36.384 117.446 30.695 1.00 75.36 381 VAL D O 1
ATOM 10815 N N . ILE D 1 382 ? 35.368 118.145 28.801 1.00 74.17 382 ILE D N 1
ATOM 10816 C CA . ILE D 1 382 ? 35.781 117.016 27.986 1.00 74.05 382 ILE D CA 1
ATOM 10817 C C . ILE D 1 382 ? 36.494 117.559 26.752 1.00 74.61 382 ILE D C 1
ATOM 10818 O O . ILE D 1 382 ? 35.855 117.888 25.748 1.00 73.86 382 ILE D O 1
ATOM 10823 N N . GLY D 1 383 ? 37.820 117.651 26.838 1.00 75.20 383 GLY D N 1
ATOM 10824 C CA . GLY D 1 383 ? 38.601 118.177 25.734 1.00 76.61 383 GLY D CA 1
ATOM 10825 C C . GLY D 1 383 ? 38.466 119.688 25.712 1.00 77.45 383 GLY D C 1
ATOM 10826 O O . GLY D 1 383 ? 38.741 120.359 26.711 1.00 77.87 383 GLY D O 1
ATOM 10827 N N . ALA D 1 384 ? 38.037 120.232 24.580 1.00 77.86 384 ALA D N 1
ATOM 10828 C CA . ALA D 1 384 ? 37.860 121.673 24.469 1.00 78.21 384 ALA D CA 1
ATOM 10829 C C . ALA D 1 384 ? 36.528 122.059 25.111 1.00 77.84 384 ALA D C 1
ATOM 10830 O O . ALA D 1 384 ? 36.445 123.045 25.843 1.00 78.10 384 ALA D O 1
ATOM 10832 N N . GLU D 1 385 ? 35.491 121.275 24.832 1.00 77.06 385 GLU D N 1
ATOM 10833 C CA . GLU D 1 385 ? 34.171 121.542 25.381 1.00 77.34 385 GLU D CA 1
ATOM 10834 C C . GLU D 1 385 ? 34.193 121.736 26.886 1.00 77.62 385 GLU D C 1
ATOM 10835 O O . GLU D 1 385 ? 34.918 121.052 27.609 1.00 78.31 385 GLU D O 1
ATOM 10841 N N . ALA D 1 386 ? 33.397 122.690 27.347 1.00 77.66 386 ALA D N 1
ATOM 10842 C CA . ALA D 1 386 ? 33.260 122.986 28.765 1.00 76.52 386 ALA D CA 1
ATOM 10843 C C . ALA D 1 386 ? 31.749 123.043 28.951 1.00 76.06 386 ALA D C 1
ATOM 10844 O O . ALA D 1 386 ? 31.112 124.033 28.580 1.00 75.63 386 ALA D O 1
ATOM 10846 N N . ILE D 1 387 ? 31.182 121.963 29.496 1.00 75.36 387 ILE D N 1
ATOM 10847 C CA . ILE D 1 387 ? 29.739 121.850 29.707 1.00 73.71 387 ILE D CA 1
ATOM 10848 C C . ILE D 1 387 ? 29.282 122.326 31.080 1.00 72.77 387 ILE D C 1
ATOM 10849 O O . ILE D 1 387 ? 29.875 121.974 32.102 1.00 71.82 387 ILE D O 1
ATOM 10854 N N . ALA D 1 388 ? 28.227 123.137 31.086 1.00 72.44 388 ALA D N 1
ATOM 10855 C CA . ALA D 1 388 ? 27.650 123.650 32.323 1.00 72.29 388 ALA D CA 1
ATOM 10856 C C . ALA D 1 388 ? 26.960 122.472 32.988 1.00 71.82 388 ALA D C 1
ATOM 10857 O O . ALA D 1 388 ? 26.172 121.769 32.356 1.00 71.30 388 ALA D O 1
ATOM 10859 N N . ALA D 1 389 ? 27.260 122.252 34.259 1.00 71.74 389 ALA D N 1
ATOM 10860 C CA . ALA D 1 389 ? 26.668 121.137 34.976 1.00 72.10 389 ALA D CA 1
ATOM 10861 C C . ALA D 1 389 ? 25.767 121.601 36.104 1.00 72.01 389 ALA D C 1
ATOM 10862 O O . ALA D 1 389 ? 25.800 122.766 36.499 1.00 71.47 389 ALA D O 1
ATOM 10864 N N . SER D 1 390 ? 24.960 120.670 36.604 1.00 72.77 390 SER D N 1
ATOM 10865 C CA . SER D 1 390 ? 24.028 120.927 37.696 1.00 73.44 390 SER D CA 1
ATOM 10866 C C . SER D 1 390 ? 23.295 119.637 38.040 1.00 73.88 390 SER D C 1
ATOM 10867 O O . SER D 1 390 ? 23.203 118.728 37.211 1.00 73.34 390 SER D O 1
ATOM 10870 N N . ARG D 1 391 ? 22.782 119.560 39.266 1.00 74.74 391 ARG D N 1
ATOM 10871 C CA . ARG D 1 391 ? 22.042 118.386 39.714 1.00 75.47 391 ARG D CA 1
ATOM 10872 C C . ARG D 1 391 ? 20.693 118.280 39.000 1.00 76.43 391 ARG D C 1
ATOM 10873 O O . ARG D 1 391 ? 20.235 119.229 38.349 1.00 76.41 391 ARG D O 1
ATOM 10881 N N . TYR D 1 392 ? 20.060 117.118 39.130 1.00 77.20 392 TYR D N 1
ATOM 10882 C CA . TYR D 1 392 ? 18.763 116.877 38.504 1.00 77.32 392 TYR D CA 1
ATOM 10883 C C . TYR D 1 392 ? 17.692 117.560 39.345 1.00 77.04 392 TYR D C 1
ATOM 10884 O O . TYR D 1 392 ? 17.921 117.871 40.514 1.00 77.29 392 TYR D O 1
ATOM 10893 N N . ILE D 1 393 ? 16.535 117.809 38.743 1.00 76.52 393 ILE D N 1
ATOM 10894 C CA . ILE D 1 393 ? 15.435 118.445 39.447 1.00 76.11 393 ILE D CA 1
ATOM 10895 C C . ILE D 1 393 ? 14.128 117.727 39.166 1.00 75.31 393 ILE D C 1
ATOM 10896 O O . ILE D 1 393 ? 13.456 118.069 38.166 1.00 75.45 393 ILE D O 1
ATOM 10901 N N . GLN E 1 14 ? -37.129 79.444 73.086 1.00 80.07 14 GLN E N 1
ATOM 10902 C CA . GLN E 1 14 ? -38.191 79.907 74.037 1.00 80.21 14 GLN E CA 1
ATOM 10903 C C . GLN E 1 14 ? -38.289 81.433 73.994 1.00 79.41 14 GLN E C 1
ATOM 10904 O O . GLN E 1 14 ? -38.577 82.096 74.995 1.00 79.35 14 GLN E O 1
ATOM 10910 N N . ALA E 1 15 ? -38.050 81.985 72.814 1.00 78.48 15 ALA E N 1
ATOM 10911 C CA . ALA E 1 15 ? -38.100 83.421 72.634 1.00 76.25 15 ALA E CA 1
ATOM 10912 C C . ALA E 1 15 ? -39.179 83.823 71.635 1.00 73.57 15 ALA E C 1
ATOM 10913 O O . ALA E 1 15 ? -38.869 84.207 70.508 1.00 74.20 15 ALA E O 1
ATOM 10915 N N . PRO E 1 16 ? -40.463 83.723 72.025 1.00 70.86 16 PRO E N 1
ATOM 10916 C CA . PRO E 1 16 ? -41.511 84.118 71.075 1.00 68.51 16 PRO E CA 1
ATOM 10917 C C . PRO E 1 16 ? -41.308 85.600 70.787 1.00 66.52 16 PRO E C 1
ATOM 10918 O O . PRO E 1 16 ? -40.901 86.347 71.676 1.00 65.22 16 PRO E O 1
ATOM 10922 N N . ILE E 1 17 ? -41.567 86.019 69.551 1.00 64.85 17 ILE E N 1
ATOM 10923 C CA . ILE E 1 17 ? -41.352 87.406 69.161 1.00 63.81 17 ILE E CA 1
ATOM 10924 C C . ILE E 1 17 ? -42.468 87.994 68.323 1.00 62.47 17 ILE E C 1
ATOM 10925 O O . ILE E 1 17 ? -42.881 87.419 67.319 1.00 61.70 17 ILE E O 1
ATOM 10930 N N . LEU E 1 18 ? -42.936 89.163 68.742 1.00 61.90 18 LEU E N 1
ATOM 10931 C CA . LEU E 1 18 ? -43.980 89.858 68.025 1.00 61.05 18 LEU E CA 1
ATOM 10932 C C . LEU E 1 18 ? -43.284 90.946 67.214 1.00 60.92 18 LEU E C 1
ATOM 10933 O O . LEU E 1 18 ? -42.819 91.941 67.766 1.00 61.96 18 LEU E O 1
ATOM 10938 N N . LEU E 1 19 ? -43.200 90.734 65.903 1.00 60.13 19 LEU E N 1
ATOM 10939 C CA . LEU E 1 19 ? -42.559 91.672 64.996 1.00 60.49 19 LEU E CA 1
ATOM 10940 C C . LEU E 1 19 ? -43.633 92.614 64.479 1.00 60.62 19 LEU E C 1
ATOM 10941 O O . LEU E 1 19 ? -44.447 92.233 63.646 1.00 60.40 19 LEU E O 1
ATOM 10946 N N . THR E 1 20 ? -43.617 93.854 64.954 1.00 61.25 20 THR E N 1
ATOM 10947 C CA . THR E 1 20 ? -44.641 94.821 64.586 1.00 61.45 20 THR E CA 1
ATOM 10948 C C . THR E 1 20 ? -44.298 95.770 63.450 1.00 61.07 20 THR E C 1
ATOM 10949 O O . THR E 1 20 ? -43.140 96.041 63.174 1.00 61.19 20 THR E O 1
ATOM 10953 N N . ASN E 1 21 ? -45.304 96.264 62.758 1.00 61.98 21 ASN E N 1
ATOM 10954 C CA . ASN E 1 21 ? -45.244 97.230 61.684 1.00 63.83 21 ASN E CA 1
ATOM 10955 C C . ASN E 1 21 ? -44.055 96.959 60.785 1.00 62.98 21 ASN E C 1
ATOM 10956 O O . ASN E 1 21 ? -43.049 97.702 60.798 1.00 62.75 21 ASN E O 1
ATOM 10961 N N . VAL E 1 22 ? -44.159 95.982 59.884 1.00 62.70 22 VAL E N 1
ATOM 10962 C CA . VAL E 1 22 ? -43.133 95.674 58.888 1.00 61.49 22 VAL E CA 1
ATOM 10963 C C . VAL E 1 22 ? -43.854 95.611 57.553 1.00 60.89 22 VAL E C 1
ATOM 10964 O O . VAL E 1 22 ? -44.944 95.045 57.478 1.00 61.19 22 VAL E O 1
ATOM 10968 N N . LYS E 1 23 ? -43.274 96.198 56.510 1.00 60.27 23 LYS E N 1
ATOM 10969 C CA . LYS E 1 23 ? -43.900 96.157 55.189 1.00 61.31 23 LYS E CA 1
ATOM 10970 C C . LYS E 1 23 ? -43.277 95.070 54.306 1.00 60.50 23 LYS E C 1
ATOM 10971 O O . LYS E 1 23 ? -42.289 95.315 53.631 1.00 60.37 23 LYS E O 1
ATOM 10977 N N . PRO E 1 24 ? -43.868 93.854 54.299 1.00 60.89 24 PRO E N 1
ATOM 10978 C CA . PRO E 1 24 ? -43.438 92.672 53.538 1.00 60.86 24 PRO E CA 1
ATOM 10979 C C . PRO E 1 24 ? -43.209 92.848 52.041 1.00 60.97 24 PRO E C 1
ATOM 10980 O O . PRO E 1 24 ? -44.100 93.275 51.304 1.00 62.19 24 PRO E O 1
ATOM 10984 N N . VAL E 1 25 ? -42.002 92.498 51.607 1.00 60.74 25 VAL E N 1
ATOM 10985 C CA . VAL E 1 25 ? -41.590 92.580 50.206 1.00 59.71 25 VAL E CA 1
ATOM 10986 C C . VAL E 1 25 ? -40.691 91.379 49.903 1.00 59.12 25 VAL E C 1
ATOM 10987 O O . VAL E 1 25 ? -40.011 90.859 50.791 1.00 57.56 25 VAL E O 1
ATOM 10991 N N . GLY E 1 26 ? -40.702 90.932 48.655 1.00 59.62 26 GLY E N 1
ATOM 10992 C CA . GLY E 1 26 ? -39.863 89.813 48.273 1.00 60.56 26 GLY E CA 1
ATOM 10993 C C . GLY E 1 26 ? -40.484 88.433 48.376 1.00 61.26 26 GLY E C 1
ATOM 10994 O O . GLY E 1 26 ? -39.826 87.473 48.789 1.00 60.53 26 GLY E O 1
ATOM 10995 N N . PHE E 1 27 ? -41.755 88.323 48.013 1.00 62.85 27 PHE E N 1
ATOM 10996 C CA . PHE E 1 27 ? -42.432 87.032 48.040 1.00 63.97 27 PHE E CA 1
ATOM 10997 C C . PHE E 1 27 ? -43.384 86.946 46.825 1.00 66.19 27 PHE E C 1
ATOM 10998 O O . PHE E 1 27 ? -43.205 86.112 45.942 1.00 65.89 27 PHE E O 1
ATOM 11006 N N . GLY E 1 28 ? -44.395 87.813 46.785 1.00 68.81 28 GLY E N 1
ATOM 11007 C CA . GLY E 1 28 ? -45.369 87.829 45.683 1.00 70.54 28 GLY E CA 1
ATOM 11008 C C . GLY E 1 28 ? -46.122 89.166 45.653 1.00 71.18 28 GLY E C 1
ATOM 11009 O O . GLY E 1 28 ? -47.127 89.352 46.346 1.00 71.19 28 GLY E O 1
ATOM 11010 N N . LYS E 1 29 ? -45.628 90.090 44.835 1.00 71.89 29 LYS E N 1
ATOM 11011 C CA . LYS E 1 29 ? -46.236 91.403 44.742 1.00 72.69 29 LYS E CA 1
ATOM 11012 C C . LYS E 1 29 ? -45.494 92.402 45.614 1.00 73.38 29 LYS E C 1
ATOM 11013 O O . LYS E 1 29 ? -44.457 92.089 46.205 1.00 72.91 29 LYS E O 1
ATOM 11019 N N . GLN E 1 33 ? -47.396 97.183 49.935 1.00 78.93 33 GLN E N 1
ATOM 11020 C CA . GLN E 1 33 ? -48.027 98.501 49.939 1.00 78.06 33 GLN E CA 1
ATOM 11021 C C . GLN E 1 33 ? -48.587 98.827 51.321 1.00 77.13 33 GLN E C 1
ATOM 11022 O O . GLN E 1 33 ? -49.094 99.927 51.543 1.00 77.09 33 GLN E O 1
ATOM 11028 N N . SER E 1 34 ? -48.504 97.869 52.244 1.00 75.32 34 SER E N 1
ATOM 11029 C CA . SER E 1 34 ? -48.993 98.078 53.607 1.00 72.79 34 SER E CA 1
ATOM 11030 C C . SER E 1 34 ? -48.307 97.168 54.614 1.00 71.33 34 SER E C 1
ATOM 11031 O O . SER E 1 34 ? -48.052 96.000 54.338 1.00 72.18 34 SER E O 1
ATOM 11034 N N . SER E 1 35 ? -48.028 97.709 55.793 1.00 69.67 35 SER E N 1
ATOM 11035 C CA . SER E 1 35 ? -47.354 96.964 56.842 1.00 68.37 35 SER E CA 1
ATOM 11036 C C . SER E 1 35 ? -48.279 95.972 57.522 1.00 66.02 35 SER E C 1
ATOM 11037 O O . SER E 1 35 ? -49.459 95.920 57.223 1.00 65.38 35 SER E O 1
ATOM 11040 N N . THR E 1 36 ? -47.727 95.182 58.435 1.00 64.32 36 THR E N 1
ATOM 11041 C CA . THR E 1 36 ? -48.496 94.188 59.173 1.00 63.90 36 THR E CA 1
ATOM 11042 C C . THR E 1 36 ? -47.644 93.721 60.358 1.00 62.68 36 THR E C 1
ATOM 11043 O O . THR E 1 36 ? -46.680 94.388 60.724 1.00 62.08 36 THR E O 1
ATOM 11047 N N . ASP E 1 37 ? -48.005 92.591 60.960 1.00 61.58 37 ASP E N 1
ATOM 11048 C CA . ASP E 1 37 ? -47.263 92.036 62.095 1.00 60.95 37 ASP E CA 1
ATOM 11049 C C . ASP E 1 37 ? -47.121 90.537 61.893 1.00 59.16 37 ASP E C 1
ATOM 11050 O O . ASP E 1 37 ? -47.978 89.919 61.267 1.00 59.68 37 ASP E O 1
ATOM 11055 N N . ILE E 1 38 ? -46.045 89.954 62.414 1.00 57.05 38 ILE E N 1
ATOM 11056 C CA . ILE E 1 38 ? -45.849 88.509 62.331 1.00 55.58 38 ILE E CA 1
ATOM 11057 C C . ILE E 1 38 ? -45.412 88.049 63.708 1.00 53.68 38 ILE E C 1
ATOM 11058 O O . ILE E 1 38 ? -44.497 88.610 64.298 1.00 52.50 38 ILE E O 1
ATOM 11063 N N . LEU E 1 39 ? -46.092 87.049 64.244 1.00 53.42 39 LEU E N 1
ATOM 11064 C CA . LEU E 1 39 ? -45.731 86.528 65.551 1.00 53.48 39 LEU E CA 1
ATOM 11065 C C . LEU E 1 39 ? -44.927 85.257 65.321 1.00 53.71 39 LEU E C 1
ATOM 11066 O O . LEU E 1 39 ? -45.298 84.422 64.496 1.00 53.23 39 LEU E O 1
ATOM 11071 N N . ILE E 1 40 ? -43.817 85.118 66.033 1.00 55.05 40 ILE E N 1
ATOM 11072 C CA . ILE E 1 40 ? -42.973 83.938 65.893 1.00 57.40 40 ILE E CA 1
ATOM 11073 C C . ILE E 1 40 ? -42.941 83.175 67.206 1.00 58.79 40 ILE E C 1
ATOM 11074 O O . ILE E 1 40 ? -42.526 83.735 68.227 1.00 59.19 40 ILE E O 1
ATOM 11079 N N . GLY E 1 41 ? -43.349 81.903 67.178 1.00 59.29 41 GLY E N 1
ATOM 11080 C CA . GLY E 1 41 ? -43.349 81.103 68.391 1.00 59.51 41 GLY E CA 1
ATOM 11081 C C . GLY E 1 41 ? -41.946 80.770 68.860 1.00 59.73 41 GLY E C 1
ATOM 11082 O O . GLY E 1 41 ? -40.979 80.979 68.130 1.00 59.82 41 GLY E O 1
ATOM 11083 N N . GLY E 1 42 ? -41.842 80.250 70.080 1.00 60.63 42 GLY E N 1
ATOM 11084 C CA . GLY E 1 42 ? -40.554 79.890 70.651 1.00 61.43 42 GLY E CA 1
ATOM 11085 C C . GLY E 1 42 ? -39.862 78.726 69.966 1.00 61.75 42 GLY E C 1
ATOM 11086 O O . GLY E 1 42 ? -38.718 78.404 70.292 1.00 60.03 42 GLY E O 1
ATOM 11087 N N . ASP E 1 43 ? -40.562 78.090 69.027 1.00 63.37 43 ASP E N 1
ATOM 11088 C CA . ASP E 1 43 ? -40.009 76.968 68.274 1.00 64.41 43 ASP E CA 1
ATOM 11089 C C . ASP E 1 43 ? -39.313 77.514 67.021 1.00 64.33 43 ASP E C 1
ATOM 11090 O O . ASP E 1 43 ? -38.644 76.784 66.292 1.00 63.69 43 ASP E O 1
ATOM 11095 N N . GLY E 1 44 ? -39.473 78.815 66.795 1.00 64.21 44 GLY E N 1
ATOM 11096 C CA . GLY E 1 44 ? -38.854 79.466 65.656 1.00 63.35 44 GLY E CA 1
ATOM 11097 C C . GLY E 1 44 ? -39.674 79.395 64.391 1.00 62.92 44 GLY E C 1
ATOM 11098 O O . GLY E 1 44 ? -39.172 79.672 63.301 1.00 63.33 44 GLY E O 1
ATOM 11099 N N . LYS E 1 45 ? -40.942 79.026 64.541 1.00 62.58 45 LYS E N 1
ATOM 11100 C CA . LYS E 1 45 ? -41.851 78.908 63.406 1.00 61.83 45 LYS E CA 1
ATOM 11101 C C . LYS E 1 45 ? -42.954 79.969 63.473 1.00 60.33 45 LYS E C 1
ATOM 11102 O O . LYS E 1 45 ? -43.461 80.286 64.556 1.00 60.55 45 LYS E O 1
ATOM 11108 N N . ILE E 1 46 ? -43.316 80.519 62.318 1.00 58.15 46 ILE E N 1
ATOM 11109 C CA . ILE E 1 46 ? -44.359 81.534 62.250 1.00 57.53 46 ILE E CA 1
ATOM 11110 C C . ILE E 1 46 ? -45.666 81.035 62.877 1.00 56.95 46 ILE E C 1
ATOM 11111 O O . ILE E 1 46 ? -46.191 79.991 62.499 1.00 57.74 46 ILE E O 1
ATOM 11116 N N . ALA E 1 47 ? -46.187 81.796 63.834 1.00 55.92 47 ALA E N 1
ATOM 11117 C CA . ALA E 1 47 ? -47.433 81.449 64.502 1.00 53.82 47 ALA E CA 1
ATOM 11118 C C . ALA E 1 47 ? -48.622 82.227 63.924 1.00 53.06 47 ALA E C 1
ATOM 11119 O O . ALA E 1 47 ? -49.752 81.751 63.973 1.00 53.41 47 ALA E O 1
ATOM 11121 N N . ALA E 1 48 ? -48.381 83.418 63.380 1.00 51.68 48 ALA E N 1
ATOM 11122 C CA . ALA E 1 48 ? -49.467 84.203 62.807 1.00 51.19 48 ALA E CA 1
ATOM 11123 C C . ALA E 1 48 ? -48.967 85.480 62.153 1.00 51.05 48 ALA E C 1
ATOM 11124 O O . ALA E 1 48 ? -47.898 85.982 62.488 1.00 50.31 48 ALA E O 1
ATOM 11126 N N . VAL E 1 49 ? -49.758 86.000 61.222 1.00 52.44 49 VAL E N 1
ATOM 11127 C CA . VAL E 1 49 ? -49.430 87.221 60.492 1.00 55.31 49 VAL E CA 1
ATOM 11128 C C . VAL E 1 49 ? -50.730 88.003 60.302 1.00 59.61 49 VAL E C 1
ATOM 11129 O O . VAL E 1 49 ? -51.715 87.477 59.777 1.00 61.05 49 VAL E O 1
ATOM 11133 N N . GLY E 1 50 ? -50.732 89.257 60.736 1.00 63.22 50 GLY E N 1
ATOM 11134 C CA . GLY E 1 50 ? -51.919 90.081 60.620 1.00 67.37 50 GLY E CA 1
ATOM 11135 C C . GLY E 1 50 ? -51.690 91.474 61.183 1.00 70.43 50 GLY E C 1
ATOM 11136 O O . GLY E 1 50 ? -50.697 91.717 61.880 1.00 69.29 50 GLY E O 1
ATOM 11137 N N . SER E 1 51 ? -52.620 92.381 60.897 1.00 72.92 51 SER E N 1
ATOM 11138 C CA . SER E 1 51 ? -52.523 93.765 61.335 1.00 75.87 51 SER E CA 1
ATOM 11139 C C . SER E 1 51 ? -52.344 93.973 62.840 1.00 77.94 51 SER E C 1
ATOM 11140 O O . SER E 1 51 ? -51.382 94.625 63.273 1.00 79.61 51 SER E O 1
ATOM 11143 N N . ALA E 1 52 ? -53.259 93.449 63.646 1.00 78.55 52 ALA E N 1
ATOM 11144 C CA . ALA E 1 52 ? -53.130 93.627 65.086 1.00 79.38 52 ALA E CA 1
ATOM 11145 C C . ALA E 1 52 ? -53.154 92.283 65.776 1.00 79.67 52 ALA E C 1
ATOM 11146 O O . ALA E 1 52 ? -54.218 91.764 66.107 1.00 80.41 52 ALA E O 1
ATOM 11148 N N . LEU E 1 53 ? -51.973 91.723 65.995 1.00 79.45 53 LEU E N 1
ATOM 11149 C CA . LEU E 1 53 ? -51.864 90.426 66.638 1.00 79.69 53 LEU E CA 1
ATOM 11150 C C . LEU E 1 53 ? -51.646 90.580 68.133 1.00 80.67 53 LEU E C 1
ATOM 11151 O O . LEU E 1 53 ? -51.035 91.551 68.583 1.00 81.56 53 LEU E O 1
ATOM 11156 N N . GLN E 1 54 ? -52.144 89.618 68.899 1.00 81.56 54 GLN E N 1
ATOM 11157 C CA . GLN E 1 54 ? -51.962 89.625 70.343 1.00 83.07 54 GLN E CA 1
ATOM 11158 C C . GLN E 1 54 ? -50.852 88.615 70.647 1.00 84.13 54 GLN E C 1
ATOM 11159 O O . GLN E 1 54 ? -50.612 87.697 69.861 1.00 84.77 54 GLN E O 1
ATOM 11165 N N . ALA E 1 55 ? -50.172 88.774 71.775 1.00 84.89 55 ALA E N 1
ATOM 11166 C CA . ALA E 1 55 ? -49.097 87.855 72.108 1.00 85.99 55 ALA E CA 1
ATOM 11167 C C . ALA E 1 55 ? -48.868 87.735 73.608 1.00 87.16 55 ALA E C 1
ATOM 11168 O O . ALA E 1 55 ? -48.984 88.711 74.343 1.00 87.15 55 ALA E O 1
ATOM 11170 N N . PRO E 1 56 ? -48.542 86.521 74.078 1.00 88.78 56 PRO E N 1
ATOM 11171 C CA . PRO E 1 56 ? -48.288 86.230 75.496 1.00 90.00 56 PRO E CA 1
ATOM 11172 C C . PRO E 1 56 ? -46.794 86.304 75.871 1.00 91.18 56 PRO E C 1
ATOM 11173 O O . PRO E 1 56 ? -45.932 85.913 75.072 1.00 92.25 56 PRO E O 1
ATOM 11177 N N . ALA E 1 57 ? -46.502 86.796 77.079 1.00 91.16 57 ALA E N 1
ATOM 11178 C CA . ALA E 1 57 ? -45.127 86.927 77.593 1.00 91.12 57 ALA E CA 1
ATOM 11179 C C . ALA E 1 57 ? -44.029 86.757 76.535 1.00 90.66 57 ALA E C 1
ATOM 11180 O O . ALA E 1 57 ? -43.270 85.787 76.571 1.00 90.35 57 ALA E O 1
ATOM 11182 N N . ASP E 1 58 ? -43.940 87.713 75.611 1.00 90.15 58 ASP E N 1
ATOM 11183 C CA . ASP E 1 58 ? -42.965 87.646 74.528 1.00 88.96 58 ASP E CA 1
ATOM 11184 C C . ASP E 1 58 ? -42.240 88.946 74.213 1.00 86.83 58 ASP E C 1
ATOM 11185 O O . ASP E 1 58 ? -42.690 90.029 74.579 1.00 86.28 58 ASP E O 1
ATOM 11190 N N . THR E 1 59 ? -41.121 88.812 73.508 1.00 84.51 59 THR E N 1
ATOM 11191 C CA . THR E 1 59 ? -40.297 89.944 73.101 1.00 82.83 59 THR E CA 1
ATOM 11192 C C . THR E 1 59 ? -40.963 90.658 71.934 1.00 80.95 59 THR E C 1
ATOM 11193 O O . THR E 1 59 ? -41.340 90.024 70.952 1.00 80.19 59 THR E O 1
ATOM 11197 N N . GLN E 1 60 ? -41.107 91.976 72.045 1.00 79.61 60 GLN E N 1
ATOM 11198 C CA . GLN E 1 60 ? -41.725 92.764 70.979 1.00 79.42 60 GLN E CA 1
ATOM 11199 C C . GLN E 1 60 ? -40.670 93.576 70.219 1.00 78.82 60 GLN E C 1
ATOM 11200 O O . GLN E 1 60 ? -39.526 93.703 70.666 1.00 78.86 60 GLN E O 1
ATOM 11206 N N . ARG E 1 61 ? -41.055 94.124 69.070 1.00 78.56 61 ARG E N 1
ATOM 11207 C CA . ARG E 1 61 ? -40.134 94.914 68.258 1.00 77.49 61 ARG E CA 1
ATOM 11208 C C . ARG E 1 61 ? -40.838 95.734 67.184 1.00 76.61 61 ARG E C 1
ATOM 11209 O O . ARG E 1 61 ? -41.148 95.216 66.116 1.00 77.57 61 ARG E O 1
ATOM 11217 N N . ILE E 1 62 ? -41.088 97.010 67.445 1.00 75.67 62 ILE E N 1
ATOM 11218 C CA . ILE E 1 62 ? -41.756 97.827 66.440 1.00 74.95 62 ILE E CA 1
ATOM 11219 C C . ILE E 1 62 ? -40.708 98.349 65.466 1.00 74.33 62 ILE E C 1
ATOM 11220 O O . ILE E 1 62 ? -39.540 97.979 65.555 1.00 74.55 62 ILE E O 1
ATOM 11225 N N . ASP E 1 63 ? -41.147 99.187 64.526 1.00 73.87 63 ASP E N 1
ATOM 11226 C CA . ASP E 1 63 ? -40.292 99.819 63.519 1.00 72.35 63 ASP E CA 1
ATOM 11227 C C . ASP E 1 63 ? -41.147 100.411 62.424 1.00 71.04 63 ASP E C 1
ATOM 11228 O O . ASP E 1 63 ? -41.946 99.713 61.818 1.00 72.48 63 ASP E O 1
ATOM 11233 N N . ALA E 1 64 ? -41.537 101.282 61.796 1.00 69.39 64 ALA E N 1
ATOM 11234 C CA . ALA E 1 64 ? -41.329 102.081 60.596 1.00 68.59 64 ALA E CA 1
ATOM 11235 C C . ALA E 1 64 ? -42.528 102.957 60.268 1.00 68.39 64 ALA E C 1
ATOM 11236 O O . ALA E 1 64 ? -42.423 104.183 60.221 1.00 67.93 64 ALA E O 1
ATOM 11238 N N . ALA E 1 67 ? -38.821 99.155 58.356 1.00 48.19 67 ALA E N 1
ATOM 11239 C CA . ALA E 1 67 ? -40.184 98.806 57.978 1.00 51.31 67 ALA E CA 1
ATOM 11240 C C . ALA E 1 67 ? -40.183 97.612 57.037 1.00 51.66 67 ALA E C 1
ATOM 11241 O O . ALA E 1 67 ? -40.909 96.652 57.280 1.00 54.05 67 ALA E O 1
ATOM 11243 N N . PHE E 1 68 ? -39.388 97.657 55.969 1.00 51.25 68 PHE E N 1
ATOM 11244 C CA . PHE E 1 68 ? -39.361 96.537 55.033 1.00 50.47 68 PHE E CA 1
ATOM 11245 C C . PHE E 1 68 ? -38.905 95.237 55.671 1.00 49.82 68 PHE E C 1
ATOM 11246 O O . PHE E 1 68 ? -38.023 95.225 56.537 1.00 49.57 68 PHE E O 1
ATOM 11254 N N . ILE E 1 69 ? -39.519 94.143 55.235 1.00 49.57 69 ILE E N 1
ATOM 11255 C CA . ILE E 1 69 ? -39.163 92.823 55.726 1.00 49.81 69 ILE E CA 1
ATOM 11256 C C . ILE E 1 69 ? -39.272 91.833 54.563 1.00 49.99 69 ILE E C 1
ATOM 11257 O O . ILE E 1 69 ? -40.312 91.744 53.915 1.00 49.16 69 ILE E O 1
ATOM 11262 N N . SER E 1 70 ? -38.182 91.115 54.292 1.00 51.67 70 SER E N 1
ATOM 11263 C CA . SER E 1 70 ? -38.126 90.129 53.206 1.00 50.73 70 SER E CA 1
ATOM 11264 C C . SER E 1 70 ? -37.464 88.847 53.710 1.00 50.03 70 SER E C 1
ATOM 11265 O O . SER E 1 70 ? -36.951 88.802 54.824 1.00 47.92 70 SER E O 1
ATOM 11268 N N . PRO E 1 71 ? -37.483 87.775 52.902 1.00 50.53 71 PRO E N 1
ATOM 11269 C CA . PRO E 1 71 ? -36.834 86.564 53.407 1.00 50.09 71 PRO E CA 1
ATOM 11270 C C . PRO E 1 71 ? -35.360 86.922 53.600 1.00 50.78 71 PRO E C 1
ATOM 11271 O O . PRO E 1 71 ? -34.851 87.824 52.931 1.00 50.78 71 PRO E O 1
ATOM 11275 N N . GLY E 1 72 ? -34.682 86.231 54.509 1.00 51.77 72 GLY E N 1
ATOM 11276 C CA . GLY E 1 72 ? -33.278 86.511 54.753 1.00 52.23 72 GLY E CA 1
ATOM 11277 C C . GLY E 1 72 ? -32.472 86.687 53.472 1.00 52.72 72 GLY E C 1
ATOM 11278 O O . GLY E 1 72 ? -32.549 85.849 52.565 1.00 52.22 72 GLY E O 1
ATOM 11279 N N . TRP E 1 73 ? -31.705 87.778 53.397 1.00 51.97 73 TRP E N 1
ATOM 11280 C CA . TRP E 1 73 ? -30.873 88.063 52.242 1.00 51.78 73 TRP E CA 1
ATOM 11281 C C . TRP E 1 73 ? -29.838 86.969 52.056 1.00 51.48 73 TRP E C 1
ATOM 11282 O O . TRP E 1 73 ? -29.421 86.312 53.004 1.00 51.69 73 TRP E O 1
ATOM 11293 N N . VAL E 1 74 ? -29.415 86.783 50.816 1.00 51.10 74 VAL E N 1
ATOM 11294 C CA . VAL E 1 74 ? -28.447 85.759 50.506 1.00 51.32 74 VAL E CA 1
ATOM 11295 C C . VAL E 1 74 ? -27.289 86.386 49.773 1.00 51.13 74 VAL E C 1
ATOM 11296 O O . VAL E 1 74 ? -27.485 87.194 48.870 1.00 52.50 74 VAL E O 1
ATOM 11300 N N . ASP E 1 75 ? -26.076 86.038 50.175 1.00 51.13 75 ASP E N 1
ATOM 11301 C CA . ASP E 1 75 ? -24.906 86.551 49.484 1.00 50.50 75 ASP E CA 1
ATOM 11302 C C . ASP E 1 75 ? -24.334 85.317 48.804 1.00 49.85 75 ASP E C 1
ATOM 11303 O O . ASP E 1 75 ? -23.852 84.403 49.474 1.00 48.67 75 ASP E O 1
ATOM 11308 N N . LEU E 1 76 ? -24.411 85.285 47.478 1.00 50.01 76 LEU E N 1
ATOM 11309 C CA . LEU E 1 76 ? -23.936 84.138 46.705 1.00 52.32 76 LEU E CA 1
ATOM 11310 C C . LEU E 1 76 ? -22.418 84.045 46.586 1.00 52.20 76 LEU E C 1
ATOM 11311 O O . LEU E 1 76 ? -21.882 82.972 46.299 1.00 51.03 76 LEU E O 1
ATOM 11316 N N . HIS E 1 77 ? -21.729 85.160 46.822 1.00 51.77 77 HIS E N 1
ATOM 11317 C CA . HIS E 1 77 ? -20.278 85.191 46.697 1.00 49.91 77 HIS E CA 1
ATOM 11318 C C . HIS E 1 77 ? -19.566 85.903 47.854 1.00 46.93 77 HIS E C 1
ATOM 11319 O O . HIS E 1 77 ? -19.505 87.123 47.864 1.00 44.85 77 HIS E O 1
ATOM 11326 N N . VAL E 1 78 ? -19.055 85.126 48.817 1.00 44.03 78 VAL E N 1
ATOM 11327 C CA . VAL E 1 78 ? -18.278 85.630 49.962 1.00 41.76 78 VAL E CA 1
ATOM 11328 C C . VAL E 1 78 ? -17.180 84.601 50.257 1.00 41.28 78 VAL E C 1
ATOM 11329 O O . VAL E 1 78 ? -17.276 83.446 49.847 1.00 40.44 78 VAL E O 1
ATOM 11333 N N . HIS E 1 79 ? -16.141 85.018 50.969 1.00 40.30 79 HIS E N 1
ATOM 11334 C CA . HIS E 1 79 ? -15.040 84.127 51.323 1.00 38.24 79 HIS E CA 1
ATOM 11335 C C . HIS E 1 79 ? -14.964 84.173 52.834 1.00 36.90 79 HIS E C 1
ATOM 11336 O O . HIS E 1 79 ? -14.432 85.122 53.396 1.00 36.81 79 HIS E O 1
ATOM 11343 N N . ILE E 1 80 ? -15.502 83.138 53.477 1.00 37.59 80 ILE E N 1
ATOM 11344 C CA . ILE E 1 80 ? -15.559 83.052 54.926 1.00 37.25 80 ILE E CA 1
ATOM 11345 C C . ILE E 1 80 ? -14.878 81.824 55.517 1.00 37.71 80 ILE E C 1
ATOM 11346 O O . ILE E 1 80 ? -15.282 81.336 56.576 1.00 36.12 80 ILE E O 1
ATOM 11351 N N . TRP E 1 81 ? -13.850 81.322 54.842 1.00 38.88 81 TRP E N 1
ATOM 11352 C CA . TRP E 1 81 ? -13.116 80.156 55.352 1.00 39.68 81 TRP E CA 1
ATOM 11353 C C . TRP E 1 81 ? -12.018 80.721 56.253 1.00 41.03 81 TRP E C 1
ATOM 11354 O O . TRP E 1 81 ? -10.819 80.503 56.038 1.00 41.20 81 TRP E O 1
ATOM 11365 N N . HIS E 1 82 ? -12.454 81.478 57.255 1.00 42.00 82 HIS E N 1
ATOM 11366 C CA . HIS E 1 82 ? -11.559 82.125 58.215 1.00 41.82 82 HIS E CA 1
ATOM 11367 C C . HIS E 1 82 ? -10.594 81.121 58.828 1.00 41.34 82 HIS E C 1
ATOM 11368 O O . HIS E 1 82 ? -11.007 80.031 59.230 1.00 39.71 82 HIS E O 1
ATOM 11375 N N . GLY E 1 83 ? -9.315 81.490 58.903 1.00 40.71 83 GLY E N 1
ATOM 11376 C CA . GLY E 1 83 ? -8.326 80.583 59.467 1.00 43.23 83 GLY E CA 1
ATOM 11377 C C . GLY E 1 83 ? -7.661 79.626 58.474 1.00 44.71 83 GLY E C 1
ATOM 11378 O O . GLY E 1 83 ? -6.435 79.550 58.405 1.00 44.92 83 GLY E O 1
ATOM 11379 N N . GLY E 1 84 ? -8.466 78.894 57.705 1.00 45.51 84 GLY E N 1
ATOM 11380 C CA . GLY E 1 84 ? -7.934 77.947 56.740 1.00 47.51 84 GLY E CA 1
ATOM 11381 C C . GLY E 1 84 ? -7.247 78.606 55.556 1.00 48.66 84 GLY E C 1
ATOM 11382 O O . GLY E 1 84 ? -6.177 78.177 55.124 1.00 48.02 84 GLY E O 1
ATOM 11383 N N . THR E 1 85 ? -7.880 79.631 55.006 1.00 49.92 85 THR E N 1
ATOM 11384 C CA . THR E 1 85 ? -7.304 80.364 53.893 1.00 51.82 85 THR E CA 1
ATOM 11385 C C . THR E 1 85 ? -6.659 81.594 54.516 1.00 51.66 85 THR E C 1
ATOM 11386 O O . THR E 1 85 ? -6.526 81.668 55.742 1.00 51.69 85 THR E O 1
ATOM 11390 N N . ASP E 1 86 ? -6.283 82.568 53.695 1.00 50.02 86 ASP E N 1
ATOM 11391 C CA . ASP E 1 86 ? -5.635 83.773 54.211 1.00 49.41 86 ASP E CA 1
ATOM 11392 C C . ASP E 1 86 ? -6.449 85.019 53.884 1.00 48.75 86 ASP E C 1
ATOM 11393 O O . ASP E 1 86 ? -6.309 86.062 54.516 1.00 46.57 86 ASP E O 1
ATOM 11398 N N . ILE E 1 87 ? -7.316 84.879 52.895 1.00 49.20 87 ILE E N 1
ATOM 11399 C CA . ILE E 1 87 ? -8.120 85.971 52.398 1.00 49.21 87 ILE E CA 1
ATOM 11400 C C . ILE E 1 87 ? -9.526 86.093 53.004 1.00 49.34 87 ILE E C 1
ATOM 11401 O O . ILE E 1 87 ? -10.163 87.147 52.892 1.00 48.98 87 ILE E O 1
ATOM 11406 N N . SER E 1 88 ? -9.994 85.020 53.643 1.00 48.99 88 SER E N 1
ATOM 11407 C CA . SER E 1 88 ? -11.334 84.944 54.239 1.00 47.76 88 SER E CA 1
ATOM 11408 C C . SER E 1 88 ? -11.614 85.824 55.447 1.00 47.17 88 SER E C 1
ATOM 11409 O O . SER E 1 88 ? -10.739 86.054 56.292 1.00 47.25 88 SER E O 1
ATOM 11412 N N . ILE E 1 89 ? -12.851 86.296 55.544 1.00 46.19 89 ILE E N 1
ATOM 11413 C CA . ILE E 1 89 ? -13.239 87.083 56.708 1.00 46.33 89 ILE E CA 1
ATOM 11414 C C . ILE E 1 89 ? -14.109 86.156 57.559 1.00 47.30 89 ILE E C 1
ATOM 11415 O O . ILE E 1 89 ? -14.321 84.995 57.195 1.00 45.62 89 ILE E O 1
ATOM 11420 N N . ARG E 1 90 ? -14.584 86.640 58.701 1.00 48.50 90 ARG E N 1
ATOM 11421 C CA . ARG E 1 90 ? -15.416 85.802 59.568 1.00 48.30 90 ARG E CA 1
ATOM 11422 C C . ARG E 1 90 ? -16.866 85.885 59.122 1.00 48.10 90 ARG E C 1
ATOM 11423 O O . ARG E 1 90 ? -17.288 86.908 58.590 1.00 45.73 90 ARG E O 1
ATOM 11431 N N . PRO E 1 91 ? -17.644 84.798 59.300 1.00 49.83 91 PRO E N 1
ATOM 11432 C CA . PRO E 1 91 ? -19.046 84.881 58.872 1.00 51.20 91 PRO E CA 1
ATOM 11433 C C . PRO E 1 91 ? -19.823 85.997 59.588 1.00 52.45 91 PRO E C 1
ATOM 11434 O O . PRO E 1 91 ? -20.753 86.588 59.031 1.00 51.97 91 PRO E O 1
ATOM 11438 N N . SER E 1 92 ? -19.411 86.315 60.810 1.00 53.22 92 SER E N 1
ATOM 11439 C CA . SER E 1 92 ? -20.066 87.368 61.576 1.00 51.71 92 SER E CA 1
ATOM 11440 C C . SER E 1 92 ? -19.819 88.759 60.979 1.00 52.10 92 SER E C 1
ATOM 11441 O O . SER E 1 92 ? -20.537 89.714 61.282 1.00 52.16 92 SER E O 1
ATOM 11444 N N . GLU E 1 93 ? -18.811 88.880 60.120 1.00 52.00 93 GLU E N 1
ATOM 11445 C CA . GLU E 1 93 ? -18.472 90.163 59.518 1.00 51.30 93 GLU E CA 1
ATOM 11446 C C . GLU E 1 93 ? -19.333 90.440 58.290 1.00 49.22 93 GLU E C 1
ATOM 11447 O O . GLU E 1 93 ? -19.242 91.526 57.698 1.00 50.69 93 GLU E O 1
ATOM 11453 N N . CYS E 1 94 ? -20.172 89.500 57.888 1.00 47.37 94 CYS E N 1
ATOM 11454 C CA . CYS E 1 94 ? -21.005 89.676 56.702 1.00 44.73 94 CYS E CA 1
ATOM 11455 C C . CYS E 1 94 ? -22.288 88.872 56.828 1.00 43.85 94 CYS E C 1
ATOM 11456 O O . CYS E 1 94 ? -23.037 88.736 55.864 1.00 42.62 94 CYS E O 1
ATOM 11459 N N . GLY E 1 95 ? -22.526 88.332 58.018 1.00 42.65 95 GLY E N 1
ATOM 11460 C CA . GLY E 1 95 ? -23.710 87.522 58.245 1.00 43.38 95 GLY E CA 1
ATOM 11461 C C . GLY E 1 95 ? -24.876 88.225 58.923 1.00 44.27 95 GLY E C 1
ATOM 11462 O O . GLY E 1 95 ? -25.302 89.296 58.482 1.00 41.61 95 GLY E O 1
ATOM 11463 N N . ALA E 1 96 ? -25.388 87.609 59.993 1.00 45.82 96 ALA E N 1
ATOM 11464 C CA . ALA E 1 96 ? -26.523 88.124 60.762 1.00 46.93 96 ALA E CA 1
ATOM 11465 C C . ALA E 1 96 ? -26.415 89.615 61.056 1.00 48.60 96 ALA E C 1
ATOM 11466 O O . ALA E 1 96 ? -27.368 90.366 60.841 1.00 49.73 96 ALA E O 1
ATOM 11468 N N . GLU E 1 97 ? -25.258 90.050 61.544 1.00 49.12 97 GLU E N 1
ATOM 11469 C CA . GLU E 1 97 ? -25.002 91.440 61.899 1.00 48.74 97 GLU E CA 1
ATOM 11470 C C . GLU E 1 97 ? -25.216 92.361 60.703 1.00 47.11 97 GLU E C 1
ATOM 11471 O O . GLU E 1 97 ? -25.358 93.587 60.886 1.00 46.66 97 GLU E O 1
ATOM 11477 N N . ARG E 1 98 ? -25.199 91.848 59.490 1.00 46.72 98 ARG E N 1
ATOM 11478 C CA . ARG E 1 98 ? -25.376 92.675 58.291 1.00 46.60 98 ARG E CA 1
ATOM 11479 C C . ARG E 1 98 ? -26.755 92.492 57.639 1.00 44.35 98 ARG E C 1
ATOM 11480 O O . ARG E 1 98 ? -27.041 93.110 56.609 1.00 40.34 98 ARG E O 1
ATOM 11488 N N . GLY E 1 99 ? -27.583 91.627 58.226 1.00 44.51 99 GLY E N 1
ATOM 11489 C CA . GLY E 1 99 ? -28.902 91.359 57.680 1.00 45.45 99 GLY E CA 1
ATOM 11490 C C . GLY E 1 99 ? -28.842 90.303 56.591 1.00 45.52 99 GLY E C 1
ATOM 11491 O O . GLY E 1 99 ? -29.623 90.311 55.655 1.00 45.74 99 GLY E O 1
ATOM 11492 N N . VAL E 1 100 ? -27.894 89.388 56.716 1.00 46.17 100 VAL E N 1
ATOM 11493 C CA . VAL E 1 100 ? -27.732 88.325 55.736 1.00 46.72 100 VAL E CA 1
ATOM 11494 C C . VAL E 1 100 ? -27.831 86.975 56.452 1.00 47.69 100 VAL E C 1
ATOM 11495 O O . VAL E 1 100 ? -27.054 86.682 57.360 1.00 45.80 100 VAL E O 1
ATOM 11499 N N . THR E 1 101 ? -28.805 86.160 56.050 1.00 49.91 101 THR E N 1
ATOM 11500 C CA . THR E 1 101 ? -29.008 84.859 56.684 1.00 52.33 101 THR E CA 1
ATOM 11501 C C . THR E 1 101 ? -28.308 83.694 56.017 1.00 50.74 101 THR E C 1
ATOM 11502 O O . THR E 1 101 ? -27.965 82.716 56.683 1.00 49.85 101 THR E O 1
ATOM 11506 N N . THR E 1 102 ? -28.118 83.795 54.706 1.00 49.62 102 THR E N 1
ATOM 11507 C CA . THR E 1 102 ? -27.463 82.738 53.943 1.00 49.99 102 THR E CA 1
ATOM 11508 C C . THR E 1 102 ? -26.184 83.233 53.261 1.00 49.00 102 THR E C 1
ATOM 11509 O O . THR E 1 102 ? -26.228 84.112 52.383 1.00 48.24 102 THR E O 1
ATOM 11513 N N . LEU E 1 103 ? -25.055 82.651 53.671 1.00 47.45 103 LEU E N 1
ATOM 11514 C CA . LEU E 1 103 ? -23.736 82.998 53.131 1.00 44.91 103 LEU E CA 1
ATOM 11515 C C . LEU E 1 103 ? -23.197 81.836 52.301 1.00 44.37 103 LEU E C 1
ATOM 11516 O O . LEU E 1 103 ? -23.150 80.698 52.787 1.00 44.41 103 LEU E O 1
ATOM 11521 N N . VAL E 1 104 ? -22.782 82.116 51.069 1.00 42.84 104 VAL E N 1
ATOM 11522 C CA . VAL E 1 104 ? -22.238 81.084 50.190 1.00 44.18 104 VAL E CA 1
ATOM 11523 C C . VAL E 1 104 ? -20.743 81.297 49.938 1.00 43.48 104 VAL E C 1
ATOM 11524 O O . VAL E 1 104 ? -20.358 82.234 49.237 1.00 43.11 104 VAL E O 1
ATOM 11528 N N . ASP E 1 105 ? -19.897 80.437 50.494 1.00 42.25 105 ASP E N 1
ATOM 11529 C CA . ASP E 1 105 ? -18.475 80.611 50.252 1.00 43.64 105 ASP E CA 1
ATOM 11530 C C . ASP E 1 105 ? -18.184 80.282 48.794 1.00 42.90 105 ASP E C 1
ATOM 11531 O O . ASP E 1 105 ? -18.479 79.181 48.341 1.00 40.93 105 ASP E O 1
ATOM 11536 N N . ALA E 1 106 ? -17.585 81.239 48.083 1.00 42.74 106 ALA E N 1
ATOM 11537 C CA . ALA E 1 106 ? -17.280 81.113 46.660 1.00 44.08 106 ALA E CA 1
ATOM 11538 C C . ALA E 1 106 ? -15.940 80.473 46.270 1.00 45.61 106 ALA E C 1
ATOM 11539 O O . ALA E 1 106 ? -15.113 81.113 45.614 1.00 46.74 106 ALA E O 1
ATOM 11541 N N . GLY E 1 107 ? -15.733 79.213 46.652 1.00 45.68 107 GLY E N 1
ATOM 11542 C CA . GLY E 1 107 ? -14.505 78.522 46.297 1.00 45.57 107 GLY E CA 1
ATOM 11543 C C . GLY E 1 107 ? -13.275 78.823 47.129 1.00 46.08 107 GLY E C 1
ATOM 11544 O O . GLY E 1 107 ? -12.164 78.844 46.610 1.00 46.83 107 GLY E O 1
ATOM 11545 N N . SER E 1 108 ? -13.451 79.057 48.423 1.00 46.77 108 SER E N 1
ATOM 11546 C CA . SER E 1 108 ? -12.304 79.340 49.269 1.00 45.42 108 SER E CA 1
ATOM 11547 C C . SER E 1 108 ? -11.729 78.003 49.658 1.00 45.25 108 SER E C 1
ATOM 11548 O O . SER E 1 108 ? -10.620 77.912 50.174 1.00 45.64 108 SER E O 1
ATOM 11551 N N . ALA E 1 109 ? -12.485 76.955 49.370 1.00 44.42 109 ALA E N 1
ATOM 11552 C CA . ALA E 1 109 ? -12.041 75.621 49.712 1.00 44.52 109 ALA E CA 1
ATOM 11553 C C . ALA E 1 109 ? -12.191 74.634 48.555 1.00 43.93 109 ALA E C 1
ATOM 11554 O O . ALA E 1 109 ? -13.077 74.783 47.704 1.00 42.58 109 ALA E O 1
ATOM 11556 N N . GLY E 1 110 ? -11.290 73.650 48.535 1.00 43.06 110 GLY E N 1
ATOM 11557 C CA . GLY E 1 110 ? -11.312 72.586 47.547 1.00 42.06 110 GLY E CA 1
ATOM 11558 C C . GLY E 1 110 ? -11.466 71.316 48.373 1.00 41.69 110 GLY E C 1
ATOM 11559 O O . GLY E 1 110 ? -11.690 71.406 49.584 1.00 42.67 110 GLY E O 1
ATOM 11560 N N . GLU E 1 111 ? -11.345 70.146 47.753 1.00 40.84 111 GLU E N 1
ATOM 11561 C CA . GLU E 1 111 ? -11.487 68.889 48.490 1.00 40.08 111 GLU E CA 1
ATOM 11562 C C . GLU E 1 111 ? -10.452 68.760 49.600 1.00 40.24 111 GLU E C 1
ATOM 11563 O O . GLU E 1 111 ? -10.741 68.219 50.662 1.00 41.41 111 GLU E O 1
ATOM 11569 N N . ALA E 1 112 ? -9.254 69.285 49.357 1.00 39.75 112 ALA E N 1
ATOM 11570 C CA . ALA E 1 112 ? -8.164 69.226 50.325 1.00 39.72 112 ALA E CA 1
ATOM 11571 C C . ALA E 1 112 ? -8.559 69.575 51.769 1.00 40.04 112 ALA E C 1
ATOM 11572 O O . ALA E 1 112 ? -8.222 68.835 52.694 1.00 39.94 112 ALA E O 1
ATOM 11574 N N . ASN E 1 113 ? -9.262 70.686 51.982 1.00 40.84 113 ASN E N 1
ATOM 11575 C CA . ASN E 1 113 ? -9.649 71.015 53.349 1.00 42.92 113 ASN E CA 1
ATOM 11576 C C . ASN E 1 113 ? -11.082 71.488 53.513 1.00 43.75 113 ASN E C 1
ATOM 11577 O O . ASN E 1 113 ? -11.342 72.379 54.340 1.00 43.94 113 ASN E O 1
ATOM 11582 N N . PHE E 1 114 ? -12.017 70.906 52.760 1.00 43.22 114 PHE E N 1
ATOM 11583 C CA . PHE E 1 114 ? -13.414 71.321 52.899 1.00 41.07 114 PHE E CA 1
ATOM 11584 C C . PHE E 1 114 ? -13.974 70.897 54.248 1.00 39.58 114 PHE E C 1
ATOM 11585 O O . PHE E 1 114 ? -14.841 71.568 54.793 1.00 37.35 114 PHE E O 1
ATOM 11593 N N . HIS E 1 115 ? -13.480 69.780 54.780 1.00 39.05 115 HIS E N 1
ATOM 11594 C CA . HIS E 1 115 ? -13.962 69.297 56.071 1.00 40.22 115 HIS E CA 1
ATOM 11595 C C . HIS E 1 115 ? -13.643 70.322 57.149 1.00 42.57 115 HIS E C 1
ATOM 11596 O O . HIS E 1 115 ? -14.409 70.483 58.107 1.00 46.31 115 HIS E O 1
ATOM 11603 N N . GLY E 1 116 ? -12.515 71.009 56.998 1.00 41.85 116 GLY E N 1
ATOM 11604 C CA . GLY E 1 116 ? -12.149 72.024 57.960 1.00 41.82 116 GLY E CA 1
ATOM 11605 C C . GLY E 1 116 ? -13.222 73.084 57.898 1.00 42.43 116 GLY E C 1
ATOM 11606 O O . GLY E 1 116 ? -13.794 73.466 58.919 1.00 44.46 116 GLY E O 1
ATOM 11607 N N . PHE E 1 117 ? -13.519 73.537 56.686 1.00 42.80 117 PHE E N 1
ATOM 11608 C CA . PHE E 1 117 ? -14.542 74.554 56.482 1.00 43.91 117 PHE E CA 1
ATOM 11609 C C . PHE E 1 117 ? -15.877 74.176 57.121 1.00 44.49 117 PHE E C 1
ATOM 11610 O O . PHE E 1 117 ? -16.507 74.994 57.780 1.00 43.76 117 PHE E O 1
ATOM 11618 N N . ARG E 1 118 ? -16.308 72.937 56.927 1.00 46.83 118 ARG E N 1
ATOM 11619 C CA . ARG E 1 118 ? -17.571 72.463 57.490 1.00 48.67 118 ARG E CA 1
ATOM 11620 C C . ARG E 1 118 ? -17.608 72.522 59.027 1.00 48.89 118 ARG E C 1
ATOM 11621 O O . ARG E 1 118 ? -18.551 73.091 59.601 1.00 47.57 118 ARG E O 1
ATOM 11629 N N . GLU E 1 119 ? -16.593 71.933 59.675 1.00 49.33 119 GLU E N 1
ATOM 11630 C CA . GLU E 1 119 ? -16.495 71.883 61.138 1.00 49.92 119 GLU E CA 1
ATOM 11631 C C . GLU E 1 119 ? -16.284 73.226 61.833 1.00 49.68 119 GLU E C 1
ATOM 11632 O O . GLU E 1 119 ? -16.806 73.466 62.928 1.00 51.19 119 GLU E O 1
ATOM 11638 N N . TYR E 1 120 ? -15.513 74.103 61.213 1.00 47.10 120 TYR E N 1
ATOM 11639 C CA . TYR E 1 120 ? -15.238 75.382 61.824 1.00 43.99 120 TYR E CA 1
ATOM 11640 C C . TYR E 1 120 ? -16.198 76.480 61.433 1.00 43.91 120 TYR E C 1
ATOM 11641 O O . TYR E 1 120 ? -16.601 77.273 62.268 1.00 46.67 120 TYR E O 1
ATOM 11650 N N . ILE E 1 121 ? -16.556 76.530 60.160 1.00 44.89 121 ILE E N 1
ATOM 11651 C CA . ILE E 1 121 ? -17.412 77.590 59.659 1.00 45.52 121 ILE E CA 1
ATOM 11652 C C . ILE E 1 121 ? -18.889 77.284 59.546 1.00 46.88 121 ILE E C 1
ATOM 11653 O O . ILE E 1 121 ? -19.716 78.044 60.046 1.00 46.68 121 ILE E O 1
ATOM 11658 N N . ILE E 1 122 ? -19.218 76.180 58.882 1.00 48.09 122 ILE E N 1
ATOM 11659 C CA . ILE E 1 122 ? -20.611 75.828 58.656 1.00 49.62 122 ILE E CA 1
ATOM 11660 C C . ILE E 1 122 ? -21.419 75.456 59.891 1.00 50.47 122 ILE E C 1
ATOM 11661 O O . ILE E 1 122 ? -22.445 76.076 60.185 1.00 48.62 122 ILE E O 1
ATOM 11666 N N . GLU E 1 123 ? -20.946 74.460 60.621 1.00 51.66 123 GLU E N 1
ATOM 11667 C CA . GLU E 1 123 ? -21.659 73.977 61.786 1.00 54.20 123 GLU E CA 1
ATOM 11668 C C . GLU E 1 123 ? -21.916 74.956 62.935 1.00 54.53 123 GLU E C 1
ATOM 11669 O O . GLU E 1 123 ? -23.029 75.023 63.458 1.00 55.35 123 GLU E O 1
ATOM 11675 N N . PRO E 1 124 ? -20.902 75.726 63.345 1.00 53.98 124 PRO E N 1
ATOM 11676 C CA . PRO E 1 124 ? -21.131 76.668 64.443 1.00 53.67 124 PRO E CA 1
ATOM 11677 C C . PRO E 1 124 ? -21.949 77.914 64.082 1.00 54.09 124 PRO E C 1
ATOM 11678 O O . PRO E 1 124 ? -22.730 78.397 64.894 1.00 54.03 124 PRO E O 1
ATOM 11682 N N . SER E 1 125 ? -21.759 78.439 62.875 1.00 55.07 125 SER E N 1
ATOM 11683 C CA . SER E 1 125 ? -22.477 79.630 62.429 1.00 55.51 125 SER E CA 1
ATOM 11684 C C . SER E 1 125 ? -23.966 79.473 62.626 1.00 55.97 125 SER E C 1
ATOM 11685 O O . SER E 1 125 ? -24.470 78.359 62.630 1.00 57.47 125 SER E O 1
ATOM 11688 N N . ARG E 1 126 ? -24.674 80.585 62.790 1.00 56.00 126 ARG E N 1
ATOM 11689 C CA . ARG E 1 126 ? -26.115 80.518 62.956 1.00 54.80 126 ARG E CA 1
ATOM 11690 C C . ARG E 1 126 ? -26.763 80.775 61.621 1.00 53.14 126 ARG E C 1
ATOM 11691 O O . ARG E 1 126 ? -27.908 80.420 61.405 1.00 54.88 126 ARG E O 1
ATOM 11699 N N . GLU E 1 127 ? -26.022 81.396 60.721 1.00 51.11 127 GLU E N 1
ATOM 11700 C CA . GLU E 1 127 ? -26.532 81.642 59.389 1.00 50.42 127 GLU E CA 1
ATOM 11701 C C . GLU E 1 127 ? -26.487 80.309 58.634 1.00 50.15 127 GLU E C 1
ATOM 11702 O O . GLU E 1 127 ? -25.959 79.308 59.135 1.00 48.86 127 GLU E O 1
ATOM 11708 N N . ARG E 1 128 ? -27.050 80.295 57.434 1.00 49.76 128 ARG E N 1
ATOM 11709 C CA . ARG E 1 128 ? -27.027 79.093 56.608 1.00 50.06 128 ARG E CA 1
ATOM 11710 C C . ARG E 1 128 ? -25.799 79.291 55.739 1.00 49.46 128 ARG E C 1
ATOM 11711 O O . ARG E 1 128 ? -25.731 80.261 54.968 1.00 49.02 128 ARG E O 1
ATOM 11719 N N . ILE E 1 129 ? -24.818 78.408 55.868 1.00 47.55 129 ILE E N 1
ATOM 11720 C CA . ILE E 1 129 ? -23.634 78.543 55.034 1.00 48.76 129 ILE E CA 1
ATOM 11721 C C . ILE E 1 129 ? -23.506 77.400 54.032 1.00 48.11 129 ILE E C 1
ATOM 11722 O O . ILE E 1 129 ? -23.488 76.223 54.385 1.00 47.94 129 ILE E O 1
ATOM 11727 N N . LYS E 1 130 ? -23.455 77.784 52.768 1.00 47.66 130 LYS E N 1
ATOM 11728 C CA . LYS E 1 130 ? -23.271 76.850 51.682 1.00 48.41 130 LYS E CA 1
ATOM 11729 C C . LYS E 1 130 ? -21.927 77.226 51.050 1.00 48.25 130 LYS E C 1
ATOM 11730 O O . LYS E 1 130 ? -21.312 78.246 51.387 1.00 45.70 130 LYS E O 1
ATOM 11736 N N . ALA E 1 131 ? -21.480 76.398 50.122 1.00 48.73 131 ALA E N 1
ATOM 11737 C CA . ALA E 1 131 ? -20.214 76.653 49.492 1.00 48.11 131 ALA E CA 1
ATOM 11738 C C . ALA E 1 131 ? -20.105 76.087 48.081 1.00 48.54 131 ALA E C 1
ATOM 11739 O O . ALA E 1 131 ? -20.760 75.105 47.720 1.00 49.40 131 ALA E O 1
ATOM 11741 N N . PHE E 1 132 ? -19.295 76.766 47.282 1.00 48.58 132 PHE E N 1
ATOM 11742 C CA . PHE E 1 132 ? -18.973 76.327 45.948 1.00 46.76 132 PHE E CA 1
ATOM 11743 C C . PHE E 1 132 ? -17.618 75.672 46.211 1.00 45.92 132 PHE E C 1
ATOM 11744 O O . PHE E 1 132 ? -16.742 76.269 46.845 1.00 45.60 132 PHE E O 1
ATOM 11752 N N . LEU E 1 133 ? -17.459 74.430 45.781 1.00 44.81 133 LEU E N 1
ATOM 11753 C CA . LEU E 1 133 ? -16.194 73.737 45.971 1.00 42.73 133 LEU E CA 1
ATOM 11754 C C . LEU E 1 133 ? -15.300 74.218 44.835 1.00 42.54 133 LEU E C 1
ATOM 11755 O O . LEU E 1 133 ? -15.748 74.308 43.690 1.00 40.73 133 LEU E O 1
ATOM 11760 N N . ASN E 1 134 ? -14.053 74.554 45.152 1.00 43.06 134 ASN E N 1
ATOM 11761 C CA . ASN E 1 134 ? -13.118 75.007 44.128 1.00 42.64 134 ASN E CA 1
ATOM 11762 C C . ASN E 1 134 ? -12.682 73.762 43.350 1.00 42.96 134 ASN E C 1
ATOM 11763 O O . ASN E 1 134 ? -12.502 72.675 43.923 1.00 42.37 134 ASN E O 1
ATOM 11768 N N . LEU E 1 135 ? -12.537 73.926 42.040 1.00 42.14 135 LEU E N 1
ATOM 11769 C CA . LEU E 1 135 ? -12.090 72.838 41.184 1.00 41.61 135 LEU E CA 1
ATOM 11770 C C . LEU E 1 135 ? -10.653 72.477 41.629 1.00 42.31 135 LEU E C 1
ATOM 11771 O O . LEU E 1 135 ? -10.240 71.317 41.525 1.00 41.40 135 LEU E O 1
ATOM 11776 N N . GLY E 1 136 ? -9.925 73.479 42.148 1.00 42.20 136 GLY E N 1
ATOM 11777 C CA . GLY E 1 136 ? -8.554 73.304 42.624 1.00 42.44 136 GLY E CA 1
ATOM 11778 C C . GLY E 1 136 ? -8.456 72.834 44.073 1.00 42.87 136 GLY E C 1
ATOM 11779 O O . GLY E 1 136 ? -9.053 73.418 44.975 1.00 44.20 136 GLY E O 1
ATOM 11780 N N . SER E 1 137 ? -7.672 71.785 44.294 1.00 42.89 137 SER E N 1
ATOM 11781 C CA . SER E 1 137 ? -7.512 71.189 45.617 1.00 44.97 137 SER E CA 1
ATOM 11782 C C . SER E 1 137 ? -7.188 72.083 46.829 1.00 45.51 137 SER E C 1
ATOM 11783 O O . SER E 1 137 ? -7.807 71.931 47.887 1.00 44.83 137 SER E O 1
ATOM 11786 N N . ILE E 1 138 ? -6.212 72.981 46.694 1.00 44.51 138 ILE E N 1
ATOM 11787 C CA . ILE E 1 138 ? -5.832 73.862 47.801 1.00 43.39 138 ILE E CA 1
ATOM 11788 C C . ILE E 1 138 ? -6.709 75.113 47.940 1.00 44.43 138 ILE E C 1
ATOM 11789 O O . ILE E 1 138 ? -6.558 75.869 48.903 1.00 43.56 138 ILE E O 1
ATOM 11794 N N . GLY E 1 139 ? -7.618 75.332 46.987 1.00 45.17 139 GLY E N 1
ATOM 11795 C CA . GLY E 1 139 ? -8.496 76.495 47.045 1.00 45.57 139 GLY E CA 1
ATOM 11796 C C . GLY E 1 139 ? -7.738 77.804 47.197 1.00 45.47 139 GLY E C 1
ATOM 11797 O O . GLY E 1 139 ? -6.666 77.967 46.621 1.00 45.83 139 GLY E O 1
ATOM 11798 N N . LEU E 1 140 ? -8.270 78.718 48.010 1.00 45.91 140 LEU E N 1
ATOM 11799 C CA . LEU E 1 140 ? -7.660 80.030 48.235 1.00 44.45 140 LEU E CA 1
ATOM 11800 C C . LEU E 1 140 ? -6.765 80.229 49.482 1.00 42.74 140 LEU E C 1
ATOM 11801 O O . LEU E 1 140 ? -6.719 81.324 50.031 1.00 41.89 140 LEU E O 1
ATOM 11806 N N . VAL E 1 141 ? -6.049 79.194 49.916 1.00 42.70 141 VAL E N 1
ATOM 11807 C CA . VAL E 1 141 ? -5.163 79.309 51.081 1.00 42.85 141 VAL E CA 1
ATOM 11808 C C . VAL E 1 141 ? -4.238 80.531 51.016 1.00 43.04 141 VAL E C 1
ATOM 11809 O O . VAL E 1 141 ? -4.033 81.226 52.008 1.00 41.73 141 VAL E O 1
ATOM 11813 N N . ALA E 1 142 ? -3.657 80.748 49.844 1.00 42.99 142 ALA E N 1
ATOM 11814 C CA . ALA E 1 142 ? -2.749 81.851 49.598 1.00 43.39 142 ALA E CA 1
ATOM 11815 C C . ALA E 1 142 ? -3.267 82.505 48.323 1.00 43.35 142 ALA E C 1
ATOM 11816 O O . ALA E 1 142 ? -2.568 82.627 47.309 1.00 41.98 142 ALA E O 1
ATOM 11818 N N . CYS E 1 143 ? -4.528 82.905 48.399 1.00 45.11 143 CYS E N 1
ATOM 11819 C CA . CYS E 1 143 ? -5.246 83.509 47.284 1.00 47.23 143 CYS E CA 1
ATOM 11820 C C . CYS E 1 143 ? -4.412 84.362 46.342 1.00 50.59 143 CYS E C 1
ATOM 11821 O O . CYS E 1 143 ? -3.881 85.401 46.738 1.00 50.26 143 CYS E O 1
ATOM 11824 N N . ASN E 1 144 ? -4.307 83.909 45.090 1.00 54.31 144 ASN E N 1
ATOM 11825 C CA . ASN E 1 144 ? -3.556 84.617 44.046 1.00 56.16 144 ASN E CA 1
ATOM 11826 C C . ASN E 1 144 ? -2.035 84.565 44.161 1.00 55.57 144 ASN E C 1
ATOM 11827 O O . ASN E 1 144 ? -1.328 84.856 43.205 1.00 57.92 144 ASN E O 1
ATOM 11832 N N . ARG E 1 145 ? -1.510 84.184 45.310 1.00 53.97 145 ARG E N 1
ATOM 11833 C CA . ARG E 1 145 ? -0.064 84.140 45.430 1.00 52.04 145 ARG E CA 1
ATOM 11834 C C . ARG E 1 145 ? 0.435 82.755 45.061 1.00 51.08 145 ARG E C 1
ATOM 11835 O O . ARG E 1 145 ? 1.558 82.593 44.593 1.00 49.73 145 ARG E O 1
ATOM 11843 N N . VAL E 1 146 ? -0.417 81.758 45.269 1.00 50.33 146 VAL E N 1
ATOM 11844 C CA . VAL E 1 146 ? -0.094 80.382 44.923 1.00 48.64 146 VAL E CA 1
ATOM 11845 C C . VAL E 1 146 ? -1.356 79.791 44.330 1.00 48.55 146 VAL E C 1
ATOM 11846 O O . VAL E 1 146 ? -2.094 79.095 45.006 1.00 50.55 146 VAL E O 1
ATOM 11850 N N . PRO E 1 147 ? -1.627 80.081 43.046 1.00 49.43 147 PRO E N 1
ATOM 11851 C CA . PRO E 1 147 ? -2.793 79.620 42.278 1.00 48.32 147 PRO E CA 1
ATOM 11852 C C . PRO E 1 147 ? -3.262 78.185 42.549 1.00 48.12 147 PRO E C 1
ATOM 11853 O O . PRO E 1 147 ? -2.466 77.256 42.599 1.00 47.98 147 PRO E O 1
ATOM 11857 N N . GLU E 1 148 ? -4.570 78.007 42.694 1.00 48.71 148 GLU E N 1
ATOM 11858 C CA . GLU E 1 148 ? -5.141 76.686 42.938 1.00 48.17 148 GLU E CA 1
ATOM 11859 C C . GLU E 1 148 ? -5.408 75.929 41.626 1.00 47.52 148 GLU E C 1
ATOM 11860 O O . GLU E 1 148 ? -5.823 74.770 41.655 1.00 46.28 148 GLU E O 1
ATOM 11866 N N . LEU E 1 149 ? -5.164 76.582 40.486 1.00 47.66 149 LEU E N 1
ATOM 11867 C CA . LEU E 1 149 ? -5.381 75.966 39.170 1.00 48.65 149 LEU E CA 1
ATOM 11868 C C . LEU E 1 149 ? -4.225 76.234 38.191 1.00 49.24 149 LEU E C 1
ATOM 11869 O O . LEU E 1 149 ? -4.398 76.941 37.196 1.00 46.78 149 LEU E O 1
ATOM 11874 N N . ARG E 1 150 ? -3.058 75.655 38.469 1.00 51.37 150 ARG E N 1
ATOM 11875 C CA . ARG E 1 150 ? -1.876 75.853 37.627 1.00 54.45 150 ARG E CA 1
ATOM 11876 C C . ARG E 1 150 ? -1.688 74.769 36.574 1.00 55.26 150 ARG E C 1
ATOM 11877 O O . ARG E 1 150 ? -1.306 75.058 35.446 1.00 56.95 150 ARG E O 1
ATOM 11885 N N . ASP E 1 151 ? -1.950 73.522 36.948 1.00 55.80 151 ASP E N 1
ATOM 11886 C CA . ASP E 1 151 ? -1.816 72.385 36.041 1.00 56.49 151 ASP E CA 1
ATOM 11887 C C . ASP E 1 151 ? -2.842 71.332 36.445 1.00 56.08 151 ASP E C 1
ATOM 11888 O O . ASP E 1 151 ? -3.600 71.557 37.378 1.00 57.79 151 ASP E O 1
ATOM 11893 N N . ILE E 1 152 ? -2.896 70.186 35.771 1.00 55.47 152 ILE E N 1
ATOM 11894 C CA . ILE E 1 152 ? -3.891 69.211 36.189 1.00 53.80 152 ILE E CA 1
ATOM 11895 C C . ILE E 1 152 ? -3.569 68.586 37.518 1.00 53.43 152 ILE E C 1
ATOM 11896 O O . ILE E 1 152 ? -4.452 68.010 38.140 1.00 54.65 152 ILE E O 1
ATOM 11901 N N . LYS E 1 153 ? -2.324 68.692 37.972 1.00 53.37 153 LYS E N 1
ATOM 11902 C CA . LYS E 1 153 ? -2.000 68.095 39.258 1.00 54.87 153 LYS E CA 1
ATOM 11903 C C . LYS E 1 153 ? -2.836 68.758 40.367 1.00 54.89 153 LYS E C 1
ATOM 11904 O O . LYS E 1 153 ? -2.922 68.239 41.493 1.00 54.76 153 LYS E O 1
ATOM 11910 N N . ASP E 1 154 ? -3.470 69.889 40.040 1.00 53.28 154 ASP E N 1
ATOM 11911 C CA . ASP E 1 154 ? -4.304 70.609 41.005 1.00 52.14 154 ASP E CA 1
ATOM 11912 C C . ASP E 1 154 ? -5.736 70.053 41.079 1.00 50.47 154 ASP E C 1
ATOM 11913 O O . ASP E 1 154 ? -6.324 69.970 42.151 1.00 49.96 154 ASP E O 1
ATOM 11918 N N . ILE E 1 155 ? -6.290 69.666 39.940 1.00 49.27 155 ILE E N 1
ATOM 11919 C CA . ILE E 1 155 ? -7.632 69.095 39.884 1.00 49.33 155 ILE E CA 1
ATOM 11920 C C . ILE E 1 155 ? -7.605 67.586 40.139 1.00 50.26 155 ILE E C 1
ATOM 11921 O O . ILE E 1 155 ? -6.915 66.851 39.443 1.00 53.20 155 ILE E O 1
ATOM 11926 N N . ASP E 1 156 ? -8.358 67.118 41.127 1.00 50.43 156 ASP E N 1
ATOM 11927 C CA . ASP E 1 156 ? -8.402 65.692 41.422 1.00 50.20 156 ASP E CA 1
ATOM 11928 C C . ASP E 1 156 ? -9.853 65.221 41.446 1.00 50.66 156 ASP E C 1
ATOM 11929 O O . ASP E 1 156 ? -10.524 65.287 42.472 1.00 49.61 156 ASP E O 1
ATOM 11934 N N . LEU E 1 157 ? -10.313 64.745 40.292 1.00 52.65 157 LEU E N 1
ATOM 11935 C CA . LEU E 1 157 ? -11.673 64.265 40.093 1.00 54.48 157 LEU E CA 1
ATOM 11936 C C . LEU E 1 157 ? -12.178 63.293 41.147 1.00 55.93 157 LEU E C 1
ATOM 11937 O O . LEU E 1 157 ? -13.241 63.493 41.731 1.00 57.41 157 LEU E O 1
ATOM 11942 N N . ASP E 1 158 ? -11.418 62.244 41.408 1.00 57.15 158 ASP E N 1
ATOM 11943 C CA . ASP E 1 158 ? -11.850 61.269 42.391 1.00 59.22 158 ASP E CA 1
ATOM 11944 C C . ASP E 1 158 ? -12.109 61.856 43.774 1.00 57.80 158 ASP E C 1
ATOM 11945 O O . ASP E 1 158 ? -13.037 61.439 44.456 1.00 57.79 158 ASP E O 1
ATOM 11950 N N . ARG E 1 159 ? -11.306 62.823 44.195 1.00 57.57 159 ARG E N 1
ATOM 11951 C CA . ARG E 1 159 ? -11.509 63.416 45.511 1.00 55.66 159 ARG E CA 1
ATOM 11952 C C . ARG E 1 159 ? -12.675 64.402 45.458 1.00 53.32 159 ARG E C 1
ATOM 11953 O O . ARG E 1 159 ? -13.476 64.484 46.387 1.00 51.61 159 ARG E O 1
ATOM 11961 N N . ILE E 1 160 ? -12.763 65.152 44.366 1.00 51.73 160 ILE E N 1
ATOM 11962 C CA . ILE E 1 160 ? -13.846 66.094 44.200 1.00 51.06 160 ILE E CA 1
ATOM 11963 C C . ILE E 1 160 ? -15.165 65.331 44.287 1.00 53.94 160 ILE E C 1
ATOM 11964 O O . ILE E 1 160 ? -16.046 65.694 45.056 1.00 54.15 160 ILE E O 1
ATOM 11969 N N . LEU E 1 161 ? -15.300 64.257 43.518 1.00 57.08 161 LEU E N 1
ATOM 11970 C CA . LEU E 1 161 ? -16.526 63.457 43.555 1.00 58.44 161 LEU E CA 1
ATOM 11971 C C . LEU E 1 161 ? -16.743 62.915 44.969 1.00 59.14 161 LEU E C 1
ATOM 11972 O O . LEU E 1 161 ? -17.846 62.963 45.513 1.00 59.86 161 LEU E O 1
ATOM 11977 N N . GLU E 1 162 ? -15.666 62.405 45.553 1.00 60.20 162 GLU E N 1
ATOM 11978 C CA . GLU E 1 162 ? -15.670 61.839 46.893 1.00 60.55 162 GLU E CA 1
ATOM 11979 C C . GLU E 1 162 ? -16.026 62.883 47.951 1.00 61.05 162 GLU E C 1
ATOM 11980 O O . GLU E 1 162 ? -16.665 62.564 48.956 1.00 61.65 162 GLU E O 1
ATOM 11986 N N . CYS E 1 163 ? -15.604 64.127 47.735 1.00 59.53 163 CYS E N 1
ATOM 11987 C CA . CYS E 1 163 ? -15.887 65.192 48.688 1.00 56.92 163 CYS E CA 1
ATOM 11988 C C . CYS E 1 163 ? -17.353 65.579 48.575 1.00 56.31 163 CYS E C 1
ATOM 11989 O O . CYS E 1 163 ? -18.033 65.797 49.575 1.00 56.08 163 CYS E O 1
ATOM 11992 N N . TYR E 1 164 ? -17.841 65.667 47.348 1.00 55.28 164 TYR E N 1
ATOM 11993 C CA . TYR E 1 164 ? -19.228 66.028 47.136 1.00 56.59 164 TYR E CA 1
ATOM 11994 C C . TYR E 1 164 ? -20.176 64.986 47.719 1.00 57.93 164 TYR E C 1
ATOM 11995 O O . TYR E 1 164 ? -21.261 65.318 48.194 1.00 58.26 164 TYR E O 1
ATOM 12004 N N . ALA E 1 165 ? -19.776 63.723 47.677 1.00 59.31 165 ALA E N 1
ATOM 12005 C CA . ALA E 1 165 ? -20.615 62.659 48.222 1.00 60.16 165 ALA E CA 1
ATOM 12006 C C . ALA E 1 165 ? -20.901 62.874 49.705 1.00 60.22 165 ALA E C 1
ATOM 12007 O O . ALA E 1 165 ? -22.036 62.714 50.156 1.00 61.78 165 ALA E O 1
ATOM 12009 N N . GLU E 1 166 ? -19.887 63.273 50.480 1.00 59.32 166 GLU E N 1
ATOM 12010 C CA . GLU E 1 166 ? -20.045 63.429 51.920 1.00 59.89 166 GLU E CA 1
ATOM 12011 C C . GLU E 1 166 ? -20.538 64.828 52.272 1.00 57.88 166 GLU E C 1
ATOM 12012 O O . GLU E 1 166 ? -20.798 65.076 53.483 1.00 58.09 166 GLU E O 1
ATOM 12018 N N . ASN E 1 167 ? -20.707 65.767 51.369 1.00 56.21 167 ASN E N 1
ATOM 12019 C CA . ASN E 1 167 ? -21.150 67.112 51.722 1.00 55.91 167 ASN E CA 1
ATOM 12020 C C . ASN E 1 167 ? -22.118 67.723 50.713 1.00 56.88 167 ASN E C 1
ATOM 12021 O O . ASN E 1 167 ? -22.162 68.949 50.557 1.00 56.66 167 ASN E O 1
ATOM 12026 N N . SER E 1 168 ? -22.888 66.879 50.033 1.00 57.05 168 SER E N 1
ATOM 12027 C CA . SER E 1 168 ? -23.840 67.349 49.029 1.00 57.10 168 SER E CA 1
ATOM 12028 C C . SER E 1 168 ? -24.819 68.348 49.644 1.00 56.76 168 SER E C 1
ATOM 12029 O O . SER E 1 168 ? -25.310 69.270 48.982 1.00 55.29 168 SER E O 1
ATOM 12032 N N . GLU E 1 169 ? -25.087 68.149 50.925 1.00 56.73 169 GLU E N 1
ATOM 12033 C CA . GLU E 1 169 ? -25.983 69.007 51.669 1.00 58.02 169 GLU E CA 1
ATOM 12034 C C . GLU E 1 169 ? -25.397 70.413 51.806 1.00 57.86 169 GLU E C 1
ATOM 12035 O O . GLU E 1 169 ? -26.130 71.407 51.785 1.00 58.30 169 GLU E O 1
ATOM 12041 N N . HIS E 1 170 ? -24.072 70.491 51.940 1.00 56.64 170 HIS E N 1
ATOM 12042 C CA . HIS E 1 170 ? -23.375 71.769 52.094 1.00 52.99 170 HIS E CA 1
ATOM 12043 C C . HIS E 1 170 ? -22.889 72.380 50.784 1.00 51.40 170 HIS E C 1
ATOM 12044 O O . HIS E 1 170 ? -22.889 73.600 50.631 1.00 49.84 170 HIS E O 1
ATOM 12051 N N . ILE E 1 171 ? -22.469 71.533 49.847 1.00 50.50 171 ILE E N 1
ATOM 12052 C CA . ILE E 1 171 ? -21.943 72.011 48.570 1.00 49.80 171 ILE E CA 1
ATOM 12053 C C . ILE E 1 171 ? -23.026 72.242 47.542 1.00 49.78 171 ILE E C 1
ATOM 12054 O O . ILE E 1 171 ? -23.880 71.393 47.303 1.00 51.35 171 ILE E O 1
ATOM 12059 N N . VAL E 1 172 ? -22.980 73.406 46.923 1.00 49.73 172 VAL E N 1
ATOM 12060 C CA . VAL E 1 172 ? -24.000 73.767 45.963 1.00 50.05 172 VAL E CA 1
ATOM 12061 C C . VAL E 1 172 ? -23.490 73.868 44.548 1.00 50.17 172 VAL E C 1
ATOM 12062 O O . VAL E 1 172 ? -24.265 74.137 43.637 1.00 52.23 172 VAL E O 1
ATOM 12066 N N . GLY E 1 173 ? -22.191 73.678 44.354 1.00 49.15 173 GLY E N 1
ATOM 12067 C CA . GLY E 1 173 ? -21.644 73.769 43.013 1.00 48.07 173 GLY E CA 1
ATOM 12068 C C . GLY E 1 173 ? -20.133 73.815 43.025 1.00 47.87 173 GLY E C 1
ATOM 12069 O O . GLY E 1 173 ? -19.510 73.556 44.054 1.00 46.51 173 GLY E O 1
ATOM 12070 N N . LEU E 1 174 ? -19.566 73.681 41.702 1.00 48.62 174 LEU E N 1
ATOM 12071 C CA . LEU E 1 174 ? -18.119 73.789 41.568 1.00 48.90 174 LEU E CA 1
ATOM 12072 C C . LEU E 1 174 ? -17.757 75.160 41.043 1.00 48.45 174 LEU E C 1
ATOM 12073 O O . LEU E 1 174 ? -18.454 75.721 40.188 1.00 46.51 174 LEU E O 1
ATOM 12090 N N . VAL E 1 176 ? -14.685 77.858 39.355 1.00 49.22 176 VAL E N 1
ATOM 12091 C CA . VAL E 1 176 ? -13.494 77.799 38.545 1.00 51.16 176 VAL E CA 1
ATOM 12092 C C . VAL E 1 176 ? -13.236 79.256 38.290 1.00 52.08 176 VAL E C 1
ATOM 12093 O O . VAL E 1 176 ? -14.037 79.924 37.642 1.00 52.14 176 VAL E O 1
ATOM 12097 N N . ARG E 1 177 ? -12.144 79.862 38.930 1.00 54.76 177 ARG E N 1
ATOM 12098 C CA . ARG E 1 177 ? -11.881 81.260 38.699 1.00 59.36 177 ARG E CA 1
ATOM 12099 C C . ARG E 1 177 ? -11.523 81.478 37.222 1.00 60.64 177 ARG E C 1
ATOM 12100 O O . ARG E 1 177 ? -12.302 82.099 36.496 1.00 62.98 177 ARG E O 1
ATOM 12108 N N . ALA E 1 178 ? -10.397 80.968 36.744 1.00 59.83 178 ALA E N 1
ATOM 12109 C CA . ALA E 1 178 ? -10.111 81.119 35.315 1.00 60.17 178 ALA E CA 1
ATOM 12110 C C . ALA E 1 178 ? -9.733 82.512 34.853 1.00 59.48 178 ALA E C 1
ATOM 12111 O O . ALA E 1 178 ? -10.473 83.146 34.109 1.00 58.41 178 ALA E O 1
ATOM 12113 N N . SER E 1 179 ? -8.574 82.970 35.299 1.00 59.75 179 SER E N 1
ATOM 12114 C CA . SER E 1 179 ? -8.028 84.271 34.939 1.00 59.41 179 SER E CA 1
ATOM 12115 C C . SER E 1 179 ? -6.561 83.923 34.886 1.00 58.70 179 SER E C 1
ATOM 12116 O O . SER E 1 179 ? -6.133 83.019 35.614 1.00 57.50 179 SER E O 1
ATOM 12119 N N . HIS E 1 180 ? -5.776 84.610 34.061 1.00 58.26 180 HIS E N 1
ATOM 12120 C CA . HIS E 1 180 ? -4.383 84.219 33.975 1.00 58.95 180 HIS E CA 1
ATOM 12121 C C . HIS E 1 180 ? -3.591 84.292 35.268 1.00 59.88 180 HIS E C 1
ATOM 12122 O O . HIS E 1 180 ? -2.649 83.529 35.437 1.00 61.24 180 HIS E O 1
ATOM 12129 N N . VAL E 1 181 ? -3.961 85.167 36.201 1.00 60.07 181 VAL E N 1
ATOM 12130 C CA . VAL E 1 181 ? -3.197 85.220 37.449 1.00 59.91 181 VAL E CA 1
ATOM 12131 C C . VAL E 1 181 ? -3.418 83.899 38.188 1.00 60.13 181 VAL E C 1
ATOM 12132 O O . VAL E 1 181 ? -2.596 83.470 39.003 1.00 61.31 181 VAL E O 1
ATOM 12136 N N . ILE E 1 182 ? -4.528 83.245 37.877 1.00 59.69 182 ILE E N 1
ATOM 12137 C CA . ILE E 1 182 ? -4.850 81.979 38.507 1.00 60.24 182 ILE E CA 1
ATOM 12138 C C . ILE E 1 182 ? -4.532 80.800 37.588 1.00 61.20 182 ILE E C 1
ATOM 12139 O O . ILE E 1 182 ? -3.618 80.015 37.862 1.00 59.62 182 ILE E O 1
ATOM 12144 N N . THR E 1 183 ? -5.279 80.683 36.491 1.00 62.49 183 THR E N 1
ATOM 12145 C CA . THR E 1 183 ? -5.078 79.581 35.561 1.00 63.39 183 THR E CA 1
ATOM 12146 C C . THR E 1 183 ? -3.819 79.751 34.730 1.00 65.53 183 THR E C 1
ATOM 12147 O O . THR E 1 183 ? -3.464 78.878 33.934 1.00 66.63 183 THR E O 1
ATOM 12151 N N . GLY E 1 184 ? -3.126 80.867 34.925 1.00 66.39 184 GLY E N 1
ATOM 12152 C CA . GLY E 1 184 ? -1.910 81.095 34.169 1.00 68.22 184 GLY E CA 1
ATOM 12153 C C . GLY E 1 184 ? -2.163 81.237 32.682 1.00 68.93 184 GLY E C 1
ATOM 12154 O O . GLY E 1 184 ? -2.897 82.133 32.257 1.00 69.92 184 GLY E O 1
ATOM 12155 N N . SER E 1 185 ? -1.564 80.361 31.880 1.00 68.77 185 SER E N 1
ATOM 12156 C CA . SER E 1 185 ? -1.773 80.457 30.442 1.00 69.18 185 SER E CA 1
ATOM 12157 C C . SER E 1 185 ? -2.389 79.226 29.785 1.00 69.01 185 SER E C 1
ATOM 12158 O O . SER E 1 185 ? -2.431 79.151 28.555 1.00 68.46 185 SER E O 1
ATOM 12161 N N . TRP E 1 186 ? -2.878 78.268 30.575 1.00 69.35 186 TRP E N 1
ATOM 12162 C CA . TRP E 1 186 ? -3.468 77.091 29.954 1.00 70.76 186 TRP E CA 1
ATOM 12163 C C . TRP E 1 186 ? -4.958 77.241 29.690 1.00 71.09 186 TRP E C 1
ATOM 12164 O O . TRP E 1 186 ? -5.761 76.350 29.959 1.00 73.41 186 TRP E O 1
ATOM 12175 N N . GLY E 1 187 ? -5.290 78.400 29.128 1.00 70.79 187 GLY E N 1
ATOM 12176 C CA . GLY E 1 187 ? -6.645 78.753 28.742 1.00 69.67 187 GLY E CA 1
ATOM 12177 C C . GLY E 1 187 ? -7.869 78.238 29.477 1.00 68.92 187 GLY E C 1
ATOM 12178 O O . GLY E 1 187 ? -7.897 78.126 30.705 1.00 69.01 187 GLY E O 1
ATOM 12179 N N . VAL E 1 188 ? -8.896 77.934 28.692 1.00 67.00 188 VAL E N 1
ATOM 12180 C CA . VAL E 1 188 ? -10.173 77.467 29.198 1.00 65.19 188 VAL E CA 1
ATOM 12181 C C . VAL E 1 188 ? -10.252 75.961 29.467 1.00 64.12 188 VAL E C 1
ATOM 12182 O O . VAL E 1 188 ? -11.327 75.423 29.701 1.00 61.75 188 VAL E O 1
ATOM 12186 N N . THR E 1 189 ? -9.122 75.271 29.443 1.00 64.13 189 THR E N 1
ATOM 12187 C CA . THR E 1 189 ? -9.153 73.832 29.678 1.00 64.48 189 THR E CA 1
ATOM 12188 C C . THR E 1 189 ? -9.782 73.457 31.027 1.00 64.34 189 THR E C 1
ATOM 12189 O O . THR E 1 189 ? -10.722 72.658 31.089 1.00 64.28 189 THR E O 1
ATOM 12193 N N . PRO E 1 190 ? -9.275 74.033 32.128 1.00 64.10 190 PRO E N 1
ATOM 12194 C CA . PRO E 1 190 ? -9.855 73.693 33.430 1.00 62.32 190 PRO E CA 1
ATOM 12195 C C . PRO E 1 190 ? -11.339 74.066 33.547 1.00 60.65 190 PRO E C 1
ATOM 12196 O O . PRO E 1 190 ? -12.049 73.525 34.386 1.00 61.50 190 PRO E O 1
ATOM 12200 N N . VAL E 1 191 ? -11.805 74.990 32.713 1.00 59.07 191 VAL E N 1
ATOM 12201 C CA . VAL E 1 191 ? -13.212 75.375 32.733 1.00 58.45 191 VAL E CA 1
ATOM 12202 C C . VAL E 1 191 ? -14.011 74.244 32.067 1.00 59.06 191 VAL E C 1
ATOM 12203 O O . VAL E 1 191 ? -15.137 73.951 32.466 1.00 59.84 191 VAL E O 1
ATOM 12207 N N . LYS E 1 192 ? -13.417 73.612 31.055 1.00 58.51 192 LYS E N 1
ATOM 12208 C CA . LYS E 1 192 ? -14.045 72.506 30.334 1.00 57.85 192 LYS E CA 1
ATOM 12209 C C . LYS E 1 192 ? -14.117 71.295 31.256 1.00 56.34 192 LYS E C 1
ATOM 12210 O O . LYS E 1 192 ? -15.076 70.527 31.220 1.00 53.56 192 LYS E O 1
ATOM 12216 N N . LEU E 1 193 ? -13.088 71.124 32.077 1.00 56.25 193 LEU E N 1
ATOM 12217 C CA . LEU E 1 193 ? -13.052 70.018 33.031 1.00 56.46 193 LEU E CA 1
ATOM 12218 C C . LEU E 1 193 ? -14.042 70.262 34.157 1.00 55.36 193 LEU E C 1
ATOM 12219 O O . LEU E 1 193 ? -14.742 69.347 34.592 1.00 55.48 193 LEU E O 1
ATOM 12224 N N . GLY E 1 194 ? -14.081 71.504 34.630 1.00 54.21 194 GLY E N 1
ATOM 12225 C CA . GLY E 1 194 ? -14.992 71.863 35.697 1.00 53.19 194 GLY E CA 1
ATOM 12226 C C . GLY E 1 194 ? -16.407 71.557 35.263 1.00 52.79 194 GLY E C 1
ATOM 12227 O O . GLY E 1 194 ? -17.177 70.942 36.010 1.00 52.89 194 GLY E O 1
ATOM 12228 N N . LYS E 1 195 ? -16.744 71.971 34.044 1.00 50.91 195 LYS E N 1
ATOM 12229 C CA . LYS E 1 195 ? -18.072 71.744 33.508 1.00 50.74 195 LYS E CA 1
ATOM 12230 C C . LYS E 1 195 ? -18.423 70.255 33.432 1.00 51.54 195 LYS E C 1
ATOM 12231 O O . LYS E 1 195 ? -19.562 69.872 33.719 1.00 51.12 195 LYS E O 1
ATOM 12237 N N . LYS E 1 196 ? -17.450 69.423 33.059 1.00 51.96 196 LYS E N 1
ATOM 12238 C CA . LYS E 1 196 ? -17.666 67.981 32.940 1.00 53.40 196 LYS E CA 1
ATOM 12239 C C . LYS E 1 196 ? -17.928 67.414 34.323 1.00 53.30 196 LYS E C 1
ATOM 12240 O O . LYS E 1 196 ? -18.934 66.739 34.556 1.00 53.36 196 LYS E O 1
ATOM 12246 N N . ILE E 1 197 ? -17.003 67.694 35.236 1.00 52.49 197 ILE E N 1
ATOM 12247 C CA . ILE E 1 197 ? -17.112 67.238 36.609 1.00 51.59 197 ILE E CA 1
ATOM 12248 C C . ILE E 1 197 ? -18.395 67.760 37.243 1.00 50.99 197 ILE E C 1
ATOM 12249 O O . ILE E 1 197 ? -18.991 67.086 38.074 1.00 50.79 197 ILE E O 1
ATOM 12254 N N . ALA E 1 198 ? -18.809 68.963 36.852 1.00 50.76 198 ALA E N 1
ATOM 12255 C CA . ALA E 1 198 ? -20.037 69.562 37.371 1.00 52.10 198 ALA E CA 1
ATOM 12256 C C . ALA E 1 198 ? -21.248 68.773 36.859 1.00 52.84 198 ALA E C 1
ATOM 12257 O O . ALA E 1 198 ? -22.166 68.463 37.619 1.00 51.63 198 ALA E O 1
ATOM 12259 N N . LYS E 1 199 ? -21.236 68.448 35.566 1.00 54.55 199 LYS E N 1
ATOM 12260 C CA . LYS E 1 199 ? -22.315 67.683 34.952 1.00 55.20 199 LYS E CA 1
ATOM 12261 C C . LYS E 1 199 ? -22.479 66.307 35.614 1.00 55.30 199 LYS E C 1
ATOM 12262 O O . LYS E 1 199 ? -23.604 65.857 35.812 1.00 55.85 199 LYS E O 1
ATOM 12268 N N . ILE E 1 200 ? -21.379 65.641 35.970 1.00 55.71 200 ILE E N 1
ATOM 12269 C CA . ILE E 1 200 ? -21.501 64.334 36.616 1.00 57.57 200 ILE E CA 1
ATOM 12270 C C . ILE E 1 200 ? -22.030 64.477 38.029 1.00 58.05 200 ILE E C 1
ATOM 12271 O O . ILE E 1 200 ? -22.734 63.599 38.521 1.00 58.65 200 ILE E O 1
ATOM 12276 N N . LEU E 1 201 ? -21.702 65.582 38.688 1.00 58.90 201 LEU E N 1
ATOM 12277 C CA . LEU E 1 201 ? -22.190 65.806 40.047 1.00 58.15 201 LEU E CA 1
ATOM 12278 C C . LEU E 1 201 ? -23.645 66.251 39.999 1.00 58.65 201 LEU E C 1
ATOM 12279 O O . LEU E 1 201 ? -24.411 66.007 40.932 1.00 58.78 201 LEU E O 1
ATOM 12284 N N . LYS E 1 202 ? -24.016 66.903 38.900 1.00 59.54 202 LYS E N 1
ATOM 12285 C CA . LYS E 1 202 ? -25.376 67.410 38.711 1.00 60.61 202 LYS E CA 1
ATOM 12286 C C . LYS E 1 202 ? -25.592 68.646 39.579 1.00 59.07 202 LYS E C 1
ATOM 12287 O O . LYS E 1 202 ? -26.586 68.755 40.309 1.00 59.36 202 LYS E O 1
ATOM 12293 N N . VAL E 1 203 ? -24.634 69.566 39.501 1.00 57.22 203 VAL E N 1
ATOM 12294 C CA . VAL E 1 203 ? -24.683 70.814 40.250 1.00 53.34 203 VAL E CA 1
ATOM 12295 C C . VAL E 1 203 ? -24.235 71.909 39.309 1.00 50.51 203 VAL E C 1
ATOM 12296 O O . VAL E 1 203 ? -23.596 71.646 38.299 1.00 50.92 203 VAL E O 1
ATOM 12300 N N . PRO E 1 204 ? -24.573 73.156 39.621 1.00 48.63 204 PRO E N 1
ATOM 12301 C CA . PRO E 1 204 ? -24.173 74.257 38.753 1.00 48.26 204 PRO E CA 1
ATOM 12302 C C . PRO E 1 204 ? -22.691 74.606 38.910 1.00 47.60 204 PRO E C 1
ATOM 12303 O O . PRO E 1 204 ? -22.018 74.139 39.833 1.00 45.36 204 PRO E O 1
ATOM 12323 N N . VAL E 1 207 ? -18.420 80.486 37.650 1.00 50.47 207 VAL E N 1
ATOM 12324 C CA . VAL E 1 207 ? -17.186 80.869 36.985 1.00 52.96 207 VAL E CA 1
ATOM 12325 C C . VAL E 1 207 ? -16.945 82.377 37.010 1.00 54.35 207 VAL E C 1
ATOM 12326 O O . VAL E 1 207 ? -17.777 83.171 36.559 1.00 53.13 207 VAL E O 1
ATOM 12330 N N . HIS E 1 208 ? -15.789 82.756 37.545 1.00 56.97 208 HIS E N 1
ATOM 12331 C CA . HIS E 1 208 ? -15.383 84.153 37.620 1.00 58.92 208 HIS E CA 1
ATOM 12332 C C . HIS E 1 208 ? -14.612 84.494 36.346 1.00 59.83 208 HIS E C 1
ATOM 12333 O O . HIS E 1 208 ? -13.844 83.680 35.835 1.00 59.92 208 HIS E O 1
ATOM 12340 N N . VAL E 1 209 ? -14.828 85.687 35.812 1.00 60.46 209 VAL E N 1
ATOM 12341 C CA . VAL E 1 209 ? -14.125 86.071 34.601 1.00 61.73 209 VAL E CA 1
ATOM 12342 C C . VAL E 1 209 ? -13.168 87.211 34.904 1.00 64.39 209 VAL E C 1
ATOM 12343 O O . VAL E 1 209 ? -13.413 88.002 35.813 1.00 65.77 209 VAL E O 1
ATOM 12347 N N . GLY E 1 210 ? -12.071 87.294 34.159 1.00 66.05 210 GLY E N 1
ATOM 12348 C CA . GLY E 1 210 ? -11.111 88.355 34.408 1.00 67.38 210 GLY E CA 1
ATOM 12349 C C . GLY E 1 210 ? -10.114 88.476 33.281 1.00 68.65 210 GLY E C 1
ATOM 12350 O O . GLY E 1 210 ? -10.469 88.209 32.134 1.00 67.40 210 GLY E O 1
ATOM 12351 N N . GLU E 1 211 ? -8.881 88.878 33.606 1.00 71.38 211 GLU E N 1
ATOM 12352 C CA . GLU E 1 211 ? -7.807 89.040 32.618 1.00 74.16 211 GLU E CA 1
ATOM 12353 C C . GLU E 1 211 ? -7.946 88.008 31.497 1.00 75.87 211 GLU E C 1
ATOM 12354 O O . GLU E 1 211 ? -7.805 86.803 31.727 1.00 75.51 211 GLU E O 1
ATOM 12360 N N . PRO E 1 212 ? -8.190 88.483 30.262 1.00 77.84 212 PRO E N 1
ATOM 12361 C CA . PRO E 1 212 ? -8.394 87.794 28.979 1.00 79.29 212 PRO E CA 1
ATOM 12362 C C . PRO E 1 212 ? -7.889 86.384 28.680 1.00 80.56 212 PRO E C 1
ATOM 12363 O O . PRO E 1 212 ? -8.568 85.648 27.970 1.00 82.47 212 PRO E O 1
ATOM 12367 N N . PRO E 1 213 ? -6.703 85.991 29.180 1.00 81.12 213 PRO E N 1
ATOM 12368 C CA . PRO E 1 213 ? -6.117 84.654 28.952 1.00 81.03 213 PRO E CA 1
ATOM 12369 C C . PRO E 1 213 ? -7.014 83.412 29.066 1.00 80.55 213 PRO E C 1
ATOM 12370 O O . PRO E 1 213 ? -6.796 82.430 28.355 1.00 80.76 213 PRO E O 1
ATOM 12374 N N . ALA E 1 214 ? -7.999 83.438 29.962 1.00 79.57 214 ALA E N 1
ATOM 12375 C CA . ALA E 1 214 ? -8.930 82.317 30.081 1.00 78.07 214 ALA E CA 1
ATOM 12376 C C . ALA E 1 214 ? -10.212 82.691 29.320 1.00 76.99 214 ALA E C 1
ATOM 12377 O O . ALA E 1 214 ? -11.115 81.882 29.171 1.00 76.89 214 ALA E O 1
ATOM 12379 N N . LEU E 1 215 ? -10.254 83.942 28.858 1.00 76.92 215 LEU E N 1
ATOM 12380 C CA . LEU E 1 215 ? -11.314 84.558 28.034 1.00 77.28 215 LEU E CA 1
ATOM 12381 C C . LEU E 1 215 ? -12.816 84.381 28.309 1.00 77.63 215 LEU E C 1
ATOM 12382 O O . LEU E 1 215 ? -13.381 83.290 28.162 1.00 77.30 215 LEU E O 1
ATOM 12387 N N . TYR E 1 216 ? -13.448 85.506 28.655 1.00 77.56 216 TYR E N 1
ATOM 12388 C CA . TYR E 1 216 ? -14.883 85.625 28.974 1.00 76.54 216 TYR E CA 1
ATOM 12389 C C . TYR E 1 216 ? -15.799 84.966 27.935 1.00 77.82 216 TYR E C 1
ATOM 12390 O O . TYR E 1 216 ? -16.656 84.140 28.270 1.00 77.14 216 TYR E O 1
ATOM 12399 N N . ASP E 1 217 ? -15.615 85.360 26.677 1.00 79.07 217 ASP E N 1
ATOM 12400 C CA . ASP E 1 217 ? -16.408 84.852 25.562 1.00 79.30 217 ASP E CA 1
ATOM 12401 C C . ASP E 1 217 ? -16.444 83.326 25.534 1.00 79.14 217 ASP E C 1
ATOM 12402 O O . ASP E 1 217 ? -17.513 82.727 25.405 1.00 79.24 217 ASP E O 1
ATOM 12407 N N . GLU E 1 218 ? -15.276 82.700 25.659 1.00 79.08 218 GLU E N 1
ATOM 12408 C CA . GLU E 1 218 ? -15.181 81.244 25.636 1.00 78.92 218 GLU E CA 1
ATOM 12409 C C . GLU E 1 218 ? -15.846 80.602 26.836 1.00 76.82 218 GLU E C 1
ATOM 12410 O O . GLU E 1 218 ? -16.279 79.453 26.766 1.00 76.43 218 GLU E O 1
ATOM 12416 N N . VAL E 1 219 ? -15.917 81.342 27.937 1.00 75.26 219 VAL E N 1
ATOM 12417 C CA . VAL E 1 219 ? -16.534 80.843 29.156 1.00 73.34 219 VAL E CA 1
ATOM 12418 C C . VAL E 1 219 ? -18.056 80.749 29.005 1.00 73.46 219 VAL E C 1
ATOM 12419 O O . VAL E 1 219 ? -18.628 79.687 29.215 1.00 74.10 219 VAL E O 1
ATOM 12423 N N . LEU E 1 220 ? -18.711 81.849 28.636 1.00 73.23 220 LEU E N 1
ATOM 12424 C CA . LEU E 1 220 ? -20.170 81.844 28.449 1.00 73.35 220 LEU E CA 1
ATOM 12425 C C . LEU E 1 220 ? -20.582 80.818 27.391 1.00 73.28 220 LEU E C 1
ATOM 12426 O O . LEU E 1 220 ? -21.748 80.437 27.294 1.00 72.59 220 LEU E O 1
ATOM 12431 N N . GLU E 1 221 ? -19.602 80.380 26.610 1.00 73.88 221 GLU E N 1
ATOM 12432 C CA . GLU E 1 221 ? -19.807 79.418 25.540 1.00 73.93 221 GLU E CA 1
ATOM 12433 C C . GLU E 1 221 ? -19.940 78.007 26.089 1.00 73.36 221 GLU E C 1
ATOM 12434 O O . GLU E 1 221 ? -20.765 77.235 25.615 1.00 73.03 221 GLU E O 1
ATOM 12440 N N . ILE E 1 222 ? -19.124 77.666 27.082 1.00 73.28 222 ILE E N 1
ATOM 12441 C CA . ILE E 1 222 ? -19.176 76.333 27.680 1.00 74.55 222 ILE E CA 1
ATOM 12442 C C . ILE E 1 222 ? -20.289 76.199 28.725 1.00 74.43 222 ILE E C 1
ATOM 12443 O O . ILE E 1 222 ? -20.813 75.108 28.950 1.00 74.44 222 ILE E O 1
ATOM 12448 N N . LEU E 1 223 ? -20.652 77.318 29.345 1.00 74.78 223 LEU E N 1
ATOM 12449 C CA . LEU E 1 223 ? -21.692 77.340 30.370 1.00 75.32 223 LEU E CA 1
ATOM 12450 C C . LEU E 1 223 ? -23.101 77.086 29.837 1.00 75.66 223 LEU E C 1
ATOM 12451 O O . LEU E 1 223 ? -23.471 77.560 28.759 1.00 76.35 223 LEU E O 1
ATOM 12456 N N . GLY E 1 224 ? -23.881 76.335 30.609 1.00 75.69 224 GLY E N 1
ATOM 12457 C CA . GLY E 1 224 ? -25.248 75.989 30.237 1.00 76.16 224 GLY E CA 1
ATOM 12458 C C . GLY E 1 224 ? -26.240 76.569 31.241 1.00 75.64 224 GLY E C 1
ATOM 12459 O O . GLY E 1 224 ? -25.846 77.233 32.195 1.00 76.18 224 GLY E O 1
ATOM 12460 N N . PRO E 1 225 ? -27.547 76.332 31.035 1.00 75.06 225 PRO E N 1
ATOM 12461 C CA . PRO E 1 225 ? -28.547 76.864 31.970 1.00 74.28 225 PRO E CA 1
ATOM 12462 C C . PRO E 1 225 ? -28.300 76.470 33.430 1.00 72.51 225 PRO E C 1
ATOM 12463 O O . PRO E 1 225 ? -28.016 75.309 33.734 1.00 72.35 225 PRO E O 1
ATOM 12467 N N . GLY E 1 226 ? -28.403 77.443 34.330 1.00 70.39 226 GLY E N 1
ATOM 12468 C CA . GLY E 1 226 ? -28.193 77.152 35.736 1.00 67.03 226 GLY E CA 1
ATOM 12469 C C . GLY E 1 226 ? -26.801 77.457 36.260 1.00 64.35 226 GLY E C 1
ATOM 12470 O O . GLY E 1 226 ? -26.580 77.435 37.471 1.00 64.32 226 GLY E O 1
ATOM 12471 N N . ASP E 1 227 ? -25.865 77.732 35.355 1.00 61.03 227 ASP E N 1
ATOM 12472 C CA . ASP E 1 227 ? -24.503 78.054 35.739 1.00 58.19 227 ASP E CA 1
ATOM 12473 C C . ASP E 1 227 ? -24.408 79.535 36.092 1.00 56.12 227 ASP E C 1
ATOM 12474 O O . ASP E 1 227 ? -25.254 80.331 35.694 1.00 55.77 227 ASP E O 1
ATOM 12479 N N . VAL E 1 228 ? -23.362 79.897 36.826 1.00 54.31 228 VAL E N 1
ATOM 12480 C CA . VAL E 1 228 ? -23.165 81.273 37.257 1.00 52.33 228 VAL E CA 1
ATOM 12481 C C . VAL E 1 228 ? -21.849 81.909 36.807 1.00 51.05 228 VAL E C 1
ATOM 12482 O O . VAL E 1 228 ? -20.780 81.331 36.962 1.00 51.44 228 VAL E O 1
ATOM 12486 N N . VAL E 1 229 ? -21.944 83.109 36.245 1.00 51.09 229 VAL E N 1
ATOM 12487 C CA . VAL E 1 229 ? -20.771 83.864 35.819 1.00 50.86 229 VAL E CA 1
ATOM 12488 C C . VAL E 1 229 ? -20.645 85.034 36.801 1.00 51.08 229 VAL E C 1
ATOM 12489 O O . VAL E 1 229 ? -21.478 85.931 36.818 1.00 48.71 229 VAL E O 1
ATOM 12493 N N . THR E 1 230 ? -19.623 85.017 37.644 1.00 53.53 230 THR E N 1
ATOM 12494 C CA . THR E 1 230 ? -19.462 86.103 38.606 1.00 56.32 230 THR E CA 1
ATOM 12495 C C . THR E 1 230 ? -18.639 87.193 37.979 1.00 56.76 230 THR E C 1
ATOM 12496 O O . THR E 1 230 ? -18.029 86.975 36.934 1.00 57.38 230 THR E O 1
ATOM 12500 N N . HIS E 1 231 ? -18.609 88.354 38.633 1.00 57.75 231 HIS E N 1
ATOM 12501 C CA . HIS E 1 231 ? -17.874 89.518 38.137 1.00 59.11 231 HIS E CA 1
ATOM 12502 C C . HIS E 1 231 ? -18.339 89.886 36.729 1.00 60.07 231 HIS E C 1
ATOM 12503 O O . HIS E 1 231 ? -17.534 90.314 35.905 1.00 58.86 231 HIS E O 1
ATOM 12510 N N . CYS E 1 232 ? -19.633 89.726 36.459 1.00 61.47 232 CYS E N 1
ATOM 12511 C CA . CYS E 1 232 ? -20.183 90.015 35.134 1.00 63.83 232 CYS E CA 1
ATOM 12512 C C . CYS E 1 232 ? -20.087 91.473 34.690 1.00 64.30 232 CYS E C 1
ATOM 12513 O O . CYS E 1 232 ? -19.941 91.751 33.500 1.00 64.55 232 CYS E O 1
ATOM 12516 N N . PHE E 1 233 ? -20.186 92.412 35.625 1.00 65.16 233 PHE E N 1
ATOM 12517 C CA . PHE E 1 233 ? -20.097 93.819 35.241 1.00 66.10 233 PHE E CA 1
ATOM 12518 C C . PHE E 1 233 ? -18.777 94.473 35.626 1.00 65.06 233 PHE E C 1
ATOM 12519 O O . PHE E 1 233 ? -18.744 95.648 35.982 1.00 63.79 233 PHE E O 1
ATOM 12527 N N . ASN E 1 234 ? -17.693 93.710 35.562 1.00 65.16 234 ASN E N 1
ATOM 12528 C CA . ASN E 1 234 ? -16.387 94.260 35.879 1.00 66.08 234 ASN E CA 1
ATOM 12529 C C . ASN E 1 234 ? -16.035 95.246 34.770 1.00 65.81 234 ASN E C 1
ATOM 12530 O O . ASN E 1 234 ? -16.546 95.142 33.647 1.00 64.61 234 ASN E O 1
ATOM 12535 N N . GLY E 1 235 ? -15.169 96.201 35.101 1.00 66.17 235 GLY E N 1
ATOM 12536 C CA . GLY E 1 235 ? -14.742 97.204 34.138 1.00 67.97 235 GLY E CA 1
ATOM 12537 C C . GLY E 1 235 ? -13.249 97.158 33.834 1.00 68.60 235 GLY E C 1
ATOM 12538 O O . GLY E 1 235 ? -12.566 98.184 33.851 1.00 68.70 235 GLY E O 1
ATOM 12539 N N . LYS E 1 236 ? -12.742 95.961 33.551 1.00 69.63 236 LYS E N 1
ATOM 12540 C CA . LYS E 1 236 ? -11.328 95.773 33.236 1.00 70.27 236 LYS E CA 1
ATOM 12541 C C . LYS E 1 236 ? -11.163 95.276 31.789 1.00 71.01 236 LYS E C 1
ATOM 12542 O O . LYS E 1 236 ? -11.916 94.412 31.335 1.00 71.07 236 LYS E O 1
ATOM 12548 N N . SER E 1 237 ? -10.178 95.826 31.076 1.00 72.00 237 SER E N 1
ATOM 12549 C CA . SER E 1 237 ? -9.909 95.469 29.680 1.00 72.29 237 SER E CA 1
ATOM 12550 C C . SER E 1 237 ? -9.745 93.977 29.403 1.00 72.44 237 SER E C 1
ATOM 12551 O O . SER E 1 237 ? -9.073 93.257 30.146 1.00 72.50 237 SER E O 1
ATOM 12554 N N . GLY E 1 238 ? -10.361 93.529 28.313 1.00 72.84 238 GLY E N 1
ATOM 12555 C CA . GLY E 1 238 ? -10.282 92.133 27.928 1.00 73.22 238 GLY E CA 1
ATOM 12556 C C . GLY E 1 238 ? -11.279 91.236 28.645 1.00 73.35 238 GLY E C 1
ATOM 12557 O O . GLY E 1 238 ? -11.337 90.036 28.371 1.00 73.28 238 GLY E O 1
ATOM 12558 N N . SER E 1 239 ? -12.070 91.802 29.556 1.00 73.46 239 SER E N 1
ATOM 12559 C CA . SER E 1 239 ? -13.050 91.016 30.304 1.00 73.96 239 SER E CA 1
ATOM 12560 C C . SER E 1 239 ? -14.391 91.716 30.519 1.00 74.71 239 SER E C 1
ATOM 12561 O O . SER E 1 239 ? -15.294 91.160 31.152 1.00 74.79 239 SER E O 1
ATOM 12564 N N . SER E 1 240 ? -14.516 92.929 29.986 1.00 75.78 240 SER E N 1
ATOM 12565 C CA . SER E 1 240 ? -15.738 93.722 30.116 1.00 76.33 240 SER E CA 1
ATOM 12566 C C . SER E 1 240 ? -16.703 93.511 28.949 1.00 76.20 240 SER E C 1
ATOM 12567 O O . SER E 1 240 ? -16.280 93.415 27.794 1.00 76.49 240 SER E O 1
ATOM 12570 N N . ILE E 1 241 ? -17.998 93.454 29.257 1.00 75.94 241 ILE E N 1
ATOM 12571 C CA . ILE E 1 241 ? -19.018 93.261 28.232 1.00 75.88 241 ILE E CA 1
ATOM 12572 C C . ILE E 1 241 ? -19.459 94.586 27.634 1.00 76.49 241 ILE E C 1
ATOM 12573 O O . ILE E 1 241 ? -20.479 94.659 26.959 1.00 76.44 241 ILE E O 1
ATOM 12586 N N . GLU E 1 243 ? -16.881 96.668 26.285 1.00 81.24 243 GLU E N 1
ATOM 12587 C CA . GLU E 1 243 ? -15.754 97.054 25.441 1.00 81.11 243 GLU E CA 1
ATOM 12588 C C . GLU E 1 243 ? -15.738 96.216 24.166 1.00 81.99 243 GLU E C 1
ATOM 12589 O O . GLU E 1 243 ? -14.906 96.425 23.286 1.00 82.34 243 GLU E O 1
ATOM 12595 N N . ASP E 1 244 ? -16.647 95.253 24.077 1.00 82.98 244 ASP E N 1
ATOM 12596 C CA . ASP E 1 244 ? -16.722 94.393 22.904 1.00 84.91 244 ASP E CA 1
ATOM 12597 C C . ASP E 1 244 ? -18.180 94.190 22.498 1.00 84.90 244 ASP E C 1
ATOM 12598 O O . ASP E 1 244 ? -18.904 93.394 23.099 1.00 84.91 244 ASP E O 1
ATOM 12603 N N . GLU E 1 245 ? -18.596 94.919 21.467 1.00 84.61 245 GLU E N 1
ATOM 12604 C CA . GLU E 1 245 ? -19.963 94.856 20.969 1.00 84.12 245 GLU E CA 1
ATOM 12605 C C . GLU E 1 245 ? -20.616 93.482 21.069 1.00 83.35 245 GLU E C 1
ATOM 12606 O O . GLU E 1 245 ? -21.632 93.325 21.740 1.00 83.09 245 GLU E O 1
ATOM 12612 N N . ASP E 1 246 ? -20.035 92.482 20.418 1.00 83.34 246 ASP E N 1
ATOM 12613 C CA . ASP E 1 246 ? -20.644 91.161 20.450 1.00 83.42 246 ASP E CA 1
ATOM 12614 C C . ASP E 1 246 ? -20.417 90.336 21.711 1.00 82.53 246 ASP E C 1
ATOM 12615 O O . ASP E 1 246 ? -20.937 89.226 21.818 1.00 82.89 246 ASP E O 1
ATOM 12620 N N . LEU E 1 247 ? -19.649 90.853 22.667 1.00 81.37 247 LEU E N 1
ATOM 12621 C CA . LEU E 1 247 ? -19.469 90.116 23.921 1.00 80.11 247 LEU E CA 1
ATOM 12622 C C . LEU E 1 247 ? -20.734 90.368 24.738 1.00 79.71 247 LEU E C 1
ATOM 12623 O O . LEU E 1 247 ? -21.227 89.481 25.446 1.00 79.86 247 LEU E O 1
ATOM 12628 N N . PHE E 1 248 ? -21.247 91.591 24.629 1.00 78.29 248 PHE E N 1
ATOM 12629 C CA . PHE E 1 248 ? -22.465 91.991 25.317 1.00 77.73 248 PHE E CA 1
ATOM 12630 C C . PHE E 1 248 ? -23.615 91.189 24.728 1.00 76.64 248 PHE E C 1
ATOM 12631 O O . PHE E 1 248 ? -24.380 90.551 25.444 1.00 76.20 248 PHE E O 1
ATOM 12639 N N . ASN E 1 249 ? -23.720 91.234 23.404 1.00 75.83 249 ASN E N 1
ATOM 12640 C CA . ASN E 1 249 ? -24.772 90.535 22.678 1.00 75.26 249 ASN E CA 1
ATOM 12641 C C . ASN E 1 249 ? -24.778 89.056 23.035 1.00 74.61 249 ASN E C 1
ATOM 12642 O O . ASN E 1 249 ? -25.835 88.428 23.087 1.00 74.11 249 ASN E O 1
ATOM 12647 N N . LEU E 1 250 ? -23.593 88.511 23.289 1.00 74.28 250 LEU E N 1
ATOM 12648 C CA . LEU E 1 250 ? -23.451 87.107 23.654 1.00 74.03 250 LEU E CA 1
ATOM 12649 C C . LEU E 1 250 ? -23.826 86.887 25.122 1.00 74.62 250 LEU E C 1
ATOM 12650 O O . LEU E 1 250 ? -24.421 85.865 25.470 1.00 74.51 250 LEU E O 1
ATOM 12655 N N . ALA E 1 251 ? -23.479 87.849 25.977 1.00 75.40 251 ALA E N 1
ATOM 12656 C CA . ALA E 1 251 ? -23.788 87.759 27.401 1.00 76.09 251 ALA E CA 1
ATOM 12657 C C . ALA E 1 251 ? -25.301 87.771 27.586 1.00 76.67 251 ALA E C 1
ATOM 12658 O O . ALA E 1 251 ? -25.850 86.966 28.338 1.00 76.63 251 ALA E O 1
ATOM 12660 N N . GLU E 1 252 ? -25.969 88.685 26.884 1.00 77.70 252 GLU E N 1
ATOM 12661 C CA . GLU E 1 252 ? -27.425 88.809 26.948 1.00 78.48 252 GLU E CA 1
ATOM 12662 C C . GLU E 1 252 ? -28.094 87.548 26.420 1.00 78.15 252 GLU E C 1
ATOM 12663 O O . GLU E 1 252 ? -29.046 87.042 27.018 1.00 77.33 252 GLU E O 1
ATOM 12669 N N . ARG E 1 253 ? -27.587 87.042 25.298 1.00 78.67 253 ARG E N 1
ATOM 12670 C CA . ARG E 1 253 ? -28.142 85.836 24.702 1.00 79.13 253 ARG E CA 1
ATOM 12671 C C . ARG E 1 253 ? -28.144 84.757 25.766 1.00 78.74 253 ARG E C 1
ATOM 12672 O O . ARG E 1 253 ? -29.179 84.149 26.042 1.00 78.18 253 ARG E O 1
ATOM 12680 N N . CYS E 1 254 ? -26.977 84.537 26.368 1.00 79.22 254 CYS E N 1
ATOM 12681 C CA . CYS E 1 254 ? -26.817 83.526 27.403 1.00 79.89 254 CYS E CA 1
ATOM 12682 C C . CYS E 1 254 ? -27.858 83.634 28.507 1.00 79.77 254 CYS E C 1
ATOM 12683 O O . CYS E 1 254 ? -27.911 82.787 29.399 1.00 78.43 254 CYS E O 1
ATOM 12686 N N . GLU E 1 257 ? -30.244 82.548 28.763 1.00 82.89 257 GLU E N 1
ATOM 12687 C CA . GLU E 1 257 ? -31.006 81.373 28.356 1.00 81.52 257 GLU E CA 1
ATOM 12688 C C . GLU E 1 257 ? -31.042 80.495 29.600 1.00 80.88 257 GLU E C 1
ATOM 12689 O O . GLU E 1 257 ? -31.669 79.429 29.619 1.00 81.64 257 GLU E O 1
ATOM 12695 N N . GLY E 1 258 ? -30.348 80.952 30.638 1.00 78.58 258 GLY E N 1
ATOM 12696 C CA . GLY E 1 258 ? -30.294 80.198 31.872 1.00 76.74 258 GLY E CA 1
ATOM 12697 C C . GLY E 1 258 ? -28.970 80.426 32.573 1.00 74.99 258 GLY E C 1
ATOM 12698 O O . GLY E 1 258 ? -28.747 79.911 33.669 1.00 75.10 258 GLY E O 1
ATOM 12699 N N . ILE E 1 259 ? -28.078 81.180 31.933 1.00 72.45 259 ILE E N 1
ATOM 12700 C CA . ILE E 1 259 ? -26.783 81.488 32.529 1.00 69.51 259 ILE E CA 1
ATOM 12701 C C . ILE E 1 259 ? -27.032 82.665 33.465 1.00 67.58 259 ILE E C 1
ATOM 12702 O O . ILE E 1 259 ? -27.528 83.716 33.048 1.00 66.46 259 ILE E O 1
ATOM 12707 N N . ARG E 1 260 ? -26.684 82.478 34.735 1.00 65.07 260 ARG E N 1
ATOM 12708 C CA . ARG E 1 260 ? -26.909 83.495 35.753 1.00 62.38 260 ARG E CA 1
ATOM 12709 C C . ARG E 1 260 ? -25.796 84.525 35.932 1.00 61.10 260 ARG E C 1
ATOM 12710 O O . ARG E 1 260 ? -24.705 84.196 36.399 1.00 61.30 260 ARG E O 1
ATOM 12718 N N . LEU E 1 261 ? -26.072 85.773 35.567 1.00 58.77 261 LEU E N 1
ATOM 12719 C CA . LEU E 1 261 ? -25.081 86.824 35.733 1.00 57.94 261 LEU E CA 1
ATOM 12720 C C . LEU E 1 261 ? -25.102 87.310 37.187 1.00 57.50 261 LEU E C 1
ATOM 12721 O O . LEU E 1 261 ? -26.113 87.807 37.680 1.00 57.34 261 LEU E O 1
ATOM 12726 N N . ASP E 1 262 ? -23.972 87.146 37.863 1.00 57.61 262 ASP E N 1
ATOM 12727 C CA . ASP E 1 262 ? -23.811 87.540 39.257 1.00 57.18 262 ASP E CA 1
ATOM 12728 C C . ASP E 1 262 ? -22.768 88.663 39.331 1.00 56.83 262 ASP E C 1
ATOM 12729 O O . ASP E 1 262 ? -21.825 88.702 38.536 1.00 55.97 262 ASP E O 1
ATOM 12734 N N . ILE E 1 263 ? -22.953 89.579 40.276 1.00 56.66 263 ILE E N 1
ATOM 12735 C CA . ILE E 1 263 ? -22.056 90.719 40.414 1.00 55.48 263 ILE E CA 1
ATOM 12736 C C . ILE E 1 263 ? -20.708 90.374 41.015 1.00 55.02 263 ILE E C 1
ATOM 12737 O O . ILE E 1 263 ? -19.681 90.551 40.365 1.00 54.96 263 ILE E O 1
ATOM 12742 N N . GLY E 1 264 ? -20.706 89.876 42.245 1.00 55.26 264 GLY E N 1
ATOM 12743 C CA . GLY E 1 264 ? -19.444 89.562 42.888 1.00 57.95 264 GLY E CA 1
ATOM 12744 C C . GLY E 1 264 ? -18.568 90.796 42.773 1.00 60.25 264 GLY E C 1
ATOM 12745 O O . GLY E 1 264 ? -17.534 90.780 42.096 1.00 60.15 264 GLY E O 1
ATOM 12746 N N . HIS E 1 265 ? -19.005 91.881 43.417 1.00 62.05 265 HIS E N 1
ATOM 12747 C CA . HIS E 1 265 ? -18.294 93.162 43.391 1.00 61.51 265 HIS E CA 1
ATOM 12748 C C . HIS E 1 265 ? -16.779 93.004 43.564 1.00 61.62 265 HIS E C 1
ATOM 12749 O O . HIS E 1 265 ? -16.016 93.312 42.645 1.00 61.78 265 HIS E O 1
ATOM 12756 N N . GLY E 1 266 ? -16.359 92.527 44.741 1.00 61.02 266 GLY E N 1
ATOM 12757 C CA . GLY E 1 266 ? -14.946 92.337 45.027 1.00 60.71 266 GLY E CA 1
ATOM 12758 C C . GLY E 1 266 ? -14.127 93.603 44.852 1.00 61.95 266 GLY E C 1
ATOM 12759 O O . GLY E 1 266 ? -14.637 94.635 44.426 1.00 61.88 266 GLY E O 1
ATOM 12760 N N . GLY E 1 267 ? -12.843 93.533 45.172 1.00 63.39 267 GLY E N 1
ATOM 12761 C CA . GLY E 1 267 ? -12.008 94.710 45.029 1.00 65.47 267 GLY E CA 1
ATOM 12762 C C . GLY E 1 267 ? -11.753 95.166 43.595 1.00 66.64 267 GLY E C 1
ATOM 12763 O O . GLY E 1 267 ? -11.201 96.248 43.376 1.00 67.65 267 GLY E O 1
ATOM 12764 N N . ALA E 1 268 ? -12.152 94.372 42.609 1.00 67.15 268 ALA E N 1
ATOM 12765 C CA . ALA E 1 268 ? -11.902 94.766 41.233 1.00 67.59 268 ALA E CA 1
ATOM 12766 C C . ALA E 1 268 ? -12.858 94.158 40.211 1.00 67.51 268 ALA E C 1
ATOM 12767 O O . ALA E 1 268 ? -12.446 93.850 39.096 1.00 67.83 268 ALA E O 1
ATOM 12769 N N . SER E 1 269 ? -14.136 94.021 40.557 1.00 67.70 269 SER E N 1
ATOM 12770 C CA . SER E 1 269 ? -15.067 93.421 39.606 1.00 67.32 269 SER E CA 1
ATOM 12771 C C . SER E 1 269 ? -16.407 94.120 39.342 1.00 66.85 269 SER E C 1
ATOM 12772 O O . SER E 1 269 ? -17.315 93.506 38.788 1.00 68.40 269 SER E O 1
ATOM 12775 N N . PHE E 1 270 ? -16.551 95.384 39.720 1.00 66.40 270 PHE E N 1
ATOM 12776 C CA . PHE E 1 270 ? -17.811 96.084 39.457 1.00 65.97 270 PHE E CA 1
ATOM 12777 C C . PHE E 1 270 ? -17.583 97.508 38.979 1.00 66.11 270 PHE E C 1
ATOM 12778 O O . PHE E 1 270 ? -16.723 98.218 39.511 1.00 66.35 270 PHE E O 1
ATOM 12786 N N . SER E 1 271 ? -18.357 97.915 37.975 1.00 65.57 271 SER E N 1
ATOM 12787 C CA . SER E 1 271 ? -18.272 99.259 37.420 1.00 65.21 271 SER E CA 1
ATOM 12788 C C . SER E 1 271 ? -19.657 99.881 37.214 1.00 65.22 271 SER E C 1
ATOM 12789 O O . SER E 1 271 ? -20.493 99.353 36.473 1.00 64.61 271 SER E O 1
ATOM 12792 N N . PHE E 1 272 ? -19.781 101.053 37.822 1.00 64.91 272 PHE E N 1
ATOM 12793 C CA . PHE E 1 272 ? -21.031 101.786 37.721 1.00 64.00 272 PHE E CA 1
ATOM 12794 C C . PHE E 1 272 ? -21.297 102.036 36.253 1.00 63.91 272 PHE E C 1
ATOM 12795 O O . PHE E 1 272 ? -22.435 101.927 35.784 1.00 63.10 272 PHE E O 1
ATOM 12803 N N . LYS E 1 273 ? -20.239 102.379 35.526 1.00 64.27 273 LYS E N 1
ATOM 12804 C CA . LYS E 1 273 ? -20.371 102.662 34.107 1.00 66.25 273 LYS E CA 1
ATOM 12805 C C . LYS E 1 273 ? -20.912 101.455 33.353 1.00 67.10 273 LYS E C 1
ATOM 12806 O O . LYS E 1 273 ? -21.838 101.579 32.551 1.00 67.48 273 LYS E O 1
ATOM 12808 N N . VAL E 1 274 ? -20.348 100.284 33.619 1.00 68.14 274 VAL E N 1
ATOM 12809 C CA . VAL E 1 274 ? -20.784 99.074 32.942 1.00 69.64 274 VAL E CA 1
ATOM 12810 C C . VAL E 1 274 ? -22.205 98.674 33.328 1.00 69.95 274 VAL E C 1
ATOM 12811 O O . VAL E 1 274 ? -23.008 98.311 32.470 1.00 68.90 274 VAL E O 1
ATOM 12815 N N . ALA E 1 275 ? -22.510 98.731 34.617 1.00 71.21 275 ALA E N 1
ATOM 12816 C CA . ALA E 1 275 ? -23.844 98.377 35.095 1.00 72.03 275 ALA E CA 1
ATOM 12817 C C . ALA E 1 275 ? -24.874 99.360 34.538 1.00 72.65 275 ALA E C 1
ATOM 12818 O O . ALA E 1 275 ? -25.967 98.973 34.109 1.00 70.08 275 ALA E O 1
ATOM 12820 N N . GLU E 1 276 ? -24.518 100.639 34.554 1.00 74.66 276 GLU E N 1
ATOM 12821 C CA . GLU E 1 276 ? -25.399 101.676 34.046 1.00 76.61 276 GLU E CA 1
ATOM 12822 C C . GLU E 1 276 ? -25.693 101.424 32.573 1.00 77.76 276 GLU E C 1
ATOM 12823 O O . GLU E 1 276 ? -26.855 101.401 32.159 1.00 78.22 276 GLU E O 1
ATOM 12825 N N . ALA E 1 277 ? -24.642 101.206 31.792 1.00 78.25 277 ALA E N 1
ATOM 12826 C CA . ALA E 1 277 ? -24.784 100.964 30.365 1.00 78.53 277 ALA E CA 1
ATOM 12827 C C . ALA E 1 277 ? -25.617 99.716 30.063 1.00 79.32 277 ALA E C 1
ATOM 12828 O O . ALA E 1 277 ? -26.501 99.753 29.205 1.00 78.97 277 ALA E O 1
ATOM 12830 N N . ALA E 1 278 ? -25.354 98.621 30.777 1.00 78.25 278 ALA E N 1
ATOM 12831 C CA . ALA E 1 278 ? -26.064 97.351 30.577 1.00 78.53 278 ALA E CA 1
ATOM 12832 C C . ALA E 1 278 ? -27.497 97.350 31.096 1.00 79.32 278 ALA E C 1
ATOM 12833 O O . ALA E 1 278 ? -28.360 96.647 30.557 1.00 78.97 278 ALA E O 1
ATOM 12835 N N . ILE E 1 279 ? -27.762 98.105 32.154 1.00 80.26 279 ILE E N 1
ATOM 12836 C CA . ILE E 1 279 ? -29.109 98.148 32.689 1.00 79.76 279 ILE E CA 1
ATOM 12837 C C . ILE E 1 279 ? -30.034 98.979 31.804 1.00 80.30 279 ILE E C 1
ATOM 12838 O O . ILE E 1 279 ? -31.243 98.773 31.786 1.00 80.44 279 ILE E O 1
ATOM 12843 N N . ALA E 1 280 ? -29.458 99.911 31.056 1.00 79.94 280 ALA E N 1
ATOM 12844 C CA . ALA E 1 280 ? -30.243 100.736 30.160 1.00 79.32 280 ALA E CA 1
ATOM 12845 C C . ALA E 1 280 ? -30.699 99.861 28.997 1.00 79.41 280 ALA E C 1
ATOM 12846 O O . ALA E 1 280 ? -31.791 100.039 28.450 1.00 79.47 280 ALA E O 1
ATOM 12848 N N . ARG E 1 281 ? -29.858 98.900 28.625 1.00 78.80 281 ARG E N 1
ATOM 12849 C CA . ARG E 1 281 ? -30.160 97.987 27.521 1.00 78.15 281 ARG E CA 1
ATOM 12850 C C . ARG E 1 281 ? -30.968 96.770 27.965 1.00 77.48 281 ARG E C 1
ATOM 12851 O O . ARG E 1 281 ? -30.968 95.743 27.285 1.00 78.12 281 ARG E O 1
ATOM 12859 N N . GLY E 1 282 ? -31.639 96.881 29.109 1.00 76.53 282 GLY E N 1
ATOM 12860 C CA . GLY E 1 282 ? -32.458 95.788 29.612 1.00 74.81 282 GLY E CA 1
ATOM 12861 C C . GLY E 1 282 ? -31.755 94.518 30.069 1.00 73.28 282 GLY E C 1
ATOM 12862 O O . GLY E 1 282 ? -32.358 93.445 30.066 1.00 72.14 282 GLY E O 1
ATOM 12863 N N . LEU E 1 283 ? -30.423 94.574 30.305 1.00 72.99 283 LEU E N 1
ATOM 12864 C CA . LEU E 1 283 ? -29.704 93.439 30.872 1.00 71.00 283 LEU E CA 1
ATOM 12865 C C . LEU E 1 283 ? -29.426 93.666 32.352 1.00 70.48 283 LEU E C 1
ATOM 12866 O O . LEU E 1 283 ? -28.503 94.401 32.711 1.00 70.50 283 LEU E O 1
ATOM 12871 N N . LEU E 1 284 ? -30.238 93.052 33.207 1.00 68.91 284 LEU E N 1
ATOM 12872 C CA . LEU E 1 284 ? -30.048 93.187 34.647 1.00 67.24 284 LEU E CA 1
ATOM 12873 C C . LEU E 1 284 ? -29.253 91.993 35.160 1.00 65.55 284 LEU E C 1
ATOM 12874 O O . LEU E 1 284 ? -29.197 90.945 34.516 1.00 64.26 284 LEU E O 1
ATOM 12879 N N . PRO E 1 285 ? -28.593 92.152 36.312 1.00 63.63 285 PRO E N 1
ATOM 12880 C CA . PRO E 1 285 ? -27.830 91.021 36.838 1.00 63.04 285 PRO E CA 1
ATOM 12881 C C . PRO E 1 285 ? -28.802 90.091 37.560 1.00 61.38 285 PRO E C 1
ATOM 12882 O O . PRO E 1 285 ? -29.714 90.552 38.238 1.00 61.14 285 PRO E O 1
ATOM 12886 N N . PHE E 1 286 ? -28.613 88.786 37.400 1.00 58.70 286 PHE E N 1
ATOM 12887 C CA . PHE E 1 286 ? -29.493 87.815 38.028 1.00 56.76 286 PHE E CA 1
ATOM 12888 C C . PHE E 1 286 ? -29.444 87.951 39.533 1.00 56.00 286 PHE E C 1
ATOM 12889 O O . PHE E 1 286 ? -30.474 87.867 40.191 1.00 56.66 286 PHE E O 1
ATOM 12897 N N . SER E 1 287 ? -28.247 88.137 40.081 1.00 54.71 287 SER E N 1
ATOM 12898 C CA . SER E 1 287 ? -28.103 88.284 41.526 1.00 52.92 287 SER E CA 1
ATOM 12899 C C . SER E 1 287 ? -26.999 89.248 41.945 1.00 52.23 287 SER E C 1
ATOM 12900 O O . SER E 1 287 ? -25.961 89.361 41.286 1.00 51.09 287 SER E O 1
ATOM 12903 N N . ILE E 1 288 ? -27.250 89.947 43.049 1.00 51.83 288 ILE E N 1
ATOM 12904 C CA . ILE E 1 288 ? -26.292 90.884 43.605 1.00 51.42 288 ILE E CA 1
ATOM 12905 C C . ILE E 1 288 ? -25.511 90.184 44.709 1.00 50.56 288 ILE E C 1
ATOM 12906 O O . ILE E 1 288 ? -26.090 89.613 45.632 1.00 49.72 288 ILE E O 1
ATOM 12911 N N . SER E 1 289 ? -24.192 90.214 44.590 1.00 51.41 289 SER E N 1
ATOM 12912 C CA . SER E 1 289 ? -23.327 89.576 45.567 1.00 53.04 289 SER E CA 1
ATOM 12913 C C . SER E 1 289 ? -22.169 90.509 45.874 1.00 53.22 289 SER E C 1
ATOM 12914 O O . SER E 1 289 ? -21.817 91.378 45.067 1.00 53.38 289 SER E O 1
ATOM 12917 N N . THR E 1 290 ? -21.570 90.305 47.038 1.00 53.63 290 THR E N 1
ATOM 12918 C CA . THR E 1 290 ? -20.487 91.147 47.516 1.00 54.61 290 THR E CA 1
ATOM 12919 C C . THR E 1 290 ? -19.043 90.757 47.155 1.00 55.84 290 THR E C 1
ATOM 12920 O O . THR E 1 290 ? -18.219 91.618 46.853 1.00 54.70 290 THR E O 1
ATOM 12924 N N . ASP E 1 291 ? -18.753 89.459 47.146 1.00 58.21 291 ASP E N 1
ATOM 12925 C CA . ASP E 1 291 ? -17.394 88.952 46.918 1.00 59.41 291 ASP E CA 1
ATOM 12926 C C . ASP E 1 291 ? -16.540 89.650 47.963 1.00 59.65 291 ASP E C 1
ATOM 12927 O O . ASP E 1 291 ? -15.434 90.113 47.698 1.00 60.22 291 ASP E O 1
ATOM 12932 N N . LEU E 1 292 ? -17.098 89.709 49.161 1.00 60.19 292 LEU E N 1
ATOM 12933 C CA . LEU E 1 292 ? -16.474 90.340 50.300 1.00 60.79 292 LEU E CA 1
ATOM 12934 C C . LEU E 1 292 ? -15.400 89.415 50.850 1.00 61.74 292 LEU E C 1
ATOM 12935 O O . LEU E 1 292 ? -15.591 88.198 50.916 1.00 61.55 292 LEU E O 1
ATOM 12940 N N . HIS E 1 293 ? -14.265 89.998 51.222 1.00 61.82 293 HIS E N 1
ATOM 12941 C CA . HIS E 1 293 ? -13.155 89.242 51.786 1.00 62.30 293 HIS E CA 1
ATOM 12942 C C . HIS E 1 293 ? -12.112 90.208 52.360 1.00 63.69 293 HIS E C 1
ATOM 12943 O O . HIS E 1 293 ? -12.241 91.433 52.229 1.00 62.90 293 HIS E O 1
ATOM 12950 N N . GLY E 1 294 ? -11.095 89.650 53.011 1.00 64.31 294 GLY E N 1
ATOM 12951 C CA . GLY E 1 294 ? -10.053 90.460 53.619 1.00 66.00 294 GLY E CA 1
ATOM 12952 C C . GLY E 1 294 ? -9.679 91.768 52.941 1.00 67.36 294 GLY E C 1
ATOM 12953 O O . GLY E 1 294 ? -9.704 92.822 53.573 1.00 67.57 294 GLY E O 1
ATOM 12954 N N . HIS E 1 295 ? -9.346 91.715 51.656 1.00 68.77 295 HIS E N 1
ATOM 12955 C CA . HIS E 1 295 ? -8.932 92.912 50.934 1.00 70.07 295 HIS E CA 1
ATOM 12956 C C . HIS E 1 295 ? -10.011 93.548 50.063 1.00 70.32 295 HIS E C 1
ATOM 12957 O O . HIS E 1 295 ? -9.738 94.051 48.971 1.00 71.30 295 HIS E O 1
ATOM 12964 N N . SER E 1 296 ? -11.240 93.533 50.568 1.00 69.49 296 SER E N 1
ATOM 12965 C CA . SER E 1 296 ? -12.375 94.113 49.863 1.00 68.95 296 SER E CA 1
ATOM 12966 C C . SER E 1 296 ? -13.474 94.523 50.848 1.00 68.78 296 SER E C 1
ATOM 12967 O O . SER E 1 296 ? -14.384 95.275 50.488 1.00 68.04 296 SER E O 1
ATOM 12978 N N . ASN E 1 298 ? -12.940 96.295 53.507 1.00 71.60 298 ASN E N 1
ATOM 12979 C CA . ASN E 1 298 ? -12.676 97.595 54.074 1.00 73.06 298 ASN E CA 1
ATOM 12980 C C . ASN E 1 298 ? -12.961 98.810 53.198 1.00 73.58 298 ASN E C 1
ATOM 12981 O O . ASN E 1 298 ? -13.665 99.727 53.622 1.00 73.90 298 ASN E O 1
ATOM 12986 N N . PHE E 1 299 ? -12.439 98.827 51.978 1.00 73.77 299 PHE E N 1
ATOM 12987 C CA . PHE E 1 299 ? -12.651 99.993 51.136 1.00 74.45 299 PHE E CA 1
ATOM 12988 C C . PHE E 1 299 ? -13.601 99.854 49.959 1.00 75.69 299 PHE E C 1
ATOM 12989 O O . PHE E 1 299 ? -14.611 100.563 49.886 1.00 78.09 299 PHE E O 1
ATOM 12997 N N . PRO E 1 300 ? -13.297 98.948 49.018 1.00 74.34 300 PRO E N 1
ATOM 12998 C CA . PRO E 1 300 ? -14.183 98.794 47.860 1.00 72.41 300 PRO E CA 1
ATOM 12999 C C . PRO E 1 300 ? -15.635 98.562 48.270 1.00 71.73 300 PRO E C 1
ATOM 13000 O O . PRO E 1 300 ? -16.475 99.454 48.183 1.00 71.16 300 PRO E O 1
ATOM 13004 N N . VAL E 1 301 ? -15.917 97.347 48.720 1.00 70.80 301 VAL E N 1
ATOM 13005 C CA . VAL E 1 301 ? -17.259 96.968 49.127 1.00 69.44 301 VAL E CA 1
ATOM 13006 C C . VAL E 1 301 ? -17.259 97.084 50.630 1.00 68.55 301 VAL E C 1
ATOM 13007 O O . VAL E 1 301 ? -16.202 96.993 51.254 1.00 69.28 301 VAL E O 1
ATOM 13011 N N . TRP E 1 302 ? -18.424 97.294 51.221 1.00 66.17 302 TRP E N 1
ATOM 13012 C CA . TRP E 1 302 ? -18.488 97.376 52.670 1.00 64.94 302 TRP E CA 1
ATOM 13013 C C . TRP E 1 302 ? -19.390 96.242 53.112 1.00 63.32 302 TRP E C 1
ATOM 13014 O O . TRP E 1 302 ? -19.198 95.633 54.173 1.00 62.70 302 TRP E O 1
ATOM 13025 N N . ASP E 1 303 ? -20.363 95.942 52.260 1.00 60.66 303 ASP E N 1
ATOM 13026 C CA . ASP E 1 303 ? -21.310 94.892 52.551 1.00 57.94 303 ASP E CA 1
ATOM 13027 C C . ASP E 1 303 ? -22.328 94.729 51.419 1.00 55.55 303 ASP E C 1
ATOM 13028 O O . ASP E 1 303 ? -22.297 95.454 50.413 1.00 52.01 303 ASP E O 1
ATOM 13033 N N . LEU E 1 304 ? -23.234 93.772 51.613 1.00 53.81 304 LEU E N 1
ATOM 13034 C CA . LEU E 1 304 ? -24.273 93.484 50.645 1.00 52.84 304 LEU E CA 1
ATOM 13035 C C . LEU E 1 304 ? -25.191 94.691 50.546 1.00 51.66 304 LEU E C 1
ATOM 13036 O O . LEU E 1 304 ? -25.546 95.115 49.453 1.00 50.86 304 LEU E O 1
ATOM 13041 N N . ALA E 1 305 ? -25.546 95.247 51.701 1.00 51.91 305 ALA E N 1
ATOM 13042 C CA . ALA E 1 305 ? -26.411 96.419 51.780 1.00 52.69 305 ALA E CA 1
ATOM 13043 C C . ALA E 1 305 ? -25.974 97.589 50.881 1.00 53.09 305 ALA E C 1
ATOM 13044 O O . ALA E 1 305 ? -26.796 98.174 50.170 1.00 52.53 305 ALA E O 1
ATOM 13046 N N . THR E 1 306 ? -24.689 97.933 50.900 1.00 52.69 306 THR E N 1
ATOM 13047 C CA . THR E 1 306 ? -24.214 99.036 50.067 1.00 51.70 306 THR E CA 1
ATOM 13048 C C . THR E 1 306 ? -24.145 98.628 48.592 1.00 50.65 306 THR E C 1
ATOM 13049 O O . THR E 1 306 ? -24.336 99.454 47.692 1.00 50.41 306 THR E O 1
ATOM 13053 N N . THR E 1 307 ? -23.895 97.345 48.346 1.00 50.35 307 THR E N 1
ATOM 13054 C CA . THR E 1 307 ? -23.825 96.826 46.983 1.00 49.21 307 THR E CA 1
ATOM 13055 C C . THR E 1 307 ? -25.203 96.948 46.347 1.00 48.83 307 THR E C 1
ATOM 13056 O O . THR E 1 307 ? -25.337 97.400 45.203 1.00 46.77 307 THR E O 1
ATOM 13068 N N . SER E 1 309 ? -27.415 98.992 47.127 1.00 55.80 309 SER E N 1
ATOM 13069 C CA . SER E 1 309 ? -27.613 100.425 46.908 1.00 59.34 309 SER E CA 1
ATOM 13070 C C . SER E 1 309 ? -26.902 100.871 45.631 1.00 61.72 309 SER E C 1
ATOM 13071 O O . SER E 1 309 ? -27.484 101.586 44.809 1.00 61.78 309 SER E O 1
ATOM 13074 N N . LYS E 1 310 ? -25.651 100.445 45.455 1.00 63.59 310 LYS E N 1
ATOM 13075 C CA . LYS E 1 310 ? -24.906 100.807 44.248 1.00 65.70 310 LYS E CA 1
ATOM 13076 C C . LYS E 1 310 ? -25.670 100.429 42.981 1.00 66.00 310 LYS E C 1
ATOM 13077 O O . LYS E 1 310 ? -25.552 101.106 41.964 1.00 67.48 310 LYS E O 1
ATOM 13083 N N . LEU E 1 311 ? -26.445 99.351 43.032 1.00 66.18 311 LEU E N 1
ATOM 13084 C CA . LEU E 1 311 ? -27.211 98.935 41.861 1.00 67.41 311 LEU E CA 1
ATOM 13085 C C . LEU E 1 311 ? -28.560 99.649 41.770 1.00 68.13 311 LEU E C 1
ATOM 13086 O O . LEU E 1 311 ? -29.153 99.746 40.692 1.00 66.84 311 LEU E O 1
ATOM 13091 N N . LEU E 1 312 ? -29.049 100.153 42.898 1.00 68.88 312 LEU E N 1
ATOM 13092 C CA . LEU E 1 312 ? -30.317 100.864 42.891 1.00 69.92 312 LEU E CA 1
ATOM 13093 C C . LEU E 1 312 ? -30.053 102.219 42.242 1.00 71.34 312 LEU E C 1
ATOM 13094 O O . LEU E 1 312 ? -30.899 102.765 41.527 1.00 70.84 312 LEU E O 1
ATOM 13099 N N . SER E 1 313 ? -28.847 102.733 42.480 1.00 72.66 313 SER E N 1
ATOM 13100 C CA . SER E 1 313 ? -28.425 104.025 41.957 1.00 73.62 313 SER E CA 1
ATOM 13101 C C . SER E 1 313 ? -28.372 104.066 40.432 1.00 74.60 313 SER E C 1
ATOM 13102 O O . SER E 1 313 ? -28.665 105.097 39.826 1.00 75.09 313 SER E O 1
ATOM 13105 N N . VAL E 1 314 ? -27.993 102.964 39.799 1.00 75.91 314 VAL E N 1
ATOM 13106 C CA . VAL E 1 314 ? -27.957 102.962 38.343 1.00 77.31 314 VAL E CA 1
ATOM 13107 C C . VAL E 1 314 ? -29.393 103.048 37.812 1.00 77.22 314 VAL E C 1
ATOM 13108 O O . VAL E 1 314 ? -29.810 104.096 37.302 1.00 79.39 314 VAL E O 1
ATOM 13112 N N . ASP E 1 315 ? -30.149 101.961 37.937 1.00 75.13 315 ASP E N 1
ATOM 13113 C CA . ASP E 1 315 ? -31.535 101.954 37.481 1.00 72.64 315 ASP E CA 1
AT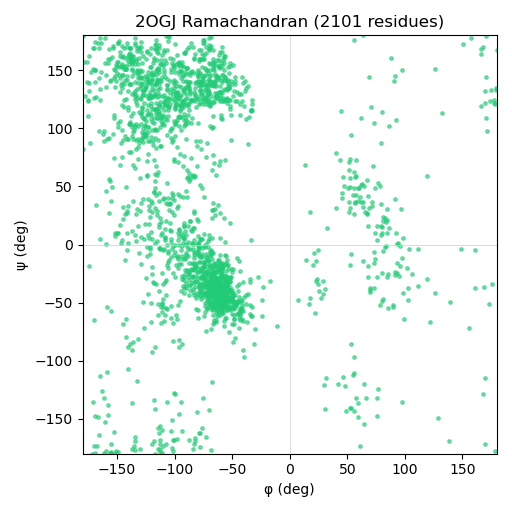OM 13114 C C . ASP E 1 315 ? -32.269 100.661 37.806 1.00 70.60 315 ASP E C 1
ATOM 13115 O O . ASP E 1 315 ? -33.458 100.540 37.521 1.00 71.04 315 ASP E O 1
ATOM 13128 N N . PRO E 1 317 ? -34.566 98.463 39.345 1.00 65.29 317 PRO E N 1
ATOM 13129 C CA . PRO E 1 317 ? -35.725 98.689 40.211 1.00 64.91 317 PRO E CA 1
ATOM 13130 C C . PRO E 1 317 ? -35.611 98.042 41.586 1.00 64.48 317 PRO E C 1
ATOM 13131 O O . PRO E 1 317 ? -34.989 96.991 41.753 1.00 64.63 317 PRO E O 1
ATOM 13135 N N . PHE E 1 318 ? -36.214 98.693 42.571 1.00 63.57 318 PHE E N 1
ATOM 13136 C CA . PHE E 1 318 ? -36.205 98.207 43.945 1.00 62.70 318 PHE E CA 1
ATOM 13137 C C . PHE E 1 318 ? -36.583 96.725 44.034 1.00 63.65 318 PHE E C 1
ATOM 13138 O O . PHE E 1 318 ? -35.807 95.889 44.499 1.00 62.01 318 PHE E O 1
ATOM 13146 N N . GLU E 1 319 ? -37.791 96.409 43.580 1.00 66.03 319 GLU E N 1
ATOM 13147 C CA . GLU E 1 319 ? -38.278 95.040 43.638 1.00 67.27 319 GLU E CA 1
ATOM 13148 C C . GLU E 1 319 ? -37.297 94.068 42.973 1.00 66.13 319 GLU E C 1
ATOM 13149 O O . GLU E 1 319 ? -37.190 92.913 43.391 1.00 65.81 319 GLU E O 1
ATOM 13155 N N . ASN E 1 320 ? -36.580 94.534 41.950 1.00 64.86 320 ASN E N 1
ATOM 13156 C CA . ASN E 1 320 ? -35.597 93.695 41.260 1.00 63.91 320 ASN E CA 1
ATOM 13157 C C . AS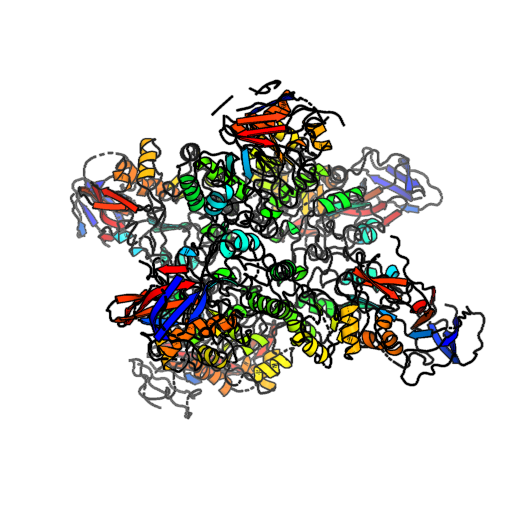N E 1 320 ? -34.343 93.481 42.103 1.00 62.24 320 ASN E C 1
ATOM 13158 O O . ASN E 1 320 ? -33.823 92.366 42.185 1.00 61.80 320 ASN E O 1
ATOM 13163 N N . VAL E 1 321 ? -33.864 94.551 42.729 1.00 60.90 321 VAL E N 1
ATOM 13164 C CA . VAL E 1 321 ? -32.691 94.468 43.584 1.00 59.58 321 VAL E CA 1
ATOM 13165 C C . VAL E 1 321 ? -33.006 93.554 44.769 1.00 59.90 321 VAL E C 1
ATOM 13166 O O . VAL E 1 321 ? -32.155 92.789 45.226 1.00 59.10 321 VAL E O 1
ATOM 13170 N N . VAL E 1 322 ? -34.241 93.618 45.254 1.00 60.49 322 VAL E N 1
ATOM 13171 C CA . VAL E 1 322 ? -34.647 92.793 46.387 1.00 61.33 322 VAL E CA 1
ATOM 13172 C C . VAL E 1 322 ? -34.668 91.298 46.102 1.00 61.75 322 VAL E C 1
ATOM 13173 O O . VAL E 1 322 ? -34.292 90.496 46.952 1.00 61.90 322 VAL E O 1
ATOM 13177 N N . GLU E 1 323 ? -35.107 90.912 44.914 1.00 62.79 323 GLU E N 1
ATOM 13178 C CA . GLU E 1 323 ? -35.150 89.496 44.606 1.00 64.17 323 GLU E CA 1
ATOM 13179 C C . GLU E 1 323 ? -33.762 89.010 44.221 1.00 62.31 323 GLU E C 1
ATOM 13180 O O . GLU E 1 323 ? -33.448 87.830 44.348 1.00 61.22 323 GLU E O 1
ATOM 13186 N N . ALA E 1 324 ? -32.931 89.936 43.767 1.00 61.21 324 ALA E N 1
ATOM 13187 C CA . ALA E 1 324 ? -31.578 89.605 43.367 1.00 60.33 324 ALA E CA 1
ATOM 13188 C C . ALA E 1 324 ? -30.719 89.235 44.570 1.00 59.06 324 ALA E C 1
ATOM 13189 O O . ALA E 1 324 ? -29.593 88.782 44.409 1.00 57.76 324 ALA E O 1
ATOM 13191 N N . VAL E 1 325 ? -31.267 89.422 45.767 1.00 57.86 325 VAL E N 1
ATOM 13192 C CA . VAL E 1 325 ? -30.567 89.137 47.016 1.00 57.89 325 VAL E CA 1
ATOM 13193 C C . VAL E 1 325 ? -31.322 88.072 47.810 1.00 58.09 325 VAL E C 1
ATOM 13194 O O . VAL E 1 325 ? -30.973 87.731 48.940 1.00 57.11 325 VAL E O 1
ATOM 13198 N N . THR E 1 326 ? -32.372 87.543 47.204 1.00 58.29 326 THR E N 1
ATOM 13199 C CA . THR E 1 326 ? -33.165 86.524 47.858 1.00 59.21 326 THR E CA 1
ATOM 13200 C C . THR E 1 326 ? -33.541 85.378 46.916 1.00 60.68 326 THR E C 1
ATOM 13201 O O . THR E 1 326 ? -32.807 84.401 46.786 1.00 61.06 326 THR E O 1
ATOM 13205 N N . ARG E 1 327 ? -34.690 85.522 46.263 1.00 62.57 327 ARG E N 1
ATOM 13206 C CA . ARG E 1 327 ? -35.238 84.528 45.340 1.00 63.81 327 ARG E CA 1
ATOM 13207 C C . ARG E 1 327 ? -34.233 84.015 44.301 1.00 62.66 327 ARG E C 1
ATOM 13208 O O . ARG E 1 327 ? -33.875 82.828 44.285 1.00 61.03 327 ARG E O 1
ATOM 13216 N N . ASN E 1 328 ? -33.777 84.913 43.436 1.00 61.39 328 ASN E N 1
ATOM 13217 C CA . ASN E 1 328 ? -32.820 84.541 42.405 1.00 59.67 328 ASN E CA 1
ATOM 13218 C C . ASN E 1 328 ? -31.648 83.733 42.967 1.00 58.64 328 ASN E C 1
ATOM 13219 O O . ASN E 1 328 ? -31.535 82.543 42.688 1.00 59.49 328 ASN E O 1
ATOM 13224 N N . PRO E 1 329 ? -30.773 84.355 43.783 1.00 56.80 329 PRO E N 1
ATOM 13225 C CA . PRO E 1 329 ? -29.653 83.574 44.311 1.00 54.05 329 PRO E CA 1
ATOM 13226 C C . PRO E 1 329 ? -30.062 82.294 45.030 1.00 51.95 329 PRO E C 1
ATOM 13227 O O . PRO E 1 329 ? -29.346 81.301 44.960 1.00 52.20 329 PRO E O 1
ATOM 13231 N N . ALA E 1 330 ? -31.209 82.305 45.709 1.00 50.44 330 ALA E N 1
ATOM 13232 C CA . ALA E 1 330 ? -31.684 81.113 46.430 1.00 49.00 330 ALA E CA 1
ATOM 13233 C C . ALA E 1 330 ? -32.011 79.961 45.474 1.00 48.15 330 ALA E C 1
ATOM 13234 O O . ALA E 1 330 ? -31.899 78.783 45.843 1.00 47.98 330 ALA E O 1
ATOM 13236 N N . SER E 1 331 ? -32.417 80.300 44.251 1.00 46.27 331 SER E N 1
ATOM 13237 C CA . SER E 1 331 ? -32.723 79.283 43.248 1.00 45.83 331 SER E CA 1
ATOM 13238 C C . SER E 1 331 ? -31.451 78.596 42.751 1.00 46.14 331 SER E C 1
ATOM 13239 O O . SER E 1 331 ? -31.499 77.458 42.301 1.00 46.62 331 SER E O 1
ATOM 13242 N N . VAL E 1 332 ? -30.324 79.301 42.844 1.00 45.90 332 VAL E N 1
ATOM 13243 C CA . VAL E 1 332 ? -29.020 78.793 42.452 1.00 45.45 332 VAL E CA 1
ATOM 13244 C C . VAL E 1 332 ? -28.527 77.710 43.420 1.00 48.05 332 VAL E C 1
ATOM 13245 O O . VAL E 1 332 ? -27.978 76.696 42.985 1.00 51.20 332 VAL E O 1
ATOM 13249 N N . ILE E 1 333 ? -28.706 77.916 44.726 1.00 47.39 333 ILE E N 1
ATOM 13250 C CA . ILE E 1 333 ? -28.258 76.926 45.711 1.00 46.67 333 ILE E CA 1
ATOM 13251 C C . ILE E 1 333 ? -29.363 75.940 46.057 1.00 47.24 333 ILE E C 1
ATOM 13252 O O . ILE E 1 333 ? -29.188 75.070 46.923 1.00 44.96 333 ILE E O 1
ATOM 13257 N N . ARG E 1 334 ? -30.488 76.072 45.351 1.00 48.84 334 ARG E N 1
ATOM 13258 C CA . ARG E 1 334 ? -31.662 75.219 45.535 1.00 50.33 334 ARG E CA 1
ATOM 13259 C C . ARG E 1 334 ? -32.324 75.476 46.881 1.00 50.08 334 ARG E C 1
ATOM 13260 O O . ARG E 1 334 ? -32.896 74.580 47.485 1.00 50.01 334 ARG E O 1
ATOM 13268 N N . LEU E 1 335 ? -32.239 76.717 47.346 1.00 51.56 335 LEU E N 1
ATOM 13269 C CA . LEU E 1 335 ? -32.845 77.104 48.620 1.00 51.77 335 LEU E CA 1
ATOM 13270 C C . LEU E 1 335 ? -34.331 77.297 48.410 1.00 53.10 335 LEU E C 1
ATOM 13271 O O . LEU E 1 335 ? -34.733 78.126 47.587 1.00 52.07 335 LEU E O 1
ATOM 13276 N N . ASP E 1 336 ? -35.148 76.535 49.137 1.00 55.35 336 ASP E N 1
ATOM 13277 C CA . ASP E 1 336 ? -36.604 76.654 49.014 1.00 57.41 336 ASP E CA 1
ATOM 13278 C C . ASP E 1 336 ? -37.073 77.948 49.653 1.00 57.36 336 ASP E C 1
ATOM 13279 O O . ASP E 1 336 ? -36.952 78.112 50.868 1.00 56.01 336 ASP E O 1
ATOM 13292 N N . GLU E 1 338 ? -40.397 79.404 49.097 1.00 64.12 338 GLU E N 1
ATOM 13293 C CA . GLU E 1 338 ? -41.823 79.561 48.807 1.00 66.61 338 GLU E CA 1
ATOM 13294 C C . GLU E 1 338 ? -42.640 79.655 50.095 1.00 66.46 338 GLU E C 1
ATOM 13295 O O . GLU E 1 338 ? -42.273 79.098 51.133 1.00 65.37 338 GLU E O 1
ATOM 13301 N N . ASN E 1 339 ? -43.750 80.379 50.011 1.00 67.48 339 ASN E N 1
ATOM 13302 C CA . ASN E 1 339 ? -44.660 80.561 51.137 1.00 68.67 339 ASN E CA 1
ATOM 13303 C C . ASN E 1 339 ? -43.938 80.883 52.448 1.00 69.30 339 ASN E C 1
ATOM 13304 O O . ASN E 1 339 ? -44.319 80.387 53.515 1.00 70.04 339 ASN E O 1
ATOM 13309 N N . ARG E 1 340 ? -42.908 81.719 52.372 1.00 68.77 340 ARG E N 1
ATOM 13310 C CA . ARG E 1 340 ? -42.133 82.070 53.554 1.00 67.90 340 ARG E CA 1
ATOM 13311 C C . ARG E 1 340 ? -42.874 82.849 54.628 1.00 68.31 340 ARG E C 1
ATOM 13312 O O . ARG E 1 340 ? -42.415 82.922 55.769 1.00 68.61 340 ARG E O 1
ATOM 13320 N N . LEU E 1 341 ? -44.019 83.426 54.278 1.00 68.39 341 LEU E N 1
ATOM 13321 C CA . LEU E 1 341 ? -44.786 84.203 55.245 1.00 68.15 341 LEU E CA 1
ATOM 13322 C C . LEU E 1 341 ? -45.943 83.482 55.926 1.00 69.01 341 LEU E C 1
ATOM 13323 O O . LEU E 1 341 ? -46.494 84.005 56.891 1.00 70.39 341 LEU E O 1
ATOM 13328 N N . ASP E 1 342 ? -46.317 82.295 55.457 1.00 68.88 342 ASP E N 1
ATOM 13329 C CA . ASP E 1 342 ? -47.445 81.606 56.077 1.00 68.89 342 ASP E CA 1
ATOM 13330 C C . ASP E 1 342 ? -47.087 80.694 57.247 1.00 67.39 342 ASP E C 1
ATOM 13331 O O . ASP E 1 342 ? -45.983 80.159 57.319 1.00 67.29 342 ASP E O 1
ATOM 13336 N N . VAL E 1 343 ? -48.048 80.542 58.159 1.00 65.64 343 VAL E N 1
ATOM 13337 C CA . VAL E 1 343 ? -47.905 79.740 59.367 1.00 63.91 343 VAL E CA 1
ATOM 13338 C C . VAL E 1 343 ? -47.165 78.418 59.169 1.00 64.31 343 VAL E C 1
ATOM 13339 O O . VAL E 1 343 ? -47.372 77.709 58.181 1.00 64.66 343 VAL E O 1
ATOM 13343 N N . GLY E 1 344 ? -46.302 78.090 60.122 1.00 63.57 344 GLY E N 1
ATOM 13344 C CA . GLY E 1 344 ? -45.540 76.862 60.028 1.00 64.51 344 GLY E CA 1
ATOM 13345 C C . GLY E 1 344 ? -44.095 77.072 59.600 1.00 65.00 344 GLY E C 1
ATOM 13346 O O . GLY E 1 344 ? -43.175 76.525 60.222 1.00 65.18 344 GLY E O 1
ATOM 13347 N N . GLN E 1 345 ? -43.881 77.863 58.549 1.00 64.68 345 GLN E N 1
ATOM 13348 C CA . GLN E 1 345 ? -42.543 78.130 58.038 1.00 63.86 345 GLN E CA 1
ATOM 13349 C C . GLN E 1 345 ? -41.640 78.699 59.126 1.00 62.41 345 GLN E C 1
ATOM 13350 O O . GLN E 1 345 ? -42.079 79.485 59.960 1.00 62.43 345 GLN E O 1
ATOM 13356 N N . ARG E 1 346 ? -40.369 78.279 59.124 1.00 62.00 346 ARG E N 1
ATOM 13357 C CA . ARG E 1 346 ? -39.381 78.771 60.092 1.00 60.56 346 ARG E CA 1
ATOM 13358 C C . ARG E 1 346 ? -39.094 80.222 59.730 1.00 60.20 346 ARG E C 1
ATOM 13359 O O . ARG E 1 346 ? -38.863 80.546 58.564 1.00 60.87 346 ARG E O 1
ATOM 13367 N N . ALA E 1 347 ? -39.142 81.098 60.722 1.00 59.26 347 ALA E N 1
ATOM 13368 C CA . ALA E 1 347 ? -38.907 82.511 60.483 1.00 58.37 347 ALA E CA 1
ATOM 13369 C C . ALA E 1 347 ? -37.474 82.763 60.038 1.00 56.48 347 ALA E C 1
ATOM 13370 O O . ALA E 1 347 ? -36.522 82.414 60.748 1.00 54.39 347 ALA E O 1
ATOM 13372 N N . ASP E 1 348 ? -37.333 83.376 58.869 1.00 54.55 348 ASP E N 1
ATOM 13373 C CA . ASP E 1 348 ? -36.027 83.702 58.312 1.00 55.41 348 ASP E CA 1
ATOM 13374 C C . ASP E 1 348 ? -36.185 85.020 57.543 1.00 54.45 348 ASP E C 1
ATOM 13375 O O . ASP E 1 348 ? -36.442 85.019 56.327 1.00 52.47 348 ASP E O 1
ATOM 13380 N N . PHE E 1 349 ? -36.034 86.144 58.244 1.00 52.57 349 PHE E N 1
ATOM 13381 C CA . PHE E 1 349 ? -36.208 87.432 57.583 1.00 51.64 349 PHE E CA 1
ATOM 13382 C C . PHE E 1 349 ? -35.070 88.403 57.798 1.00 49.92 349 PHE E C 1
ATOM 13383 O O . PHE E 1 349 ? -34.155 88.164 58.581 1.00 49.98 349 PHE E O 1
ATOM 13391 N N . THR E 1 350 ? -35.190 89.522 57.093 1.00 49.24 350 THR E N 1
ATOM 13392 C CA . THR E 1 350 ? -34.272 90.649 57.146 1.00 48.79 350 THR E CA 1
ATOM 13393 C C . THR E 1 350 ? -35.192 91.877 57.202 1.00 48.73 350 THR E C 1
ATOM 13394 O O . THR E 1 350 ? -35.935 92.154 56.244 1.00 46.95 350 THR E O 1
ATOM 13398 N N . VAL E 1 351 ? -35.181 92.589 58.328 1.00 48.97 351 VAL E N 1
ATOM 13399 C CA . VAL E 1 351 ? -35.989 93.798 58.450 1.00 47.88 351 VAL E CA 1
ATOM 13400 C C . VAL E 1 351 ? -35.047 94.890 57.978 1.00 47.97 351 VAL E C 1
ATOM 13401 O O . VAL E 1 351 ? -33.886 94.906 58.379 1.00 47.82 351 VAL E O 1
ATOM 13405 N N . PHE E 1 352 ? -35.516 95.802 57.140 1.00 48.23 352 PHE E N 1
ATOM 13406 C CA . PHE E 1 352 ? -34.624 96.846 56.658 1.00 50.15 352 PHE E CA 1
ATOM 13407 C C . PHE E 1 352 ? -35.339 98.077 56.111 1.00 52.35 352 PHE E C 1
ATOM 13408 O O . PHE E 1 352 ? -36.499 98.002 55.672 1.00 51.99 352 PHE E O 1
ATOM 13416 N N . ASP E 1 353 ? -34.631 99.204 56.122 1.00 54.14 353 ASP E N 1
ATOM 13417 C CA . ASP E 1 353 ? -35.190 100.456 55.623 1.00 57.88 353 ASP E CA 1
ATOM 13418 C C . ASP E 1 353 ? -34.508 100.927 54.349 1.00 58.63 353 ASP E C 1
ATOM 13419 O O . ASP E 1 353 ? -33.385 100.521 54.041 1.00 59.48 353 ASP E O 1
ATOM 13424 N N . LEU E 1 354 ? -35.203 101.777 53.605 1.00 60.01 354 LEU E N 1
ATOM 13425 C CA . LEU E 1 354 ? -34.683 102.329 52.361 1.00 63.00 354 LEU E CA 1
ATOM 13426 C C . LEU E 1 354 ? -34.739 103.833 52.533 1.00 65.33 354 LEU E C 1
ATOM 13427 O O . LEU E 1 354 ? -35.636 104.491 52.010 1.00 67.00 354 LEU E O 1
ATOM 13432 N N . VAL E 1 355 ? -33.777 104.371 53.273 1.00 67.43 355 VAL E N 1
ATOM 13433 C CA . VAL E 1 355 ? -33.742 105.797 53.559 1.00 69.22 355 VAL E CA 1
ATOM 13434 C C . VAL E 1 355 ? -32.923 106.630 52.597 1.00 70.20 355 VAL E C 1
ATOM 13435 O O . VAL E 1 355 ? -31.992 106.140 51.973 1.00 69.71 355 VAL E O 1
ATOM 13439 N N . ASP E 1 356 ? -33.297 107.900 52.479 1.00 72.44 356 ASP E N 1
ATOM 13440 C CA . ASP E 1 356 ? -32.607 108.834 51.602 1.00 74.22 356 ASP E CA 1
ATOM 13441 C C . ASP E 1 356 ? -31.350 109.312 52.317 1.00 75.82 356 ASP E C 1
ATOM 13442 O O . ASP E 1 356 ? -31.347 109.441 53.544 1.00 76.04 356 ASP E O 1
ATOM 13447 N N . ALA E 1 357 ? -30.285 109.556 51.554 1.00 77.38 357 ALA E N 1
ATOM 13448 C CA . ALA E 1 357 ? -29.008 110.016 52.114 1.00 79.18 357 ALA E CA 1
ATOM 13449 C C . ALA E 1 357 ? -27.905 109.973 51.056 1.00 79.77 357 ALA E C 1
ATOM 13450 O O . ALA E 1 357 ? -27.619 108.915 50.498 1.00 80.69 357 ALA E O 1
ATOM 13452 N N . ASP E 1 358 ? -27.284 111.119 50.794 1.00 79.86 358 ASP E N 1
ATOM 13453 C CA . ASP E 1 358 ? -26.224 111.212 49.797 1.00 80.24 358 ASP E CA 1
ATOM 13454 C C . ASP E 1 358 ? -24.888 110.674 50.310 1.00 80.21 358 ASP E C 1
ATOM 13455 O O . ASP E 1 358 ? -24.079 111.422 50.862 1.00 81.62 358 ASP E O 1
ATOM 13460 N N . LEU E 1 359 ? -24.657 109.378 50.119 1.00 79.80 359 LEU E N 1
ATOM 13461 C CA . LEU E 1 359 ? -23.412 108.745 50.555 1.00 78.96 359 LEU E CA 1
ATOM 13462 C C . LEU E 1 359 ? -22.509 108.433 49.352 1.00 79.31 359 LEU E C 1
ATOM 13463 O O . LEU E 1 359 ? -22.979 107.955 48.309 1.00 78.64 359 LEU E O 1
ATOM 13468 N N . GLU E 1 360 ? -21.215 108.712 49.505 1.00 79.36 360 GLU E N 1
ATOM 13469 C CA . GLU E 1 360 ? -20.239 108.460 48.448 1.00 78.77 360 GLU E CA 1
ATOM 13470 C C . GLU E 1 360 ? -19.700 107.045 48.552 1.00 78.66 360 GLU E C 1
ATOM 13471 O O . GLU E 1 360 ? -19.108 106.662 49.560 1.00 78.38 360 GLU E O 1
ATOM 13477 N N . ALA E 1 361 ? -19.924 106.274 47.498 1.00 79.35 361 ALA E N 1
ATOM 13478 C CA . ALA E 1 361 ? -19.462 104.895 47.429 1.00 79.18 361 ALA E CA 1
ATOM 13479 C C . ALA E 1 361 ? -18.533 104.789 46.226 1.00 78.79 361 ALA E C 1
ATOM 13480 O O . ALA E 1 361 ? -18.727 105.476 45.220 1.00 77.73 361 ALA E O 1
ATOM 13482 N N . THR E 1 362 ? -17.525 103.931 46.333 1.00 78.44 362 THR E N 1
ATOM 13483 C CA . THR E 1 362 ? -16.569 103.755 45.251 1.00 78.18 362 THR E CA 1
ATOM 13484 C C . THR E 1 362 ? -16.557 102.327 44.718 1.00 77.01 362 THR E C 1
ATOM 13485 O O . THR E 1 362 ? -16.400 101.374 45.479 1.00 76.25 362 THR E O 1
ATOM 13489 N N . ASP E 1 363 ? -16.722 102.183 43.407 1.00 75.93 363 ASP E N 1
ATOM 13490 C CA . ASP E 1 363 ? -16.699 100.860 42.807 1.00 75.00 363 ASP E CA 1
ATOM 13491 C C . ASP E 1 363 ? -15.250 100.397 42.696 1.00 75.02 363 ASP E C 1
ATOM 13492 O O . ASP E 1 363 ? -14.336 101.072 43.169 1.00 74.92 363 ASP E O 1
ATOM 13497 N N . SER E 1 364 ? -15.043 99.252 42.058 1.00 75.52 364 SER E N 1
ATOM 13498 C CA . SER E 1 364 ? -13.712 98.680 41.919 1.00 75.97 364 SER E CA 1
ATOM 13499 C C . SER E 1 364 ? -12.815 99.330 40.876 1.00 75.90 364 SER E C 1
ATOM 13500 O O . SER E 1 364 ? -11.632 99.000 40.790 1.00 76.36 364 SER E O 1
ATOM 13503 N N . ASN E 1 365 ? -13.368 100.232 40.072 1.00 75.30 365 ASN E N 1
ATOM 13504 C CA . ASN E 1 365 ? -12.563 100.922 39.072 1.00 74.73 365 ASN E CA 1
ATOM 13505 C C . ASN E 1 365 ? -12.284 102.326 39.549 1.00 74.18 365 ASN E C 1
ATOM 13506 O O . ASN E 1 365 ? -11.928 103.196 38.761 1.00 73.64 365 ASN E O 1
ATOM 13511 N N . GLY E 1 366 ? -12.458 102.542 40.848 1.00 74.71 366 GLY E N 1
ATOM 13512 C CA . GLY E 1 366 ? -12.212 103.851 41.425 1.00 76.25 366 GLY E CA 1
ATOM 13513 C C . GLY E 1 366 ? -13.336 104.856 41.236 1.00 77.08 366 GLY E C 1
ATOM 13514 O O . GLY E 1 366 ? -13.452 105.797 42.022 1.00 77.15 366 GLY E O 1
ATOM 13515 N N . ASP E 1 367 ? -14.154 104.669 40.199 1.00 77.94 367 ASP E N 1
ATOM 13516 C CA . ASP E 1 367 ? -15.269 105.565 39.913 1.00 77.87 367 ASP E CA 1
ATOM 13517 C C . ASP E 1 367 ? -16.131 105.732 41.158 1.00 78.55 367 ASP E C 1
ATOM 13518 O O . ASP E 1 367 ? -16.598 104.756 41.744 1.00 77.29 367 ASP E O 1
ATOM 13523 N N . VAL E 1 368 ? -16.325 106.983 41.562 1.00 80.15 368 VAL E N 1
ATOM 13524 C CA . VAL E 1 368 ? -17.123 107.295 42.745 1.00 81.12 368 VAL E CA 1
ATOM 13525 C C . VAL E 1 368 ? -18.505 107.832 42.378 1.00 81.05 368 VAL E C 1
ATOM 13526 O O . VAL E 1 368 ? -18.634 108.747 41.564 1.00 82.21 368 VAL E O 1
ATOM 13530 N N . SER E 1 369 ? -19.532 107.254 42.989 1.00 80.35 369 SER E N 1
ATOM 13531 C CA . SER E 1 369 ? -20.909 107.656 42.739 1.00 79.35 369 SER E CA 1
ATOM 13532 C C . SER E 1 369 ? -21.557 107.984 44.079 1.00 78.56 369 SER E C 1
ATOM 13533 O O . SER E 1 369 ? -21.231 107.362 45.090 1.00 78.37 369 SER E O 1
ATOM 13536 N N . ARG E 1 370 ? -22.448 108.974 44.089 1.00 77.25 370 ARG E N 1
ATOM 13537 C CA . ARG E 1 370 ? -23.150 109.364 45.311 1.00 76.12 370 ARG E CA 1
ATOM 13538 C C . ARG E 1 370 ? -24.526 108.709 45.297 1.00 75.25 370 ARG E C 1
ATOM 13539 O O . ARG E 1 370 ? -25.277 108.828 44.328 1.00 75.06 370 ARG E O 1
ATOM 13547 N N . LEU E 1 371 ? -24.853 108.011 46.378 1.00 73.98 371 LEU E N 1
ATOM 13548 C CA . LEU E 1 371 ? -26.126 107.312 46.475 1.00 72.79 371 LEU E CA 1
ATOM 13549 C C . LEU E 1 371 ? -27.182 108.174 47.166 1.00 72.87 371 LEU E C 1
ATOM 13550 O O . LEU E 1 371 ? -26.976 108.636 48.287 1.00 73.31 371 LEU E O 1
ATOM 13555 N N . LYS E 1 372 ? -28.310 108.397 46.496 1.00 72.00 372 LYS E N 1
ATOM 13556 C CA . LYS E 1 372 ? -29.374 109.208 47.080 1.00 70.44 372 LYS E CA 1
ATOM 13557 C C . LYS E 1 372 ? -30.279 108.377 48.003 1.00 69.46 372 LYS E C 1
ATOM 13558 O O . LYS E 1 372 ? -30.966 108.923 48.873 1.00 69.65 372 LYS E O 1
ATOM 13564 N N . ARG E 1 373 ? -30.270 107.059 47.814 1.00 67.83 373 ARG E N 1
ATOM 13565 C CA . ARG E 1 373 ? -31.062 106.151 48.647 1.00 66.46 373 ARG E CA 1
ATOM 13566 C C . ARG E 1 373 ? -30.218 104.934 49.000 1.00 65.25 373 ARG E C 1
ATOM 13567 O O . ARG E 1 373 ? -29.402 104.487 48.188 1.00 64.91 373 ARG E O 1
ATOM 13575 N N . LEU E 1 374 ? -30.409 104.396 50.202 1.00 63.53 374 LEU E N 1
ATOM 13576 C CA . LEU E 1 374 ? -29.664 103.212 50.614 1.00 62.46 374 LEU E CA 1
ATOM 13577 C C . LEU E 1 374 ? -30.394 102.257 51.552 1.00 60.90 374 LEU E C 1
ATOM 13578 O O . LEU E 1 374 ? -31.160 102.668 52.422 1.00 59.90 374 LEU E O 1
ATOM 13583 N N . PHE E 1 375 ? -30.143 100.967 51.343 1.00 59.39 375 PHE E N 1
ATOM 13584 C CA . PHE E 1 375 ? -30.743 99.910 52.149 1.00 58.32 375 PHE E CA 1
ATOM 13585 C C . PHE E 1 375 ? -30.079 99.916 53.516 1.00 58.12 375 PHE E C 1
ATOM 13586 O O . PHE E 1 375 ? -28.856 99.853 53.619 1.00 57.11 375 PHE E O 1
ATOM 13594 N N . GLU E 1 376 ? -30.887 99.991 54.565 1.00 58.92 376 GLU E N 1
ATOM 13595 C CA . GLU E 1 376 ? -30.349 100.029 55.914 1.00 60.38 376 GLU E CA 1
ATOM 13596 C C . GLU E 1 376 ? -30.771 98.814 56.738 1.00 59.52 376 GLU E C 1
ATOM 13597 O O . GLU E 1 376 ? -31.883 98.755 57.256 1.00 61.79 376 GLU E O 1
ATOM 13603 N N . PRO E 1 377 ? -29.892 97.814 56.854 1.00 57.65 377 PRO E N 1
ATOM 13604 C CA . PRO E 1 377 ? -30.255 96.638 57.640 1.00 56.45 377 PRO E CA 1
ATOM 13605 C C . PRO E 1 377 ? -30.651 97.052 59.058 1.00 55.12 377 PRO E C 1
ATOM 13606 O O . PRO E 1 377 ? -30.075 97.983 59.620 1.00 56.71 377 PRO E O 1
ATOM 13610 N N . ARG E 1 378 ? -31.632 96.363 59.634 1.00 53.10 378 ARG E N 1
ATOM 13611 C CA . ARG E 1 378 ? -32.086 96.665 60.985 1.00 52.20 378 ARG E CA 1
ATOM 13612 C C . ARG E 1 378 ? -32.072 95.407 61.841 1.00 51.73 378 ARG E C 1
ATOM 13613 O O . ARG E 1 378 ? -31.533 95.393 62.947 1.00 50.27 378 ARG E O 1
ATOM 13621 N N . TYR E 1 379 ? -32.668 94.348 61.311 1.00 52.59 379 TYR E N 1
ATOM 13622 C CA . TYR E 1 379 ? -32.750 93.082 62.009 1.00 53.30 379 TYR E CA 1
ATOM 13623 C C . TYR E 1 379 ? -32.594 91.912 61.075 1.00 53.54 379 TYR E C 1
ATOM 13624 O O . TYR E 1 379 ? -32.914 91.988 59.888 1.00 53.94 379 TYR E O 1
ATOM 13633 N N . ALA E 1 380 ? -32.110 90.819 61.646 1.00 53.75 380 ALA E N 1
ATOM 13634 C CA . ALA E 1 380 ? -31.916 89.567 60.931 1.00 52.63 380 ALA E CA 1
ATOM 13635 C C . ALA E 1 380 ? -32.601 88.550 61.816 1.00 52.33 380 ALA E C 1
ATOM 13636 O O . ALA E 1 380 ? -32.069 88.184 62.860 1.00 52.47 380 ALA E O 1
ATOM 13638 N N . VAL E 1 381 ? -33.791 88.112 61.430 1.00 51.70 381 VAL E N 1
ATOM 13639 C CA . VAL E 1 381 ? -34.481 87.135 62.245 1.00 51.71 381 VAL E CA 1
ATOM 13640 C C . VAL E 1 381 ? -34.259 85.753 61.651 1.00 51.72 381 VAL E C 1
ATOM 13641 O O . VAL E 1 381 ? -34.612 85.496 60.492 1.00 51.42 381 VAL E O 1
ATOM 13645 N N . ILE E 1 382 ? -33.647 84.892 62.462 1.00 51.58 382 ILE E N 1
ATOM 13646 C CA . ILE E 1 382 ? -33.341 83.506 62.119 1.00 53.89 382 ILE E CA 1
ATOM 13647 C C . ILE E 1 382 ? -33.914 82.650 63.252 1.00 55.52 382 ILE E C 1
ATOM 13648 O O . ILE E 1 382 ? -33.301 82.526 64.321 1.00 54.00 382 ILE E O 1
ATOM 13653 N N . GLY E 1 383 ? -35.091 82.068 63.017 1.00 56.88 383 GLY E N 1
ATOM 13654 C CA . GLY E 1 383 ? -35.734 81.253 64.037 1.00 59.21 383 GLY E CA 1
ATOM 13655 C C . GLY E 1 383 ? -36.358 82.102 65.141 1.00 60.54 383 GLY E C 1
ATOM 13656 O O . GLY E 1 383 ? -37.086 83.062 64.860 1.00 59.54 383 GLY E O 1
ATOM 13657 N N . ALA E 1 384 ? -36.089 81.744 66.396 1.00 62.58 384 ALA E N 1
ATOM 13658 C CA . ALA E 1 384 ? -36.610 82.496 67.544 1.00 64.90 384 ALA E CA 1
ATOM 13659 C C . ALA E 1 384 ? -35.465 83.342 68.073 1.00 65.26 384 ALA E C 1
ATOM 13660 O O . ALA E 1 384 ? -35.268 83.476 69.281 1.00 65.90 384 ALA E O 1
ATOM 13662 N N . GLU E 1 385 ? -34.698 83.892 67.146 1.00 65.40 385 GLU E N 1
ATOM 13663 C CA . GLU E 1 385 ? -33.554 84.711 67.484 1.00 65.55 385 GLU E CA 1
ATOM 13664 C C . GLU E 1 385 ? -33.527 85.924 66.553 1.00 64.34 385 GLU E C 1
ATOM 13665 O O . GLU E 1 385 ? -33.308 85.795 65.350 1.00 64.56 385 GLU E O 1
ATOM 13671 N N . ALA E 1 386 ? -33.802 87.098 67.114 1.00 63.57 386 ALA E N 1
ATOM 13672 C CA . ALA E 1 386 ? -33.786 88.343 66.349 1.00 60.97 386 ALA E CA 1
ATOM 13673 C C . ALA E 1 386 ? -32.424 88.937 66.653 1.00 59.78 386 ALA E C 1
ATOM 13674 O O . ALA E 1 386 ? -32.024 89.025 67.816 1.00 59.55 386 ALA E O 1
ATOM 13676 N N . ILE E 1 387 ? -31.704 89.321 65.609 1.00 58.80 387 ILE E N 1
ATOM 13677 C CA . ILE E 1 387 ? -30.365 89.864 65.771 1.00 58.12 387 ILE E CA 1
ATOM 13678 C C . ILE E 1 387 ? -30.296 91.237 65.152 1.00 56.60 387 ILE E C 1
ATOM 13679 O O . ILE E 1 387 ? -30.643 91.421 63.984 1.00 55.28 387 ILE E O 1
ATOM 13684 N N . ALA E 1 388 ? -29.859 92.200 65.954 1.00 55.71 388 ALA E N 1
ATOM 13685 C CA . ALA E 1 388 ? -29.733 93.576 65.507 1.00 55.17 388 ALA E CA 1
ATOM 13686 C C . ALA E 1 388 ? -28.704 93.639 64.397 1.00 54.72 388 ALA E C 1
ATOM 13687 O O . ALA E 1 388 ? -27.579 93.165 64.555 1.00 53.54 388 ALA E O 1
ATOM 13689 N N . ALA E 1 389 ? -29.103 94.222 63.273 1.00 56.37 389 ALA E N 1
ATOM 13690 C CA . ALA E 1 389 ? -28.230 94.345 62.115 1.00 58.40 389 ALA E CA 1
ATOM 13691 C C . ALA E 1 389 ? -27.825 95.788 61.923 1.00 60.48 389 ALA E C 1
ATOM 13692 O O . ALA E 1 389 ? -28.405 96.683 62.519 1.00 61.49 389 ALA E O 1
ATOM 13694 N N . SER E 1 390 ? -26.833 95.999 61.067 1.00 63.33 390 SER E N 1
ATOM 13695 C CA . SER E 1 390 ? -26.301 97.328 60.783 1.00 66.61 390 SER E CA 1
ATOM 13696 C C . SER E 1 390 ? -25.294 97.158 59.667 1.00 69.49 390 SER E C 1
ATOM 13697 O O . SER E 1 390 ? -24.526 96.193 59.680 1.00 71.22 390 SER E O 1
ATOM 13700 N N . ARG E 1 391 ? -25.275 98.068 58.698 1.00 71.94 391 ARG E N 1
ATOM 13701 C CA . ARG E 1 391 ? -24.293 97.903 57.637 1.00 74.26 391 ARG E CA 1
ATOM 13702 C C . ARG E 1 391 ? -22.880 98.224 58.131 1.00 74.14 391 ARG E C 1
ATOM 13703 O O . ARG E 1 391 ? -22.700 98.705 59.251 1.00 74.20 391 ARG E O 1
ATOM 13711 N N . TYR E 1 392 ? -21.880 97.914 57.309 1.00 74.72 392 TYR E N 1
ATOM 13712 C CA . TYR E 1 392 ? -20.483 98.146 57.668 1.00 74.75 392 TYR E CA 1
ATOM 13713 C C . TYR E 1 392 ? -20.186 99.643 57.770 1.00 74.19 392 TYR E C 1
ATOM 13714 O O . TYR E 1 392 ? -20.686 100.410 56.913 1.00 73.70 392 TYR E O 1
ATOM 13723 N N . PRO F 1 16 ? -7.115 70.049 93.028 1.00 74.85 16 PRO F N 1
ATOM 13724 C CA . PRO F 1 16 ? -6.834 69.392 94.335 1.00 74.94 16 PRO F CA 1
ATOM 13725 C C . PRO F 1 16 ? -6.222 67.995 94.117 1.00 76.00 16 PRO F C 1
ATOM 13726 O O . PRO F 1 16 ? -6.875 66.985 94.405 1.00 76.91 16 PRO F O 1
ATOM 13730 N N . ILE F 1 17 ? -4.980 67.925 93.625 1.00 76.65 17 ILE F N 1
ATOM 13731 C CA . ILE F 1 17 ? -4.351 66.621 93.350 1.00 77.16 17 ILE F CA 1
ATOM 13732 C C . ILE F 1 17 ? -3.300 66.107 94.344 1.00 77.17 17 ILE F C 1
ATOM 13733 O O . ILE F 1 17 ? -2.558 66.880 94.961 1.00 77.56 17 ILE F O 1
ATOM 13738 N N . LEU F 1 18 ? -3.250 64.782 94.469 1.00 76.66 18 LEU F N 1
ATOM 13739 C CA . LEU F 1 18 ? -2.328 64.092 95.365 1.00 76.62 18 LEU F CA 1
ATOM 13740 C C . LEU F 1 18 ? -2.084 62.694 94.788 1.00 76.65 18 LEU F C 1
ATOM 13741 O O . LEU F 1 18 ? -2.864 61.767 95.024 1.00 76.75 18 LEU F O 1
ATOM 13746 N N . LEU F 1 19 ? -1.007 62.554 94.019 1.00 76.22 19 LEU F N 1
ATOM 13747 C CA . LEU F 1 19 ? -0.667 61.277 93.414 1.00 75.44 19 LEU F CA 1
ATOM 13748 C C . LEU F 1 19 ? 0.405 60.581 94.243 1.00 74.79 19 LEU F C 1
ATOM 13749 O O . LEU F 1 19 ? 1.338 61.234 94.728 1.00 73.10 19 LEU F O 1
ATOM 13754 N N . THR F 1 20 ? 0.254 59.258 94.384 1.00 74.46 20 THR F N 1
ATOM 13755 C CA . THR F 1 20 ? 1.169 58.396 95.152 1.00 73.92 20 THR F CA 1
ATOM 13756 C C . THR F 1 20 ? 1.825 57.264 94.342 1.00 75.34 20 THR F C 1
ATOM 13757 O O . THR F 1 20 ? 1.370 56.908 93.245 1.00 75.98 20 THR F O 1
ATOM 13761 N N . ASN F 1 21 ? 2.887 56.693 94.917 1.00 75.84 21 ASN F N 1
ATOM 13762 C CA . ASN F 1 21 ? 3.631 55.581 94.311 1.00 76.57 21 ASN F CA 1
ATOM 13763 C C . ASN F 1 21 ? 4.202 55.864 92.923 1.00 77.02 21 ASN F C 1
ATOM 13764 O O . ASN F 1 21 ? 3.705 55.319 91.927 1.00 77.47 21 ASN F O 1
ATOM 13769 N N . VAL F 1 22 ? 5.250 56.690 92.864 1.00 76.71 22 VAL F N 1
ATOM 13770 C CA . VAL F 1 22 ? 5.892 57.039 91.595 1.00 76.30 22 VAL F CA 1
ATOM 13771 C C . VAL F 1 22 ? 7.421 57.199 91.686 1.00 76.67 22 VAL F C 1
ATOM 13772 O O . VAL F 1 22 ? 7.933 57.773 92.647 1.00 77.32 22 VAL F O 1
ATOM 13776 N N . LYS F 1 23 ? 8.138 56.682 90.684 1.00 76.28 23 LYS F N 1
ATOM 13777 C CA . LYS F 1 23 ? 9.600 56.776 90.638 1.00 76.12 23 LYS F CA 1
ATOM 13778 C C . LYS F 1 23 ? 9.945 57.832 89.587 1.00 76.74 23 LYS F C 1
ATOM 13779 O O . LYS F 1 23 ? 9.613 57.679 88.400 1.00 78.10 23 LYS F O 1
ATOM 13785 N N . PRO F 1 24 ? 10.612 58.924 90.009 1.00 76.03 24 PRO F N 1
ATOM 13786 C CA . PRO F 1 24 ? 10.986 60.011 89.085 1.00 75.04 24 PRO F CA 1
ATOM 13787 C C . PRO F 1 24 ? 12.098 59.750 88.052 1.00 74.72 24 PRO F C 1
ATOM 13788 O O . PRO F 1 24 ? 13.146 59.157 88.349 1.00 74.66 24 PRO F O 1
ATOM 13792 N N . VAL F 1 25 ? 11.853 60.211 86.829 1.00 74.16 25 VAL F N 1
ATOM 13793 C CA . VAL F 1 25 ? 12.821 60.081 85.742 1.00 73.26 25 VAL F CA 1
ATOM 13794 C C . VAL F 1 25 ? 12.740 61.320 84.856 1.00 73.50 25 VAL F C 1
ATOM 13795 O O . VAL F 1 25 ? 11.659 61.900 84.690 1.00 72.76 25 VAL F O 1
ATOM 13799 N N . GLY F 1 26 ? 13.882 61.737 84.307 1.00 73.13 26 GLY F N 1
ATOM 13800 C CA . GLY F 1 26 ? 13.896 62.899 83.434 1.00 72.39 26 GLY F CA 1
ATOM 13801 C C . GLY F 1 26 ? 14.188 64.236 84.087 1.00 72.18 26 GLY F C 1
ATOM 13802 O O . GLY F 1 26 ? 14.208 65.262 83.406 1.00 72.56 26 GLY F O 1
ATOM 13803 N N . PHE F 1 27 ? 14.424 64.248 85.394 1.00 71.72 27 PHE F N 1
ATOM 13804 C CA . PHE F 1 27 ? 14.709 65.504 86.083 1.00 70.60 27 PHE F CA 1
ATOM 13805 C C . PHE F 1 27 ? 16.187 65.593 86.458 1.00 70.94 27 PHE F C 1
ATOM 13806 O O . PHE F 1 27 ? 16.794 66.666 86.396 1.00 71.45 27 PHE F O 1
ATOM 13814 N N . ALA F 1 31 ? 20.444 66.469 89.233 1.00 79.01 31 ALA F N 1
ATOM 13815 C CA . ALA F 1 31 ? 19.275 65.601 89.096 1.00 79.64 31 ALA F CA 1
ATOM 13816 C C . ALA F 1 31 ? 19.255 64.473 90.152 1.00 79.46 31 ALA F C 1
ATOM 13817 O O . ALA F 1 31 ? 20.274 63.814 90.388 1.00 78.75 31 ALA F O 1
ATOM 13819 N N . SER F 1 32 ? 18.091 64.256 90.774 1.00 80.15 32 SER F N 1
ATOM 13820 C CA . SER F 1 32 ? 17.946 63.219 91.807 1.00 80.94 32 SER F CA 1
ATOM 13821 C C . SER F 1 32 ? 16.568 62.529 91.862 1.00 80.92 32 SER F C 1
ATOM 13822 O O . SER F 1 32 ? 15.522 63.187 91.768 1.00 81.00 32 SER F O 1
ATOM 13825 N N . GLN F 1 33 ? 16.589 61.203 92.034 1.00 80.43 33 GLN F N 1
ATOM 13826 C CA . GLN F 1 33 ? 15.372 60.388 92.121 1.00 79.73 33 GLN F CA 1
ATOM 13827 C C . GLN F 1 33 ? 15.215 59.750 93.507 1.00 80.22 33 GLN F C 1
ATOM 13828 O O . GLN F 1 33 ? 16.156 59.129 94.019 1.00 80.61 33 GLN F O 1
ATOM 13834 N N . SER F 1 34 ? 14.029 59.889 94.105 1.00 80.09 34 SER F N 1
ATOM 13835 C CA . SER F 1 34 ? 13.774 59.315 95.430 1.00 79.50 34 SER F CA 1
ATOM 13836 C C . SER F 1 34 ? 12.564 58.368 95.524 1.00 79.13 34 SER F C 1
ATOM 13837 O O . SER F 1 34 ? 12.540 57.463 96.378 1.00 80.23 34 SER F O 1
ATOM 13840 N N . SER F 1 35 ? 11.564 58.594 94.669 1.00 77.44 35 SER F N 1
ATOM 13841 C CA . SER F 1 35 ? 10.346 57.771 94.633 1.00 76.27 35 SER F CA 1
ATOM 13842 C C . SER F 1 35 ? 9.359 58.129 95.729 1.00 75.84 35 SER F C 1
ATOM 13843 O O . SER F 1 35 ? 9.389 57.525 96.798 1.00 75.78 35 SER F O 1
ATOM 13846 N N . THR F 1 36 ? 8.480 59.095 95.465 1.00 75.75 36 THR F N 1
ATOM 13847 C CA . THR F 1 36 ? 7.501 59.504 96.466 1.00 75.84 36 THR F CA 1
ATOM 13848 C C . THR F 1 36 ? 6.083 59.732 95.950 1.00 75.31 36 THR F C 1
ATOM 13849 O O . THR F 1 36 ? 5.545 58.950 95.158 1.00 74.67 36 THR F O 1
ATOM 13853 N N . ASP F 1 37 ? 5.484 60.818 96.423 1.00 75.36 37 ASP F N 1
ATOM 13854 C CA . ASP F 1 37 ? 4.129 61.181 96.051 1.00 76.71 37 ASP F CA 1
ATOM 13855 C C . ASP F 1 37 ? 3.954 62.690 96.161 1.00 76.72 37 ASP F C 1
ATOM 13856 O O . ASP F 1 37 ? 3.928 63.237 97.269 1.00 77.39 37 ASP F O 1
ATOM 13861 N N . ILE F 1 38 ? 3.837 63.357 95.014 1.00 76.09 38 ILE F N 1
ATOM 13862 C CA . ILE F 1 38 ? 3.657 64.809 94.967 1.00 74.88 38 ILE F CA 1
ATOM 13863 C C . ILE F 1 38 ? 2.178 65.188 95.074 1.00 74.94 38 ILE F C 1
ATOM 13864 O O . ILE F 1 38 ? 1.303 64.454 94.584 1.00 75.13 38 ILE F O 1
ATOM 13869 N N . LEU F 1 39 ? 1.900 66.324 95.717 1.00 74.14 39 LEU F N 1
ATOM 13870 C CA . LEU F 1 39 ? 0.523 66.812 95.852 1.00 73.24 39 LEU F CA 1
ATOM 13871 C C . LEU F 1 39 ? 0.466 68.132 95.092 1.00 72.63 39 LEU F C 1
ATOM 13872 O O . LEU F 1 39 ? 1.399 68.939 95.164 1.00 71.62 39 LEU F O 1
ATOM 13877 N N . ILE F 1 40 ? -0.629 68.332 94.356 1.00 73.05 40 ILE F N 1
ATOM 13878 C CA . ILE F 1 40 ? -0.820 69.532 93.547 1.00 73.32 40 ILE F CA 1
ATOM 13879 C C . ILE F 1 40 ? -1.834 70.499 94.123 1.00 73.05 40 ILE F C 1
ATOM 13880 O O . ILE F 1 40 ? -2.985 70.144 94.383 1.00 73.50 40 ILE F O 1
ATOM 13885 N N . GLY F 1 41 ? -1.379 71.737 94.270 1.00 73.29 41 GLY F N 1
ATOM 13886 C CA . GLY F 1 41 ? -2.183 72.802 94.832 1.00 74.68 41 GLY F CA 1
ATOM 13887 C C . GLY F 1 41 ? -3.525 73.187 94.223 1.00 75.69 41 GLY F C 1
ATOM 13888 O O . GLY F 1 41 ? -3.982 74.311 94.441 1.00 76.84 41 GLY F O 1
ATOM 13889 N N . GLY F 1 42 ? -4.176 72.293 93.486 1.00 75.21 42 GLY F N 1
ATOM 13890 C CA . GLY F 1 42 ? -5.478 72.629 92.923 1.00 75.48 42 GLY F CA 1
ATOM 13891 C C . GLY F 1 42 ? -5.543 73.917 92.103 1.00 76.00 42 GLY F C 1
ATOM 13892 O O . GLY F 1 42 ? -6.577 74.207 91.476 1.00 76.75 42 GLY F O 1
ATOM 13893 N N . ASP F 1 43 ? -4.461 74.698 92.109 1.00 75.67 43 ASP F N 1
ATOM 13894 C CA . ASP F 1 43 ? -4.396 75.946 91.346 1.00 75.99 43 ASP F CA 1
ATOM 13895 C C . ASP F 1 43 ? -3.346 75.756 90.260 1.00 75.57 43 ASP F C 1
ATOM 13896 O O . ASP F 1 43 ? -2.827 76.728 89.690 1.00 74.81 43 ASP F O 1
ATOM 13901 N N . GLY F 1 44 ? -3.029 74.489 90.006 1.00 75.18 44 GLY F N 1
ATOM 13902 C CA . GLY F 1 44 ? -2.046 74.151 89.000 1.00 75.18 44 GLY F CA 1
ATOM 13903 C C . GLY F 1 44 ? -0.702 73.852 89.617 1.00 74.65 44 GLY F C 1
ATOM 13904 O O . GLY F 1 44 ? -0.209 72.723 89.534 1.00 74.24 44 GLY F O 1
ATOM 13905 N N . LYS F 1 45 ? -0.115 74.868 90.245 1.00 74.37 45 LYS F N 1
ATOM 13906 C CA . LYS F 1 45 ? 1.195 74.738 90.876 1.00 74.58 45 LYS F CA 1
ATOM 13907 C C . LYS F 1 45 ? 1.223 73.608 91.911 1.00 75.23 45 LYS F C 1
ATOM 13908 O O . LYS F 1 45 ? 0.228 73.351 92.597 1.00 75.80 45 LYS F O 1
ATOM 13914 N N . ILE F 1 46 ? 2.363 72.922 92.000 1.00 76.00 46 ILE F N 1
ATOM 13915 C CA . ILE F 1 46 ? 2.543 71.824 92.957 1.00 75.78 46 ILE F CA 1
ATOM 13916 C C . ILE F 1 46 ? 2.786 72.401 94.358 1.00 75.48 46 ILE F C 1
ATOM 13917 O O . ILE F 1 46 ? 3.040 73.602 94.506 1.00 75.70 46 ILE F O 1
ATOM 13922 N N . ALA F 1 47 ? 2.713 71.552 95.382 1.00 75.41 47 ALA F N 1
ATOM 13923 C CA . ALA F 1 47 ? 2.919 72.013 96.754 1.00 74.38 47 ALA F CA 1
ATOM 13924 C C . ALA F 1 47 ? 3.617 70.987 97.634 1.00 74.10 47 ALA F C 1
ATOM 13925 O O . ALA F 1 47 ? 4.761 71.181 98.049 1.00 73.97 47 ALA F O 1
ATOM 13927 N N . ALA F 1 48 ? 2.927 69.893 97.932 1.00 74.66 48 ALA F N 1
ATOM 13928 C CA . ALA F 1 48 ? 3.527 68.866 98.782 1.00 75.07 48 ALA F CA 1
ATOM 13929 C C . ALA F 1 48 ? 4.704 68.189 98.098 1.00 75.48 48 ALA F C 1
ATOM 13930 O O . ALA F 1 48 ? 4.527 67.310 97.243 1.00 75.62 48 ALA F O 1
ATOM 13932 N N . VAL F 1 49 ? 5.904 68.616 98.494 1.00 74.78 49 VAL F N 1
ATOM 13933 C CA . VAL F 1 49 ? 7.148 68.091 97.949 1.00 73.57 49 VAL F CA 1
ATOM 13934 C C . VAL F 1 49 ? 7.060 66.578 97.731 1.00 73.61 49 VAL F C 1
ATOM 13935 O O . VAL F 1 49 ? 6.542 66.125 96.711 1.00 72.54 49 VAL F O 1
ATOM 13939 N N . GLY F 1 50 ? 7.556 65.807 98.701 1.00 74.60 50 GLY F N 1
ATOM 13940 C CA . GLY F 1 50 ? 7.565 64.344 98.615 1.00 74.57 50 GLY F CA 1
ATOM 13941 C C . GLY F 1 50 ? 6.333 63.694 99.232 1.00 74.96 50 GLY F C 1
ATOM 13942 O O . GLY F 1 50 ? 6.353 62.505 99.564 1.00 75.29 50 GLY F O 1
ATOM 13943 N N . ARG F 1 61 ? -8.767 62.905 92.971 1.00 77.11 61 ARG F N 1
ATOM 13944 C CA . ARG F 1 61 ? -8.223 63.718 94.063 1.00 77.93 61 ARG F CA 1
ATOM 13945 C C . ARG F 1 61 ? -7.124 62.958 94.830 1.00 77.97 61 ARG F C 1
ATOM 13946 O O . ARG F 1 61 ? -6.577 63.454 95.832 1.00 77.99 61 ARG F O 1
ATOM 13954 N N . ILE F 1 62 ? -6.815 61.757 94.336 1.00 77.41 62 ILE F N 1
ATOM 13955 C CA . ILE F 1 62 ? -5.795 60.878 94.908 1.00 76.30 62 ILE F CA 1
ATOM 13956 C C . ILE F 1 62 ? -5.653 59.651 93.992 1.00 75.56 62 ILE F C 1
ATOM 13957 O O . ILE F 1 62 ? -6.637 58.962 93.708 1.00 75.48 62 ILE F O 1
ATOM 13962 N N . ASP F 1 63 ? -4.435 59.394 93.516 1.00 74.79 63 ASP F N 1
ATOM 13963 C CA . ASP F 1 63 ? -4.180 58.244 92.637 1.00 74.73 63 ASP F CA 1
ATOM 13964 C C . ASP F 1 63 ? -2.797 57.652 92.908 1.00 74.99 63 ASP F C 1
ATOM 13965 O O . ASP F 1 63 ? -1.957 58.320 93.518 1.00 75.19 63 ASP F O 1
ATOM 13970 N N . ALA F 1 64 ? -2.561 56.412 92.460 1.00 74.92 64 ALA F N 1
ATOM 13971 C CA . ALA F 1 64 ? -1.258 55.757 92.661 1.00 75.21 64 ALA F CA 1
ATOM 13972 C C . ALA F 1 64 ? -0.908 54.647 91.651 1.00 75.17 64 ALA F C 1
ATOM 13973 O O . ALA F 1 64 ? -1.667 54.365 90.712 1.00 75.15 64 ALA F O 1
ATOM 13975 N N . LYS F 1 65 ? 0.258 54.028 91.845 1.00 74.68 65 LYS F N 1
ATOM 13976 C CA . LYS F 1 65 ? 0.714 52.942 90.973 1.00 74.25 65 LYS F CA 1
ATOM 13977 C C . LYS F 1 65 ? 1.833 52.143 91.640 1.00 74.08 65 LYS F C 1
ATOM 13978 O O . LYS F 1 65 ? 3.019 52.353 91.366 1.00 73.78 65 LYS F O 1
ATOM 13984 N N . ALA F 1 67 ? 4.429 53.200 87.164 1.00 91.11 67 ALA F N 1
ATOM 13985 C CA . ALA F 1 67 ? 4.706 53.995 88.355 1.00 91.62 67 ALA F CA 1
ATOM 13986 C C . ALA F 1 67 ? 5.657 55.142 88.039 1.00 91.49 67 ALA F C 1
ATOM 13987 O O . ALA F 1 67 ? 5.748 56.102 88.801 1.00 91.64 67 ALA F O 1
ATOM 13989 N N . PHE F 1 68 ? 6.361 55.045 86.913 1.00 91.86 68 PHE F N 1
ATOM 13990 C CA . PHE F 1 68 ? 7.309 56.085 86.514 1.00 91.56 68 PHE F CA 1
ATOM 13991 C C . PHE F 1 68 ? 6.655 57.443 86.319 1.00 91.10 68 PHE F C 1
ATOM 13992 O O . PHE F 1 68 ? 5.581 57.559 85.725 1.00 90.94 68 PHE F O 1
ATOM 14000 N N . ILE F 1 69 ? 7.321 58.470 86.828 1.00 91.10 69 ILE F N 1
ATOM 14001 C CA . ILE F 1 69 ? 6.829 59.831 86.716 1.00 91.82 69 ILE F CA 1
ATOM 14002 C C . ILE F 1 69 ? 7.913 60.680 86.060 1.00 91.61 69 ILE F C 1
ATOM 14003 O O . ILE F 1 69 ? 9.097 60.576 86.404 1.00 91.69 69 ILE F O 1
ATOM 14008 N N . SER F 1 70 ? 7.501 61.516 85.110 1.00 91.03 70 SER F N 1
ATOM 14009 C CA . SER F 1 70 ? 8.436 62.376 84.390 1.00 89.37 70 SER F CA 1
ATOM 14010 C C . SER F 1 70 ? 7.766 63.639 83.871 1.00 87.38 70 SER F C 1
ATOM 14011 O O . SER F 1 70 ? 6.541 63.781 83.939 1.00 86.86 70 SER F O 1
ATOM 14014 N N . PRO F 1 71 ? 8.568 64.588 83.357 1.00 85.44 71 PRO F N 1
ATOM 14015 C CA . PRO F 1 71 ? 7.939 65.802 82.838 1.00 84.09 71 PRO F CA 1
ATOM 14016 C C . PRO F 1 71 ? 7.019 65.362 81.694 1.00 83.19 71 PRO F C 1
ATOM 14017 O O . PRO F 1 71 ? 7.186 64.268 81.137 1.00 83.16 71 PRO F O 1
ATOM 14021 N N . GLY F 1 72 ? 6.042 66.197 81.358 1.00 81.38 72 GLY F N 1
ATOM 14022 C CA . GLY F 1 72 ? 5.135 65.852 80.280 1.00 78.93 72 GLY F CA 1
ATOM 14023 C C . GLY F 1 72 ? 5.868 65.586 78.976 1.00 76.92 72 GLY F C 1
ATOM 14024 O O . GLY F 1 72 ? 6.624 66.434 78.482 1.00 76.69 72 GLY F O 1
ATOM 14025 N N . TRP F 1 73 ? 5.652 64.403 78.415 1.00 74.80 73 TRP F N 1
ATOM 14026 C CA . TRP F 1 73 ? 6.297 64.042 77.168 1.00 72.89 73 TRP F CA 1
ATOM 14027 C C . TRP F 1 73 ? 6.021 65.093 76.100 1.00 71.58 73 TRP F C 1
ATOM 14028 O O . TRP F 1 73 ? 4.921 65.639 76.023 1.00 71.84 73 TRP F O 1
ATOM 14039 N N . VAL F 1 74 ? 7.042 65.386 75.300 1.00 70.09 74 VAL F N 1
ATOM 14040 C CA . VAL F 1 74 ? 6.956 66.355 74.214 1.00 67.86 74 VAL F CA 1
ATOM 14041 C C . VAL F 1 74 ? 7.194 65.613 72.906 1.00 67.24 74 VAL F C 1
ATOM 14042 O O . VAL F 1 74 ? 8.168 64.868 72.779 1.00 67.78 74 VAL F O 1
ATOM 14046 N N . ASP F 1 75 ? 6.302 65.801 71.940 1.00 66.03 75 ASP F N 1
ATOM 14047 C CA . ASP F 1 75 ? 6.449 65.154 70.640 1.00 64.11 75 ASP F CA 1
ATOM 14048 C C . ASP F 1 75 ? 6.826 66.266 69.666 1.00 61.12 75 ASP F C 1
ATOM 14049 O O . ASP F 1 75 ? 5.999 67.108 69.333 1.00 59.20 75 ASP F O 1
ATOM 14054 N N . LEU F 1 76 ? 8.085 66.255 69.230 1.00 58.92 76 LEU F N 1
ATOM 14055 C CA . LEU F 1 76 ? 8.648 67.276 68.343 1.00 57.93 76 LEU F CA 1
ATOM 14056 C C . LEU F 1 76 ? 8.202 67.301 66.872 1.00 57.42 76 LEU F C 1
ATOM 14057 O O . LEU F 1 76 ? 8.481 68.269 66.156 1.00 56.75 76 LEU F O 1
ATOM 14062 N N . HIS F 1 77 ? 7.502 66.262 66.426 1.00 55.93 77 HIS F N 1
ATOM 14063 C CA . HIS F 1 77 ? 7.071 66.196 65.039 1.00 54.63 77 HIS F CA 1
ATOM 14064 C C . HIS F 1 77 ? 5.674 65.566 64.883 1.00 54.35 77 HIS F C 1
ATOM 14065 O O . HIS F 1 77 ? 5.527 64.341 64.817 1.00 55.31 77 HIS F O 1
ATOM 14072 N N . VAL F 1 78 ? 4.643 66.402 64.848 1.00 53.13 78 VAL F N 1
ATOM 14073 C CA . VAL F 1 78 ? 3.292 65.890 64.668 1.00 51.87 78 VAL F CA 1
ATOM 14074 C C . VAL F 1 78 ? 2.549 66.803 63.707 1.00 52.10 78 VAL F C 1
ATOM 14075 O O . VAL F 1 78 ? 2.950 67.958 63.496 1.00 51.22 78 VAL F O 1
ATOM 14079 N N . HIS F 1 79 ? 1.483 66.280 63.111 1.00 50.81 79 HIS F N 1
ATOM 14080 C CA . HIS F 1 79 ? 0.670 67.070 62.205 1.00 50.85 79 HIS F CA 1
ATOM 14081 C C . HIS F 1 79 ? -0.738 67.150 62.746 1.00 50.56 79 HIS F C 1
ATOM 14082 O O . HIS F 1 79 ? -1.541 66.230 62.573 1.00 50.80 79 HIS F O 1
ATOM 14089 N N . ILE F 1 80 ? -1.011 68.272 63.413 1.00 49.25 80 ILE F N 1
ATOM 14090 C CA . ILE F 1 80 ? -2.289 68.530 64.040 1.00 48.02 80 ILE F CA 1
ATOM 14091 C C . ILE F 1 80 ? -3.030 69.778 63.555 1.00 47.84 80 ILE F C 1
ATOM 14092 O O . ILE F 1 80 ? -3.858 70.319 64.302 1.00 47.27 80 ILE F O 1
ATOM 14097 N N . TRP F 1 81 ? -2.747 70.255 62.340 1.00 45.16 81 TRP F N 1
ATOM 14098 C CA . TRP F 1 81 ? -3.464 71.427 61.826 1.00 44.22 81 TRP F CA 1
ATOM 14099 C C . TRP F 1 81 ? -4.764 70.865 61.256 1.00 45.02 81 TRP F C 1
ATOM 14100 O O . TRP F 1 81 ? -5.073 71.013 60.071 1.00 43.18 81 TRP F O 1
ATOM 14111 N N . HIS F 1 82 ? -5.509 70.199 62.132 1.00 46.47 82 HIS F N 1
ATOM 14112 C CA . HIS F 1 82 ? -6.768 69.550 61.788 1.00 48.00 82 HIS F CA 1
ATOM 14113 C C . HIS F 1 82 ? -7.766 70.479 61.124 1.00 47.25 82 HIS F C 1
ATOM 14114 O O . HIS F 1 82 ? -7.997 71.592 61.585 1.00 48.35 82 HIS F O 1
ATOM 14121 N N . GLY F 1 83 ? -8.358 70.007 60.036 1.00 46.24 83 GLY F N 1
ATOM 14122 C CA . GLY F 1 83 ? -9.338 70.800 59.334 1.00 45.81 83 GLY F CA 1
ATOM 14123 C C . GLY F 1 83 ? -8.752 71.681 58.263 1.00 46.34 83 GLY F C 1
ATOM 14124 O O . GLY F 1 83 ? -9.203 71.635 57.125 1.00 45.76 83 GLY F O 1
ATOM 14125 N N . GLY F 1 84 ? -7.759 72.489 58.635 1.00 47.67 84 GLY F N 1
ATOM 14126 C CA . GLY F 1 84 ? -7.115 73.389 57.691 1.00 49.79 84 GLY F CA 1
ATOM 14127 C C . GLY F 1 84 ? -6.168 72.641 56.773 1.00 49.92 84 GLY F C 1
ATOM 14128 O O . GLY F 1 84 ? -5.692 73.159 55.760 1.00 48.49 84 GLY F O 1
ATOM 14129 N N . THR F 1 85 ? -5.934 71.390 57.132 1.00 50.02 85 THR F N 1
ATOM 14130 C CA . THR F 1 85 ? -5.035 70.515 56.411 1.00 51.35 85 THR F CA 1
ATOM 14131 C C . THR F 1 85 ? -5.713 69.175 56.159 1.00 51.42 85 THR F C 1
ATOM 14132 O O . THR F 1 85 ? -6.525 68.735 56.965 1.00 52.62 85 THR F O 1
ATOM 14136 N N . ASP F 1 86 ? -5.392 68.527 55.042 1.00 51.43 86 ASP F N 1
ATOM 14137 C CA . ASP F 1 86 ? -6.013 67.251 54.750 1.00 51.70 86 ASP F CA 1
ATOM 14138 C C . ASP F 1 86 ? -5.345 66.115 55.493 1.00 51.01 86 ASP F C 1
ATOM 14139 O O . ASP F 1 86 ? -6.002 65.159 55.880 1.00 51.05 86 ASP F O 1
ATOM 14144 N N . ILE F 1 87 ? -4.045 66.243 55.725 1.00 51.44 87 ILE F N 1
ATOM 14145 C CA . ILE F 1 87 ? -3.265 65.203 56.378 1.00 51.91 87 ILE F CA 1
ATOM 14146 C C . ILE F 1 87 ? -3.238 65.200 57.919 1.00 52.17 87 ILE F C 1
ATOM 14147 O O . ILE F 1 87 ? -2.961 64.170 58.538 1.00 51.17 87 ILE F O 1
ATOM 14152 N N . SER F 1 88 ? -3.544 66.341 58.534 1.00 52.45 88 SER F N 1
ATOM 14153 C CA . SER F 1 88 ? -3.515 66.473 59.994 1.00 52.28 88 SER F CA 1
ATOM 14154 C C . SER F 1 88 ? -4.632 65.811 60.775 1.00 52.66 88 SER F C 1
ATOM 14155 O O . SER F 1 88 ? -5.781 65.765 60.334 1.00 52.54 88 SER F O 1
ATOM 14158 N N . ILE F 1 89 ? -4.275 65.325 61.961 1.00 53.29 89 ILE F N 1
ATOM 14159 C CA . ILE F 1 89 ? -5.215 64.692 62.871 1.00 53.97 89 ILE F CA 1
ATOM 14160 C C . ILE F 1 89 ? -5.577 65.696 63.984 1.00 56.36 89 ILE F C 1
ATOM 14161 O O . ILE F 1 89 ? -5.160 66.864 63.939 1.00 55.48 89 ILE F O 1
ATOM 14166 N N . ARG F 1 90 ? -6.354 65.253 64.973 1.00 57.65 90 ARG F N 1
ATOM 14167 C CA . ARG F 1 90 ? -6.744 66.125 66.090 1.00 59.41 90 ARG F CA 1
ATOM 14168 C C . ARG F 1 90 ? -5.702 66.091 67.219 1.00 59.90 90 ARG F C 1
ATOM 14169 O O . ARG F 1 90 ? -5.053 65.069 67.440 1.00 60.41 90 ARG F O 1
ATOM 14177 N N . PRO F 1 91 ? -5.525 67.214 67.943 1.00 59.68 91 PRO F N 1
ATOM 14178 C CA . PRO F 1 91 ? -4.550 67.254 69.037 1.00 59.31 91 PRO F CA 1
ATOM 14179 C C . PRO F 1 91 ? -4.900 66.263 70.140 1.00 59.54 91 PRO F C 1
ATOM 14180 O O . PRO F 1 91 ? -4.025 65.861 70.917 1.00 58.93 91 PRO F O 1
ATOM 14184 N N . SER F 1 92 ? -6.178 65.877 70.201 1.00 59.78 92 SER F N 1
ATOM 14185 C CA . SER F 1 92 ? -6.657 64.932 71.209 1.00 59.82 92 SER F CA 1
ATOM 14186 C C . SER F 1 92 ? -6.244 63.494 70.911 1.00 59.90 92 SER F C 1
ATOM 14187 O O . SER F 1 92 ? -6.293 62.629 71.781 1.00 60.93 92 SER F O 1
ATOM 14190 N N . GLU F 1 93 ? -5.811 63.233 69.684 1.00 60.35 93 GLU F N 1
ATOM 14191 C CA . GLU F 1 93 ? -5.420 61.888 69.284 1.00 60.42 93 GLU F CA 1
ATOM 14192 C C . GLU F 1 93 ? -3.951 61.624 69.599 1.00 60.31 93 GLU F C 1
ATOM 14193 O O . GLU F 1 93 ? -3.509 60.450 69.608 1.00 60.78 93 GLU F O 1
ATOM 14199 N N . CYS F 1 94 ? -3.168 62.657 69.867 1.00 59.32 94 CYS F N 1
ATOM 14200 C CA . CYS F 1 94 ? -1.748 62.502 70.164 1.00 58.94 94 CYS F CA 1
ATOM 14201 C C . CYS F 1 94 ? -1.326 63.381 71.329 1.00 59.81 94 CYS F C 1
ATOM 14202 O O . CYS F 1 94 ? -0.135 63.556 71.582 1.00 58.76 94 CYS F O 1
ATOM 14205 N N . GLY F 1 95 ? -2.311 63.937 72.029 1.00 61.12 95 GLY F N 1
ATOM 14206 C CA . GLY F 1 95 ? -2.022 64.803 73.153 1.00 61.98 95 GLY F CA 1
ATOM 14207 C C . GLY F 1 95 ? -2.012 64.141 74.518 1.00 63.33 95 GLY F C 1
ATOM 14208 O O . GLY F 1 95 ? -1.446 63.062 74.708 1.00 62.39 95 GLY F O 1
ATOM 14209 N N . ALA F 1 96 ? -2.647 64.817 75.474 1.00 65.01 96 ALA F N 1
ATOM 14210 C CA . ALA F 1 96 ? -2.733 64.363 76.860 1.00 65.85 96 ALA F CA 1
ATOM 14211 C C . ALA F 1 96 ? -3.208 62.933 77.016 1.00 66.49 96 ALA F C 1
ATOM 14212 O O . ALA F 1 96 ? -2.591 62.146 77.728 1.00 65.37 96 ALA F O 1
ATOM 14214 N N . GLU F 1 97 ? -4.294 62.577 76.345 1.00 69.03 97 GLU F N 1
ATOM 14215 C CA . GLU F 1 97 ? -4.872 61.244 76.449 1.00 70.86 97 GLU F CA 1
ATOM 14216 C C . GLU F 1 97 ? -3.885 60.178 75.987 1.00 70.79 97 GLU F C 1
ATOM 14217 O O . GLU F 1 97 ? -4.094 58.981 76.278 1.00 70.77 97 GLU F O 1
ATOM 14223 N N . ARG F 1 98 ? -2.827 60.541 75.286 1.00 70.72 98 ARG F N 1
ATOM 14224 C CA . ARG F 1 98 ? -1.839 59.562 74.852 1.00 69.82 98 ARG F CA 1
ATOM 14225 C C . ARG F 1 98 ? -0.555 59.738 75.646 1.00 69.21 98 ARG F C 1
ATOM 14226 O O . ARG F 1 98 ? 0.452 59.078 75.384 1.00 69.59 98 ARG F O 1
ATOM 14234 N N . GLY F 1 99 ? -0.607 60.639 76.625 1.00 68.66 99 GLY F N 1
ATOM 14235 C CA . GLY F 1 99 ? 0.534 60.882 77.486 1.00 67.09 99 GLY F CA 1
ATOM 14236 C C . GLY F 1 99 ? 1.444 62.057 77.188 1.00 66.94 99 GLY F C 1
ATOM 14237 O O . GLY F 1 99 ? 2.460 62.189 77.868 1.00 67.33 99 GLY F O 1
ATOM 14238 N N . VAL F 1 100 ? 1.121 62.910 76.211 1.00 66.11 100 VAL F N 1
ATOM 14239 C CA . VAL F 1 100 ? 2.017 64.033 75.910 1.00 65.87 100 VAL F CA 1
ATOM 14240 C C . VAL F 1 100 ? 1.409 65.399 76.212 1.00 65.16 100 VAL F C 1
ATOM 14241 O O . VAL F 1 100 ? 0.268 65.668 75.848 1.00 64.35 100 VAL F O 1
ATOM 14245 N N . THR F 1 101 ? 2.187 66.258 76.871 1.00 65.03 101 THR F N 1
ATOM 14246 C CA . THR F 1 101 ? 1.729 67.593 77.267 1.00 64.86 101 THR F CA 1
ATOM 14247 C C . THR F 1 101 ? 2.129 68.678 76.291 1.00 64.25 101 THR F C 1
ATOM 14248 O O . THR F 1 101 ? 1.602 69.792 76.333 1.00 65.93 101 THR F O 1
ATOM 14252 N N . THR F 1 102 ? 3.085 68.377 75.431 1.00 62.95 102 THR F N 1
ATOM 14253 C CA . THR F 1 102 ? 3.510 69.368 74.460 1.00 61.51 102 THR F CA 1
ATOM 14254 C C . THR F 1 102 ? 3.601 68.737 73.078 1.00 59.60 102 THR F C 1
ATOM 14255 O O . THR F 1 102 ? 4.204 67.673 72.900 1.00 59.61 102 THR F O 1
ATOM 14259 N N . LEU F 1 103 ? 2.959 69.399 72.116 1.00 57.18 103 LEU F N 1
ATOM 14260 C CA . LEU F 1 103 ? 2.917 68.963 70.725 1.00 53.09 103 LEU F CA 1
ATOM 14261 C C . LEU F 1 103 ? 3.495 70.058 69.845 1.00 51.93 103 LEU F C 1
ATOM 14262 O O . LEU F 1 103 ? 3.056 71.212 69.907 1.00 51.68 103 LEU F O 1
ATOM 14267 N N . VAL F 1 104 ? 4.485 69.696 69.036 1.00 51.04 104 VAL F N 1
ATOM 14268 C CA . VAL F 1 104 ? 5.126 70.638 68.130 1.00 50.87 104 VAL F CA 1
ATOM 14269 C C . VAL F 1 104 ? 4.741 70.326 66.687 1.00 50.02 104 VAL F C 1
ATOM 14270 O O . VAL F 1 104 ? 5.275 69.391 66.087 1.00 50.06 104 VAL F O 1
ATOM 14274 N N . ASP F 1 105 ? 3.823 71.104 66.120 1.00 49.46 105 ASP F N 1
ATOM 14275 C CA . ASP F 1 105 ? 3.428 70.857 64.740 1.00 48.44 105 ASP F CA 1
ATOM 14276 C C . ASP F 1 105 ? 4.573 71.138 63.766 1.00 46.34 105 ASP F C 1
ATOM 14277 O O . ASP F 1 105 ? 5.110 72.250 63.702 1.00 44.72 105 ASP F O 1
ATOM 14282 N N . ALA F 1 106 ? 4.910 70.106 62.996 1.00 43.97 106 ALA F N 1
ATOM 14283 C CA . ALA F 1 106 ? 5.998 70.142 62.037 1.00 41.09 106 ALA F CA 1
ATOM 14284 C C . ALA F 1 106 ? 5.753 70.713 60.639 1.00 40.00 106 ALA F C 1
ATOM 14285 O O . ALA F 1 106 ? 5.920 70.024 59.632 1.00 38.63 106 ALA F O 1
ATOM 14287 N N . GLY F 1 107 ? 5.348 71.971 60.579 1.00 40.45 107 GLY F N 1
ATOM 14288 C CA . GLY F 1 107 ? 5.174 72.620 59.296 1.00 41.30 107 GLY F CA 1
ATOM 14289 C C . GLY F 1 107 ? 3.887 72.416 58.545 1.00 42.95 107 GLY F C 1
ATOM 14290 O O . GLY F 1 107 ? 3.848 72.646 57.334 1.00 43.79 107 GLY F O 1
ATOM 14291 N N . SER F 1 108 ? 2.834 71.987 59.233 1.00 42.00 108 SER F N 1
ATOM 14292 C CA . SER F 1 108 ? 1.564 71.803 58.548 1.00 40.75 108 SER F CA 1
ATOM 14293 C C . SER F 1 108 ? 1.065 73.152 58.029 1.00 40.02 108 SER F C 1
ATOM 14294 O O . SER F 1 108 ? 0.307 73.220 57.066 1.00 40.07 108 SER F O 1
ATOM 14297 N N . ALA F 1 109 ? 1.526 74.229 58.653 1.00 40.07 109 ALA F N 1
ATOM 14298 C CA . ALA F 1 109 ? 1.114 75.565 58.253 1.00 40.50 109 ALA F CA 1
ATOM 14299 C C . ALA F 1 109 ? 2.274 76.421 57.778 1.00 40.39 109 ALA F C 1
ATOM 14300 O O . ALA F 1 109 ? 3.400 76.277 58.272 1.00 37.57 109 ALA F O 1
ATOM 14302 N N . GLY F 1 110 ? 1.964 77.285 56.808 1.00 39.26 110 GLY F N 1
ATOM 14303 C CA . GLY F 1 110 ? 2.916 78.224 56.256 1.00 41.52 110 GLY F CA 1
ATOM 14304 C C . GLY F 1 110 ? 2.444 79.606 56.662 1.00 41.88 110 GLY F C 1
ATOM 14305 O O . GLY F 1 110 ? 1.556 79.725 57.491 1.00 43.78 110 GLY F O 1
ATOM 14306 N N . GLU F 1 111 ? 3.015 80.654 56.085 1.00 42.95 111 GLU F N 1
ATOM 14307 C CA . GLU F 1 111 ? 2.610 82.005 56.450 1.00 44.03 111 GLU F CA 1
ATOM 14308 C C . GLU F 1 111 ? 1.155 82.298 56.094 1.00 44.30 111 GLU F C 1
ATOM 14309 O O . GLU F 1 111 ? 0.471 83.053 56.786 1.00 45.21 111 GLU F O 1
ATOM 14315 N N . ALA F 1 112 ? 0.681 81.681 55.023 1.00 44.77 112 ALA F N 1
ATOM 14316 C CA . ALA F 1 112 ? -0.685 81.878 54.553 1.00 44.90 112 ALA F CA 1
ATOM 14317 C C . ALA F 1 112 ? -1.798 81.639 55.582 1.00 45.50 112 ALA F C 1
ATOM 14318 O O . ALA F 1 112 ? -2.620 82.523 55.797 1.00 46.56 112 ALA F O 1
ATOM 14320 N N . ASN F 1 113 ? -1.835 80.466 56.217 1.00 45.13 113 ASN F N 1
ATOM 14321 C CA . ASN F 1 113 ? -2.890 80.186 57.191 1.00 43.24 113 ASN F CA 1
ATOM 14322 C C . ASN F 1 113 ? -2.469 79.830 58.592 1.00 43.85 113 ASN F C 1
ATOM 14323 O O . ASN F 1 113 ? -3.150 79.038 59.240 1.00 44.03 113 ASN F O 1
ATOM 14328 N N . PHE F 1 114 ? -1.370 80.394 59.082 1.00 44.77 114 PHE F N 1
ATOM 14329 C CA . PHE F 1 114 ? -0.943 80.089 60.449 1.00 43.19 114 PHE F CA 1
ATOM 14330 C C . PHE F 1 114 ? -1.932 80.615 61.514 1.00 42.16 114 PHE F C 1
ATOM 14331 O O . PHE F 1 114 ? -2.142 79.971 62.548 1.00 40.90 114 PHE F O 1
ATOM 14339 N N . HIS F 1 115 ? -2.534 81.778 61.265 1.00 42.72 115 HIS F N 1
ATOM 14340 C CA . HIS F 1 115 ? -3.464 82.351 62.233 1.00 43.51 115 HIS F CA 1
ATOM 14341 C C . HIS F 1 115 ? -4.552 81.364 62.542 1.00 44.19 115 HIS F C 1
ATOM 14342 O O . HIS F 1 115 ? -4.995 81.260 63.686 1.00 44.97 115 HIS F O 1
ATOM 14349 N N . GLY F 1 116 ? -4.962 80.631 61.510 1.00 44.03 116 GLY F N 1
ATOM 14350 C CA . GLY F 1 116 ? -5.996 79.626 61.659 1.00 42.50 116 GLY F CA 1
ATOM 14351 C C . GLY F 1 116 ? -5.555 78.516 62.583 1.00 41.12 116 GLY F C 1
ATOM 14352 O O . GLY F 1 116 ? -6.363 77.995 63.349 1.00 41.88 116 GLY F O 1
ATOM 14353 N N . PHE F 1 117 ? -4.279 78.151 62.507 1.00 39.86 117 PHE F N 1
ATOM 14354 C CA . PHE F 1 117 ? -3.719 77.107 63.363 1.00 40.14 117 PHE F CA 1
ATOM 14355 C C . PHE F 1 117 ? -3.721 77.626 64.792 1.00 41.49 117 PHE F C 1
ATOM 14356 O O . PHE F 1 117 ? -4.032 76.893 65.733 1.00 39.41 117 PHE F O 1
ATOM 14364 N N . ARG F 1 118 ? -3.361 78.901 64.948 1.00 43.65 118 ARG F N 1
ATOM 14365 C CA . ARG F 1 118 ? -3.309 79.533 66.269 1.00 45.39 118 ARG F CA 1
ATOM 14366 C C . ARG F 1 118 ? -4.693 79.560 66.921 1.00 45.50 118 ARG F C 1
ATOM 14367 O O . ARG F 1 118 ? -4.861 79.145 68.069 1.00 44.16 118 ARG F O 1
ATOM 14375 N N . GLU F 1 119 ? -5.679 80.032 66.166 1.00 44.49 119 GLU F N 1
ATOM 14376 C CA . GLU F 1 119 ? -7.043 80.126 66.652 1.00 45.82 119 GLU F CA 1
ATOM 14377 C C . GLU F 1 119 ? -7.734 78.793 66.931 1.00 46.50 119 GLU F C 1
ATOM 14378 O O . GLU F 1 119 ? -8.280 78.588 68.012 1.00 46.59 119 GLU F O 1
ATOM 14384 N N . TYR F 1 120 ? -7.703 77.885 65.961 1.00 47.57 120 TYR F N 1
ATOM 14385 C CA . TYR F 1 120 ? -8.371 76.594 66.106 1.00 46.48 120 TYR F CA 1
ATOM 14386 C C . TYR F 1 120 ? -7.598 75.506 66.828 1.00 46.32 120 TYR F C 1
ATOM 14387 O O . TYR F 1 120 ? -8.210 74.627 67.418 1.00 47.80 120 TYR F O 1
ATOM 14396 N N . ILE F 1 121 ? -6.270 75.551 66.798 1.00 46.01 121 ILE F N 1
ATOM 14397 C CA . ILE F 1 121 ? -5.488 74.495 67.429 1.00 48.11 121 ILE F CA 1
ATOM 14398 C C . ILE F 1 121 ? -4.714 74.905 68.682 1.00 49.36 121 ILE F C 1
ATOM 14399 O O . ILE F 1 121 ? -4.803 74.240 69.718 1.00 49.47 121 ILE F O 1
ATOM 14404 N N . ILE F 1 122 ? -3.947 75.984 68.594 1.00 50.64 122 ILE F N 1
ATOM 14405 C CA . ILE F 1 122 ? -3.165 76.426 69.739 1.00 53.29 122 ILE F CA 1
ATOM 14406 C C . ILE F 1 122 ? -3.998 76.920 70.932 1.00 54.14 122 ILE F C 1
ATOM 14407 O O . ILE F 1 122 ? -4.033 76.288 71.986 1.00 53.82 122 ILE F O 1
ATOM 14412 N N . GLU F 1 123 ? -4.665 78.050 70.759 1.00 55.31 123 GLU F N 1
ATOM 14413 C CA . GLU F 1 123 ? -5.467 78.631 71.818 1.00 56.49 123 GLU F CA 1
ATOM 14414 C C . GLU F 1 123 ? -6.383 77.654 72.567 1.00 57.47 123 GLU F C 1
ATOM 14415 O O . GLU F 1 123 ? -6.368 77.619 73.796 1.00 56.56 123 GLU F O 1
ATOM 14421 N N . PRO F 1 124 ? -7.164 76.827 71.845 1.00 58.34 124 PRO F N 1
ATOM 14422 C CA . PRO F 1 124 ? -8.096 75.854 72.434 1.00 58.12 124 PRO F CA 1
ATOM 14423 C C . PRO F 1 124 ? -7.622 74.576 73.118 1.00 58.57 124 PRO F C 1
ATOM 14424 O O . PRO F 1 124 ? -8.439 73.908 73.744 1.00 58.74 124 PRO F O 1
ATOM 14428 N N . SER F 1 125 ? -6.347 74.209 73.016 1.00 60.12 125 SER F N 1
ATOM 14429 C CA . SER F 1 125 ? -5.898 72.960 73.648 1.00 62.68 125 SER F CA 1
ATOM 14430 C C . SER F 1 125 ? -5.266 73.096 75.027 1.00 64.01 125 SER F C 1
ATOM 14431 O O . SER F 1 125 ? -4.643 74.113 75.342 1.00 63.70 125 SER F O 1
ATOM 14434 N N . ARG F 1 126 ? -5.423 72.065 75.856 1.00 65.53 126 ARG F N 1
ATOM 14435 C CA . ARG F 1 126 ? -4.837 72.111 77.189 1.00 67.16 126 ARG F CA 1
ATOM 14436 C C . ARG F 1 126 ? -3.340 71.849 77.132 1.00 66.78 126 ARG F C 1
ATOM 14437 O O . ARG F 1 126 ? -2.596 72.247 78.034 1.00 67.89 126 ARG F O 1
ATOM 14445 N N . GLU F 1 127 ? -2.907 71.181 76.067 1.00 65.43 127 GLU F N 1
ATOM 14446 C CA . GLU F 1 127 ? -1.496 70.876 75.868 1.00 63.22 127 GLU F CA 1
ATOM 14447 C C . GLU F 1 127 ? -0.830 72.136 75.345 1.00 61.67 127 GLU F C 1
ATOM 14448 O O . GLU F 1 127 ? -1.512 73.035 74.847 1.00 59.33 127 GLU F O 1
ATOM 14454 N N . ARG F 1 128 ? 0.493 72.216 75.479 1.00 61.15 128 ARG 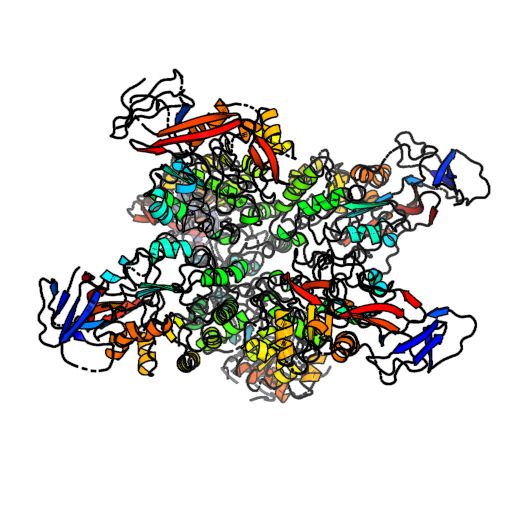F N 1
ATOM 14455 C CA . ARG F 1 128 ? 1.207 73.371 74.948 1.00 61.74 128 ARG F CA 1
ATOM 14456 C C . ARG F 1 128 ? 1.432 72.979 73.494 1.00 60.26 128 ARG F C 1
ATOM 14457 O O . ARG F 1 128 ? 1.973 71.899 73.200 1.00 57.47 128 ARG F O 1
ATOM 14465 N N . ILE F 1 129 ? 0.970 73.834 72.589 1.00 58.52 129 ILE F N 1
ATOM 14466 C CA . ILE F 1 129 ? 1.120 73.572 71.177 1.00 57.01 129 ILE F CA 1
ATOM 14467 C C . ILE F 1 129 ? 2.042 74.585 70.502 1.00 56.41 129 ILE F C 1
ATOM 14468 O O . ILE F 1 129 ? 1.737 75.783 70.402 1.00 55.18 129 ILE F O 1
ATOM 14473 N N . LYS F 1 130 ? 3.197 74.079 70.074 1.00 55.55 130 LYS F N 1
ATOM 14474 C CA . LYS F 1 130 ? 4.195 74.877 69.381 1.00 53.13 130 LYS F CA 1
ATOM 14475 C C . LYS F 1 130 ? 4.128 74.467 67.930 1.00 50.80 130 LYS F C 1
ATOM 14476 O O . LYS F 1 130 ? 3.410 73.540 67.577 1.00 48.05 130 LYS F O 1
ATOM 14482 N N . ALA F 1 131 ? 4.888 75.152 67.089 1.00 50.85 131 ALA F N 1
ATOM 14483 C CA . ALA F 1 131 ? 4.865 74.870 65.669 1.00 48.99 131 ALA F CA 1
ATOM 14484 C C . ALA F 1 131 ? 6.081 75.346 64.909 1.00 48.23 131 ALA F C 1
ATOM 14485 O O . ALA F 1 131 ? 6.558 76.461 65.101 1.00 48.61 131 ALA F O 1
ATOM 14487 N N . PHE F 1 132 ? 6.576 74.485 64.036 1.00 47.03 132 PHE F N 1
ATOM 14488 C CA . PHE F 1 132 ? 7.677 74.847 63.172 1.00 44.18 132 PHE F CA 1
ATOM 14489 C C . PHE F 1 132 ? 6.907 75.423 61.989 1.00 42.16 132 PHE F C 1
ATOM 14490 O O . PHE F 1 132 ? 5.996 74.783 61.482 1.00 42.32 132 PHE F O 1
ATOM 14498 N N . LEU F 1 133 ? 7.224 76.643 61.579 1.00 41.28 133 LEU F N 1
ATOM 14499 C CA . LEU F 1 133 ? 6.525 77.241 60.451 1.00 40.63 133 LEU F CA 1
ATOM 14500 C C . LEU F 1 133 ? 7.126 76.754 59.129 1.00 41.87 133 LEU F C 1
ATOM 14501 O O . LEU F 1 133 ? 8.334 76.842 58.923 1.00 41.90 133 LEU F O 1
ATOM 14506 N N . ASN F 1 134 ? 6.285 76.242 58.236 1.00 42.67 134 ASN F N 1
ATOM 14507 C CA . ASN F 1 134 ? 6.760 75.774 56.946 1.00 43.51 134 ASN F CA 1
ATOM 14508 C C . ASN F 1 134 ? 7.315 76.953 56.139 1.00 44.24 134 ASN F C 1
ATOM 14509 O O . ASN F 1 134 ? 6.826 78.083 56.243 1.00 43.77 134 ASN F O 1
ATOM 14514 N N . LEU F 1 135 ? 8.340 76.672 55.336 1.00 45.12 135 LEU F N 1
ATOM 14515 C CA . LEU F 1 135 ? 8.998 77.677 54.509 1.00 43.72 135 LEU F CA 1
ATOM 14516 C C . LEU F 1 135 ? 8.059 78.046 53.368 1.00 42.44 135 LEU F C 1
ATOM 14517 O O . LEU F 1 135 ? 8.064 79.185 52.888 1.00 41.45 135 LEU F O 1
ATOM 14522 N N . GLY F 1 136 ? 7.256 77.064 52.951 1.00 41.62 136 GLY F N 1
ATOM 14523 C CA . GLY F 1 136 ? 6.285 77.260 51.882 1.00 41.02 136 GLY F CA 1
ATOM 14524 C C . GLY F 1 136 ? 4.970 77.793 52.435 1.00 41.46 136 GLY F C 1
ATOM 14525 O O . GLY F 1 136 ? 4.510 77.353 53.489 1.00 43.72 136 GLY F O 1
ATOM 14526 N N . SER F 1 137 ? 4.354 78.732 51.728 1.00 41.73 137 SER F N 1
ATOM 14527 C CA . SER F 1 137 ? 3.097 79.350 52.159 1.00 43.21 137 SER F CA 1
ATOM 14528 C C . SER F 1 137 ? 1.867 78.465 52.413 1.00 43.76 137 SER F C 1
ATOM 14529 O O . SER F 1 137 ? 1.230 78.588 53.465 1.00 44.67 137 SER F O 1
ATOM 14532 N N . ILE F 1 138 ? 1.519 77.594 51.465 1.00 43.11 138 ILE F N 1
ATOM 14533 C CA . ILE F 1 138 ? 0.338 76.754 51.619 1.00 42.58 138 ILE F CA 1
ATOM 14534 C C . ILE F 1 138 ? 0.518 75.636 52.638 1.00 42.83 138 ILE F C 1
ATOM 14535 O O . ILE F 1 138 ? -0.438 74.958 53.005 1.00 42.17 138 ILE F O 1
ATOM 14540 N N . GLY F 1 139 ? 1.736 75.454 53.125 1.00 42.09 139 GLY F N 1
ATOM 14541 C CA . GLY F 1 139 ? 1.943 74.398 54.091 1.00 41.66 139 GLY F CA 1
ATOM 14542 C C . GLY F 1 139 ? 1.481 73.078 53.517 1.00 40.39 139 GLY F C 1
ATOM 14543 O O . GLY F 1 139 ? 1.625 72.826 52.329 1.00 41.89 139 GLY F O 1
ATOM 14544 N N . LEU F 1 140 ? 0.904 72.237 54.355 1.00 40.90 140 LEU F N 1
ATOM 14545 C CA . LEU F 1 140 ? 0.455 70.941 53.902 1.00 40.26 140 LEU F CA 1
ATOM 14546 C C . LEU F 1 140 ? -1.037 70.829 53.648 1.00 40.13 140 LEU F C 1
ATOM 14547 O O . LEU F 1 140 ? -1.631 69.818 54.009 1.00 40.62 140 LEU F O 1
ATOM 14552 N N . VAL F 1 141 ? -1.641 71.841 53.025 1.00 39.88 141 VAL F N 1
ATOM 14553 C CA . VAL F 1 141 ? -3.080 71.812 52.715 1.00 40.91 141 VAL F CA 1
ATOM 14554 C C . VAL F 1 141 ? -3.447 70.472 52.070 1.00 42.02 141 VAL F C 1
ATOM 14555 O O . VAL F 1 141 ? -4.366 69.784 52.520 1.00 42.80 141 VAL F O 1
ATOM 14559 N N . ALA F 1 142 ? -2.747 70.138 50.988 1.00 41.44 142 ALA F N 1
ATOM 14560 C CA . ALA F 1 142 ? -2.963 68.888 50.262 1.00 42.49 142 ALA F CA 1
ATOM 14561 C C . ALA F 1 142 ? -1.614 68.176 50.218 1.00 42.22 142 ALA F C 1
ATOM 14562 O O . ALA F 1 142 ? -0.978 68.073 49.168 1.00 39.17 142 ALA F O 1
ATOM 14564 N N . CYS F 1 143 ? -1.202 67.672 51.374 1.00 42.63 143 CYS F N 1
ATOM 14565 C CA . CYS F 1 143 ? 0.101 67.037 51.534 1.00 43.82 143 CYS F CA 1
ATOM 14566 C C . CYS F 1 143 ? 0.578 66.074 50.458 1.00 45.03 143 CYS F C 1
ATOM 14567 O O . CYS F 1 143 ? -0.054 65.050 50.171 1.00 43.89 143 CYS F O 1
ATOM 14570 N N . ASN F 1 144 ? 1.727 66.422 49.884 1.00 46.34 144 ASN F N 1
ATOM 14571 C CA . ASN F 1 144 ? 2.364 65.649 48.824 1.00 47.24 144 ASN F CA 1
ATOM 14572 C C . ASN F 1 144 ? 1.666 65.758 47.466 1.00 47.16 144 ASN F C 1
ATOM 14573 O O . ASN F 1 144 ? 2.326 65.804 46.432 1.00 49.51 144 ASN F O 1
ATOM 14578 N N . ARG F 1 145 ? 0.339 65.812 47.465 1.00 46.86 145 ARG F N 1
ATOM 14579 C CA . ARG F 1 145 ? -0.425 65.935 46.228 1.00 46.46 145 ARG F CA 1
ATOM 14580 C C . ARG F 1 145 ? -0.155 67.302 45.578 1.00 47.36 145 ARG F C 1
ATOM 14581 O O . ARG F 1 145 ? -0.135 67.437 44.354 1.00 46.16 145 ARG F O 1
ATOM 14589 N N . VAL F 1 146 ? 0.054 68.313 46.420 1.00 47.53 146 VAL F N 1
ATOM 14590 C CA . VAL F 1 146 ? 0.337 69.666 45.954 1.00 46.65 146 VAL F CA 1
ATOM 14591 C C . VAL F 1 146 ? 1.446 70.289 46.791 1.00 47.99 146 VAL F C 1
ATOM 14592 O O . VAL F 1 146 ? 1.189 71.068 47.699 1.00 48.41 146 VAL F O 1
ATOM 14596 N N . PRO F 1 147 ? 2.706 69.935 46.487 1.00 49.41 147 PRO F N 1
ATOM 14597 C CA . PRO F 1 147 ? 3.940 70.395 47.143 1.00 49.57 147 PRO F CA 1
ATOM 14598 C C . PRO F 1 147 ? 3.987 71.878 47.562 1.00 49.60 147 PRO F C 1
ATOM 14599 O O . PRO F 1 147 ? 3.668 72.774 46.766 1.00 47.98 147 PRO F O 1
ATOM 14603 N N . GLU F 1 148 ? 4.404 72.128 48.809 1.00 50.73 148 GLU F N 1
ATOM 14604 C CA . GLU F 1 148 ? 4.500 73.501 49.336 1.00 51.88 148 GLU F CA 1
ATOM 14605 C C . GLU F 1 148 ? 5.738 74.271 48.864 1.00 51.84 148 GLU F C 1
ATOM 14606 O O . GLU F 1 148 ? 5.742 75.489 48.892 1.00 50.94 148 GLU F O 1
ATOM 14612 N N . LEU F 1 149 ? 6.788 73.558 48.463 1.00 53.41 149 LEU F N 1
ATOM 14613 C CA . LEU F 1 149 ? 8.005 74.196 47.961 1.00 54.36 149 LEU F CA 1
ATOM 14614 C C . LEU F 1 149 ? 8.247 73.863 46.492 1.00 55.68 149 LEU F C 1
ATOM 14615 O O . LEU F 1 149 ? 9.284 73.288 46.151 1.00 55.32 149 LEU F O 1
ATOM 14620 N N . ARG F 1 150 ? 7.298 74.226 45.633 1.00 58.50 150 ARG F N 1
ATOM 14621 C CA . ARG F 1 150 ? 7.423 73.953 44.204 1.00 61.67 150 ARG F CA 1
ATOM 14622 C C . ARG F 1 150 ? 8.520 74.795 43.580 1.00 60.58 150 ARG F C 1
ATOM 14623 O O . ARG F 1 150 ? 9.405 74.285 42.894 1.00 62.09 150 ARG F O 1
ATOM 14631 N N . ASP F 1 151 ? 8.461 76.091 43.829 1.00 58.67 151 ASP F N 1
ATOM 14632 C CA . ASP F 1 151 ? 9.441 76.999 43.282 1.00 57.83 151 ASP F CA 1
ATOM 14633 C C . ASP F 1 151 ? 9.585 78.207 44.189 1.00 56.84 151 ASP F C 1
ATOM 14634 O O . ASP F 1 151 ? 9.197 78.157 45.354 1.00 57.08 151 ASP F O 1
ATOM 14639 N N . ILE F 1 152 ? 10.140 79.293 43.664 1.00 55.33 152 ILE F N 1
ATOM 14640 C CA . ILE F 1 152 ? 10.347 80.472 44.485 1.00 53.29 152 ILE F CA 1
ATOM 14641 C C . ILE F 1 152 ? 9.055 81.178 44.870 1.00 53.31 152 ILE F C 1
ATOM 14642 O O . ILE F 1 152 ? 8.954 81.729 45.963 1.00 51.58 152 ILE F O 1
ATOM 14647 N N . LYS F 1 153 ? 8.063 81.150 43.989 1.00 54.81 153 LYS F N 1
ATOM 14648 C CA . LYS F 1 153 ? 6.794 81.800 44.287 1.00 57.15 153 LYS F CA 1
ATOM 14649 C C . LYS F 1 153 ? 6.236 81.252 45.605 1.00 56.84 153 LYS F C 1
ATOM 14650 O O . LYS F 1 153 ? 5.507 81.932 46.323 1.00 58.42 153 LYS F O 1
ATOM 14656 N N . ASP F 1 154 ? 6.598 80.017 45.922 1.00 56.19 154 ASP F N 1
ATOM 14657 C CA . ASP F 1 154 ? 6.133 79.358 47.137 1.00 55.87 154 ASP F CA 1
ATOM 14658 C C . AS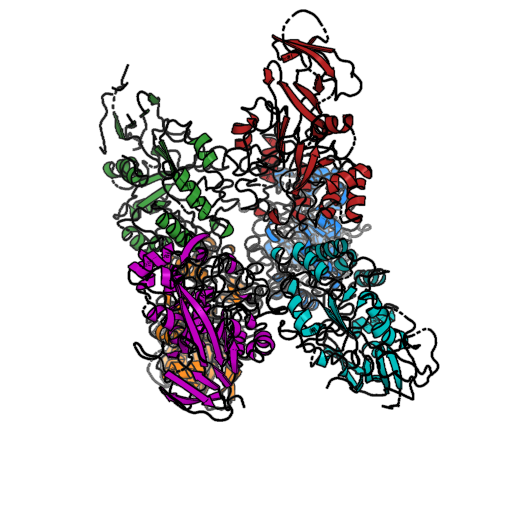P F 1 154 ? 6.687 79.939 48.428 1.00 54.57 154 ASP F C 1
ATOM 14659 O O . ASP F 1 154 ? 6.127 79.727 49.503 1.00 52.60 154 ASP F O 1
ATOM 14664 N N . ILE F 1 155 ? 7.793 80.665 48.323 1.00 53.53 155 ILE F N 1
ATOM 14665 C CA . ILE F 1 155 ? 8.426 81.257 49.493 1.00 52.25 155 ILE F CA 1
ATOM 14666 C C . ILE F 1 155 ? 8.198 82.757 49.535 1.00 52.08 155 ILE F C 1
ATOM 14667 O O . ILE F 1 155 ? 8.342 83.446 48.529 1.00 54.19 155 ILE F O 1
ATOM 14672 N N . ASP F 1 156 ? 7.828 83.257 50.704 1.00 51.53 156 ASP F N 1
ATOM 14673 C CA . ASP F 1 156 ? 7.594 84.679 50.867 1.00 51.49 156 ASP F CA 1
ATOM 14674 C C . ASP F 1 156 ? 8.306 85.095 52.139 1.00 50.99 156 ASP F C 1
ATOM 14675 O O . ASP F 1 156 ? 7.739 85.035 53.226 1.00 51.67 156 ASP F O 1
ATOM 14680 N N . LEU F 1 157 ? 9.563 85.495 51.994 1.00 51.58 157 LEU F N 1
ATOM 14681 C CA . LEU F 1 157 ? 10.382 85.924 53.124 1.00 52.04 157 LEU F CA 1
ATOM 14682 C C . LEU F 1 157 ? 9.672 87.003 53.972 1.00 51.55 157 LEU F C 1
ATOM 14683 O O . LEU F 1 157 ? 9.648 86.927 55.203 1.00 49.54 157 LEU F O 1
ATOM 14688 N N . ASP F 1 158 ? 9.077 87.995 53.315 1.00 51.79 158 ASP F N 1
ATOM 14689 C CA . ASP F 1 158 ? 8.359 89.049 54.022 1.00 51.97 158 ASP F CA 1
ATOM 14690 C C . ASP F 1 158 ? 7.284 88.488 54.950 1.00 51.20 158 ASP F C 1
ATOM 14691 O O . ASP F 1 158 ? 7.353 88.651 56.163 1.00 52.02 158 ASP F O 1
ATOM 14696 N N . ARG F 1 159 ? 6.287 87.826 54.382 1.00 49.78 159 ARG F N 1
ATOM 14697 C CA . ARG F 1 159 ? 5.205 87.268 55.182 1.00 48.50 159 ARG F CA 1
ATOM 14698 C C . ARG F 1 159 ? 5.670 86.324 56.279 1.00 47.12 159 ARG F C 1
ATOM 14699 O O . ARG F 1 159 ? 5.050 86.241 57.337 1.00 45.95 159 ARG F O 1
ATOM 14707 N N . ILE F 1 160 ? 6.746 85.592 56.023 1.00 46.93 160 ILE F N 1
ATOM 14708 C CA . ILE F 1 160 ? 7.264 84.685 57.035 1.00 46.91 160 ILE F CA 1
ATOM 14709 C C . ILE F 1 160 ? 7.786 85.531 58.194 1.00 47.57 160 ILE F C 1
ATOM 14710 O O . ILE F 1 160 ? 7.630 85.157 59.352 1.00 47.58 160 ILE F O 1
ATOM 14715 N N . LEU F 1 161 ? 8.398 86.671 57.867 1.00 48.90 161 LEU F N 1
ATOM 14716 C CA . LEU F 1 161 ? 8.942 87.584 58.869 1.00 49.51 161 LEU F CA 1
ATOM 14717 C C . LEU F 1 161 ? 7.833 88.222 59.678 1.00 50.37 161 LEU F C 1
ATOM 14718 O O . LEU F 1 161 ? 7.860 88.175 60.902 1.00 50.28 161 LEU F O 1
ATOM 14723 N N . GLU F 1 162 ? 6.853 88.820 59.011 1.00 52.69 162 GLU F N 1
ATOM 14724 C CA . GLU F 1 162 ? 5.762 89.456 59.747 1.00 56.85 162 GLU F CA 1
ATOM 14725 C C . GLU F 1 162 ? 4.875 88.433 60.456 1.00 56.93 162 GLU F C 1
ATOM 14726 O O . GLU F 1 162 ? 4.136 88.778 61.375 1.00 59.65 162 GLU F O 1
ATOM 14732 N N . CYS F 1 163 ? 4.946 87.177 60.031 1.00 55.89 163 CYS F N 1
ATOM 14733 C CA . CYS F 1 163 ? 4.166 86.125 60.665 1.00 53.76 163 CYS F CA 1
ATOM 14734 C C . CYS F 1 163 ? 4.852 85.762 61.984 1.00 54.29 163 CYS F C 1
ATOM 14735 O O . CYS F 1 163 ? 4.192 85.531 63.007 1.00 54.54 163 CYS F O 1
ATOM 14738 N N . TYR F 1 164 ? 6.182 85.711 61.944 1.00 53.85 164 TYR F N 1
ATOM 14739 C CA . TYR F 1 164 ? 6.977 85.382 63.121 1.00 53.46 164 TYR F CA 1
ATOM 14740 C C . TYR F 1 164 ? 6.876 86.506 64.153 1.00 53.39 164 TYR F C 1
ATOM 14741 O O . TYR F 1 164 ? 6.759 86.261 65.351 1.00 50.44 164 TYR F O 1
ATOM 14750 N N . ALA F 1 165 ? 6.931 87.742 63.665 1.00 55.93 165 ALA F N 1
ATOM 14751 C CA . ALA F 1 165 ? 6.832 88.925 64.517 1.00 57.01 165 ALA F CA 1
ATOM 14752 C C . ALA F 1 165 ? 5.554 88.829 65.338 1.00 57.68 165 ALA F C 1
ATOM 14753 O O . ALA F 1 165 ? 5.566 89.054 66.551 1.00 58.02 165 ALA F O 1
ATOM 14755 N N . GLU F 1 166 ? 4.460 88.454 64.675 1.00 57.19 166 GLU F N 1
ATOM 14756 C CA . GLU F 1 166 ? 3.149 88.372 65.305 1.00 57.30 166 GLU F CA 1
ATOM 14757 C C . GLU F 1 166 ? 3.000 87.079 66.099 1.00 55.67 166 GLU F C 1
ATOM 14758 O O . GLU F 1 166 ? 2.120 87.022 66.968 1.00 56.00 166 GLU F O 1
ATOM 14764 N N . ASN F 1 167 ? 3.790 86.058 65.832 1.00 54.64 167 ASN F N 1
ATOM 14765 C CA . ASN F 1 167 ? 3.619 84.799 66.552 1.00 53.53 167 ASN F CA 1
ATOM 14766 C C . ASN F 1 167 ? 4.878 84.143 67.113 1.00 54.24 167 ASN F C 1
ATOM 14767 O O . ASN F 1 167 ? 4.928 82.920 67.224 1.00 54.06 167 ASN F O 1
ATOM 14772 N N . SER F 1 168 ? 5.883 84.932 67.485 1.00 55.85 168 SER F N 1
ATOM 14773 C CA . SER F 1 168 ? 7.116 84.365 68.029 1.00 55.92 168 SER F CA 1
ATOM 14774 C C . SER F 1 168 ? 6.898 83.530 69.303 1.00 55.69 168 SER F C 1
ATOM 14775 O O . SER F 1 168 ? 7.748 82.710 69.669 1.00 56.02 168 SER F O 1
ATOM 14778 N N . GLU F 1 169 ? 5.771 83.715 69.985 1.00 54.71 169 GLU F N 1
ATOM 14779 C CA . GLU F 1 169 ? 5.527 82.913 71.182 1.00 54.52 169 GLU F CA 1
ATOM 14780 C C . GLU F 1 169 ? 4.953 81.532 70.851 1.00 52.54 169 GLU F C 1
ATOM 14781 O O . GLU F 1 169 ? 4.819 80.696 71.741 1.00 52.18 169 GLU F O 1
ATOM 14787 N N . HIS F 1 170 ? 4.623 81.305 69.573 1.00 51.70 170 HIS F N 1
ATOM 14788 C CA . HIS F 1 170 ? 4.073 80.027 69.093 1.00 49.86 170 HIS F CA 1
ATOM 14789 C C . HIS F 1 170 ? 4.979 79.344 68.072 1.00 49.09 170 HIS F C 1
ATOM 14790 O O . HIS F 1 170 ? 5.038 78.120 68.005 1.00 47.64 170 HIS F O 1
ATOM 14797 N N . ILE F 1 171 ? 5.675 80.142 67.270 1.00 48.62 171 ILE F N 1
ATOM 14798 C CA . ILE F 1 171 ? 6.560 79.611 66.241 1.00 48.15 171 ILE F CA 1
ATOM 14799 C C . ILE F 1 171 ? 7.989 79.439 66.743 1.00 48.65 171 ILE F C 1
ATOM 14800 O O . ILE F 1 171 ? 8.744 80.407 66.826 1.00 50.02 171 ILE F O 1
ATOM 14805 N N . VAL F 1 172 ? 8.348 78.199 67.060 1.00 47.66 172 VAL F N 1
ATOM 14806 C CA . VAL F 1 172 ? 9.671 77.859 67.559 1.00 46.57 172 VAL F CA 1
ATOM 14807 C C . VAL F 1 172 ? 10.717 77.614 66.457 1.00 47.00 172 VAL F C 1
ATOM 14808 O O . VAL F 1 172 ? 11.854 77.272 66.762 1.00 46.96 172 VAL F O 1
ATOM 14812 N N . GLY F 1 173 ? 10.342 77.759 65.186 1.00 47.59 173 GLY F N 1
ATOM 14813 C CA . GLY F 1 173 ? 11.297 77.535 64.103 1.00 46.75 173 GLY F CA 1
ATOM 14814 C C . GLY F 1 173 ? 10.729 77.489 62.686 1.00 46.94 173 GLY F C 1
ATOM 14815 O O . GLY F 1 173 ? 9.623 77.970 62.408 1.00 46.35 173 GLY F O 1
ATOM 14816 N N . LEU F 1 174 ? 11.525 77.118 61.713 1.00 47.26 174 LEU F N 1
ATOM 14817 C CA . LEU F 1 174 ? 11.123 76.988 60.314 1.00 48.28 174 LEU F CA 1
ATOM 14818 C C . LEU F 1 174 ? 11.282 75.549 59.818 1.00 48.17 174 LEU F C 1
ATOM 14819 O O . LEU F 1 174 ? 12.240 74.865 60.197 1.00 49.25 174 LEU F O 1
ATOM 14836 N N . VAL F 1 176 ? 11.355 72.530 56.541 1.00 48.38 176 VAL F N 1
ATOM 14837 C CA . VAL F 1 176 ? 11.504 72.380 55.109 1.00 48.19 176 VAL F CA 1
ATOM 14838 C C . VAL F 1 176 ? 11.661 70.887 54.795 1.00 46.80 176 VAL F C 1
ATOM 14839 O O . VAL F 1 176 ? 12.447 70.182 55.435 1.00 42.96 176 VAL F O 1
ATOM 14843 N N . ARG F 1 177 ? 10.896 70.441 53.811 1.00 48.04 177 ARG F N 1
ATOM 14844 C CA . ARG F 1 177 ? 10.969 69.030 53.438 1.00 49.74 177 ARG F CA 1
ATOM 14845 C C . ARG F 1 177 ? 11.775 68.917 52.145 1.00 49.17 177 ARG F C 1
ATOM 14846 O O . ARG F 1 177 ? 11.253 69.121 51.050 1.00 49.98 177 ARG F O 1
ATOM 14854 N N . ALA F 1 178 ? 13.060 68.606 52.295 1.00 48.65 178 ALA F N 1
ATOM 14855 C CA . ALA F 1 178 ? 13.974 68.486 51.179 1.00 49.52 178 ALA F CA 1
ATOM 14856 C C . ALA F 1 178 ? 13.967 67.100 50.534 1.00 50.94 178 ALA F C 1
ATOM 14857 O O . ALA F 1 178 ? 14.885 66.298 50.712 1.00 51.99 178 ALA F O 1
ATOM 14859 N N . SER F 1 179 ? 12.914 66.824 49.781 1.00 52.89 179 SER F N 1
ATOM 14860 C CA . SER F 1 179 ? 12.774 65.554 49.083 1.00 54.79 179 SER F CA 1
ATOM 14861 C C . SER F 1 179 ? 12.279 65.972 47.724 1.00 55.49 179 SER F C 1
ATOM 14862 O O . SER F 1 179 ? 11.784 67.100 47.594 1.00 55.03 179 SER F O 1
ATOM 14865 N N . HIS F 1 180 ? 12.393 65.100 46.717 1.00 55.64 180 HIS F N 1
ATOM 14866 C CA . HIS F 1 180 ? 11.932 65.497 45.392 1.00 54.91 180 HIS F CA 1
ATOM 14867 C C . HIS F 1 180 ? 10.429 65.458 45.255 1.00 54.61 180 HIS F C 1
ATOM 14868 O O . HIS F 1 180 ? 9.879 66.124 44.381 1.00 55.07 180 HIS F O 1
ATOM 14875 N N . VAL F 1 181 ? 9.762 64.687 46.112 1.00 54.29 181 VAL F N 1
ATOM 14876 C CA . VAL F 1 181 ? 8.300 64.628 46.075 1.00 55.26 181 VAL F CA 1
ATOM 14877 C C . VAL F 1 181 ? 7.770 66.039 46.363 1.00 56.22 181 VAL F C 1
ATOM 14878 O O . VAL F 1 181 ? 6.719 66.440 45.847 1.00 56.36 181 VAL F O 1
ATOM 14882 N N . ILE F 1 182 ? 8.522 66.796 47.160 1.00 55.70 182 ILE F N 1
ATOM 14883 C CA . ILE F 1 182 ? 8.137 68.154 47.525 1.00 56.37 182 ILE F CA 1
ATOM 14884 C C . ILE F 1 182 ? 8.843 69.228 46.675 1.00 56.24 182 ILE F C 1
ATOM 14885 O O . ILE F 1 182 ? 8.200 70.027 45.984 1.00 53.87 182 ILE F O 1
ATOM 14890 N N . THR F 1 183 ? 10.172 69.255 46.738 1.00 58.30 183 THR F N 1
ATOM 14891 C CA . THR F 1 183 ? 10.942 70.250 45.986 1.00 59.88 183 THR F CA 1
ATOM 14892 C C . THR F 1 183 ? 11.240 69.863 44.531 1.00 59.48 183 THR F C 1
ATOM 14893 O O . THR F 1 183 ? 11.877 70.618 43.800 1.00 59.81 183 THR F O 1
ATOM 14897 N N . GLY F 1 184 ? 10.768 68.697 44.108 1.00 59.63 184 GLY F N 1
ATOM 14898 C CA . GLY F 1 184 ? 10.985 68.279 42.734 1.00 60.59 184 GLY F CA 1
ATOM 14899 C C . GLY F 1 184 ? 12.426 68.237 42.254 1.00 60.57 184 GLY F C 1
ATOM 14900 O O . GLY F 1 184 ? 13.132 67.252 42.489 1.00 61.53 184 GLY F O 1
ATOM 14901 N N . SER F 1 185 ? 12.875 69.298 41.587 1.00 60.48 185 SER F N 1
ATOM 14902 C CA . SER F 1 185 ? 14.237 69.327 41.060 1.00 59.87 185 SER F CA 1
ATOM 14903 C C . SER F 1 185 ? 15.207 70.427 41.509 1.00 61.21 185 SER F C 1
ATOM 14904 O O . SER F 1 185 ? 16.391 70.343 41.171 1.00 61.47 185 SER F O 1
ATOM 14907 N N . TRP F 1 186 ? 14.769 71.448 42.254 1.00 62.33 186 TRP F N 1
ATOM 14908 C CA . TRP F 1 186 ? 15.751 72.473 42.632 1.00 63.57 186 TRP F CA 1
ATOM 14909 C C . TRP F 1 186 ? 16.554 72.192 43.907 1.00 62.78 186 TRP F C 1
ATOM 14910 O O . TRP F 1 186 ? 17.148 73.090 44.504 1.00 64.76 186 TRP F O 1
ATOM 14921 N N . GLY F 1 187 ? 16.587 70.911 44.271 1.00 62.21 187 GLY F N 1
ATOM 14922 C CA . GLY F 1 187 ? 17.330 70.408 45.417 1.00 61.06 187 GLY F CA 1
ATOM 14923 C C . GLY F 1 187 ? 17.585 71.256 46.645 1.00 61.20 187 GLY F C 1
ATOM 14924 O O . GLY F 1 187 ? 16.643 71.701 47.307 1.00 60.80 187 GLY F O 1
ATOM 14925 N N . VAL F 1 188 ? 18.871 71.456 46.954 1.00 60.91 188 VAL F N 1
ATOM 14926 C CA . VAL F 1 188 ? 19.298 72.226 48.126 1.00 59.75 188 VAL F CA 1
ATOM 14927 C C . VAL F 1 188 ? 19.019 73.722 48.124 1.00 58.98 188 VAL F C 1
ATOM 14928 O O . VAL F 1 188 ? 19.032 74.332 49.189 1.00 58.14 188 VAL F O 1
ATOM 14932 N N . THR F 1 189 ? 18.773 74.316 46.959 1.00 58.92 189 THR F N 1
ATOM 14933 C CA . THR F 1 189 ? 18.492 75.752 46.898 1.00 59.66 189 THR F CA 1
ATOM 14934 C C . THR F 1 189 ? 17.523 76.181 48.011 1.00 60.31 189 THR F C 1
ATOM 14935 O O . THR F 1 189 ? 17.884 76.973 48.880 1.00 60.87 189 THR F O 1
ATOM 14939 N N . PRO F 1 190 ? 16.278 75.667 48.000 1.00 61.04 190 PRO F N 1
ATOM 14940 C CA . PRO F 1 190 ? 15.362 76.074 49.065 1.00 59.87 190 PRO F CA 1
ATOM 14941 C C . PRO F 1 190 ? 15.877 75.805 50.479 1.00 59.72 190 PRO F C 1
ATOM 14942 O O . PRO F 1 190 ? 15.523 76.535 51.406 1.00 59.99 190 PRO F O 1
ATOM 14946 N N . VAL F 1 191 ? 16.695 74.770 50.660 1.00 58.67 191 VAL F N 1
ATOM 14947 C CA . VAL F 1 191 ? 17.232 74.473 51.989 1.00 58.71 191 VAL F CA 1
ATOM 14948 C C . VAL F 1 191 ? 18.103 75.658 52.410 1.00 59.58 191 VAL F C 1
ATOM 14949 O O . VAL F 1 191 ? 18.149 76.028 53.588 1.00 59.45 191 VAL F O 1
ATOM 14953 N N . LYS F 1 192 ? 18.787 76.248 51.429 1.00 60.05 192 LYS F N 1
ATOM 14954 C CA . LYS F 1 192 ? 19.674 77.386 51.653 1.00 59.15 192 LYS F CA 1
ATOM 14955 C C . LYS F 1 192 ? 18.913 78.563 52.216 1.00 58.53 192 LYS F C 1
ATOM 14956 O O . LYS F 1 192 ? 19.361 79.214 53.167 1.00 57.64 192 LYS F O 1
ATOM 14962 N N . LEU F 1 193 ? 17.770 78.843 51.593 1.00 58.17 193 LEU F N 1
ATOM 14963 C CA . LEU F 1 193 ? 16.909 79.947 51.998 1.00 58.51 193 LEU F CA 1
ATOM 14964 C C . LEU F 1 193 ? 16.350 79.674 53.370 1.00 57.37 193 LEU F C 1
ATOM 14965 O O . LEU F 1 193 ? 16.262 80.581 54.190 1.00 56.47 193 LEU F O 1
ATOM 14970 N N . GLY F 1 194 ? 15.973 78.418 53.599 1.00 56.70 194 GLY F N 1
ATOM 14971 C CA . GLY F 1 194 ? 15.422 78.011 54.875 1.00 56.27 194 GLY F CA 1
ATOM 14972 C C . GLY F 1 194 ? 16.370 78.403 55.981 1.00 56.63 194 GLY F C 1
ATOM 14973 O O . GLY F 1 194 ? 15.953 78.983 56.984 1.00 56.65 194 GLY F O 1
ATOM 14974 N N . LYS F 1 195 ? 17.647 78.079 55.793 1.00 57.12 195 LYS F N 1
ATOM 14975 C CA . LYS F 1 195 ? 18.679 78.413 56.766 1.00 57.60 195 LYS F CA 1
ATOM 14976 C C . LYS F 1 195 ? 18.929 79.925 56.803 1.00 57.89 195 LYS F C 1
ATOM 14977 O O . LYS F 1 195 ? 19.128 80.491 57.879 1.00 58.31 195 LYS F O 1
ATOM 14983 N N . LYS F 1 196 ? 18.930 80.574 55.634 1.00 57.18 196 LYS F N 1
ATOM 14984 C CA . LYS F 1 196 ? 19.138 82.029 55.556 1.00 56.38 196 LYS F CA 1
ATOM 14985 C C . LYS F 1 196 ? 18.065 82.741 56.364 1.00 54.96 196 LYS F C 1
ATOM 14986 O O . LYS F 1 196 ? 18.365 83.512 57.277 1.00 54.54 196 LYS F O 1
ATOM 14992 N N . ILE F 1 197 ? 16.812 82.469 55.999 1.00 53.99 197 ILE F N 1
ATOM 14993 C CA . ILE F 1 197 ? 15.635 83.040 56.648 1.00 52.20 197 ILE F CA 1
ATOM 14994 C C . ILE F 1 197 ? 15.585 82.693 58.135 1.00 53.51 197 ILE F C 1
ATOM 14995 O O . ILE F 1 197 ? 15.136 83.504 58.949 1.00 54.63 197 ILE F O 1
ATOM 15000 N N . ALA F 1 198 ? 16.051 81.497 58.488 1.00 53.47 198 ALA F N 1
ATOM 15001 C CA . ALA F 1 198 ? 16.049 81.055 59.884 1.00 54.22 198 ALA F CA 1
ATOM 15002 C C . ALA F 1 198 ? 17.099 81.794 60.692 1.00 55.24 198 ALA F C 1
ATOM 15003 O O . ALA F 1 198 ? 17.016 81.871 61.915 1.00 53.97 198 ALA F O 1
ATOM 15005 N N . LYS F 1 199 ? 18.096 82.323 59.996 1.00 57.25 199 LYS F N 1
ATOM 15006 C CA . LYS F 1 199 ? 19.168 83.070 60.638 1.00 59.52 199 LYS F CA 1
ATOM 15007 C C . LYS F 1 199 ? 18.712 84.500 60.901 1.00 59.97 199 LYS F C 1
ATOM 15008 O O . LYS F 1 199 ? 18.740 84.971 62.039 1.00 60.36 199 LYS F O 1
ATOM 15014 N N . ILE F 1 200 ? 18.280 85.189 59.853 1.00 60.19 200 ILE F N 1
ATOM 15015 C CA . ILE F 1 200 ? 17.839 86.563 60.011 1.00 61.47 200 ILE F CA 1
ATOM 15016 C C . ILE F 1 200 ? 16.720 86.616 61.047 1.00 61.17 200 ILE F C 1
ATOM 15017 O O . ILE F 1 200 ? 16.406 87.668 61.591 1.00 62.08 200 ILE F O 1
ATOM 15022 N N . LEU F 1 201 ? 16.143 85.457 61.327 1.00 60.80 201 LEU F N 1
ATOM 15023 C CA . LEU F 1 201 ? 15.039 85.326 62.264 1.00 58.93 201 LEU F CA 1
ATOM 15024 C C . LEU F 1 201 ? 15.548 84.702 63.568 1.00 58.27 201 LEU F C 1
ATOM 15025 O O . LEU F 1 201 ? 14.808 84.591 64.545 1.00 57.48 201 LEU F O 1
ATOM 15030 N N . LYS F 1 202 ? 16.819 84.299 63.556 1.00 57.98 202 LYS F N 1
ATOM 15031 C CA . LYS F 1 202 ? 17.502 83.680 64.696 1.00 57.02 202 LYS F CA 1
ATOM 15032 C C . LYS F 1 202 ? 16.695 82.577 65.383 1.00 55.99 202 LYS F C 1
ATOM 15033 O O . LYS F 1 202 ? 16.438 82.620 66.587 1.00 56.31 202 LYS F O 1
ATOM 15039 N N . VAL F 1 203 ? 16.329 81.568 64.604 1.00 54.13 203 VAL F N 1
ATOM 15040 C CA . VAL F 1 203 ? 15.550 80.443 65.097 1.00 50.84 203 VAL F CA 1
ATOM 15041 C C . VAL F 1 203 ? 16.118 79.171 64.463 1.00 49.39 203 VAL F C 1
ATOM 15042 O O . VAL F 1 203 ? 16.866 79.244 63.490 1.00 49.54 203 VAL F O 1
ATOM 15046 N N . PRO F 1 204 ? 15.781 77.989 65.005 1.00 48.20 204 PRO F N 1
ATOM 15047 C CA . PRO F 1 204 ? 16.297 76.745 64.423 1.00 48.63 204 PRO F CA 1
ATOM 15048 C C . PRO F 1 204 ? 15.477 76.296 63.219 1.00 49.40 204 PRO F C 1
ATOM 15049 O O . PRO F 1 204 ? 14.341 76.735 63.013 1.00 49.29 204 PRO F O 1
ATOM 15069 N N . VAL F 1 207 ? 14.845 70.187 59.231 1.00 48.59 207 VAL F N 1
ATOM 15070 C CA . VAL F 1 207 ? 14.851 69.766 57.834 1.00 49.16 207 VAL F CA 1
ATOM 15071 C C . VAL F 1 207 ? 14.529 68.288 57.724 1.00 48.80 207 VAL F C 1
ATOM 15072 O O . VAL F 1 207 ? 15.075 67.465 58.454 1.00 48.01 207 VAL F O 1
ATOM 15076 N N . HIS F 1 208 ? 13.615 67.973 56.814 1.00 51.41 208 HIS F N 1
ATOM 15077 C CA . HIS F 1 208 ? 13.165 66.612 56.548 1.00 53.68 208 HIS F CA 1
ATOM 15078 C C . HIS F 1 208 ? 14.002 66.095 55.398 1.00 54.49 208 HIS F C 1
ATOM 15079 O O . HIS F 1 208 ? 14.152 66.773 54.377 1.00 54.23 208 HIS F O 1
ATOM 15086 N N . VAL F 1 209 ? 14.589 64.919 55.584 1.00 55.84 209 VAL F N 1
ATOM 15087 C CA . VAL F 1 209 ? 15.394 64.304 54.543 1.00 58.46 209 VAL F CA 1
ATOM 15088 C C . VAL F 1 209 ? 14.626 63.112 53.998 1.00 60.15 209 VAL F C 1
ATOM 15089 O O . VAL F 1 209 ? 13.923 62.431 54.744 1.00 61.41 209 VAL F O 1
ATOM 15093 N N . GLY F 1 210 ? 14.751 62.870 52.694 1.00 62.17 210 GLY F N 1
ATOM 15094 C CA . GLY F 1 210 ? 14.052 61.758 52.070 1.00 62.09 210 GLY F CA 1
ATOM 15095 C C . GLY F 1 210 ? 14.666 61.397 50.737 1.00 63.06 210 GLY F C 1
ATOM 15096 O O . GLY F 1 210 ? 15.879 61.280 50.643 1.00 63.89 210 GLY F O 1
ATOM 15097 N N . GLU F 1 211 ? 13.834 61.234 49.710 1.00 65.41 211 GLU F N 1
ATOM 15098 C CA . GLU F 1 211 ? 14.296 60.872 48.370 1.00 67.08 211 GLU F CA 1
ATOM 15099 C C . GLU F 1 211 ? 15.481 61.722 47.917 1.00 68.78 211 GLU F C 1
ATOM 15100 O O . GLU F 1 211 ? 15.375 62.941 47.833 1.00 68.69 211 GLU F O 1
ATOM 15106 N N . PRO F 1 212 ? 16.607 61.072 47.560 1.00 70.24 212 PRO F N 1
ATOM 15107 C CA . PRO F 1 212 ? 17.888 61.626 47.102 1.00 71.18 212 PRO F CA 1
ATOM 15108 C C . PRO F 1 212 ? 17.983 62.889 46.255 1.00 72.60 212 PRO F C 1
ATOM 15109 O O . PRO F 1 212 ? 18.990 63.586 46.333 1.00 75.41 212 PRO F O 1
ATOM 15113 N N . PRO F 1 213 ? 16.981 63.199 45.419 1.00 73.07 213 PRO F N 1
ATOM 15114 C CA . PRO F 1 213 ? 17.106 64.427 44.616 1.00 72.90 213 PRO F CA 1
ATOM 15115 C C . PRO F 1 213 ? 17.640 65.645 45.376 1.00 72.60 213 PRO F C 1
ATOM 15116 O O . PRO F 1 213 ? 18.171 66.580 44.770 1.00 72.16 213 PRO F O 1
ATOM 15120 N N . ALA F 1 214 ? 17.485 65.612 46.702 1.00 72.08 214 ALA F N 1
ATOM 15121 C CA . ALA F 1 214 ? 18.006 66.628 47.631 1.00 69.70 214 ALA F CA 1
ATOM 15122 C C . ALA F 1 214 ? 18.736 65.757 48.668 1.00 67.33 214 ALA F C 1
ATOM 15123 O O . ALA F 1 214 ? 18.137 65.308 49.647 1.00 65.79 214 ALA F O 1
ATOM 15125 N N . LEU F 1 215 ? 20.020 65.499 48.412 1.00 65.65 215 LEU F N 1
ATOM 15126 C CA . LEU F 1 215 ? 20.860 64.639 49.251 1.00 63.94 215 LEU F CA 1
ATOM 15127 C C . LEU F 1 215 ? 20.953 64.936 50.741 1.00 63.49 215 LEU F C 1
ATOM 15128 O O . LEU F 1 215 ? 21.125 66.076 51.168 1.00 62.90 215 LEU F O 1
ATOM 15133 N N . TYR F 1 216 ? 20.872 63.870 51.525 1.00 62.75 216 TYR F N 1
ATOM 15134 C CA . TYR F 1 216 ? 20.974 63.952 52.969 1.00 62.45 216 TYR F CA 1
ATOM 15135 C C . TYR F 1 216 ? 22.292 64.691 53.240 1.00 63.43 216 TYR F C 1
ATOM 15136 O O . TYR F 1 216 ? 22.319 65.689 53.956 1.00 63.28 216 TYR F O 1
ATOM 15145 N N . ASP F 1 217 ? 23.368 64.190 52.634 1.00 65.02 217 ASP F N 1
ATOM 15146 C CA . ASP F 1 217 ? 24.719 64.740 52.767 1.00 65.80 217 ASP F CA 1
ATOM 15147 C C . ASP F 1 217 ? 24.747 66.267 52.704 1.00 65.76 217 ASP F C 1
ATOM 15148 O O . ASP F 1 217 ? 25.393 66.920 53.525 1.00 64.99 217 ASP F O 1
ATOM 15153 N N . GLU F 1 218 ? 24.066 66.829 51.708 1.00 65.93 218 GLU F N 1
ATOM 15154 C CA . GLU F 1 218 ? 24.032 68.280 51.517 1.00 67.60 218 GLU F CA 1
ATOM 15155 C C . GLU F 1 218 ? 23.287 69.052 52.606 1.00 66.83 218 GLU F C 1
ATOM 15156 O O . GLU F 1 218 ? 23.661 70.178 52.937 1.00 67.55 218 GLU F O 1
ATOM 15162 N N . VAL F 1 219 ? 22.219 68.467 53.140 1.00 64.73 219 VAL F N 1
ATOM 15163 C CA . VAL F 1 219 ? 21.455 69.122 54.189 1.00 61.91 219 VAL F CA 1
ATOM 15164 C C . VAL F 1 219 ? 22.271 69.264 55.470 1.00 60.02 219 VAL F C 1
ATOM 15165 O O . VAL F 1 219 ? 22.181 70.281 56.146 1.00 58.65 219 VAL F O 1
ATOM 15169 N N . LEU F 1 220 ? 23.057 68.246 55.808 1.00 59.30 220 LEU F N 1
ATOM 15170 C CA . LEU F 1 220 ? 23.880 68.293 57.017 1.00 59.60 220 LEU F CA 1
ATOM 15171 C C . LEU F 1 220 ? 24.977 69.345 56.860 1.00 60.41 220 LEU F C 1
ATOM 15172 O O . LEU F 1 220 ? 25.446 69.946 57.835 1.00 60.16 220 LEU F O 1
ATOM 15177 N N . GLU F 1 221 ? 25.366 69.566 55.611 1.00 61.56 221 GLU F N 1
ATOM 15178 C CA . GLU F 1 221 ? 26.409 70.522 55.259 1.00 62.20 221 GLU F CA 1
ATOM 15179 C C . GLU F 1 221 ? 25.964 71.971 55.483 1.00 60.48 221 GLU F C 1
ATOM 15180 O O . GLU F 1 221 ? 26.782 72.845 55.746 1.00 59.64 221 GLU F O 1
ATOM 15186 N N . ILE F 1 222 ? 24.663 72.212 55.375 1.00 59.01 222 ILE F N 1
ATOM 15187 C CA . ILE F 1 222 ? 24.092 73.547 55.512 1.00 57.73 222 ILE F CA 1
ATOM 15188 C C . ILE F 1 222 ? 23.666 73.919 56.923 1.00 57.41 222 ILE F C 1
ATOM 15189 O O . ILE F 1 222 ? 23.622 75.092 57.285 1.00 56.80 222 ILE F O 1
ATOM 15194 N N . LEU F 1 223 ? 23.360 72.904 57.712 1.00 58.03 223 LEU F N 1
ATOM 15195 C CA . LEU F 1 223 ? 22.891 73.092 59.071 1.00 59.21 223 LEU F CA 1
ATOM 15196 C C . LEU F 1 223 ? 23.942 73.447 60.114 1.00 60.76 223 LEU F C 1
ATOM 15197 O O . LEU F 1 223 ? 25.078 72.987 60.064 1.00 61.35 223 LEU F O 1
ATOM 15202 N N . GLY F 1 224 ? 23.537 74.264 61.076 1.00 62.95 224 GLY F N 1
ATOM 15203 C CA . GLY F 1 224 ? 24.421 74.690 62.155 1.00 64.61 224 GLY F CA 1
ATOM 15204 C C . GLY F 1 224 ? 23.983 74.040 63.477 1.00 64.79 224 GLY F C 1
ATOM 15205 O O . GLY F 1 224 ? 23.102 73.169 63.497 1.00 64.65 224 GLY F O 1
ATOM 15206 N N . PRO F 1 225 ? 24.615 74.431 64.596 1.00 64.13 225 PRO F N 1
ATOM 15207 C CA . PRO F 1 225 ? 24.220 73.845 65.880 1.00 63.51 225 PRO F CA 1
ATOM 15208 C C . PRO F 1 225 ? 22.777 74.230 66.198 1.00 61.73 225 PRO F C 1
ATOM 15209 O O . PRO F 1 225 ? 22.343 75.338 65.884 1.00 60.53 225 PRO F O 1
ATOM 15213 N N . GLY F 1 226 ? 22.036 73.307 66.800 1.00 61.29 226 GLY F N 1
ATOM 15214 C CA . GLY F 1 226 ? 20.653 73.585 67.164 1.00 61.38 226 GLY F CA 1
ATOM 15215 C C . GLY F 1 226 ? 19.595 73.154 66.160 1.00 61.07 226 GLY F C 1
ATOM 15216 O O . GLY F 1 226 ? 18.441 72.894 66.534 1.00 61.61 226 GLY F O 1
ATOM 15217 N N . ASP F 1 227 ? 19.981 73.097 64.885 1.00 59.88 227 ASP F N 1
ATOM 15218 C CA . ASP F 1 227 ? 19.071 72.691 63.827 1.00 57.11 227 ASP F CA 1
ATOM 15219 C C . ASP F 1 227 ? 18.696 71.221 63.990 1.00 55.65 227 ASP F C 1
ATOM 15220 O O . ASP F 1 227 ? 19.384 70.449 64.665 1.00 53.45 227 ASP F O 1
ATOM 15225 N N . VAL F 1 228 ? 17.589 70.833 63.378 1.00 54.63 228 VAL F N 1
ATOM 15226 C CA . VAL F 1 228 ? 17.137 69.458 63.497 1.00 54.52 228 VAL F CA 1
ATOM 15227 C C . VAL F 1 228 ? 16.990 68.801 62.131 1.00 53.90 228 VAL F C 1
ATOM 15228 O O . VAL F 1 228 ? 16.586 69.444 61.158 1.00 54.22 228 VAL F O 1
ATOM 15232 N N . VAL F 1 229 ? 17.353 67.527 62.058 1.00 52.88 229 VAL F N 1
ATOM 15233 C CA . VAL F 1 229 ? 17.193 66.754 60.838 1.00 52.81 229 VAL F CA 1
ATOM 15234 C C . VAL F 1 229 ? 16.187 65.669 61.208 1.00 52.80 229 VAL F C 1
ATOM 15235 O O . VAL F 1 229 ? 16.479 64.843 62.060 1.00 52.17 229 VAL F O 1
ATOM 15239 N N . THR F 1 230 ? 14.999 65.676 60.608 1.00 54.22 230 THR F N 1
ATOM 15240 C CA . THR F 1 230 ? 13.997 64.647 60.943 1.00 56.21 230 THR F CA 1
ATOM 15241 C C . THR F 1 230 ? 14.151 63.474 60.002 1.00 55.53 230 THR F C 1
ATOM 15242 O O . THR F 1 230 ? 14.789 63.598 58.952 1.00 54.94 230 THR F O 1
ATOM 15246 N N . HIS F 1 231 ? 13.546 62.349 60.371 1.00 54.91 231 HIS F N 1
ATOM 15247 C CA . HIS F 1 231 ? 13.623 61.145 59.559 1.00 55.90 231 HIS F CA 1
ATOM 15248 C C . HIS F 1 231 ? 15.086 60.695 59.502 1.00 56.94 231 HIS F C 1
ATOM 15249 O O . HIS F 1 231 ? 15.530 60.127 58.510 1.00 56.38 231 HIS F O 1
ATOM 15256 N N . CYS F 1 232 ? 15.820 60.952 60.583 1.00 57.97 232 CYS F N 1
ATOM 15257 C CA . CYS F 1 232 ? 17.239 60.629 60.668 1.00 59.20 232 CYS F CA 1
ATOM 15258 C C . CYS F 1 232 ? 17.593 59.158 60.448 1.00 58.95 232 CYS F C 1
ATOM 15259 O O . CYS F 1 232 ? 18.642 58.836 59.889 1.00 58.72 232 CYS F O 1
ATOM 15262 N N . PHE F 1 233 ? 16.720 58.264 60.887 1.00 59.56 233 PHE F N 1
ATOM 15263 C CA . PHE F 1 233 ? 16.982 56.845 60.743 1.00 60.35 233 PHE F CA 1
ATOM 15264 C C . PHE F 1 233 ? 16.110 56.135 59.725 1.00 59.14 233 PHE F C 1
ATOM 15265 O O . PHE F 1 233 ? 15.672 55.009 59.955 1.00 59.64 233 PHE F O 1
ATOM 15273 N N . ASN F 1 234 ? 15.857 56.785 58.597 1.00 58.53 234 ASN F N 1
ATOM 15274 C CA . ASN F 1 234 ? 15.042 56.168 57.567 1.00 58.24 234 ASN F CA 1
ATOM 15275 C C . ASN F 1 234 ? 15.885 55.094 56.872 1.00 58.04 234 ASN F C 1
ATOM 15276 O O . ASN F 1 234 ? 17.102 55.245 56.730 1.00 58.31 234 ASN F O 1
ATOM 15281 N N . GLY F 1 235 ? 15.240 54.002 56.468 1.00 56.97 235 GLY F N 1
ATOM 15282 C CA . GLY F 1 235 ? 15.948 52.930 55.792 1.00 57.44 235 GLY F CA 1
ATOM 15283 C C . GLY F 1 235 ? 15.610 52.869 54.316 1.00 57.63 235 GLY F C 1
ATOM 15284 O O . GLY F 1 235 ? 15.532 51.786 53.741 1.00 59.20 235 GLY F O 1
ATOM 15285 N N . LYS F 1 236 ? 15.404 54.028 53.699 1.00 58.29 236 LYS F N 1
ATOM 15286 C CA . LYS F 1 236 ? 15.065 54.089 52.277 1.00 59.29 236 LYS F CA 1
ATOM 15287 C C . LYS F 1 236 ? 16.270 54.329 51.351 1.00 59.99 236 LYS F C 1
ATOM 15288 O O . LYS F 1 236 ? 17.226 55.030 51.717 1.00 60.51 236 LYS F O 1
ATOM 15294 N N . SER F 1 237 ? 16.221 53.745 50.153 1.00 59.52 237 SER F N 1
ATOM 15295 C CA . SER F 1 237 ? 17.311 53.872 49.180 1.00 58.32 237 SER F CA 1
ATOM 15296 C C . SER F 1 237 ? 17.632 55.311 48.778 1.00 56.99 237 SER F C 1
ATOM 15297 O O . SER F 1 237 ? 16.770 56.040 48.310 1.00 55.85 237 SER F O 1
ATOM 15300 N N . GLY F 1 238 ? 18.885 55.709 48.965 1.00 57.72 238 GLY F N 1
ATOM 15301 C CA . GLY F 1 238 ? 19.298 57.053 48.604 1.00 58.51 238 GLY F CA 1
ATOM 15302 C C . GLY F 1 238 ? 19.248 58.084 49.723 1.00 59.26 238 GLY F C 1
ATOM 15303 O O . GLY F 1 238 ? 19.558 59.261 49.499 1.00 58.58 238 GLY F O 1
ATOM 15304 N N . SER F 1 239 ? 18.866 57.656 50.927 1.00 59.92 239 SER F N 1
ATOM 15305 C CA . SER F 1 239 ? 18.784 58.569 52.065 1.00 60.13 239 SER F CA 1
ATOM 15306 C C . SER F 1 239 ? 19.039 57.916 53.430 1.00 61.42 239 SER F C 1
ATOM 15307 O O . SER F 1 239 ? 18.829 58.540 54.477 1.00 60.84 239 SER F O 1
ATOM 15310 N N . SER F 1 240 ? 19.505 56.667 53.416 1.00 63.31 240 SER F N 1
ATOM 15311 C CA . SER F 1 240 ? 19.777 55.933 54.653 1.00 65.03 240 SER F CA 1
ATOM 15312 C C . SER F 1 240 ? 21.217 56.080 55.077 1.00 65.91 240 SER F C 1
ATOM 15313 O O . SER F 1 240 ? 22.106 55.711 54.326 1.00 65.73 240 SER F O 1
ATOM 15316 N N . ILE F 1 241 ? 21.449 56.593 56.283 1.00 68.77 241 ILE F N 1
ATOM 15317 C CA . ILE F 1 241 ? 22.817 56.779 56.759 1.00 71.26 241 ILE F CA 1
ATOM 15318 C C . ILE F 1 241 ? 23.546 55.450 56.905 1.00 72.55 241 ILE F C 1
ATOM 15319 O O . ILE F 1 241 ? 24.645 55.399 57.449 1.00 72.94 241 ILE F O 1
ATOM 15332 N N . GLU F 1 243 ? 24.068 53.214 54.109 1.00 75.95 243 GLU F N 1
ATOM 15333 C CA . GLU F 1 243 ? 24.266 52.698 52.757 1.00 76.58 243 GLU F CA 1
ATOM 15334 C C . GLU F 1 243 ? 25.430 53.456 52.108 1.00 76.86 243 GLU F C 1
ATOM 15335 O O . GLU F 1 243 ? 25.998 53.010 51.111 1.00 77.44 243 GLU F O 1
ATOM 15341 N N . ASP F 1 244 ? 25.774 54.606 52.683 1.00 76.46 244 ASP F N 1
ATOM 15342 C CA . ASP F 1 244 ? 26.871 55.430 52.184 1.00 76.09 244 ASP F CA 1
ATOM 15343 C C . ASP F 1 244 ? 27.755 55.817 53.360 1.00 74.99 244 ASP F C 1
ATOM 15344 O O . ASP F 1 244 ? 27.590 56.895 53.921 1.00 75.70 244 ASP F O 1
ATOM 15349 N N . GLU F 1 245 ? 28.683 54.936 53.729 1.00 73.70 245 GLU F N 1
ATOM 15350 C CA . GLU F 1 245 ? 29.599 55.169 54.846 1.00 71.57 245 GLU F CA 1
ATOM 15351 C C . GLU F 1 245 ? 30.003 56.629 55.010 1.00 70.88 245 GLU F C 1
ATOM 15352 O O . GLU F 1 245 ? 30.251 57.076 56.124 1.00 70.51 245 GLU F O 1
ATOM 15358 N N . ASP F 1 246 ? 30.082 57.370 53.906 1.00 71.22 246 ASP F N 1
ATOM 15359 C CA . ASP F 1 246 ? 30.444 58.788 53.967 1.00 71.64 246 ASP F CA 1
ATOM 15360 C C . ASP F 1 246 ? 29.366 59.567 54.715 1.00 70.67 246 ASP F C 1
ATOM 15361 O O . ASP F 1 246 ? 29.671 60.408 55.570 1.00 70.27 246 ASP F O 1
ATOM 15366 N N . LEU F 1 247 ? 28.107 59.282 54.383 1.00 69.10 247 LEU F N 1
ATOM 15367 C CA . LEU F 1 247 ? 26.967 59.933 55.015 1.00 67.84 247 LEU F CA 1
ATOM 15368 C C . LEU F 1 247 ? 26.958 59.620 56.513 1.00 67.59 247 LEU F C 1
ATOM 15369 O O . LEU F 1 247 ? 26.805 60.510 57.346 1.00 67.74 247 LEU F O 1
ATOM 15374 N N . PHE F 1 248 ? 27.121 58.352 56.862 1.00 66.64 248 PHE F N 1
ATOM 15375 C CA . PHE F 1 248 ? 27.109 57.989 58.264 1.00 66.71 248 PHE F CA 1
ATOM 15376 C C . PHE F 1 248 ? 28.179 58.765 59.004 1.00 66.32 248 PHE F C 1
ATOM 15377 O O . PHE F 1 248 ? 27.902 59.418 60.006 1.00 66.94 248 PHE F O 1
ATOM 15385 N N . ASN F 1 249 ? 29.407 58.673 58.510 1.00 66.55 249 ASN F N 1
ATOM 15386 C CA . ASN F 1 249 ? 30.531 59.365 59.123 1.00 66.94 249 ASN F CA 1
ATOM 15387 C C . ASN F 1 249 ? 30.173 60.839 59.295 1.00 66.45 249 ASN F C 1
ATOM 15388 O O . ASN F 1 249 ? 30.507 61.444 60.315 1.00 65.59 249 ASN F O 1
ATOM 15393 N N . LEU F 1 250 ? 29.482 61.406 58.303 1.00 67.02 250 LEU F N 1
ATOM 15394 C CA . LEU F 1 250 ? 29.065 62.808 58.350 1.00 66.85 250 LEU F CA 1
ATOM 15395 C C . LEU F 1 250 ? 27.945 62.977 59.373 1.00 67.12 250 LEU F C 1
ATOM 15396 O O . LEU F 1 250 ? 27.979 63.883 60.197 1.00 67.06 250 LEU F O 1
ATOM 15401 N N . ALA F 1 251 ? 26.949 62.105 59.320 1.00 68.28 251 ALA F N 1
ATOM 15402 C CA . ALA F 1 251 ? 25.854 62.178 60.274 1.00 70.16 251 ALA F CA 1
ATOM 15403 C C . ALA F 1 251 ? 26.449 62.315 61.668 1.00 71.01 251 ALA F C 1
ATOM 15404 O O . ALA F 1 251 ? 26.100 63.226 62.414 1.00 69.63 251 ALA F O 1
ATOM 15406 N N . GLU F 1 252 ? 27.357 61.397 61.999 1.00 73.64 252 GLU F N 1
ATOM 15407 C CA . GLU F 1 252 ? 28.023 61.369 63.298 1.00 75.43 252 GLU F CA 1
ATOM 15408 C C . GLU F 1 252 ? 28.776 62.657 63.573 1.00 75.50 252 GLU F C 1
ATOM 15409 O O . GLU F 1 252 ? 28.639 63.241 64.645 1.00 75.35 252 GLU F O 1
ATOM 15415 N N . ARG F 1 253 ? 29.571 63.098 62.606 1.00 76.14 253 ARG F N 1
ATOM 15416 C CA . ARG F 1 253 ? 30.341 64.328 62.751 1.00 77.07 253 ARG F CA 1
ATOM 15417 C C . ARG F 1 253 ? 29.446 65.528 63.071 1.00 76.69 253 ARG F C 1
ATOM 15418 O O . ARG F 1 253 ? 29.722 66.286 64.005 1.00 76.87 253 ARG F O 1
ATOM 15426 N N . CYS F 1 254 ? 28.379 65.696 62.294 1.00 75.48 254 CYS F N 1
ATOM 15427 C CA . CYS F 1 254 ? 27.455 66.802 62.504 1.00 74.59 254 CYS F CA 1
ATOM 15428 C C . CYS F 1 254 ? 26.707 66.669 63.830 1.00 75.01 254 CYS F C 1
ATOM 15429 O O . CYS F 1 254 ? 26.045 67.608 64.279 1.00 74.79 254 CYS F O 1
ATOM 15432 N N . GLU F 1 257 ? 27.639 67.191 66.153 1.00 76.20 257 GLU F N 1
ATOM 15433 C CA . GLU F 1 257 ? 28.433 68.182 66.872 1.00 75.68 257 GLU F CA 1
ATOM 15434 C C . GLU F 1 257 ? 27.580 69.454 66.913 1.00 75.09 257 GLU F C 1
ATOM 15435 O O . GLU F 1 257 ? 28.075 70.561 66.693 1.00 74.32 257 GLU F O 1
ATOM 15441 N N . GLY F 1 258 ? 26.287 69.278 67.174 1.00 74.46 258 GLY F N 1
ATOM 15442 C CA . GLY F 1 258 ? 25.369 70.403 67.238 1.00 73.27 258 GLY F CA 1
ATOM 15443 C C . GLY F 1 258 ? 24.041 70.081 66.576 1.00 72.16 258 GLY F C 1
ATOM 15444 O O . GLY F 1 258 ? 22.975 70.307 67.146 1.00 72.61 258 GLY F O 1
ATOM 15445 N N . ILE F 1 259 ? 24.117 69.557 65.356 1.00 71.60 259 ILE F N 1
ATOM 15446 C CA . ILE F 1 259 ? 22.939 69.174 64.585 1.00 69.70 259 ILE F CA 1
ATOM 15447 C C . ILE F 1 259 ? 22.226 68.026 65.310 1.00 68.32 259 ILE F C 1
ATOM 15448 O O . ILE F 1 259 ? 22.838 66.999 65.619 1.00 67.67 259 ILE F O 1
ATOM 15453 N N . ARG F 1 260 ? 20.932 68.208 65.578 1.00 67.54 260 ARG F N 1
ATOM 15454 C CA . ARG F 1 260 ? 20.133 67.198 66.280 1.00 65.85 260 ARG F CA 1
ATOM 15455 C C . ARG F 1 260 ? 19.476 66.222 65.326 1.00 63.27 260 ARG F C 1
ATOM 15456 O O . ARG F 1 260 ? 18.919 66.614 64.303 1.00 63.91 260 ARG F O 1
ATOM 15464 N N . LEU F 1 261 ? 19.540 64.947 65.675 1.00 61.24 261 LEU F N 1
ATOM 15465 C CA . LEU F 1 261 ? 18.929 63.903 64.869 1.00 59.03 261 LEU F CA 1
ATOM 15466 C C . LEU F 1 261 ? 17.584 63.548 65.510 1.00 58.08 261 LEU F C 1
ATOM 15467 O O . LEU F 1 261 ? 17.531 63.090 66.646 1.00 58.78 261 LEU F O 1
ATOM 15472 N N . ASP F 1 262 ? 16.495 63.785 64.788 1.00 56.51 262 ASP F N 1
ATOM 15473 C CA . ASP F 1 262 ? 15.162 63.495 65.306 1.00 56.35 262 ASP F CA 1
ATOM 15474 C C . ASP F 1 262 ? 14.507 62.345 64.521 1.00 56.33 262 ASP F C 1
ATOM 15475 O O . ASP F 1 262 ? 14.554 62.335 63.284 1.00 56.67 262 ASP F O 1
ATOM 15480 N N . ILE F 1 263 ? 13.895 61.390 65.229 1.00 55.48 263 ILE F N 1
ATOM 15481 C CA . ILE F 1 263 ? 13.279 60.233 64.565 1.00 54.34 263 ILE F CA 1
ATOM 15482 C C . ILE F 1 263 ? 12.207 60.580 63.545 1.00 53.86 263 ILE F C 1
ATOM 15483 O O . ILE F 1 263 ? 12.336 60.225 62.375 1.00 53.47 263 ILE F O 1
ATOM 15488 N N . GLY F 1 264 ? 11.158 61.271 63.974 1.00 54.48 264 GLY F N 1
ATOM 15489 C CA . GLY F 1 264 ? 10.096 61.625 63.047 1.00 55.76 264 GLY F CA 1
ATOM 15490 C C . GLY F 1 264 ? 9.666 60.379 62.308 1.00 57.95 264 GLY F C 1
ATOM 15491 O O . GLY F 1 264 ? 9.557 60.393 61.086 1.00 59.62 264 GLY F O 1
ATOM 15492 N N . HIS F 1 265 ? 9.429 59.302 63.060 1.00 58.70 265 HIS F N 1
ATOM 15493 C CA . HIS F 1 265 ? 9.038 58.004 62.503 1.00 59.28 265 HIS F CA 1
ATOM 15494 C C . HIS F 1 265 ? 8.248 58.085 61.203 1.00 60.50 265 HIS F C 1
ATOM 15495 O O . HIS F 1 265 ? 8.776 57.764 60.141 1.00 61.08 265 HIS F O 1
ATOM 15502 N N . GLY F 1 266 ? 6.989 58.512 61.289 1.00 61.43 266 GLY F N 1
ATOM 15503 C CA . GLY F 1 266 ? 6.152 58.614 60.103 1.00 60.27 266 GLY F CA 1
ATOM 15504 C C . GLY F 1 266 ? 5.937 57.273 59.409 1.00 60.74 266 GLY F C 1
ATOM 15505 O O . GLY F 1 266 ? 6.333 56.220 59.913 1.00 61.53 266 GLY F O 1
ATOM 15506 N N . GLY F 1 267 ? 5.306 57.296 58.242 1.00 60.17 267 GLY F N 1
ATOM 15507 C CA . GLY F 1 267 ? 5.072 56.054 57.534 1.00 58.27 267 GLY F CA 1
ATOM 15508 C C . GLY F 1 267 ? 6.171 55.700 56.547 1.00 57.05 267 GLY F C 1
ATOM 15509 O O . GLY F 1 267 ? 5.969 54.838 55.701 1.00 57.34 267 GLY F O 1
ATOM 15510 N N . ALA F 1 268 ? 7.340 56.327 56.643 1.00 56.54 268 ALA F N 1
ATOM 15511 C CA . ALA F 1 268 ? 8.401 56.020 55.690 1.00 56.92 268 ALA F CA 1
ATOM 15512 C C . ALA F 1 268 ? 9.785 56.399 56.158 1.00 57.65 268 ALA F C 1
ATOM 15513 O O . ALA F 1 268 ? 10.763 56.179 55.439 1.00 58.88 268 ALA F O 1
ATOM 15515 N N . SER F 1 269 ? 9.880 56.947 57.361 1.00 58.41 269 SER F N 1
ATOM 15516 C CA . SER F 1 269 ? 11.162 57.411 57.850 1.00 58.79 269 SER F CA 1
ATOM 15517 C C . SER F 1 269 ? 11.857 56.647 58.961 1.00 60.05 269 SER F C 1
ATOM 15518 O O . SER F 1 269 ? 12.879 57.119 59.465 1.00 61.05 269 SER F O 1
ATOM 15521 N N . PHE F 1 270 ? 11.332 55.491 59.363 1.00 61.39 270 PHE F N 1
ATOM 15522 C CA . PHE F 1 270 ? 12.002 54.726 60.418 1.00 62.26 270 PHE F CA 1
ATOM 15523 C C . PHE F 1 270 ? 12.173 53.238 60.104 1.00 62.64 270 PHE F C 1
ATOM 15524 O O . PHE F 1 270 ? 11.209 52.540 59.779 1.00 61.99 270 PHE F O 1
ATOM 15532 N N . SER F 1 271 ? 13.408 52.759 60.203 1.00 63.49 271 SER F N 1
ATOM 15533 C CA . SER F 1 271 ? 13.693 51.350 59.966 1.00 65.45 271 SER F CA 1
ATOM 15534 C C . SER F 1 271 ? 14.461 50.803 61.172 1.00 66.80 271 SER F C 1
ATOM 15535 O O . SER F 1 271 ? 15.472 51.375 61.591 1.00 66.72 271 SER F O 1
ATOM 15538 N N . PHE F 1 272 ? 13.982 49.730 61.696 1.00 66.96 272 PHE F N 1
ATOM 15539 C CA . PHE F 1 272 ? 14.630 49.117 62.846 1.00 67.18 272 PHE F CA 1
ATOM 15540 C C . PHE F 1 272 ? 16.106 48.855 62.539 1.00 67.81 272 PHE F C 1
ATOM 15541 O O . PHE F 1 272 ? 16.983 49.045 63.395 1.00 66.72 272 PHE F O 1
ATOM 15549 N N . LYS F 1 273 ? 16.365 48.416 61.307 1.00 68.73 273 LYS F N 1
ATOM 15550 C CA . LYS F 1 273 ? 17.711 48.098 60.846 1.00 69.66 273 LYS F CA 1
ATOM 15551 C C . LYS F 1 273 ? 18.677 49.283 60.911 1.00 70.66 273 LYS F C 1
ATOM 15552 O O . LYS F 1 273 ? 19.791 49.155 61.415 1.00 71.22 273 LYS F O 1
ATOM 15554 N N . VAL F 1 274 ? 18.260 50.434 60.398 1.00 71.70 274 VAL F N 1
ATOM 15555 C CA . VAL F 1 274 ? 19.113 51.614 60.424 1.00 72.81 274 VAL F CA 1
ATOM 15556 C C . VAL F 1 274 ? 19.352 52.082 61.851 1.00 73.41 274 VAL F C 1
ATOM 15557 O O . VAL F 1 274 ? 20.439 52.544 62.186 1.00 74.01 274 VAL F O 1
ATOM 15561 N N . ALA F 1 275 ? 18.332 51.955 62.693 1.00 74.51 275 ALA F N 1
ATOM 15562 C CA . ALA F 1 275 ? 18.451 52.390 64.080 1.00 75.68 275 ALA F CA 1
ATOM 15563 C C . ALA F 1 275 ? 19.383 51.486 64.880 1.00 76.35 275 ALA F C 1
ATOM 15564 O O . ALA F 1 275 ? 20.328 51.955 65.507 1.00 75.76 275 ALA F O 1
ATOM 15566 N N . GLU F 1 276 ? 19.112 50.188 64.847 1.00 78.50 276 GLU F N 1
ATOM 15567 C CA . GLU F 1 276 ? 19.932 49.218 65.566 1.00 80.66 276 GLU F CA 1
ATOM 15568 C C . GLU F 1 276 ? 21.411 49.440 65.313 1.00 81.22 276 GLU F C 1
ATOM 15569 O O . GLU F 1 276 ? 22.219 49.482 66.244 1.00 81.08 276 GLU F O 1
ATOM 15575 N N . ALA F 1 277 ? 21.746 49.562 64.029 1.00 81.57 277 ALA F N 1
ATOM 15576 C CA . ALA F 1 277 ? 23.113 49.760 63.575 1.00 80.30 277 ALA F CA 1
ATOM 15577 C C . ALA F 1 277 ? 23.697 51.080 64.042 1.00 80.24 277 ALA F C 1
ATOM 15578 O O . ALA F 1 277 ? 24.835 51.134 64.504 1.00 80.33 277 ALA F O 1
ATOM 15580 N N . ALA F 1 278 ? 22.920 52.141 63.917 1.00 81.57 278 ALA F N 1
ATOM 15581 C CA . ALA F 1 278 ? 23.386 53.457 64.318 1.00 80.30 278 ALA F CA 1
ATOM 15582 C C . ALA F 1 278 ? 23.776 53.538 65.794 1.00 80.24 278 ALA F C 1
ATOM 15583 O O . ALA F 1 278 ? 24.881 53.977 66.131 1.00 80.33 278 ALA F O 1
ATOM 15585 N N . ILE F 1 279 ? 22.882 53.117 66.680 1.00 79.85 279 ILE F N 1
ATOM 15586 C CA . ILE F 1 279 ? 23.173 53.189 68.105 1.00 80.03 279 ILE F CA 1
ATOM 15587 C C . ILE F 1 279 ? 24.250 52.174 68.469 1.00 79.34 279 ILE F C 1
ATOM 15588 O O . ILE F 1 279 ? 24.956 52.321 69.466 1.00 79.68 279 ILE F O 1
ATOM 15593 N N . ALA F 1 280 ? 24.377 51.142 67.643 1.00 78.50 280 ALA F N 1
ATOM 15594 C CA . ALA F 1 280 ? 25.383 50.118 67.867 1.00 77.62 280 ALA F CA 1
ATOM 15595 C C . ALA F 1 280 ? 26.764 50.745 67.689 1.00 77.59 280 ALA F C 1
ATOM 15596 O O . ALA F 1 280 ? 27.751 50.257 68.237 1.00 77.68 280 ALA F O 1
ATOM 15598 N N . ARG F 1 281 ? 26.825 51.824 66.910 1.00 77.61 281 ARG F N 1
ATOM 15599 C CA . ARG F 1 281 ? 28.070 52.540 66.659 1.00 77.36 281 ARG F CA 1
ATOM 15600 C C . ARG F 1 281 ? 28.095 53.804 67.522 1.00 77.57 281 ARG F C 1
ATOM 15601 O O . ARG F 1 281 ? 28.718 54.801 67.166 1.00 78.89 281 ARG F O 1
ATOM 15603 N N . GLY F 1 282 ? 27.406 53.750 68.656 1.00 77.31 282 GLY F N 1
ATOM 15604 C CA . GLY F 1 282 ? 27.382 54.884 69.557 1.00 78.20 282 GLY F CA 1
ATOM 15605 C C . GLY F 1 282 ? 26.557 56.072 69.099 1.00 78.73 282 GLY F C 1
ATOM 15606 O O . GLY F 1 282 ? 26.417 57.052 69.838 1.00 78.89 282 GLY F O 1
ATOM 15607 N N . LEU F 1 283 ? 26.006 56.070 67.850 1.00 78.99 283 LEU F N 1
ATOM 15608 C CA . LEU F 1 283 ? 25.184 57.146 67.291 1.00 78.20 283 LEU F CA 1
ATOM 15609 C C . LEU F 1 283 ? 23.733 56.980 67.723 1.00 78.13 283 LEU F C 1
ATOM 15610 O O . LEU F 1 283 ? 23.042 56.067 67.270 1.00 79.01 283 LEU F O 1
ATOM 15615 N N . LEU F 1 284 ? 23.278 57.863 68.605 1.00 77.33 284 LEU F N 1
ATOM 15616 C CA . LEU F 1 284 ? 21.911 57.810 69.100 1.00 75.99 284 LEU F CA 1
ATOM 15617 C C . LEU F 1 284 ? 21.131 59.040 68.649 1.00 74.59 284 LEU F C 1
ATOM 15618 O O . LEU F 1 284 ? 21.707 60.108 68.434 1.00 74.13 284 LEU F O 1
ATOM 15623 N N . PRO F 1 285 ? 19.803 58.903 68.500 1.00 73.42 285 PRO F N 1
ATOM 15624 C CA . PRO F 1 285 ? 18.946 60.016 68.081 1.00 71.62 285 PRO F CA 1
ATOM 15625 C C . PRO F 1 285 ? 18.784 61.013 69.229 1.00 69.29 285 PRO F C 1
ATOM 15626 O O . PRO F 1 285 ? 18.562 60.616 70.368 1.00 69.40 285 PRO F O 1
ATOM 15630 N N . PHE F 1 286 ? 18.897 62.303 68.934 1.00 67.41 286 PHE F N 1
ATOM 15631 C CA . PHE F 1 286 ? 18.768 63.337 69.962 1.00 65.34 286 PHE F CA 1
ATOM 15632 C C . PHE F 1 286 ? 17.366 63.431 70.563 1.00 63.66 286 PHE F C 1
ATOM 15633 O O . PHE F 1 286 ? 17.220 63.703 71.750 1.00 63.51 286 PHE F O 1
ATOM 15641 N N . SER F 1 287 ? 16.336 63.232 69.744 1.00 62.47 287 SER F N 1
ATOM 15642 C CA . SER F 1 287 ? 14.963 63.273 70.232 1.00 61.38 287 SER F CA 1
ATOM 15643 C C . SER F 1 287 ? 14.083 62.288 69.454 1.00 61.45 287 SER F C 1
ATOM 15644 O O . SER F 1 287 ? 14.373 61.941 68.296 1.00 60.73 287 SER F O 1
ATOM 15647 N N . ILE F 1 288 ? 13.021 61.821 70.106 1.00 60.38 288 ILE F N 1
ATOM 15648 C CA . ILE F 1 288 ? 12.111 60.875 69.486 1.00 59.04 288 ILE F CA 1
ATOM 15649 C C . ILE F 1 288 ? 10.748 61.487 69.192 1.00 58.58 288 ILE F C 1
ATOM 15650 O O . ILE F 1 288 ? 10.028 61.927 70.109 1.00 57.09 288 ILE F O 1
ATOM 15655 N N . SER F 1 289 ? 10.414 61.516 67.900 1.00 57.66 289 SER F N 1
ATOM 15656 C CA . SER F 1 289 ? 9.139 62.037 67.430 1.00 55.73 289 SER F CA 1
ATOM 15657 C C . SER F 1 289 ? 8.433 60.970 66.612 1.00 55.12 289 SER F C 1
ATOM 15658 O O . SER F 1 289 ? 9.042 59.971 66.207 1.00 54.97 289 SER F O 1
ATOM 15661 N N . THR F 1 290 ? 7.151 61.191 66.353 1.00 53.63 290 THR F N 1
ATOM 15662 C CA . THR F 1 290 ? 6.345 60.228 65.623 1.00 53.27 290 THR F CA 1
ATOM 15663 C C . THR F 1 290 ? 6.000 60.638 64.200 1.00 53.59 290 THR F C 1
ATOM 15664 O O . THR F 1 290 ? 5.858 59.796 63.314 1.00 52.88 290 THR F O 1
ATOM 15668 N N . ASP F 1 291 ? 5.885 61.939 63.980 1.00 54.08 291 ASP F N 1
ATOM 15669 C CA . ASP F 1 291 ? 5.459 62.458 62.690 1.00 54.83 291 ASP F CA 1
ATOM 15670 C C . ASP F 1 291 ? 4.111 61.788 62.410 1.00 55.93 291 ASP F C 1
ATOM 15671 O O . ASP F 1 291 ? 3.865 61.227 61.334 1.00 57.26 291 ASP F O 1
ATOM 15676 N N . LEU F 1 292 ? 3.247 61.842 63.418 1.00 55.78 292 LEU F N 1
ATOM 15677 C CA . LEU F 1 292 ? 1.907 61.290 63.315 1.00 56.04 292 LEU F CA 1
ATOM 15678 C C . LEU F 1 292 ? 1.060 62.177 62.403 1.00 55.90 292 LEU F C 1
ATOM 15679 O O . LEU F 1 292 ? 1.162 63.402 62.437 1.00 54.49 292 LEU F O 1
ATOM 15684 N N . HIS F 1 293 ? 0.236 61.534 61.582 1.00 57.56 293 HIS F N 1
ATOM 15685 C CA . HIS F 1 293 ? -0.684 62.208 60.675 1.00 59.15 293 HIS F CA 1
ATOM 15686 C C . HIS F 1 293 ? -1.702 61.165 60.225 1.00 60.62 293 HIS F C 1
ATOM 15687 O O . HIS F 1 293 ? -1.570 59.988 60.562 1.00 59.70 293 HIS F O 1
ATOM 15694 N N . GLY F 1 294 ? -2.722 61.601 59.491 1.00 62.76 294 GLY F N 1
ATOM 15695 C CA . GLY F 1 294 ? -3.756 60.696 59.017 1.00 66.04 294 GLY F CA 1
ATOM 15696 C C . GLY F 1 294 ? -3.303 59.283 58.676 1.00 68.58 294 GLY F C 1
ATOM 15697 O O . GLY F 1 294 ? -3.757 58.305 59.289 1.00 68.94 294 GLY F O 1
ATOM 15698 N N . HIS F 1 295 ? -2.400 59.167 57.706 1.00 70.34 295 HIS F N 1
ATOM 15699 C CA . HIS F 1 295 ? -1.904 57.863 57.290 1.00 71.54 295 HIS F CA 1
ATOM 15700 C C . HIS F 1 295 ? -1.055 57.128 58.331 1.00 72.48 295 HIS F C 1
ATOM 15701 O O . HIS F 1 295 ? -1.363 55.990 58.703 1.00 74.40 295 HIS F O 1
ATOM 15708 N N . SER F 1 296 ? 0.000 57.780 58.810 1.00 72.07 296 SER F N 1
ATOM 15709 C CA . SER F 1 296 ? 0.909 57.165 59.775 1.00 71.14 296 SER F CA 1
ATOM 15710 C C . SER F 1 296 ? 0.345 56.757 61.137 1.00 71.21 296 SER F C 1
ATOM 15711 O O . SER F 1 296 ? 0.744 55.726 61.674 1.00 70.75 296 SER F O 1
ATOM 15722 N N . ASN F 1 298 ? -2.665 55.550 62.193 1.00 72.66 298 ASN F N 1
ATOM 15723 C CA . ASN F 1 298 ? -3.341 54.269 62.211 1.00 72.97 298 ASN F CA 1
ATOM 15724 C C . ASN F 1 298 ? -2.373 53.090 62.107 1.00 72.96 298 ASN F C 1
ATOM 15725 O O . ASN F 1 298 ? -2.335 52.256 63.008 1.00 73.19 298 ASN F O 1
ATOM 15730 N N . PHE F 1 299 ? -1.576 53.016 61.041 1.00 72.95 299 PHE F N 1
ATOM 15731 C CA . PHE F 1 299 ? -0.680 51.875 60.915 1.00 74.02 299 PHE F CA 1
ATOM 15732 C C . PHE F 1 299 ? 0.765 51.962 61.421 1.00 74.26 299 PHE F C 1
ATOM 15733 O O . PHE F 1 299 ? 1.031 51.587 62.558 1.00 76.10 299 PHE F O 1
ATOM 15741 N N . PRO F 1 300 ? 1.711 52.470 60.610 1.00 73.08 300 PRO F N 1
ATOM 15742 C CA . PRO F 1 300 ? 3.106 52.534 61.086 1.00 72.57 300 PRO F CA 1
ATOM 15743 C C . PRO F 1 300 ? 3.268 52.721 62.599 1.00 72.56 300 PRO F C 1
ATOM 15744 O O . PRO F 1 300 ? 3.427 51.753 63.339 1.00 71.27 300 PRO F O 1
ATOM 15748 N N . VAL F 1 301 ? 3.241 53.971 63.050 1.00 74.16 301 VAL F N 1
ATOM 15749 C CA . VAL F 1 301 ? 3.362 54.284 64.472 1.00 75.37 301 VAL F CA 1
ATOM 15750 C C . VAL F 1 301 ? 1.962 54.431 65.024 1.00 75.32 301 VAL F C 1
ATOM 15751 O O . VAL F 1 301 ? 1.031 54.732 64.280 1.00 76.63 301 VAL F O 1
ATOM 15755 N N . TRP F 1 302 ? 1.790 54.222 66.318 1.00 73.81 302 TRP F N 1
ATOM 15756 C CA . TRP F 1 302 ? 0.455 54.348 66.869 1.00 73.83 302 TRP F CA 1
ATOM 15757 C C . TRP F 1 302 ? 0.401 55.587 67.758 1.00 74.67 302 TRP F C 1
ATOM 15758 O O . TRP F 1 302 ? -0.612 56.303 67.815 1.00 74.81 302 TRP F O 1
ATOM 15769 N N . ASP F 1 303 ? 1.523 55.853 68.417 1.00 74.59 303 ASP F N 1
ATOM 15770 C CA . ASP F 1 303 ? 1.651 56.997 69.306 1.00 74.17 303 ASP F CA 1
ATOM 15771 C C . ASP F 1 303 ? 3.113 57.090 69.713 1.00 73.21 303 ASP F C 1
ATOM 15772 O O . ASP F 1 303 ? 3.927 56.266 69.293 1.00 72.95 303 ASP F O 1
ATOM 15777 N N . LEU F 1 304 ? 3.438 58.082 70.537 1.00 72.27 304 LEU F N 1
ATOM 15778 C CA . LEU F 1 304 ? 4.809 58.297 70.978 1.00 71.56 304 LEU F CA 1
ATOM 15779 C C . LEU F 1 304 ? 5.340 57.180 71.869 1.00 71.54 304 LEU F C 1
ATOM 15780 O O . LEU F 1 304 ? 6.526 56.848 71.813 1.00 71.17 304 LEU F O 1
ATOM 15785 N N . ALA F 1 305 ? 4.468 56.594 72.684 1.00 70.91 305 ALA F N 1
ATOM 15786 C CA . ALA F 1 305 ? 4.888 55.523 73.579 1.00 71.17 305 ALA F CA 1
ATOM 15787 C C . ALA F 1 305 ? 5.404 54.310 72.818 1.00 71.19 305 ALA F C 1
ATOM 15788 O O . ALA F 1 305 ? 6.531 53.868 73.030 1.00 71.27 305 ALA F O 1
ATOM 15790 N N . THR F 1 306 ? 4.575 53.767 71.935 1.00 71.42 306 THR F N 1
ATOM 15791 C CA . THR F 1 306 ? 4.966 52.608 71.145 1.00 71.49 306 THR F CA 1
ATOM 15792 C C . THR F 1 306 ? 6.222 52.892 70.309 1.00 71.92 306 THR F C 1
ATOM 15793 O O . THR F 1 306 ? 6.918 51.963 69.885 1.00 72.13 306 THR F O 1
ATOM 15797 N N . THR F 1 307 ? 6.516 54.174 70.086 1.00 72.07 307 THR F N 1
ATOM 15798 C CA . THR F 1 307 ? 7.704 54.569 69.323 1.00 72.05 307 THR F CA 1
ATOM 15799 C C . THR F 1 307 ? 8.913 54.573 70.258 1.00 72.06 307 THR F C 1
ATOM 15800 O O . THR F 1 307 ? 10.006 54.145 69.882 1.00 70.90 307 THR F O 1
ATOM 15812 N N . SER F 1 309 ? 9.134 52.769 72.712 1.00 75.21 309 SER F N 1
ATOM 15813 C CA . SER F 1 309 ? 9.322 51.337 72.888 1.00 76.15 309 SER F CA 1
ATOM 15814 C C . SER F 1 309 ? 10.141 50.768 71.737 1.00 76.56 309 SER F C 1
ATOM 15815 O O . SER F 1 309 ? 10.984 49.895 71.939 1.00 76.43 309 SER F O 1
ATOM 15818 N N . LYS F 1 310 ? 9.888 51.271 70.532 1.00 77.23 310 LYS F N 1
ATOM 15819 C CA . LYS F 1 310 ? 10.599 50.818 69.345 1.00 77.87 310 LYS F CA 1
ATOM 15820 C C . LYS F 1 310 ? 12.108 51.036 69.428 1.00 78.66 310 LYS F C 1
ATOM 15821 O O . LYS F 1 310 ? 12.885 50.139 69.096 1.00 78.75 310 LYS F O 1
ATOM 15827 N N . LEU F 1 311 ? 12.528 52.217 69.871 1.00 79.84 311 LEU F N 1
ATOM 15828 C CA . LEU F 1 311 ? 13.956 52.511 69.970 1.00 80.62 311 LEU F CA 1
ATOM 15829 C C . LEU F 1 311 ? 14.623 51.823 71.156 1.00 81.36 311 LEU F C 1
ATOM 15830 O O . LEU F 1 311 ? 15.830 51.553 71.133 1.00 80.83 311 LEU F O 1
ATOM 15835 N N . LEU F 1 312 ? 13.841 51.544 72.194 1.00 81.68 312 LEU F N 1
ATOM 15836 C CA . LEU F 1 312 ? 14.366 50.854 73.365 1.00 81.93 312 LEU F CA 1
ATOM 15837 C C . LEU F 1 312 ? 14.648 49.431 72.890 1.00 81.47 312 LEU F C 1
ATOM 15838 O O . LEU F 1 312 ? 15.562 48.761 73.367 1.00 81.07 312 LEU F O 1
ATOM 15843 N N . SER F 1 313 ? 13.841 48.994 71.928 1.00 81.34 313 SER F N 1
ATOM 15844 C CA . SER F 1 313 ? 13.957 47.671 71.333 1.00 81.69 313 SER F CA 1
ATOM 15845 C C . SER F 1 313 ? 15.291 47.516 70.606 1.00 81.46 313 SER F C 1
ATOM 15846 O O . SER F 1 313 ? 15.828 46.412 70.507 1.00 80.77 313 SER F O 1
ATOM 15849 N N . VAL F 1 314 ? 15.828 48.624 70.103 1.00 81.68 314 VAL F N 1
ATOM 15850 C CA . VAL F 1 314 ? 17.094 48.578 69.383 1.00 81.68 314 VAL F CA 1
ATOM 15851 C C . VAL F 1 314 ? 18.329 48.951 70.204 1.00 81.92 314 VAL F C 1
ATOM 15852 O O . VAL F 1 314 ? 19.295 49.507 69.673 1.00 81.72 314 VAL F O 1
ATOM 15856 N N . ASP F 1 315 ? 18.282 48.650 71.501 1.00 81.90 315 ASP F N 1
ATOM 15857 C CA . ASP F 1 315 ? 19.408 48.874 72.405 1.00 82.00 315 ASP F CA 1
ATOM 15858 C C . ASP F 1 315 ? 19.692 50.326 72.798 1.00 80.90 315 ASP F C 1
ATOM 15859 O O . ASP F 1 315 ? 20.838 50.690 73.072 1.00 80.89 315 ASP F O 1
ATOM 15872 N N . PRO F 1 317 ? 19.404 52.926 75.588 1.00 80.59 317 PRO F N 1
ATOM 15873 C CA . PRO F 1 317 ? 19.170 52.978 77.036 1.00 81.52 317 PRO F CA 1
ATOM 15874 C C . PRO F 1 317 ? 17.821 53.575 77.425 1.00 82.28 317 PRO F C 1
ATOM 15875 O O . PRO F 1 317 ? 17.167 54.242 76.622 1.00 82.74 317 PRO F O 1
ATOM 15879 N N . PHE F 1 318 ? 17.419 53.331 78.667 1.00 83.47 318 PHE F N 1
ATOM 15880 C CA . PHE F 1 318 ? 16.153 53.839 79.194 1.00 84.07 318 PHE F CA 1
ATOM 15881 C C . PHE F 1 318 ? 16.207 55.354 79.385 1.00 84.36 318 PHE F C 1
ATOM 15882 O O . PHE F 1 318 ? 15.324 56.078 78.922 1.00 84.28 318 PHE F O 1
ATOM 15890 N N . GLU F 1 319 ? 17.240 55.825 80.076 1.00 84.64 319 GLU F N 1
ATOM 15891 C CA . GLU F 1 319 ? 17.400 57.252 80.322 1.00 85.94 319 GLU F CA 1
ATOM 15892 C C . GLU F 1 319 ? 17.442 58.054 79.024 1.00 86.77 319 GLU F C 1
ATOM 15893 O O . GLU F 1 319 ? 16.786 59.091 78.899 1.00 87.18 319 GLU F O 1
ATOM 15899 N N . ASN F 1 320 ? 18.217 57.573 78.059 1.00 87.29 320 ASN F N 1
ATOM 15900 C CA . ASN F 1 320 ? 18.328 58.244 76.771 1.00 86.88 320 ASN F CA 1
ATOM 15901 C C . ASN F 1 320 ? 16.960 58.378 76.120 1.00 86.24 320 ASN F C 1
ATOM 15902 O O . ASN F 1 320 ? 16.639 59.416 75.543 1.00 86.27 320 ASN F O 1
ATOM 15907 N N . VAL F 1 321 ? 16.154 57.326 76.216 1.00 85.63 321 VAL F N 1
ATOM 15908 C CA . VAL F 1 321 ? 14.813 57.339 75.642 1.00 85.90 321 VAL F CA 1
ATOM 15909 C C . VAL F 1 321 ? 13.947 58.414 76.315 1.00 85.66 321 VAL F C 1
ATOM 15910 O O . VAL F 1 321 ? 13.493 59.359 75.658 1.00 85.67 321 VAL F O 1
ATOM 15914 N N . VAL F 1 322 ? 13.732 58.275 77.624 1.00 84.52 322 VAL F N 1
ATOM 15915 C CA . VAL F 1 322 ? 12.923 59.226 78.385 1.00 82.88 322 VAL F CA 1
ATOM 15916 C C . VAL F 1 322 ? 13.425 60.652 78.231 1.00 81.82 322 VAL F C 1
ATOM 15917 O O . VAL F 1 322 ? 12.634 61.591 78.223 1.00 81.92 322 VAL F O 1
ATOM 15921 N N . GLU F 1 323 ? 14.743 60.809 78.137 1.00 80.40 323 GLU F N 1
ATOM 15922 C CA . GLU F 1 323 ? 15.341 62.128 77.977 1.00 79.17 323 GLU F CA 1
ATOM 15923 C C . GLU F 1 323 ? 15.006 62.643 76.579 1.00 77.94 323 GLU F C 1
ATOM 15924 O O . GLU F 1 323 ? 14.706 63.822 76.396 1.00 77.52 323 GLU F O 1
ATOM 15930 N N . ALA F 1 324 ? 15.044 61.740 75.602 1.00 76.81 324 ALA F N 1
ATOM 15931 C CA . ALA F 1 324 ? 14.767 62.076 74.208 1.00 75.40 324 ALA F CA 1
ATOM 15932 C C . ALA F 1 324 ? 13.306 62.384 73.903 1.00 74.56 324 ALA F C 1
ATOM 15933 O O . ALA F 1 324 ? 12.955 62.610 72.747 1.00 74.51 324 ALA F O 1
ATOM 15935 N N . VAL F 1 325 ? 12.455 62.382 74.925 1.00 73.65 325 VAL F N 1
ATOM 15936 C CA . VAL F 1 325 ? 11.035 62.683 74.735 1.00 72.39 325 VAL F CA 1
ATOM 15937 C C . VAL F 1 325 ? 10.614 63.754 75.733 1.00 71.56 325 VAL F C 1
ATOM 15938 O O . VAL F 1 325 ? 9.436 64.083 75.845 1.00 71.34 325 VAL F O 1
ATOM 15942 N N . THR F 1 326 ? 11.587 64.287 76.465 1.00 70.25 326 THR F N 1
ATOM 15943 C CA . THR F 1 326 ? 11.329 65.327 77.449 1.00 69.46 326 THR F CA 1
ATOM 15944 C C . THR F 1 326 ? 12.374 66.445 77.355 1.00 68.79 326 THR F C 1
ATOM 15945 O O . THR F 1 326 ? 12.160 67.462 76.683 1.00 67.82 326 THR F O 1
ATOM 15949 N N . ARG F 1 327 ? 13.508 66.232 78.015 1.00 67.88 327 ARG F N 1
ATOM 15950 C CA . ARG F 1 327 ? 14.600 67.198 78.051 1.00 67.13 327 ARG F CA 1
ATOM 15951 C C . ARG F 1 327 ? 15.057 67.750 76.699 1.00 66.91 327 ARG F C 1
ATOM 15952 O O . ARG F 1 327 ? 14.880 68.936 76.402 1.00 66.10 327 ARG F O 1
ATOM 15960 N N . ASN F 1 328 ? 15.662 66.886 75.890 1.00 66.55 328 ASN F N 1
ATOM 15961 C CA . ASN F 1 328 ? 16.178 67.272 74.580 1.00 65.88 328 ASN F CA 1
ATOM 15962 C C . ASN F 1 328 ? 15.175 67.966 73.654 1.00 64.71 328 ASN F C 1
ATOM 15963 O O . ASN F 1 328 ? 15.457 69.049 73.143 1.00 63.55 328 ASN F O 1
ATOM 15968 N N . PRO F 1 329 ? 14.000 67.351 73.417 1.00 64.07 329 PRO F N 1
ATOM 15969 C CA . PRO F 1 329 ? 13.022 68.001 72.537 1.00 63.20 329 PRO F CA 1
ATOM 15970 C C . PRO F 1 329 ? 12.627 69.366 73.083 1.00 61.76 329 PRO F C 1
ATOM 15971 O O . PRO F 1 329 ? 12.386 70.300 72.320 1.00 60.72 329 PRO F O 1
ATOM 15975 N N . ALA F 1 330 ? 12.570 69.482 74.406 1.00 60.88 330 ALA F N 1
ATOM 15976 C CA . ALA F 1 330 ? 12.220 70.756 75.022 1.00 61.11 330 ALA F CA 1
ATOM 15977 C C . ALA F 1 330 ? 13.331 71.764 74.721 1.00 60.59 330 ALA F C 1
ATOM 15978 O O . ALA F 1 330 ? 13.095 72.967 74.628 1.00 60.30 330 ALA F O 1
ATOM 15980 N N . SER F 1 331 ? 14.545 71.257 74.559 1.00 61.00 331 SER F N 1
ATOM 15981 C CA . SER F 1 331 ? 15.702 72.096 74.252 1.00 62.60 331 SER F CA 1
ATOM 15982 C C . SER F 1 331 ? 15.524 72.869 72.936 1.00 63.36 331 SER F C 1
ATOM 15983 O O . SER F 1 331 ? 15.815 74.066 72.856 1.00 63.63 331 SER F O 1
ATOM 15986 N N . VAL F 1 332 ? 15.046 72.171 71.907 1.00 63.53 332 VAL F N 1
ATOM 15987 C CA . VAL F 1 332 ? 14.839 72.759 70.583 1.00 63.36 332 VAL F CA 1
ATOM 15988 C C . VAL F 1 332 ? 13.822 73.903 70.598 1.00 63.27 332 VAL F C 1
ATOM 15989 O O . VAL F 1 332 ? 14.068 74.969 70.022 1.00 62.67 332 VAL F O 1
ATOM 15993 N N . ILE F 1 333 ? 12.684 73.671 71.248 1.00 62.39 333 ILE F N 1
ATOM 15994 C CA . ILE F 1 333 ? 11.628 74.672 71.320 1.00 63.19 333 ILE F CA 1
ATOM 15995 C C . ILE F 1 333 ? 11.813 75.676 72.469 1.00 64.46 333 ILE F C 1
ATOM 15996 O O . ILE F 1 333 ? 10.903 76.441 72.796 1.00 64.05 333 ILE F O 1
ATOM 16001 N N . ARG F 1 334 ? 13.005 75.666 73.063 1.00 66.59 334 ARG F N 1
ATOM 16002 C CA . ARG F 1 334 ? 13.373 76.576 74.150 1.00 67.81 334 ARG F CA 1
ATOM 16003 C C . ARG F 1 334 ? 12.460 76.534 75.374 1.00 68.87 334 ARG F C 1
ATOM 16004 O O . ARG F 1 334 ? 12.197 77.566 75.993 1.00 68.56 334 ARG F O 1
ATOM 16012 N N . LEU F 1 335 ? 11.979 75.345 75.718 1.00 70.57 335 LEU F N 1
ATOM 16013 C CA . LEU F 1 335 ? 11.126 75.172 76.893 1.00 73.27 335 LEU F CA 1
ATOM 16014 C C . LEU F 1 335 ? 12.037 74.731 78.039 1.00 75.63 335 LEU F C 1
ATOM 16015 O O . LEU F 1 335 ? 12.556 73.616 78.014 1.00 75.87 335 LEU F O 1
ATOM 16020 N N . ASP F 1 336 ? 12.254 75.588 79.034 1.00 78.92 336 ASP F N 1
ATOM 16021 C CA . ASP F 1 336 ? 13.121 75.183 80.143 1.00 82.29 336 ASP F CA 1
ATOM 16022 C C . ASP F 1 336 ? 12.401 74.092 80.927 1.00 83.17 336 ASP F C 1
ATOM 16023 O O . ASP F 1 336 ? 11.187 74.160 81.137 1.00 82.43 336 ASP F O 1
ATOM 16036 N N . GLU F 1 338 ? 14.057 72.515 83.898 1.00 88.22 338 GLU F N 1
ATOM 16037 C CA . GLU F 1 338 ? 14.864 72.261 85.089 1.00 90.09 338 GLU F CA 1
ATOM 16038 C C . GLU F 1 338 ? 14.092 72.559 86.371 1.00 90.46 338 GLU F C 1
ATOM 16039 O O . GLU F 1 338 ? 13.332 73.523 86.442 1.00 90.17 338 GLU F O 1
ATOM 16045 N N . ASN F 1 339 ? 14.287 71.721 87.380 1.00 91.16 339 ASN F N 1
ATOM 16046 C CA . ASN F 1 339 ? 13.628 71.914 88.667 1.00 92.60 339 ASN F CA 1
ATOM 16047 C C . ASN F 1 339 ? 12.098 71.903 88.584 1.00 93.23 339 ASN F C 1
ATOM 16048 O O . ASN F 1 339 ? 11.426 72.785 89.127 1.00 92.11 339 ASN F O 1
ATOM 16053 N N . ARG F 1 340 ? 11.550 70.900 87.908 1.00 94.51 340 ARG F N 1
ATOM 16054 C CA . ARG F 1 340 ? 10.104 70.793 87.775 1.00 95.46 340 ARG F CA 1
ATOM 16055 C C . ARG F 1 340 ? 9.498 69.797 88.756 1.00 96.14 340 ARG F C 1
ATOM 16056 O O . ARG F 1 340 ? 8.282 69.589 88.772 1.00 96.15 340 ARG F O 1
ATOM 16064 N N . LEU F 1 341 ? 10.349 69.180 89.570 1.00 96.98 341 LEU F N 1
ATOM 16065 C CA . LEU F 1 341 ? 9.897 68.211 90.559 1.00 97.34 341 LEU F CA 1
ATOM 16066 C C . LEU F 1 341 ? 9.733 68.882 91.920 1.00 97.74 341 LEU F C 1
ATOM 16067 O O . LEU F 1 341 ? 9.593 68.197 92.933 1.00 98.59 341 LEU F O 1
ATOM 16072 N N . ASP F 1 342 ? 9.753 70.214 91.953 1.00 97.55 342 ASP F N 1
ATOM 16073 C CA . ASP F 1 342 ? 9.617 70.921 93.222 1.00 97.42 342 ASP F CA 1
ATOM 16074 C C . ASP F 1 342 ? 8.582 72.034 93.251 1.00 97.81 342 ASP F C 1
ATOM 16075 O O . ASP F 1 342 ? 7.846 72.249 92.288 1.00 97.59 342 ASP F O 1
ATOM 16080 N N . VAL F 1 343 ? 8.540 72.720 94.393 1.00 98.59 343 VAL F N 1
ATOM 16081 C CA . VAL F 1 343 ? 7.633 73.830 94.654 1.00 98.84 343 VAL F CA 1
ATOM 16082 C C . VAL F 1 343 ? 6.356 73.787 93.832 1.00 99.07 343 VAL F C 1
ATOM 16083 O O . VAL F 1 343 ? 5.352 74.384 94.215 1.00 99.49 343 VAL F O 1
ATOM 16087 N N . ALA F 1 347 ? 2.886 72.287 86.837 1.00 74.53 347 ALA F N 1
ATOM 16088 C CA . ALA F 1 347 ? 2.744 70.834 86.943 1.00 76.46 347 ALA F CA 1
ATOM 16089 C C . ALA F 1 347 ? 2.513 70.152 85.585 1.00 77.36 347 ALA F C 1
ATOM 16090 O O . ALA F 1 347 ? 1.369 69.953 85.161 1.00 76.72 347 ALA F O 1
ATOM 16092 N N . ASP F 1 348 ? 3.615 69.782 84.930 1.00 78.36 348 ASP F N 1
ATOM 16093 C CA . ASP F 1 348 ? 3.610 69.124 83.617 1.00 78.63 348 ASP F CA 1
ATOM 16094 C C . ASP F 1 348 ? 4.170 67.709 83.768 1.00 78.97 348 ASP F C 1
ATOM 16095 O O . ASP F 1 348 ? 5.378 67.515 83.624 1.00 78.59 348 ASP F O 1
ATOM 16100 N N . PHE F 1 349 ? 3.317 66.721 84.035 1.00 79.00 349 PHE F N 1
ATOM 16101 C CA . PHE F 1 349 ? 3.810 65.358 84.217 1.00 79.25 349 PHE F CA 1
ATOM 16102 C C . PHE F 1 349 ? 3.195 64.297 83.305 1.00 79.11 349 PHE F C 1
ATOM 16103 O O . PHE F 1 349 ? 2.156 64.504 82.676 1.00 78.80 349 PHE F O 1
ATOM 16111 N N . THR F 1 350 ? 3.860 63.147 83.270 1.00 79.00 350 THR F N 1
ATOM 16112 C CA . THR F 1 350 ? 3.438 61.993 82.490 1.00 78.58 350 THR F CA 1
ATOM 16113 C C . THR F 1 350 ? 3.710 60.752 83.341 1.00 79.02 350 THR F C 1
ATOM 16114 O O . THR F 1 350 ? 4.855 60.469 83.704 1.00 78.35 350 THR F O 1
ATOM 16118 N N . VAL F 1 351 ? 2.643 60.031 83.668 1.00 79.76 351 VAL F N 1
ATOM 16119 C CA . VAL F 1 351 ? 2.713 58.823 84.478 1.00 80.24 351 VAL F CA 1
ATOM 16120 C C . VAL F 1 351 ? 2.760 57.623 83.538 1.00 81.02 351 VAL F C 1
ATOM 16121 O O . VAL F 1 351 ? 1.797 57.355 82.820 1.00 80.78 351 VAL F O 1
ATOM 16125 N N . PHE F 1 352 ? 3.874 56.896 83.550 1.00 82.25 352 PHE F N 1
ATOM 16126 C CA . PHE F 1 352 ? 4.044 55.731 82.676 1.00 83.28 352 PHE F CA 1
ATOM 16127 C C . PHE F 1 352 ? 4.866 54.657 83.372 1.00 85.32 352 PHE F C 1
ATOM 16128 O O . PHE F 1 352 ? 5.441 54.896 84.435 1.00 85.26 352 PHE F O 1
ATOM 16136 N N . ASP F 1 353 ? 4.934 53.478 82.759 1.00 87.67 353 ASP F N 1
ATOM 16137 C CA . ASP F 1 353 ? 5.712 52.373 83.317 1.00 90.20 353 ASP F CA 1
ATOM 16138 C C . ASP F 1 353 ? 6.163 51.398 82.230 1.00 90.39 353 ASP F C 1
ATOM 16139 O O . ASP F 1 353 ? 5.622 51.397 81.122 1.00 91.08 353 ASP F O 1
ATOM 16144 N N . LEU F 1 354 ? 7.174 50.593 82.541 1.00 90.06 354 LEU F N 1
ATOM 16145 C CA . LEU F 1 354 ? 7.686 49.619 81.591 1.00 89.84 354 LEU F CA 1
ATOM 16146 C C . LEU F 1 354 ? 7.123 48.242 81.898 1.00 89.57 354 LEU F C 1
ATOM 16147 O O . LEU F 1 354 ? 7.556 47.580 82.839 1.00 89.95 354 LEU F O 1
ATOM 16152 N N . VAL F 1 355 ? 6.160 47.804 81.101 1.00 89.14 355 VAL F N 1
ATOM 16153 C CA . VAL F 1 355 ? 5.560 46.495 81.312 1.00 88.38 355 VAL F CA 1
ATOM 16154 C C . VAL F 1 355 ? 6.170 45.464 80.363 1.00 87.38 355 VAL F C 1
ATOM 16155 O O . VAL F 1 355 ? 6.299 45.711 79.163 1.00 87.45 355 VAL F O 1
ATOM 16159 N N . ASP F 1 356 ? 6.581 44.324 80.905 1.00 86.30 356 ASP F N 1
ATOM 16160 C CA . ASP F 1 356 ? 7.138 43.278 80.065 1.00 85.50 356 ASP F CA 1
ATOM 16161 C C . ASP F 1 356 ? 5.964 42.889 79.175 1.00 84.88 356 ASP F C 1
ATOM 16162 O O . ASP F 1 356 ? 4.816 42.923 79.622 1.00 84.52 356 ASP F O 1
ATOM 16167 N N . ALA F 1 357 ? 6.232 42.545 77.921 1.00 84.07 357 ALA F N 1
ATOM 16168 C CA . ALA F 1 357 ? 5.156 42.173 77.012 1.00 83.95 357 ALA F CA 1
ATOM 16169 C C . ALA F 1 357 ? 5.717 41.600 75.725 1.00 83.76 357 ALA F C 1
ATOM 16170 O O . ALA F 1 357 ? 6.920 41.380 75.609 1.00 83.94 357 ALA F O 1
ATOM 16172 N N . ASP F 1 358 ? 4.836 41.352 74.761 1.00 83.31 358 ASP F N 1
ATOM 16173 C CA . ASP F 1 358 ? 5.248 40.816 73.472 1.00 82.95 358 ASP F CA 1
ATOM 16174 C C . ASP F 1 358 ? 4.343 41.344 72.375 1.00 83.19 358 ASP F C 1
ATOM 16175 O O . ASP F 1 358 ? 3.563 40.584 71.804 1.00 83.88 358 ASP F O 1
ATOM 16180 N N . LEU F 1 359 ? 4.441 42.645 72.092 1.00 83.17 359 LEU F N 1
ATOM 16181 C CA . LEU F 1 359 ? 3.639 43.278 71.039 1.00 81.98 359 LEU F CA 1
ATOM 16182 C C . LEU F 1 359 ? 4.442 43.264 69.736 1.00 81.46 359 LEU F C 1
ATOM 16183 O O . LEU F 1 359 ? 5.673 43.383 69.753 1.00 81.76 359 LEU F O 1
ATOM 16188 N N . GLU F 1 360 ? 3.750 43.107 68.612 1.00 80.61 360 GLU F N 1
ATOM 16189 C CA . GLU F 1 360 ? 4.402 43.063 67.307 1.00 79.91 360 GLU F CA 1
ATOM 16190 C C . GLU F 1 360 ? 4.327 44.422 66.599 1.00 79.71 360 GLU F C 1
ATOM 16191 O O . GLU F 1 360 ? 3.271 44.819 66.098 1.00 80.57 360 GLU F O 1
ATOM 16197 N N . ALA F 1 361 ? 5.455 45.133 66.561 1.00 78.96 361 ALA F N 1
ATOM 16198 C CA . ALA F 1 361 ? 5.512 46.452 65.930 1.00 77.51 361 ALA F CA 1
ATOM 16199 C C . ALA F 1 361 ? 6.252 46.465 64.597 1.00 76.20 361 ALA F C 1
ATOM 16200 O O . ALA F 1 361 ? 7.257 45.785 64.426 1.00 75.84 361 ALA F O 1
ATOM 16202 N N . THR F 1 362 ? 5.742 47.263 63.663 1.00 75.42 362 THR F N 1
ATOM 16203 C CA . THR F 1 362 ? 6.318 47.402 62.328 1.00 74.19 362 THR F CA 1
ATOM 16204 C C . THR F 1 362 ? 7.014 48.754 62.186 1.00 74.53 362 THR F C 1
ATOM 16205 O O . THR F 1 362 ? 6.682 49.701 62.904 1.00 75.50 362 THR F O 1
ATOM 16209 N N . ASP F 1 363 ? 7.977 48.839 61.268 1.00 73.80 363 ASP F N 1
ATOM 16210 C CA . ASP F 1 363 ? 8.700 50.086 61.007 1.00 73.19 363 ASP F CA 1
ATOM 16211 C C . ASP F 1 363 ? 8.292 50.586 59.626 1.00 72.89 363 ASP F C 1
ATOM 16212 O O . ASP F 1 363 ? 7.472 49.952 58.960 1.00 72.87 363 ASP F O 1
ATOM 16217 N N . SER F 1 364 ? 8.863 51.711 59.197 1.00 73.02 364 SER F N 1
ATOM 16218 C CA . SER F 1 364 ? 8.552 52.295 57.888 1.00 72.44 364 SER F CA 1
ATOM 16219 C C . SER F 1 364 ? 8.863 51.347 56.732 1.00 71.92 364 SER F C 1
ATOM 16220 O O . SER F 1 364 ? 8.054 51.176 55.828 1.00 72.23 364 SER F O 1
ATOM 16223 N N . ASN F 1 365 ? 10.038 50.729 56.768 1.00 71.87 365 ASN F N 1
ATOM 16224 C CA . ASN F 1 365 ? 10.444 49.803 55.720 1.00 71.00 365 ASN F CA 1
ATOM 16225 C C . ASN F 1 365 ? 9.623 48.509 55.779 1.00 71.33 365 ASN F C 1
ATOM 16226 O O . ASN F 1 365 ? 9.924 47.541 55.082 1.00 71.75 365 ASN F O 1
ATOM 16231 N N . GLY F 1 366 ? 8.590 48.496 56.618 1.00 71.09 366 GLY F N 1
ATOM 16232 C CA . GLY F 1 366 ? 7.744 47.319 56.736 1.00 70.87 366 GLY F CA 1
ATOM 16233 C C . GLY F 1 366 ? 8.307 46.139 57.516 1.00 71.50 366 GLY F C 1
ATOM 16234 O O . GLY F 1 366 ? 7.665 45.088 57.589 1.00 71.31 366 GLY F O 1
ATOM 16235 N N . ASP F 1 367 ? 9.492 46.298 58.101 1.00 71.59 367 ASP F N 1
ATOM 16236 C CA . ASP F 1 367 ? 10.118 45.227 58.874 1.00 71.94 367 ASP F CA 1
ATOM 16237 C C . ASP F 1 367 ? 9.491 45.143 60.263 1.00 72.74 367 ASP F C 1
ATOM 16238 O O . ASP F 1 367 ? 9.448 46.131 60.989 1.00 73.18 367 ASP F O 1
ATOM 16243 N N . VAL F 1 368 ? 9.002 43.962 60.628 1.00 74.61 368 VAL F N 1
ATOM 16244 C CA . VAL F 1 368 ? 8.368 43.760 61.930 1.00 75.99 368 VAL F CA 1
ATOM 16245 C C . VAL F 1 368 ? 9.329 43.257 63.015 1.00 76.97 368 VAL F C 1
ATOM 16246 O O . VAL F 1 368 ? 10.256 42.494 62.744 1.00 77.05 368 VAL F O 1
ATOM 16250 N N . SER F 1 369 ? 9.093 43.702 64.245 1.00 78.61 369 SER F N 1
ATOM 16251 C CA . SER F 1 369 ? 9.901 43.313 65.398 1.00 79.73 369 SER F CA 1
ATOM 16252 C C . SER F 1 369 ? 8.984 43.122 66.604 1.00 80.09 369 SER F C 1
ATOM 16253 O O . SER F 1 369 ? 7.996 43.840 66.754 1.00 80.49 369 SER F O 1
ATOM 16256 N N . ARG F 1 370 ? 9.315 42.163 67.466 1.00 80.78 370 ARG F N 1
ATOM 16257 C CA . ARG F 1 370 ? 8.501 41.881 68.648 1.00 81.14 370 ARG F CA 1
ATOM 16258 C C . ARG F 1 370 ? 9.034 42.571 69.898 1.00 80.78 370 ARG F C 1
ATOM 16259 O O . ARG F 1 370 ? 10.077 42.199 70.432 1.00 80.66 370 ARG F O 1
ATOM 16267 N N . LEU F 1 371 ? 8.308 43.575 70.368 1.00 80.85 371 LEU F N 1
ATOM 16268 C CA . LEU F 1 371 ? 8.737 44.308 71.545 1.00 81.46 371 LEU F CA 1
ATOM 16269 C C . LEU F 1 371 ? 8.501 43.515 72.817 1.00 81.97 371 LEU F C 1
ATOM 16270 O O . LEU F 1 371 ? 7.389 43.050 73.079 1.00 81.48 371 LEU F O 1
ATOM 16275 N N . LYS F 1 372 ? 9.569 43.361 73.594 1.00 82.53 372 LYS F N 1
ATOM 16276 C CA . LYS F 1 372 ? 9.527 42.621 74.848 1.00 82.75 372 LYS F CA 1
ATOM 16277 C C . LYS F 1 372 ? 9.125 43.529 76.009 1.00 82.90 372 LYS F C 1
ATOM 16278 O O . LYS F 1 372 ? 8.608 43.055 77.020 1.00 83.52 372 LYS F O 1
ATOM 16284 N N . ARG F 1 373 ? 9.363 44.829 75.864 1.00 82.65 373 ARG F N 1
ATOM 16285 C CA . ARG F 1 373 ? 9.004 45.801 76.897 1.00 82.70 373 ARG F CA 1
ATOM 16286 C C . ARG F 1 373 ? 8.267 46.976 76.238 1.00 82.60 373 ARG F C 1
ATOM 16287 O O . ARG F 1 373 ? 8.605 47.370 75.116 1.00 83.62 373 ARG F O 1
ATOM 16295 N N . LEU F 1 374 ? 7.261 47.527 76.922 1.00 81.01 374 LEU F N 1
ATOM 16296 C CA . LEU F 1 374 ? 6.477 48.641 76.379 1.00 78.95 374 LEU F CA 1
ATOM 16297 C C . LEU F 1 374 ? 6.263 49.789 77.343 1.00 78.60 374 LEU F C 1
ATOM 16298 O O . LEU F 1 374 ? 5.918 49.570 78.497 1.00 78.62 374 LEU F O 1
ATOM 16303 N N . PHE F 1 375 ? 6.461 51.014 76.872 1.00 78.73 375 PHE F N 1
ATOM 16304 C CA . PHE F 1 375 ? 6.196 52.166 77.717 1.00 79.36 375 PHE F CA 1
ATOM 16305 C C . PHE F 1 375 ? 4.672 52.216 77.707 1.00 80.82 375 PHE F C 1
ATOM 16306 O O . PHE F 1 375 ? 4.052 52.264 76.641 1.00 81.30 375 PHE F O 1
ATOM 16314 N N . GLU F 1 376 ? 4.061 52.168 78.882 1.00 82.21 376 GLU F N 1
ATOM 16315 C CA . GLU F 1 376 ? 2.607 52.193 78.952 1.00 83.46 376 GLU F CA 1
ATOM 16316 C C . GLU F 1 376 ? 2.190 53.444 79.711 1.00 83.09 376 GLU F C 1
ATOM 16317 O O . GLU F 1 376 ? 2.322 53.512 80.937 1.00 83.02 376 GLU F O 1
ATOM 16323 N N . PRO F 1 377 ? 1.701 54.464 78.987 1.00 82.57 377 PRO F N 1
ATOM 16324 C CA . PRO F 1 377 ? 1.275 55.709 79.629 1.00 82.36 377 PRO F CA 1
ATOM 16325 C C . PRO F 1 377 ? 0.025 55.467 80.467 1.00 82.41 377 PRO F C 1
ATOM 16326 O O . PRO F 1 377 ? -0.893 54.765 80.034 1.00 81.97 377 PRO F O 1
ATOM 16330 N N . ARG F 1 378 ? 0.004 56.041 81.669 1.00 82.73 378 ARG F N 1
ATOM 16331 C CA . ARG F 1 378 ? -1.121 55.886 82.588 1.00 82.53 378 ARG F CA 1
ATOM 16332 C C . ARG F 1 378 ? -1.879 57.192 82.766 1.00 82.17 378 ARG F C 1
ATOM 16333 O O . ARG F 1 378 ? -3.028 57.317 82.351 1.00 82.86 378 ARG F O 1
ATOM 16341 N N . TYR F 1 379 ? -1.233 58.170 83.387 1.00 82.39 379 TYR F N 1
ATOM 16342 C CA . TYR F 1 379 ? -1.870 59.457 83.608 1.00 82.75 379 TYR F CA 1
ATOM 16343 C C . TYR F 1 379 ? -1.063 60.613 83.037 1.00 81.69 379 TYR F C 1
ATOM 16344 O O . TYR F 1 379 ? 0.163 60.596 83.060 1.00 81.63 379 TYR F O 1
ATOM 16353 N N . ALA F 1 380 ? -1.758 61.611 82.511 1.00 80.57 380 ALA F N 1
ATOM 16354 C CA . ALA F 1 380 ? -1.094 62.788 81.976 1.00 79.76 380 ALA F CA 1
ATOM 16355 C C . ALA F 1 380 ? -1.547 63.913 82.886 1.00 79.90 380 ALA F C 1
ATOM 16356 O O . ALA F 1 380 ? -2.747 64.087 83.107 1.00 79.75 380 ALA F O 1
ATOM 16358 N N . VAL F 1 381 ? -0.602 64.668 83.434 1.00 79.95 381 VAL F N 1
ATOM 16359 C CA . VAL F 1 381 ? -0.972 65.756 84.326 1.00 80.06 381 VAL F CA 1
ATOM 16360 C C . VAL F 1 381 ? -0.481 67.123 83.868 1.00 79.70 381 VAL F C 1
ATOM 16361 O O . VAL F 1 381 ? 0.723 67.397 83.839 1.00 79.03 381 VAL F O 1
ATOM 16365 N N . ILE F 1 382 ? -1.437 67.974 83.513 1.00 79.41 382 ILE F N 1
ATOM 16366 C CA . ILE F 1 382 ? -1.147 69.327 83.064 1.00 79.42 382 ILE F CA 1
ATOM 16367 C C . ILE F 1 382 ? -1.922 70.264 83.983 1.00 79.43 382 ILE F C 1
ATOM 16368 O O . ILE F 1 382 ? -3.130 70.446 83.830 1.00 79.14 382 ILE F O 1
ATOM 16373 N N . GLY F 1 383 ? -1.227 70.857 84.944 1.00 80.49 383 GLY F N 1
ATOM 16374 C CA . GLY F 1 383 ? -1.901 71.743 85.870 1.00 82.27 383 GLY F CA 1
ATOM 16375 C C . GLY F 1 383 ? -2.701 70.924 86.867 1.00 83.34 383 GLY F C 1
ATOM 16376 O O . GLY F 1 383 ? -2.308 69.809 87.226 1.00 84.34 383 GLY F O 1
ATOM 16377 N N . ALA F 1 384 ? -3.826 71.470 87.315 1.00 83.54 384 ALA F N 1
ATOM 16378 C CA . ALA F 1 384 ? -4.667 70.776 88.279 1.00 84.19 384 ALA F CA 1
ATOM 16379 C C . ALA F 1 384 ? -5.686 69.907 87.550 1.00 84.72 384 ALA F C 1
ATOM 16380 O O . ALA F 1 384 ? -6.852 69.823 87.941 1.00 84.29 384 ALA F O 1
ATOM 16382 N N . GLU F 1 385 ? -5.229 69.258 86.483 1.00 85.97 385 GLU F N 1
ATOM 16383 C CA . GLU F 1 385 ? -6.084 68.394 85.684 1.00 86.75 385 GLU F CA 1
ATOM 16384 C C . GLU F 1 385 ? -5.337 67.123 85.293 1.00 87.43 385 GLU F C 1
ATOM 16385 O O . GLU F 1 385 ? -4.478 67.136 84.408 1.00 88.04 385 GLU F O 1
ATOM 16391 N N . ALA F 1 386 ? -5.662 66.028 85.971 1.00 88.49 386 ALA F N 1
ATOM 16392 C CA . ALA F 1 386 ? -5.038 64.741 85.692 1.00 88.89 386 ALA F CA 1
ATOM 16393 C C . ALA F 1 386 ? -5.861 64.001 84.640 1.00 89.31 386 ALA F C 1
ATOM 16394 O O . ALA F 1 386 ? -6.929 63.468 84.946 1.00 89.54 386 ALA F O 1
ATOM 16396 N N . ILE F 1 387 ? -5.367 63.980 83.402 1.00 89.79 387 ILE F N 1
ATOM 16397 C CA . ILE F 1 387 ? -6.056 63.295 82.309 1.00 89.67 387 ILE F CA 1
ATOM 16398 C C . ILE F 1 387 ? -5.559 61.856 82.210 1.00 89.88 387 ILE F C 1
ATOM 16399 O O . ILE F 1 387 ? -4.460 61.596 81.726 1.00 89.50 387 ILE F O 1
ATOM 16404 N N . ALA F 1 388 ? -6.375 60.925 82.684 1.00 90.95 388 ALA F N 1
ATOM 16405 C CA . ALA F 1 388 ? -6.016 59.518 82.642 1.00 91.67 388 ALA F CA 1
ATOM 16406 C C . ALA F 1 388 ? -6.220 59.067 81.222 1.00 91.79 388 ALA F C 1
ATOM 16407 O O . ALA F 1 388 ? -7.275 59.318 80.641 1.00 92.44 388 ALA F O 1
ATOM 16409 N N . ALA F 1 389 ? -5.213 58.416 80.653 1.00 91.99 389 ALA F N 1
ATOM 16410 C CA . ALA F 1 389 ? -5.340 57.936 79.290 1.00 92.51 389 ALA F CA 1
ATOM 16411 C C . ALA F 1 389 ? -4.082 57.250 78.772 1.00 92.56 389 ALA F C 1
ATOM 16412 O O . ALA F 1 389 ? -3.004 57.846 78.714 1.00 92.29 389 ALA F O 1
ATOM 16414 N N . SER F 1 390 ? -4.242 55.986 78.390 1.00 92.43 390 SER F N 1
ATOM 16415 C CA . SER F 1 390 ? -3.145 55.178 77.880 1.00 92.66 390 SER F CA 1
ATOM 16416 C C . SER F 1 390 ? -2.840 55.449 76.409 1.00 92.06 390 SER F C 1
ATOM 16417 O O . SER F 1 390 ? -2.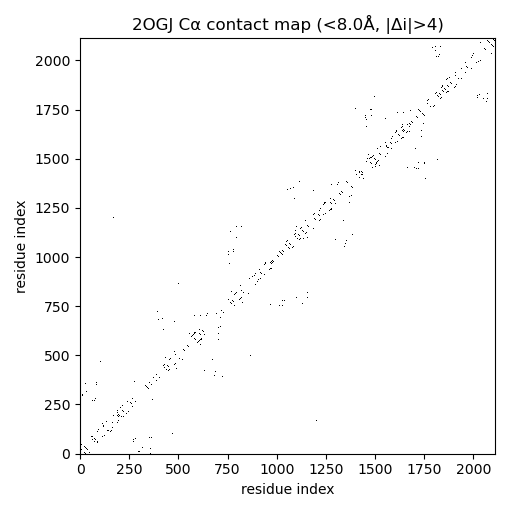955 56.586 75.950 1.00 92.61 390 SER F O 1
ATOM 16420 N N . ARG F 1 391 ? -2.457 54.407 75.673 1.00 90.65 391 ARG F N 1
ATOM 16421 C CA . ARG F 1 391 ? -2.102 54.564 74.262 1.00 88.37 391 ARG F CA 1
ATOM 16422 C C . ARG F 1 391 ? -3.160 54.184 73.230 1.00 86.04 391 ARG F C 1
ATOM 16423 O O . ARG F 1 391 ? -4.202 53.631 73.563 1.00 85.79 391 ARG F O 1
ATOM 16431 N N . TYR F 1 392 ? -2.854 54.496 71.971 1.00 83.94 392 TYR F N 1
ATOM 16432 C CA . TYR F 1 392 ? -3.722 54.264 70.816 1.00 81.72 392 TYR F CA 1
ATOM 16433 C C . TYR F 1 392 ? -3.984 52.787 70.519 1.00 80.99 392 TYR F C 1
ATOM 16434 O O . TYR F 1 392 ? -3.184 51.929 70.878 1.00 82.00 392 TYR F O 1
ATOM 16443 N N . ILE F 1 393 ? -5.098 52.508 69.844 1.00 79.54 393 ILE F N 1
ATOM 16444 C CA . ILE F 1 393 ? -5.492 51.141 69.496 1.00 78.98 393 ILE F CA 1
ATOM 16445 C C . ILE F 1 393 ? -5.384 50.797 67.987 1.00 78.48 393 ILE F C 1
ATOM 16446 O O . ILE F 1 393 ? -4.449 50.054 67.603 1.00 76.41 393 ILE F O 1
#

Nearest PDB structures (foldseek):
  2ogj-assembly3_B  TM=1.002E+00  e=3.042E-76  Agrobacterium fabrum str. C58
  2ogj-assembly7_F  TM=9.632E-01  e=3.663E-62  Agrobacterium fabrum str. C58
  2ogj-assembly4_C  TM=9.757E-01  e=5.130E-51  Agrobacterium fabrum str. C58
  8je0-assembly1_D  TM=8.829E-01  e=2.641E-28  Klebsiella sp. PCX
  8je0-assembly1_B  TM=8.768E-01  e=2.105E-28  Klebsiella sp. PCX

Secondary structure (DSSP, 8-state):
---EEEEEEEE-SS-TT---S-EEEEE-TTSBEEEEETT---SS-EEE----EEEEPEEEEEE---BTTBSS---GGGTSGGGTEEEEEEESS--STTHHHHIIIIITT-SSEEEEEPPSSTTTTTTTTTS-S-SSGGG--HHHHHHHHHT-TTTEEE--EESHHHHTT-TTHHHHHHHHHHHHHT---EE-SSSS-HHHHHHH--TT-EEETTT---TTT----HHHHHHHHH---PEEE--B-SSS--HHHHHHHHHTT---SB--B-BSTT---S---TTT--HHHHT--HHHHHHTTTHHHHHHTT----TTSTTSBPEEEEEEEEEEEEEEE-TTS-EEEEEEEEEEEEEEETTEEEEP-------/-EEEEEEEE------SEEEEE-TTSBEEEE-SS---SSSEEE----EEEEPEEEEEE---TTTSSS---GGGSSGGGTEEEEEEEEEEEGGGSTTHIIIIITT-SSEEEEEEESSTTTTTTTTTS-S-SSGGG--HHHHHHHHHTTTTTEEE--EESHHHHTT--SHHHHHHHHHHHHHT---EE-STTS-HHHHHHH--TT-EEESTB---TTT----HHHHHHHHH---PEEEEEESSSSB-HHHHHHHHHTT---SEEEE-BSTT---S---TTT--HHHHT--HHHHHHTTTHHHHHHTT----TTSTTSBPEEEEEEEEEEEEEEE-TTS-EEEEEEEEEEEEEEETTEEEE----/--S-EE------------EEEE-EEEEEE---BTTBSS---TTSSSGGGTEEEEEEESS--GGGHHHHIIIIITT-SSEEEEEPPSSTTTTTTTTTS-S-SSGGG--HHHHHHHHHHHTTTEEE--EESHHHHTT--SHHHHHHHHHHHTTT---EE-STTS-HHHHHHH--TT-EEETTT---TTT----HHHHHHHHH---SEEEEE-SSS---HHHHHHHHTTS---SEEE--B-TT---S---TTT--TTTS---HHHHHHTTTHHHHHHTT---EEEEE---------EEEEEESS-EEE-----/-EEEEEEEE-SSS-----EEEEE-TTSBEEE-----EE--EEES-EEEEEE---BTTBSS---GGGSSSTTSEEEEEEESS--TTTHHHHIIIIITT-SSEEEEEPP---TTTTTTTS-S-SSGGG--HHHHHHHHHHHTTTEEE--EESHHHHTT-TTHHHHHHHHHHHHHT---EE-SSTT-HHHHHTT--TT-EEBSTT---TTS----HHHHHHHHHH---PEEB---TTTS--HHHHHHHHHTT---SB----B-TT---S---TTT--TTTTT--HHHHHHTTTHHHHHHTT----TTSSSSBPEEEEEEEEEEEEEEE-TTS-EEEEEEEEEEEEEEETTEEEE-----/---EEEEEEEE-SS-----EEEEE-TTSBEEEEESS---SS-EEE----EEEE-EEEEEE---TTTSSS---GGGTSGGGTEEEEEEEEEE-GGGHHHHIIIIITT-SSEEEEEEPSSTTTTTTTTTS-S-SSTTT--HHHHHHHHHHHTTTEEE-----HHHHTTSTTHHHHHHHHHHHHHT---B--SGGG-HHHHHHH--TT-EEBSTT---TTT----HHHHHHHHH----EEB---TTTS--HHHHHHHHHTT---SB----B-TT---S---TTT--HHHHH--HHHHHHTTTHHHHHHTT----TTSTTSBPEEEEEEEEEEEEEEE-TTS-EEEEEEEEEEEEEEESS-EEE----/-EEB-SBEE--------B--EE-SSSSEEE----B---EEEEPEEEEEE---BTTBSS---GGGTSGGGTEEEEEEESS--TTTHHHHIIIIITT-SSEEEEEPPSBTTTTTTTTTS-TTSSGGGB-HHHHHHHHHHHTTTEEE--EESHHHHTT-TTHHHHHHHHHHHHTT---EE-STTS-HHHHHHH--TT-EEESTT---TTT----HHHHHHHHH---PEEE---TTTS--HHHHHHHHHTT---SB----B-S----S---TTT--HHHHT--HHHHHHTTTHHHHHHTT-----S---EEEEEEEEEEEEEEE-TT--EEEEEEEEEEEEEEESS-EEE-----

Organism: Agrobacterium fabrum (strain C58 / ATCC 33970) (NCBI:txid176299)

Sequence (2113 aa):
QAPILLTNVKPVGFGKGASQSSTDILIGGDGKIAAVGSALQAPADTQRIDAAFISPGWVDLHVHIWHGGTDISIRPSECGAERGVTTLVDAGSAGEANFHGFREYIIEPSRERIKAFLNLGSIGLVACNRVPELRDIKDIDLDRILECYAENSEHIVGLVRASHVITGSWGVTPVKLGKKIAKILKVPVHVGEPPALYDEVLEILGPGDVVTHCFNGKSGSSIEDEDLFNLAERCEGIRLDIGHGGASFSFKVAEAAIARGLLPFSISTDLHGHSNFPVWDLATTSKLLSVDPFENVVEAVTRNPASVIRLDENRLDVGQRADFTVFDLVDADLEATDSNGDVSRLKRLFEPRYAVIGAEAIAASRYIPRAPILLTNVKPVGFSQSSTDILIGGDGKIAAVGSALQAPADTQRIDAAFISPGWVDLHVHIWHGGTDISIRPSECGAERGVTTLVDAGSAGEANFHGFREYIIEPSRERIKAFLNLGSIGLVACNRVPELRDIKDIDLDRILECYAENSEHIVGLVRASHVITGSWGVTPVKLGKKIAKILKVPVHVGEPPALYDEVLEILGPGDVVTHCFNGKSGSSIEDEDLFNLAERCEGIRLDIGHGGASFSFKVAEAAIARGLLPFSISTDLHGHSNFPVWDLATTSKLLSVDPFENVVEAVTRNPASVIRLDENRLDVGQRADFTVFDLVDADLEATDSNGDVSRLKRLFEPRYAVIGAEAIAASRYLTNVKPVGFLIGDTQRIAFISPGWVDLHVHIWHGGTDISIRPSECGAERGVTTLVDAGSAGEANFHGFREYIIEPSRERIKAFLNLGSIGLVACNRVPELRDIKDIDLDRILECYAENSEHIVGLVRASHVITGSWGVTPVKLGKKIAKILKVPVHVGEPPALYDEVLEILGPGDVVTHCFNGKSGSSIEDEDLFNLAERCEGIRLDIGHGGASFSFKVAEAAIARGLLPFSISTDLHGHSNFPVWDLATTSKLLSVDPFENVVEAVTRNPASVIRLDADFTVFDLVDARLFEPRYAVIGAEAIAASRYIPILLTNVKPVGFGKGQSSTDILIGGDGKIAAVLQAQRIDAFISPGWVDLHVHIWHGGTDISIRPSECGAERGVTTLVDAGSAGEANFHGFREYIIEPSRERIKAFLNLSIGLVACNRVPELRDIKDIDLDRILECYAENSEHIVGLVRASHVITGSWGVTPVKLGKKIAKILKVPVHVGEPPALYDEVLEILGPGDVVTHCFNGKSGSSIEDEDLFNLAERCAEGIRLDIGHGGASFSFKVAEAAIARGLLPFSISTDLHGHSNFPVWDLATTSKLLSVDPFENVVEAVTRNPASVIRLDENRLDVGQRADFTVFDLVDADLEATDSNGDVSRLKRLFEPRYAVIGAEAIAASRYIQAPILLTNVKPVGFGKQSSTDILIGGDGKIAAVGSALQAPADTQRIDAAFISPGWVDLHVHIWHGGTDISIRPSECGAERGVTTLVDAGSAGEANFHGFREYIIEPSRERIKAFLNLGSIGLVACNRVPELRDIKDIDLDRILECYAENSEHIVGLVRASHVITGSWGVTPVKLGKKIAKILKVPVHVGEPPALYDEVLEILGPGDVVTHCFNGKSGSSIEDEDLFNLAERCEGIRLDIGHGGASFSFKVAEAAIARGLLPFSISTDLHGHSNFPVWDLATTSKLLSVDPFENVVEAVTRNPASVIRLDENRLDVGQRADFTVFDLVDADLEATDSNGDVSRLKRLFEPRYAVIGAEAIAASRYPILLTNVKPVGFASQSSTDILIGGDGKIAAVGRIDAKAFISPGWVDLHVHIWHGGTDISIRPSECGAERGVTTLVDAGSAGEANFHGFREYIIEPSRERIKAFLNLGSIGLVACNRVPELRDIKDIDLDRILECYAENSEHIVGLVRASHVITGSWGVTPVKLGKKIAKILKVPVHVGEPPALYDEVLEILGPGDVVTHCFNGKSGSSIEDEDLFNLAERCEGIRLDIGHGGASFSFKVAEAAIARGLLPFSISTDLHGHSNFPVWDLATTSKLLSVDPFENVVEAVTRNPASVIRLDENRLDVADFTVFDLVDADLEATDSNGDVSRLKRLFEPRYAVIGAEAIAASRYI